Protein 8YAL (pdb70)

InterPro domains:
  IPR000217 Tubulin [PR01161] (10-30)
  IPR000217 Tubulin [PR01161] (53-72)
  IPR000217 Tubulin [PR01161] (95-106)
  IPR000217 Tubulin [PR01161] (108-132)
  IPR000217 Tubulin [PR01161] (134-152)
  IPR000217 Tubulin [PR01161] (153-174)
  IPR000217 Tubulin [PR01161] (178-191)
  IPR000217 Tubulin [PR01161] (192-212)
  IPR000217 Tubulin [PR01161] (380-408)
  IPR000217 Tubulin [PTHR11588] (2-439)
  IPR002452 Alpha tubulin [PR01162] (18-33)
  IPR002452 Alpha tubulin [PR01162] (45-58)
  IPR002452 Alpha tubulin [PR01162] (88-101)
  IPR002452 Alpha tubulin [PR01162] (120-128)
  IPR002452 Alpha tubulin [PR01162] (148-160)
  IPR002452 Alpha tubulin [PR01162] (161-172)
  IPR002452 Alpha tubulin [PR01162] (214-226)
  IPR002452 Alpha tubulin [PR01162] (274-289)
  IPR002452 Alpha tubulin [PR01162] (321-342)
  IPR002452 Alpha tubulin [PR01162] (347-360)

Organism: Caenorhabditis elegans (NCBI:txid6239)

Solvent-accessible surface area: 68035 Å² total; per-residue (Å²): 117,46,1,1,0,2,0,1,0,2,107,30,0,0,56,6,0,47,12,0,2,36,3,2,5,36,6,3,2,8,13,22,43,1,58,21,7,1,30,28,6,29,6,28,65,73,40,9,10,11,0,0,2,14,46,14,48,70,27,41,2,7,0,11,0,0,0,0,3,0,36,41,94,8,0,60,117,11,83,111,24,88,51,138,32,0,4,9,45,72,5,10,5,38,15,186,114,62,1,62,58,7,5,0,46,0,18,68,37,24,0,126,120,22,2,91,86,0,26,55,24,0,112,115,15,13,96,62,13,123,20,17,33,0,0,0,0,2,1,15,0,10,18,5,12,2,0,0,0,1,7,19,0,0,64,84,0,35,128,79,55,35,111,68,9,4,0,1,5,2,23,3,11,2,33,153,65,52,112,28,100,18,14,4,0,0,0,0,4,0,2,83,3,1,16,117,34,7,47,0,0,1,1,4,0,28,36,2,0,55,33,0,0,109,71,34,7,65,43,130,229,36,60,98,68,26,2,15,54,0,5,0,14,2,0,0,5,7,0,2,18,2,8,14,41,0,0,30,24,7,11,6,40,17,4,13,1,0,1,4,1,51,87,82,4,3,0,0,0,1,0,6,1,3,4,17,4,64,117,85,18,203,161,75,156,10,46,8,54,48,0,0,48,38,0,12,82,31,96,8,5,0,2,55,12,38,5,150,147,12,39,7,0,0,1,0,0,12,3,3,1,67,2,17,7,46,45,1,17,56,2,5,45,64,2,94,112,90,100,85,26,100,43,6,68,2,5,41,1,0,0,4,3,4,3,5,6,28,59,16,23,51,24,22,60,30,47,38,11,165,10,62,34,0,0,0,0,0,0,0,0,19,3,0,16,56,1,2,49,71,4,12,110,52,2,54,114,41,26,68,176,119,45,60,7,114,155,3,61,63,40,54,5,128,81,38,53,0,51,108,3,69,108,39,0,30,36,0,24,131,38,3,113,106,10,11,80,105,81,99,60,3,42,60,29,1,47,92,39,5,112,80,75,30,36,96,1,26,60,98,51,0,62,71,58,14,2,71,72,82,38,4,2,0,74,0,0,11,42,1,2,46,66,0,6,55,43,54,60,31,100,99,38,5,0,39,1,14,77,1,5,84,73,94,77,60,16,14,0,0,0,17,14,33,114,70,46,64,19,98,0,44,2,45,0,0,0,6,0,5,84,33,75,0,98,6,29,13,100,88,50,20,54,32,108,21,138,5,4,0,9,2,1,40,8,16,3,52,107,15,47,171,103,42,36,0,62,48,0,6,48,66,0,24,86,44,30,136,4,68,5,49,81,2,0,2,4,76,8,48,52,69,29,44,90,27,1,37,124,98,55,86,88,62,98,16,32,129,8,39,8,54,0,0,16,4,71,27,31,170,75,26,200,71,82,56,118,88,128,78,6,1,0,0,0,0,0,6,51,38,0,1,10,3,0,11,2,0,0,25,20,0,0,76,11,0,10,7,42,59,28,0,60,33,97,17,117,39,113,49,10,63,105,99,10,54,1,1,2,26,116,12,63,89,73,10,23,1,0,4,0,0,0,0,5,0,32,36,18,9,0,82,15,3,91,47,2,63,24,1,35,0,4,40,34,88,3,16,7,90,5,139,39,10,2,2,19,0,3,0,45,0,20,88,68,45,0,31,108,11,4,89,83,0,11,80,15,1,82,152,9,6,125,71,18,123,56,12,9,0,3,8,0,0,0,25,1,9,19,3,12,4,0,0,0,0,0,16,1,0,27,66,2,39,142,72,28,97,86,65,6,1,5,0,4,0,5,2,12,3,50,52,25,5,26,9,0,0,8,0,0,0,1,0,4,0,2,52,38,1,16,104,24,8,46,5,0,4,1,0,0,41,55,7,4,12,53,1,0,81,115,27,10,134,11,106,60,0,18,36,0,11,3,10,5,1,1,0,6,0,3,2,0,3,3,0,10,1,2,6,72,17,89,64,70,1,37,8,100,86,8,15,110,62,0,36,48,80,112,72,2,2,1,2,0,0,1,4,0,2,1,17,6,160,86,69,44,168,186,60,63,54,59,3,35,58,0,2,108,21,1,26,59,19,88,4,4,0,4,33,4,38,5,103,122,4,36,8,0,8,0,0,1,0,0,3,0,172,30,58,45,146,62,0,80,65,19,12,107,60,22,23,88,160,45,80,79,77,9,4,115,112,26,131,96,4,10,36,17,0,0,0,30,52,36,11,128,69,15,155,29,0,0,1,0,1,0,0,0,0,2,0,22,54,0,3,102,59,2,11,120,15,2,54,26,0,30,167,63,79,0,0,7,51,56,0,54,63,40,61,5,62,69,129,49,0,68,116,7,25,50,46,2,61,69,0,11,60,56,0,86,126,42,35,174,109,62,10,1,0,3,0,0,0,4,103,32,0,0,56,4,0,37,12,1,2,41,4,4,5,55,3,2,20,6,94,48,80,1,87,122,74,50,36,5,1,1,22,97,33,92,90,25,130,7,26,1,13,0,0,1,0,4,0,50,41,79,8,0,69,111,11,83,101,28,106,47,143,70,0,6,67,105,92,4,11,4,36,15,191,95,56,0,64,69,8,13,0,39,0,21,75,43,28,0,130,75,16,5,81,75,0,17,62,9,0,117,140,13,8,112,106,12,136,13,14,29,0,0,1,2,2,2,15,3,5,18,3,12,2,0,0,0,1,3,19,2,4,61,92,0,28,127,79,57,35,109,74,8,4,0,1,8,1,16,5,12,5,27,154,69,56,114,26,101,20,22,11,0,0,0,0,7,0,5,83,4,3,15,120,27,5,46,0,0,0,1,5,2,31,28,2,0,58,31,2,0,123,95,30,9,87,39,172,190,14,47,100,68,21,2,17,43,5,3,0,10,4,0,0,4,6,0,1,16,6,13,9,66,8,15,19,37,5,24,4,40,22,4,7,0,0,0,4,1,48,91,88,5,2,1,0,0,0,0,10,1,0,7,20,4,49,108,31,11,103,19,38,71,4,44,7,48,50,0,0,60,30,0,12,59,40,74,3,4,4,3,57,10,28,2,139,137,9,38,6,0,0,0,0,0,10,2,2,2,84,13,30,18,61,46,2,20,58,1,7,46,60,0,88,112,85,226,66,22,94,37,4,61,1,3,41,1,1,2,9,1,3,5,5,30,12,30,15,29,57,12,99,79,24,24,23,12,129,8,45,31,0,0,0,0,0,0,0,0,19,2,0,16,44,6,5,44,100,5,9,112,57,4,62,120,34,53,95,88,54,48,66,14,112,148,2,67,63,40,50,4,114,103,33,61,0,52,104,5,47,111,42,0,30,48,0,40,115,33,2,92,106,12,12,80,90,62,106,76,5,0,0,0,2,0,1,6,56,39,0,0,65,5,0,29,29,0,0,27,15,0,0,88,20,1,12,4,12,22,41,0,62,40,93,24,139,45,118,62,23,61,89,69,12,49,1,2,3,34,117,39,64,94,76,50,15,13,3,6,0,0,0,1,6,0,39,5,22,11,0,64,46,10,82,38,19,57,17,2,119,1,8,96,89,94,3,20,14,90,4,136,33,13,1,5,16,1,1,0,41,0,28,85,48,47,0,31,128,15,4,87,83,0,11,82,11,0,90,126,24,6,118,71,24,123,50,16,17,0,2,2,5,0,0,23,3,3,21,2,15,5,0,0,3,0,0,12,4,0,36,78,3,47,84,67,23,96,93,73,7,3,3,0,0,0,10,2,17,4,38,145,23,6,34,10,0,0,12,0,0,0,1,0,2,0,2,43,32,0,13,118,33,7,36,6,0,6,1,1,0,38,49,8,2,26,44,0,0,143,97,31,3,122,24,124,73,5,22,48,8,1,4,14,15,0,1,0,8,0,0,1,0,0,1,0,8,2,0,8,56,18,118,68,74,1,40,8,104,87,9,14,112,56,2,36,44,73,121,65,0,2,1,4,0,0,0,5,0,5,6,11,5,130,62,24,12,54,23,51,32,32,58,3,37,65,0,1,81,21,1,21,60,13,81,3,3,0,5,29,2,32,4,123,114,6,25,9,0,8,0,0,0,0,0,3,0,184,25,66,48,161,52,0,78,73,18,12,109,49,14,22,96,148,43,74,77,74,8,3,113,112,28,138,97,5,10,32,18,0,1,0,32,48,41,15,62,23,9,132,25,0,0,0,0,1,0,0,0,0,1,0,19,50,3,2,106,62,4,12,90,21,1,50,19,0,32,156,54,90,0,0,8,51,49,0,64,65,43,68,5,83,65,100,38,0,40,92,3,22,56,57,1,59,65,0,22,63,39,0,83,129,40,39,167,147,50,49,40,19,28,4,34,39,92,58,29,45,0,24,87,16,20,96,28,94,58,27,72,29,89,94,34,100,48,51,93,84,31,25,47,6,31,6,30,68,40,1,6,17,39,129,116,11,58

GO terms:
  GO:0043025 neuronal cell body (C, IDA)
  GO:0005874 microtubule (C, IDA)
  GO:0030424 axon (C, IDA)
  GO:0001966 thigmotaxis (P, IMP)
  GO:0009612 response to mechanical stimulus (P, IMP)
  GO:0007017 microtubule-based process (P, IMP)
  GO:0007638 mechanosensory behavior (P, IMP)
  GO:1905789 positive regulation of detection of mechanical stimulus involved in sensory perception of touch (P, IGI)
  GO:1905792 positive regulation of mechanosensory behavior (P, IGI)
  GO:0050976 detection of mechanical stimulus involved in sensory perception of touch (P, IGI)
  GO:0007638 mechanosensory behavior (P, IGI)
  GO:0050976 detection of mechanical stimulus involved in sensory perception of touch (P, IMP)

Sequence (1960 aa):
MREVISIHIGQAGVQIGNACWELYCLEHGIQPDGQMPSDQSLGGSDDSFSTFFSETGSGRHVPRAVMVDLEPTVIDEIRTGTYRSLFHPEQLITGKEDAANNYARGHYTIGKEIIDLTLDRIRRLADNCTGLQGFLVFHSFGGGTGSGFTSLLMERLSVDYGKKAKLEFSIYPAPQVSTAVVEPYNSILTTHTTLEHSDCSFMVDNEAIYDICRRNLDIERPSYTNLNRLIGQIVSSITASLRFDGALNVDLTEFQTNLVPYPRIHFPLATFSPVISAEKAYHEQLSVAEITNMCFEPHNQMVKCDPRHGKYMAVCLLFRGDVVPKDVNAAIATIKTKRSIQFVDWCPTGFKVGINYQPPTVVPGGDLAKVPRAVCMLSNTTAIAEAWARLDHKFDLMYAKRAFVHWYVGEGMEEGEFSEAREDLAALEKDYEEVGVDSMEIAFDLSTIFTDNIQRLTRTDLLKYGPKRYWAVAQSIDCLGEMSSKFHGWKRVITMYDKIVDHDEEQTTYIMWEKVNGSKSILKGLLRVGYKTLYLTDNEQNQYMEKAMCILDFFVVPTEQRSGNGFKMFDEMLKAENVTVDQCAFDKPSAALQQFLEKYYDRKDLVWQSNKYALCSNFFIGRHPTVPMREIVHIQAGQCGNQIGSKFWEVISDEHGIDPSGQYVGDSDLQLERINVYYNEAGSNKYVPRAVLVDLEPGTMDSVRSGPFGQLFRPDNYVFGQSGAGNNWAKGHYTEGAELVDNVLDVVRKEAESTDCLQGFQLTHSLGGGTGSGMGTLLISKIREEYPDRIMNTFSVVPSPKVSDTVVEPYNATLSVHQLVENTDSTFCIDNEALYDICFRTLKLTTPTYGDLNHLVSATMSGVTTCLRFPGQLNADLRKLAVNMVPFPRLHFFMPGFAPLTSRSNQQYRAITVPELTQQCFDAKNMMAACDPRHGRYLTAAAIFRGRMSMKEVDEQMLNIQNKNSSYFVDWIPNNVKTAVCDIPPRGLKMSATFIGNSTAIQELFKRISEQFTAMFRRKAFLHWYTGEGMDEMEFTEAESNMNDLVSEYQQYQEMREVISIHIGQAGVQIGNACWELYCLEHGIQPDGQMSFSTFFSETGSGRHVPRAVMVDLEPTVIDEIRTGTYRSLFHPEQLITGKEDAANNYARGHYTIGKEIIDLTLDRIRRLADNCTGLQGFLVFHSFGGGTGSGFTSLLMERLSVDYGKKAKLEFSIYPAPQVSTAVVEPYNSILTTHTTLEHSDCSFMVDNEAIYDICRRNLDIERPSYTNLNRLIGQIVSSITASLRFDGALNVDLTEFQTNLVPYPRIHFPLATFSPVISAEKAYHEQLSVAEITNMCFEPHNQMVKCDPRHGKYMAVCLLFRGDVVPKDVNAAIATIKTKRSIQFVDWCPTGFKVGINYQPPTVVPGGDLAKVPRAVCMLSNTTAIAEAWARLDHKFDLMYAKRAFVHWYVGEGMEEGEFSEAREDLAALEKDYEEVGVDSMREIVHIQAGQCGNQIGSKFWEVISDEHGIDPSGQYVGDSDLQLERINVYYNEAGSNKYVPRAVLVDLEPGTMDSVRSGPFGQLFRPDNYVFGQSGAGNNWAKGHYTEGAELVDNVLDVVRKEAESTDCLQGFQLTHSLGGGTGSGMGTLLISKIREEYPDRIMNTFSVVPSPKVSDTVVEPYNATLSVHQLVENTDSTFCIDNEALYDICFRTLKLTTPTYGDLNHLVSATMSGVTTCLRFPGQLNADLRKLAVNMVPFPRLHFFMPGFAPLTSRSNQQYRAITVPELTQQCFDAKNMMAACDPRHGRYLTAAAIFRGRMSMKEVDEQMLNIQNKNSSYFVDWIPNNVKTAVCDIPPRGLKMSATFIGNSTAIQELFKRISEQFTAMFRRKAFLHWYTGEGMDEMEFTEAESNMNDLVSEYQQYQETSPIGRNRPRHDSVADLMRQDMLAGVRAEVDPNSPTGLKNARDFGHRRIW

Nearest PDB structures (foldseek):
  8yar-assembly1_I  TM=9.464E-01  e=3.039E-07  Caenorhabditis elegans
  8y9f-assembly1_I  TM=9.795E-01  e=4.594E-07  Caenorhabditis elegans
  8yaj-assembly1_I  TM=9.719E-01  e=4.289E-07  Caenorhabditis elegans
  8yal-assembly1_B  TM=1.002E+00  e=1.582E-93  Caenorhabditis elegans
  8yaj-assembly1_B  TM=9.992E-01  e=1.135E-84  Caenorhabditis elegans

Structure (mmCIF, N/CA/C/O backbone):
data_8YAL
#
_entry.id   8YAL
#
_cell.length_a   1.00
_cell.length_b   1.00
_cell.length_c   1.00
_cell.angle_alpha   90.00
_cell.angle_beta   90.00
_cell.angle_gamma   90.00
#
_symmetry.space_group_name_H-M   'P 1'
#
loop_
_entity.id
_entity.type
_entity.pdbx_description
1 polymer 'Tubulin alpha-3 chain'
2 polymer 'Alpha-tubulin N-acetyltransferase 2'
3 polymer 'Tubulin beta-1 chain'
4 non-polymer "GUANOSINE-5'-TRIPHOSPHATE"
5 non-polymer 'ACETYL COENZYME *A'
6 non-polymer 'PHOSPHOMETHYLPHOSPHONIC ACID GUANYLATE ESTER'
#
loop_
_atom_site.group_PDB
_atom_site.id
_atom_site.type_symbol
_atom_site.label_atom_id
_atom_site.label_alt_id
_atom_site.label_comp_id
_atom_site.label_asym_id
_atom_site.label_entity_id
_atom_site.label_seq_id
_atom_site.pdbx_PDB_ins_code
_atom_site.Cartn_x
_atom_site.Cartn_y
_atom_site.Cartn_z
_atom_site.occupancy
_atom_site.B_iso_or_equiv
_atom_site.auth_seq_id
_atom_site.auth_comp_id
_atom_site.auth_asym_id
_atom_site.auth_atom_id
_atom_site.pdbx_PDB_model_num
ATOM 1 N N . MET A 1 1 ? 167.554 271.043 232.684 1.00 65.78 1 MET B N 1
ATOM 2 C CA . MET A 1 1 ? 168.286 270.645 231.488 1.00 65.78 1 MET B CA 1
ATOM 3 C C . MET A 1 1 ? 168.601 271.854 230.616 1.00 65.78 1 MET B C 1
ATOM 4 O O . MET A 1 1 ? 167.704 272.468 230.044 1.00 65.78 1 MET B O 1
ATOM 9 N N . ARG A 1 2 ? 169.883 272.191 230.518 1.00 60.55 2 ARG B N 1
ATOM 10 C CA . ARG A 1 2 ? 170.330 273.351 229.755 1.00 60.55 2 ARG B CA 1
ATOM 11 C C . ARG A 1 2 ? 170.617 272.908 228.326 1.00 60.55 2 ARG B C 1
ATOM 12 O O . ARG A 1 2 ? 171.545 272.131 228.084 1.00 60.55 2 ARG B O 1
ATOM 20 N N . GLU A 1 3 ? 169.823 273.406 227.381 1.00 57.94 3 GLU B N 1
ATOM 21 C CA . GLU A 1 3 ? 169.864 272.946 226.001 1.00 57.94 3 GLU B CA 1
ATOM 22 C C . GLU A 1 3 ? 169.552 274.097 225.057 1.00 57.94 3 GLU B C 1
ATOM 23 O O . GLU A 1 3 ? 168.688 274.929 225.343 1.00 57.94 3 GLU B O 1
ATOM 29 N N . VAL A 1 4 ? 170.264 274.136 223.932 1.00 49.98 4 VAL B N 1
ATOM 30 C CA . VAL A 1 4 ? 170.274 275.285 223.036 1.00 49.98 4 VAL B CA 1
ATOM 31 C C . VAL A 1 4 ? 170.066 274.810 221.604 1.00 49.98 4 VAL B C 1
ATOM 32 O O . VAL A 1 4 ? 170.553 273.743 221.215 1.00 49.98 4 VAL B O 1
ATOM 36 N N . ILE A 1 5 ? 169.328 275.600 220.826 1.00 46.65 5 ILE B N 1
ATOM 37 C CA . ILE A 1 5 ? 169.058 275.319 219.420 1.00 46.65 5 ILE B CA 1
ATOM 38 C C . ILE A 1 5 ? 169.987 276.174 218.571 1.00 46.65 5 ILE B C 1
ATOM 39 O O . ILE A 1 5 ? 170.114 277.382 218.804 1.00 46.65 5 ILE B O 1
ATOM 44 N N . SER A 1 6 ? 170.633 275.557 217.586 1.00 43.16 6 SER B N 1
ATOM 45 C CA . SER A 1 6 ? 171.562 276.245 216.702 1.00 43.16 6 SER B CA 1
ATOM 46 C C . SER A 1 6 ? 171.013 276.279 215.282 1.00 43.16 6 SER B C 1
ATOM 47 O O . SER A 1 6 ? 170.511 275.273 214.776 1.00 43.16 6 SER B O 1
ATOM 50 N N . ILE A 1 7 ? 171.116 277.441 214.643 1.00 41.78 7 ILE B N 1
ATOM 51 C CA . ILE A 1 7 ? 170.626 277.652 213.286 1.00 41.78 7 ILE B CA 1
ATOM 52 C C . ILE A 1 7 ? 171.804 278.038 212.405 1.00 41.78 7 ILE B C 1
ATOM 53 O O . ILE A 1 7 ? 172.591 278.920 212.766 1.00 41.78 7 ILE B O 1
ATOM 58 N N . HIS A 1 8 ? 171.926 277.381 211.255 1.00 40.79 8 HIS B N 1
ATOM 59 C CA . HIS A 1 8 ? 172.998 277.648 210.305 1.00 40.79 8 HIS B CA 1
ATOM 60 C C . HIS A 1 8 ? 172.381 278.059 208.977 1.00 40.79 8 HIS B C 1
ATOM 61 O O . HIS A 1 8 ? 171.691 277.260 208.337 1.00 40.79 8 HIS B O 1
ATOM 68 N N . ILE A 1 9 ? 172.646 279.294 208.558 1.00 41.88 9 ILE B N 1
ATOM 69 C CA . ILE A 1 9 ? 171.990 279.903 207.408 1.00 41.88 9 ILE B CA 1
ATOM 70 C C . ILE A 1 9 ? 173.036 280.235 206.354 1.00 41.88 9 ILE B C 1
ATOM 71 O O . ILE A 1 9 ? 174.113 280.750 206.674 1.00 41.88 9 ILE B O 1
ATOM 76 N N . GLY A 1 10 ? 172.717 279.940 205.098 1.00 42.76 10 GLY B N 1
ATOM 77 C CA . GLY A 1 10 ? 173.603 280.255 203.999 1.00 42.76 10 GLY B CA 1
ATOM 78 C C . GLY A 1 10 ? 174.730 279.254 203.875 1.00 42.76 10 GLY B C 1
ATOM 79 O O . GLY A 1 10 ? 174.903 278.355 204.696 1.00 42.76 10 GLY B O 1
ATOM 80 N N . GLN A 1 11 ? 175.518 279.419 202.811 1.00 44.33 11 GLN B N 1
ATOM 81 C CA . GLN A 1 11 ? 176.648 278.522 202.602 1.00 44.33 11 GLN B CA 1
ATOM 82 C C . GLN A 1 11 ? 177.670 278.652 203.720 1.00 44.33 11 GLN B C 1
ATOM 83 O O . GLN A 1 11 ? 178.165 277.645 204.236 1.00 44.33 11 GLN B O 1
ATOM 89 N N . ALA A 1 12 ? 177.997 279.885 204.112 1.00 44.07 12 ALA B N 1
ATOM 90 C CA . ALA A 1 12 ? 178.972 280.087 205.178 1.00 44.07 12 ALA B CA 1
ATOM 91 C C . ALA A 1 12 ? 178.477 279.498 206.490 1.00 44.07 12 ALA B C 1
ATOM 92 O O . ALA A 1 12 ? 179.221 278.805 207.192 1.00 44.07 12 ALA B O 1
ATOM 94 N N . GLY A 1 13 ? 177.213 279.752 206.829 1.00 41.20 13 GLY B N 1
ATOM 95 C CA . GLY A 1 13 ? 176.668 279.214 208.063 1.00 41.20 13 GLY B CA 1
ATOM 96 C C . GLY A 1 13 ? 176.632 277.699 208.075 1.00 41.20 13 GLY B C 1
ATOM 97 O O . GLY A 1 13 ? 176.993 277.070 209.070 1.00 41.20 13 GLY B O 1
ATOM 98 N N . VAL A 1 14 ? 176.211 277.093 206.965 1.00 42.01 14 VAL B N 1
ATOM 99 C CA . VAL A 1 14 ? 176.123 275.639 206.902 1.00 42.01 14 VAL B CA 1
ATOM 100 C C . VAL A 1 14 ? 177.510 275.011 206.962 1.00 42.01 14 VAL B C 1
ATOM 101 O O . VAL A 1 14 ? 177.724 274.005 207.652 1.00 42.01 14 VAL B O 1
ATOM 105 N N . GLN A 1 15 ? 178.478 275.590 206.247 1.00 43.06 15 GLN B N 1
ATOM 106 C CA . GLN A 1 15 ? 179.829 275.043 206.260 1.00 43.06 15 GLN B CA 1
ATOM 107 C C . GLN A 1 15 ? 180.476 275.197 207.630 1.00 43.06 15 GLN B C 1
ATOM 108 O O . GLN A 1 15 ? 181.224 274.317 208.069 1.00 43.06 15 GLN B O 1
ATOM 114 N N . ILE A 1 16 ? 180.210 276.310 208.317 1.00 40.71 16 ILE B N 1
ATOM 115 C CA . ILE A 1 16 ? 180.696 276.463 209.684 1.00 40.71 16 ILE B CA 1
ATOM 116 C C . ILE A 1 16 ? 180.041 275.436 210.593 1.00 40.71 16 ILE B C 1
ATOM 117 O O . ILE A 1 16 ? 180.697 274.833 211.452 1.00 40.71 16 ILE B O 1
ATOM 122 N N . GLY A 1 17 ? 178.737 275.219 210.417 1.00 43.52 17 GLY B N 1
ATOM 123 C CA . GLY A 1 17 ? 178.034 274.243 211.224 1.00 43.52 17 GLY B CA 1
ATOM 124 C C . GLY A 1 17 ? 178.541 272.834 211.027 1.00 43.52 17 GLY B C 1
ATOM 125 O O . GLY A 1 17 ? 178.470 272.017 211.942 1.00 43.52 17 GLY B O 1
ATOM 126 N N . ASN A 1 18 ? 179.044 272.526 209.833 1.00 44.49 18 ASN B N 1
ATOM 127 C CA . ASN A 1 18 ? 179.672 271.225 209.623 1.00 44.49 18 ASN B CA 1
ATOM 128 C C . ASN A 1 18 ? 180.792 270.993 210.631 1.00 44.49 18 ASN B C 1
ATOM 129 O O . ASN A 1 18 ? 180.807 269.981 211.344 1.00 44.49 18 ASN B O 1
ATOM 134 N N . ALA A 1 19 ? 181.725 271.944 210.727 1.00 45.57 19 ALA B N 1
ATOM 135 C CA . ALA A 1 19 ? 182.828 271.816 211.673 1.00 45.57 19 ALA B CA 1
ATOM 136 C C . ALA A 1 19 ? 182.339 271.891 213.113 1.00 45.57 19 ALA B C 1
ATOM 137 O O . ALA A 1 19 ? 182.835 271.163 213.981 1.00 45.57 19 ALA B O 1
ATOM 139 N N . CYS A 1 20 ? 181.367 272.765 213.387 1.00 46.74 20 CYS B N 1
ATOM 140 C CA . CYS A 1 20 ? 180.849 272.893 214.746 1.00 46.74 20 CYS B CA 1
ATOM 141 C C . CYS A 1 20 ? 180.257 271.578 215.230 1.00 46.74 20 CYS B C 1
ATOM 142 O O . CYS A 1 20 ? 180.526 271.134 216.352 1.00 46.74 20 CYS B O 1
ATOM 145 N N . TRP A 1 21 ? 179.460 270.927 214.388 1.00 45.02 21 TRP B N 1
ATOM 146 C CA . TRP A 1 21 ? 178.815 269.690 214.793 1.00 45.02 21 TRP B CA 1
ATOM 147 C C . TRP A 1 21 ? 179.779 268.517 214.779 1.00 45.02 21 TRP B C 1
ATOM 148 O O . TRP A 1 21 ? 179.615 267.585 215.571 1.00 45.02 21 TRP B O 1
ATOM 159 N N . GLU A 1 22 ? 180.803 268.552 213.926 1.00 48.53 22 GLU B N 1
ATOM 160 C CA . GLU A 1 22 ? 181.876 267.574 214.055 1.00 48.53 22 GLU B CA 1
ATOM 161 C C . GLU A 1 22 ? 182.550 267.694 215.416 1.00 48.53 22 GLU B C 1
ATOM 162 O O . GLU A 1 22 ? 182.807 266.686 216.088 1.00 48.53 22 GLU B O 1
ATOM 168 N N . LEU A 1 23 ? 182.817 268.928 215.849 1.00 48.70 23 LEU B N 1
ATOM 169 C CA . LEU A 1 23 ? 183.424 269.147 217.157 1.00 48.70 23 LEU B CA 1
ATOM 170 C C . LEU A 1 23 ? 182.511 268.680 218.281 1.00 48.70 23 LEU B C 1
ATOM 171 O O . LEU A 1 23 ? 182.974 268.076 219.253 1.00 48.70 23 LEU B O 1
ATOM 176 N N . TYR A 1 24 ? 181.212 268.968 218.178 1.00 48.92 24 TYR B N 1
ATOM 177 C CA . TYR A 1 24 ? 180.274 268.531 219.211 1.00 48.92 24 TYR B CA 1
ATOM 178 C C . TYR A 1 24 ? 180.202 267.011 219.289 1.00 48.92 24 TYR B C 1
ATOM 179 O O . TYR A 1 24 ? 180.190 266.437 220.385 1.00 48.92 24 TYR B O 1
ATOM 188 N N . CYS A 1 25 ? 180.150 266.343 218.135 1.00 51.69 25 CYS B N 1
ATOM 189 C CA . CYS A 1 25 ? 180.123 264.887 218.122 1.00 51.69 25 CYS B CA 1
ATOM 190 C C . CYS A 1 25 ? 181.395 264.312 218.725 1.00 51.69 25 CYS B C 1
ATOM 191 O O . CYS A 1 25 ? 181.352 263.301 219.434 1.00 51.69 25 CYS B O 1
ATOM 194 N N . LEU A 1 26 ? 182.541 264.935 218.445 1.00 54.80 26 LEU B N 1
ATOM 195 C CA . LEU A 1 26 ? 183.782 264.486 219.067 1.00 54.80 26 LEU B CA 1
ATOM 196 C C . LEU A 1 26 ? 183.748 264.688 220.577 1.00 54.80 26 LEU B C 1
ATOM 197 O O . LEU A 1 26 ? 184.176 263.813 221.338 1.00 54.80 26 LEU B O 1
ATOM 202 N N . GLU A 1 27 ? 183.238 265.835 221.026 1.00 54.24 27 GLU B N 1
ATOM 203 C CA . GLU A 1 27 ? 183.244 266.156 222.450 1.00 54.24 27 GLU B CA 1
ATOM 204 C C . GLU A 1 27 ? 182.338 265.224 223.241 1.00 54.24 27 GLU B C 1
ATOM 205 O O . GLU A 1 27 ? 182.710 264.763 224.325 1.00 54.24 27 GLU B O 1
ATOM 211 N N . HIS A 1 28 ? 181.147 264.936 222.723 1.00 57.20 28 HIS B N 1
ATOM 212 C CA . HIS A 1 28 ? 180.160 264.162 223.460 1.00 57.20 28 HIS B CA 1
ATOM 213 C C . HIS A 1 28 ? 180.200 262.677 223.126 1.00 57.20 28 HIS B C 1
ATOM 214 O O . HIS A 1 28 ? 179.297 261.939 223.528 1.00 57.20 28 HIS B O 1
ATOM 221 N N . GLY A 1 29 ? 181.224 262.224 222.411 1.00 61.16 29 GLY B N 1
ATOM 222 C CA . GLY A 1 29 ? 181.346 260.809 222.106 1.00 61.16 29 GLY B CA 1
ATOM 223 C C . GLY A 1 29 ? 180.227 260.266 221.248 1.00 61.16 29 GLY B C 1
ATOM 224 O O . GLY A 1 29 ? 179.737 259.158 221.498 1.00 61.16 29 GLY B O 1
ATOM 225 N N . ILE A 1 30 ? 179.814 261.020 220.235 1.00 59.33 30 ILE B N 1
ATOM 226 C CA . ILE A 1 30 ? 178.710 260.646 219.362 1.00 59.33 30 ILE B CA 1
ATOM 227 C C . ILE A 1 30 ? 179.268 260.370 217.975 1.00 59.33 30 ILE B C 1
ATOM 228 O O . ILE A 1 30 ? 179.991 261.201 217.412 1.00 59.33 30 ILE B O 1
ATOM 233 N N . GLN A 1 31 ? 178.944 259.200 217.432 1.00 65.38 31 GLN B N 1
ATOM 234 C CA . GLN A 1 31 ? 179.426 258.819 216.119 1.00 65.38 31 GLN B CA 1
ATOM 235 C C . GLN A 1 31 ? 178.773 259.679 215.040 1.00 65.38 31 GLN B C 1
ATOM 236 O O . GLN A 1 31 ? 177.694 260.239 215.246 1.00 65.38 31 GLN B O 1
ATOM 242 N N . PRO A 1 32 ? 179.417 259.806 213.878 1.00 64.32 32 PRO B N 1
ATOM 243 C CA . PRO A 1 32 ? 178.824 260.605 212.794 1.00 64.32 32 PRO B CA 1
ATOM 244 C C . PRO A 1 32 ? 177.490 260.078 212.296 1.00 64.32 32 PRO B C 1
ATOM 245 O O . PRO A 1 32 ? 176.763 260.824 211.632 1.00 64.32 32 PRO B O 1
ATOM 249 N N . ASP A 1 33 ? 177.145 258.824 212.580 1.00 65.39 33 ASP B N 1
ATOM 250 C CA . ASP A 1 33 ? 175.861 258.270 212.173 1.00 65.39 33 ASP B CA 1
ATOM 251 C C . ASP A 1 33 ? 174.775 258.452 213.227 1.00 65.39 33 ASP B C 1
ATOM 252 O O . ASP A 1 33 ? 173.672 257.923 213.060 1.00 65.39 33 ASP B O 1
ATOM 257 N N . GLY A 1 34 ? 175.061 259.181 214.305 1.00 64.96 34 GLY B N 1
ATOM 258 C CA . GLY A 1 34 ? 174.093 259.432 215.348 1.00 64.96 34 GLY B CA 1
ATOM 259 C C . GLY A 1 34 ? 174.129 258.463 216.509 1.00 64.96 34 GLY B C 1
ATOM 260 O O . GLY A 1 34 ? 173.446 258.701 217.513 1.00 64.96 34 GLY B O 1
ATOM 261 N N . GLN A 1 35 ? 174.896 257.384 216.410 1.00 67.78 35 GLN B N 1
ATOM 262 C CA . GLN A 1 35 ? 174.991 256.420 217.493 1.00 67.78 35 GLN B CA 1
ATOM 263 C C . GLN A 1 35 ? 175.967 256.899 218.560 1.00 67.78 35 GLN B C 1
ATOM 264 O O . GLN A 1 35 ? 176.943 257.597 218.273 1.00 67.78 35 GLN B O 1
ATOM 270 N N . MET A 1 36 ? 175.695 256.512 219.803 1.00 72.08 36 MET B N 1
ATOM 271 C CA . MET A 1 36 ? 176.608 256.762 220.913 1.00 72.08 36 MET B CA 1
ATOM 272 C C . MET A 1 36 ? 177.132 255.424 221.412 1.00 72.08 36 MET B C 1
ATOM 273 O O . MET A 1 36 ? 176.450 254.744 222.195 1.00 72.08 36 MET B O 1
ATOM 278 N N . PRO A 1 37 ? 178.321 254.995 220.985 1.00 80.70 37 PRO B N 1
ATOM 279 C CA . PRO A 1 37 ? 178.794 253.654 221.361 1.00 80.70 37 PRO B CA 1
ATOM 280 C C . PRO A 1 37 ? 178.982 253.467 222.853 1.00 80.70 37 PRO B C 1
ATOM 281 O O . PRO A 1 37 ? 178.812 252.348 223.353 1.00 80.70 37 PRO B O 1
ATOM 285 N N . SER A 1 38 ? 179.328 254.523 223.582 1.00 89.93 38 SER B N 1
ATOM 286 C CA . SER A 1 38 ? 179.547 254.424 225.022 1.00 89.93 38 SER B CA 1
ATOM 287 C C . SER A 1 38 ? 178.211 254.178 225.706 1.00 89.93 38 SER B C 1
ATOM 288 O O . SER A 1 38 ? 177.388 255.085 225.838 1.00 89.93 38 SER B O 1
ATOM 291 N N . ASP A 1 39 ? 177.989 252.936 226.139 1.00 95.17 39 ASP B N 1
ATOM 292 C CA . ASP A 1 39 ? 176.727 252.593 226.787 1.00 95.17 39 ASP B CA 1
ATOM 293 C C . ASP A 1 39 ? 176.598 253.273 228.145 1.00 95.17 39 ASP B C 1
ATOM 294 O O . ASP A 1 39 ? 175.506 253.710 228.525 1.00 95.17 39 ASP B O 1
ATOM 299 N N . GLN A 1 40 ? 177.701 253.373 228.888 1.00 96.23 40 GLN B N 1
ATOM 300 C CA . GLN A 1 40 ? 177.657 253.975 230.214 1.00 96.23 40 GLN B CA 1
ATOM 301 C C . GLN A 1 40 ? 177.493 255.487 230.165 1.00 96.23 40 GLN B C 1
ATOM 302 O O . GLN A 1 40 ? 176.997 256.073 231.133 1.00 96.23 40 GLN B O 1
ATOM 308 N N . SER A 1 41 ? 177.904 256.132 229.071 1.00 90.60 41 SER B N 1
ATOM 309 C CA . SER A 1 41 ? 177.761 257.581 228.971 1.00 90.60 41 SER B CA 1
ATOM 310 C C . SER A 1 41 ? 176.299 258.002 228.932 1.00 90.60 41 SER B C 1
ATOM 311 O O . SER A 1 41 ? 175.960 259.099 229.390 1.00 90.60 41 SER B O 1
ATOM 314 N N . LEU A 1 42 ? 175.425 257.156 228.382 1.00 88.22 42 LEU B N 1
ATOM 315 C CA . LEU A 1 42 ? 174.005 257.485 228.338 1.00 88.22 42 LEU B CA 1
ATOM 316 C C . LEU A 1 42 ? 173.423 257.599 229.741 1.00 88.22 42 LEU B C 1
ATOM 317 O O . LEU A 1 42 ? 172.623 258.500 230.019 1.00 88.22 42 LEU B O 1
ATOM 322 N N . GLY A 1 43 ? 173.810 256.696 230.636 1.00 92.81 43 GLY B N 1
ATOM 323 C CA . GLY A 1 43 ? 173.382 256.747 232.016 1.00 92.81 43 GLY B CA 1
ATOM 324 C C . GLY A 1 43 ? 174.226 257.612 232.920 1.00 92.81 43 GLY B C 1
ATOM 325 O O . GLY A 1 43 ? 173.931 257.717 234.114 1.00 92.81 43 GLY B O 1
ATOM 326 N N . GLY A 1 44 ? 175.268 258.247 232.390 1.00 88.46 44 GLY B N 1
ATOM 327 C CA . GLY A 1 44 ? 176.150 259.063 233.200 1.00 88.46 44 GLY B CA 1
ATOM 328 C C . GLY A 1 44 ? 175.895 260.549 233.065 1.00 88.46 44 GLY B C 1
ATOM 329 O O . GLY A 1 44 ? 174.952 261.080 233.659 1.00 88.46 44 GLY B O 1
ATOM 330 N N . SER A 1 45 ? 176.732 261.233 232.282 1.00 78.23 45 SER B N 1
ATOM 331 C CA . SER A 1 45 ? 176.620 262.680 232.091 1.00 78.23 45 SER B CA 1
ATOM 332 C C . SER A 1 45 ? 175.464 262.979 231.134 1.00 78.23 45 SER B C 1
ATOM 333 O O . SER A 1 45 ? 175.642 263.328 229.966 1.00 78.23 45 SER B O 1
ATOM 336 N N . ASP A 1 46 ? 174.248 262.833 231.665 1.00 76.41 46 ASP B N 1
ATOM 337 C CA . ASP A 1 46 ? 173.053 263.048 230.856 1.00 76.41 46 ASP B CA 1
ATOM 338 C C . ASP A 1 46 ? 172.935 264.500 230.407 1.00 76.41 46 ASP B C 1
ATOM 339 O O . ASP A 1 46 ? 172.566 264.771 229.259 1.00 76.41 46 ASP B O 1
ATOM 344 N N . ASP A 1 47 ? 173.240 265.446 231.296 1.00 70.70 47 ASP B N 1
ATOM 345 C CA . ASP A 1 47 ? 173.127 266.859 230.958 1.00 70.70 47 ASP B CA 1
ATOM 346 C C . ASP A 1 47 ? 174.201 267.322 229.984 1.00 70.70 47 ASP B C 1
ATOM 347 O O . ASP A 1 47 ? 174.084 268.427 229.442 1.00 70.70 47 ASP B O 1
ATOM 352 N N . SER A 1 48 ? 175.235 266.515 229.749 1.00 66.54 48 SER B N 1
ATOM 353 C CA . SER A 1 48 ? 176.311 266.927 228.854 1.00 66.54 48 SER B CA 1
ATOM 354 C C . SER A 1 48 ? 175.846 266.932 227.403 1.00 66.54 48 SER B C 1
ATOM 355 O O . SER A 1 48 ? 175.844 267.976 226.741 1.00 66.54 48 SER B O 1
ATOM 358 N N . PHE A 1 49 ? 175.442 265.771 226.889 1.00 63.81 49 PHE B N 1
ATOM 359 C CA . PHE A 1 49 ? 175.035 265.680 225.493 1.00 63.81 49 PHE B CA 1
ATOM 360 C C . PHE A 1 49 ? 173.610 266.152 225.253 1.00 63.81 49 PHE B C 1
ATOM 361 O O . PHE A 1 49 ? 173.222 266.326 224.094 1.00 63.81 49 PHE B O 1
ATOM 369 N N . SER A 1 50 ? 172.824 266.365 226.307 1.00 58.70 50 SER B N 1
ATOM 370 C CA . SER A 1 50 ? 171.463 266.854 226.133 1.00 58.70 50 SER B CA 1
ATOM 371 C C . SER A 1 50 ? 171.414 268.310 225.696 1.00 58.70 50 SER B C 1
ATOM 372 O O . SER A 1 50 ? 170.356 268.770 225.255 1.00 58.70 50 SER B O 1
ATOM 375 N N . THR A 1 51 ? 172.520 269.044 225.814 1.00 54.78 51 THR B N 1
ATOM 376 C CA . THR A 1 51 ? 172.526 270.445 225.410 1.00 54.78 51 THR B CA 1
ATOM 377 C C . THR A 1 51 ? 172.414 270.582 223.898 1.00 54.78 51 THR B C 1
ATOM 378 O O . THR A 1 51 ? 171.634 271.397 223.393 1.00 54.78 51 THR B O 1
ATOM 382 N N . PHE A 1 52 ? 173.181 269.784 223.158 1.00 50.59 52 PHE B N 1
ATOM 383 C CA . PHE A 1 52 ? 173.245 269.897 221.708 1.00 50.59 52 PHE B CA 1
ATOM 384 C C . PHE A 1 52 ? 172.495 268.795 220.978 1.00 50.59 52 PHE B C 1
ATOM 385 O O . PHE A 1 52 ? 172.012 269.027 219.866 1.00 50.59 52 PHE B O 1
ATOM 393 N N . PHE A 1 53 ? 172.381 267.611 221.568 1.00 50.32 53 PHE B N 1
ATOM 394 C CA . PHE A 1 53 ? 171.826 266.452 220.890 1.00 50.32 53 PHE B CA 1
ATOM 395 C C . PHE A 1 53 ? 170.576 265.968 221.606 1.00 50.32 53 PHE B C 1
ATOM 396 O O . PHE A 1 53 ? 170.550 265.875 222.837 1.00 50.32 53 PHE B O 1
ATOM 404 N N . SER A 1 54 ? 169.543 265.662 220.828 1.00 55.04 54 SER B N 1
ATOM 405 C CA . SER A 1 54 ? 168.322 265.075 221.360 1.00 55.04 54 SER B CA 1
ATOM 406 C C . SER A 1 54 ? 168.509 263.564 221.481 1.00 55.04 54 SER B C 1
ATOM 407 O O . SER A 1 54 ? 169.618 263.039 221.355 1.00 55.04 54 SER B O 1
ATOM 410 N N . GLU A 1 55 ? 167.421 262.841 221.732 1.00 64.64 55 GLU B N 1
ATOM 411 C CA . GLU A 1 55 ? 167.485 261.392 221.846 1.00 64.64 55 GLU B CA 1
ATOM 412 C C . GL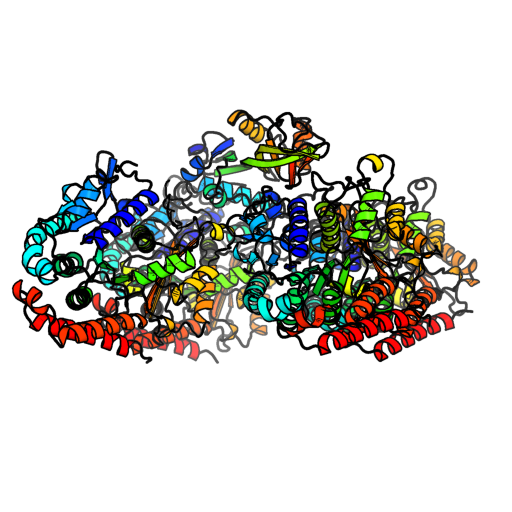U A 1 55 ? 166.194 260.789 221.315 1.00 64.64 55 GLU B C 1
ATOM 413 O O . GLU A 1 55 ? 165.118 261.371 221.474 1.00 64.64 55 GLU B O 1
ATOM 419 N N . THR A 1 56 ? 166.310 259.626 220.684 1.00 65.30 56 THR B N 1
ATOM 420 C CA . THR A 1 56 ? 165.175 258.908 220.123 1.00 65.30 56 THR B CA 1
ATOM 421 C C . THR A 1 56 ? 164.994 257.582 220.856 1.00 65.30 56 THR B C 1
ATOM 422 O O . THR A 1 56 ? 165.735 257.250 221.784 1.00 65.30 56 THR B O 1
ATOM 426 N N . GLY A 1 57 ? 163.990 256.818 220.422 1.00 71.95 57 GLY B N 1
ATOM 427 C CA . GLY A 1 57 ? 163.712 255.533 221.038 1.00 71.95 57 GLY B CA 1
ATOM 428 C C . GLY A 1 57 ? 164.703 254.446 220.681 1.00 71.95 57 GLY B C 1
ATOM 429 O O . GLY A 1 57 ? 164.807 253.455 221.411 1.00 71.95 57 GLY B O 1
ATOM 430 N N . SER A 1 58 ? 165.433 254.607 219.580 1.00 70.13 58 SER B N 1
ATOM 431 C CA . SER A 1 58 ? 166.398 253.612 219.134 1.00 70.13 58 SER B CA 1
ATOM 432 C C . SER A 1 58 ? 167.805 253.873 219.654 1.00 70.13 58 SER B C 1
ATOM 433 O O . SER A 1 58 ? 168.727 253.130 219.303 1.00 70.13 58 SER B O 1
ATOM 436 N N . GLY A 1 59 ? 167.994 254.901 220.480 1.00 66.94 59 GLY B N 1
ATOM 437 C CA . GLY A 1 59 ? 169.294 255.226 221.019 1.00 66.94 59 GLY B CA 1
ATOM 438 C C . GLY A 1 59 ? 170.102 256.211 220.204 1.00 66.94 59 GLY B C 1
ATOM 439 O O . GLY A 1 59 ? 171.167 256.642 220.663 1.00 66.94 59 GLY B O 1
ATOM 440 N N . ARG A 1 60 ? 169.640 256.579 219.013 1.00 65.35 60 ARG B N 1
ATOM 441 C CA . ARG A 1 60 ? 170.335 257.580 218.223 1.00 65.35 60 ARG B CA 1
ATOM 442 C C . ARG A 1 60 ? 170.128 258.966 218.823 1.00 65.35 60 ARG B C 1
ATOM 443 O O . ARG A 1 60 ? 169.156 259.226 219.537 1.00 65.35 60 ARG B O 1
ATOM 451 N N . HIS A 1 61 ? 171.060 259.865 218.523 1.00 58.99 61 HIS B N 1
ATOM 452 C CA . HIS A 1 61 ? 171.009 261.239 219.002 1.00 58.99 61 HIS B CA 1
ATOM 453 C C . HIS A 1 61 ? 170.922 262.184 217.814 1.00 58.99 61 HIS B C 1
ATOM 454 O O . HIS A 1 61 ? 171.756 262.125 216.905 1.00 58.99 61 HIS B O 1
ATOM 461 N N . VAL A 1 62 ? 169.917 263.047 217.827 1.00 52.00 62 VAL B N 1
ATOM 462 C CA . VAL A 1 62 ? 169.621 263.960 216.729 1.00 52.00 62 VAL B CA 1
ATOM 463 C C . VAL A 1 62 ? 170.032 265.363 217.159 1.00 52.00 62 VAL B C 1
ATOM 464 O O . VAL A 1 62 ? 169.530 265.863 218.174 1.00 52.00 62 VAL B O 1
ATOM 468 N N . PRO A 1 63 ? 170.936 266.023 216.439 1.00 48.11 63 PRO B N 1
ATOM 469 C CA . PRO A 1 63 ? 171.319 267.389 216.806 1.00 48.11 63 PRO B CA 1
ATOM 470 C C . PRO A 1 63 ? 170.130 268.337 216.769 1.00 48.11 63 PRO B C 1
ATOM 471 O O . PRO A 1 63 ? 169.254 268.233 215.909 1.00 48.11 63 PRO B O 1
ATOM 475 N N . ARG A 1 64 ? 170.110 269.276 217.715 1.00 49.06 64 ARG B N 1
ATOM 476 C CA . ARG A 1 64 ? 169.085 270.317 217.752 1.00 49.06 64 ARG B CA 1
ATOM 477 C C . ARG A 1 64 ? 169.484 271.477 216.838 1.00 49.06 64 ARG B C 1
ATOM 478 O O . ARG A 1 64 ? 169.665 272.617 217.264 1.00 49.06 64 ARG B O 1
ATOM 486 N N . ALA A 1 65 ? 169.616 271.165 215.553 1.00 47.22 65 ALA B N 1
ATOM 487 C CA . ALA A 1 65 ? 170.071 272.131 214.569 1.00 47.22 65 ALA B CA 1
ATOM 488 C C . ALA A 1 65 ? 169.133 272.146 213.375 1.00 47.22 65 ALA B C 1
ATOM 489 O O . ALA A 1 65 ? 168.565 271.120 212.995 1.00 47.22 65 ALA B O 1
ATOM 491 N N . VAL A 1 66 ? 168.981 273.328 212.788 1.00 47.03 66 VAL B N 1
ATOM 492 C CA . VAL A 1 66 ? 168.218 273.521 211.563 1.00 47.03 66 VAL B CA 1
ATOM 493 C C . VAL A 1 66 ? 169.127 274.250 210.587 1.00 47.03 66 VAL B C 1
ATOM 494 O O . VAL A 1 66 ? 169.362 275.455 210.736 1.00 47.03 66 VAL B O 1
ATOM 498 N N . MET A 1 67 ? 169.640 273.530 209.594 1.00 47.32 67 MET B N 1
ATOM 499 C CA . MET A 1 67 ? 170.475 274.117 208.554 1.00 47.32 67 MET B CA 1
ATOM 500 C C . MET A 1 67 ? 169.598 274.431 207.350 1.00 47.32 67 MET B C 1
ATOM 501 O O . MET A 1 67 ? 169.025 273.527 206.736 1.00 47.32 67 MET B O 1
ATOM 506 N N . VAL A 1 68 ? 169.500 275.713 207.017 1.00 45.77 68 VAL B N 1
ATOM 507 C CA . VAL A 1 68 ? 168.630 276.200 205.957 1.00 45.77 68 VAL B CA 1
ATOM 508 C C . VAL A 1 68 ? 169.478 276.937 204.929 1.00 45.77 68 VAL B C 1
ATOM 509 O O . VAL A 1 68 ? 170.378 277.704 205.289 1.00 45.77 68 VAL B O 1
ATOM 513 N N . ASP A 1 69 ? 169.216 276.669 203.653 1.00 49.54 69 ASP B N 1
ATOM 514 C CA . ASP A 1 69 ? 169.894 277.349 202.560 1.00 49.54 69 ASP B CA 1
ATOM 515 C C . ASP A 1 69 ? 168.924 277.467 201.397 1.00 49.54 69 ASP B C 1
ATOM 516 O O . ASP A 1 69 ? 168.143 276.549 201.141 1.00 49.54 69 ASP B O 1
ATOM 521 N N . LEU A 1 70 ? 168.977 278.598 200.696 1.00 50.88 70 LEU B N 1
ATOM 522 C CA . LEU A 1 70 ? 168.083 278.818 199.568 1.00 50.88 70 LEU B CA 1
ATOM 523 C C . LEU A 1 70 ? 168.482 278.029 198.329 1.00 50.88 70 LEU B C 1
ATOM 524 O O . LEU A 1 70 ? 167.667 277.901 197.411 1.00 50.88 70 LEU B O 1
ATOM 529 N N . GLU A 1 71 ? 169.703 277.504 198.276 1.00 52.41 71 GLU B N 1
ATOM 530 C CA . GLU A 1 71 ? 170.119 276.639 197.187 1.00 52.41 71 GLU B CA 1
ATOM 531 C C . GLU A 1 71 ? 170.677 275.348 197.768 1.00 52.41 71 GLU B C 1
ATOM 532 O O . GLU A 1 71 ? 171.350 275.372 198.805 1.00 52.41 71 GLU B O 1
ATOM 538 N N . PRO A 1 72 ? 170.408 274.209 197.136 1.00 50.97 72 PRO B N 1
ATOM 539 C CA . PRO A 1 72 ? 170.634 272.911 197.786 1.00 50.97 72 PRO B CA 1
ATOM 540 C C . PRO A 1 72 ? 172.014 272.297 197.598 1.00 50.97 72 PRO B C 1
ATOM 541 O O . PRO A 1 72 ? 172.173 271.118 197.922 1.00 50.97 72 PRO B O 1
ATOM 545 N N . THR A 1 73 ? 173.010 273.027 197.093 1.00 52.23 73 THR B N 1
ATOM 546 C CA . THR A 1 73 ? 174.290 272.391 196.793 1.00 52.23 73 THR B CA 1
ATOM 547 C C . THR A 1 73 ? 174.999 271.929 198.061 1.00 52.23 73 THR B C 1
ATOM 548 O O . THR A 1 73 ? 175.407 270.766 198.167 1.00 52.23 73 THR B O 1
ATOM 552 N N . VAL A 1 74 ? 175.145 272.820 199.043 1.00 50.57 74 VAL B N 1
ATOM 553 C CA . VAL A 1 74 ? 175.902 272.472 200.243 1.00 50.57 74 VAL B CA 1
ATOM 554 C C . VAL A 1 74 ? 175.104 271.519 201.128 1.00 50.57 74 VAL B C 1
ATOM 555 O O . VAL A 1 74 ? 175.661 270.592 201.730 1.00 50.57 74 VAL B O 1
ATOM 559 N N . ILE A 1 75 ? 173.788 271.717 201.215 1.00 49.07 75 ILE B N 1
ATOM 560 C CA . ILE A 1 75 ? 172.968 270.806 202.004 1.00 49.07 75 ILE B CA 1
ATOM 561 C C . ILE A 1 75 ? 172.968 269.415 201.384 1.00 49.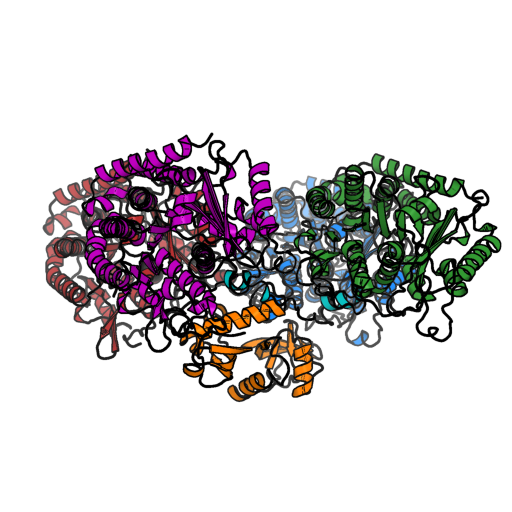07 75 ILE B C 1
ATOM 562 O O . ILE A 1 75 ? 173.043 268.408 202.094 1.00 49.07 75 ILE B O 1
ATOM 567 N N . ASP A 1 76 ? 172.882 269.328 200.055 1.00 52.54 76 ASP B N 1
ATOM 568 C CA . ASP A 1 76 ? 172.975 268.020 199.415 1.00 52.54 76 ASP B CA 1
ATOM 569 C C . ASP A 1 76 ? 174.361 267.417 199.585 1.00 52.54 76 ASP B C 1
ATOM 570 O O . ASP A 1 76 ? 174.498 266.191 199.656 1.00 52.54 76 ASP B O 1
ATOM 575 N N . GLU A 1 77 ? 175.397 268.256 199.651 1.00 54.30 77 GLU B N 1
ATOM 576 C CA . GLU A 1 77 ? 176.729 267.750 199.961 1.00 54.30 77 GLU B CA 1
ATOM 577 C C . GLU A 1 77 ? 176.763 267.142 201.356 1.00 54.30 77 GLU B C 1
ATOM 578 O O . GLU A 1 77 ? 177.459 266.148 201.594 1.00 54.30 77 GLU B O 1
ATOM 584 N N . ILE A 1 78 ? 176.024 267.736 202.294 1.00 50.92 78 ILE B N 1
ATOM 585 C CA . ILE A 1 78 ? 175.860 267.126 203.614 1.00 50.92 78 ILE B CA 1
ATOM 586 C C . ILE A 1 78 ? 175.136 265.790 203.494 1.00 50.92 78 ILE B C 1
ATOM 587 O O . ILE A 1 78 ? 175.569 264.774 204.050 1.00 50.92 78 ILE B O 1
ATOM 592 N N . ARG A 1 79 ? 174.018 265.776 202.764 1.00 51.31 79 ARG B N 1
ATOM 593 C CA . ARG A 1 79 ? 173.216 264.563 202.630 1.00 51.31 79 ARG B CA 1
ATOM 594 C C . ARG A 1 79 ? 173.951 263.452 201.896 1.00 51.31 79 ARG B C 1
ATOM 595 O O . ARG A 1 79 ? 173.522 262.296 201.959 1.00 51.31 79 ARG B O 1
ATOM 603 N N . THR A 1 80 ? 175.027 263.771 201.183 1.00 56.63 80 THR B N 1
ATOM 604 C CA . THR A 1 80 ? 175.857 262.757 200.548 1.00 56.63 80 THR B CA 1
ATOM 605 C C . THR A 1 80 ? 177.200 262.585 201.245 1.00 56.63 80 THR B C 1
ATOM 606 O O . THR A 1 80 ? 178.071 261.881 200.725 1.00 56.63 80 THR B O 1
ATOM 610 N N . GLY A 1 81 ? 177.388 263.203 202.407 1.00 57.68 81 GLY B N 1
ATOM 611 C CA . GLY A 1 81 ? 178.658 263.208 203.095 1.00 57.68 81 GLY B CA 1
ATOM 612 C C . GLY A 1 81 ? 178.720 262.222 204.243 1.00 57.68 81 GLY B C 1
ATOM 613 O O . GLY A 1 81 ? 177.919 261.286 204.346 1.00 57.68 81 GLY B O 1
ATOM 614 N N . THR A 1 82 ? 179.703 262.435 205.121 1.00 60.84 82 THR B N 1
ATOM 615 C CA . THR A 1 82 ? 179.900 261.544 206.260 1.00 60.84 82 THR B CA 1
ATOM 616 C C . THR A 1 82 ? 178.742 261.633 207.246 1.00 60.84 82 THR B C 1
ATOM 617 O O . THR A 1 82 ? 178.299 260.613 207.785 1.00 60.84 82 THR B O 1
ATOM 621 N N . TYR A 1 83 ? 178.234 262.842 207.491 1.00 57.44 83 TYR B N 1
ATOM 622 C CA . TYR A 1 83 ? 177.184 263.069 208.476 1.00 57.44 83 TYR B CA 1
ATOM 623 C C . TYR A 1 83 ? 175.792 263.050 207.863 1.00 57.44 83 TYR B C 1
ATOM 624 O O . TYR A 1 83 ? 174.899 263.761 208.342 1.00 57.44 83 TYR B O 1
ATOM 633 N N . ARG A 1 84 ? 175.583 262.260 206.809 1.00 60.35 84 ARG B N 1
ATOM 634 C CA . ARG A 1 84 ? 174.278 262.228 206.159 1.00 60.35 84 ARG B CA 1
ATOM 635 C C . ARG A 1 84 ? 173.211 261.622 207.060 1.00 60.35 84 ARG B C 1
ATOM 636 O O . ARG A 1 84 ? 172.032 261.976 206.944 1.00 60.35 84 ARG B O 1
ATOM 644 N N . SER A 1 85 ? 173.597 260.721 207.961 1.00 59.41 85 SER B N 1
ATOM 645 C CA . SER A 1 85 ? 172.659 260.038 208.839 1.00 59.41 85 SER B CA 1
ATOM 646 C C . SER A 1 85 ? 172.653 260.605 210.251 1.00 59.41 85 SER B C 1
ATOM 647 O O . SER A 1 85 ? 172.066 259.996 211.149 1.00 59.41 85 SER B O 1
ATOM 650 N N . LEU A 1 86 ? 173.294 261.751 210.470 1.00 53.75 86 LEU B N 1
ATOM 651 C CA . LEU A 1 86 ? 173.308 262.386 211.783 1.00 53.75 86 LEU B CA 1
ATOM 652 C C . LEU A 1 86 ? 172.133 263.345 211.949 1.00 53.75 86 LEU B C 1
ATOM 653 O O . LEU A 1 86 ? 171.345 263.216 212.889 1.00 53.75 86 LEU B O 1
ATOM 658 N N . PHE A 1 87 ? 172.009 264.308 211.044 1.00 51.32 87 PHE B N 1
ATOM 659 C CA . PHE A 1 87 ? 170.958 265.306 211.152 1.00 51.32 87 PHE B CA 1
ATOM 660 C C . PHE A 1 87 ? 169.603 264.708 210.799 1.00 51.32 87 PHE B C 1
ATOM 661 O O . PHE A 1 87 ? 169.500 263.757 210.020 1.00 51.32 87 PHE B O 1
ATOM 669 N N . HIS A 1 88 ? 168.559 265.274 211.388 1.00 56.71 88 HIS B N 1
ATOM 670 C CA . HIS A 1 88 ? 167.202 264.877 211.037 1.00 56.71 88 HIS B CA 1
ATOM 671 C C . HIS A 1 88 ? 166.917 265.288 209.597 1.00 56.71 88 HIS B C 1
ATOM 672 O O . HIS A 1 88 ? 167.223 266.422 209.213 1.00 56.71 88 HIS B O 1
ATOM 679 N N . PRO A 1 89 ? 166.349 264.403 208.775 1.00 55.43 89 PRO B N 1
ATOM 680 C CA . PRO A 1 89 ? 166.122 264.759 207.365 1.00 55.43 89 PRO B CA 1
ATOM 681 C C . PRO A 1 89 ? 165.266 265.996 207.180 1.00 55.43 89 PRO B C 1
ATOM 682 O O . PRO A 1 89 ? 165.476 266.744 206.218 1.00 55.43 89 PRO B O 1
ATOM 686 N N . GLU A 1 90 ? 164.308 266.239 208.072 1.00 57.86 90 GLU B N 1
ATOM 687 C CA . GLU A 1 90 ? 163.443 267.403 207.949 1.00 57.86 90 GLU B CA 1
ATOM 688 C C . GLU A 1 90 ? 164.063 268.671 208.517 1.00 57.86 90 GLU B C 1
ATOM 689 O O . GLU A 1 90 ? 163.485 269.749 208.348 1.00 57.86 90 GLU B O 1
ATOM 695 N N . GLN A 1 91 ? 165.212 268.575 209.186 1.00 54.14 91 GLN B N 1
ATOM 696 C CA . GLN A 1 91 ? 165.894 269.753 209.703 1.00 54.14 91 GLN B CA 1
ATOM 697 C C . GLN A 1 91 ? 166.824 270.398 208.687 1.00 54.14 91 GLN B C 1
ATOM 698 O O . GLN A 1 91 ? 167.323 271.498 208.940 1.00 54.14 91 GLN B O 1
ATOM 704 N N . LEU A 1 92 ? 167.070 269.746 207.556 1.00 51.10 92 LEU B N 1
ATOM 705 C CA . LEU A 1 92 ? 167.895 270.297 206.485 1.00 51.10 92 LEU B CA 1
ATOM 706 C C . LEU A 1 92 ? 166.949 270.829 205.415 1.00 51.10 92 LEU B C 1
ATOM 707 O O . LEU A 1 92 ? 166.376 270.062 204.638 1.00 51.10 92 LEU B O 1
ATOM 712 N N . ILE A 1 93 ? 166.790 272.148 205.378 1.00 50.98 93 ILE B N 1
ATOM 713 C CA . ILE A 1 93 ? 165.790 272.812 204.552 1.00 50.98 93 ILE B CA 1
ATOM 714 C C . ILE A 1 93 ? 166.492 273.480 203.380 1.00 50.98 93 ILE B C 1
ATOM 715 O O . ILE A 1 93 ? 167.514 274.151 203.561 1.00 50.98 93 ILE B O 1
ATOM 720 N N . THR A 1 94 ? 165.947 273.292 202.181 1.00 53.98 94 THR B N 1
ATOM 721 C CA . THR A 1 94 ? 166.537 273.824 200.964 1.00 53.98 94 THR B CA 1
ATOM 722 C C . THR A 1 94 ? 165.475 274.497 200.110 1.00 53.98 94 THR B C 1
ATOM 723 O O . THR A 1 94 ? 164.280 274.215 200.221 1.00 53.98 94 THR B O 1
ATOM 727 N N . GLY A 1 95 ? 165.935 275.399 199.258 1.00 54.32 95 GLY B N 1
ATOM 728 C CA . GLY A 1 95 ? 165.142 275.973 198.199 1.00 54.32 95 GLY B CA 1
ATOM 729 C C . GLY A 1 95 ? 165.492 275.369 196.857 1.00 54.32 95 GLY B C 1
ATOM 730 O O . GLY A 1 95 ? 165.941 274.220 196.763 1.00 54.32 95 GLY B O 1
ATOM 731 N N . LYS A 1 96 ? 165.420 276.171 195.813 1.00 58.04 96 LYS B N 1
ATOM 732 C CA . LYS A 1 96 ? 165.856 275.673 194.497 1.00 58.04 96 LYS B CA 1
ATOM 733 C C . LYS A 1 96 ? 166.751 276.733 193.870 1.00 58.04 96 LYS B C 1
ATOM 734 O O . LYS A 1 96 ? 167.671 276.334 193.181 1.00 58.04 96 LYS B O 1
ATOM 740 N N . GLU A 1 97 ? 166.480 278.023 194.065 1.00 58.89 97 GLU B N 1
ATOM 741 C CA . GLU A 1 97 ? 167.401 279.045 193.596 1.00 58.89 97 GLU B CA 1
ATOM 742 C C . GLU A 1 97 ? 167.925 279.819 194.796 1.00 58.89 97 GLU B C 1
ATOM 743 O O . GLU A 1 97 ? 167.167 280.133 195.718 1.00 58.89 97 GLU B O 1
ATOM 749 N N . ASP A 1 98 ? 169.219 280.126 194.784 1.00 54.99 98 ASP B N 1
ATOM 750 C CA . ASP A 1 98 ? 169.811 280.879 195.878 1.00 54.99 98 ASP B CA 1
ATOM 751 C C . ASP A 1 98 ? 169.322 282.323 195.849 1.00 54.99 98 ASP B C 1
ATOM 752 O O . ASP A 1 98 ? 168.541 282.733 194.986 1.00 54.99 98 ASP B O 1
ATOM 757 N N . ALA A 1 99 ? 169.797 283.109 196.808 1.00 51.00 99 ALA B N 1
ATOM 758 C CA . ALA A 1 99 ? 169.545 284.541 196.794 1.00 51.00 99 ALA B CA 1
ATOM 759 C C . ALA A 1 99 ? 170.420 285.274 195.790 1.00 51.00 99 ALA B C 1
ATOM 760 O O . ALA A 1 99 ? 170.278 286.492 195.648 1.00 51.00 99 ALA B O 1
ATOM 762 N N . ALA A 1 100 ? 171.317 284.562 195.104 1.00 49.56 100 ALA B N 1
ATOM 763 C CA . ALA A 1 100 ? 172.183 285.143 194.078 1.00 49.56 100 ALA B CA 1
ATOM 764 C C . ALA A 1 100 ? 173.001 286.302 194.636 1.00 49.56 100 ALA B C 1
ATOM 765 O O . ALA A 1 100 ? 173.203 287.320 193.971 1.00 49.56 100 ALA B O 1
ATOM 767 N N . ASN A 1 101 ? 173.471 286.142 195.874 1.00 47.24 101 ASN B N 1
ATOM 768 C CA . ASN A 1 101 ? 174.279 287.153 196.554 1.00 47.24 101 ASN B CA 1
ATOM 769 C C . ASN A 1 101 ? 173.546 288.490 196.617 1.00 47.24 101 ASN B C 1
ATOM 770 O O . ASN A 1 101 ? 174.143 289.556 196.463 1.00 47.24 101 ASN B O 1
ATOM 775 N N . ASN A 1 102 ? 172.236 288.428 196.842 1.00 51.31 102 ASN B N 1
ATOM 776 C CA . ASN A 1 102 ? 171.379 289.603 196.902 1.00 51.31 102 ASN B CA 1
ATOM 777 C C . ASN A 1 102 ? 170.597 289.575 198.205 1.00 51.31 102 ASN B C 1
ATOM 778 O O . ASN A 1 102 ? 170.004 288.549 198.552 1.00 51.31 102 ASN B O 1
ATOM 783 N N . TYR A 1 103 ? 170.602 290.696 198.926 1.00 51.41 103 TYR B N 1
ATOM 784 C CA . TYR A 1 103 ? 169.868 290.760 200.185 1.00 51.41 103 TYR B CA 1
ATOM 785 C C . TYR A 1 103 ? 168.364 290.683 199.956 1.00 51.41 103 TYR B C 1
ATOM 786 O O . TYR A 1 103 ? 167.656 289.981 200.687 1.00 51.41 103 TYR B O 1
ATOM 795 N N . ALA A 1 104 ? 167.859 291.403 198.951 1.00 52.72 104 ALA B N 1
ATOM 796 C CA . ALA A 1 104 ? 166.420 291.433 198.709 1.00 52.72 104 ALA B CA 1
ATOM 797 C C . ALA A 1 104 ? 165.890 290.058 198.325 1.00 52.72 104 ALA B C 1
ATOM 798 O O . ALA A 1 104 ? 164.817 289.648 198.784 1.00 52.72 104 ALA B O 1
ATOM 800 N N . ARG A 1 105 ? 166.628 289.333 197.482 1.00 53.24 105 ARG B N 1
ATOM 801 C CA . ARG A 1 105 ? 166.199 287.998 197.080 1.00 53.24 105 ARG B CA 1
ATOM 802 C C . ARG A 1 105 ? 166.100 287.067 198.279 1.00 53.24 105 ARG B C 1
ATOM 803 O O . ARG A 1 105 ? 165.132 286.311 198.409 1.00 53.24 105 ARG B O 1
ATOM 811 N N . GLY A 1 106 ? 167.095 287.106 199.164 1.00 52.46 106 GLY B N 1
ATOM 812 C CA . GLY A 1 106 ? 167.066 286.255 200.336 1.00 52.46 106 GLY B CA 1
ATOM 813 C C . GLY A 1 106 ? 166.079 286.697 201.391 1.00 52.46 106 GLY B C 1
ATOM 814 O O . GLY A 1 106 ? 165.669 285.879 202.220 1.00 52.46 106 GLY B O 1
ATOM 815 N N . HIS A 1 107 ? 165.682 287.967 201.376 1.00 55.84 107 HIS B N 1
ATOM 816 C CA . HIS A 1 107 ? 164.772 288.470 202.399 1.00 55.84 107 HIS B CA 1
ATOM 817 C C . HIS A 1 107 ? 163.314 288.325 201.978 1.00 55.84 107 HIS B C 1
ATOM 818 O O . HIS A 1 107 ? 162.547 287.604 202.622 1.00 55.84 107 HIS B O 1
ATOM 825 N N . TYR A 1 108 ? 162.912 289.002 200.903 1.00 59.03 108 TYR B N 1
ATOM 826 C CA . TYR A 1 108 ? 161.510 288.941 200.473 1.00 59.03 108 TYR B CA 1
ATOM 827 C C . TYR A 1 108 ? 161.249 287.745 199.561 1.00 59.03 108 TYR B C 1
ATOM 828 O O . TYR A 1 108 ? 160.643 286.755 199.981 1.00 59.03 108 TYR B O 1
ATOM 837 N N . THR A 1 109 ? 161.811 287.783 198.352 1.00 58.48 109 THR B N 1
ATOM 838 C CA . THR A 1 109 ? 161.368 286.930 197.254 1.00 58.48 109 THR B CA 1
ATOM 839 C C . THR A 1 109 ? 161.572 285.449 197.536 1.00 58.48 109 THR B C 1
ATOM 840 O O . THR A 1 109 ? 160.602 284.693 197.641 1.00 58.48 109 THR B O 1
ATOM 844 N N . ILE A 1 110 ? 162.829 285.023 197.658 1.00 56.99 110 ILE B N 1
ATOM 845 C CA . ILE A 1 110 ? 163.104 283.618 197.927 1.00 56.99 110 ILE B CA 1
ATOM 846 C C . ILE A 1 110 ? 162.989 283.302 199.410 1.00 56.99 110 ILE B C 1
ATOM 847 O O . ILE A 1 110 ? 162.817 282.133 199.778 1.00 56.99 110 ILE B O 1
ATOM 852 N N . GLY A 1 111 ? 163.069 284.314 200.274 1.00 58.00 111 GLY B N 1
ATOM 853 C CA . GLY A 1 111 ? 162.943 284.065 201.699 1.00 58.00 111 GLY B CA 1
ATOM 854 C C . GLY A 1 111 ? 161.555 283.597 202.092 1.00 58.00 111 GLY B C 1
ATOM 855 O O . GLY A 1 111 ? 161.398 282.536 202.708 1.00 58.00 111 GLY B O 1
ATOM 856 N N . LYS A 1 112 ? 160.524 284.350 201.691 1.00 60.42 112 LYS B N 1
ATOM 857 C CA . LYS A 1 112 ? 159.172 284.088 202.167 1.00 60.42 112 LYS B CA 1
ATOM 858 C C . LYS A 1 112 ? 158.623 282.747 201.702 1.00 60.42 112 LYS B C 1
ATOM 859 O O . LYS A 1 112 ? 157.607 282.296 202.241 1.00 60.42 112 LYS B O 1
ATOM 865 N N . GLU A 1 113 ? 159.260 282.099 200.726 1.00 60.90 113 GLU B N 1
ATOM 866 C CA . GLU A 1 113 ? 158.751 280.822 200.243 1.00 60.90 113 GLU B CA 1
ATOM 867 C C . GLU A 1 113 ? 158.990 279.705 201.252 1.00 60.90 113 GLU B C 1
ATOM 868 O O . GLU A 1 113 ? 158.153 278.806 201.396 1.00 60.90 113 GLU B O 1
ATOM 874 N N . ILE A 1 114 ? 160.118 279.737 201.959 1.00 56.43 114 ILE B N 1
ATOM 875 C CA . ILE A 1 114 ? 160.473 278.681 202.899 1.00 56.43 114 ILE B CA 1
ATOM 876 C C . ILE A 1 114 ? 160.675 279.191 204.317 1.00 56.43 114 ILE B C 1
ATOM 877 O O . ILE A 1 114 ? 161.063 278.407 205.194 1.00 56.43 114 ILE B O 1
ATOM 882 N N . ILE A 1 115 ? 160.427 280.478 204.576 1.00 55.53 115 ILE B N 1
ATOM 883 C CA . ILE A 1 115 ? 160.519 280.964 205.949 1.00 55.53 115 ILE B CA 1
ATOM 884 C C . ILE A 1 115 ? 159.509 280.247 206.836 1.00 55.53 115 ILE B C 1
ATOM 885 O O . ILE A 1 115 ? 159.789 279.950 208.003 1.00 55.53 115 ILE B O 1
ATOM 890 N N . ASP A 1 116 ? 158.324 279.946 206.298 1.00 58.80 116 ASP B N 1
ATOM 891 C CA . ASP A 1 116 ? 157.307 279.257 207.085 1.00 58.80 116 ASP B CA 1
ATOM 892 C C . ASP A 1 116 ? 157.745 277.843 207.446 1.00 58.80 116 ASP B C 1
ATOM 893 O O . ASP A 1 116 ? 157.559 277.404 208.585 1.00 58.80 116 ASP B O 1
ATOM 898 N N . LEU A 1 117 ? 158.328 277.117 206.491 1.00 55.39 117 LEU B N 1
ATOM 899 C CA . LEU A 1 117 ? 158.815 275.773 206.783 1.00 55.39 117 LEU B CA 1
ATOM 900 C C . LEU A 1 117 ? 159.954 275.809 207.794 1.00 55.39 117 LEU B C 1
ATOM 901 O O . LEU A 1 117 ? 160.022 274.964 208.699 1.00 55.39 117 LEU B O 1
ATOM 906 N N . THR A 1 118 ? 160.859 276.782 207.660 1.00 55.34 118 THR B N 1
ATOM 907 C CA . THR A 1 118 ? 161.949 276.905 208.623 1.00 55.34 118 THR B CA 1
ATOM 908 C C . THR A 1 118 ? 161.419 277.196 210.021 1.00 55.34 118 THR B C 1
ATOM 909 O O . THR A 1 118 ? 161.879 276.604 211.006 1.00 55.34 118 THR B O 1
ATOM 913 N N . LEU A 1 119 ? 160.443 278.100 210.127 1.00 56.31 119 LEU B N 1
ATOM 914 C CA . LEU A 1 119 ? 159.856 278.406 211.425 1.00 56.31 119 LEU B CA 1
ATOM 915 C C . LEU A 1 119 ? 159.134 277.198 212.000 1.00 56.31 119 LEU B C 1
ATOM 916 O O . LEU A 1 119 ? 159.172 276.965 213.212 1.00 56.31 119 LEU B O 1
ATOM 921 N N . ASP A 1 120 ? 158.460 276.421 211.149 1.00 58.22 120 ASP B N 1
ATOM 922 C CA . ASP A 1 120 ? 157.792 275.216 211.625 1.00 58.22 120 ASP B CA 1
ATOM 923 C C . ASP A 1 120 ? 158.794 274.219 212.188 1.00 58.22 120 ASP B C 1
ATOM 924 O O . ASP A 1 120 ? 158.560 273.623 213.245 1.00 58.22 120 ASP B O 1
ATOM 929 N N . ARG A 1 121 ? 159.918 274.022 211.497 1.00 57.99 121 ARG B N 1
ATOM 930 C CA . ARG A 1 121 ? 160.927 273.098 212.006 1.00 57.99 121 ARG B CA 1
ATOM 931 C C . ARG A 1 121 ? 161.535 273.602 213.311 1.00 57.99 121 ARG B C 1
ATOM 932 O O . ARG A 1 121 ? 161.760 272.818 214.243 1.00 57.99 121 ARG B O 1
ATOM 940 N N . ILE A 1 122 ? 161.801 274.907 213.401 1.00 55.87 122 ILE B N 1
ATOM 941 C CA . ILE A 1 122 ? 162.358 275.466 214.631 1.00 55.87 122 ILE B CA 1
ATOM 942 C C . ILE A 1 122 ? 161.374 275.306 215.784 1.00 55.87 122 ILE B C 1
ATOM 943 O O . ILE A 1 122 ? 161.764 274.978 216.910 1.00 55.87 122 ILE B O 1
ATOM 948 N N . ARG A 1 123 ? 160.085 275.538 215.525 1.00 57.31 123 ARG B N 1
ATOM 949 C CA . ARG A 1 123 ? 159.071 275.373 216.563 1.00 57.31 123 ARG B CA 1
ATOM 950 C C . ARG A 1 123 ? 158.945 273.917 216.991 1.00 57.31 123 ARG B C 1
ATOM 951 O O . ARG A 1 123 ? 158.756 273.629 218.178 1.00 57.31 123 ARG B O 1
ATOM 959 N N . ARG A 1 124 ? 159.031 272.986 216.039 1.00 57.62 124 ARG B N 1
ATOM 960 C CA . ARG A 1 124 ? 159.017 271.571 216.392 1.00 57.62 124 ARG B CA 1
ATOM 961 C C . ARG A 1 124 ? 160.206 271.219 217.273 1.00 57.62 124 ARG B C 1
ATOM 962 O O . ARG A 1 124 ? 160.080 270.425 218.212 1.00 57.62 124 ARG B O 1
ATOM 970 N N . LEU A 1 125 ? 161.375 271.790 216.975 1.00 56.23 125 LEU B N 1
ATOM 971 C CA . LEU A 1 125 ? 162.541 271.571 217.827 1.00 56.23 125 LEU B CA 1
ATOM 972 C C . LEU A 1 125 ? 162.331 272.155 219.218 1.00 56.23 125 LEU B C 1
ATOM 973 O O . LEU A 1 125 ? 162.687 271.530 220.223 1.00 56.23 125 LEU B O 1
ATOM 978 N N . ALA A 1 126 ? 161.759 273.357 219.294 1.00 55.15 126 ALA B N 1
ATOM 979 C CA . ALA A 1 126 ? 161.588 274.021 220.583 1.00 55.15 126 ALA B CA 1
ATOM 980 C C . ALA A 1 126 ? 160.563 273.303 221.450 1.00 55.15 126 ALA B C 1
ATOM 981 O O . ALA A 1 126 ? 160.702 273.261 222.677 1.00 55.15 126 ALA B O 1
ATOM 983 N N . ASP A 1 127 ? 159.520 272.744 220.836 1.00 57.95 127 ASP B N 1
ATOM 984 C CA . ASP A 1 127 ? 158.524 272.011 221.609 1.00 57.95 127 ASP B CA 1
ATOM 985 C C . ASP A 1 127 ? 159.109 270.746 222.221 1.00 57.95 127 ASP B C 1
ATOM 986 O O . ASP A 1 127 ? 158.707 270.347 223.319 1.00 57.95 127 ASP B O 1
ATOM 991 N N . ASN A 1 128 ? 160.053 270.104 221.530 1.00 57.93 128 ASN B N 1
ATOM 992 C CA . ASN A 1 128 ? 160.667 268.896 222.067 1.00 57.93 128 ASN B CA 1
ATOM 993 C C . ASN A 1 128 ? 161.570 269.200 223.254 1.00 57.93 128 ASN B C 1
ATOM 994 O O . ASN A 1 128 ? 161.682 268.378 224.171 1.00 57.93 128 ASN B O 1
ATOM 999 N N . CYS A 1 129 ? 162.215 270.361 223.260 1.00 58.52 129 CYS B N 1
ATOM 1000 C CA . CYS A 1 129 ? 163.139 270.721 224.325 1.00 58.52 129 CYS B CA 1
ATOM 1001 C C . CYS A 1 129 ? 162.386 271.364 225.483 1.00 58.52 129 CYS B C 1
ATOM 1002 O O . CYS A 1 129 ? 161.419 272.102 225.280 1.00 58.52 129 CYS B O 1
ATOM 1005 N N . THR A 1 130 ? 162.835 271.069 226.704 1.00 60.26 130 THR B N 1
ATOM 1006 C CA . THR A 1 130 ? 162.172 271.554 227.907 1.00 60.26 130 THR B CA 1
ATOM 1007 C C . THR A 1 130 ? 162.918 272.686 228.598 1.00 60.26 130 THR B C 1
ATOM 1008 O O . THR A 1 130 ? 162.295 273.451 229.342 1.00 60.26 130 THR B O 1
ATOM 1012 N N . GLY A 1 131 ? 164.222 272.809 228.374 1.00 58.95 131 GLY B N 1
ATOM 1013 C CA . GLY A 1 131 ? 165.022 273.817 229.040 1.00 58.95 131 GLY B CA 1
ATOM 1014 C C . GLY A 1 131 ? 165.761 274.732 228.087 1.00 58.95 131 GLY B C 1
ATOM 1015 O O . GLY A 1 131 ? 166.939 275.028 228.303 1.00 58.95 131 GLY B O 1
ATOM 1016 N N . LEU A 1 132 ? 165.087 275.162 227.021 1.00 55.51 132 LEU B N 1
ATOM 1017 C CA . LEU A 1 132 ? 165.713 275.969 225.978 1.00 55.51 132 LEU B CA 1
ATOM 1018 C C . LEU A 1 132 ? 166.428 277.177 226.562 1.00 55.51 132 LEU B C 1
ATOM 1019 O O . LEU A 1 132 ? 165.801 278.058 227.157 1.00 55.51 132 LEU B O 1
ATOM 1024 N N . GLN A 1 133 ? 167.747 277.214 226.383 1.00 54.11 133 GLN B N 1
ATOM 1025 C CA . GLN A 1 133 ? 168.564 278.309 226.889 1.00 54.11 133 GLN B CA 1
ATOM 1026 C C . GLN A 1 133 ? 168.623 279.485 225.924 1.00 54.11 133 GLN B C 1
ATOM 1027 O O . GLN A 1 133 ? 168.590 280.640 226.357 1.00 54.11 133 GLN B O 1
ATOM 1033 N N . GLY A 1 134 ? 168.708 279.217 224.629 1.00 51.31 134 GLY B N 1
ATOM 1034 C CA . GLY A 1 134 ? 168.803 280.293 223.665 1.00 51.31 134 GLY B CA 1
ATOM 1035 C C . GLY A 1 134 ? 168.954 279.760 222.261 1.00 51.31 134 GLY B C 1
ATOM 1036 O O . GLY A 1 134 ? 168.673 278.591 221.991 1.00 51.31 134 GLY B O 1
ATOM 1037 N N . PHE A 1 135 ? 169.398 280.637 221.363 1.00 48.34 135 PHE B N 1
ATOM 1038 C CA . PHE A 1 135 ? 169.581 280.302 219.959 1.00 48.34 135 PHE B CA 1
ATOM 1039 C C . PHE A 1 135 ? 170.978 280.700 219.509 1.00 48.34 135 PHE B C 1
ATOM 1040 O O . PHE A 1 135 ? 171.478 281.766 219.879 1.00 48.34 135 PHE B O 1
ATOM 1048 N N . LEU A 1 136 ? 171.602 279.840 218.710 1.00 42.43 136 LEU B N 1
ATOM 1049 C CA . LEU A 1 136 ? 172.893 280.119 218.091 1.00 42.43 136 LEU B CA 1
ATOM 1050 C C . LEU A 1 136 ? 172.679 280.218 216.587 1.00 42.43 136 LEU B C 1
ATOM 1051 O O . LEU A 1 136 ? 172.362 279.219 215.934 1.00 42.43 136 LEU B O 1
ATOM 1056 N N . VAL A 1 137 ? 172.858 281.414 216.036 1.00 41.41 137 VAL B N 1
ATOM 1057 C CA . VAL A 1 137 ? 172.617 281.680 214.624 1.00 41.41 137 VAL B CA 1
ATOM 1058 C C . VAL A 1 137 ? 173.957 281.845 213.925 1.00 41.41 137 VAL B C 1
ATOM 1059 O O . VAL A 1 137 ? 174.779 282.673 214.332 1.00 41.41 137 VAL B O 1
ATOM 1063 N N . PHE A 1 138 ? 174.177 281.059 212.877 1.00 40.62 138 PHE B N 1
ATOM 1064 C CA . PHE A 1 138 ? 175.394 281.127 212.084 1.00 40.62 138 PHE B CA 1
ATOM 1065 C C . PHE A 1 138 ? 175.037 281.571 210.676 1.00 40.62 138 PHE B C 1
ATOM 1066 O O . PHE A 1 138 ? 174.176 280.965 210.031 1.00 40.62 138 PHE B O 1
ATOM 1074 N N . HIS A 1 139 ? 175.699 282.620 210.201 1.00 42.96 139 HIS B N 1
ATOM 1075 C CA . HIS A 1 139 ? 175.418 283.178 208.886 1.00 42.96 139 HIS B CA 1
ATOM 1076 C C . HIS A 1 139 ? 176.616 284.017 208.457 1.00 42.96 139 HIS B C 1
ATOM 1077 O O . HIS A 1 139 ? 177.673 283.995 209.095 1.00 42.96 139 HIS B O 1
ATOM 1084 N N . SER A 1 140 ? 176.449 284.758 207.366 1.00 46.07 140 SER B N 1
ATOM 1085 C CA . SER A 1 140 ? 177.486 285.631 206.841 1.00 46.07 140 SER B CA 1
ATOM 1086 C C . SER A 1 140 ? 176.868 286.962 206.445 1.00 46.07 140 SER B C 1
ATOM 1087 O O . SER A 1 140 ? 175.768 287.003 205.889 1.00 46.07 140 SER B O 1
ATOM 1090 N N . PHE A 1 141 ? 177.583 288.048 206.737 1.00 48.37 141 PHE B N 1
ATOM 1091 C CA . PHE A 1 141 ? 177.064 289.380 206.443 1.00 48.37 141 PHE B CA 1
ATOM 1092 C C . PHE A 1 141 ? 177.011 289.639 204.943 1.00 48.37 141 PHE B C 1
ATOM 1093 O O . PHE A 1 141 ? 176.009 290.143 204.425 1.00 48.37 141 PHE B O 1
ATOM 1101 N N . GLY A 1 142 ? 178.080 289.300 204.229 1.00 48.60 142 GLY B N 1
ATOM 1102 C CA . GLY A 1 142 ? 178.215 289.646 202.830 1.00 48.60 142 GLY B CA 1
ATOM 1103 C C . GLY A 1 142 ? 177.469 288.777 201.850 1.00 48.60 142 GLY B C 1
ATOM 1104 O O . GLY A 1 142 ? 177.471 289.075 200.653 1.00 48.60 142 GLY B O 1
ATOM 1105 N N . GLY A 1 143 ? 176.831 287.707 202.311 1.00 46.38 143 GLY B N 1
ATOM 1106 C CA . GLY A 1 143 ? 176.098 286.831 201.426 1.00 46.38 143 GLY B CA 1
ATOM 1107 C C . GLY A 1 143 ? 174.721 287.362 201.091 1.00 46.38 143 GLY B C 1
ATOM 1108 O O . GLY A 1 143 ? 174.289 288.419 201.548 1.00 46.38 143 GLY B O 1
ATOM 1109 N N . GLY A 1 144 ? 174.022 286.608 200.251 1.00 46.60 144 GLY B N 1
ATOM 1110 C CA . GLY A 1 144 ? 172.651 286.934 199.927 1.00 46.60 144 GLY B CA 1
ATOM 1111 C C . GLY A 1 144 ? 171.688 286.211 200.839 1.00 46.60 144 GLY B C 1
ATOM 1112 O O . GLY A 1 144 ? 170.834 286.834 201.475 1.00 46.60 144 GLY B O 1
ATOM 1113 N N . THR A 1 145 ? 171.826 284.887 200.918 1.00 45.60 145 THR B N 1
ATOM 1114 C CA . THR A 1 145 ? 171.000 284.108 201.833 1.00 45.60 145 THR B CA 1
ATOM 1115 C C . THR A 1 145 ? 171.327 284.453 203.278 1.00 45.60 145 THR B C 1
ATOM 1116 O O . THR A 1 145 ? 170.457 284.898 204.031 1.00 45.60 145 THR B O 1
ATOM 1120 N N . GLY A 1 146 ? 172.595 284.313 203.664 1.00 45.21 146 GLY B N 1
ATOM 1121 C CA . GLY A 1 146 ? 172.985 284.525 205.046 1.00 45.21 146 GLY B CA 1
ATOM 1122 C C . GLY A 1 146 ? 172.724 285.924 205.558 1.00 45.21 146 GLY B C 1
ATOM 1123 O O . GLY A 1 146 ? 172.773 286.148 206.770 1.00 45.21 146 GLY B O 1
ATOM 1124 N N . SER A 1 147 ? 172.468 286.877 204.664 1.00 46.60 147 SER B N 1
ATOM 1125 C CA . SER A 1 147 ? 172.064 288.220 205.060 1.00 46.60 147 SER B CA 1
ATOM 1126 C C . SER A 1 147 ? 170.548 288.385 205.042 1.00 46.60 147 SER B C 1
ATOM 1127 O O . SER A 1 147 ? 169.935 288.653 206.080 1.00 46.60 147 SER B O 1
ATOM 1130 N N . GLY A 1 148 ? 169.926 288.207 203.874 1.00 49.51 148 GLY B N 1
ATOM 1131 C CA . GLY A 1 148 ? 168.499 288.459 203.760 1.00 49.51 148 GLY B CA 1
ATOM 1132 C C . GLY A 1 148 ? 167.654 287.477 204.549 1.00 49.51 148 GLY B C 1
ATOM 1133 O O . GLY A 1 148 ? 166.742 287.874 205.280 1.00 49.51 148 GLY B O 1
ATOM 1134 N N . PHE A 1 149 ? 167.928 286.179 204.398 1.00 49.52 149 PHE B N 1
ATOM 1135 C CA . PHE A 1 149 ? 167.150 285.178 205.112 1.00 49.52 149 PHE B CA 1
ATOM 1136 C C . PHE A 1 149 ? 167.366 285.286 206.613 1.00 49.52 149 PHE B C 1
ATOM 1137 O O . PHE A 1 149 ? 166.432 285.084 207.393 1.00 49.52 149 PHE B O 1
ATOM 1145 N N . THR A 1 150 ? 168.591 285.598 207.038 1.00 49.11 150 THR B N 1
ATOM 1146 C CA . THR A 1 150 ? 168.835 285.818 208.459 1.00 49.11 150 THR B CA 1
ATOM 1147 C C . THR A 1 150 ? 168.043 287.010 208.972 1.00 49.11 150 THR B C 1
ATOM 1148 O O . THR A 1 150 ? 167.462 286.955 210.060 1.00 49.11 150 THR B O 1
ATOM 1152 N N . SER A 1 151 ? 168.007 288.101 208.204 1.00 52.58 151 SER B N 1
ATOM 1153 C CA . SER A 1 151 ? 167.222 289.259 208.618 1.00 52.58 151 SER B CA 1
ATOM 1154 C C . SER A 1 151 ? 165.744 288.912 208.711 1.00 52.58 151 SER B C 1
ATOM 1155 O O . SER A 1 151 ? 165.049 289.355 209.631 1.00 52.58 151 SER B O 1
ATOM 1158 N N . LEU A 1 152 ? 165.248 288.120 207.760 1.00 54.01 152 LEU B N 1
ATOM 1159 C CA . LEU A 1 152 ? 163.843 287.730 207.764 1.00 54.01 152 LEU B CA 1
ATOM 1160 C C . LEU A 1 152 ? 163.516 286.788 208.916 1.00 54.01 152 LEU B C 1
ATOM 1161 O O . LEU A 1 152 ? 162.412 286.846 209.467 1.00 54.01 152 LEU B O 1
ATOM 1166 N N . LEU A 1 153 ? 164.452 285.920 209.291 1.00 54.16 153 LEU B N 1
ATOM 1167 C CA . LEU A 1 153 ? 164.205 284.909 210.311 1.00 54.16 153 LEU B CA 1
ATOM 1168 C C . LEU A 1 153 ? 164.415 285.420 211.730 1.00 54.16 153 LEU B C 1
ATOM 1169 O O . LEU A 1 153 ? 163.718 284.969 212.647 1.00 54.16 153 LEU B O 1
ATOM 1174 N N . MET A 1 154 ? 165.360 286.340 211.940 1.00 57.94 154 MET B N 1
ATOM 1175 C CA . MET A 1 154 ? 165.620 286.835 213.288 1.00 57.94 154 MET B CA 1
ATOM 1176 C C . MET A 1 154 ? 164.419 287.587 213.846 1.00 57.94 154 MET B C 1
ATOM 1177 O O . MET A 1 154 ? 164.077 287.432 215.023 1.00 57.94 154 MET B O 1
ATOM 1182 N N . GLU A 1 155 ? 163.771 288.412 213.022 1.00 59.89 155 GLU B N 1
ATOM 1183 C CA . GLU A 1 155 ? 162.607 289.154 213.498 1.00 59.89 155 GLU B CA 1
ATOM 1184 C C . GLU A 1 155 ? 161.461 288.215 213.853 1.00 59.89 155 GLU B C 1
ATOM 1185 O O . GLU A 1 155 ? 160.770 288.421 214.859 1.00 59.89 155 GLU B O 1
ATOM 1191 N N . ARG A 1 156 ? 161.242 287.179 213.041 1.00 59.72 156 ARG B N 1
ATOM 1192 C CA . ARG A 1 156 ? 160.190 286.216 213.347 1.00 59.72 156 ARG B CA 1
ATOM 1193 C C . ARG A 1 156 ? 160.511 285.433 214.614 1.00 59.72 156 ARG B C 1
ATOM 1194 O O . ARG A 1 156 ? 159.620 285.173 215.429 1.00 59.72 156 ARG B O 1
ATOM 1202 N N . LEU A 1 157 ? 161.778 285.064 214.807 1.00 58.51 157 LEU B N 1
ATOM 1203 C CA . LEU A 1 157 ? 162.166 284.400 216.047 1.00 58.51 157 LEU B CA 1
ATOM 1204 C C . LEU A 1 157 ? 161.943 285.308 217.249 1.00 58.51 157 LEU B C 1
ATOM 1205 O O . LEU A 1 157 ? 161.483 284.856 218.302 1.00 58.51 157 LEU B O 1
ATOM 1210 N N . SER A 1 158 ? 162.274 286.593 217.111 1.00 60.54 158 SER B N 1
ATOM 1211 C CA . SER A 1 158 ? 162.086 287.532 218.211 1.00 60.54 158 SER B CA 1
ATOM 1212 C C . SER A 1 158 ? 160.611 287.708 218.544 1.00 60.54 158 SER B C 1
ATOM 1213 O O . SER A 1 158 ? 160.239 287.764 219.722 1.00 60.54 158 SER B O 1
ATOM 1216 N N . VAL A 1 159 ? 159.754 287.797 217.526 1.00 62.35 159 VAL B N 1
ATOM 1217 C CA . VAL A 1 159 ? 158.331 287.983 217.790 1.00 62.35 159 VAL B CA 1
ATOM 1218 C C . VAL A 1 159 ? 157.665 286.688 218.243 1.00 62.35 159 VAL B C 1
ATOM 1219 O O . VAL A 1 159 ? 156.593 286.733 218.858 1.00 62.35 159 VAL B O 1
ATOM 1223 N N . ASP A 1 160 ? 158.275 285.534 217.974 1.00 64.47 160 ASP B N 1
ATOM 1224 C CA . ASP A 1 160 ? 157.707 284.259 218.394 1.00 64.47 160 ASP B CA 1
ATOM 1225 C C . ASP A 1 160 ? 158.131 283.874 219.809 1.00 64.47 160 ASP B C 1
ATOM 1226 O O . ASP A 1 160 ? 157.281 283.603 220.661 1.00 64.47 160 ASP B O 1
ATOM 1231 N N . TYR A 1 161 ? 159.437 283.840 220.073 1.00 60.66 161 TYR B N 1
ATOM 1232 C CA . TYR A 1 161 ? 159.943 283.403 221.371 1.00 60.66 161 TYR B CA 1
ATOM 1233 C C . TYR A 1 161 ? 160.162 284.581 222.317 1.00 60.66 161 TYR B C 1
ATOM 1234 O O . TYR A 1 161 ? 159.602 284.612 223.417 1.00 60.66 161 TYR B O 1
ATOM 1243 N N . GLY A 1 162 ? 160.971 285.552 221.906 1.00 60.57 162 GLY B N 1
ATOM 1244 C CA . GLY A 1 162 ? 161.163 286.734 222.720 1.00 60.57 162 GLY B CA 1
ATOM 1245 C C . GLY A 1 162 ? 162.332 286.654 223.680 1.00 60.57 162 GLY B C 1
ATOM 1246 O O . GLY A 1 162 ? 163.475 286.928 223.303 1.00 60.57 162 GLY B O 1
ATOM 1247 N N . LYS A 1 163 ? 162.051 286.280 224.930 1.00 61.01 163 LYS B N 1
ATOM 1248 C CA . LYS A 1 163 ? 163.037 286.346 226.002 1.00 61.01 163 LYS B CA 1
ATOM 1249 C C . LYS A 1 163 ? 164.218 285.406 225.800 1.00 61.01 163 LYS B C 1
ATOM 1250 O O . LYS A 1 163 ? 165.221 285.549 226.509 1.00 61.01 163 LYS B O 1
ATOM 1252 N N . LYS A 1 164 ? 164.131 284.457 224.873 1.00 58.12 164 LYS B N 1
ATOM 1253 C CA . LYS A 1 164 ? 165.251 283.561 224.622 1.00 58.12 164 LYS B CA 1
ATOM 1254 C C . LYS A 1 164 ? 166.444 284.337 224.075 1.00 58.12 164 LYS B C 1
ATOM 1255 O O . LYS A 1 164 ? 166.295 285.364 223.409 1.00 58.12 164 LYS B O 1
ATOM 1261 N N . ALA A 1 165 ? 167.640 283.836 224.369 1.00 53.97 165 ALA B N 1
ATOM 1262 C CA . ALA A 1 165 ? 168.866 284.497 223.943 1.00 53.97 165 ALA B CA 1
ATOM 1263 C C . ALA A 1 165 ? 169.168 284.166 222.488 1.00 53.97 165 ALA B C 1
ATOM 1264 O O . ALA A 1 165 ? 169.165 282.997 222.093 1.00 53.97 165 ALA B O 1
ATOM 1266 N N . LYS A 1 166 ? 169.431 285.197 221.693 1.00 54.33 166 LYS B N 1
ATOM 1267 C CA . LYS A 1 166 ? 169.749 285.051 220.275 1.00 54.33 166 LYS B CA 1
ATOM 1268 C C . LYS A 1 166 ? 171.196 285.493 220.070 1.00 54.33 166 LYS B C 1
ATOM 1269 O O . LYS A 1 166 ? 171.473 286.663 219.806 1.00 54.33 166 LYS B O 1
ATOM 1275 N N . LEU A 1 167 ? 172.118 284.544 220.196 1.00 48.58 167 LEU B N 1
ATOM 1276 C CA . LEU A 1 167 ? 173.539 284.788 219.988 1.00 48.58 167 LEU B CA 1
ATOM 1277 C C . LEU A 1 167 ? 173.898 284.365 218.571 1.00 48.58 167 LEU B C 1
ATOM 1278 O O . LEU A 1 167 ? 173.758 283.190 218.220 1.00 48.58 167 LEU B O 1
ATOM 1283 N N . GLU A 1 168 ? 174.363 285.312 217.763 1.00 48.69 168 GLU B N 1
ATOM 1284 C CA . GLU A 1 168 ? 174.641 285.059 216.356 1.00 48.69 168 GLU B CA 1
ATOM 1285 C C . GLU A 1 168 ? 176.123 285.239 216.071 1.00 48.69 168 GLU B C 1
ATOM 1286 O O . GLU A 1 168 ? 176.720 286.245 216.466 1.00 48.69 168 GLU B O 1
ATOM 1292 N N . PHE A 1 169 ? 176.708 284.260 215.389 1.00 44.79 169 PHE B N 1
ATOM 1293 C CA . PHE A 1 169 ? 178.091 284.308 214.935 1.00 44.79 169 PHE B CA 1
ATOM 1294 C C . PHE A 1 169 ? 178.080 284.519 213.429 1.00 44.79 169 PHE B C 1
ATOM 1295 O O . PHE A 1 169 ? 177.494 283.719 212.693 1.00 44.79 169 PHE B O 1
ATOM 1303 N N . SER A 1 170 ? 178.732 285.583 212.971 1.00 45.84 170 SER B N 1
ATOM 1304 C CA . SER A 1 170 ? 178.686 285.967 211.570 1.00 45.84 170 SER B CA 1
ATOM 1305 C C . SER A 1 170 ? 180.085 286.275 211.059 1.00 45.84 170 SER B C 1
ATOM 1306 O O . SER A 1 170 ? 180.980 286.634 211.828 1.00 45.84 170 SER B O 1
ATOM 1309 N N . ILE A 1 171 ? 180.261 286.129 209.748 1.00 46.26 171 ILE B N 1
ATOM 1310 C CA . ILE A 1 171 ? 181.521 286.450 209.088 1.00 46.26 171 ILE B CA 1
ATOM 1311 C C . ILE A 1 171 ? 181.417 287.890 208.601 1.00 46.26 171 ILE B C 1
ATOM 1312 O O . ILE A 1 171 ? 180.776 288.176 207.590 1.00 46.26 171 ILE B O 1
ATOM 1317 N N . TYR A 1 172 ? 182.048 288.800 209.331 1.00 52.20 172 TYR B N 1
ATOM 1318 C CA . TYR A 1 172 ? 182.076 290.193 208.923 1.00 52.20 172 TYR B CA 1
ATOM 1319 C C . TYR A 1 172 ? 183.009 290.359 207.724 1.00 52.20 172 TYR B C 1
ATOM 1320 O O . TYR A 1 172 ? 184.033 289.674 207.637 1.00 52.20 172 TYR B O 1
ATOM 1329 N N . PRO A 1 173 ? 182.675 291.234 206.775 1.00 52.42 173 PRO B N 1
ATOM 1330 C CA . PRO A 1 173 ? 183.572 291.454 205.634 1.00 52.42 173 PRO B CA 1
ATOM 1331 C C . PRO A 1 173 ? 184.931 291.979 206.074 1.00 52.42 173 PRO B C 1
ATOM 1332 O O . PRO A 1 173 ? 185.036 292.820 206.968 1.00 52.42 173 PRO B O 1
ATOM 1336 N N . ALA A 1 174 ? 185.975 291.474 205.426 1.00 57.83 174 ALA B N 1
ATOM 1337 C CA . ALA A 1 174 ? 187.331 291.920 205.683 1.00 57.83 174 ALA B CA 1
ATOM 1338 C C . ALA A 1 174 ? 187.577 293.270 205.019 1.00 57.83 174 ALA B C 1
ATOM 1339 O O . ALA A 1 174 ? 186.904 293.627 204.050 1.00 57.83 174 ALA B O 1
ATOM 1341 N N . PRO A 1 175 ? 188.524 294.057 205.541 1.00 59.28 175 PRO B N 1
ATOM 1342 C CA . PRO A 1 175 ? 188.815 295.353 204.903 1.00 59.28 175 PRO B CA 1
ATOM 1343 C C . PRO A 1 175 ? 189.293 295.232 203.468 1.00 59.28 175 PRO B C 1
ATOM 1344 O O . PRO A 1 175 ? 188.953 296.080 202.634 1.00 59.28 175 PRO B O 1
ATOM 1348 N N . GLN A 1 176 ? 190.073 294.203 203.152 1.00 60.71 176 GLN B N 1
ATOM 1349 C CA . GLN A 1 176 ? 190.621 294.031 201.813 1.00 60.71 176 GLN B CA 1
ATOM 1350 C C . GLN A 1 176 ? 190.214 292.726 201.151 1.00 60.71 176 GLN B C 1
ATOM 1351 O O . GLN A 1 176 ? 189.850 292.727 199.973 1.00 60.71 176 GLN B O 1
ATOM 1357 N N . VAL A 1 177 ? 190.257 291.611 201.877 1.00 56.56 177 VAL B N 1
ATOM 1358 C CA . VAL A 1 177 ? 189.965 290.300 201.304 1.00 56.56 177 VAL B CA 1
ATOM 1359 C C . VAL A 1 177 ? 188.449 290.183 201.175 1.00 56.56 177 VAL B C 1
ATOM 1360 O O . VAL A 1 177 ? 187.753 289.865 202.140 1.00 56.56 177 VAL B O 1
ATOM 1364 N N . SER A 1 178 ? 187.933 290.440 199.976 1.00 52.00 178 SER B N 1
ATOM 1365 C CA . SER A 1 178 ? 186.507 290.351 199.698 1.00 52.00 178 SER B CA 1
ATOM 1366 C C . SER A 1 178 ? 186.285 289.421 198.517 1.00 52.00 178 SER B C 1
ATOM 1367 O O . SER A 1 178 ? 186.938 289.566 197.479 1.00 52.00 178 SER B O 1
ATOM 1370 N N . THR A 1 179 ? 185.368 288.470 198.677 1.00 49.65 179 THR B N 1
ATOM 1371 C CA . THR A 1 179 ? 185.024 287.529 197.621 1.00 49.65 179 THR B CA 1
ATOM 1372 C C . THR A 1 179 ? 183.765 287.923 196.863 1.00 49.65 179 THR B C 1
ATOM 1373 O O . THR A 1 179 ? 183.333 287.180 195.979 1.00 49.65 179 THR B O 1
ATOM 1377 N N . ALA A 1 180 ? 183.168 289.065 197.188 1.00 47.43 180 ALA B N 1
ATOM 1378 C CA . ALA A 1 180 ? 181.968 289.540 196.520 1.00 47.43 180 ALA B CA 1
ATOM 1379 C C . ALA A 1 180 ? 182.120 291.020 196.209 1.00 47.43 180 ALA B C 1
ATOM 1380 O O . ALA A 1 180 ? 182.876 291.740 196.864 1.00 47.43 180 ALA B O 1
ATOM 1382 N N . VAL A 1 181 ? 181.383 291.470 195.193 1.00 43.48 181 VAL B N 1
ATOM 1383 C CA . VAL A 1 181 ? 181.480 292.849 194.729 1.00 43.48 181 VAL B CA 1
ATOM 1384 C C . VAL A 1 181 ? 180.343 293.719 195.255 1.00 43.48 181 VAL B C 1
ATOM 1385 O O . VAL A 1 181 ? 180.405 294.952 195.119 1.00 43.48 181 VAL B O 1
ATOM 1389 N N . VAL A 1 182 ? 179.327 293.129 195.881 1.00 46.22 182 VAL B N 1
ATOM 1390 C CA . VAL A 1 182 ? 178.189 293.895 196.374 1.00 46.22 182 VAL B CA 1
ATOM 1391 C C . VAL A 1 182 ? 177.962 293.613 197.853 1.00 46.22 182 VAL B C 1
ATOM 1392 O O . VAL A 1 182 ? 176.898 293.929 198.395 1.00 46.22 182 VAL B O 1
ATOM 1396 N N . GLU A 1 183 ? 178.955 293.023 198.517 1.00 49.77 183 GLU B N 1
ATOM 1397 C CA . GLU A 1 183 ? 178.796 292.662 199.922 1.00 49.77 183 GLU B CA 1
ATOM 1398 C C . GLU A 1 183 ? 178.659 293.859 200.866 1.00 49.77 183 GLU B C 1
ATOM 1399 O O . GLU A 1 183 ? 178.057 293.700 201.938 1.00 49.77 183 GLU B O 1
ATOM 1405 N N . PRO A 1 184 ? 179.192 295.055 200.557 1.00 50.17 184 PRO B N 1
ATOM 1406 C CA . PRO A 1 184 ? 178.860 296.203 201.419 1.00 50.17 184 PRO B CA 1
ATOM 1407 C C . PRO A 1 184 ? 177.370 296.458 201.522 1.00 50.17 184 PRO B C 1
ATOM 1408 O O . PRO A 1 184 ? 176.877 296.790 202.606 1.00 50.17 184 PRO B O 1
ATOM 1412 N N . TYR A 1 185 ? 176.631 296.286 200.424 1.00 50.66 185 TYR B N 1
ATOM 1413 C CA . TYR A 1 185 ? 175.187 296.488 200.462 1.00 50.66 185 TYR B CA 1
ATOM 1414 C C . TYR A 1 185 ? 174.520 295.497 201.407 1.00 50.66 185 TYR B C 1
ATOM 1415 O O . TYR A 1 185 ? 173.715 295.881 202.264 1.00 50.66 185 TYR B O 1
ATOM 1424 N N . ASN A 1 186 ? 174.855 294.211 201.270 1.00 48.69 186 ASN B N 1
ATOM 1425 C CA . ASN A 1 186 ? 174.244 293.192 202.116 1.00 48.69 186 ASN B CA 1
ATOM 1426 C C . ASN A 1 186 ? 174.593 293.410 203.581 1.00 48.69 186 ASN B C 1
ATOM 1427 O O . ASN A 1 186 ? 173.733 293.275 204.459 1.00 48.69 186 ASN B O 1
ATOM 1432 N N . SER A 1 187 ? 175.853 293.741 203.865 1.00 49.36 187 SER B N 1
ATOM 1433 C CA . SER A 1 187 ? 176.263 293.953 205.248 1.00 49.36 187 SER B CA 1
ATOM 1434 C C . SER A 1 187 ? 175.573 295.169 205.854 1.00 49.36 187 SER B C 1
ATOM 1435 O O . SER A 1 187 ? 175.117 295.124 207.003 1.00 49.36 187 SER B O 1
ATOM 1438 N N . ILE A 1 188 ? 175.477 296.262 205.095 1.00 50.66 188 ILE B N 1
ATOM 1439 C CA . ILE A 1 188 ? 174.795 297.452 205.588 1.00 50.66 188 ILE B CA 1
ATOM 1440 C C . ILE A 1 188 ? 173.330 297.146 205.859 1.00 50.66 188 ILE B C 1
ATOM 1441 O O . ILE A 1 188 ? 172.762 297.590 206.864 1.00 50.66 188 ILE B O 1
ATOM 1446 N N . LEU A 1 189 ? 172.696 296.370 204.977 1.00 51.04 189 LEU B N 1
ATOM 1447 C CA . LEU A 1 189 ? 171.284 296.054 205.163 1.00 51.04 189 LEU B CA 1
ATOM 1448 C C . LEU A 1 189 ? 171.062 295.140 206.364 1.00 51.04 189 LEU B C 1
ATOM 1449 O O . LEU A 1 189 ? 170.088 295.313 207.105 1.00 51.04 189 LEU B O 1
ATOM 1454 N N . THR A 1 190 ? 171.945 294.162 206.577 1.00 52.03 190 THR B N 1
ATOM 1455 C CA . THR A 1 190 ? 171.790 293.255 207.711 1.00 52.03 190 THR B CA 1
ATOM 1456 C C . THR A 1 190 ? 172.262 293.860 209.026 1.00 52.03 190 THR B C 1
ATOM 1457 O O . THR A 1 190 ? 172.014 293.270 210.085 1.00 52.03 190 THR B O 1
ATOM 1461 N N . THR A 1 191 ? 172.951 295.003 208.984 1.00 54.58 191 THR B N 1
ATOM 1462 C CA . THR A 1 191 ? 173.268 295.715 210.218 1.00 54.58 191 THR B CA 1
ATOM 1463 C C . THR A 1 191 ? 172.006 296.019 211.017 1.00 54.58 191 THR B C 1
ATOM 1464 O O . THR A 1 191 ? 172.016 295.974 212.252 1.00 54.58 191 THR B O 1
ATOM 1468 N N . HIS A 1 192 ? 170.902 296.313 210.326 1.00 60.43 192 HIS B N 1
ATOM 1469 C CA . HIS A 1 192 ? 169.652 296.624 211.013 1.00 60.43 192 HIS B CA 1
ATOM 1470 C C . HIS A 1 192 ? 169.167 295.439 211.839 1.00 60.43 192 HIS B C 1
ATOM 1471 O O . HIS A 1 192 ? 168.767 295.599 212.998 1.00 60.43 192 HIS B O 1
ATOM 1478 N N . THR A 1 193 ? 169.185 294.238 211.259 1.00 57.71 193 THR B N 1
ATOM 1479 C CA . THR A 1 193 ? 168.683 293.076 211.984 1.00 57.71 193 THR B CA 1
ATOM 1480 C C . THR A 1 193 ? 169.672 292.575 213.028 1.00 57.71 193 THR B C 1
ATOM 1481 O O . THR A 1 193 ? 169.251 292.042 214.060 1.00 57.71 193 THR B O 1
ATOM 1485 N N . THR A 1 194 ? 170.976 292.728 212.791 1.00 55.46 194 THR B N 1
ATOM 1486 C CA . THR A 1 194 ? 171.947 292.294 213.785 1.00 55.46 194 THR B CA 1
ATOM 1487 C C . THR A 1 194 ? 172.034 293.245 214.969 1.00 55.46 194 THR B C 1
ATOM 1488 O O . THR A 1 194 ? 172.675 292.908 215.969 1.00 55.46 194 THR B O 1
ATOM 1492 N N . LEU A 1 195 ? 171.402 294.413 214.881 1.00 55.35 195 LEU B N 1
ATOM 1493 C CA . LEU A 1 195 ? 171.467 295.414 215.936 1.00 55.35 195 LEU B CA 1
ATOM 1494 C C . LEU A 1 195 ? 170.272 295.361 216.875 1.00 55.35 195 LEU B C 1
ATOM 1495 O O . LEU A 1 195 ? 170.420 295.647 218.068 1.00 55.35 195 LEU B O 1
ATOM 1500 N N . GLU A 1 196 ? 169.094 294.998 216.368 1.00 61.53 196 GLU B N 1
ATOM 1501 C CA . GLU A 1 196 ? 167.864 295.034 217.152 1.00 61.53 196 GLU B CA 1
ATOM 1502 C C . GLU A 1 196 ? 167.435 293.650 217.628 1.00 61.53 196 GLU B C 1
ATOM 1503 O O . GLU A 1 196 ? 167.231 293.438 218.827 1.00 61.53 196 GLU B O 1
ATOM 1509 N N . HIS A 1 197 ? 167.294 292.701 216.708 1.00 60.41 197 HIS B N 1
ATOM 1510 C CA . HIS A 1 197 ? 166.751 291.391 217.039 1.00 60.41 197 HIS B CA 1
ATOM 1511 C C . HIS A 1 197 ? 167.787 290.436 217.615 1.00 60.41 197 HIS B C 1
ATOM 1512 O O . HIS A 1 197 ? 167.424 289.323 218.008 1.00 60.41 197 HIS B O 1
ATOM 1519 N N . SER A 1 198 ? 169.051 290.831 217.673 1.00 55.82 198 SER B N 1
ATOM 1520 C CA . SER A 1 198 ? 170.099 289.999 218.240 1.00 55.82 198 SER B CA 1
ATOM 1521 C C . SER A 1 198 ? 170.376 290.396 219.684 1.00 55.82 198 SER B C 1
ATOM 1522 O O . SER A 1 198 ? 169.995 291.476 220.143 1.00 55.82 198 SER B O 1
ATOM 1525 N N . ASP A 1 199 ? 171.047 289.500 220.402 1.00 54.97 199 ASP B N 1
ATOM 1526 C CA . ASP A 1 199 ? 171.411 289.723 221.795 1.00 54.97 199 ASP B CA 1
ATOM 1527 C C . ASP A 1 199 ? 172.904 289.899 222.008 1.00 54.97 199 ASP B C 1
ATOM 1528 O O . ASP A 1 199 ? 173.313 290.753 222.795 1.00 54.97 199 ASP B O 1
ATOM 1533 N N . CYS A 1 200 ? 173.731 289.106 221.330 1.00 50.71 200 CYS B N 1
ATOM 1534 C CA . CYS A 1 200 ? 175.183 289.234 221.440 1.00 50.71 200 CYS B CA 1
ATOM 1535 C C . CYS A 1 200 ? 175.773 288.766 220.114 1.00 50.71 200 CYS B C 1
ATOM 1536 O O . CYS A 1 200 ? 175.960 287.564 219.906 1.00 50.71 200 CYS B O 1
ATOM 1539 N N . SER A 1 201 ? 176.065 289.715 219.230 1.00 48.91 201 SER B N 1
ATOM 1540 C CA . SER A 1 201 ? 176.528 289.411 217.883 1.00 48.91 201 SER B CA 1
ATOM 1541 C C . SER A 1 201 ? 178.049 289.357 217.865 1.00 48.91 201 SER B C 1
ATOM 1542 O O . SER A 1 201 ? 178.713 290.342 218.197 1.00 48.91 201 SER B O 1
ATOM 1545 N N . PHE A 1 202 ? 178.595 288.214 217.465 1.00 47.92 202 PHE B N 1
ATOM 1546 C CA . PHE A 1 202 ? 180.035 288.030 217.354 1.00 47.92 202 PHE B CA 1
ATOM 1547 C C . PHE A 1 202 ? 180.447 288.215 215.901 1.00 47.92 202 PHE B C 1
ATOM 1548 O O . PHE A 1 202 ? 179.947 287.513 215.016 1.00 47.92 202 PHE B O 1
ATOM 1556 N N . MET A 1 203 ? 181.357 289.150 215.659 1.00 52.06 203 MET B N 1
ATOM 1557 C CA . MET A 1 203 ? 181.864 289.416 214.323 1.00 52.06 203 MET B CA 1
ATOM 1558 C C . MET A 1 203 ? 183.155 288.642 214.099 1.00 52.06 203 MET B C 1
ATOM 1559 O O . MET A 1 203 ? 183.953 288.464 215.024 1.00 52.06 203 MET B O 1
ATOM 1564 N N . VAL A 1 204 ? 183.345 288.169 212.872 1.00 49.43 204 VAL B N 1
ATOM 1565 C CA . VAL A 1 204 ? 184.531 287.413 212.488 1.00 49.43 204 VAL B CA 1
ATOM 1566 C C . VAL A 1 204 ? 184.961 287.867 211.100 1.00 49.43 204 VAL B C 1
ATOM 1567 O O . VAL A 1 204 ? 184.122 288.079 210.219 1.00 49.43 204 VAL B O 1
ATOM 1571 N N . ASP A 1 205 ? 186.267 288.027 210.908 1.00 54.28 205 ASP B N 1
ATOM 1572 C CA . ASP A 1 205 ? 186.834 288.393 209.620 1.00 54.28 205 ASP B CA 1
ATOM 1573 C C . ASP A 1 205 ? 187.620 287.223 209.045 1.00 54.28 205 ASP B C 1
ATOM 1574 O O . ASP A 1 205 ? 188.249 286.457 209.778 1.00 54.28 205 ASP B O 1
ATOM 1579 N N . ASN A 1 206 ? 187.570 287.086 207.719 1.00 50.73 206 ASN B N 1
ATOM 1580 C CA . ASN A 1 206 ? 188.323 286.022 207.062 1.00 50.73 206 ASN B CA 1
ATOM 1581 C C . ASN A 1 206 ? 189.813 286.340 207.024 1.00 50.73 206 ASN B C 1
ATOM 1582 O O . ASN A 1 206 ? 190.647 285.453 207.238 1.00 50.73 206 ASN B O 1
ATOM 1587 N N . GLU A 1 207 ? 190.167 287.598 206.752 1.00 55.87 207 GLU B N 1
ATOM 1588 C CA . GLU A 1 207 ? 191.576 287.973 206.692 1.00 55.87 207 GLU B CA 1
ATOM 1589 C C . GLU A 1 207 ? 192.247 287.830 208.051 1.00 55.87 207 GLU B C 1
ATOM 1590 O O . GLU A 1 207 ? 193.411 287.424 208.137 1.00 55.87 207 GLU B O 1
ATOM 1596 N N . ALA A 1 208 ? 191.532 288.166 209.126 1.00 53.41 208 ALA B N 1
ATOM 1597 C CA . ALA A 1 208 ? 192.109 288.053 210.461 1.00 53.41 208 ALA B CA 1
ATOM 1598 C C . ALA A 1 208 ? 192.452 286.606 210.791 1.00 53.41 208 ALA B C 1
ATOM 1599 O O . ALA A 1 208 ? 193.544 286.312 211.292 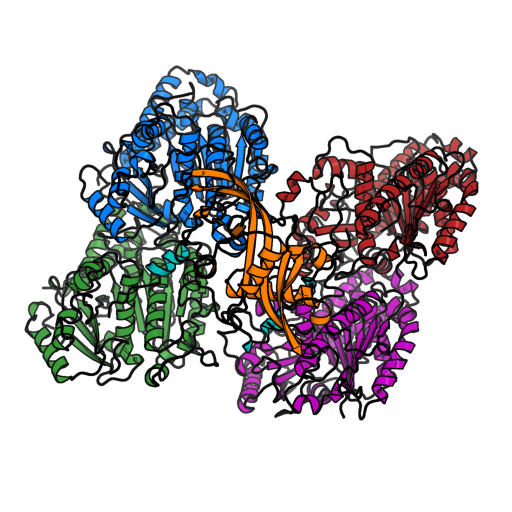1.00 53.41 208 ALA B O 1
ATOM 1601 N N . ILE A 1 209 ? 191.536 285.681 210.499 1.00 49.94 209 ILE B N 1
ATOM 1602 C CA . ILE A 1 209 ? 191.818 284.278 210.774 1.00 49.94 209 ILE B CA 1
ATOM 1603 C C . ILE A 1 209 ? 192.871 283.738 209.818 1.00 49.94 209 ILE B C 1
ATOM 1604 O O . ILE A 1 209 ? 193.650 282.855 210.187 1.00 49.94 209 ILE B O 1
ATOM 1609 N N . TYR A 1 210 ? 192.923 284.243 208.583 1.00 52.66 210 TYR B N 1
ATOM 1610 C CA . TYR A 1 210 ? 194.006 283.849 207.686 1.00 52.66 210 TYR B CA 1
ATOM 1611 C C . TYR A 1 210 ? 195.359 284.246 208.262 1.00 52.66 210 TYR B C 1
ATOM 1612 O O . TYR A 1 210 ? 196.308 283.453 208.253 1.00 52.66 210 TYR B O 1
ATOM 1621 N N . ASP A 1 211 ? 195.458 285.471 208.780 1.00 57.84 211 ASP B N 1
ATOM 1622 C CA . ASP A 1 211 ? 196.705 285.926 209.386 1.00 57.84 211 ASP B CA 1
ATOM 1623 C C . ASP A 1 211 ? 197.042 285.116 210.630 1.00 57.84 211 ASP B C 1
ATOM 1624 O O . ASP A 1 211 ? 198.212 284.801 210.876 1.00 57.84 211 ASP B O 1
ATOM 1629 N N . ILE A 1 212 ? 196.032 284.783 211.436 1.00 56.50 212 ILE B N 1
ATOM 1630 C CA . ILE A 1 212 ? 196.268 283.964 212.623 1.00 56.50 212 ILE B CA 1
ATOM 1631 C C . ILE A 1 212 ? 196.775 282.583 212.230 1.00 56.50 212 ILE B C 1
ATOM 1632 O O . ILE A 1 212 ? 197.704 282.049 212.846 1.00 56.50 212 ILE B O 1
ATOM 1637 N N . CYS A 1 213 ? 196.177 281.985 211.198 1.00 59.13 213 CYS B N 1
ATOM 1638 C CA . CYS A 1 213 ? 196.638 280.686 210.723 1.00 59.13 213 CYS B CA 1
ATOM 1639 C C . CYS A 1 213 ? 198.070 280.765 210.214 1.00 59.13 213 CYS B C 1
ATOM 1640 O O . CYS A 1 213 ? 198.875 279.859 210.457 1.00 59.13 213 CYS B O 1
ATOM 1643 N N . ARG A 1 214 ? 198.404 281.839 209.497 1.00 60.41 214 ARG B N 1
ATOM 1644 C CA . ARG A 1 214 ? 199.760 281.985 208.980 1.00 60.41 214 ARG B CA 1
ATOM 1645 C C . ARG A 1 214 ? 200.770 282.137 210.110 1.00 60.41 214 ARG B C 1
ATOM 1646 O O . ARG A 1 214 ? 201.811 281.471 210.119 1.00 60.41 214 ARG B O 1
ATOM 1654 N N . ARG A 1 215 ? 200.479 283.009 211.076 1.00 59.20 215 ARG B N 1
ATOM 1655 C CA . ARG A 1 215 ? 201.451 283.313 212.121 1.00 59.20 215 ARG B CA 1
ATOM 1656 C C . ARG A 1 215 ? 201.594 282.165 213.113 1.00 59.20 215 ARG B C 1
ATOM 1657 O O . ARG A 1 215 ? 202.713 281.772 213.465 1.00 59.20 215 ARG B O 1
ATOM 1665 N N . ASN A 1 216 ? 200.475 281.610 213.577 1.00 58.73 216 ASN B N 1
ATOM 1666 C CA . ASN A 1 216 ? 200.508 280.623 214.652 1.00 58.73 216 ASN B CA 1
ATOM 1667 C C . ASN A 1 216 ? 200.608 279.198 214.116 1.00 58.73 216 ASN B C 1
ATOM 1668 O O . ASN A 1 216 ? 201.540 278.464 214.456 1.00 58.73 216 ASN B O 1
ATOM 1673 N N . LEU A 1 217 ? 199.653 278.795 213.278 1.00 61.40 217 LEU B N 1
ATOM 1674 C CA . LEU A 1 217 ? 199.630 277.431 212.767 1.00 61.40 217 LEU B CA 1
ATOM 1675 C C . LEU A 1 217 ? 200.713 277.167 211.730 1.00 61.40 217 LEU B C 1
ATOM 1676 O O . LEU A 1 217 ? 200.911 276.006 211.356 1.00 61.40 217 LEU B O 1
ATOM 1681 N N . ASP A 1 218 ? 201.410 278.205 211.265 1.00 63.26 218 ASP B N 1
ATOM 1682 C CA . ASP A 1 218 ? 202.496 278.070 210.293 1.00 63.26 218 ASP B CA 1
ATOM 1683 C C . ASP A 1 218 ? 202.019 277.393 209.008 1.00 63.26 218 ASP B C 1
ATOM 1684 O O . ASP A 1 218 ? 202.668 276.492 208.474 1.00 63.26 218 ASP B O 1
ATOM 1689 N N . ILE A 1 219 ? 200.865 277.834 208.514 1.00 61.74 219 ILE B N 1
ATOM 1690 C CA . ILE A 1 219 ? 200.327 277.387 207.236 1.00 61.74 219 ILE B CA 1
ATOM 1691 C C . ILE A 1 219 ? 200.155 278.606 206.341 1.00 61.74 219 ILE B C 1
ATOM 1692 O O . ILE A 1 219 ? 199.518 279.589 206.737 1.00 61.74 219 ILE B O 1
ATOM 1697 N N . GLU A 1 220 ? 200.730 278.544 205.141 1.00 64.10 220 GLU B N 1
ATOM 1698 C CA . GLU A 1 220 ? 200.761 279.702 204.256 1.00 64.10 220 GLU B CA 1
ATOM 1699 C C . GLU A 1 220 ? 199.551 279.786 203.338 1.00 64.10 220 GLU B C 1
ATOM 1700 O O . GLU A 1 220 ? 199.167 280.890 202.937 1.00 64.10 220 GLU B O 1
ATOM 1706 N N . ARG A 1 221 ? 199.014 278.618 203.003 1.00 62.28 221 ARG B N 1
ATOM 1707 C CA . ARG A 1 221 ? 197.831 278.523 202.143 1.00 62.28 221 ARG B CA 1
ATOM 1708 C C . ARG A 1 221 ? 196.742 277.817 202.924 1.00 62.28 221 ARG B C 1
ATOM 1709 O O . ARG A 1 221 ? 196.680 276.588 202.833 1.00 62.28 221 ARG B O 1
ATOM 1717 N N . PRO A 1 222 ? 195.952 278.507 203.765 1.00 56.20 222 PRO B N 1
ATOM 1718 C CA . PRO A 1 222 ? 194.812 277.877 204.432 1.00 56.20 222 PRO B CA 1
ATOM 1719 C C . PRO A 1 222 ? 193.556 278.027 203.580 1.00 56.20 222 PRO B C 1
ATOM 1720 O O . PRO A 1 222 ? 193.563 278.652 202.522 1.00 56.20 222 PRO B O 1
ATOM 1724 N N . SER A 1 223 ? 192.464 277.445 204.067 1.00 49.31 223 SER B N 1
ATOM 1725 C CA . SER A 1 223 ? 191.203 277.439 203.340 1.00 49.31 223 SER B CA 1
ATOM 1726 C C . SER A 1 223 ? 190.073 277.679 204.332 1.00 49.31 223 SER B C 1
ATOM 1727 O O . SER A 1 223 ? 190.298 278.081 205.477 1.00 49.31 223 SER B O 1
ATOM 1730 N N . TYR A 1 224 ? 188.842 277.429 203.883 1.00 45.34 224 TYR B N 1
ATOM 1731 C CA . TYR A 1 224 ? 187.678 277.681 204.723 1.00 45.34 224 TYR B CA 1
ATOM 1732 C C . TYR A 1 224 ? 187.548 276.657 205.841 1.00 45.34 224 TYR B C 1
ATOM 1733 O O . TYR A 1 224 ? 186.963 276.959 206.886 1.00 45.34 224 TYR B O 1
ATOM 1742 N N . THR A 1 225 ? 188.069 275.446 205.640 1.00 45.23 225 THR B N 1
ATOM 1743 C CA . THR A 1 225 ? 187.919 274.403 206.650 1.00 45.23 225 THR B CA 1
ATOM 1744 C C . THR A 1 225 ? 188.612 274.784 207.952 1.00 45.23 225 THR B C 1
ATOM 1745 O O . THR A 1 225 ? 188.061 274.575 209.039 1.00 45.23 225 THR B O 1
ATOM 1749 N N . ASN A 1 226 ? 189.818 275.348 207.865 1.00 47.95 226 ASN B N 1
ATOM 1750 C CA . ASN A 1 226 ? 190.535 275.755 209.070 1.00 47.95 226 ASN B CA 1
ATOM 1751 C C . ASN A 1 226 ? 189.796 276.867 209.803 1.00 47.95 226 ASN B C 1
ATOM 1752 O O . ASN A 1 226 ? 189.689 276.852 211.037 1.00 47.95 226 ASN B O 1
ATOM 1757 N N . LEU A 1 227 ? 189.284 277.844 209.056 1.00 44.79 227 LEU B N 1
ATOM 1758 C CA . LEU A 1 227 ? 188.528 278.930 209.666 1.00 44.79 227 LEU B CA 1
ATOM 1759 C C . LEU A 1 227 ? 187.288 278.398 210.368 1.00 44.79 227 LEU B C 1
ATOM 1760 O O . LEU A 1 227 ? 186.964 278.818 211.487 1.00 44.79 227 LEU B O 1
ATOM 1765 N N . ASN A 1 228 ? 186.583 277.470 209.721 1.00 43.62 228 ASN B N 1
ATOM 1766 C CA . ASN A 1 228 ? 185.392 276.887 210.324 1.00 43.62 228 ASN B CA 1
ATOM 1767 C C . ASN A 1 228 ? 185.742 276.094 211.574 1.00 43.62 228 ASN B C 1
ATOM 1768 O O . ASN A 1 228 ? 184.998 276.117 212.558 1.00 43.62 228 ASN B O 1
ATOM 1773 N N . ARG A 1 229 ? 186.875 275.389 211.559 1.00 45.04 229 ARG B N 1
ATOM 1774 C CA . ARG A 1 229 ? 187.308 274.667 212.751 1.00 45.04 229 ARG B CA 1
ATOM 1775 C C . ARG A 1 229 ? 187.593 275.623 213.903 1.00 45.04 229 ARG B C 1
ATOM 1776 O O . ARG A 1 229 ? 187.234 275.346 215.053 1.00 45.04 229 ARG B O 1
ATOM 1784 N N . LEU A 1 230 ? 188.237 276.755 213.614 1.00 44.38 230 LEU B N 1
ATOM 1785 C CA . LEU A 1 230 ? 188.520 277.720 214.675 1.00 44.38 230 LEU B CA 1
ATOM 1786 C C . LEU A 1 230 ? 187.239 278.337 215.230 1.00 44.38 230 LEU B C 1
ATOM 1787 O O . LEU A 1 230 ? 187.103 278.518 216.448 1.00 44.38 230 LEU B O 1
ATOM 1792 N N . ILE A 1 231 ? 186.283 278.660 214.358 1.00 42.24 231 ILE B N 1
ATOM 1793 C CA . ILE A 1 231 ? 185.020 279.217 214.835 1.00 42.24 231 ILE B CA 1
ATOM 1794 C C . ILE A 1 231 ? 184.246 278.178 215.642 1.00 42.24 231 ILE B C 1
ATOM 1795 O O . ILE A 1 231 ? 183.579 278.506 216.634 1.00 42.24 231 ILE B O 1
ATOM 1800 N N . GLY A 1 232 ? 184.323 276.909 215.236 1.00 43.29 232 GLY B N 1
ATOM 1801 C CA . GLY A 1 232 ? 183.720 275.852 216.028 1.00 43.29 232 GLY B CA 1
ATOM 1802 C C . GLY A 1 232 ? 184.360 275.721 217.395 1.00 43.29 232 GLY B C 1
ATOM 1803 O O . GLY A 1 232 ? 183.676 275.481 218.392 1.00 43.29 232 GLY B O 1
ATOM 1804 N N . GLN A 1 233 ? 185.683 275.877 217.460 1.00 43.77 233 GLN B N 1
ATOM 1805 C CA . GLN A 1 233 ? 186.357 275.881 218.753 1.00 43.77 233 GLN B CA 1
ATOM 1806 C C . GLN A 1 233 ? 185.862 277.029 219.621 1.00 43.77 233 GLN B C 1
ATOM 1807 O O . GLN A 1 233 ? 185.637 276.855 220.824 1.00 43.77 233 GLN B O 1
ATOM 1813 N N . ILE A 1 234 ? 185.675 278.207 219.024 1.00 41.82 234 ILE B N 1
ATOM 1814 C CA . ILE A 1 234 ? 185.169 279.351 219.784 1.00 41.82 234 ILE B CA 1
ATOM 1815 C C . ILE A 1 234 ? 183.788 279.053 220.351 1.00 41.82 234 ILE B C 1
ATOM 1816 O O . ILE A 1 234 ? 183.519 279.289 221.535 1.00 41.82 234 ILE B O 1
ATOM 1821 N N . VAL A 1 235 ? 182.881 278.554 219.509 1.00 42.15 235 VAL B N 1
ATOM 1822 C CA . VAL A 1 235 ? 181.510 278.349 219.971 1.00 42.15 235 VAL B CA 1
ATOM 1823 C C . VAL A 1 235 ? 181.453 277.230 221.007 1.00 42.15 235 VAL B C 1
ATOM 1824 O O . VAL A 1 235 ? 180.671 277.292 221.964 1.00 42.15 235 VAL B O 1
ATOM 1828 N N . SER A 1 236 ? 182.287 276.199 220.848 1.00 44.02 236 SER B N 1
ATOM 1829 C CA . SER A 1 236 ? 182.349 275.150 221.858 1.00 44.02 236 SER B CA 1
ATOM 1830 C C . SER A 1 236 ? 182.877 275.688 223.179 1.00 44.02 236 SER B C 1
ATOM 1831 O O . SER A 1 236 ? 182.379 275.319 224.246 1.00 44.02 236 SER B O 1
ATOM 1834 N N . SER A 1 237 ? 183.886 276.560 223.132 1.00 42.74 237 SER B N 1
ATOM 1835 C CA . SER A 1 237 ? 184.383 277.172 224.359 1.00 42.74 237 SER B CA 1
ATOM 1836 C C . SER A 1 237 ? 183.307 278.023 225.020 1.00 42.74 237 SER B C 1
ATOM 1837 O O . SER A 1 237 ? 183.193 278.049 226.250 1.00 42.74 237 SER B O 1
ATOM 1840 N N . ILE A 1 238 ? 182.514 278.733 224.216 1.00 41.68 238 ILE B N 1
ATOM 1841 C CA . ILE A 1 238 ? 181.446 279.563 224.768 1.00 41.68 238 ILE B CA 1
ATOM 1842 C C . ILE A 1 238 ? 180.391 278.702 225.451 1.00 41.68 238 ILE B C 1
ATOM 1843 O O . ILE A 1 238 ? 179.939 279.011 226.559 1.00 41.68 238 ILE B O 1
ATOM 1848 N N . THR A 1 239 ? 179.985 277.609 224.809 1.00 45.52 239 THR B N 1
ATOM 1849 C CA . THR A 1 239 ? 178.902 276.779 225.324 1.00 45.52 239 THR B CA 1
ATOM 1850 C C . THR A 1 239 ? 179.375 275.653 226.236 1.00 45.52 239 THR B C 1
ATOM 1851 O O . THR A 1 239 ? 178.552 274.830 226.646 1.00 45.52 239 THR B O 1
ATOM 1855 N N . ALA A 1 240 ? 180.672 275.584 226.546 1.00 46.57 240 ALA B N 1
ATOM 1856 C CA . ALA A 1 240 ? 181.172 274.523 227.415 1.00 46.57 240 ALA B CA 1
ATOM 1857 C C . ALA A 1 240 ? 180.550 274.569 228.802 1.00 46.57 240 ALA B C 1
ATOM 1858 O O . ALA A 1 240 ? 180.361 273.520 229.428 1.00 46.57 240 ALA B O 1
ATOM 1860 N N . SER A 1 241 ? 180.233 275.762 229.302 1.00 47.64 241 SER B N 1
ATOM 1861 C CA . SER A 1 241 ? 179.728 275.875 230.666 1.00 47.64 241 SER B CA 1
ATOM 1862 C C . SER A 1 241 ? 178.358 275.229 230.824 1.00 47.64 241 SER B C 1
ATOM 1863 O O . SER A 1 241 ? 178.048 274.696 231.895 1.00 47.64 241 SER B O 1
ATOM 1866 N N . LEU A 1 242 ? 177.526 275.270 229.782 1.00 50.51 242 LEU B N 1
ATOM 1867 C CA . LEU A 1 242 ? 176.196 274.675 229.874 1.00 50.51 242 LEU B CA 1
ATOM 1868 C C . LEU A 1 242 ? 176.268 273.158 229.982 1.00 50.51 242 LEU B C 1
ATOM 1869 O O . LEU A 1 242 ? 175.496 272.547 230.729 1.00 50.51 242 LEU B O 1
ATOM 1874 N N . ARG A 1 243 ? 177.184 272.531 229.246 1.00 50.34 243 ARG B N 1
ATOM 1875 C CA . ARG A 1 243 ? 177.217 271.079 229.147 1.00 50.34 243 ARG B CA 1
ATOM 1876 C C . ARG A 1 243 ? 178.232 270.420 230.069 1.00 50.34 243 ARG B C 1
ATOM 1877 O O . ARG A 1 243 ? 178.152 269.206 230.278 1.00 50.34 243 ARG B O 1
ATOM 1885 N N . PHE A 1 244 ? 179.175 271.174 230.625 1.00 50.50 244 PHE B N 1
ATOM 1886 C CA . PHE A 1 244 ? 180.177 270.623 231.523 1.00 50.50 244 PHE B CA 1
ATOM 1887 C C . PHE A 1 244 ? 180.210 271.429 232.811 1.00 50.50 244 PHE B C 1
ATOM 1888 O O . PHE A 1 244 ? 179.850 272.609 232.834 1.00 50.50 244 PHE B O 1
ATOM 1896 N N . ASP A 1 245 ? 180.646 270.782 233.886 1.00 53.81 245 ASP B N 1
ATOM 1897 C CA . ASP A 1 245 ? 180.688 271.402 235.201 1.00 53.81 245 ASP B CA 1
ATOM 1898 C C . ASP A 1 245 ? 182.113 271.795 235.559 1.00 53.81 245 ASP B C 1
ATOM 1899 O O . ASP A 1 245 ? 183.065 271.066 235.268 1.00 53.81 245 ASP B O 1
ATOM 1904 N N . GLY A 1 246 ? 182.249 272.954 236.188 1.00 48.43 246 GLY B N 1
ATOM 1905 C CA . GLY A 1 246 ? 183.545 273.431 236.621 1.00 48.43 246 GLY B CA 1
ATOM 1906 C C . GLY A 1 246 ? 183.380 274.611 237.548 1.00 48.43 246 GLY B C 1
ATOM 1907 O O . GLY A 1 246 ? 182.303 275.209 237.636 1.00 48.43 246 GLY B O 1
ATOM 1908 N N . ALA A 1 247 ? 184.463 274.931 238.249 1.00 47.20 247 ALA B N 1
ATOM 1909 C CA . ALA A 1 247 ? 184.445 276.071 239.152 1.00 47.20 247 ALA B CA 1
ATOM 1910 C C . ALA A 1 247 ? 184.181 277.353 238.377 1.00 47.20 247 ALA B C 1
ATOM 1911 O O . ALA A 1 247 ? 184.738 277.566 237.300 1.00 47.20 247 ALA B O 1
ATOM 1913 N N . LEU A 1 248 ? 183.321 278.207 238.930 1.00 44.40 248 LEU B N 1
ATOM 1914 C CA . LEU A 1 248 ? 183.044 279.525 238.361 1.00 44.40 248 LEU B CA 1
ATOM 1915 C C . LEU A 1 248 ? 182.483 279.412 236.940 1.00 44.40 248 LEU B C 1
ATOM 1916 O O . LEU A 1 248 ? 183.096 279.840 235.962 1.00 44.40 248 LEU B O 1
ATOM 1921 N N . ASN A 1 249 ? 181.299 278.810 236.844 1.00 48.92 249 ASN B N 1
ATOM 1922 C CA . ASN A 1 249 ? 180.624 278.654 235.563 1.00 48.92 249 ASN B CA 1
ATOM 1923 C C . ASN A 1 249 ? 180.050 279.984 235.080 1.00 48.92 249 ASN B C 1
ATOM 1924 O O . ASN A 1 249 ? 179.784 280.900 235.862 1.00 48.92 249 ASN B O 1
ATOM 1929 N N . VAL A 1 250 ? 179.852 280.077 233.764 1.00 46.97 250 VAL B N 1
ATOM 1930 C CA . VAL A 1 250 ? 179.279 281.260 233.126 1.00 46.97 250 VAL B CA 1
ATOM 1931 C C . VAL A 1 250 ? 178.306 280.785 232.053 1.00 46.97 250 VAL B C 1
ATOM 1932 O O . VAL A 1 250 ? 178.731 280.270 231.014 1.00 46.97 250 VAL B O 1
ATOM 1936 N N . ASP A 1 251 ? 177.010 280.966 232.292 1.00 52.26 251 ASP B N 1
ATOM 1937 C CA . ASP A 1 251 ? 175.995 280.585 231.323 1.00 52.26 251 ASP B CA 1
ATOM 1938 C C . ASP A 1 251 ? 175.680 281.774 230.415 1.00 52.26 251 ASP B C 1
ATOM 1939 O O . ASP A 1 251 ? 176.345 282.812 230.462 1.00 52.26 251 ASP B O 1
ATOM 1944 N N . LEU A 1 252 ? 174.656 281.629 229.570 1.00 50.73 252 LEU B N 1
ATOM 1945 C CA . LEU A 1 252 ? 174.355 282.662 228.582 1.00 50.73 252 LEU B CA 1
ATOM 1946 C C . LEU A 1 252 ? 173.868 283.949 229.238 1.00 50.73 252 LEU B C 1
ATOM 1947 O O . LEU A 1 252 ? 174.248 285.049 228.816 1.00 50.73 252 LEU B O 1
ATOM 1952 N N . THR A 1 253 ? 173.017 283.837 230.259 1.00 50.43 253 THR B N 1
ATOM 1953 C CA . THR A 1 253 ? 172.512 285.034 230.925 1.00 50.43 253 THR B CA 1
ATOM 1954 C C . THR A 1 253 ? 173.633 285.791 231.627 1.00 50.43 253 THR B C 1
ATOM 1955 O O . THR A 1 253 ? 173.697 287.023 231.549 1.00 50.43 253 THR B O 1
ATOM 1959 N N . GLU A 1 254 ? 174.526 285.073 232.315 1.00 50.54 254 GLU B N 1
ATOM 1960 C CA . GLU A 1 254 ? 175.689 285.719 232.917 1.00 50.54 254 GLU B CA 1
ATOM 1961 C C . GLU A 1 254 ? 176.549 286.380 231.853 1.00 50.54 254 GLU B C 1
ATOM 1962 O O . GLU A 1 254 ? 177.049 287.495 232.046 1.00 50.54 254 GLU B O 1
ATOM 1968 N N . PHE A 1 255 ? 176.732 285.697 230.724 1.00 50.84 255 PHE B N 1
ATOM 1969 C CA . PHE A 1 255 ? 177.509 286.244 229.619 1.00 50.84 255 PHE B CA 1
ATOM 1970 C C . PHE A 1 255 ? 176.948 287.583 229.162 1.00 50.84 255 PHE B C 1
ATOM 1971 O O . PHE A 1 255 ? 177.673 288.583 229.082 1.00 50.84 255 PHE B O 1
ATOM 1979 N N . GLN A 1 256 ? 175.647 287.624 228.870 1.00 51.26 256 GLN B N 1
ATOM 1980 C CA . GLN A 1 256 ? 175.040 288.856 228.381 1.00 51.26 256 GLN B CA 1
ATOM 1981 C C . GLN A 1 256 ? 175.041 289.941 229.449 1.00 51.26 256 GLN B C 1
ATOM 1982 O O . GLN A 1 256 ? 175.260 291.118 229.141 1.00 51.26 256 GLN B O 1
ATOM 1988 N N . THR A 1 257 ? 174.794 289.572 230.709 1.00 48.64 257 THR B N 1
ATOM 1989 C CA . THR A 1 257 ? 174.775 290.564 231.778 1.00 48.64 257 THR B CA 1
ATOM 1990 C C . THR A 1 257 ? 176.141 291.211 231.956 1.00 48.64 257 THR B C 1
ATOM 1991 O O . THR A 1 257 ? 176.242 292.429 232.140 1.00 48.64 257 THR B O 1
ATOM 1995 N N . ASN A 1 258 ? 177.205 290.413 231.903 1.00 47.75 258 ASN B N 1
ATOM 1996 C CA . ASN A 1 258 ? 178.535 290.954 232.146 1.00 47.75 258 ASN B CA 1
ATOM 1997 C C . ASN A 1 258 ? 179.087 291.696 230.935 1.00 47.75 258 ASN B C 1
ATOM 1998 O O . ASN A 1 258 ? 179.774 292.711 231.093 1.00 47.75 258 ASN B O 1
ATOM 2003 N N . LEU A 1 259 ? 178.807 291.218 229.723 1.00 48.61 259 LEU B N 1
ATOM 2004 C CA . LEU A 1 259 ? 179.533 291.693 228.554 1.00 48.61 259 LEU B CA 1
ATOM 2005 C C . LEU A 1 259 ? 178.791 292.760 227.755 1.00 48.61 259 LEU B C 1
ATOM 2006 O O . LEU A 1 259 ? 179.404 293.400 226.895 1.00 48.61 259 LEU B O 1
ATOM 2011 N N . VAL A 1 260 ? 177.516 292.998 228.027 1.00 47.93 260 VAL B N 1
ATOM 2012 C CA . VAL A 1 260 ? 176.714 293.949 227.270 1.00 47.93 260 VAL B CA 1
ATOM 2013 C C . VAL A 1 260 ? 176.364 295.117 228.183 1.00 47.93 260 VAL B C 1
ATOM 2014 O O . VAL A 1 260 ? 175.428 295.041 228.978 1.00 47.93 260 VAL B O 1
ATOM 2018 N N . PRO A 1 261 ? 177.103 296.225 228.095 1.00 49.02 261 PRO B N 1
ATOM 2019 C CA . PRO A 1 261 ? 176.820 297.379 228.960 1.00 49.02 261 PRO B CA 1
ATOM 2020 C C . PRO A 1 261 ? 175.509 298.071 228.626 1.00 49.02 261 PRO B C 1
ATOM 2021 O O . PRO A 1 261 ? 174.675 298.306 229.504 1.00 49.02 261 PRO B O 1
ATOM 2025 N N . TYR A 1 262 ? 175.320 298.397 227.356 1.00 53.06 262 TYR B N 1
ATOM 2026 C CA . TYR A 1 262 ? 174.170 299.140 226.875 1.00 53.06 262 TYR B CA 1
ATOM 2027 C C . TYR A 1 262 ? 173.421 298.312 225.840 1.00 53.06 262 TYR B C 1
ATOM 2028 O O . TYR A 1 262 ? 173.993 297.395 225.239 1.00 53.06 262 TYR B O 1
ATOM 2037 N N . PRO A 1 263 ? 172.131 298.592 225.620 1.00 52.48 263 PRO B N 1
ATOM 2038 C CA . PRO A 1 263 ? 171.343 297.720 224.731 1.00 52.48 263 PRO B CA 1
ATOM 2039 C C . PRO A 1 263 ? 171.926 297.574 223.337 1.00 52.48 263 PRO B C 1
ATOM 2040 O O . PRO A 1 263 ? 171.864 296.482 222.760 1.00 52.48 263 PRO B O 1
ATOM 2044 N N . ARG A 1 264 ? 172.497 298.638 222.779 1.00 52.91 264 ARG B N 1
ATOM 2045 C CA . ARG A 1 264 ? 173.064 298.575 221.441 1.00 52.91 264 ARG B CA 1
ATOM 2046 C C . ARG A 1 264 ? 174.526 298.149 221.424 1.00 52.91 264 ARG B C 1
ATOM 2047 O O . ARG A 1 264 ? 175.035 297.791 220.358 1.00 52.91 264 ARG B O 1
ATOM 2055 N N . ILE A 1 265 ? 175.209 298.176 222.564 1.00 50.18 265 ILE B N 1
ATOM 2056 C CA . ILE A 1 265 ? 176.629 297.791 222.618 1.00 50.18 265 ILE B CA 1
ATOM 2057 C C . ILE A 1 265 ? 176.654 296.297 222.917 1.00 50.18 265 ILE B C 1
ATOM 2058 O O . ILE A 1 265 ? 176.858 295.848 224.047 1.00 50.18 265 ILE B O 1
ATOM 2063 N N . HIS A 1 266 ? 176.458 295.502 221.869 1.00 50.35 266 HIS B N 1
ATOM 2064 C CA . HIS A 1 266 ? 176.472 294.049 221.993 1.00 50.35 266 HIS B CA 1
ATOM 2065 C C . HIS A 1 266 ? 177.207 293.421 220.821 1.00 50.35 266 HIS B C 1
ATOM 2066 O O . HIS A 1 266 ? 176.758 292.425 220.245 1.00 50.35 266 HIS B O 1
ATOM 2073 N N . PHE A 1 267 ? 178.360 293.982 220.459 1.00 49.96 267 PHE B N 1
ATOM 2074 C CA . PHE A 1 267 ? 179.166 293.495 219.343 1.00 49.96 267 PHE B CA 1
ATOM 2075 C C . PHE A 1 267 ? 180.572 293.191 219.846 1.00 49.96 267 PHE B C 1
ATOM 2076 O O . PHE A 1 267 ? 181.521 293.936 219.568 1.00 49.96 267 PHE B O 1
ATOM 2084 N N . PRO A 1 268 ? 180.740 292.104 220.592 1.00 47.03 268 PRO B N 1
ATOM 2085 C CA . PRO A 1 268 ? 182.063 291.776 221.125 1.00 47.03 268 PRO B CA 1
ATOM 2086 C C . PRO A 1 268 ? 182.982 291.223 220.050 1.00 47.03 268 PRO B C 1
ATOM 2087 O O . PRO A 1 268 ? 182.551 290.762 218.992 1.00 47.03 268 PRO B O 1
ATOM 2091 N N . LEU A 1 269 ? 184.277 291.281 220.342 1.00 45.52 269 LEU B N 1
ATOM 2092 C CA . LEU A 1 269 ? 185.276 290.625 219.512 1.00 45.52 269 LEU B CA 1
ATOM 2093 C C . LEU A 1 269 ? 185.325 289.148 219.892 1.00 45.52 269 LEU B C 1
ATOM 2094 O O . LEU A 1 269 ? 184.487 288.648 220.645 1.00 45.52 269 LEU B O 1
ATOM 2099 N N . ALA A 1 270 ? 186.311 288.427 219.371 1.00 44.08 270 ALA B N 1
ATOM 2100 C CA . ALA A 1 270 ? 186.443 287.011 219.673 1.00 44.08 270 ALA B CA 1
ATOM 2101 C C . ALA A 1 270 ? 187.873 286.585 219.392 1.00 44.08 270 ALA B C 1
ATOM 2102 O O . ALA A 1 270 ? 188.447 286.969 218.371 1.00 44.08 270 ALA B O 1
ATOM 2104 N N . THR A 1 271 ? 188.438 285.792 220.298 1.00 47.36 271 THR B N 1
ATOM 2105 C CA . THR A 1 271 ? 189.798 285.295 220.109 1.00 47.36 271 THR B CA 1
ATOM 2106 C C . THR A 1 271 ? 189.994 284.033 220.932 1.00 47.36 271 THR B C 1
ATOM 2107 O O . THR A 1 271 ? 189.794 284.043 222.150 1.00 47.36 271 THR B O 1
ATOM 2111 N N . PHE A 1 272 ? 190.354 282.944 220.263 1.00 47.26 272 PHE B N 1
ATOM 2112 C CA . PHE A 1 272 ? 190.765 281.712 220.925 1.00 47.26 272 PHE B CA 1
ATOM 2113 C C . PHE A 1 272 ? 192.281 281.760 221.058 1.00 47.26 272 PHE B C 1
ATOM 2114 O O . PHE A 1 272 ? 193.002 281.630 220.064 1.00 47.26 272 PHE B O 1
ATOM 2122 N N . SER A 1 273 ? 192.766 281.957 222.289 1.00 52.75 273 SER B N 1
ATOM 2123 C CA . SER A 1 273 ? 194.170 282.331 222.465 1.00 52.75 273 SER B CA 1
ATOM 2124 C C . SER A 1 273 ? 195.134 281.190 222.165 1.00 52.75 273 SER B C 1
ATOM 2125 O O . SER A 1 273 ? 196.001 281.352 221.288 1.00 52.75 273 SER B O 1
ATOM 2128 N N . PRO A 1 274 ? 195.062 280.028 222.836 1.00 51.54 274 PRO B N 1
ATOM 2129 C CA . PRO A 1 274 ? 196.135 279.038 222.669 1.00 51.54 274 PRO B CA 1
ATOM 2130 C C . PRO A 1 274 ? 196.111 278.338 221.319 1.00 51.54 274 PRO B C 1
ATOM 2131 O O . PRO A 1 274 ? 196.100 277.104 221.254 1.00 51.54 274 PRO B O 1
ATOM 2135 N N . VAL A 1 275 ? 196.111 279.111 220.238 1.00 54.81 275 VAL B N 1
ATOM 2136 C CA . VAL A 1 275 ? 196.197 278.565 218.890 1.00 54.81 275 VAL B CA 1
ATOM 2137 C C . VAL A 1 275 ? 197.669 278.500 218.503 1.00 54.81 275 VAL B C 1
ATOM 2138 O O . VAL A 1 275 ? 198.346 279.529 218.414 1.00 54.81 275 VAL B O 1
ATOM 2142 N N . ILE A 1 276 ? 198.174 277.286 218.290 1.00 60.67 276 ILE B N 1
ATOM 2143 C CA . ILE A 1 276 ? 199.593 277.090 218.027 1.00 60.67 276 ILE B CA 1
ATOM 2144 C C . ILE A 1 276 ? 199.763 275.759 217.315 1.00 60.67 276 ILE B C 1
ATOM 2145 O O . ILE A 1 276 ? 198.936 274.854 217.452 1.00 60.67 276 ILE B O 1
ATOM 2150 N N . SER A 1 277 ? 200.836 275.648 216.537 1.00 65.16 277 SER B N 1
ATOM 2151 C CA . SER A 1 277 ? 201.124 274.414 215.828 1.00 65.16 277 SER B CA 1
ATOM 2152 C C . SER A 1 277 ? 201.614 273.341 216.795 1.00 65.16 277 SER B C 1
ATOM 2153 O O . SER A 1 277 ? 202.003 273.619 217.932 1.00 65.16 277 SER B O 1
ATOM 2156 N N . ALA A 1 278 ? 201.580 272.093 216.329 1.00 67.34 278 ALA B N 1
ATOM 2157 C CA . ALA A 1 278 ? 202.088 270.994 217.142 1.00 67.34 278 ALA B CA 1
ATOM 2158 C C . ALA A 1 278 ? 203.597 271.084 217.328 1.00 67.34 278 ALA B C 1
ATOM 2159 O O . ALA A 1 278 ? 204.114 270.701 218.383 1.00 67.34 278 ALA B O 1
ATOM 2161 N N . GLU A 1 279 ? 204.317 271.587 216.323 1.00 70.28 279 GLU B N 1
ATOM 2162 C CA . GLU A 1 279 ? 205.766 271.704 216.413 1.00 70.28 279 GLU B CA 1
ATOM 2163 C C . GLU A 1 279 ? 206.215 272.825 217.341 1.00 70.28 279 GLU B C 1
ATOM 2164 O O . GLU A 1 279 ? 207.412 272.920 217.631 1.00 70.28 279 GLU B O 1
ATOM 2170 N N . LYS A 1 280 ? 205.297 273.674 217.804 1.00 65.42 280 LYS B N 1
ATOM 2171 C CA . LYS A 1 280 ? 205.640 274.761 218.707 1.00 65.42 280 LYS B CA 1
ATOM 2172 C C . LYS A 1 280 ? 205.173 274.540 220.136 1.00 65.42 280 LYS B C 1
ATOM 2173 O O . LYS A 1 280 ? 205.741 275.144 221.051 1.00 65.42 280 LYS B O 1
ATOM 2179 N N . ALA A 1 281 ? 204.160 273.698 220.352 1.00 66.24 281 ALA B N 1
ATOM 2180 C CA . ALA A 1 281 ? 203.649 273.473 221.697 1.00 66.24 281 ALA B CA 1
ATOM 2181 C C . ALA A 1 281 ? 204.660 272.776 222.595 1.00 66.24 281 ALA B C 1
ATOM 2182 O O . ALA A 1 281 ? 204.582 272.917 223.820 1.00 66.24 281 ALA B O 1
ATOM 2184 N N . TYR A 1 282 ? 205.602 272.028 222.018 1.00 67.67 282 TYR B N 1
ATOM 2185 C CA . TYR A 1 282 ? 206.625 271.375 222.827 1.00 67.67 282 TYR B CA 1
ATOM 2186 C C . TYR A 1 282 ? 207.559 272.386 223.477 1.00 67.67 282 TYR B C 1
ATOM 2187 O O . TYR A 1 282 ? 208.055 272.146 224.583 1.00 67.67 282 TYR B O 1
ATOM 2196 N N . HIS A 1 283 ? 207.805 273.514 222.816 1.00 66.40 283 HIS B N 1
ATOM 2197 C CA . HIS A 1 283 ? 208.728 274.529 223.302 1.00 66.40 283 HIS B CA 1
ATOM 2198 C C . HIS A 1 283 ? 208.048 275.592 224.156 1.00 66.40 283 HIS B C 1
ATOM 2199 O O . HIS A 1 283 ? 208.681 276.601 224.485 1.00 66.40 283 HIS B O 1
ATOM 2206 N N . GLU A 1 284 ? 206.784 275.395 224.517 1.00 67.13 284 GLU B N 1
ATOM 2207 C CA . GLU A 1 284 ? 206.035 276.370 225.292 1.00 67.13 284 GLU B CA 1
ATOM 2208 C C . GLU A 1 284 ? 205.486 275.717 226.552 1.00 67.13 284 GLU B C 1
ATOM 2209 O O . GLU A 1 284 ? 205.112 274.542 226.549 1.00 67.13 284 GLU B O 1
ATOM 2215 N N . GLN A 1 285 ? 205.449 276.495 227.635 1.00 65.94 285 GLN B N 1
ATOM 2216 C CA . GLN A 1 285 ? 204.836 276.019 228.869 1.00 65.94 285 GLN B CA 1
ATOM 2217 C C . GLN A 1 285 ? 203.315 276.050 228.795 1.00 65.94 285 GLN B C 1
ATOM 2218 O O . GLN A 1 285 ? 202.654 275.231 229.443 1.00 65.94 285 GLN B O 1
ATOM 2224 N N . LEU A 1 286 ? 202.753 276.977 228.016 1.00 60.11 286 LEU B N 1
ATOM 2225 C CA . LEU A 1 286 ? 201.305 277.103 227.844 1.00 60.11 286 LEU B CA 1
ATOM 2226 C C . LEU A 1 286 ? 200.599 277.293 229.185 1.00 60.11 286 LEU B C 1
ATOM 2227 O O . LEU A 1 286 ? 199.559 276.689 229.453 1.00 60.11 286 LEU B O 1
ATOM 2232 N N . SER A 1 287 ? 201.173 278.137 230.036 1.00 54.64 287 SER B N 1
ATOM 2233 C CA . SER A 1 287 ? 200.588 278.416 231.336 1.00 54.64 287 SER B CA 1
ATOM 2234 C C . SER A 1 287 ? 199.461 279.438 231.205 1.00 54.64 287 SER B C 1
ATOM 2235 O O . SER A 1 287 ? 199.222 280.009 230.140 1.00 54.64 287 SER B O 1
ATOM 2238 N N . VAL A 1 288 ? 198.764 279.666 232.320 1.00 50.51 288 VAL B N 1
ATOM 2239 C CA . VAL A 1 288 ? 197.621 280.575 232.317 1.00 50.51 288 VAL B CA 1
ATOM 2240 C C . VAL A 1 288 ? 198.062 281.989 231.964 1.00 50.51 288 VAL B C 1
ATOM 2241 O O . VAL A 1 288 ? 197.378 282.700 231.217 1.00 50.51 288 VAL B O 1
ATOM 2245 N N . ALA A 1 289 ? 199.209 282.420 232.492 1.00 52.32 289 ALA B N 1
ATOM 2246 C CA . ALA A 1 289 ? 199.655 283.793 232.282 1.00 52.32 289 ALA B CA 1
ATOM 2247 C C . ALA A 1 289 ? 199.898 284.080 230.805 1.00 52.32 289 ALA B C 1
ATOM 2248 O O . ALA A 1 289 ? 199.462 285.111 230.281 1.00 52.32 289 ALA B O 1
ATOM 2250 N N . GLU A 1 290 ? 200.574 283.167 230.107 1.00 56.36 290 GLU B N 1
ATOM 2251 C CA . GLU A 1 290 ? 200.911 283.426 228.711 1.00 56.36 290 GLU B CA 1
ATOM 2252 C C . GLU A 1 290 ? 199.700 283.294 227.794 1.00 56.36 290 GLU B C 1
ATOM 2253 O O . GLU A 1 290 ? 199.560 284.069 226.842 1.00 56.36 290 GLU B O 1
ATOM 2259 N N . ILE A 1 291 ? 198.812 282.331 228.054 1.00 49.43 291 ILE B N 1
ATOM 2260 C CA . ILE A 1 291 ? 197.608 282.235 227.238 1.00 49.43 291 ILE B CA 1
ATOM 2261 C C . ILE A 1 291 ? 196.658 283.389 227.514 1.00 49.43 291 ILE B C 1
ATOM 2262 O O . ILE A 1 291 ? 195.849 283.737 226.649 1.00 49.43 291 ILE B O 1
ATOM 2267 N N . THR A 1 292 ? 196.727 283.995 228.699 1.00 48.48 292 THR B N 1
ATOM 2268 C CA . THR A 1 292 ? 195.962 285.210 228.945 1.00 48.48 292 THR B CA 1
ATOM 2269 C C . THR A 1 292 ? 196.606 286.421 228.285 1.00 48.48 292 THR B C 1
ATOM 2270 O O . THR A 1 292 ? 195.897 287.328 227.835 1.00 48.48 292 THR B O 1
ATOM 2274 N N . ASN A 1 293 ? 197.938 286.454 228.220 1.00 52.64 293 ASN B N 1
ATOM 2275 C CA . ASN A 1 293 ? 198.620 287.574 227.581 1.00 52.64 293 ASN B CA 1
ATOM 2276 C C . ASN A 1 293 ? 198.439 287.549 226.069 1.00 52.64 293 ASN B C 1
ATOM 2277 O O . ASN A 1 293 ? 198.328 288.606 225.438 1.00 52.64 293 ASN B O 1
ATOM 2282 N N . MET A 1 294 ? 198.414 286.357 225.466 1.00 53.73 294 MET B N 1
ATOM 2283 C CA . MET A 1 294 ? 198.176 286.276 224.029 1.00 53.73 294 MET B CA 1
ATOM 2284 C C . MET A 1 294 ? 196.778 286.742 223.649 1.00 53.73 294 MET B C 1
ATOM 2285 O O . MET A 1 294 ? 196.549 287.079 222.483 1.00 53.73 294 MET B O 1
ATOM 2290 N N . CYS A 1 295 ? 195.844 286.768 224.600 1.00 50.34 295 CYS B N 1
ATOM 2291 C CA . CYS A 1 295 ? 194.492 287.218 224.297 1.00 50.34 295 CYS B CA 1
ATOM 2292 C C . CYS A 1 295 ? 194.478 288.673 223.851 1.00 50.34 295 CYS B C 1
ATOM 2293 O O . CYS A 1 295 ? 193.753 289.038 222.919 1.00 50.34 295 CYS B O 1
ATOM 2296 N N . PHE A 1 296 ? 195.267 289.518 224.505 1.00 51.20 296 PHE B N 1
ATOM 2297 C CA . PHE A 1 296 ? 195.205 290.955 224.286 1.00 51.20 296 PHE B CA 1
ATOM 2298 C C . PHE A 1 296 ? 196.161 291.443 223.206 1.00 51.20 296 PHE B C 1
ATOM 2299 O O . PHE A 1 296 ? 196.185 292.644 222.921 1.00 51.20 296 PHE B O 1
ATOM 2307 N N . GLU A 1 297 ? 196.940 290.557 222.604 1.00 55.45 297 GLU B N 1
ATOM 2308 C CA . GLU A 1 297 ? 197.766 290.952 221.471 1.00 55.45 297 GLU B CA 1
ATOM 2309 C C . GLU A 1 297 ? 196.874 291.228 220.267 1.00 55.45 297 GLU B C 1
ATOM 2310 O O . GLU A 1 297 ? 195.982 290.426 219.968 1.00 55.45 297 GLU B O 1
ATOM 2316 N N . PRO A 1 298 ? 197.069 292.343 219.560 1.00 58.06 298 PRO B N 1
ATOM 2317 C CA . PRO A 1 298 ? 196.241 292.613 218.372 1.00 58.06 298 PRO B CA 1
ATOM 2318 C C . PRO A 1 298 ? 196.391 291.571 217.281 1.00 58.06 298 PRO B C 1
ATOM 2319 O O . PRO A 1 298 ? 195.484 291.425 216.454 1.00 58.06 298 PRO B O 1
ATOM 2323 N N . HIS A 1 299 ? 197.507 290.843 217.252 1.00 58.33 299 HIS B N 1
ATOM 2324 C CA . HIS A 1 299 ? 197.723 289.816 216.243 1.00 58.33 299 HIS B CA 1
ATOM 2325 C C . HIS A 1 299 ? 196.886 288.567 216.480 1.00 58.33 299 HIS B C 1
ATOM 2326 O O . HIS A 1 299 ? 196.862 287.689 215.612 1.00 58.33 299 HIS B O 1
ATOM 2333 N N . ASN A 1 300 ? 196.215 288.459 217.627 1.00 56.85 300 ASN B N 1
ATOM 2334 C CA . ASN A 1 300 ? 195.403 287.295 217.944 1.00 56.85 300 ASN B CA 1
ATOM 2335 C C . ASN A 1 300 ? 193.909 287.535 217.794 1.00 56.85 300 ASN B C 1
ATOM 2336 O O . ASN A 1 300 ? 193.139 286.571 217.858 1.00 56.85 300 ASN B O 1
ATOM 2341 N N . GLN A 1 301 ? 193.478 288.779 217.607 1.00 55.88 301 GLN B N 1
ATOM 2342 C CA . GLN A 1 301 ? 192.064 289.052 217.398 1.00 55.88 301 GLN B CA 1
ATOM 2343 C C . GLN A 1 301 ? 191.605 288.468 216.070 1.00 55.88 301 GLN B C 1
ATOM 2344 O O . GLN A 1 301 ? 192.342 288.479 215.081 1.00 55.88 301 GLN B O 1
ATOM 2350 N N . MET A 1 302 ? 190.378 287.954 216.051 1.00 52.37 302 MET B N 1
ATOM 2351 C CA . MET A 1 302 ? 189.793 287.385 214.847 1.00 52.37 302 MET B CA 1
ATOM 2352 C C . MET A 1 302 ? 188.927 288.383 214.094 1.00 52.37 302 MET B C 1
ATOM 2353 O O . MET A 1 302 ? 188.148 287.985 213.223 1.00 52.37 302 MET B O 1
ATOM 2358 N N . VAL A 1 303 ? 189.044 289.666 214.415 1.00 54.73 303 VAL B N 1
ATOM 2359 C CA . VAL A 1 303 ? 188.501 290.750 213.609 1.00 54.73 303 VAL B CA 1
ATOM 2360 C C . VAL A 1 303 ? 189.666 291.647 213.224 1.00 54.73 303 VAL B C 1
ATOM 2361 O O . VAL A 1 303 ? 190.466 292.032 214.083 1.00 54.73 303 VAL B O 1
ATOM 2365 N N . LYS A 1 304 ? 189.767 291.976 211.937 1.00 59.30 304 LYS B N 1
ATOM 2366 C CA . LYS A 1 304 ? 190.899 292.759 211.443 1.00 59.30 304 LYS B CA 1
ATOM 2367 C C . LYS A 1 304 ? 190.730 294.197 211.923 1.00 59.30 304 LYS B C 1
ATOM 2368 O O . LYS A 1 304 ? 190.305 295.094 211.192 1.00 59.30 304 LYS B O 1
ATOM 2374 N N . CYS A 1 305 ? 191.069 294.409 213.193 1.00 60.96 305 CYS B N 1
ATOM 2375 C CA . CYS A 1 305 ? 190.999 295.725 213.806 1.00 60.96 305 CYS B CA 1
ATOM 2376 C C . CYS A 1 305 ? 192.080 295.822 214.871 1.00 60.96 305 CYS B C 1
ATOM 2377 O O . CYS A 1 305 ? 192.560 294.811 215.389 1.00 60.96 305 CYS B O 1
ATOM 2380 N N . ASP A 1 306 ? 192.458 297.057 215.194 1.00 65.29 306 ASP B N 1
ATOM 2381 C CA . ASP A 1 306 ? 193.506 297.296 216.173 1.00 65.29 306 ASP B CA 1
ATOM 2382 C C . ASP A 1 306 ? 192.874 297.687 217.498 1.00 65.29 306 ASP B C 1
ATOM 2383 O O . ASP A 1 306 ? 192.324 298.793 217.606 1.00 65.29 306 ASP B O 1
ATOM 2388 N N . PRO A 1 307 ? 192.920 296.832 218.523 1.00 63.73 307 PRO B N 1
ATOM 2389 C CA . PRO A 1 307 ? 192.317 297.202 219.813 1.00 63.73 307 PRO B CA 1
ATOM 2390 C C . PRO A 1 307 ? 193.021 298.351 220.510 1.00 63.73 307 PRO B C 1
ATOM 2391 O O . PRO A 1 307 ? 192.429 298.953 221.416 1.00 63.73 307 PRO B O 1
ATOM 2395 N N . ARG A 1 308 ? 194.259 298.674 220.127 1.00 65.96 308 ARG B N 1
ATOM 2396 C CA . ARG A 1 308 ? 194.976 299.764 220.780 1.00 65.96 308 ARG B CA 1
ATOM 2397 C C . ARG A 1 308 ? 194.277 301.100 220.560 1.00 65.96 308 ARG B C 1
ATOM 2398 O O . ARG A 1 308 ? 194.217 301.934 221.470 1.00 65.96 308 ARG B O 1
ATOM 2406 N N . HIS A 1 309 ? 193.738 301.319 219.361 1.00 70.15 309 HIS B N 1
ATOM 2407 C CA . HIS A 1 309 ? 193.095 302.588 219.040 1.00 70.15 309 HIS B CA 1
ATOM 2408 C C . HIS A 1 309 ? 191.771 302.784 219.763 1.00 70.15 309 HIS B C 1
ATOM 2409 O O . HIS A 1 309 ? 191.199 303.876 219.677 1.00 70.15 309 HIS B O 1
ATOM 2416 N N . GLY A 1 310 ? 191.272 301.771 220.461 1.00 62.56 310 GLY B N 1
ATOM 2417 C CA . GLY A 1 310 ? 190.051 301.914 221.225 1.00 62.56 310 GLY B CA 1
ATOM 2418 C C . GLY A 1 310 ? 190.259 301.615 222.694 1.00 62.56 310 GLY B C 1
ATOM 2419 O O . GLY A 1 310 ? 191.387 301.674 223.191 1.00 62.56 310 GLY B O 1
ATOM 2420 N N . LYS A 1 311 ? 189.179 301.296 223.401 1.00 58.14 311 LYS B N 1
ATOM 2421 C CA . LYS A 1 311 ? 189.248 300.990 224.822 1.00 58.14 311 LYS B CA 1
ATOM 2422 C C . LYS A 1 311 ? 188.311 299.835 225.128 1.00 58.14 311 LYS B C 1
ATOM 2423 O O . LYS A 1 311 ? 187.140 299.866 224.741 1.00 58.14 311 LYS B O 1
ATOM 2429 N N . TYR A 1 312 ? 188.826 298.824 225.820 1.00 53.60 312 TYR B N 1
ATOM 2430 C CA . TYR A 1 312 ? 187.986 297.715 226.243 1.00 53.60 312 TYR B CA 1
ATOM 2431 C C . TYR A 1 312 ? 186.936 298.202 227.231 1.00 53.60 312 TYR B C 1
ATOM 2432 O O . TYR A 1 312 ? 187.202 299.067 228.069 1.00 53.60 312 TYR B O 1
ATOM 2441 N N . MET A 1 313 ? 185.733 297.647 227.126 1.00 50.67 313 MET B N 1
ATOM 2442 C CA . MET A 1 313 ? 184.665 297.925 228.075 1.00 50.67 313 MET B CA 1
ATOM 2443 C C . MET A 1 313 ? 184.401 296.752 229.006 1.00 50.67 313 MET B C 1
ATOM 2444 O O . MET A 1 313 ? 184.441 296.910 230.228 1.00 50.67 313 MET B O 1
ATOM 2449 N N . ALA A 1 314 ? 184.139 295.572 228.455 1.00 45.39 314 ALA B N 1
ATOM 2450 C CA . ALA A 1 314 ? 183.965 294.365 229.244 1.00 45.39 314 ALA B CA 1
ATOM 2451 C C . ALA A 1 314 ? 184.703 293.226 228.562 1.00 45.39 314 ALA B C 1
ATOM 2452 O O . ALA A 1 314 ? 184.695 293.122 227.334 1.00 45.39 314 ALA B O 1
ATOM 2454 N N . VAL A 1 315 ? 185.345 292.382 229.362 1.00 44.62 315 VAL B N 1
ATOM 2455 C CA . VAL A 1 315 ? 186.108 291.243 228.868 1.00 44.62 315 VAL B CA 1
ATOM 2456 C C . VAL A 1 315 ? 185.594 289.992 229.563 1.00 44.62 315 VAL B C 1
ATOM 2457 O O . VAL A 1 315 ? 185.455 289.972 230.790 1.00 44.62 315 VAL B O 1
ATOM 2461 N N . CYS A 1 316 ? 185.306 288.955 228.781 1.00 43.15 316 CYS B N 1
ATOM 2462 C CA . CYS A 1 316 ? 184.814 287.686 229.304 1.00 43.15 316 CYS B CA 1
ATOM 2463 C C . CYS A 1 316 ? 185.841 286.610 228.985 1.00 43.15 316 CYS B C 1
ATOM 2464 O O . CYS A 1 316 ? 185.971 286.194 227.830 1.00 43.15 316 CYS B O 1
ATOM 2467 N N . LEU A 1 317 ? 186.566 286.160 230.004 1.00 41.91 317 LEU B N 1
ATOM 2468 C CA . LEU A 1 317 ? 187.605 285.148 229.847 1.00 41.91 317 LEU B CA 1
ATOM 2469 C C . LEU A 1 317 ? 187.025 283.795 230.237 1.00 41.91 317 LEU B C 1
ATOM 2470 O O . LEU A 1 317 ? 186.802 283.526 231.421 1.00 41.91 317 LEU B O 1
ATOM 2475 N N . LEU A 1 318 ? 186.786 282.942 229.243 1.00 40.91 318 LEU B N 1
ATOM 2476 C CA . LEU A 1 318 ? 186.189 281.630 229.473 1.00 40.91 318 LEU B CA 1
ATOM 2477 C C . LEU A 1 318 ? 187.290 280.577 229.412 1.00 40.91 318 LEU B C 1
ATOM 2478 O O . LEU A 1 318 ? 187.541 279.953 228.383 1.00 40.91 318 LEU B O 1
ATOM 2483 N N . PHE A 1 319 ? 187.956 280.382 230.545 1.00 40.91 319 PHE B N 1
ATOM 2484 C CA . PHE A 1 319 ? 188.990 279.365 230.629 1.00 40.91 319 PHE B CA 1
ATOM 2485 C C . PHE A 1 319 ? 188.370 277.972 230.645 1.00 40.91 319 PHE B C 1
ATOM 2486 O O . PHE A 1 319 ? 187.203 277.783 230.993 1.00 40.91 319 PHE B O 1
ATOM 2494 N N . ARG A 1 320 ? 189.170 276.987 230.251 1.00 46.13 320 ARG B N 1
ATOM 2495 C CA . ARG A 1 320 ? 188.735 275.600 230.297 1.00 46.13 320 ARG B CA 1
ATOM 2496 C C . ARG A 1 320 ? 189.962 274.712 230.417 1.00 46.13 320 ARG B C 1
ATOM 2497 O O . ARG A 1 320 ? 191.041 275.053 229.927 1.00 46.13 320 ARG B O 1
ATOM 2505 N N . GLY A 1 321 ? 189.786 273.574 231.080 1.00 49.76 321 GLY B N 1
ATOM 2506 C CA . GLY A 1 321 ? 190.888 272.663 231.311 1.00 49.76 321 GLY B CA 1
ATOM 2507 C C . GLY A 1 321 ? 191.460 272.786 232.707 1.00 49.76 321 GLY B C 1
ATOM 2508 O O . GLY A 1 321 ? 190.744 273.141 233.647 1.00 49.76 321 GLY B O 1
ATOM 2509 N N . ASP A 1 322 ? 192.751 272.499 232.857 1.00 54.80 322 ASP B N 1
ATOM 2510 C CA . ASP A 1 322 ? 193.419 272.580 234.156 1.00 54.80 322 ASP B CA 1
ATOM 2511 C C . ASP A 1 322 ? 193.726 274.041 234.449 1.00 54.80 322 ASP B C 1
ATOM 2512 O O . ASP A 1 322 ? 194.766 274.573 234.061 1.00 54.80 322 ASP B O 1
ATOM 2517 N N . VAL A 1 323 ? 192.805 274.698 235.148 1.00 50.84 323 VAL B N 1
ATOM 2518 C CA . VAL A 1 323 ? 192.939 276.105 235.503 1.00 50.84 323 VAL B CA 1
ATOM 2519 C C . VAL A 1 323 ? 192.496 276.282 236.949 1.00 50.84 323 VAL B C 1
ATOM 2520 O O . VAL A 1 323 ? 191.450 275.761 237.349 1.00 50.84 323 VAL B O 1
ATOM 2524 N N . VAL A 1 324 ? 193.292 277.003 237.732 1.00 51.88 324 VAL B N 1
ATOM 2525 C CA . VAL A 1 324 ? 192.925 277.344 239.105 1.00 51.88 324 VAL B CA 1
ATOM 2526 C C . VAL A 1 324 ? 192.694 278.849 239.178 1.00 51.88 324 VAL B C 1
ATOM 2527 O O . VAL A 1 324 ? 193.395 279.615 238.502 1.00 51.88 324 VAL B O 1
ATOM 2531 N N . PRO A 1 325 ? 191.725 279.314 239.970 1.00 50.02 325 PRO B N 1
ATOM 2532 C CA . PRO A 1 325 ? 191.354 280.738 239.921 1.00 50.02 325 PRO B CA 1
ATOM 2533 C C . PRO A 1 325 ? 192.445 281.695 240.371 1.00 50.02 325 PRO B C 1
ATOM 2534 O O . PRO A 1 325 ? 192.392 282.871 239.995 1.00 50.02 325 PRO B O 1
ATOM 2538 N N . LYS A 1 326 ? 193.419 281.254 241.170 1.00 53.32 326 LYS B N 1
ATOM 2539 C CA . LYS A 1 326 ? 194.453 282.179 241.627 1.00 53.32 326 LYS B CA 1
ATOM 2540 C C . LYS A 1 326 ? 195.371 282.600 240.481 1.00 53.32 326 LYS B C 1
ATOM 2541 O O . LYS A 1 326 ? 195.780 283.767 240.399 1.00 53.32 326 LYS B O 1
ATOM 2547 N N . ASP A 1 327 ? 195.686 281.672 239.574 1.00 53.76 327 ASP B N 1
ATOM 2548 C CA . ASP A 1 327 ? 196.435 282.038 238.378 1.00 53.76 327 ASP B CA 1
ATOM 2549 C C . ASP A 1 327 ? 195.662 283.046 237.541 1.00 53.76 327 ASP B C 1
ATOM 2550 O O . ASP A 1 327 ? 196.244 283.985 236.988 1.00 53.76 327 ASP B O 1
ATOM 2555 N N . VAL A 1 328 ? 194.346 282.867 237.440 1.00 49.44 328 VAL B N 1
ATOM 2556 C CA . VAL A 1 328 ? 193.526 283.810 236.690 1.00 49.44 328 VAL B CA 1
ATOM 2557 C C . VAL A 1 328 ? 193.554 285.181 237.350 1.00 49.44 328 VAL B C 1
ATOM 2558 O O . VAL A 1 328 ? 193.664 286.209 236.673 1.00 49.44 328 VAL B O 1
ATOM 2562 N N . ASN A 1 329 ? 193.446 285.223 238.680 1.00 52.36 329 ASN B N 1
ATOM 2563 C CA . ASN A 1 329 ? 193.501 286.503 239.378 1.00 52.36 329 ASN B CA 1
ATOM 2564 C C . ASN A 1 329 ? 194.825 287.204 239.119 1.00 52.36 329 ASN B C 1
ATOM 2565 O O . ASN A 1 329 ? 194.859 288.415 238.872 1.00 52.36 329 ASN B O 1
ATOM 2570 N N . ALA A 1 330 ? 195.924 286.448 239.144 1.00 51.11 330 ALA B N 1
ATOM 2571 C CA . ALA A 1 330 ? 197.222 287.026 238.810 1.00 51.11 330 ALA B CA 1
ATOM 2572 C C . ALA A 1 330 ? 197.249 287.535 237.373 1.00 51.11 330 ALA B C 1
ATOM 2573 O O . ALA A 1 330 ? 197.849 288.578 237.087 1.00 51.11 330 ALA B O 1
ATOM 2575 N N . ALA A 1 331 ? 196.612 286.807 236.453 1.00 49.35 331 ALA B N 1
ATOM 2576 C CA . ALA A 1 331 ? 196.618 287.207 235.048 1.00 49.35 331 ALA B CA 1
ATOM 2577 C C . ALA A 1 331 ? 195.889 288.530 234.839 1.00 49.35 331 ALA B C 1
ATOM 2578 O O . ALA A 1 331 ? 196.406 289.436 234.174 1.00 49.35 331 ALA B O 1
ATOM 2580 N N . ILE A 1 332 ? 194.681 288.661 235.394 1.00 48.31 332 ILE B N 1
ATOM 2581 C CA . ILE A 1 332 ? 193.994 289.953 235.326 1.00 48.31 332 ILE B CA 1
ATOM 2582 C C . ILE A 1 332 ? 194.760 291.043 236.063 1.00 48.31 332 ILE B C 1
ATOM 2583 O O . ILE A 1 332 ? 194.760 292.200 235.629 1.00 48.31 332 ILE B O 1
ATOM 2588 N N . ALA A 1 333 ? 195.432 290.715 237.168 1.00 49.83 333 ALA B N 1
ATOM 2589 C CA . ALA A 1 333 ? 196.239 291.730 237.841 1.00 49.83 333 ALA B CA 1
ATOM 2590 C C . ALA A 1 333 ? 197.323 292.266 236.912 1.00 49.83 333 ALA B C 1
ATOM 2591 O O . ALA A 1 333 ? 197.486 293.484 236.758 1.00 49.83 333 ALA B O 1
ATOM 2593 N N . THR A 1 334 ? 198.055 291.361 236.258 1.00 50.02 334 THR B N 1
ATOM 2594 C CA . THR A 1 334 ? 199.111 291.782 235.344 1.00 50.02 334 THR B CA 1
ATOM 2595 C C . THR A 1 334 ? 198.542 292.565 234.169 1.00 50.02 334 THR B C 1
ATOM 2596 O O . THR A 1 334 ? 199.146 293.544 233.718 1.00 50.02 334 THR B O 1
ATOM 2600 N N . ILE A 1 335 ? 197.384 292.146 233.656 1.00 51.20 335 ILE B N 1
ATOM 2601 C CA . ILE A 1 335 ? 196.772 292.858 232.536 1.00 51.20 335 ILE B CA 1
ATOM 2602 C C . ILE A 1 335 ? 196.377 294.270 232.950 1.00 51.20 335 ILE B C 1
ATOM 2603 O O . ILE A 1 335 ? 196.577 295.233 232.200 1.00 51.20 335 ILE B O 1
ATOM 2608 N N . LYS A 1 336 ? 195.813 294.419 234.150 1.00 52.43 336 LYS B N 1
ATOM 2609 C CA . LYS A 1 336 ? 195.447 295.743 234.639 1.00 52.43 336 LYS B CA 1
ATOM 2610 C C . LYS A 1 336 ? 196.672 296.617 234.860 1.00 52.43 336 LYS B C 1
ATOM 2611 O O . LYS A 1 336 ? 196.600 297.837 234.676 1.00 52.43 336 LYS B O 1
ATOM 2617 N N . THR A 1 337 ? 197.801 296.023 235.260 1.00 53.34 337 THR B N 1
ATOM 2618 C CA . THR A 1 337 ? 199.017 296.814 235.420 1.00 53.34 337 THR B CA 1
ATOM 2619 C C . THR A 1 337 ? 199.540 297.360 234.097 1.00 53.34 337 THR B C 1
ATOM 2620 O O . THR A 1 337 ? 200.302 298.332 234.103 1.00 53.34 337 THR B O 1
ATOM 2624 N N . LYS A 1 338 ? 199.152 296.766 232.971 1.00 54.62 338 LYS B N 1
ATOM 2625 C CA . LYS A 1 338 ? 199.668 297.182 231.673 1.00 54.62 338 LYS B CA 1
ATOM 2626 C C . LYS A 1 338 ? 199.004 298.476 231.221 1.00 54.62 338 LYS B C 1
ATOM 2627 O O . LYS A 1 338 ? 197.773 298.576 231.189 1.00 54.62 338 LYS B O 1
ATOM 2633 N N . ARG A 1 339 ? 199.826 299.465 230.865 1.00 58.72 339 ARG B N 1
ATOM 2634 C CA . ARG A 1 339 ? 199.306 300.753 230.420 1.00 58.72 339 ARG B CA 1
ATOM 2635 C C . ARG A 1 339 ? 198.784 300.705 228.990 1.00 58.72 339 ARG B C 1
ATOM 2636 O O . ARG A 1 339 ? 197.874 301.467 228.644 1.00 58.72 339 ARG B O 1
ATOM 2638 N N . SER A 1 340 ? 199.346 299.834 228.149 1.00 58.35 340 SER B N 1
ATOM 2639 C CA . SER A 1 340 ? 198.905 299.754 226.760 1.00 58.35 340 SER B CA 1
ATOM 2640 C C . SER A 1 340 ? 197.456 299.295 226.663 1.00 58.35 340 SER B C 1
ATOM 2641 O O . SER A 1 340 ? 196.687 299.810 225.843 1.00 58.35 340 SER B O 1
ATOM 2644 N N . ILE A 1 341 ? 197.065 298.328 227.491 1.00 58.48 341 ILE B N 1
ATOM 2645 C CA . ILE A 1 341 ? 195.700 297.816 227.502 1.00 58.48 341 ILE B CA 1
ATOM 2646 C C . ILE A 1 341 ? 194.825 298.767 228.305 1.00 58.48 341 ILE B C 1
ATOM 2647 O O . ILE A 1 341 ? 194.751 298.674 229.535 1.00 58.48 341 ILE B O 1
ATOM 2652 N N . GLN A 1 342 ? 194.157 299.687 227.616 1.00 58.77 342 GLN B N 1
ATOM 2653 C CA . GLN A 1 342 ? 193.417 300.764 228.257 1.00 58.77 342 GLN B CA 1
ATOM 2654 C C . GLN A 1 342 ? 191.941 300.400 228.344 1.00 58.77 342 GLN B C 1
ATOM 2655 O O . GLN A 1 342 ? 191.298 300.144 227.320 1.00 58.77 342 GLN B O 1
ATOM 2661 N N . PHE A 1 343 ? 191.412 300.381 229.561 1.00 56.07 343 PHE B N 1
ATOM 2662 C CA . PHE A 1 343 ? 189.994 300.180 229.809 1.00 56.07 343 PHE B CA 1
ATOM 2663 C C . PHE A 1 343 ? 189.297 301.526 229.961 1.00 56.07 343 PHE B C 1
ATOM 2664 O O . PHE A 1 343 ? 189.929 302.582 230.021 1.00 56.07 343 PHE B O 1
ATOM 2672 N N . VAL A 1 344 ? 187.975 301.479 230.020 1.00 57.90 344 VAL B N 1
ATOM 2673 C CA . VAL A 1 344 ? 187.190 302.681 230.266 1.00 57.90 344 VAL B CA 1
ATOM 2674 C C . VAL A 1 344 ? 187.213 303.000 231.754 1.00 57.90 344 VAL B C 1
ATOM 2675 O O . VAL A 1 344 ? 187.376 302.116 232.602 1.00 57.90 344 VAL B O 1
ATOM 2679 N N . ASP A 1 345 ? 187.053 304.285 232.077 1.00 61.64 345 ASP B N 1
ATOM 2680 C CA . ASP A 1 345 ? 187.105 304.714 233.469 1.00 61.64 345 ASP B CA 1
ATOM 2681 C C . ASP A 1 345 ? 185.848 304.344 234.242 1.00 61.64 345 ASP B C 1
ATOM 2682 O O . ASP A 1 345 ? 185.879 304.328 235.477 1.00 61.64 345 ASP B O 1
ATOM 2687 N N . TRP A 1 346 ? 184.750 304.047 233.554 1.00 57.12 346 TRP B N 1
ATOM 2688 C CA . TRP A 1 346 ? 183.490 303.718 234.203 1.00 57.12 346 TRP B CA 1
ATOM 2689 C C . TRP A 1 346 ? 183.305 302.221 234.410 1.00 57.12 346 TRP B C 1
ATOM 2690 O O . TRP A 1 346 ? 182.193 301.784 234.720 1.00 57.12 346 TRP B O 1
ATOM 2701 N N . CYS A 1 347 ? 184.358 301.428 234.234 1.00 55.98 347 CYS B N 1
ATOM 2702 C CA . CYS A 1 347 ? 184.315 299.984 234.458 1.00 55.98 347 CYS B CA 1
ATOM 2703 C C . CYS A 1 347 ? 185.508 299.603 235.323 1.00 55.98 347 CYS B C 1
ATOM 2704 O O . CYS A 1 347 ? 186.539 299.146 234.811 1.00 55.98 347 CYS B O 1
ATOM 2707 N N . PRO A 1 348 ? 185.412 299.801 236.642 1.00 53.18 348 PRO B N 1
ATOM 2708 C CA . PRO A 1 348 ? 186.539 299.430 237.517 1.00 53.18 348 PRO B CA 1
ATOM 2709 C C . PRO A 1 348 ? 186.922 297.967 237.411 1.00 53.18 348 PRO B C 1
ATOM 2710 O O . PRO A 1 348 ? 188.114 297.636 237.440 1.00 53.18 348 PRO B O 1
ATOM 2714 N N . THR A 1 349 ? 185.942 297.078 237.290 1.00 51.08 349 THR B N 1
ATOM 2715 C CA . THR A 1 349 ? 186.180 295.674 236.983 1.00 51.08 349 THR B CA 1
ATOM 2716 C C . THR A 1 349 ? 185.511 295.358 235.654 1.00 51.08 349 THR B C 1
ATOM 2717 O O . THR A 1 349 ? 184.309 295.591 235.486 1.00 51.08 349 THR B O 1
ATOM 2721 N N . GLY A 1 350 ? 186.293 294.857 234.704 1.00 48.91 350 GLY B N 1
ATOM 2722 C CA . GLY A 1 350 ? 185.774 294.586 233.380 1.00 48.91 350 GLY B CA 1
ATOM 2723 C C . GLY A 1 350 ? 186.020 293.163 232.935 1.00 48.91 350 GLY B C 1
ATOM 2724 O O . GLY A 1 350 ? 185.765 292.811 231.780 1.00 48.91 350 GLY B O 1
ATOM 2725 N N . PHE A 1 351 ? 186.515 292.334 233.844 1.00 46.37 351 PHE B N 1
ATOM 2726 C CA . PHE A 1 351 ? 186.840 290.946 233.554 1.00 46.37 351 PHE B CA 1
ATOM 2727 C C . PHE A 1 351 ? 185.806 290.043 234.208 1.00 46.37 351 PHE B C 1
ATOM 2728 O O . PHE A 1 351 ? 185.708 289.997 235.438 1.00 46.37 351 PHE B O 1
ATOM 2736 N N . LYS A 1 352 ? 185.039 289.333 233.387 1.00 42.67 352 LYS B N 1
ATOM 2737 C CA . LYS A 1 352 ? 184.129 288.293 233.851 1.00 42.67 352 LYS B CA 1
ATOM 2738 C C . LYS A 1 352 ? 184.774 286.957 233.517 1.00 42.67 352 LYS B C 1
ATOM 2739 O O . LYS A 1 352 ? 184.884 286.591 232.344 1.00 42.67 352 LYS B O 1
ATOM 2745 N N . VAL A 1 353 ? 185.201 286.236 234.544 1.00 40.57 353 VAL B N 1
ATOM 2746 C CA . VAL A 1 353 ? 186.000 285.031 234.380 1.00 40.57 353 VAL B CA 1
ATOM 2747 C C . VAL A 1 353 ? 185.096 283.815 234.498 1.00 40.57 353 VAL B C 1
ATOM 2748 O O . VAL A 1 353 ? 184.302 283.707 235.440 1.00 40.57 353 VAL B O 1
ATOM 2752 N N . GLY A 1 354 ? 185.206 282.911 233.542 1.00 41.04 354 GLY B N 1
ATOM 2753 C CA . GLY A 1 354 ? 184.545 281.621 233.632 1.00 41.04 354 GLY B CA 1
ATOM 2754 C C . GLY A 1 354 ? 185.550 280.511 233.431 1.00 41.04 354 GLY B C 1
ATOM 2755 O O . GLY A 1 354 ? 186.403 280.585 232.550 1.00 41.04 354 GLY B O 1
ATOM 2756 N N . ILE A 1 355 ? 185.448 279.484 234.267 1.00 42.84 355 ILE B N 1
ATOM 2757 C CA . ILE A 1 355 ? 186.378 278.364 234.252 1.00 42.84 355 ILE B CA 1
ATOM 2758 C C . ILE A 1 355 ? 185.585 277.076 234.088 1.00 42.84 355 ILE B C 1
ATOM 2759 O O . ILE A 1 355 ? 184.523 276.907 234.694 1.00 42.84 355 ILE B O 1
ATOM 2764 N N . ASN A 1 356 ? 186.088 276.185 233.243 1.00 47.42 356 ASN B N 1
ATOM 2765 C CA . ASN A 1 356 ? 185.500 274.872 233.048 1.00 47.42 356 ASN B CA 1
ATOM 2766 C C . ASN A 1 356 ? 186.578 273.819 233.245 1.00 47.42 356 ASN B C 1
ATOM 2767 O O . ASN A 1 356 ? 187.764 274.076 233.026 1.00 47.42 356 ASN B O 1
ATOM 2772 N N . TYR A 1 357 ? 186.161 272.630 233.668 1.00 52.56 357 TYR B N 1
ATOM 2773 C CA . TYR A 1 357 ? 187.092 271.547 233.945 1.00 52.56 357 TYR B CA 1
ATOM 2774 C C . TYR A 1 357 ? 187.201 270.560 232.793 1.00 52.56 357 TYR B C 1
ATOM 2775 O O . TYR A 1 357 ? 187.798 269.493 232.959 1.00 52.56 357 TYR B O 1
ATOM 2784 N N . GLN A 1 358 ? 186.636 270.890 231.634 1.00 51.05 358 GLN B N 1
ATOM 2785 C CA . GLN A 1 358 ? 186.778 270.063 230.448 1.00 51.05 358 GLN B CA 1
ATOM 2786 C C . GLN A 1 358 ? 187.794 270.697 229.516 1.00 51.05 358 GLN B C 1
ATOM 2787 O O . GLN A 1 358 ? 187.581 271.836 229.071 1.00 51.05 358 GLN B O 1
ATOM 2793 N N . PRO A 1 359 ? 188.890 270.023 229.191 1.00 52.13 359 PRO B N 1
ATOM 2794 C CA . PRO A 1 359 ? 189.890 270.618 228.319 1.00 52.13 359 PRO B CA 1
ATOM 2795 C C . PRO A 1 359 ? 189.430 270.613 226.873 1.00 52.13 359 PRO B C 1
ATOM 2796 O O . PRO A 1 359 ? 188.518 269.857 226.504 1.00 52.13 359 PRO B O 1
ATOM 2800 N N . PRO A 1 360 ? 190.015 271.460 226.027 1.00 52.33 360 PRO B N 1
ATOM 2801 C CA . PRO A 1 360 ? 189.580 271.513 224.627 1.00 52.33 360 PRO B CA 1
ATOM 2802 C C . PRO A 1 360 ? 189.778 270.177 223.930 1.00 52.33 360 PRO B C 1
ATOM 2803 O O . PRO A 1 360 ? 190.754 269.465 224.175 1.00 52.33 360 PRO B O 1
ATOM 2807 N N . THR A 1 361 ? 188.835 269.840 223.057 1.00 56.34 361 THR B N 1
ATOM 2808 C CA . THR A 1 361 ? 188.887 268.596 222.303 1.00 56.34 361 THR B CA 1
ATOM 2809 C C . THR A 1 361 ? 189.569 268.843 220.965 1.00 56.34 361 THR B C 1
ATOM 2810 O O . THR A 1 361 ? 189.174 269.742 220.216 1.00 56.34 361 THR B O 1
ATOM 2814 N N . VAL A 1 362 ? 190.592 268.050 220.672 1.00 59.95 362 VAL B N 1
ATOM 2815 C CA . VAL A 1 362 ? 191.345 268.185 219.433 1.00 59.95 362 VAL B CA 1
ATOM 2816 C C . VAL A 1 362 ? 190.687 267.336 218.354 1.00 59.95 362 VAL B C 1
ATOM 2817 O O . VAL A 1 362 ? 190.369 266.161 218.573 1.00 59.95 362 VAL B O 1
ATOM 2821 N N . VAL A 1 363 ? 190.446 267.945 217.204 1.00 62.45 363 VAL B N 1
ATOM 2822 C CA . VAL A 1 363 ? 189.852 267.229 216.074 1.00 62.45 363 VAL B CA 1
ATOM 2823 C C . VAL A 1 363 ? 190.964 266.532 215.297 1.00 62.45 363 VAL B C 1
ATOM 2824 O O . VAL A 1 363 ? 191.959 267.184 214.942 1.00 62.45 363 VAL B O 1
ATOM 2828 N N . PRO A 1 364 ? 190.854 265.231 215.039 1.00 68.66 364 PRO B N 1
ATOM 2829 C CA . PRO A 1 364 ? 191.877 264.556 214.235 1.00 68.66 364 PRO B CA 1
ATOM 2830 C C . PRO A 1 364 ? 191.996 265.191 212.858 1.00 68.66 364 PRO B C 1
ATOM 2831 O O . PRO A 1 364 ? 190.999 265.548 212.228 1.00 68.66 364 PRO B O 1
ATOM 2835 N N . GLY A 1 365 ? 193.234 265.330 212.395 1.00 67.73 365 GLY B N 1
ATOM 2836 C CA . GLY A 1 365 ? 193.505 266.002 211.144 1.00 67.73 365 GLY B CA 1
ATOM 2837 C C . GLY A 1 365 ? 193.539 267.511 211.226 1.00 67.73 365 GLY B C 1
ATOM 2838 O O . GLY A 1 365 ? 193.792 268.163 210.205 1.00 67.73 365 GLY B O 1
ATOM 2839 N N . GLY A 1 366 ? 193.297 268.088 212.400 1.00 66.04 366 GLY B N 1
ATOM 2840 C CA . GLY A 1 366 ? 193.337 269.525 212.547 1.00 66.04 366 GLY B CA 1
ATOM 2841 C C . GLY A 1 366 ? 194.741 270.053 212.764 1.00 66.04 366 GLY B C 1
ATOM 2842 O O . GLY A 1 366 ? 195.685 269.315 213.041 1.00 66.04 366 GLY B O 1
ATOM 2843 N N . ASP A 1 367 ? 194.869 271.369 212.635 1.00 64.27 367 ASP B N 1
ATOM 2844 C CA . ASP A 1 367 ? 196.140 272.051 212.824 1.00 64.27 367 ASP B CA 1
ATOM 2845 C C . ASP A 1 367 ? 196.331 272.565 214.244 1.00 64.27 367 ASP B C 1
ATOM 2846 O O . ASP A 1 367 ? 197.367 273.172 214.534 1.00 64.27 367 ASP B O 1
ATOM 2851 N N . LEU A 1 368 ? 195.364 272.341 215.130 1.00 60.05 368 LEU B N 1
ATOM 2852 C CA . LEU A 1 368 ? 195.450 272.801 216.508 1.00 60.05 368 LEU B CA 1
ATOM 2853 C C . LEU A 1 368 ? 196.155 271.753 217.358 1.00 60.05 368 LEU B C 1
ATOM 2854 O O . LEU A 1 368 ? 195.764 270.582 217.362 1.00 60.05 368 LEU B O 1
ATOM 2859 N N . ALA A 1 369 ? 197.190 272.180 218.073 1.00 61.12 369 ALA B N 1
ATOM 2860 C CA . ALA A 1 369 ? 197.926 271.277 218.939 1.00 61.12 369 ALA B CA 1
ATOM 2861 C C . ALA A 1 369 ? 197.107 270.935 220.179 1.00 61.12 369 ALA B C 1
ATOM 2862 O O . ALA A 1 369 ? 196.219 271.682 220.598 1.00 61.12 369 ALA B O 1
ATOM 2864 N N . LYS A 1 370 ? 197.413 269.782 220.765 1.00 60.58 370 LYS B N 1
ATOM 2865 C CA . LYS A 1 370 ? 196.769 269.389 222.011 1.00 60.58 370 LYS B CA 1
ATOM 2866 C C . LYS A 1 370 ? 197.337 270.207 223.163 1.00 60.58 370 LYS B C 1
ATOM 2867 O O . LYS A 1 370 ? 198.556 270.269 223.352 1.00 60.58 370 LYS B O 1
ATOM 2873 N N . VAL A 1 371 ? 196.455 270.834 223.932 1.00 56.29 371 VAL B N 1
ATOM 2874 C CA . VAL A 1 371 ? 196.877 271.728 225.006 1.00 56.29 371 VAL B CA 1
ATOM 2875 C C . VAL A 1 371 ? 196.194 271.315 226.304 1.00 56.29 371 VAL B C 1
ATOM 2876 O O . VAL A 1 371 ? 195.083 270.767 226.272 1.00 56.29 371 VAL B O 1
ATOM 2880 N N . PRO A 1 372 ? 196.817 271.547 227.463 1.00 53.60 372 PRO B N 1
ATOM 2881 C CA . PRO A 1 372 ? 196.140 271.212 228.724 1.00 53.60 372 PRO B CA 1
ATOM 2882 C C . PRO A 1 372 ? 195.040 272.191 229.094 1.00 53.60 372 PRO B C 1
ATOM 2883 O O . PRO A 1 372 ? 194.040 271.780 229.693 1.00 53.60 372 PRO B O 1
ATOM 2887 N N . ARG A 1 373 ? 195.190 273.469 228.754 1.00 51.62 373 ARG B N 1
ATOM 2888 C CA . ARG A 1 373 ? 194.210 274.484 229.102 1.00 51.62 373 ARG B CA 1
ATOM 2889 C C . ARG A 1 373 ? 194.005 275.411 227.915 1.00 51.62 373 ARG B C 1
ATOM 2890 O O . ARG A 1 373 ? 194.871 275.544 227.048 1.00 51.62 373 ARG B O 1
ATOM 2898 N N . ALA A 1 374 ? 192.841 276.056 227.887 1.00 45.10 374 ALA B N 1
ATOM 2899 C CA . ALA A 1 374 ? 192.502 276.971 226.810 1.00 45.10 374 ALA B CA 1
ATOM 2900 C C . ALA A 1 374 ? 191.646 278.098 227.360 1.00 45.10 374 ALA B C 1
ATOM 2901 O O . ALA A 1 374 ? 190.974 277.950 228.383 1.00 45.10 374 ALA B O 1
ATOM 2903 N N . VAL A 1 375 ? 191.678 279.230 226.666 1.00 43.63 375 VAL B N 1
ATOM 2904 C CA . VAL A 1 375 ? 190.903 280.407 227.040 1.00 43.63 375 VAL B CA 1
ATOM 2905 C C . VAL A 1 375 ? 190.295 281.014 225.784 1.00 43.63 375 VAL B C 1
ATOM 2906 O O . VAL A 1 375 ? 190.927 281.040 224.723 1.00 43.63 375 VAL B O 1
ATOM 2910 N N . CYS A 1 376 ? 189.053 281.475 225.899 1.00 42.83 376 CYS B N 1
ATOM 2911 C CA . CYS A 1 376 ? 188.338 282.126 224.805 1.00 42.83 376 CYS B CA 1
ATOM 2912 C C . CYS A 1 376 ? 187.976 283.534 225.262 1.00 42.83 376 CYS B C 1
ATOM 2913 O O . CYS A 1 376 ? 186.883 283.769 225.780 1.00 42.83 376 CYS B O 1
ATOM 2916 N N . MET A 1 377 ? 188.897 284.469 225.068 1.00 46.08 377 MET B N 1
ATOM 2917 C CA . MET A 1 377 ? 188.646 285.857 225.426 1.00 46.08 377 MET B CA 1
ATOM 2918 C C . MET A 1 377 ? 187.627 286.478 224.480 1.00 46.08 377 MET B C 1
ATOM 2919 O O . MET A 1 377 ? 187.705 286.302 223.261 1.00 46.08 377 MET B O 1
ATOM 2924 N N . LEU A 1 378 ? 186.666 287.205 225.049 1.00 42.76 378 LEU B N 1
ATOM 2925 C CA . LEU A 1 378 ? 185.530 287.747 224.304 1.00 42.76 378 LEU B CA 1
ATOM 2926 C C . LEU A 1 378 ? 185.264 289.148 224.846 1.00 42.76 378 LEU B C 1
ATOM 2927 O O . LEU A 1 378 ? 184.550 289.303 225.839 1.00 42.76 378 LEU B O 1
ATOM 2932 N N . SER A 1 379 ? 185.828 290.161 224.195 1.00 44.15 379 SER B N 1
ATOM 2933 C CA . SER A 1 379 ? 185.830 291.518 224.722 1.00 44.15 379 SER B CA 1
ATOM 2934 C C . SER A 1 379 ? 184.884 292.421 223.946 1.00 44.15 379 SER B C 1
ATOM 2935 O O . SER A 1 379 ? 184.767 292.314 222.723 1.00 44.15 379 SER B O 1
ATOM 2938 N N . ASN A 1 380 ? 184.229 293.321 224.671 1.00 45.90 380 ASN B N 1
ATOM 2939 C CA . ASN A 1 380 ? 183.408 294.377 224.087 1.00 45.90 380 ASN B CA 1
ATOM 2940 C C . ASN A 1 380 ? 184.276 295.629 224.032 1.00 45.90 380 ASN B C 1
ATOM 2941 O O . ASN A 1 380 ? 184.316 296.421 224.971 1.00 45.90 380 ASN B O 1
ATOM 2946 N N . THR A 1 381 ? 184.983 295.803 222.921 1.00 51.37 381 THR B N 1
ATOM 2947 C CA . THR A 1 381 ? 185.900 296.917 222.743 1.00 51.37 381 THR B CA 1
ATOM 2948 C C . THR A 1 381 ? 185.380 297.861 221.668 1.00 51.37 381 THR B C 1
ATOM 2949 O O . THR A 1 381 ? 184.618 297.463 220.783 1.00 51.37 381 THR B O 1
ATOM 2953 N N . THR A 1 382 ? 185.801 299.121 221.754 1.00 54.74 382 THR B N 1
ATOM 2954 C CA . THR A 1 382 ? 185.358 300.147 220.820 1.00 54.74 382 THR B CA 1
ATOM 2955 C C . THR A 1 382 ? 186.153 300.157 219.522 1.00 54.74 382 THR B C 1
ATOM 2956 O O . THR A 1 382 ? 185.865 300.980 218.648 1.00 54.74 382 THR B O 1
ATOM 2960 N N . ALA A 1 383 ? 187.141 299.273 219.375 1.00 55.60 383 ALA B N 1
ATOM 2961 C CA . ALA A 1 383 ? 187.940 299.243 218.156 1.00 55.60 383 ALA B CA 1
ATOM 2962 C C . ALA A 1 383 ? 187.162 298.720 216.956 1.00 55.60 383 ALA B C 1
ATOM 2963 O O . ALA A 1 383 ? 187.595 298.926 215.819 1.00 55.60 383 ALA B O 1
ATOM 2965 N N . ILE A 1 384 ? 186.031 298.046 217.179 1.00 54.34 384 ILE B N 1
ATOM 2966 C CA . ILE A 1 384 ? 185.232 297.543 216.069 1.00 54.34 384 ILE B CA 1
ATOM 2967 C C . ILE A 1 384 ? 184.544 298.677 215.319 1.00 54.34 384 ILE B C 1
ATOM 2968 O O . ILE A 1 384 ? 184.066 298.484 214.189 1.00 54.34 384 ILE B O 1
ATOM 2973 N N . ALA A 1 385 ? 184.490 299.867 215.922 1.00 56.29 385 ALA B N 1
ATOM 2974 C CA . ALA A 1 385 ? 183.953 301.027 215.225 1.00 56.29 385 ALA B CA 1
ATOM 2975 C C . ALA A 1 385 ? 184.770 301.358 213.985 1.00 56.29 385 ALA B C 1
ATOM 2976 O O . ALA A 1 385 ? 184.223 301.872 213.008 1.00 56.29 385 ALA B O 1
ATOM 2978 N N . GLU A 1 386 ? 186.070 301.055 213.990 1.00 61.28 386 GLU B N 1
ATOM 2979 C CA . GLU A 1 386 ? 186.884 301.340 212.812 1.00 61.28 386 GLU B CA 1
ATOM 2980 C C . GLU A 1 386 ? 186.580 300.368 211.675 1.00 61.28 386 GLU B C 1
ATOM 2981 O O . GLU A 1 386 ? 186.583 300.759 210.502 1.00 61.28 386 GLU B O 1
ATOM 2987 N N . ALA A 1 387 ? 186.300 299.101 211.996 1.00 58.18 387 ALA B N 1
ATOM 2988 C CA . ALA A 1 387 ? 185.853 298.169 210.965 1.00 58.18 387 ALA B CA 1
ATOM 2989 C C . ALA A 1 387 ? 184.500 298.590 210.405 1.00 58.18 387 ALA B C 1
ATOM 2990 O O . ALA A 1 387 ? 184.270 298.531 209.187 1.00 58.18 387 ALA B O 1
ATOM 2992 N N . TRP A 1 388 ? 183.595 299.031 211.282 1.00 56.01 388 TRP B N 1
ATOM 2993 C CA . TRP A 1 388 ? 182.324 299.565 210.804 1.00 56.01 388 TRP B CA 1
ATOM 2994 C C . TRP A 1 388 ? 182.540 300.785 209.919 1.00 56.01 388 TRP B C 1
ATOM 2995 O O . TRP A 1 388 ? 181.829 300.973 208.928 1.00 56.01 388 TRP B O 1
ATOM 3006 N N . ALA A 1 389 ? 183.511 301.631 210.267 1.00 58.52 389 ALA B N 1
ATOM 3007 C CA . ALA A 1 389 ? 183.804 302.809 209.458 1.00 58.52 389 ALA B CA 1
ATOM 3008 C C . ALA A 1 389 ? 184.335 302.423 208.084 1.00 58.52 389 ALA B C 1
ATOM 3009 O O . ALA A 1 389 ? 183.970 303.041 207.079 1.00 58.52 389 ALA B O 1
ATOM 3011 N N . ARG A 1 390 ? 185.207 301.416 208.021 1.00 59.39 390 ARG B N 1
ATOM 3012 C CA . ARG A 1 390 ? 185.700 300.949 206.727 1.00 59.39 390 ARG B CA 1
ATOM 3013 C C . ARG A 1 390 ? 184.555 300.430 205.867 1.00 59.39 390 ARG B C 1
ATOM 3014 O O . ARG A 1 390 ? 184.453 300.756 204.675 1.00 59.39 390 ARG B O 1
ATOM 3022 N N . LEU A 1 391 ? 183.673 299.624 206.464 1.00 55.82 391 LEU B N 1
ATOM 3023 C CA . LEU A 1 391 ? 182.534 299.109 205.710 1.00 55.82 391 LEU B CA 1
ATOM 3024 C C . LEU A 1 391 ? 181.616 300.237 205.258 1.00 55.82 391 LEU B C 1
ATOM 3025 O O . LEU A 1 391 ? 181.091 300.213 204.139 1.00 55.82 391 LEU B O 1
ATOM 3030 N N . ASP A 1 392 ? 181.408 301.234 206.119 1.00 59.35 392 ASP B N 1
ATOM 3031 C CA . ASP A 1 392 ? 180.563 302.366 205.766 1.00 59.35 392 ASP B CA 1
ATOM 3032 C C . ASP A 1 392 ? 181.165 303.171 204.625 1.00 59.35 392 ASP B C 1
ATOM 3033 O O . ASP A 1 392 ? 180.443 303.649 203.746 1.00 59.35 392 ASP B O 1
ATOM 3038 N N . HIS A 1 393 ? 182.487 303.346 204.630 1.00 58.77 393 HIS B N 1
ATOM 3039 C CA . HIS A 1 393 ? 183.145 304.053 203.537 1.00 58.77 393 HIS B CA 1
ATOM 3040 C C . HIS A 1 393 ? 183.003 303.292 202.226 1.00 58.77 393 HIS B C 1
ATOM 3041 O O . HIS A 1 393 ? 182.738 303.890 201.174 1.00 58.77 393 HIS B O 1
ATOM 3048 N N . LYS A 1 394 ? 183.172 301.967 202.269 1.00 55.80 394 LYS B N 1
ATOM 3049 C CA . LYS A 1 394 ? 182.975 301.167 201.063 1.00 55.80 394 LYS B CA 1
ATOM 3050 C C . LYS A 1 394 ? 181.543 301.285 200.554 1.00 55.80 394 LYS B C 1
ATOM 3051 O O . LYS A 1 394 ? 181.311 301.446 199.347 1.00 55.80 394 LYS B O 1
ATOM 3057 N N . PHE A 1 395 ? 180.568 301.221 201.464 1.00 55.14 395 PHE B N 1
ATOM 3058 C CA . PHE A 1 395 ? 179.171 301.362 201.069 1.00 55.14 395 PHE B CA 1
ATOM 3059 C C . PHE A 1 395 ? 178.902 302.736 200.474 1.00 55.14 395 PHE B C 1
ATOM 3060 O O . PHE A 1 395 ? 178.152 302.859 199.504 1.00 55.14 395 PHE B O 1
ATOM 3068 N N . ASP A 1 396 ? 179.480 303.784 201.063 1.00 58.62 396 ASP B N 1
ATOM 3069 C CA . ASP A 1 396 ? 179.279 305.131 200.543 1.00 58.62 396 ASP B CA 1
ATOM 3070 C C . ASP A 1 396 ? 179.845 305.264 199.137 1.00 58.62 396 ASP B C 1
ATOM 3071 O O . ASP A 1 396 ? 179.205 305.851 198.255 1.00 58.62 396 ASP B O 1
ATOM 3076 N N . LEU A 1 397 ? 181.041 304.718 198.906 1.00 56.10 397 LEU B N 1
ATOM 3077 C CA . LEU A 1 397 ? 181.614 304.753 197.564 1.00 56.10 397 LEU B CA 1
ATOM 3078 C C . LEU A 1 397 ? 180.740 303.999 196.572 1.00 56.10 397 LEU B C 1
ATOM 3079 O O . LEU A 1 397 ? 180.526 304.463 195.446 1.00 56.10 397 LEU B O 1
ATOM 3084 N N . MET A 1 398 ? 180.228 302.831 196.968 1.00 53.88 398 MET B N 1
ATOM 3085 C CA . MET A 1 398 ? 179.393 302.054 196.055 1.00 53.88 398 MET B CA 1
ATOM 3086 C C . MET A 1 398 ? 178.068 302.753 195.770 1.00 53.88 398 MET B C 1
ATOM 3087 O O . MET A 1 398 ? 177.581 302.732 194.634 1.00 53.88 398 MET B O 1
ATOM 3092 N N . TYR A 1 399 ? 177.469 303.374 196.783 1.00 55.80 399 TYR B N 1
ATOM 3093 C CA . TYR A 1 399 ? 176.138 303.954 196.681 1.00 55.80 399 TYR B CA 1
ATOM 3094 C C . TYR A 1 399 ? 176.134 305.371 196.128 1.00 55.80 399 TYR B C 1
ATOM 3095 O O . TYR A 1 399 ? 175.064 305.866 195.757 1.00 55.80 399 TYR B O 1
ATOM 3104 N N . ALA A 1 400 ? 177.288 306.038 196.067 1.00 59.01 400 ALA B N 1
ATOM 3105 C CA . ALA A 1 400 ? 177.320 307.389 195.516 1.00 59.01 400 ALA B CA 1
ATOM 3106 C C . ALA A 1 400 ? 176.876 307.402 194.059 1.00 59.01 400 ALA B C 1
ATOM 3107 O O . ALA A 1 400 ? 176.136 308.297 193.636 1.00 59.01 400 ALA B O 1
ATOM 3109 N N . LYS A 1 401 ? 177.313 306.417 193.280 1.00 60.06 401 LYS B N 1
ATOM 3110 C CA . LYS A 1 401 ? 176.967 306.328 191.869 1.00 60.06 401 LYS B CA 1
ATOM 3111 C C . LYS A 1 401 ? 175.768 305.427 191.601 1.00 60.06 401 LYS B C 1
ATOM 3112 O O . LYS A 1 401 ? 175.415 305.235 190.433 1.00 60.06 401 LYS B O 1
ATOM 3118 N N . ARG A 1 402 ? 175.139 304.877 192.642 1.00 57.61 402 ARG B N 1
ATOM 3119 C CA . ARG A 1 402 ? 174.031 303.929 192.499 1.00 57.61 402 ARG B CA 1
ATOM 3120 C C . ARG A 1 402 ? 174.461 302.727 191.655 1.00 57.61 402 ARG B C 1
ATOM 3121 O O . ARG A 1 402 ? 173.889 302.427 190.605 1.00 57.61 402 ARG B O 1
ATOM 3129 N N . ALA A 1 403 ? 175.495 302.040 192.142 1.00 53.75 403 ALA B N 1
ATOM 3130 C CA . ALA A 1 403 ? 176.178 301.040 191.327 1.00 53.75 403 ALA B CA 1
ATOM 3131 C C . ALA A 1 403 ? 175.291 299.833 191.038 1.00 53.75 403 ALA B C 1
ATOM 3132 O O . ALA A 1 403 ? 175.155 299.416 189.882 1.00 53.75 403 ALA B O 1
ATOM 3134 N N . PHE A 1 404 ? 174.678 299.252 192.070 1.00 50.76 404 PHE B N 1
ATOM 3135 C CA . PHE A 1 404 ? 173.892 298.033 191.903 1.00 50.76 404 PHE B CA 1
ATOM 3136 C C . PHE A 1 404 ? 172.523 298.157 192.559 1.00 50.76 404 PHE B C 1
ATOM 3137 O O . PHE A 1 404 ? 171.932 297.154 192.964 1.00 50.76 404 PHE B O 1
ATOM 3145 N N . VAL A 1 405 ? 172.005 299.380 192.672 1.00 53.61 405 VAL B N 1
ATOM 3146 C CA . VAL A 1 405 ? 170.754 299.588 193.392 1.00 53.61 405 VAL B CA 1
ATOM 3147 C C . VAL A 1 405 ? 169.584 298.937 192.665 1.00 53.61 405 VAL B C 1
ATOM 3148 O O . VAL A 1 405 ? 168.630 298.475 193.304 1.00 53.61 405 VAL B O 1
ATOM 3152 N N . HIS A 1 406 ? 169.632 298.878 191.332 1.00 54.06 406 HIS B N 1
ATOM 3153 C CA . HIS A 1 406 ? 168.514 298.319 190.578 1.00 54.06 406 HIS B CA 1
ATOM 3154 C C . HIS A 1 406 ? 168.317 296.839 190.889 1.00 54.06 406 HIS B C 1
ATOM 3155 O O . HIS A 1 406 ? 167.178 296.359 190.951 1.00 54.06 406 HIS B O 1
ATOM 3162 N N . TRP A 1 407 ? 169.413 296.103 191.093 1.00 52.48 407 TRP B N 1
ATOM 3163 C CA . TRP A 1 407 ? 169.307 294.697 191.471 1.00 52.48 407 TRP B CA 1
ATOM 3164 C C . TRP A 1 407 ? 168.509 294.522 192.754 1.00 52.48 407 TRP B C 1
ATOM 3165 O O . TRP A 1 407 ? 167.812 293.516 192.920 1.00 52.48 407 TRP B O 1
ATOM 3176 N N . TYR A 1 408 ? 168.602 295.484 193.673 1.00 53.45 408 TYR B N 1
ATOM 3177 C CA . TYR A 1 408 ? 167.886 295.379 194.938 1.00 53.45 408 TYR B CA 1
ATOM 3178 C C . TYR A 1 408 ? 166.457 295.892 194.817 1.00 53.45 408 TYR B C 1
ATOM 3179 O O . TYR A 1 408 ? 165.536 295.302 195.391 1.00 53.45 408 TYR B O 1
ATOM 3188 N N . VAL A 1 409 ? 166.248 296.980 194.072 1.00 55.84 409 VAL B N 1
ATOM 3189 C CA . VAL A 1 409 ? 164.902 297.522 193.921 1.00 55.84 409 VAL B CA 1
ATOM 3190 C C . VAL A 1 409 ? 164.029 296.683 193.004 1.00 55.84 409 VAL B C 1
ATOM 3191 O O . VAL A 1 409 ? 162.808 296.866 192.993 1.00 55.84 409 VAL B O 1
ATOM 3195 N N . GLY A 1 410 ? 164.616 295.769 192.235 1.00 54.85 410 GLY B N 1
ATOM 3196 C CA . GLY A 1 410 ? 163.816 294.892 191.411 1.00 54.85 410 GLY B CA 1
ATOM 3197 C C . GLY A 1 410 ? 163.286 293.657 192.099 1.00 54.85 410 GLY B C 1
ATOM 3198 O O . GLY A 1 410 ? 162.681 292.807 191.443 1.00 54.85 410 GLY B O 1
ATOM 3199 N N . GLU A 1 411 ? 163.498 293.523 193.411 1.00 57.66 411 GLU B N 1
ATOM 3200 C CA . GLU A 1 411 ? 163.056 292.343 194.145 1.00 57.66 411 GLU B CA 1
ATOM 3201 C C . GLU A 1 411 ? 162.209 292.705 195.361 1.00 57.66 411 GLU B C 1
ATOM 3202 O O . GLU A 1 411 ? 162.151 291.929 196.319 1.00 57.66 411 GLU B O 1
ATOM 3208 N N . GLY A 1 412 ? 161.551 293.862 195.345 1.00 61.30 412 GLY B N 1
ATOM 3209 C CA . GLY A 1 412 ? 160.675 294.269 196.420 1.00 61.30 412 GLY B CA 1
ATOM 3210 C C . GLY A 1 412 ? 161.270 295.260 197.397 1.00 61.30 412 GLY B C 1
ATOM 3211 O O . GLY A 1 412 ? 160.534 295.789 198.239 1.00 61.30 412 GLY B O 1
ATOM 3212 N N . MET A 1 413 ? 162.569 295.525 197.318 1.00 61.68 413 MET B N 1
ATOM 3213 C CA . MET A 1 413 ? 163.204 296.473 198.220 1.00 61.68 413 MET B CA 1
ATOM 3214 C C . MET A 1 413 ? 163.028 297.898 197.713 1.00 61.68 413 MET B C 1
ATOM 3215 O O . MET A 1 413 ? 163.139 298.165 196.514 1.00 61.68 413 MET B O 1
ATOM 3220 N N . GLU A 1 414 ? 162.744 298.812 198.634 1.00 64.75 414 GLU B N 1
ATOM 3221 C CA . GLU A 1 414 ? 162.675 300.228 198.313 1.00 64.75 414 GLU B CA 1
ATOM 3222 C C . GLU A 1 414 ? 164.067 300.844 198.364 1.00 64.75 414 GLU B C 1
ATOM 3223 O O . GLU A 1 414 ? 164.929 300.415 199.135 1.00 64.75 414 GLU B O 1
ATOM 3229 N N . GLU A 1 415 ? 164.283 301.861 197.527 1.00 64.09 415 GLU B N 1
ATOM 3230 C CA . GLU A 1 415 ? 165.588 302.508 197.470 1.00 64.09 415 GLU B CA 1
ATOM 3231 C C . GLU A 1 415 ? 165.935 303.230 198.766 1.00 64.09 415 GLU B C 1
ATOM 3232 O O . GLU A 1 415 ? 167.121 303.431 199.051 1.00 64.09 415 GLU B O 1
ATOM 3238 N N . GLY A 1 416 ? 164.934 303.616 199.559 1.00 63.31 416 GLY B N 1
ATOM 3239 C CA . GLY A 1 416 ? 165.203 304.311 200.806 1.00 63.31 416 GLY B CA 1
ATOM 3240 C C . GLY A 1 416 ? 165.726 303.419 201.911 1.00 63.31 416 GLY B C 1
ATOM 3241 O O . GLY A 1 416 ? 166.238 303.928 202.914 1.00 63.31 416 GLY B O 1
ATOM 3242 N N . GLU A 1 417 ? 165.606 302.099 201.752 1.00 61.54 417 GLU B N 1
ATOM 3243 C CA . GLU A 1 417 ? 166.121 301.185 202.765 1.00 61.54 417 GLU B CA 1
ATOM 3244 C C . GLU A 1 417 ? 167.635 301.278 202.880 1.00 61.54 417 GLU B C 1
ATOM 3245 O O . GLU A 1 417 ? 168.185 301.116 203.975 1.00 61.54 417 GLU B O 1
ATOM 3251 N N . PHE A 1 418 ? 168.324 301.542 201.768 1.00 57.99 418 PHE B N 1
ATOM 3252 C CA . PHE A 1 418 ? 169.768 301.741 201.822 1.00 57.99 418 PHE B CA 1
ATOM 3253 C C . PHE A 1 418 ? 170.119 302.929 202.706 1.00 57.99 418 PHE B C 1
ATOM 3254 O O . PHE A 1 418 ? 171.014 302.845 203.554 1.00 57.99 418 PHE B O 1
ATOM 3262 N N . SER A 1 419 ? 169.411 304.046 202.528 1.00 60.84 419 SER B N 1
ATOM 3263 C CA . SER A 1 419 ? 169.658 305.220 203.358 1.00 60.84 419 SER B CA 1
ATOM 3264 C C . SER A 1 419 ? 169.305 304.953 204.815 1.00 60.84 419 SER B C 1
ATOM 3265 O O . SER A 1 419 ? 170.015 305.402 205.722 1.00 60.84 419 SER B O 1
ATOM 3268 N N . GLU A 1 420 ? 168.208 304.231 205.059 1.00 61.07 420 GLU B N 1
ATOM 3269 C CA . GLU A 1 420 ? 167.827 303.914 206.433 1.00 61.07 420 GLU B CA 1
ATOM 3270 C C . GLU A 1 420 ? 168.901 303.084 207.124 1.00 61.07 420 GLU B C 1
ATOM 3271 O O . GLU A 1 420 ? 169.287 303.370 208.263 1.00 61.07 420 GLU B O 1
ATOM 3277 N N . ALA A 1 421 ? 169.403 302.053 206.444 1.00 59.20 421 ALA B N 1
ATOM 3278 C CA . ALA A 1 421 ? 170.436 301.210 207.037 1.00 59.20 421 ALA B CA 1
ATOM 3279 C C . ALA A 1 421 ? 171.744 301.974 207.212 1.00 59.20 421 ALA B C 1
ATOM 3280 O O . ALA A 1 421 ? 172.458 301.777 208.203 1.00 59.20 421 ALA B O 1
ATOM 3282 N N . ARG A 1 422 ? 172.075 302.848 206.258 1.00 60.66 422 ARG B N 1
ATOM 3283 C CA . ARG A 1 422 ? 173.266 303.679 206.391 1.00 60.66 422 ARG B CA 1
ATOM 3284 C C . ARG A 1 422 ? 173.169 304.577 207.617 1.00 60.66 422 ARG B C 1
ATOM 3285 O O . ARG A 1 422 ? 174.127 304.704 208.389 1.00 60.66 422 ARG B O 1
ATOM 3293 N N . GLU A 1 423 ? 172.008 305.203 207.817 1.00 61.83 423 GLU B N 1
ATOM 3294 C CA . GLU A 1 423 ? 171.818 306.051 208.987 1.00 61.83 423 GLU B CA 1
ATOM 3295 C C . GLU A 1 423 ? 171.864 305.233 210.272 1.00 61.83 423 GLU B C 1
ATOM 3296 O O . GLU A 1 423 ? 172.398 305.693 211.287 1.00 61.83 423 GLU B O 1
ATOM 3302 N N . ASP A 1 424 ? 171.305 304.020 210.250 1.00 60.31 424 ASP B N 1
ATOM 3303 C CA . ASP A 1 424 ? 171.345 303.168 211.435 1.00 60.31 424 ASP B CA 1
ATOM 3304 C C . ASP A 1 424 ? 172.777 302.810 211.811 1.00 60.31 424 ASP B C 1
ATOM 3305 O O . ASP A 1 424 ? 173.154 302.869 212.989 1.00 60.31 424 ASP B O 1
ATOM 3310 N N . LEU A 1 425 ? 173.595 302.441 210.824 1.00 56.39 425 LEU B N 1
ATOM 3311 C CA . LEU A 1 425 ? 174.980 302.099 211.129 1.00 56.39 425 LEU B CA 1
ATOM 3312 C C . LEU A 1 425 ? 175.779 303.331 211.535 1.00 56.39 425 LEU B C 1
ATOM 3313 O O . LEU A 1 425 ? 176.684 303.231 212.372 1.00 56.39 425 LEU B O 1
ATOM 3318 N N . ALA A 1 426 ? 175.457 304.499 210.974 1.00 58.01 426 ALA B N 1
ATOM 3319 C CA . ALA A 1 426 ? 176.085 305.730 211.440 1.00 58.01 426 ALA B CA 1
ATOM 3320 C C . ALA A 1 426 ? 175.737 306.004 212.897 1.00 58.01 426 ALA B C 1
ATOM 3321 O O . ALA A 1 426 ? 176.593 306.435 213.678 1.00 58.01 426 ALA B O 1
ATOM 3323 N N . ALA A 1 427 ? 174.482 305.763 213.278 1.00 56.94 427 ALA B N 1
ATOM 3324 C CA . ALA A 1 427 ? 174.080 305.938 214.670 1.00 56.94 427 ALA B CA 1
ATOM 3325 C C . ALA A 1 427 ? 174.806 304.957 215.581 1.00 56.94 427 ALA B C 1
ATOM 3326 O O . ALA A 1 427 ? 175.195 305.309 216.698 1.00 56.94 427 ALA B O 1
ATOM 3328 N N . LEU A 1 428 ? 174.987 303.716 215.125 1.00 55.90 428 LEU B N 1
ATOM 3329 C CA . LEU A 1 428 ? 175.751 302.747 215.909 1.00 55.90 428 LEU B CA 1
ATOM 3330 C C . LEU A 1 428 ? 177.199 303.194 216.086 1.00 55.90 428 LEU B C 1
ATOM 3331 O O . LEU A 1 428 ? 177.769 303.076 217.180 1.00 55.90 428 LEU B O 1
ATOM 3336 N N . GLU A 1 429 ? 177.812 303.704 215.016 1.00 58.43 429 GLU B N 1
ATOM 3337 C CA . GLU A 1 429 ? 179.171 304.226 215.122 1.00 58.43 429 GLU B CA 1
ATOM 3338 C C . GLU A 1 429 ? 179.233 305.388 216.103 1.00 58.43 429 GLU B C 1
ATOM 3339 O O . GLU A 1 429 ? 180.168 305.486 216.904 1.00 58.43 429 GLU B O 1
ATOM 3345 N N . LYS A 1 430 ? 178.243 306.281 216.053 1.00 59.35 430 LYS B N 1
ATOM 3346 C CA . LYS A 1 430 ? 178.211 307.403 216.985 1.00 59.35 430 LYS B CA 1
ATOM 3347 C C . LYS A 1 430 ? 178.052 306.922 218.421 1.00 59.35 430 LYS B C 1
ATOM 3348 O O . LYS A 1 430 ? 178.642 307.495 219.343 1.00 59.35 430 LYS B O 1
ATOM 3354 N N . ASP A 1 431 ? 177.246 305.880 218.631 1.00 58.19 431 ASP B N 1
ATOM 3355 C CA . ASP A 1 431 ? 177.077 305.329 219.972 1.00 58.19 431 ASP B CA 1
ATOM 3356 C C . ASP A 1 431 ? 178.390 304.767 220.498 1.00 58.19 431 ASP B C 1
ATOM 3357 O O . ASP A 1 431 ? 178.763 305.003 221.653 1.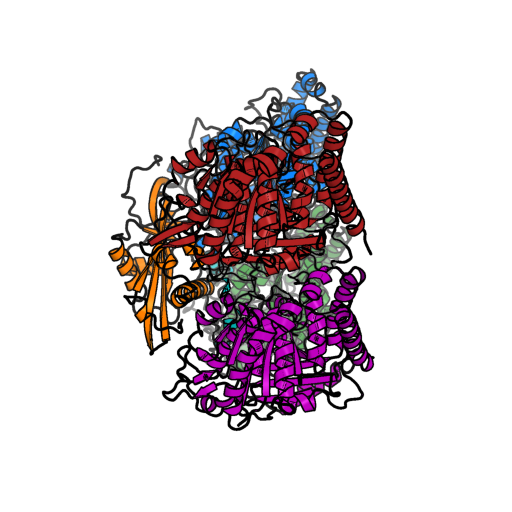00 58.19 431 ASP B O 1
ATOM 3362 N N . TYR A 1 432 ? 179.105 304.013 219.661 1.00 55.33 432 TYR B N 1
ATOM 3363 C CA . TYR A 1 432 ? 180.403 303.489 220.079 1.00 55.33 432 TYR B CA 1
ATOM 3364 C C . TYR A 1 432 ? 181.434 304.595 220.275 1.00 55.33 432 TYR B C 1
ATOM 3365 O O . TYR A 1 432 ? 182.371 304.434 221.064 1.00 55.33 432 TYR B O 1
ATOM 3374 N N . GLU A 1 433 ? 181.290 305.713 219.565 1.00 60.84 433 GLU B N 1
ATOM 3375 C CA . GLU A 1 433 ? 182.204 306.831 219.775 1.00 60.84 433 GLU B CA 1
ATOM 3376 C C . GLU A 1 433 ? 181.911 307.546 221.088 1.00 60.84 433 GLU B C 1
ATOM 3377 O O . GLU A 1 433 ? 182.835 307.929 221.814 1.00 60.84 433 GLU B O 1
ATOM 3383 N N . GLU A 1 434 ? 180.632 307.733 221.409 1.00 61.66 434 GLU B N 1
ATOM 3384 C CA . GLU A 1 434 ? 180.226 308.479 222.591 1.00 61.66 434 GLU B CA 1
ATOM 3385 C C . GLU A 1 434 ? 180.198 307.636 223.859 1.00 61.66 434 GLU B C 1
ATOM 3386 O O . GLU A 1 434 ? 180.057 308.196 224.950 1.00 61.66 434 GLU B O 1
ATOM 3392 N N . VAL A 1 435 ? 180.309 306.311 223.749 1.00 58.55 435 VAL B N 1
ATOM 3393 C CA . VAL A 1 435 ? 180.408 305.496 224.954 1.00 58.55 435 VAL B CA 1
ATOM 3394 C C . VAL A 1 435 ? 181.825 305.489 225.517 1.00 58.55 435 VAL B C 1
ATOM 3395 O O . VAL A 1 435 ? 182.002 305.322 226.730 1.00 58.55 435 VAL B O 1
ATOM 3399 N N . GLY A 1 436 ? 182.838 305.688 224.676 1.00 60.68 436 GLY B N 1
ATOM 3400 C CA . GLY A 1 436 ? 184.218 305.632 225.110 1.00 60.68 436 GLY B CA 1
ATOM 3401 C C . GLY A 1 436 ? 184.800 306.913 225.655 1.00 60.68 436 GLY B C 1
ATOM 3402 O O . GLY A 1 436 ? 185.943 306.909 226.116 1.00 60.68 436 GLY B O 1
ATOM 3403 N N . VAL A 1 437 ? 184.055 308.018 225.616 1.00 66.29 437 VAL B N 1
ATOM 3404 C CA . VAL A 1 437 ? 184.578 309.278 226.129 1.00 66.29 437 VAL B CA 1
ATOM 3405 C C . VAL A 1 437 ? 184.666 309.206 227.647 1.00 66.29 437 VAL B C 1
ATOM 3406 O O . VAL A 1 437 ? 183.743 308.729 228.320 1.00 66.29 437 VAL B O 1
ATOM 3410 N N . ASP A 1 438 ? 185.790 309.661 228.192 1.00 70.78 438 ASP B N 1
ATOM 3411 C CA . ASP A 1 438 ? 185.992 309.618 229.632 1.00 70.78 438 ASP B CA 1
ATOM 3412 C C . ASP A 1 438 ? 185.051 310.585 230.341 1.00 70.78 438 ASP B C 1
ATOM 3413 O O . ASP A 1 438 ? 184.743 311.670 229.842 1.00 70.78 438 ASP B O 1
ATOM 3418 N N . SER A 1 439 ? 184.590 310.174 231.517 1.00 68.93 439 SER B N 1
ATOM 3419 C CA . SER A 1 439 ? 183.686 310.993 232.312 1.00 68.93 439 SER B CA 1
ATOM 3420 C C . SER A 1 439 ? 184.466 311.970 233.182 1.00 68.93 439 SER B C 1
ATOM 3421 O O . SER A 1 439 ? 185.683 311.853 233.327 1.00 68.93 439 SER B O 1
ATOM 3424 N N . MET B 2 1 ? 170.278 240.437 244.600 1.00 108.31 1 MET C N 1
ATOM 3425 C CA . MET B 2 1 ? 171.275 239.659 245.325 1.00 108.31 1 MET C CA 1
ATOM 3426 C C . MET B 2 1 ? 170.895 238.184 245.368 1.00 108.31 1 MET C C 1
ATOM 3427 O O . MET B 2 1 ? 171.672 237.323 244.960 1.00 108.31 1 MET C O 1
ATOM 3432 N N . GLU B 2 2 ? 169.696 237.898 245.863 1.00 102.94 2 GLU C N 1
ATOM 3433 C CA . GLU B 2 2 ? 169.190 236.537 245.974 1.00 102.94 2 GLU C CA 1
ATOM 3434 C C . GLU B 2 2 ? 168.003 236.358 245.038 1.00 102.94 2 GLU C C 1
ATOM 3435 O O . GLU B 2 2 ? 167.112 237.212 244.988 1.00 102.94 2 GLU C O 1
ATOM 3437 N N . ILE B 2 3 ? 167.995 235.250 244.301 1.00 100.49 3 ILE C N 1
ATOM 3438 C CA . ILE B 2 3 ? 166.914 234.914 243.383 1.00 100.49 3 ILE C CA 1
ATOM 3439 C C . ILE B 2 3 ? 166.197 233.678 243.911 1.00 100.49 3 ILE C C 1
ATOM 3440 O O . ILE B 2 3 ? 166.835 232.720 244.363 1.00 100.49 3 ILE C O 1
ATOM 3445 N N . ALA B 2 4 ? 164.867 233.714 243.877 1.00 98.42 4 ALA C N 1
ATOM 3446 C CA . ALA B 2 4 ? 164.047 232.652 244.459 1.00 98.42 4 ALA C CA 1
ATOM 3447 C C . ALA B 2 4 ? 163.778 231.548 243.436 1.00 98.42 4 ALA C C 1
ATOM 3448 O O . ALA B 2 4 ? 162.638 231.220 243.109 1.00 98.42 4 ALA C O 1
ATOM 3450 N N . PHE B 2 5 ? 164.863 230.971 242.928 1.00 101.34 5 PHE C N 1
ATOM 3451 C CA . PHE B 2 5 ? 164.760 229.836 242.023 1.00 101.34 5 PHE C CA 1
ATOM 3452 C C . PHE B 2 5 ? 166.051 229.037 242.091 1.00 101.34 5 PHE C C 1
ATOM 3453 O O . PHE B 2 5 ? 167.107 229.557 242.460 1.00 101.34 5 PHE C O 1
ATOM 3461 N N . ASP B 2 6 ? 165.951 227.762 241.726 1.00 106.98 6 ASP C N 1
ATOM 3462 C CA . ASP B 2 6 ? 167.112 226.878 241.654 1.00 106.98 6 ASP C CA 1
ATOM 3463 C C . ASP B 2 6 ? 167.655 226.965 240.234 1.00 106.98 6 ASP C C 1
ATOM 3464 O O . ASP B 2 6 ? 167.243 226.226 239.340 1.00 106.98 6 ASP C O 1
ATOM 3469 N N . LEU B 2 7 ? 168.599 227.884 240.027 1.00 106.55 7 LEU C N 1
ATOM 3470 C CA . LEU B 2 7 ? 169.153 228.112 238.699 1.00 106.55 7 LEU C CA 1
ATOM 3471 C C . LEU B 2 7 ? 169.990 226.943 238.197 1.00 106.55 7 LEU C C 1
ATOM 3472 O O . LEU B 2 7 ? 170.336 226.920 237.011 1.00 106.55 7 LEU C O 1
ATOM 3477 N N . SER B 2 8 ? 170.322 225.981 239.061 1.00 107.98 8 SER C N 1
ATOM 3478 C CA . SER B 2 8 ? 171.117 224.837 238.629 1.00 107.98 8 SER C CA 1
ATOM 3479 C C . SER B 2 8 ? 170.366 223.967 237.630 1.00 107.98 8 SER C C 1
ATOM 3480 O O . SER B 2 8 ? 170.992 223.319 236.783 1.00 107.98 8 SER C O 1
ATOM 3483 N N . THR B 2 9 ? 169.035 223.935 237.708 1.00 107.17 9 THR C N 1
ATOM 3484 C CA . THR B 2 9 ? 168.253 223.125 236.782 1.00 107.17 9 THR C CA 1
ATOM 3485 C C . THR B 2 9 ? 168.172 223.733 235.389 1.00 107.17 9 THR C C 1
ATOM 3486 O O . THR B 2 9 ? 167.699 223.060 234.467 1.00 107.17 9 THR C O 1
ATOM 3490 N N . ILE B 2 10 ? 168.614 224.976 235.213 1.00 106.33 10 ILE C N 1
ATOM 3491 C CA . ILE B 2 10 ? 168.592 225.627 233.909 1.00 106.33 10 ILE C CA 1
ATOM 3492 C C . ILE B 2 10 ? 170.022 225.907 233.468 1.00 106.33 10 ILE C C 1
ATOM 3493 O O . ILE B 2 10 ? 170.467 225.425 232.420 1.00 106.33 10 ILE C O 1
ATOM 3498 N N . PHE B 2 11 ? 170.746 226.689 234.262 1.00 107.17 11 PHE C N 1
ATOM 3499 C CA . PHE B 2 11 ? 172.131 227.001 233.944 1.00 107.17 11 PHE C CA 1
ATOM 3500 C C . PHE B 2 11 ? 173.014 225.777 234.149 1.00 107.17 11 PHE C C 1
ATOM 3501 O O . PHE B 2 11 ? 172.852 225.026 235.115 1.00 107.17 11 PHE C O 1
ATOM 3509 N N . THR B 2 12 ? 173.958 225.578 233.229 1.00 110.53 12 THR C N 1
ATOM 3510 C CA . THR B 2 12 ? 174.874 224.448 233.312 1.00 110.53 12 THR C CA 1
ATOM 3511 C C . THR B 2 12 ? 176.126 224.760 234.119 1.00 110.53 12 THR C C 1
ATOM 3512 O O . THR B 2 12 ? 176.729 223.844 234.690 1.00 110.53 12 THR C O 1
ATOM 3516 N N . ASP B 2 13 ? 176.529 226.026 234.180 1.00 111.65 13 ASP C N 1
ATOM 3517 C CA . ASP B 2 13 ? 177.725 226.435 234.897 1.00 111.65 13 ASP C CA 1
ATOM 3518 C C . ASP B 2 13 ? 177.390 227.594 235.824 1.00 111.65 13 ASP C C 1
ATOM 3519 O O . ASP B 2 13 ? 176.387 228.290 235.645 1.00 111.65 13 ASP C O 1
ATOM 3524 N N . ASN B 2 14 ? 178.243 227.789 236.832 1.00 111.70 14 ASN C N 1
ATOM 3525 C CA . ASN B 2 14 ? 178.057 228.913 237.744 1.00 111.70 14 ASN C CA 1
ATOM 3526 C C . ASN B 2 14 ? 178.181 230.245 237.018 1.00 111.70 14 ASN C C 1
ATOM 3527 O O . ASN B 2 14 ? 177.503 231.213 237.377 1.00 111.70 14 ASN C O 1
ATOM 3532 N N . ILE B 2 15 ? 179.037 230.315 236.004 1.00 112.73 15 ILE C N 1
ATOM 3533 C CA . ILE B 2 15 ? 179.144 231.478 235.131 1.00 112.73 15 ILE C CA 1
ATOM 3534 C C . ILE B 2 15 ? 178.699 231.016 233.750 1.00 112.73 15 ILE C C 1
ATOM 3535 O O . ILE B 2 15 ? 179.459 230.359 233.028 1.00 112.73 15 ILE C O 1
ATOM 3540 N N . GLN B 2 16 ? 177.467 231.350 233.381 1.00 109.30 16 GLN C N 1
ATOM 3541 C CA . GLN B 2 16 ? 176.856 230.872 232.149 1.00 109.30 16 GLN C CA 1
ATOM 3542 C C . GLN B 2 16 ? 176.870 231.974 231.100 1.00 109.30 16 GLN C C 1
ATOM 3543 O O . GLN B 2 16 ? 176.481 233.111 231.382 1.00 109.30 16 GLN C O 1
ATOM 3549 N N . ARG B 2 17 ? 177.318 231.633 229.895 1.00 106.14 17 ARG C N 1
ATOM 3550 C CA . ARG B 2 17 ? 177.301 232.571 228.780 1.00 106.14 17 ARG C CA 1
ATOM 3551 C C . ARG B 2 17 ? 175.888 232.651 228.217 1.00 106.14 17 ARG C C 1
ATOM 3552 O O . ARG B 2 17 ? 175.332 231.640 227.776 1.00 106.14 17 ARG C O 1
ATOM 3560 N N . LEU B 2 18 ? 175.310 233.848 228.231 1.00 104.21 18 LEU C N 1
ATOM 3561 C CA . LEU B 2 18 ? 173.935 234.073 227.791 1.00 104.21 18 LEU C CA 1
ATOM 3562 C C . LEU B 2 18 ? 173.962 235.001 226.581 1.00 104.21 18 LEU C C 1
ATOM 3563 O O . LEU B 2 18 ? 173.938 236.225 226.723 1.00 104.21 18 LEU C O 1
ATOM 3568 N N . THR B 2 19 ? 174.011 234.413 225.390 1.00 102.33 19 THR C N 1
ATOM 3569 C CA . THR B 2 19 ? 173.920 235.185 224.162 1.00 102.33 19 THR C CA 1
ATOM 3570 C C . THR B 2 19 ? 172.468 235.585 223.908 1.00 102.33 19 THR C C 1
ATOM 3571 O O . THR B 2 19 ? 171.555 235.219 224.652 1.00 102.33 19 THR C O 1
ATOM 3575 N N . ARG B 2 20 ? 172.248 236.355 222.840 1.00 101.17 20 ARG C N 1
ATOM 3576 C CA . ARG B 2 20 ? 170.895 236.804 222.529 1.00 101.17 20 ARG C CA 1
ATOM 3577 C C . ARG B 2 20 ? 169.983 235.628 222.206 1.00 101.17 20 ARG C C 1
ATOM 3578 O O . ARG B 2 20 ? 168.809 235.620 222.592 1.00 101.17 20 ARG C O 1
ATOM 3586 N N . THR B 2 21 ? 170.504 234.625 221.496 1.00 101.70 21 THR C N 1
ATOM 3587 C CA . THR B 2 21 ? 169.708 233.438 221.204 1.00 101.70 21 THR C CA 1
ATOM 3588 C C . THR B 2 21 ? 169.321 232.709 222.484 1.00 101.70 21 THR C C 1
ATOM 3589 O O . THR B 2 21 ? 168.189 232.226 222.617 1.00 101.70 21 THR C O 1
ATOM 3593 N N . ASP B 2 22 ? 170.249 232.620 223.439 1.00 101.60 22 ASP C N 1
ATOM 3594 C CA . ASP B 2 22 ? 169.942 231.983 224.715 1.00 101.60 22 ASP C CA 1
ATOM 3595 C C . ASP B 2 22 ? 168.842 232.734 225.453 1.00 101.60 22 ASP C C 1
ATOM 3596 O O . ASP B 2 22 ? 167.938 232.118 226.030 1.00 101.60 22 ASP C O 1
ATOM 3601 N N . LEU B 2 23 ? 168.903 234.067 225.449 1.00 98.65 23 LEU C N 1
ATOM 3602 C CA . LEU B 2 23 ? 167.875 234.856 226.119 1.00 98.65 23 LEU C CA 1
ATOM 3603 C C . LEU B 2 23 ? 166.526 234.712 225.426 1.00 98.65 23 LEU C C 1
ATOM 3604 O O . LEU B 2 23 ? 165.485 234.654 226.091 1.00 98.65 23 LEU C O 1
ATOM 3609 N N . LEU B 2 24 ? 166.520 234.663 224.092 1.00 98.22 24 LEU C N 1
ATOM 3610 C CA . LEU B 2 24 ? 165.271 234.441 223.371 1.00 98.22 24 LEU C CA 1
ATOM 3611 C C . LEU B 2 24 ? 164.682 233.077 223.704 1.00 98.22 24 LEU C C 1
ATOM 3612 O O . LEU B 2 24 ? 163.463 232.938 223.855 1.00 98.22 24 LEU C O 1
ATOM 3617 N N . LYS B 2 25 ? 165.533 232.055 223.812 1.00 97.57 25 LYS C N 1
ATOM 3618 C CA . LYS B 2 25 ? 165.055 230.743 224.234 1.00 97.57 25 LYS C CA 1
ATOM 3619 C C . LYS B 2 25 ? 164.536 230.781 225.665 1.00 97.57 25 LYS C C 1
ATOM 3620 O O . LYS B 2 25 ? 163.520 230.151 225.983 1.00 97.57 25 LYS C O 1
ATOM 3622 N N . TYR B 2 26 ? 165.217 231.515 226.542 1.00 96.82 26 TYR C N 1
ATOM 3623 C CA . TYR B 2 26 ? 164.853 231.575 227.957 1.00 96.82 26 TYR C CA 1
ATOM 3624 C C . TYR B 2 26 ? 163.990 232.808 228.221 1.00 96.82 26 TYR C C 1
ATOM 3625 O O . TYR B 2 26 ? 164.369 233.741 228.929 1.00 96.82 26 TYR C O 1
ATOM 3634 N N . GLY B 2 27 ? 162.799 232.790 227.631 1.00 93.35 27 GLY C N 1
ATOM 3635 C CA . GLY B 2 27 ? 161.855 233.870 227.789 1.00 93.35 27 GLY C CA 1
ATOM 3636 C C . GLY B 2 27 ? 161.290 233.940 229.192 1.00 93.35 27 GLY C C 1
ATOM 3637 O O . GLY B 2 27 ? 161.252 232.946 229.922 1.00 93.35 27 GLY C O 1
ATOM 3638 N N . PRO B 2 28 ? 160.839 235.130 229.600 1.00 89.75 28 PRO C N 1
ATOM 3639 C CA . PRO B 2 28 ? 160.294 235.281 230.958 1.00 89.75 28 PRO C CA 1
ATOM 3640 C C . PRO B 2 28 ? 159.010 234.505 231.197 1.00 89.75 28 PRO C C 1
ATOM 3641 O O . PRO B 2 28 ? 158.643 234.303 232.361 1.00 89.75 28 PRO C O 1
ATOM 3645 N N . LYS B 2 29 ? 158.311 234.076 230.143 1.00 87.17 29 LYS C N 1
ATOM 3646 C CA . LYS B 2 29 ? 157.038 233.385 230.327 1.00 87.17 29 LYS C CA 1
ATOM 3647 C C . LYS B 2 29 ? 157.225 232.068 231.071 1.00 87.17 29 LYS C C 1
ATOM 3648 O O . LYS B 2 29 ? 156.481 231.761 232.009 1.00 87.17 29 LYS C O 1
ATOM 3654 N N . ARG B 2 30 ? 158.219 231.277 230.670 1.00 91.53 30 ARG C N 1
ATOM 3655 C CA . ARG B 2 30 ? 158.484 229.991 231.298 1.00 91.53 30 ARG C CA 1
ATOM 3656 C C . ARG B 2 30 ? 159.808 229.945 232.045 1.00 91.53 30 ARG C C 1
ATOM 3657 O O . ARG B 2 30 ? 160.020 229.022 232.838 1.00 91.53 30 ARG C O 1
ATOM 3659 N N . TYR B 2 31 ? 160.695 230.906 231.816 1.00 94.25 31 TYR C N 1
ATOM 3660 C CA . TYR B 2 31 ? 162.014 230.962 232.437 1.00 94.25 31 TYR C CA 1
ATOM 3661 C C . TYR B 2 31 ? 162.223 232.318 233.093 1.00 94.25 31 TYR C C 1
ATOM 3662 O O . TYR B 2 31 ? 163.218 233.007 232.865 1.00 94.25 31 TYR C O 1
ATOM 3671 N N . TRP B 2 32 ? 161.250 232.720 233.916 1.00 90.80 32 TRP C N 1
ATOM 3672 C CA . TRP B 2 32 ? 161.266 234.047 234.527 1.00 90.80 32 TRP C CA 1
ATOM 3673 C C . TRP B 2 32 ? 162.526 234.292 235.346 1.00 90.80 32 TRP C C 1
ATOM 3674 O O . TRP B 2 32 ? 162.914 235.448 235.551 1.00 90.80 32 TRP C O 1
ATOM 3685 N N . ALA B 2 33 ? 163.167 233.227 235.831 1.00 93.57 33 ALA C N 1
ATOM 3686 C CA . ALA B 2 33 ? 164.293 233.387 236.745 1.00 93.57 33 ALA C CA 1
ATOM 3687 C C . ALA B 2 33 ? 165.455 234.117 236.082 1.00 93.57 33 ALA C C 1
ATOM 3688 O O . ALA B 2 33 ? 166.031 235.039 236.667 1.00 93.57 33 ALA C O 1
ATOM 3690 N N . VAL B 2 34 ? 165.814 233.720 234.859 1.00 94.90 34 VAL C N 1
ATOM 3691 C CA . VAL B 2 34 ? 166.973 234.322 234.204 1.00 94.90 34 VAL C CA 1
ATOM 3692 C C . VAL B 2 34 ? 166.713 235.788 233.869 1.00 94.90 34 VAL C C 1
ATOM 3693 O O . VAL B 2 34 ? 167.574 236.650 234.092 1.00 94.90 34 VAL C O 1
ATOM 3697 N N . ALA B 2 35 ? 165.527 236.099 233.343 1.00 93.58 35 ALA C N 1
ATOM 3698 C CA . ALA B 2 35 ? 165.210 237.483 233.013 1.00 93.58 35 ALA C CA 1
ATOM 3699 C C . ALA B 2 35 ? 165.166 238.348 234.264 1.00 93.58 35 ALA C C 1
ATOM 3700 O O . ALA B 2 35 ? 165.690 239.470 234.273 1.00 93.58 35 ALA C O 1
ATOM 3702 N N . GLN B 2 36 ? 164.550 237.841 235.334 1.00 95.83 36 GLN C N 1
ATOM 3703 C CA . GLN B 2 36 ? 164.480 238.611 236.570 1.00 95.83 36 GLN C CA 1
ATOM 3704 C C . GLN B 2 36 ? 165.864 238.810 237.171 1.00 95.83 36 GLN C C 1
ATOM 3705 O O . GLN B 2 36 ? 166.159 239.881 237.707 1.00 95.83 36 GLN C O 1
ATOM 3711 N N . SER B 2 37 ? 166.728 237.795 237.090 1.00 96.89 37 SER C N 1
ATOM 3712 C CA . SER B 2 37 ? 168.087 237.940 237.598 1.00 96.89 37 SER C CA 1
ATOM 3713 C C . SER B 2 37 ? 168.863 238.985 236.809 1.00 96.89 37 SER C C 1
ATOM 3714 O O . SER B 2 37 ? 169.573 239.814 237.392 1.00 96.89 37 SER C O 1
ATOM 3717 N N . ILE B 2 38 ? 168.740 238.965 235.480 1.00 96.56 38 ILE C N 1
ATOM 3718 C CA . ILE B 2 38 ? 169.440 239.948 234.657 1.00 96.56 38 ILE C CA 1
ATOM 3719 C C . ILE B 2 38 ? 168.948 241.354 234.979 1.00 96.56 38 ILE C C 1
ATOM 3720 O O . ILE B 2 38 ? 169.743 242.287 235.148 1.00 96.56 38 ILE C O 1
ATOM 3725 N N . ASP B 2 39 ? 167.628 241.523 235.080 1.00 96.22 39 ASP C N 1
ATOM 3726 C CA . ASP B 2 39 ? 167.076 242.840 235.381 1.00 96.22 39 ASP C CA 1
ATOM 3727 C C . ASP B 2 39 ? 167.478 243.309 236.775 1.00 96.22 39 ASP C C 1
ATOM 3728 O O . ASP B 2 39 ? 167.775 244.492 236.972 1.00 96.22 39 ASP C O 1
ATOM 3733 N N . CYS B 2 40 ? 167.491 242.401 237.754 1.00 99.28 40 CYS C N 1
ATOM 3734 C CA . CYS B 2 40 ? 167.896 242.769 239.106 1.00 99.28 40 CYS C CA 1
ATOM 3735 C C . CYS B 2 40 ? 169.358 243.189 239.150 1.00 99.28 40 CYS C C 1
ATOM 3736 O O . CYS B 2 40 ? 169.707 244.176 239.807 1.00 99.28 40 CYS C O 1
ATOM 3739 N N . LEU B 2 41 ? 170.229 242.451 238.458 1.00 99.73 41 LEU C N 1
ATOM 3740 C CA . LEU B 2 41 ? 171.639 242.824 238.423 1.00 99.73 41 LEU C CA 1
ATOM 3741 C C . LEU B 2 41 ? 171.836 244.167 237.732 1.00 99.73 41 LEU C C 1
ATOM 3742 O O . LEU B 2 41 ? 172.633 244.996 238.187 1.00 99.73 41 LEU C O 1
ATOM 3747 N N . GLY B 2 42 ? 171.114 244.405 236.635 1.00 100.46 42 GLY C N 1
ATOM 3748 C CA . GLY B 2 42 ? 171.209 245.694 235.969 1.00 100.46 42 GLY C CA 1
ATOM 3749 C C . GLY B 2 42 ? 170.730 246.839 236.840 1.00 100.46 42 GLY C C 1
ATOM 3750 O O . GLY B 2 42 ? 171.352 247.904 236.882 1.00 100.46 42 GLY C O 1
ATOM 3751 N N . GLU B 2 43 ? 169.616 246.636 237.548 1.00 100.99 43 GLU C N 1
ATOM 3752 C CA . GLU B 2 43 ? 169.105 247.670 238.441 1.00 100.99 43 GLU C CA 1
ATOM 3753 C C . GLU B 2 43 ? 170.075 247.938 239.582 1.00 100.99 43 GLU C C 1
ATOM 3754 O O . GLU B 2 43 ? 170.280 249.093 239.972 1.00 100.99 43 GLU C O 1
ATOM 3756 N N . MET B 2 44 ? 170.679 246.884 240.135 1.00 104.83 44 MET C N 1
ATOM 3757 C CA . MET B 2 44 ? 171.658 247.071 241.199 1.00 104.83 44 MET C CA 1
ATOM 3758 C C . MET B 2 44 ? 172.880 247.829 240.696 1.00 104.83 44 MET C C 1
ATOM 3759 O O . MET B 2 44 ? 173.400 248.711 241.388 1.00 104.83 44 MET C O 1
ATOM 3764 N N . SER B 2 45 ? 173.351 247.499 239.490 1.00 103.82 45 SER C N 1
ATOM 3765 C CA . SER B 2 45 ? 174.480 248.222 238.915 1.00 103.82 45 SER C CA 1
ATOM 3766 C C . SER B 2 45 ? 174.145 249.693 238.713 1.00 103.82 45 SER C C 1
ATOM 3767 O O . SER B 2 45 ? 174.951 250.574 239.037 1.00 103.82 45 SER C O 1
ATOM 3770 N N . SER B 2 46 ? 172.954 249.978 238.181 1.00 101.94 46 SER C N 1
ATOM 3771 C CA . SER B 2 46 ? 172.551 251.364 237.966 1.00 101.94 46 SER C CA 1
ATOM 3772 C C . SER B 2 46 ? 172.440 252.120 239.284 1.00 101.94 46 SER C C 1
ATOM 3773 O O . SER B 2 46 ? 172.866 253.276 239.382 1.00 101.94 46 SER C O 1
ATOM 3776 N N . LYS B 2 47 ? 171.863 251.486 240.307 1.00 101.49 47 LYS C N 1
ATOM 3777 C CA . LYS B 2 47 ? 171.726 252.141 241.603 1.00 101.49 47 LYS C CA 1
ATOM 3778 C C . LYS B 2 47 ? 173.084 252.408 242.237 1.00 101.49 47 LYS C C 1
ATOM 3779 O O . LYS B 2 47 ? 173.310 253.485 242.802 1.00 101.49 47 LYS C O 1
ATOM 3781 N N . PHE B 2 48 ? 173.977 251.421 242.189 1.00 101.48 48 PHE C N 1
ATOM 3782 C CA . PHE B 2 48 ? 175.340 251.632 242.735 1.00 101.48 48 PHE C CA 1
ATOM 3783 C C . PHE B 2 48 ? 176.002 252.786 241.999 1.00 101.48 48 PHE C C 1
ATOM 3784 O O . PHE B 2 48 ? 176.469 253.713 242.662 1.00 101.48 48 PHE C O 1
ATOM 3792 N N . HIS B 2 49 ? 176.000 252.753 240.673 1.00 103.77 49 HIS C N 1
ATOM 3793 C CA . HIS B 2 49 ? 176.730 253.739 239.887 1.00 103.77 49 HIS C CA 1
ATOM 3794 C C . HIS B 2 49 ? 176.073 255.112 239.893 1.00 103.77 49 HIS C C 1
ATOM 3795 O O . HIS B 2 49 ? 176.646 256.054 239.338 1.00 103.77 49 HIS C O 1
ATOM 3802 N N . GLY B 2 50 ? 174.895 255.248 240.494 1.00 101.85 50 GLY C N 1
ATOM 3803 C CA . GLY B 2 50 ? 174.217 256.526 240.534 1.00 101.85 50 GLY C CA 1
ATOM 3804 C C . GLY B 2 50 ? 173.524 256.922 239.253 1.00 101.85 50 GLY C C 1
ATOM 3805 O O . GLY B 2 50 ? 173.043 258.056 239.154 1.00 101.85 50 GLY C O 1
ATOM 3806 N N . TRP B 2 51 ? 173.463 256.030 238.268 1.00 101.18 51 TRP C N 1
ATOM 3807 C CA . TRP B 2 51 ? 172.799 256.336 237.011 1.00 101.18 51 TRP C CA 1
ATOM 3808 C C . TRP B 2 51 ? 171.303 256.535 237.226 1.00 101.18 51 TRP C C 1
ATOM 3809 O O . TRP B 2 51 ? 170.687 255.915 238.097 1.00 101.18 51 TRP C O 1
ATOM 3820 N N . LYS B 2 52 ? 170.719 257.417 236.418 1.00 101.19 52 LYS C N 1
ATOM 3821 C CA . LYS B 2 52 ? 169.288 257.680 236.479 1.00 101.19 52 LYS C CA 1
ATOM 3822 C C . LYS B 2 52 ? 168.467 256.668 235.692 1.00 101.19 52 LYS C C 1
ATOM 3823 O O . LYS B 2 52 ? 167.234 256.749 235.708 1.00 101.19 52 LYS C O 1
ATOM 3825 N N . ARG B 2 53 ? 169.114 255.727 235.008 1.00 95.74 53 ARG C N 1
ATOM 3826 C CA . ARG B 2 53 ? 168.410 254.712 234.241 1.00 95.74 53 ARG C CA 1
ATOM 3827 C C . ARG B 2 53 ? 169.247 253.442 234.218 1.00 95.74 53 ARG C C 1
ATOM 3828 O O . ARG B 2 53 ? 170.454 253.465 234.467 1.00 95.74 53 ARG C O 1
ATOM 3836 N N . VAL B 2 54 ? 168.587 252.330 233.911 1.00 97.77 54 VAL C N 1
ATOM 3837 C CA . VAL B 2 54 ? 169.221 251.018 233.874 1.00 97.77 54 VAL C CA 1
ATOM 3838 C C . VAL B 2 54 ? 169.616 250.722 232.435 1.00 97.77 54 VAL C C 1
ATOM 3839 O O . VAL B 2 54 ? 168.773 250.762 231.531 1.00 97.77 54 VAL C O 1
ATOM 3843 N N . ILE B 2 55 ? 170.898 250.421 232.219 1.00 99.00 55 ILE C N 1
ATOM 3844 C CA . ILE B 2 55 ? 171.405 250.155 230.876 1.00 99.00 55 ILE C CA 1
ATOM 3845 C C . ILE B 2 55 ? 171.504 248.669 230.564 1.00 99.00 55 ILE C C 1
ATOM 3846 O O . ILE B 2 55 ? 171.720 248.308 229.396 1.00 99.00 55 ILE C O 1
ATOM 3851 N N . THR B 2 56 ? 171.354 247.798 231.558 1.00 99.36 56 THR C N 1
ATOM 3852 C CA . THR B 2 56 ? 171.418 246.351 231.361 1.00 99.36 56 THR C CA 1
ATOM 3853 C C . THR B 2 56 ? 170.060 245.762 231.727 1.00 99.36 56 THR C C 1
ATOM 3854 O O . THR B 2 56 ? 169.751 245.581 232.908 1.00 99.36 56 THR C O 1
ATOM 3858 N N . MET B 2 57 ? 169.253 245.466 230.712 1.00 96.06 57 MET C N 1
ATOM 3859 C CA . MET B 2 57 ? 167.953 244.841 230.894 1.00 96.06 57 MET C CA 1
ATOM 3860 C C . MET B 2 57 ? 167.805 243.697 229.904 1.00 96.06 57 MET C C 1
ATOM 3861 O O . MET B 2 57 ? 168.337 243.748 228.793 1.00 96.06 57 MET C O 1
ATOM 3866 N N . TYR B 2 58 ? 167.078 242.659 230.319 1.00 94.30 58 TYR C N 1
ATOM 3867 C CA . TYR B 2 58 ? 166.822 241.535 229.424 1.00 94.30 58 TYR C CA 1
ATOM 3868 C C . TYR B 2 58 ? 166.049 241.989 228.192 1.00 94.30 58 TYR C C 1
ATOM 3869 O O . TYR B 2 58 ? 166.393 241.630 227.058 1.00 94.30 58 TYR C O 1
ATOM 3878 N N . ASP B 2 59 ? 165.002 242.792 228.398 1.00 94.43 59 ASP C N 1
ATOM 3879 C CA . ASP B 2 59 ? 164.225 243.298 227.273 1.00 94.43 59 ASP C CA 1
ATOM 3880 C C . ASP B 2 59 ? 165.076 244.175 226.368 1.00 94.43 59 ASP C C 1
ATOM 3881 O O . ASP B 2 59 ? 164.982 244.086 225.140 1.00 94.43 59 ASP C O 1
ATOM 3886 N N . LYS B 2 60 ? 165.917 245.027 226.957 1.00 95.09 60 LYS C N 1
ATOM 3887 C CA . LYS B 2 60 ? 166.783 245.883 226.155 1.00 95.09 60 LYS C CA 1
ATOM 3888 C C . LYS B 2 60 ? 167.826 245.072 225.396 1.00 95.09 60 LYS C C 1
ATOM 3889 O O . LYS B 2 60 ? 168.215 245.451 224.286 1.00 95.09 60 LYS C O 1
ATOM 3895 N N . ILE B 2 61 ? 168.298 243.968 225.976 1.00 95.67 61 ILE C N 1
ATOM 3896 C CA . ILE B 2 61 ? 169.283 243.139 225.290 1.00 95.67 61 ILE C CA 1
ATOM 3897 C C . ILE B 2 61 ? 168.648 242.401 224.117 1.00 95.67 61 ILE C C 1
ATOM 3898 O O . ILE B 2 61 ? 169.218 242.350 223.021 1.00 95.67 61 ILE C O 1
ATOM 3903 N N . VAL B 2 62 ? 167.464 241.818 224.322 1.00 95.86 62 VAL C N 1
ATOM 3904 C CA . VAL B 2 62 ? 166.892 240.951 223.293 1.00 95.86 62 VAL C CA 1
ATOM 3905 C C . VAL B 2 62 ? 166.464 241.754 222.067 1.00 95.86 62 VAL C C 1
ATOM 3906 O O . VAL B 2 62 ? 166.596 241.282 220.931 1.00 95.86 62 VAL C O 1
ATOM 3910 N N . ASP B 2 63 ? 165.949 242.967 222.261 1.00 98.09 63 ASP C N 1
ATOM 3911 C CA . ASP B 2 63 ? 165.464 243.753 221.133 1.00 98.09 63 ASP C CA 1
ATOM 3912 C C . ASP B 2 63 ? 166.533 244.655 220.533 1.00 98.09 63 ASP C C 1
ATOM 3913 O O . ASP B 2 63 ? 166.222 245.442 219.633 1.00 98.09 63 ASP C O 1
ATOM 3918 N N . HIS B 2 64 ? 167.771 244.572 221.012 1.00 100.86 64 HIS C N 1
ATOM 3919 C CA . HIS B 2 64 ? 168.838 245.400 220.472 1.00 100.86 64 HIS C CA 1
ATOM 3920 C C . HIS B 2 64 ? 169.115 245.033 219.020 1.00 100.86 64 HIS C C 1
ATOM 3921 O O . HIS B 2 64 ? 168.951 243.884 218.602 1.00 100.86 64 HIS C O 1
ATOM 3928 N N . ASP B 2 65 ? 169.538 246.033 218.245 1.00 100.40 65 ASP C N 1
ATOM 3929 C CA . ASP B 2 65 ? 169.761 245.833 216.819 1.00 100.40 65 ASP C CA 1
ATOM 3930 C C . ASP B 2 65 ? 170.916 244.883 216.532 1.00 100.40 65 ASP C C 1
ATOM 3931 O O . ASP B 2 65 ? 170.948 244.279 215.455 1.00 100.40 65 ASP C O 1
ATOM 3933 N N . GLU B 2 66 ? 171.856 244.730 217.462 1.00 103.77 66 GLU C N 1
ATOM 3934 C CA . GLU B 2 66 ? 173.040 243.919 217.232 1.00 103.77 66 GLU C CA 1
ATOM 3935 C C . GLU B 2 66 ? 173.241 242.968 218.404 1.00 103.77 66 GLU C C 1
ATOM 3936 O O . GLU B 2 66 ? 172.880 243.276 219.543 1.00 103.77 66 GLU C O 1
ATOM 3942 N N . GLU B 2 67 ? 173.817 241.805 218.108 1.00 102.78 67 GLU C N 1
ATOM 3943 C CA . GLU B 2 67 ? 173.902 240.726 219.083 1.00 102.78 67 GLU C CA 1
ATOM 3944 C C . GLU B 2 67 ? 174.807 241.095 220.253 1.00 102.78 67 GLU C C 1
ATOM 3945 O O . GLU B 2 67 ? 175.844 241.743 220.084 1.00 102.78 67 GLU C O 1
ATOM 3947 N N . GLN B 2 68 ? 174.401 240.670 221.448 1.00 103.16 68 GLN C N 1
ATOM 3948 C CA . GLN B 2 68 ? 175.171 240.861 222.668 1.00 103.16 68 GLN C CA 1
ATOM 3949 C C . GLN B 2 68 ? 175.093 239.589 223.499 1.00 103.16 68 GLN C C 1
ATOM 3950 O O . GLN B 2 68 ? 174.183 238.773 223.335 1.00 103.16 68 GLN C O 1
ATOM 3956 N N . THR B 2 69 ? 176.061 239.423 224.396 1.00 103.74 69 THR C N 1
ATOM 3957 C CA . THR B 2 69 ? 176.106 238.271 225.283 1.00 103.74 69 THR C CA 1
ATOM 3958 C C . THR B 2 69 ? 176.331 238.731 226.716 1.00 103.74 69 THR C C 1
ATOM 3959 O O . THR B 2 69 ? 176.984 239.747 226.965 1.00 103.74 69 THR C O 1
ATOM 3963 N N . THR B 2 70 ? 175.775 237.971 227.657 1.00 105.45 70 THR C N 1
ATOM 3964 C CA . THR B 2 70 ? 175.776 238.339 229.065 1.00 105.45 70 THR C CA 1
ATOM 3965 C C . THR B 2 70 ? 176.294 237.183 229.907 1.00 105.45 70 THR C C 1
ATOM 3966 O O . THR B 2 70 ? 175.965 236.021 229.654 1.00 105.45 70 THR C O 1
ATOM 3970 N N . TYR B 2 71 ? 177.104 237.510 230.911 1.00 108.82 71 TYR C N 1
ATOM 3971 C CA . TYR B 2 71 ? 177.661 236.534 231.836 1.00 108.82 71 TYR C CA 1
ATOM 3972 C C . TYR B 2 71 ? 177.103 236.790 233.229 1.00 108.82 71 TYR C C 1
ATOM 3973 O O . TYR B 2 71 ? 177.180 237.916 233.733 1.00 108.82 71 TYR C O 1
ATOM 3982 N N . ILE B 2 72 ? 176.548 235.751 233.845 1.00 109.15 72 ILE C N 1
ATOM 3983 C CA . ILE B 2 72 ? 175.946 235.842 235.170 1.00 109.15 72 ILE C CA 1
ATOM 3984 C C . ILE B 2 72 ? 176.631 234.834 236.080 1.00 109.15 72 ILE C C 1
ATOM 3985 O O . ILE B 2 72 ? 176.755 233.657 235.725 1.00 109.15 72 ILE C O 1
ATOM 3990 N N . MET B 2 73 ? 177.071 235.293 237.249 1.00 112.66 73 MET C N 1
ATOM 3991 C CA . MET B 2 73 ? 177.644 234.419 238.263 1.00 112.66 73 MET C CA 1
ATOM 3992 C C . MET B 2 73 ? 176.610 234.158 239.348 1.00 112.66 73 MET C C 1
ATOM 3993 O O . MET B 2 73 ? 176.045 235.100 239.914 1.00 112.66 73 MET C O 1
ATOM 3998 N N . TRP B 2 74 ? 176.371 232.883 239.638 1.00 110.01 74 TRP C N 1
ATOM 3999 C CA . TRP B 2 74 ? 175.429 232.484 240.670 1.00 110.01 74 TRP C CA 1
ATOM 4000 C C . TRP B 2 74 ? 176.039 231.357 241.489 1.00 110.01 74 TRP C C 1
ATOM 4001 O O . TRP B 2 74 ? 177.101 230.822 241.160 1.00 110.01 74 TRP C O 1
ATOM 4012 N N . GLU B 2 75 ? 175.353 231.000 242.571 1.00 109.04 75 GLU C N 1
ATOM 4013 C CA . GLU B 2 75 ? 175.791 229.906 243.423 1.00 109.04 75 GLU C CA 1
ATOM 4014 C C . GLU B 2 75 ? 174.571 229.253 244.053 1.00 109.04 75 GLU C C 1
ATOM 4015 O O . GLU B 2 75 ? 173.519 229.878 244.211 1.00 109.04 75 GLU C O 1
ATOM 4017 N N . LYS B 2 76 ? 174.724 227.981 244.407 1.00 107.49 76 LYS C N 1
ATOM 4018 C CA . LYS B 2 76 ? 173.640 227.246 245.040 1.00 107.49 76 LYS C CA 1
ATOM 4019 C C . LYS B 2 76 ? 173.455 227.712 246.479 1.00 107.49 76 LYS C C 1
ATOM 4020 O O . LYS B 2 76 ? 174.427 227.942 247.204 1.00 107.49 76 LYS C O 1
ATOM 4026 N N . VAL B 2 77 ? 172.195 227.851 246.892 1.00 105.29 77 VAL C N 1
ATOM 4027 C CA . VAL B 2 77 ? 171.842 228.283 248.239 1.00 105.29 77 VAL C CA 1
ATOM 4028 C C . VAL B 2 77 ? 170.958 227.258 248.940 1.00 105.29 77 VAL C C 1
ATOM 4029 O O . VAL B 2 77 ? 171.257 226.822 250.056 1.00 105.29 77 VAL C O 1
ATOM 4033 N N . ASN B 2 78 ? 169.863 226.862 248.299 1.00 103.03 78 ASN C N 1
ATOM 4034 C CA . ASN B 2 78 ? 168.927 225.909 248.877 1.00 103.03 78 ASN C CA 1
ATOM 4035 C C . ASN B 2 78 ? 168.232 225.170 247.739 1.00 103.03 78 ASN C C 1
ATOM 4036 O O . ASN B 2 78 ? 168.642 225.258 246.578 1.00 103.03 78 ASN C O 1
ATOM 4038 N N . GLY B 2 79 ? 167.171 224.437 248.079 1.00 102.21 79 GLY C N 1
ATOM 4039 C CA . GLY B 2 79 ? 166.460 223.669 247.069 1.00 102.21 79 GLY C CA 1
ATOM 4040 C C . GLY B 2 79 ? 165.833 224.540 245.997 1.00 102.21 79 GLY C C 1
ATOM 4041 O O . GLY B 2 79 ? 165.832 224.184 244.817 1.00 102.21 79 GLY C O 1
ATOM 4042 N N . SER B 2 80 ? 165.289 225.688 246.392 1.00 98.19 80 SER C N 1
ATOM 4043 C CA . SER B 2 80 ? 164.651 226.626 245.474 1.00 98.19 80 SER C CA 1
ATOM 4044 C C . SER B 2 80 ? 165.110 228.048 245.766 1.00 98.19 80 SER C C 1
ATOM 4045 O O . SER B 2 80 ? 164.312 228.983 245.862 1.00 98.19 80 SER C O 1
ATOM 4048 N N . LYS B 2 81 ? 166.420 228.227 245.920 1.00 101.44 81 LYS C N 1
ATOM 4049 C CA . LYS B 2 81 ? 166.988 229.539 246.192 1.00 101.44 81 LYS C CA 1
ATOM 4050 C C . LYS B 2 81 ? 168.402 229.598 245.636 1.00 101.44 81 LYS C C 1
ATOM 4051 O O . LYS B 2 81 ? 169.159 228.630 245.745 1.00 101.44 81 LYS C O 1
ATOM 4057 N N . SER B 2 82 ? 168.749 230.736 245.040 1.00 103.61 82 SER C N 1
ATOM 4058 C CA . SER B 2 82 ? 170.082 230.959 244.502 1.00 103.61 82 SER C CA 1
ATOM 4059 C C . SER B 2 82 ? 170.479 232.408 244.742 1.00 103.61 82 SER C C 1
ATOM 4060 O O . SER B 2 82 ? 169.630 233.285 244.921 1.00 103.61 82 SER C O 1
ATOM 4063 N N . ILE B 2 83 ? 171.786 232.651 244.745 1.00 106.11 83 ILE C N 1
ATOM 4064 C CA . ILE B 2 83 ? 172.346 233.970 245.010 1.00 106.11 83 ILE C CA 1
ATOM 4065 C C . ILE B 2 83 ? 173.058 234.461 243.758 1.00 106.11 83 ILE C C 1
ATOM 4066 O O . ILE B 2 83 ? 173.728 233.687 243.067 1.00 106.11 83 ILE C O 1
ATOM 4071 N N . LEU B 2 84 ? 172.888 235.745 243.454 1.00 106.85 84 LEU C N 1
ATOM 4072 C CA . LEU B 2 84 ? 173.519 236.374 242.303 1.00 106.85 84 LEU C CA 1
ATOM 4073 C C . LEU B 2 84 ? 174.795 237.074 242.747 1.00 106.85 84 LEU C C 1
ATOM 4074 O O . LEU B 2 84 ? 174.794 237.801 243.746 1.00 106.85 84 LEU C O 1
ATOM 4079 N N . LYS B 2 85 ? 175.878 236.855 242.007 1.00 110.96 85 LYS C N 1
ATOM 4080 C CA . LYS B 2 85 ? 177.190 237.370 242.378 1.00 110.96 85 LYS C CA 1
ATOM 4081 C C . LYS B 2 85 ? 177.662 238.530 241.517 1.00 110.96 85 LYS C C 1
ATOM 4082 O O . LYS B 2 85 ? 178.250 239.476 242.044 1.00 110.96 85 LYS C O 1
ATOM 4088 N N . GLY B 2 86 ? 177.425 238.492 240.208 1.00 108.66 86 GLY C N 1
ATOM 4089 C CA . GLY B 2 86 ? 177.925 239.557 239.358 1.00 108.66 86 GLY C CA 1
ATOM 4090 C C . GLY B 2 86 ? 177.272 239.555 237.995 1.00 108.66 86 GLY C C 1
ATOM 4091 O O . GLY B 2 86 ? 176.523 238.644 237.633 1.00 108.66 86 GLY C O 1
ATOM 4092 N N . LEU B 2 87 ? 177.579 240.605 237.237 1.00 106.69 87 LEU C N 1
ATOM 4093 C CA . LEU B 2 87 ? 177.030 240.820 235.908 1.00 106.69 87 LEU C CA 1
ATOM 4094 C C . LEU B 2 87 ? 178.150 241.206 234.953 1.00 106.69 87 LEU C C 1
ATOM 4095 O O . LEU B 2 87 ? 179.103 241.891 235.335 1.00 106.69 87 LEU C O 1
ATOM 4100 N N . LEU B 2 88 ? 178.031 240.759 233.704 1.00 106.82 88 LEU C N 1
ATOM 4101 C CA . LEU B 2 88 ? 179.011 241.099 232.674 1.00 106.82 88 LEU C CA 1
ATOM 4102 C C . LEU B 2 88 ? 178.323 241.019 231.319 1.00 106.82 88 LEU C C 1
ATOM 4103 O O . LEU B 2 88 ? 178.020 239.922 230.840 1.00 106.82 88 LEU C O 1
ATOM 4108 N N . ARG B 2 89 ? 178.080 242.174 230.704 1.00 103.52 89 ARG C N 1
ATOM 4109 C CA . ARG B 2 89 ? 177.471 242.256 229.383 1.00 103.52 89 ARG C CA 1
ATOM 4110 C C . ARG B 2 89 ? 178.474 242.841 228.401 1.00 103.52 89 ARG C C 1
ATOM 4111 O O . ARG B 2 89 ? 179.038 243.912 228.647 1.00 103.52 89 ARG C O 1
ATOM 4119 N N . VAL B 2 90 ? 178.693 242.137 227.290 1.00 104.05 90 VAL C N 1
ATOM 4120 C CA . VAL B 2 90 ? 179.670 242.526 226.282 1.00 104.05 90 VAL C CA 1
ATOM 4121 C C . VAL B 2 90 ? 179.087 242.267 224.899 1.00 104.05 90 VAL C C 1
ATOM 4122 O O . VAL B 2 90 ? 178.081 241.574 224.740 1.00 104.05 90 VAL C O 1
ATOM 4126 N N . GLY B 2 91 ? 179.740 242.835 223.892 1.00 103.86 91 GLY C N 1
ATOM 4127 C CA . GLY B 2 91 ? 179.323 242.630 222.520 1.00 103.86 91 GLY C CA 1
ATOM 4128 C C . GLY B 2 91 ? 180.315 243.236 221.555 1.00 103.86 91 GLY C C 1
ATOM 4129 O O . GLY B 2 91 ? 181.128 244.090 221.922 1.00 103.86 91 GLY C O 1
ATOM 4130 N N . TYR B 2 92 ? 180.237 242.774 220.311 1.00 102.99 92 TYR C N 1
ATOM 4131 C CA . TYR B 2 92 ? 181.068 243.311 219.244 1.00 102.99 92 TYR C CA 1
ATOM 4132 C C . TYR B 2 92 ? 180.424 244.556 218.653 1.00 102.99 92 TYR C C 1
ATOM 4133 O O . TYR B 2 92 ? 179.216 244.588 218.406 1.00 102.99 92 TYR C O 1
ATOM 4142 N N . LYS B 2 93 ? 181.236 245.588 218.433 1.00 98.67 93 LYS C N 1
ATOM 4143 C CA . LYS B 2 93 ? 180.748 246.833 217.860 1.00 98.67 93 LYS C CA 1
ATOM 4144 C C . LYS B 2 93 ? 181.830 247.436 216.978 1.00 98.67 93 LYS C C 1
ATOM 4145 O O . LYS B 2 93 ? 183.020 247.169 217.159 1.00 98.67 93 LYS C O 1
ATOM 4151 N N . THR B 2 94 ? 181.403 248.250 216.016 1.00 96.11 94 THR C N 1
ATOM 4152 C CA . THR B 2 94 ? 182.329 249.021 215.202 1.00 96.11 94 THR C CA 1
ATOM 4153 C C . THR B 2 94 ? 182.640 250.340 215.899 1.00 96.11 94 THR C C 1
ATOM 4154 O O . THR B 2 94 ? 181.751 250.989 216.459 1.00 96.11 94 THR C O 1
ATOM 4158 N N . LEU B 2 95 ? 183.915 250.713 215.898 1.00 94.11 95 LEU C N 1
ATOM 4159 C CA . LEU B 2 95 ? 184.377 251.867 216.651 1.00 94.11 95 LEU C CA 1
ATOM 4160 C C . LEU B 2 95 ? 185.232 252.763 215.770 1.00 94.11 95 LEU C C 1
ATOM 4161 O O . LEU B 2 95 ? 186.015 252.279 214.948 1.00 94.11 95 LEU C O 1
ATOM 4166 N N . TYR B 2 96 ? 185.072 254.072 215.946 1.00 92.56 96 TYR C N 1
ATOM 4167 C CA . TYR B 2 96 ? 185.909 255.065 215.277 1.00 92.56 96 TYR C CA 1
ATOM 4168 C C . TYR B 2 96 ? 187.016 255.441 216.253 1.00 92.56 96 TYR C C 1
ATOM 4169 O O . TYR B 2 96 ? 186.816 256.258 217.154 1.00 92.56 96 TYR C O 1
ATOM 4178 N N . LEU B 2 97 ? 188.189 254.841 216.078 1.00 98.13 97 LEU C N 1
ATOM 4179 C CA . LEU B 2 97 ? 189.264 254.925 217.053 1.00 98.13 97 LEU C CA 1
ATOM 4180 C C . LEU B 2 97 ? 190.341 255.902 216.601 1.00 98.13 97 LEU C C 1
ATOM 4181 O O . LEU B 2 97 ? 190.578 256.088 215.405 1.00 98.13 97 LEU C O 1
ATOM 4186 N N . THR B 2 98 ? 190.990 256.528 217.580 1.00 101.03 98 THR C N 1
ATOM 4187 C CA . THR B 2 98 ? 192.091 257.447 217.331 1.00 101.03 98 THR C CA 1
ATOM 4188 C C . THR B 2 98 ? 193.203 257.163 218.328 1.00 101.03 98 THR C C 1
ATOM 4189 O O . THR B 2 98 ? 193.003 257.295 219.538 1.00 101.03 98 THR C O 1
ATOM 4193 N N . ASP B 2 99 ? 194.370 256.787 217.818 1.00 106.07 99 ASP C N 1
ATOM 4194 C CA . ASP B 2 99 ? 195.498 256.391 218.642 1.00 106.07 99 ASP C CA 1
ATOM 4195 C C . ASP B 2 99 ? 196.397 257.592 218.921 1.00 106.07 99 ASP C C 1
ATOM 4196 O O . ASP B 2 99 ? 196.020 258.748 218.707 1.00 106.07 99 ASP C O 1
ATOM 4198 N N . ASN B 2 100 ? 197.600 257.316 219.417 1.00 108.13 100 ASN C N 1
ATOM 4199 C CA . ASN B 2 100 ? 198.564 258.374 219.682 1.00 108.13 100 ASN C CA 1
ATOM 4200 C C . ASN B 2 100 ? 199.017 259.018 218.376 1.00 108.13 100 ASN C C 1
ATOM 4201 O O . ASN B 2 100 ? 198.935 258.420 217.300 1.00 108.13 100 ASN C O 1
ATOM 4206 N N . GLU B 2 101 ? 199.488 260.262 218.485 1.00 107.76 101 GLU C N 1
ATOM 4207 C CA . GLU B 2 101 ? 199.902 261.067 217.335 1.00 107.76 101 GLU C CA 1
ATOM 4208 C C . GLU B 2 101 ? 198.746 261.301 216.365 1.00 107.76 101 GLU C C 1
ATOM 4209 O O . GLU B 2 101 ? 198.954 261.429 215.156 1.00 107.76 101 GLU C O 1
ATOM 4211 N N . GLN B 2 102 ? 197.522 261.348 216.896 1.00 104.65 102 GLN C N 1
ATOM 4212 C CA . GLN B 2 102 ? 196.322 261.692 216.131 1.00 104.65 102 GLN C CA 1
ATOM 4213 C C . GLN B 2 102 ? 196.105 260.760 214.943 1.00 104.65 102 GLN C C 1
ATOM 4214 O O . GLN B 2 102 ? 195.558 261.165 213.915 1.00 104.65 102 GLN C O 1
ATOM 4216 N N . ASN B 2 103 ? 196.528 259.505 215.068 1.00 104.01 103 ASN C N 1
ATOM 4217 C CA . ASN B 2 103 ? 196.302 258.526 214.016 1.00 104.01 103 ASN C CA 1
ATOM 4218 C C . ASN B 2 103 ? 194.858 258.045 214.066 1.00 104.01 103 ASN C C 1
ATOM 4219 O O . ASN B 2 103 ? 194.365 257.649 215.126 1.00 104.01 103 ASN C O 1
ATOM 4224 N N . GLN B 2 104 ? 194.185 258.071 212.921 1.00 100.14 104 GLN C N 1
ATOM 4225 C CA . GLN B 2 104 ? 192.771 257.730 212.837 1.00 100.14 104 GLN C CA 1
ATOM 4226 C C . GLN B 2 104 ? 192.611 256.277 212.417 1.00 100.14 104 GLN C C 1
ATOM 4227 O O . GLN B 2 104 ? 193.204 255.843 211.425 1.00 100.14 104 GLN C O 1
ATOM 4233 N N . TYR B 2 105 ? 191.809 255.533 213.173 1.00 103.48 105 TYR C N 1
ATOM 4234 C CA . TYR B 2 105 ? 191.529 254.135 212.890 1.00 103.48 105 TYR C CA 1
ATOM 4235 C C . TYR B 2 105 ? 190.024 253.914 212.849 1.00 103.48 105 TYR C C 1
ATOM 4236 O O . TYR B 2 105 ? 189.248 254.653 213.460 1.00 103.48 105 TYR C O 1
ATOM 4245 N N . MET B 2 106 ? 189.616 252.883 212.112 1.00 103.00 106 MET C N 1
ATOM 4246 C CA . MET B 2 106 ? 188.210 252.475 212.076 1.00 103.00 106 MET C CA 1
ATOM 4247 C C . MET B 2 106 ? 188.212 250.954 211.917 1.00 103.00 106 MET C C 1
ATOM 4248 O O . MET B 2 106 ? 188.350 250.432 210.808 1.00 103.00 106 MET C O 1
ATOM 4253 N N . GLU B 2 107 ? 188.082 250.255 213.041 1.00 100.29 107 GLU C N 1
ATOM 4254 C CA . GLU B 2 107 ? 188.157 248.804 213.056 1.00 100.29 107 GLU C CA 1
ATOM 4255 C C . GLU B 2 107 ? 187.138 248.253 214.042 1.00 100.29 107 GLU C C 1
ATOM 4256 O O . GLU B 2 107 ? 186.730 248.928 214.990 1.00 100.29 107 GLU C O 1
ATOM 4258 N N . LYS B 2 108 ? 186.737 247.008 213.804 1.00 100.90 108 LYS C N 1
ATOM 4259 C CA . LYS B 2 108 ? 185.778 246.331 214.666 1.00 100.90 108 LYS C CA 1
ATOM 4260 C C . LYS B 2 108 ? 186.483 245.850 215.928 1.00 100.90 108 LYS C C 1
ATOM 4261 O O . LYS B 2 108 ? 187.444 245.077 215.854 1.00 100.90 108 LYS C O 1
ATOM 4267 N N . ALA B 2 109 ? 186.006 246.304 217.084 1.00 103.82 109 ALA C N 1
ATOM 4268 C CA . ALA B 2 109 ? 186.597 245.954 218.365 1.00 103.82 109 ALA C CA 1
ATOM 4269 C C . ALA B 2 109 ? 185.509 245.492 219.321 1.00 103.82 109 ALA C C 1
ATOM 4270 O O . ALA B 2 109 ? 184.356 245.921 219.231 1.00 103.82 109 ALA C O 1
ATOM 4272 N N . MET B 2 110 ? 185.888 244.612 220.242 1.00 107.93 110 MET C N 1
ATOM 4273 C CA . MET B 2 110 ? 184.954 244.071 221.218 1.00 107.93 110 MET C CA 1
ATOM 4274 C C . MET B 2 110 ? 184.855 245.011 222.412 1.00 107.93 110 MET C C 1
ATOM 4275 O O . MET B 2 110 ? 185.874 245.406 222.986 1.00 107.93 110 MET C O 1
ATOM 4280 N N . CYS B 2 111 ? 183.629 245.364 222.781 1.00 104.24 111 CYS C N 1
ATOM 4281 C CA . CYS B 2 111 ? 183.384 246.323 223.845 1.00 104.24 111 CYS C CA 1
ATOM 4282 C C . CYS B 2 111 ? 182.951 245.619 225.124 1.00 104.24 111 CYS C C 1
ATOM 4283 O O . CYS B 2 111 ? 182.233 244.617 225.093 1.00 104.24 111 CYS C O 1
ATOM 4286 N N . ILE B 2 112 ? 183.402 246.155 226.253 1.00 104.92 112 ILE C N 1
ATOM 4287 C CA . ILE B 2 112 ? 182.973 245.697 227.572 1.00 104.92 112 ILE C CA 1
ATOM 4288 C C . ILE B 2 112 ? 181.919 246.697 228.034 1.00 104.92 112 ILE C C 1
ATOM 4289 O O . ILE B 2 112 ? 182.224 247.720 228.648 1.00 104.92 112 ILE C O 1
ATOM 4294 N N . LEU B 2 113 ? 180.655 246.395 227.732 1.00 103.69 113 LEU C N 1
ATOM 4295 C CA . LEU B 2 113 ? 179.579 247.347 227.986 1.00 103.69 113 LEU C CA 1
ATOM 4296 C C . LEU B 2 113 ? 179.240 247.449 229.468 1.00 103.69 113 LEU C C 1
ATOM 4297 O O . LEU B 2 113 ? 178.970 248.546 229.969 1.00 103.69 113 LEU C O 1
ATOM 4302 N N . ASP B 2 114 ? 179.245 246.327 230.184 1.00 108.07 114 ASP C N 1
ATOM 4303 C CA . ASP B 2 114 ? 178.895 246.330 231.599 1.00 108.07 114 ASP C CA 1
ATOM 4304 C C . ASP B 2 114 ? 179.660 245.223 232.306 1.00 108.07 114 ASP C C 1
ATOM 4305 O O . ASP B 2 114 ? 179.743 244.103 231.796 1.00 108.07 114 ASP C O 1
ATOM 4310 N N . PHE B 2 115 ? 180.210 245.542 233.475 1.00 113.33 115 PHE C N 1
ATOM 4311 C CA . PHE B 2 115 ? 180.983 244.591 234.271 1.00 113.33 115 PHE C CA 1
ATOM 4312 C C . PHE B 2 115 ? 180.841 244.989 235.732 1.00 113.33 115 PHE C C 1
ATOM 4313 O O . PHE B 2 115 ? 181.501 245.929 236.185 1.00 113.33 115 PHE C O 1
ATOM 4321 N N . PHE B 2 116 ? 179.990 244.277 236.468 1.00 111.93 116 PHE C N 1
ATOM 4322 C CA . PHE B 2 116 ? 179.631 244.664 237.823 1.00 111.93 116 PHE C CA 1
ATOM 4323 C C . PHE B 2 116 ? 179.637 243.444 238.733 1.00 111.93 116 PHE C C 1
ATOM 4324 O O . PHE B 2 116 ? 179.328 242.329 238.307 1.00 111.93 116 PHE C O 1
ATOM 4332 N N . VAL B 2 117 ? 179.998 243.674 239.995 1.00 115.78 117 VAL C N 1
ATOM 4333 C CA . VAL B 2 117 ? 179.935 242.666 241.046 1.00 115.78 117 VAL C CA 1
ATOM 4334 C C . VAL B 2 117 ? 179.180 243.264 242.224 1.00 115.78 117 VAL C C 1
ATOM 4335 O O . VAL B 2 117 ? 179.304 244.457 242.521 1.00 115.78 117 VAL C O 1
ATOM 4339 N N . VAL B 2 118 ? 178.386 242.429 242.889 1.00 117.94 118 VAL C N 1
ATOM 4340 C CA . VAL B 2 118 ? 177.529 242.897 243.987 1.00 117.94 118 VAL C CA 1
ATOM 4341 C C . VAL B 2 118 ? 178.395 243.528 245.072 1.00 117.94 118 VAL C C 1
ATOM 4342 O O . VAL B 2 118 ? 179.403 242.924 245.486 1.00 117.94 118 VAL C O 1
ATOM 4346 N N . PRO B 2 119 ? 178.057 244.728 245.565 1.00 119.83 119 PRO C N 1
ATOM 4347 C CA . PRO B 2 119 ? 178.959 245.416 246.509 1.00 119.83 119 PRO C CA 1
ATOM 4348 C C . PRO B 2 119 ? 179.276 244.614 247.758 1.00 119.83 119 PRO C C 1
ATOM 4349 O O . PRO B 2 119 ? 180.409 244.673 248.252 1.00 119.83 119 PRO C O 1
ATOM 4353 N N . THR B 2 120 ? 178.312 243.864 248.289 1.00 122.20 120 THR C N 1
ATOM 4354 C CA . THR B 2 120 ? 178.580 243.023 249.446 1.00 122.20 120 THR C CA 1
ATOM 4355 C C . THR B 2 120 ? 179.262 241.714 249.071 1.00 122.20 120 THR C C 1
ATOM 4356 O O . THR B 2 120 ? 179.666 240.966 249.966 1.00 122.20 120 THR C O 1
ATOM 4360 N N . GLU B 2 121 ? 179.398 241.425 247.775 1.00 120.53 121 GLU C N 1
ATOM 4361 C CA . GLU B 2 121 ? 180.074 240.223 247.301 1.00 120.53 121 GLU C CA 1
ATOM 4362 C C . GLU B 2 121 ? 181.318 240.556 246.485 1.00 120.53 121 GLU C C 1
ATOM 4363 O O . GLU B 2 121 ? 181.776 239.727 245.692 1.00 120.53 121 GLU C O 1
ATOM 4365 N N . GLN B 2 122 ? 181.871 241.752 246.662 1.00 121.19 122 GLN C N 1
ATOM 4366 C CA . GLN B 2 122 ? 183.050 242.177 245.920 1.00 121.19 122 GLN C CA 1
ATOM 4367 C C . GLN B 2 122 ? 184.294 241.519 246.516 1.00 121.19 122 GLN C C 1
ATOM 4368 O O . GLN B 2 122 ? 184.208 240.686 247.423 1.00 121.19 122 GLN C O 1
ATOM 4374 N N . ARG B 2 123 ? 185.472 241.891 246.004 1.00 122.42 123 ARG C N 1
ATOM 4375 C CA . ARG B 2 123 ? 186.732 241.282 246.420 1.00 122.42 123 ARG C CA 1
ATOM 4376 C C . ARG B 2 123 ? 186.713 239.768 246.244 1.00 122.42 123 ARG C C 1
ATOM 4377 O O . ARG B 2 123 ? 185.928 239.237 245.450 1.00 122.42 123 ARG C O 1
ATOM 4385 N N . SER B 2 124 ? 187.579 239.070 246.984 1.00 121.37 124 SER C N 1
ATOM 4386 C CA . SER B 2 124 ? 187.690 237.608 246.938 1.00 121.37 124 SER C CA 1
ATOM 4387 C C . SER B 2 124 ? 187.924 237.099 245.518 1.00 121.37 124 SER C C 1
ATOM 4388 O O . SER B 2 124 ? 187.535 235.981 245.171 1.00 121.37 124 SER C O 1
ATOM 4391 N N . GLY B 2 125 ? 188.563 237.916 244.684 1.00 120.71 125 GLY C N 1
ATOM 4392 C CA . GLY B 2 125 ? 188.862 237.506 243.327 1.00 120.71 125 GLY C CA 1
ATOM 4393 C C . GLY B 2 125 ? 187.679 237.478 242.389 1.00 120.71 125 GLY C C 1
ATOM 4394 O O . GLY B 2 125 ? 187.807 236.966 241.273 1.00 120.71 125 GLY C O 1
ATOM 4395 N N . ASN B 2 126 ? 186.530 238.002 242.807 1.00 120.54 126 ASN C N 1
ATOM 4396 C CA . ASN B 2 126 ? 185.347 237.989 241.961 1.00 120.54 126 ASN C CA 1
ATOM 4397 C C . ASN B 2 126 ? 185.537 238.904 240.755 1.00 120.54 126 ASN C C 1
ATOM 4398 O O . ASN B 2 126 ? 186.285 239.883 240.799 1.00 120.54 126 ASN C O 1
ATOM 4403 N N . GLY B 2 127 ? 184.855 238.568 239.667 1.00 119.63 127 GLY C N 1
ATOM 4404 C CA . GLY B 2 127 ? 184.954 239.304 238.418 1.00 119.63 127 GLY C CA 1
ATOM 4405 C C . GLY B 2 127 ? 186.059 238.814 237.510 1.00 119.63 127 GLY C C 1
ATOM 4406 O O . GLY B 2 127 ? 185.874 238.715 236.294 1.00 119.63 127 GLY C O 1
ATOM 4407 N N . PHE B 2 128 ? 187.220 238.502 238.089 1.00 121.11 128 PHE C N 1
ATOM 4408 C CA . PHE B 2 128 ? 188.316 237.950 237.303 1.00 121.11 128 PHE C CA 1
ATOM 4409 C C . PHE B 2 128 ? 187.921 236.614 236.689 1.00 121.11 128 PHE C C 1
ATOM 4410 O O . PHE B 2 128 ? 188.264 236.326 235.536 1.00 121.11 128 PHE C O 1
ATOM 4418 N N . LYS B 2 129 ? 187.193 235.787 237.445 1.00 119.82 129 LYS C N 1
ATOM 4419 C CA . LYS B 2 129 ? 186.729 234.511 236.909 1.00 119.82 129 LYS C CA 1
ATOM 4420 C C . LYS B 2 129 ? 185.790 234.715 235.727 1.00 119.82 129 LYS C C 1
ATOM 4421 O O . LYS B 2 129 ? 185.919 234.033 234.704 1.00 119.82 129 LYS C O 1
ATOM 4423 N N . MET B 2 130 ? 184.841 235.650 235.842 1.00 118.11 130 MET C N 1
ATOM 4424 C CA . MET B 2 130 ? 183.941 235.912 234.723 1.00 118.11 130 MET C CA 1
ATOM 4425 C C . MET B 2 130 ? 184.706 236.419 233.511 1.00 118.11 130 MET C C 1
ATOM 4426 O O . MET B 2 130 ? 184.430 236.011 232.378 1.00 118.11 130 MET C O 1
ATOM 4431 N N . PHE B 2 131 ? 185.663 237.322 233.729 1.00 119.85 131 PHE C N 1
ATOM 4432 C CA . PHE B 2 131 ? 186.390 237.904 232.608 1.00 119.85 131 PHE C CA 1
ATOM 4433 C C . PHE B 2 131 ? 187.230 236.843 231.901 1.00 119.85 131 PHE C C 1
ATOM 4434 O O . PHE B 2 131 ? 187.266 236.788 230.663 1.00 119.85 131 PHE C O 1
ATOM 4442 N N . ASP B 2 132 ? 187.891 235.975 232.674 1.00 119.95 132 ASP C N 1
ATOM 4443 C CA . ASP B 2 132 ? 188.661 234.883 232.087 1.00 119.95 132 ASP C CA 1
ATOM 4444 C C . ASP B 2 132 ? 187.759 233.901 231.352 1.00 119.95 132 ASP C C 1
ATOM 4445 O O . ASP B 2 132 ? 188.118 233.405 230.278 1.00 119.95 132 ASP C O 1
ATOM 4450 N N . GLU B 2 133 ? 186.594 233.589 231.927 1.00 119.34 133 GLU C N 1
ATOM 4451 C CA . GLU B 2 133 ? 185.652 232.700 231.258 1.00 119.34 133 GLU C CA 1
ATOM 4452 C C . GLU B 2 133 ? 185.198 233.292 229.933 1.00 119.34 133 GLU C C 1
ATOM 4453 O O . GLU B 2 133 ? 185.101 232.583 228.929 1.00 119.34 133 GLU C O 1
ATOM 4459 N N . MET B 2 134 ? 184.937 234.599 229.912 1.00 117.55 134 MET C N 1
ATOM 4460 C CA . MET B 2 134 ? 184.579 235.285 228.674 1.00 117.55 134 MET C CA 1
ATOM 4461 C C . MET B 2 134 ? 185.685 235.160 227.632 1.00 117.55 134 MET C C 1
ATOM 4462 O O . MET B 2 134 ? 185.440 234.774 226.475 1.00 117.55 134 MET C O 1
ATOM 4467 N N . LEU B 2 135 ? 186.917 235.488 228.033 1.00 117.80 135 LEU C N 1
ATOM 4468 C CA . LEU B 2 135 ? 188.034 235.465 227.095 1.00 117.80 135 LEU C CA 1
ATOM 4469 C C . LEU B 2 135 ? 188.258 234.065 226.542 1.00 117.80 135 LEU C C 1
ATOM 4470 O O . LEU B 2 135 ? 188.498 233.896 225.342 1.00 117.80 135 LEU C O 1
ATOM 4475 N N . LYS B 2 136 ? 188.183 233.047 227.401 1.00 118.01 136 LYS C N 1
ATOM 4476 C CA . LYS B 2 136 ? 188.311 231.675 226.924 1.00 118.01 136 LYS C CA 1
ATOM 4477 C C . LYS B 2 136 ? 187.110 231.260 226.084 1.00 118.01 136 LYS C C 1
ATOM 4478 O O . LYS B 2 136 ? 187.234 230.386 225.219 1.00 118.01 136 LYS C O 1
ATOM 4480 N N . ALA B 2 137 ? 185.948 231.871 226.321 1.00 117.96 137 ALA C N 1
ATOM 4481 C CA . ALA B 2 137 ? 184.746 231.500 225.586 1.00 117.96 137 ALA C CA 1
ATOM 4482 C C . ALA B 2 137 ? 184.829 231.944 224.135 1.00 117.96 137 ALA C C 1
ATOM 4483 O O . ALA B 2 137 ? 184.515 231.171 223.223 1.00 117.96 137 ALA C O 1
ATOM 4485 N N . GLU B 2 138 ? 185.247 233.187 223.892 1.00 118.75 138 GLU C N 1
ATOM 4486 C CA . GLU B 2 138 ? 185.360 233.655 222.514 1.00 118.75 138 GLU C CA 1
ATOM 4487 C C . GLU B 2 138 ? 186.775 234.079 222.132 1.00 118.75 138 GLU C C 1
ATOM 4488 O O . GLU B 2 138 ? 186.938 234.968 221.292 1.00 118.75 138 GLU C O 1
ATOM 4494 N N . ASN B 2 139 ? 187.794 233.441 222.716 1.00 119.56 139 ASN C N 1
ATOM 4495 C CA . ASN B 2 139 ? 189.203 233.589 222.345 1.00 119.56 139 ASN C CA 1
ATOM 4496 C C . ASN B 2 139 ? 189.609 235.026 222.031 1.00 119.56 139 ASN C C 1
ATOM 4497 O O . ASN B 2 139 ? 190.340 235.275 221.067 1.00 119.56 139 ASN C O 1
ATOM 4502 N N . VAL B 2 140 ? 189.158 235.974 222.848 1.00 117.23 140 VAL C N 1
ATOM 4503 C CA . VAL B 2 140 ? 189.507 237.383 222.704 1.00 117.23 140 VAL C CA 1
ATOM 4504 C C . VAL B 2 140 ? 190.495 237.744 223.803 1.00 117.23 140 VAL C C 1
ATOM 4505 O O . VAL B 2 140 ? 190.272 237.425 224.976 1.00 117.23 140 VAL C O 1
ATOM 4509 N N . THR B 2 141 ? 191.590 238.391 223.422 1.00 117.02 141 THR C N 1
ATOM 4510 C CA . THR B 2 141 ? 192.555 238.886 224.388 1.00 117.02 141 THR C CA 1
ATOM 4511 C C . THR B 2 141 ? 192.250 240.340 224.739 1.00 117.02 141 THR C C 1
ATOM 4512 O O . THR B 2 141 ? 191.468 241.020 224.071 1.00 117.02 141 THR C O 1
ATOM 4516 N N . VAL B 2 142 ? 192.882 240.817 225.813 1.00 117.50 142 VAL C N 1
ATOM 4517 C CA . VAL B 2 142 ? 192.681 242.198 226.240 1.00 117.50 142 VAL C CA 1
ATOM 4518 C C . VAL B 2 142 ? 193.207 243.172 225.193 1.00 117.50 142 VAL C C 1
ATOM 4519 O O . VAL B 2 142 ? 192.725 244.306 225.091 1.00 117.50 142 VAL C O 1
ATOM 4523 N N . ASP B 2 143 ? 194.191 242.750 224.396 1.00 118.98 143 ASP C N 1
ATOM 4524 C CA . ASP B 2 143 ? 194.785 243.631 223.398 1.00 118.98 143 ASP C CA 1
ATOM 4525 C C . ASP B 2 143 ? 193.807 244.020 222.295 1.00 118.98 143 ASP C C 1
ATOM 4526 O O . ASP B 2 143 ? 194.036 245.023 221.612 1.00 118.98 143 ASP C O 1
ATOM 4531 N N . GLN B 2 144 ? 192.728 243.259 222.104 1.00 115.36 144 GLN C N 1
ATOM 4532 C CA . GLN B 2 144 ? 191.776 243.520 221.030 1.00 115.36 144 GLN C CA 1
ATOM 4533 C C . GLN B 2 144 ? 190.373 243.809 221.553 1.00 115.36 144 GLN C C 1
ATOM 4534 O O . GLN B 2 144 ? 189.392 243.588 220.836 1.00 115.36 144 GLN C O 1
ATOM 4540 N N . CYS B 2 145 ? 190.254 244.300 222.782 1.00 112.17 145 CYS C N 1
ATOM 4541 C CA . CYS B 2 145 ? 188.970 244.649 223.370 1.00 112.17 145 CYS C CA 1
ATOM 4542 C C . CYS B 2 145 ? 188.948 246.132 223.721 1.00 112.17 145 CYS C C 1
ATOM 4543 O O . CYS B 2 145 ? 189.980 246.809 223.733 1.00 112.17 145 CYS C O 1
ATOM 4546 N N . ALA B 2 146 ? 187.750 246.635 224.010 1.00 105.56 146 ALA C N 1
ATOM 4547 C CA . ALA B 2 146 ? 187.545 248.039 224.331 1.00 105.56 146 ALA C CA 1
ATOM 4548 C C . ALA B 2 146 ? 186.738 248.162 225.615 1.00 105.56 146 ALA C C 1
ATOM 4549 O O . ALA B 2 146 ? 185.877 247.330 225.907 1.00 105.56 146 ALA C O 1
ATOM 4551 N N . PHE B 2 147 ? 187.023 249.215 226.376 1.00 103.86 147 PHE C N 1
ATOM 4552 C CA . PHE B 2 147 ? 186.395 249.455 227.668 1.00 103.86 147 PHE C CA 1
ATOM 4553 C C . PHE B 2 147 ? 185.563 250.726 227.600 1.00 103.86 147 PHE C C 1
ATOM 4554 O O . PHE B 2 147 ? 186.047 251.767 227.146 1.00 103.86 147 PHE C O 1
ATOM 4562 N N . ASP B 2 148 ? 184.317 250.640 228.060 1.00 100.39 148 ASP C N 1
ATOM 4563 C CA . ASP B 2 148 ? 183.386 251.765 228.022 1.00 100.39 148 ASP C CA 1
ATOM 4564 C C . ASP B 2 148 ? 183.512 252.539 229.328 1.00 100.39 148 ASP C C 1
ATOM 4565 O O . ASP B 2 148 ? 182.956 252.141 230.354 1.00 100.39 148 ASP C O 1
ATOM 4570 N N . LYS B 2 149 ? 184.150 253.716 229.219 1.00 99.70 149 LYS C N 1
ATOM 4571 C CA . LYS B 2 149 ? 184.383 254.613 230.381 1.00 99.70 149 LYS C CA 1
ATOM 4572 C C . LYS B 2 149 ? 184.951 253.777 231.499 1.00 99.70 149 LYS C C 1
ATOM 4573 O O . LYS B 2 149 ? 184.275 253.655 232.520 1.00 99.70 149 LYS C O 1
ATOM 4579 N N . PRO B 2 150 ? 186.189 253.270 231.387 1.00 108.51 150 PRO C N 1
ATOM 4580 C CA . PRO B 2 150 ? 186.679 252.362 232.388 1.00 108.51 150 PRO C CA 1
ATOM 4581 C C . PRO B 2 150 ? 186.606 253.099 233.724 1.00 108.51 150 PRO C C 1
ATOM 4582 O O . PRO B 2 150 ? 186.983 254.242 233.793 1.00 108.51 150 PRO C O 1
ATOM 4586 N N . SER B 2 151 ? 186.103 252.418 234.751 1.00 114.74 151 SER C N 1
ATOM 4587 C CA . SER B 2 151 ? 185.993 253.027 236.099 1.00 114.74 151 SER C CA 1
ATOM 4588 C C . SER B 2 151 ? 187.386 253.087 236.698 1.00 114.74 151 SER C C 1
ATOM 4589 O O . SER B 2 151 ? 188.269 252.400 236.192 1.00 114.74 151 SER C O 1
ATOM 4592 N N . ALA B 2 152 ? 187.546 253.824 237.784 1.00 117.28 152 ALA C N 1
ATOM 4593 C CA . ALA B 2 152 ? 188.867 253.831 238.431 1.00 117.28 152 ALA C CA 1
ATOM 4594 C C . ALA B 2 152 ? 189.204 252.392 238.820 1.00 117.28 152 ALA C C 1
ATOM 4595 O O . ALA B 2 152 ? 190.373 251.997 238.675 1.00 117.28 152 ALA C O 1
ATOM 4597 N N . ALA B 2 153 ? 188.210 251.645 239.298 1.00 118.99 153 ALA C N 1
ATOM 4598 C CA . ALA B 2 153 ? 188.437 250.249 239.727 1.00 118.99 153 ALA C CA 1
ATOM 4599 C C . ALA B 2 153 ? 188.818 249.316 238.579 1.00 118.99 153 ALA C C 1
ATOM 4600 O O . ALA B 2 153 ? 189.735 248.540 238.768 1.00 118.99 153 ALA C O 1
ATOM 4602 N N . LEU B 2 154 ? 188.143 249.393 237.440 1.00 118.52 154 LEU C N 1
ATOM 4603 C CA . LEU B 2 154 ? 188.514 248.556 236.272 1.00 118.52 154 LEU C CA 1
ATOM 4604 C C . LEU B 2 154 ? 189.888 249.010 235.814 1.00 118.52 154 LEU C C 1
ATOM 4605 O O . LEU B 2 154 ? 190.711 248.164 235.494 1.00 118.52 154 LEU C O 1
ATOM 4610 N N . GLN B 2 155 ? 190.126 250.313 235.875 1.00 117.96 155 GLN C N 1
ATOM 4611 C CA . GLN B 2 155 ? 191.430 250.849 235.446 1.00 117.96 155 GLN C CA 1
ATOM 4612 C C . GLN B 2 155 ? 192.478 250.197 236.329 1.00 117.96 155 GLN C C 1
ATOM 4613 O O . GLN B 2 155 ? 193.512 249.798 235.779 1.00 117.96 155 GLN C O 1
ATOM 4619 N N . GLN B 2 156 ? 192.199 250.044 237.626 1.00 121.31 156 GLN C N 1
ATOM 4620 C CA . GLN B 2 156 ? 193.158 249.324 238.508 1.00 121.31 156 GLN C CA 1
ATOM 4621 C C . GLN B 2 156 ? 193.072 247.814 238.296 1.00 121.31 156 GLN C C 1
ATOM 4622 O O . GLN B 2 156 ? 194.121 247.200 238.238 1.00 121.31 156 GLN C O 1
ATOM 4628 N N . PHE B 2 157 ? 191.879 247.239 238.213 1.00 121.52 157 PHE C N 1
ATOM 4629 C CA . PHE B 2 157 ? 191.766 245.765 238.122 1.00 121.52 157 PHE C CA 1
ATOM 4630 C C . PHE B 2 157 ? 192.566 245.302 236.917 1.00 121.52 157 PHE C C 1
ATOM 4631 O O . PHE B 2 157 ? 193.289 244.314 237.020 1.00 121.52 157 PHE C O 1
ATOM 4639 N N . LEU B 2 158 ? 192.468 246.020 235.809 1.00 121.25 158 LEU C N 1
ATOM 4640 C CA . LEU B 2 158 ? 193.166 245.542 234.593 1.00 121.25 158 LEU C CA 1
ATOM 4641 C C . LEU B 2 158 ? 194.640 245.823 234.823 1.00 121.25 158 LEU C C 1
ATOM 4642 O O . LEU B 2 158 ? 195.470 245.063 234.318 1.00 121.25 158 LEU C O 1
ATOM 4647 N N . GLU B 2 159 ? 194.937 246.888 235.561 1.00 122.80 159 GLU C N 1
ATOM 4648 C CA . GLU B 2 159 ? 196.342 247.194 235.915 1.00 122.80 159 GLU C CA 1
ATOM 4649 C C . GLU B 2 159 ? 196.908 246.084 236.802 1.00 122.80 159 GLU C C 1
ATOM 4650 O O . GLU B 2 159 ? 198.098 245.794 236.670 1.00 122.80 159 GLU C O 1
ATOM 4652 N N . LYS B 2 160 ? 196.105 245.516 237.706 1.00 121.82 160 LYS C N 1
ATOM 4653 C CA . LYS B 2 160 ? 196.640 244.528 238.681 1.00 121.82 160 LYS C CA 1
ATOM 4654 C C . LYS B 2 160 ? 196.452 243.073 238.234 1.00 121.82 160 LYS C C 1
ATOM 4655 O O . LYS B 2 160 ? 196.794 242.185 239.030 1.00 121.82 160 LYS C O 1
ATOM 4661 N N . TYR B 2 161 ? 195.885 242.812 237.062 1.00 123.03 161 TYR C N 1
ATOM 4662 C CA . TYR B 2 161 ? 195.822 241.395 236.623 1.00 123.03 161 TYR C CA 1
ATOM 4663 C C . TYR B 2 161 ? 196.260 241.259 235.172 1.00 123.03 161 TYR C C 1
ATOM 4664 O O . TYR B 2 161 ? 196.503 240.124 234.754 1.00 123.03 161 TYR C O 1
ATOM 4673 N N . TYR B 2 162 ? 196.267 242.355 234.415 1.00 122.55 162 TYR C N 1
ATOM 4674 C CA . TYR B 2 162 ? 196.788 242.309 233.020 1.00 122.55 162 TYR C CA 1
ATOM 4675 C C . TYR B 2 162 ? 197.951 243.292 232.901 1.00 122.55 162 TYR C C 1
ATOM 4676 O O . TYR B 2 162 ? 198.540 243.369 231.812 1.00 122.55 162 TYR C O 1
ATOM 4685 N N . ASP B 2 163 ? 198.259 243.991 233.998 1.00 122.97 163 ASP C N 1
ATOM 4686 C CA . ASP B 2 163 ? 199.385 244.960 234.038 1.00 122.97 163 ASP C CA 1
ATOM 4687 C C . ASP B 2 163 ? 199.157 246.020 232.987 1.00 122.97 163 ASP C C 1
ATOM 4688 O O . ASP B 2 163 ? 200.069 246.839 232.785 1.00 122.97 163 ASP C O 1
ATOM 4690 N N . ARG B 2 164 ? 197.986 246.002 232.356 1.00 120.22 164 ARG C N 1
ATOM 4691 C CA . ARG B 2 164 ? 197.757 246.931 231.252 1.00 120.22 164 ARG C CA 1
ATOM 4692 C C . ARG B 2 164 ? 197.256 248.246 231.838 1.00 120.22 164 ARG C C 1
ATOM 4693 O O . ARG B 2 164 ? 196.095 248.359 232.239 1.00 120.22 164 ARG C O 1
ATOM 4701 N N . LYS B 2 165 ? 198.138 249.242 231.884 1.00 116.54 165 LYS C N 1
ATOM 4702 C CA . LYS B 2 165 ? 197.785 250.557 232.404 1.00 116.54 165 LYS C CA 1
ATOM 4703 C C . LYS B 2 165 ? 198.123 251.637 231.387 1.00 116.54 165 LYS C C 1
ATOM 4704 O O . LYS B 2 165 ? 198.504 251.328 230.252 1.00 116.54 165 LYS C O 1
ATOM 4706 N N . ASP B 2 166 ? 197.992 252.901 231.789 1.00 114.28 166 ASP C N 1
ATOM 4707 C CA . ASP B 2 166 ? 198.275 254.046 230.923 1.00 114.28 166 ASP C CA 1
ATOM 4708 C C . ASP B 2 166 ? 197.494 253.947 229.613 1.00 114.28 166 ASP C C 1
ATOM 4709 O O . ASP B 2 166 ? 198.029 254.145 228.520 1.00 114.28 166 ASP C O 1
ATOM 4711 N N . LEU B 2 167 ? 196.207 253.632 229.737 1.00 109.84 167 LEU C N 1
ATOM 4712 C CA . LEU B 2 167 ? 195.348 253.496 228.573 1.00 109.84 167 LEU C CA 1
ATOM 4713 C C . LEU B 2 167 ? 195.157 254.848 227.889 1.00 109.84 167 LEU C C 1
ATOM 4714 O O . LEU B 2 167 ? 195.417 255.912 228.457 1.00 109.84 167 LEU C O 1
ATOM 4719 N N . VAL B 2 168 ? 194.700 254.793 226.642 1.00 105.26 168 VAL C N 1
ATOM 4720 C CA . VAL B 2 168 ? 194.376 255.979 225.860 1.00 105.26 168 VAL C CA 1
ATOM 4721 C C . VAL B 2 168 ? 192.862 256.055 225.724 1.00 105.26 168 VAL C C 1
ATOM 4722 O O . VAL B 2 168 ? 192.199 255.040 225.478 1.00 105.26 168 VAL C O 1
ATOM 4726 N N . TRP B 2 169 ? 192.312 257.248 225.925 1.00 103.00 169 TRP C N 1
ATOM 4727 C CA . TRP B 2 169 ? 190.872 257.459 225.889 1.00 103.00 169 TRP C CA 1
ATOM 4728 C C . TRP B 2 169 ? 190.466 257.984 224.521 1.00 103.00 169 TRP C C 1
ATOM 4729 O O . TRP B 2 169 ? 190.960 259.025 224.077 1.00 103.00 169 TRP C O 1
ATOM 4740 N N . GLN B 2 170 ? 189.570 257.259 223.859 1.00 95.66 170 GLN C N 1
ATOM 4741 C CA . GLN B 2 170 ? 189.089 257.656 222.549 1.00 95.66 170 GLN C CA 1
ATOM 4742 C C . GLN B 2 170 ? 188.034 258.751 222.684 1.00 95.66 170 GLN C C 1
ATOM 4743 O O . GLN B 2 170 ? 187.519 259.030 223.770 1.00 95.66 170 GLN C O 1
ATOM 4749 N N . SER B 2 171 ? 187.715 259.383 221.553 1.00 83.68 171 SER C N 1
ATOM 4750 C CA . SER B 2 171 ? 186.732 260.458 221.557 1.00 83.68 171 SER C CA 1
ATOM 4751 C C . SER B 2 171 ? 185.333 259.965 221.899 1.00 83.68 171 SER C C 1
ATOM 4752 O O . SER B 2 171 ? 184.507 260.762 222.353 1.00 83.68 171 SER C O 1
ATOM 4755 N N . ASN B 2 172 ? 185.052 258.675 221.701 1.00 85.12 172 ASN C N 1
ATOM 4756 C CA . ASN B 2 172 ? 183.736 258.108 221.967 1.00 85.12 172 ASN C CA 1
ATOM 4757 C C . ASN B 2 172 ? 183.604 257.570 223.386 1.00 85.12 172 ASN C C 1
ATOM 4758 O O . ASN B 2 172 ? 182.837 256.626 223.618 1.00 85.12 172 ASN C O 1
ATOM 4763 N N . LYS B 2 173 ? 184.343 258.146 224.337 1.00 85.16 173 LYS C N 1
ATOM 4764 C CA . LYS B 2 173 ? 184.306 257.747 225.746 1.00 85.16 173 LYS C CA 1
ATOM 4765 C C . LYS B 2 173 ? 184.671 256.276 225.927 1.00 85.16 173 LYS C C 1
ATOM 4766 O O . LYS B 2 173 ? 184.175 255.610 226.838 1.00 85.16 173 LYS C O 1
ATOM 4772 N N . TYR B 2 174 ? 185.541 255.765 225.062 1.00 94.14 174 TYR C N 1
ATOM 4773 C CA . TYR B 2 174 ? 186.077 254.418 225.168 1.00 94.14 174 TYR C CA 1
ATOM 4774 C C . TYR B 2 174 ? 187.574 254.501 225.416 1.00 94.14 174 TYR C C 1
ATOM 4775 O O . TYR B 2 174 ? 188.267 255.317 224.803 1.00 94.14 174 TYR C O 1
ATOM 4784 N N . ALA B 2 175 ? 188.070 253.662 226.317 1.00 101.88 175 ALA C N 1
ATOM 4785 C CA . ALA B 2 175 ? 189.492 253.591 226.620 1.00 101.88 175 ALA C CA 1
ATOM 4786 C C . ALA B 2 175 ? 190.024 252.246 226.150 1.00 101.88 175 ALA C C 1
ATOM 4787 O O . ALA B 2 175 ? 189.524 251.196 226.569 1.00 101.88 175 ALA C O 1
ATOM 4789 N N . LEU B 2 176 ? 191.032 252.281 225.288 1.00 106.27 176 LEU C N 1
ATOM 4790 C CA . LEU B 2 176 ? 191.653 251.085 224.748 1.00 106.27 176 LEU C CA 1
ATOM 4791 C C . LEU B 2 176 ? 193.097 250.989 225.221 1.00 106.27 176 LEU C C 1
ATOM 4792 O O . LEU B 2 176 ? 193.701 251.973 225.654 1.00 106.27 176 LEU C O 1
ATOM 4797 N N . CYS B 2 177 ? 193.642 249.780 225.137 1.00 115.18 177 CYS C N 1
ATOM 4798 C CA . CYS B 2 177 ? 195.044 249.579 225.455 1.00 115.18 177 CYS C CA 1
ATOM 4799 C C . CYS B 2 177 ? 195.923 250.207 224.378 1.00 115.18 177 CYS C C 1
ATOM 4800 O O . CYS B 2 177 ? 195.483 250.482 223.258 1.00 115.18 177 CYS C O 1
ATOM 4803 N N . SER B 2 178 ? 197.187 250.430 224.730 1.00 115.56 178 SER C N 1
ATOM 4804 C CA . SER B 2 178 ? 198.140 251.025 223.800 1.00 115.56 178 SER C CA 1
ATOM 4805 C C . SER B 2 178 ? 198.474 250.117 222.624 1.00 115.56 178 SER C C 1
ATOM 4806 O O . SER B 2 178 ? 199.318 250.489 221.802 1.00 115.56 178 SER C O 1
ATOM 4809 N N . ASN B 2 179 ? 197.841 248.947 222.521 1.00 117.57 179 ASN C N 1
ATOM 4810 C CA . ASN B 2 179 ? 198.146 247.982 221.466 1.00 117.57 179 ASN C CA 1
ATOM 4811 C C . ASN B 2 179 ? 197.254 248.265 220.260 1.00 117.57 179 ASN C C 1
ATOM 4812 O O . ASN B 2 179 ? 196.170 247.703 220.093 1.00 117.57 179 ASN C O 1
ATOM 4817 N N . PHE B 2 180 ? 197.735 249.167 219.402 1.00 114.56 180 PHE C N 1
ATOM 4818 C CA . PHE B 2 180 ? 197.080 249.498 218.142 1.00 114.56 180 PHE C CA 1
ATOM 4819 C C . PHE B 2 180 ? 197.734 248.805 216.953 1.00 114.56 180 PHE C C 1
ATOM 4820 O O . PHE B 2 180 ? 197.828 249.389 215.868 1.00 114.56 180 PHE C O 1
ATOM 4828 N N . PHE B 2 181 ? 198.189 247.571 217.135 1.00 117.84 181 PHE C N 1
ATOM 4829 C CA . PHE B 2 181 ? 198.857 246.821 216.072 1.00 117.84 181 PHE C CA 1
ATOM 4830 C C . PHE B 2 181 ? 197.896 246.324 215.003 1.00 117.84 181 PHE C C 1
ATOM 4831 O O . PHE B 2 181 ? 198.326 245.552 214.135 1.00 117.84 181 PHE C O 1
ATOM 4839 N N . ILE B 2 182 ? 196.625 246.731 215.048 1.00 114.91 182 ILE C N 1
ATOM 4840 C CA . ILE B 2 182 ? 195.677 246.329 214.012 1.00 114.91 182 ILE C CA 1
ATOM 4841 C C . ILE B 2 182 ? 196.101 246.886 212.660 1.00 114.91 182 ILE C C 1
ATOM 4842 O O . ILE B 2 182 ? 196.087 246.177 211.647 1.00 114.91 182 ILE C O 1
ATOM 4847 N N . GLY B 2 183 ? 196.492 248.153 212.621 1.00 114.17 183 GLY C N 1
ATOM 4848 C CA . GLY B 2 183 ? 196.975 248.751 211.397 1.00 114.17 183 GLY C CA 1
ATOM 4849 C C . GLY B 2 183 ? 195.860 249.122 210.437 1.00 114.17 183 GLY C C 1
ATOM 4850 O O . GLY B 2 183 ? 194.670 249.104 210.763 1.00 114.17 183 GLY C O 1
ATOM 4851 N N . ARG B 2 184 ? 196.276 249.460 209.217 1.00 113.53 184 ARG C N 1
ATOM 4852 C CA . ARG B 2 184 ? 195.384 249.945 208.165 1.00 113.53 184 ARG C CA 1
ATOM 4853 C C . ARG B 2 184 ? 194.564 251.141 208.650 1.00 113.53 184 ARG C C 1
ATOM 4854 O O . ARG B 2 184 ? 193.335 251.106 208.735 1.00 113.53 184 ARG C O 1
ATOM 4862 N N . HIS B 2 185 ? 195.278 252.207 208.973 1.00 109.36 185 HIS C N 1
ATOM 4863 C CA . HIS B 2 185 ? 194.645 253.453 209.385 1.00 109.36 185 HIS C CA 1
ATOM 4864 C C . HIS B 2 185 ? 193.953 254.113 208.198 1.00 109.36 185 HIS C C 1
ATOM 4865 O O . HIS B 2 185 ? 194.599 254.357 207.171 1.00 109.36 185 HIS C O 1
ATOM 4872 N N . PRO B 2 186 ? 192.649 254.391 208.278 1.00 107.12 186 PRO C N 1
ATOM 4873 C CA . PRO B 2 186 ? 191.969 255.062 207.157 1.00 107.12 186 PRO C CA 1
ATOM 4874 C C . PRO B 2 186 ? 192.494 256.455 206.860 1.00 107.12 186 PRO C C 1
ATOM 4875 O O . PRO B 2 186 ? 192.391 256.902 205.711 1.00 107.12 186 PRO C O 1
ATOM 4879 N N . THR B 2 187 ? 193.043 257.159 207.847 1.00 106.16 187 THR C N 1
ATOM 4880 C CA . THR B 2 187 ? 193.514 258.525 207.663 1.00 106.16 187 THR C CA 1
ATOM 4881 C C . THR B 2 187 ? 194.934 258.646 208.194 1.00 106.16 187 THR C C 1
ATOM 4882 O O . THR B 2 187 ? 195.223 258.203 209.309 1.00 106.16 187 THR C O 1
ATOM 4886 N N . VAL B 2 188 ? 195.810 259.240 207.395 1.00 108.10 188 VAL C N 1
ATOM 4887 C CA . VAL B 2 188 ? 197.203 259.439 207.812 1.00 108.10 188 VAL C CA 1
ATOM 4888 C C . VAL B 2 188 ? 197.248 260.473 208.932 1.00 108.10 188 VAL C C 1
ATOM 4889 O O . VAL B 2 188 ? 196.607 261.533 208.817 1.00 108.10 188 VAL C O 1
ATOM 4893 N N . PRO B 2 189 ? 197.968 260.213 210.035 1.00 109.55 189 PRO C N 1
ATOM 4894 C CA . PRO B 2 189 ? 198.142 261.144 211.157 1.00 109.55 189 PRO C CA 1
ATOM 4895 C C . PRO B 2 189 ? 198.576 262.541 210.718 1.00 109.55 189 PRO C C 1
ATOM 4896 O O . PRO B 2 189 ? 199.256 262.704 209.705 1.00 109.55 189 PRO C O 1
ATOM 4900 N N . MET C 3 1 ? 168.099 271.827 272.377 1.00 62.65 1 MET D N 1
ATOM 4901 C CA . MET C 3 1 ? 167.456 272.918 273.148 1.00 62.65 1 MET D CA 1
ATOM 4902 C C . MET C 3 1 ? 167.749 274.210 272.415 1.00 62.65 1 MET D C 1
ATOM 4903 O O . MET C 3 1 ? 166.874 275.063 272.422 1.00 62.65 1 MET D O 1
ATOM 4908 N N . ARG C 3 2 ? 168.945 274.379 271.858 1.00 56.22 2 ARG D N 1
ATOM 4909 C CA . ARG C 3 2 ? 169.101 275.587 271.052 1.00 56.22 2 ARG D CA 1
ATOM 4910 C C . ARG C 3 2 ? 169.488 275.151 269.643 1.00 56.22 2 ARG D C 1
ATOM 4911 O O . ARG C 3 2 ? 170.672 275.061 269.311 1.00 56.22 2 ARG D O 1
ATOM 4919 N N . GLU C 3 3 ? 168.484 274.880 268.817 1.00 54.89 3 GLU D N 1
ATOM 4920 C CA . GLU C 3 3 ? 168.717 274.411 267.461 1.00 54.89 3 GLU D CA 1
ATOM 4921 C C . GLU C 3 3 ? 168.999 275.577 266.523 1.00 54.89 3 GLU D C 1
ATOM 4922 O O . GLU C 3 3 ? 168.540 276.702 266.737 1.00 54.89 3 GLU D O 1
ATOM 4928 N N . ILE C 3 4 ? 169.763 275.293 265.471 1.00 47.87 4 ILE D N 1
ATOM 4929 C CA . ILE C 3 4 ? 170.158 276.285 264.478 1.00 47.87 4 ILE D CA 1
ATOM 4930 C C . ILE C 3 4 ? 169.753 275.774 263.103 1.00 47.87 4 ILE D C 1
ATOM 4931 O O . ILE C 3 4 ? 170.039 274.623 262.755 1.00 47.87 4 ILE D O 1
ATOM 4936 N N . VAL C 3 5 ? 169.086 276.626 262.328 1.00 48.14 5 VAL D N 1
ATOM 4937 C CA . VAL C 3 5 ? 168.682 276.308 260.963 1.00 48.14 5 VAL D CA 1
ATOM 4938 C C . VAL C 3 5 ? 169.680 276.944 260.007 1.00 48.14 5 VAL D C 1
ATOM 4939 O O . VAL C 3 5 ? 169.950 278.148 260.089 1.00 48.14 5 VAL D O 1
ATOM 4943 N N . HIS C 3 6 ? 170.229 276.139 259.104 1.00 46.62 6 HIS D N 1
ATOM 4944 C CA . HIS C 3 6 ? 171.251 276.585 258.169 1.00 46.62 6 HIS D CA 1
ATOM 4945 C C . HIS C 3 6 ? 170.658 276.751 256.777 1.00 46.62 6 HIS D C 1
ATOM 4946 O O . HIS C 3 6 ? 169.887 275.907 256.315 1.00 46.62 6 HIS D O 1
ATOM 4953 N N . ILE C 3 7 ? 171.024 277.844 256.112 1.00 44.58 7 ILE D N 1
ATOM 4954 C CA . ILE C 3 7 ? 170.552 278.147 254.767 1.00 44.58 7 ILE D CA 1
ATOM 4955 C C . ILE C 3 7 ? 171.755 278.417 253.876 1.00 44.58 7 ILE D C 1
ATOM 4956 O O . ILE C 3 7 ? 172.694 279.111 254.280 1.00 44.58 7 ILE D O 1
ATOM 4961 N N . GLN C 3 8 ? 171.732 277.861 252.667 1.00 45.82 8 GLN D N 1
ATOM 4962 C CA . GLN C 3 8 ? 172.788 278.055 251.683 1.00 45.82 8 GLN D CA 1
ATOM 4963 C C . GLN C 3 8 ? 172.188 278.611 250.401 1.00 45.82 8 GLN D C 1
ATOM 4964 O O . GLN C 3 8 ? 171.272 278.011 249.831 1.00 45.82 8 GLN D O 1
ATOM 4970 N N . ALA C 3 9 ? 172.715 279.742 249.940 1.00 45.39 9 ALA D N 1
ATOM 4971 C CA . ALA C 3 9 ? 172.220 280.401 248.740 1.00 45.39 9 ALA D CA 1
ATOM 4972 C C . ALA C 3 9 ? 173.367 280.652 247.775 1.00 45.39 9 ALA D C 1
ATOM 4973 O O . ALA C 3 9 ? 174.456 281.065 248.185 1.00 45.39 9 ALA D O 1
ATOM 4975 N N . GLY C 3 10 ? 173.119 280.401 246.493 1.00 46.49 10 GLY D N 1
ATOM 4976 C CA . GLY C 3 10 ? 174.121 280.622 245.471 1.00 46.49 10 GLY D CA 1
ATOM 4977 C C . GLY C 3 10 ? 175.161 279.521 245.441 1.00 46.49 10 GLY D C 1
ATOM 4978 O O . GLY C 3 10 ? 175.184 278.614 246.271 1.00 46.49 10 GLY D O 1
ATOM 4979 N N . GLN C 3 11 ? 176.051 279.614 244.452 1.00 48.53 11 GLN D N 1
ATOM 4980 C CA . GLN C 3 11 ? 177.106 278.615 244.316 1.00 48.53 11 GLN D CA 1
ATOM 4981 C C . GLN C 3 11 ? 178.112 278.717 245.453 1.00 48.53 11 GLN D C 1
ATOM 4982 O O . GLN C 3 11 ? 178.484 277.706 246.061 1.00 48.53 11 GLN D O 1
ATOM 4988 N N . CYS C 3 12 ? 178.578 279.933 245.743 1.00 47.24 12 CYS D N 1
ATOM 4989 C CA . CYS C 3 12 ? 179.528 280.119 246.833 1.00 47.24 12 CYS D CA 1
ATOM 4990 C C . CYS C 3 12 ? 178.919 279.702 248.161 1.00 47.24 12 CYS D C 1
ATOM 4991 O O . CYS C 3 12 ? 179.567 279.023 248.965 1.00 47.24 12 CYS D O 1
ATOM 4994 N N . GLY C 3 13 ? 177.666 280.089 248.400 1.00 43.78 13 GLY D N 1
ATOM 4995 C CA . GLY C 3 13 ? 177.001 279.686 249.625 1.00 43.78 13 GLY D CA 1
ATOM 4996 C C . GLY C 3 13 ? 176.840 278.184 249.734 1.00 43.78 13 GLY D C 1
ATOM 4997 O O . GLY C 3 13 ? 177.062 277.605 250.796 1.00 43.78 13 GLY D O 1
ATOM 4998 N N . ASN C 3 14 ? 176.459 277.531 248.634 1.00 45.69 14 ASN D N 1
ATOM 4999 C CA . ASN C 3 14 ? 176.278 276.084 248.661 1.00 45.69 14 ASN D CA 1
ATOM 5000 C C . ASN C 3 14 ? 177.594 275.364 248.917 1.00 45.69 14 ASN D C 1
ATOM 5001 O O . ASN C 3 14 ? 177.638 274.400 249.688 1.00 45.69 14 ASN D O 1
ATOM 5006 N N . GLN C 3 15 ? 178.679 275.816 248.284 1.00 47.76 15 GLN D N 1
ATOM 5007 C CA . GLN C 3 15 ? 179.970 275.166 248.492 1.00 47.76 15 GLN D CA 1
ATOM 5008 C C . GLN C 3 15 ? 180.486 275.394 249.908 1.00 47.76 15 GLN D C 1
ATOM 5009 O O . GLN C 3 15 ? 181.003 274.465 250.547 1.00 47.76 15 GLN D O 1
ATOM 5015 N N . ILE C 3 16 ? 180.347 276.619 250.422 1.00 43.40 16 ILE D N 1
ATOM 5016 C CA . ILE C 3 16 ? 180.759 276.893 251.794 1.00 43.40 16 ILE D CA 1
ATOM 5017 C C . ILE C 3 16 ? 179.932 276.068 252.768 1.00 43.40 16 ILE D C 1
ATOM 5018 O O . ILE C 3 16 ? 180.452 275.554 253.762 1.00 43.40 16 ILE D O 1
ATOM 5023 N N . GLY C 3 17 ? 178.634 275.919 252.496 1.00 44.59 17 GLY D N 1
ATOM 5024 C CA . GLY C 3 17 ? 177.797 275.105 253.359 1.00 44.59 17 GLY D CA 1
ATOM 5025 C C . GLY C 3 17 ? 178.172 273.638 253.322 1.00 44.59 17 GLY D C 1
ATOM 5026 O O . GLY C 3 17 ? 178.140 272.956 254.348 1.00 44.59 17 GLY D O 1
ATOM 5027 N N . SER C 3 18 ? 178.524 273.128 252.142 1.00 45.80 18 SER D N 1
ATOM 5028 C CA . SER C 3 18 ? 178.975 271.744 252.053 1.00 45.80 18 SER D CA 1
ATOM 5029 C C . SER C 3 18 ? 180.249 271.536 252.858 1.00 45.80 18 SER D C 1
ATOM 5030 O O . SER C 3 18 ? 180.377 270.549 253.593 1.00 45.80 18 SER D O 1
ATOM 5033 N N . LYS C 3 19 ? 181.196 272.470 252.750 1.00 46.86 19 LYS D N 1
ATOM 5034 C CA . LYS C 3 19 ? 182.414 272.374 253.551 1.00 46.86 19 LYS D CA 1
ATOM 5035 C C . LYS C 3 19 ? 182.105 272.465 255.042 1.00 46.86 19 LYS D C 1
ATOM 5036 O O . LYS C 3 19 ? 182.684 271.732 255.856 1.00 46.86 19 LYS D O 1
ATOM 5042 N N . PHE C 3 20 ? 181.192 273.362 255.415 1.00 43.89 20 PHE D N 1
ATOM 5043 C CA . PHE C 3 20 ? 180.835 273.537 256.817 1.00 43.89 20 PHE D CA 1
ATOM 5044 C C . PHE C 3 20 ? 180.209 272.275 257.387 1.00 43.89 20 PHE D C 1
ATOM 5045 O O . PHE C 3 20 ? 180.527 271.864 258.508 1.00 43.89 20 PHE D O 1
ATOM 5053 N N . TRP C 3 21 ? 179.317 271.642 256.626 1.00 44.65 21 TRP D N 1
ATOM 5054 C CA . TRP C 3 21 ? 178.701 270.411 257.095 1.00 44.65 21 TRP D CA 1
ATOM 5055 C C . TRP C 3 21 ? 179.699 269.268 257.134 1.00 44.65 21 TRP D C 1
ATOM 5056 O O . TRP C 3 21 ? 179.616 268.414 258.020 1.00 44.65 21 TRP D O 1
ATOM 5067 N N . GLU C 3 22 ? 180.656 269.240 256.206 1.00 48.29 22 GLU D N 1
ATOM 5068 C CA . GLU C 3 22 ? 181.718 268.243 256.284 1.00 48.29 22 GLU D CA 1
ATOM 5069 C C . GLU C 3 22 ? 182.510 268.396 257.577 1.00 48.29 22 GLU D C 1
ATOM 5070 O O . GLU C 3 22 ? 182.770 267.415 258.284 1.00 48.29 22 GLU D O 1
ATOM 5076 N N . VAL C 3 23 ? 182.872 269.634 257.918 1.00 45.32 23 VAL D N 1
ATOM 5077 C CA . VAL C 3 23 ? 183.646 269.870 259.134 1.00 45.32 23 VAL D CA 1
ATOM 5078 C C . VAL C 3 23 ? 182.827 269.527 260.375 1.00 45.32 23 VAL D C 1
ATOM 5079 O O . VAL C 3 23 ? 183.339 268.920 261.322 1.00 45.32 23 VAL D O 1
ATOM 5083 N N . ILE C 3 24 ? 181.547 269.906 260.392 1.00 45.95 24 ILE D N 1
ATOM 5084 C CA . ILE C 3 24 ? 180.702 269.615 261.549 1.00 45.95 24 ILE D CA 1
ATOM 5085 C C . ILE C 3 24 ? 180.531 268.112 261.726 1.00 45.95 24 ILE D C 1
ATOM 5086 O O . ILE C 3 24 ? 180.607 267.591 262.845 1.00 45.95 24 ILE D O 1
ATOM 5091 N N . SER C 3 25 ? 180.297 267.389 260.629 1.00 48.60 25 SER D N 1
ATOM 5092 C CA . SER C 3 25 ? 180.202 265.938 260.709 1.00 48.60 25 SER D CA 1
ATOM 5093 C C . SER C 3 25 ? 181.511 265.321 261.172 1.00 48.60 25 SER D C 1
ATOM 5094 O O . SER C 3 25 ? 181.503 264.295 261.860 1.00 48.60 25 SER D O 1
ATOM 5097 N N . ASP C 3 26 ? 182.645 265.921 260.802 1.00 50.11 26 ASP D N 1
ATOM 5098 C CA . ASP C 3 26 ? 183.919 265.471 261.351 1.00 50.11 26 ASP D CA 1
ATOM 5099 C C . ASP C 3 26 ? 183.971 265.684 262.859 1.00 50.11 26 ASP D C 1
ATOM 5100 O O . ASP C 3 26 ? 184.459 264.824 263.599 1.00 50.11 26 ASP D O 1
ATOM 5105 N N . GLU C 3 27 ? 183.470 266.827 263.330 1.00 50.60 27 GLU D N 1
ATOM 5106 C CA . GLU C 3 27 ? 183.503 267.123 264.759 1.00 50.60 27 GLU D CA 1
ATOM 5107 C C . GLU C 3 27 ? 182.555 266.223 265.540 1.00 50.60 27 GLU D C 1
ATOM 5108 O O . GLU C 3 27 ? 182.891 265.764 266.637 1.00 50.60 27 GLU D O 1
ATOM 5114 N N . HIS C 3 28 ? 181.369 265.965 265.000 1.00 49.93 28 HIS D N 1
ATOM 5115 C CA . HIS C 3 28 ? 180.366 265.161 265.683 1.00 49.93 28 HIS D CA 1
ATOM 5116 C C . HIS C 3 28 ? 180.470 263.678 265.358 1.00 49.93 28 HIS D C 1
ATOM 5117 O O . HIS C 3 28 ? 179.625 262.901 265.812 1.00 49.93 28 HIS D O 1
ATOM 5124 N N . GLY C 3 29 ? 181.476 263.270 264.592 1.00 53.32 29 GLY D N 1
ATOM 5125 C CA . GLY C 3 29 ? 181.625 261.866 264.249 1.00 53.32 29 GLY D CA 1
ATOM 5126 C C . GLY C 3 29 ? 180.471 261.320 263.439 1.00 53.32 29 GLY D C 1
ATOM 5127 O O . GLY C 3 29 ? 180.003 260.205 263.700 1.00 53.32 29 GLY D O 1
ATOM 5128 N N . ILE C 3 30 ? 179.998 262.084 262.461 1.00 52.66 30 ILE D N 1
ATOM 5129 C CA . ILE C 3 30 ? 178.876 261.689 261.620 1.00 52.66 30 ILE D CA 1
ATOM 5130 C C . ILE C 3 30 ? 179.422 261.105 260.326 1.00 52.66 30 ILE D C 1
ATOM 5131 O O . ILE C 3 30 ? 180.226 261.743 259.636 1.00 52.66 30 ILE D O 1
ATOM 5136 N N . ASP C 3 31 ? 178.998 259.887 260.008 1.00 59.64 31 ASP D N 1
ATOM 5137 C CA . ASP C 3 31 ? 179.399 259.256 258.762 1.00 59.64 31 ASP D CA 1
ATOM 5138 C C . ASP C 3 31 ? 178.857 260.059 257.583 1.00 59.64 31 ASP D C 1
ATOM 5139 O O . ASP C 3 31 ? 177.767 260.636 257.676 1.00 59.64 31 ASP D O 1
ATOM 5144 N N . PRO C 3 32 ? 179.587 260.130 256.466 1.00 59.28 32 PRO D N 1
ATOM 5145 C CA . PRO C 3 32 ? 179.074 260.872 255.302 1.00 59.28 32 PRO D CA 1
ATOM 5146 C C . PRO C 3 32 ? 177.734 260.369 254.796 1.00 59.28 32 PRO D C 1
ATOM 5147 O O . PRO C 3 32 ? 177.064 261.089 254.046 1.00 59.28 32 PRO D O 1
ATOM 5151 N N . SER C 3 33 ? 177.322 259.163 255.177 1.00 61.17 33 SER D N 1
ATOM 5152 C CA . SER C 3 33 ? 176.012 258.634 254.828 1.00 61.17 33 SER D CA 1
ATOM 5153 C C . SER C 3 33 ? 174.924 259.055 255.806 1.00 61.17 33 SER D C 1
ATOM 5154 O O . SER C 3 33 ? 173.758 258.704 255.600 1.00 61.17 33 SER D O 1
ATOM 5157 N N . GLY C 3 34 ? 175.272 259.794 256.857 1.00 58.09 34 GLY D N 1
ATOM 5158 C CA . GLY C 3 34 ? 174.322 260.216 257.864 1.00 58.09 34 GLY D CA 1
ATOM 5159 C C . GLY C 3 34 ? 174.382 259.439 259.160 1.00 58.09 34 GLY D C 1
ATOM 5160 O O . GLY C 3 34 ? 173.821 259.897 260.163 1.00 58.09 34 GLY D O 1
ATOM 5161 N N . GLN C 3 35 ? 175.042 258.285 259.172 1.00 59.53 35 GLN D N 1
ATOM 5162 C CA . GLN C 3 35 ? 175.161 257.496 260.386 1.00 59.53 35 GLN D CA 1
ATOM 5163 C C . GLN C 3 35 ? 176.102 258.174 261.375 1.00 59.53 35 GLN D C 1
ATOM 5164 O O . GLN C 3 35 ? 176.934 259.008 261.013 1.00 59.53 35 GLN D O 1
ATOM 5170 N N . TYR C 3 36 ? 175.961 257.804 262.643 1.00 59.91 36 TYR D N 1
ATOM 5171 C CA . TYR C 3 36 ? 176.830 258.297 263.702 1.00 59.91 36 TYR D CA 1
ATOM 5172 C C . TYR C 3 36 ? 177.895 257.247 263.990 1.00 59.91 36 TYR D C 1
ATOM 5173 O O . TYR C 3 36 ? 177.570 256.109 264.344 1.00 59.91 36 TYR D O 1
ATOM 5182 N N . VAL C 3 37 ? 179.161 257.630 263.839 1.00 59.77 37 VAL D N 1
ATOM 5183 C CA . VAL C 3 37 ? 180.273 256.720 264.089 1.00 59.77 37 VAL D CA 1
ATOM 5184 C C . VAL C 3 37 ? 181.241 257.368 265.068 1.00 59.77 37 VAL D C 1
ATOM 5185 O O . VAL C 3 37 ? 182.417 256.995 265.135 1.00 59.77 37 VAL D O 1
ATOM 5189 N N . GLY C 3 38 ? 180.753 258.343 265.830 1.00 61.54 38 GLY D N 1
ATOM 5190 C CA . GLY C 3 38 ? 181.605 259.026 266.782 1.00 61.54 38 GLY D CA 1
ATOM 5191 C C . GLY C 3 38 ? 182.072 258.109 267.895 1.00 61.54 38 GLY D C 1
ATOM 5192 O O . GLY C 3 38 ? 181.370 257.193 268.322 1.00 61.54 38 GLY D O 1
ATOM 5193 N N . ASP C 3 39 ? 183.288 258.367 268.371 1.00 64.83 39 ASP D N 1
ATOM 5194 C CA . ASP C 3 39 ? 183.902 257.572 269.425 1.00 64.83 39 ASP D CA 1
ATOM 5195 C C . ASP C 3 39 ? 183.742 258.186 270.808 1.00 64.83 39 ASP D C 1
ATOM 5196 O O . ASP C 3 39 ? 184.263 257.631 271.779 1.00 64.83 39 ASP D O 1
ATOM 5201 N N . SER C 3 40 ? 183.042 259.311 270.924 1.00 63.84 40 SER D N 1
ATOM 5202 C CA . SER C 3 40 ? 182.857 259.986 272.198 1.00 63.84 40 SER D CA 1
ATOM 5203 C C . SER C 3 40 ? 181.386 260.315 272.399 1.00 63.84 40 SER D C 1
ATOM 5204 O O . SER C 3 40 ? 180.667 260.627 271.447 1.00 63.84 40 SER D O 1
ATOM 5207 N N . ASP C 3 41 ? 180.946 260.241 273.655 1.00 63.35 41 ASP D N 1
ATOM 5208 C CA . ASP C 3 41 ? 179.566 260.567 273.988 1.00 63.35 41 ASP D CA 1
ATOM 5209 C C . ASP C 3 41 ? 179.302 262.065 273.994 1.00 63.35 41 ASP D C 1
ATOM 5210 O O . ASP C 3 41 ? 178.139 262.476 273.940 1.00 63.35 41 ASP D O 1
ATOM 5215 N N . LEU C 3 42 ? 180.352 262.885 274.065 1.00 59.74 42 LEU D N 1
ATOM 5216 C CA . LEU C 3 42 ? 180.167 264.333 274.056 1.00 59.74 42 LEU D CA 1
ATOM 5217 C C . LEU C 3 42 ? 179.622 264.813 272.719 1.00 59.74 42 LEU D C 1
ATOM 5218 O O . LEU C 3 42 ? 178.813 265.746 272.671 1.00 59.74 42 LEU D O 1
ATOM 5223 N N . GLN C 3 43 ? 180.061 264.192 271.622 1.00 56.78 43 GLN D N 1
ATOM 5224 C CA . GLN C 3 43 ? 179.630 264.626 270.299 1.00 56.78 43 GLN D CA 1
ATOM 5225 C C . GLN C 3 43 ? 178.128 264.457 270.123 1.00 56.78 43 GLN D C 1
ATOM 5226 O O . GLN C 3 43 ? 177.460 265.324 269.550 1.00 56.78 43 GLN D O 1
ATOM 5232 N N . LEU C 3 44 ? 177.581 263.348 270.610 1.00 56.22 44 LEU D N 1
ATOM 5233 C CA . LEU C 3 44 ? 176.178 263.021 270.406 1.00 56.22 44 LEU D CA 1
ATOM 5234 C C . LEU C 3 44 ? 175.266 263.642 271.458 1.00 56.22 44 LEU D C 1
ATOM 5235 O O . LEU C 3 44 ? 174.041 263.583 271.310 1.00 56.22 44 LEU D O 1
ATOM 5240 N N . GLU C 3 45 ? 175.832 264.254 272.501 1.00 55.18 45 GLU D N 1
ATOM 5241 C CA . GLU C 3 45 ? 175.016 264.792 273.585 1.00 55.18 45 GLU D CA 1
ATOM 5242 C C . GLU C 3 45 ? 174.097 265.904 273.095 1.00 55.18 45 GLU D C 1
ATOM 5243 O O . GLU C 3 45 ? 172.922 265.959 273.474 1.00 55.18 45 GLU D O 1
ATOM 5249 N N . ARG C 3 46 ? 174.610 266.797 272.257 1.00 52.70 46 ARG D N 1
ATOM 5250 C CA . ARG C 3 46 ? 173.841 267.921 271.736 1.00 52.70 46 ARG D CA 1
ATOM 5251 C C . ARG C 3 46 ? 173.961 267.984 270.223 1.00 52.70 46 ARG D C 1
ATOM 5252 O O . ARG C 3 46 ? 174.177 269.041 269.627 1.00 52.70 46 ARG D O 1
ATOM 5260 N N . ILE C 3 47 ? 173.821 266.824 269.578 1.00 49.47 47 ILE D N 1
ATOM 5261 C CA . ILE C 3 47 ? 173.819 266.774 268.123 1.00 49.47 47 ILE D CA 1
ATOM 5262 C C . ILE C 3 47 ? 172.564 267.407 267.547 1.00 49.47 47 ILE D C 1
ATOM 5263 O O . ILE C 3 47 ? 172.526 267.727 266.354 1.00 49.47 47 ILE D O 1
ATOM 5268 N N . ASN C 3 48 ? 171.530 267.605 268.366 1.00 50.73 48 ASN D N 1
ATOM 5269 C CA . ASN C 3 48 ? 170.288 268.191 267.883 1.00 50.73 48 ASN D CA 1
ATOM 5270 C C . ASN C 3 48 ? 170.441 269.648 267.477 1.00 50.73 48 ASN D C 1
ATOM 5271 O O . ASN C 3 48 ? 169.534 270.188 266.836 1.00 50.73 48 ASN D O 1
ATOM 5276 N N . VAL C 3 49 ? 171.550 270.296 267.836 1.00 48.47 49 VAL D N 1
ATOM 5277 C CA . VAL C 3 49 ? 171.746 271.694 267.462 1.00 48.47 49 VAL D CA 1
ATOM 5278 C C . VAL C 3 49 ? 171.831 271.835 265.948 1.00 48.47 49 VAL D C 1
ATOM 5279 O O . VAL C 3 49 ? 171.232 272.744 265.360 1.00 48.47 49 VAL D O 1
ATOM 5283 N N . TYR C 3 50 ? 172.565 270.937 265.292 1.00 46.73 50 TYR D N 1
ATOM 5284 C CA . TYR C 3 50 ? 172.764 271.004 263.853 1.00 46.73 50 TYR D CA 1
ATOM 5285 C C . TYR C 3 50 ? 172.124 269.861 263.080 1.00 46.73 50 TYR D C 1
ATOM 5286 O O . TYR C 3 50 ? 171.997 269.967 261.857 1.00 46.73 50 TYR D O 1
ATOM 5295 N N . TYR C 3 51 ? 171.721 268.782 263.741 1.00 46.60 51 TYR D N 1
ATOM 5296 C CA . TYR C 3 51 ? 171.201 267.613 263.051 1.00 46.60 51 TYR D CA 1
ATOM 5297 C C . TYR C 3 51 ? 169.846 267.219 263.614 1.00 46.60 51 TYR D C 1
ATOM 5298 O O . TYR C 3 51 ? 169.646 267.215 264.831 1.00 46.60 51 TYR D O 1
ATOM 5307 N N . ASN C 3 52 ? 168.919 266.889 262.720 1.00 50.73 52 ASN D N 1
ATOM 5308 C CA . ASN C 3 52 ? 167.720 266.155 263.099 1.00 50.73 52 ASN D CA 1
ATOM 5309 C C . ASN C 3 52 ? 168.083 264.673 263.137 1.00 50.73 52 ASN D C 1
ATOM 5310 O O . ASN C 3 52 ? 169.245 264.298 262.969 1.00 50.73 52 ASN D O 1
ATOM 5315 N N . GLU C 3 53 ? 167.103 263.802 263.358 1.00 56.50 53 GLU D N 1
ATOM 5316 C CA . GLU C 3 53 ? 167.373 262.374 263.390 1.00 56.50 53 GLU D CA 1
ATOM 5317 C C . GLU C 3 53 ? 166.297 261.626 262.621 1.00 56.50 53 GLU D C 1
ATOM 5318 O O . GLU C 3 53 ? 165.157 262.084 262.508 1.00 56.50 53 GLU D O 1
ATOM 5324 N N . ALA C 3 54 ? 166.679 260.466 262.083 1.00 59.60 54 ALA D N 1
ATOM 5325 C CA . ALA C 3 54 ? 165.773 259.611 261.325 1.00 59.60 54 ALA D CA 1
ATOM 5326 C C . ALA C 3 54 ? 165.587 258.250 261.987 1.00 59.60 54 ALA D C 1
ATOM 5327 O O . ALA C 3 54 ? 165.186 257.291 261.322 1.00 59.60 54 ALA D O 1
ATOM 5329 N N . GLY C 3 55 ? 165.881 258.146 263.280 1.00 64.16 55 GLY D N 1
ATOM 5330 C CA . GLY C 3 55 ? 165.635 256.925 264.020 1.00 64.16 55 GLY D CA 1
ATOM 5331 C C . GLY C 3 55 ? 166.785 255.938 264.049 1.00 64.16 55 GLY D C 1
ATOM 5332 O O . GLY C 3 55 ? 167.412 255.742 265.094 1.00 64.16 55 GLY D O 1
ATOM 5333 N N . SER C 3 56 ? 167.078 255.312 262.909 1.00 64.32 56 SER D N 1
ATOM 5334 C CA . SER C 3 56 ? 168.033 254.204 262.854 1.00 64.32 56 SER D CA 1
ATOM 5335 C C . SER C 3 56 ? 169.474 254.718 262.863 1.00 64.32 56 SER D C 1
ATOM 5336 O O . SER C 3 56 ? 170.274 254.441 261.969 1.00 64.32 56 SER D O 1
ATOM 5339 N N . ASN C 3 57 ? 169.795 255.476 263.913 1.00 63.11 57 ASN D N 1
ATOM 5340 C CA . ASN C 3 57 ? 171.132 256.037 264.111 1.00 63.11 57 ASN D CA 1
ATOM 5341 C C . ASN C 3 57 ? 171.576 256.857 262.903 1.00 63.11 57 ASN D C 1
ATOM 5342 O O . ASN C 3 57 ? 172.743 256.836 262.511 1.00 63.11 57 ASN D O 1
ATOM 5347 N N . LYS C 3 58 ? 170.635 257.581 262.305 1.00 57.53 58 LYS D N 1
ATOM 5348 C CA . LYS C 3 58 ? 170.899 258.417 261.144 1.00 57.53 58 LYS D CA 1
ATOM 5349 C C . LYS C 3 58 ? 170.447 259.837 261.444 1.00 57.53 58 LYS D C 1
ATOM 5350 O O . LYS C 3 58 ? 169.319 260.049 261.900 1.00 57.53 58 LYS D O 1
ATOM 5356 N N . TYR C 3 59 ? 171.324 260.802 261.186 1.00 53.85 59 TYR D N 1
ATOM 5357 C CA . TYR C 3 59 ? 171.059 262.206 261.463 1.00 53.85 59 TYR D CA 1
ATOM 5358 C C . TYR C 3 59 ? 171.128 263.001 260.169 1.00 53.85 59 TYR D C 1
ATOM 5359 O O . TYR C 3 59 ? 172.075 262.847 259.392 1.00 53.85 59 TYR D O 1
ATOM 5368 N N . VAL C 3 60 ? 170.131 263.841 259.942 1.00 49.08 60 VAL D N 1
ATOM 5369 C CA . VAL C 3 60 ? 170.039 264.673 258.746 1.00 49.08 60 VAL D CA 1
ATOM 5370 C C . VAL C 3 60 ? 170.240 266.125 259.159 1.00 49.08 60 VAL D C 1
ATOM 5371 O O . VAL C 3 60 ? 169.600 266.579 260.115 1.00 49.08 60 VAL D O 1
ATOM 5375 N N . PRO C 3 61 ? 171.135 266.864 258.509 1.00 45.64 61 PRO D N 1
ATOM 5376 C CA . PRO C 3 61 ? 171.356 268.261 258.891 1.00 45.64 61 PRO D CA 1
ATOM 5377 C C . PRO C 3 61 ? 170.103 269.104 258.724 1.00 45.64 61 PRO D C 1
ATOM 5378 O O . PRO C 3 61 ? 169.313 268.905 257.800 1.00 45.64 61 PRO D O 1
ATOM 5382 N N . ARG C 3 62 ? 169.931 270.059 259.635 1.00 47.79 62 ARG D N 1
ATOM 5383 C CA . ARG C 3 62 ? 168.854 271.041 259.546 1.00 47.79 62 ARG D CA 1
ATOM 5384 C C . ARG C 3 62 ? 169.255 272.164 258.586 1.00 47.79 62 ARG D C 1
ATOM 5385 O O . ARG C 3 62 ? 169.264 273.347 258.921 1.00 47.79 62 ARG D O 1
ATOM 5393 N N . ALA C 3 63 ? 169.592 271.762 257.365 1.00 45.90 63 ALA D N 1
ATOM 5394 C CA . ALA C 3 63 ? 170.127 272.662 256.355 1.00 45.90 63 ALA D CA 1
ATOM 5395 C C . ALA C 3 63 ? 169.144 272.813 255.206 1.00 45.90 63 ALA D C 1
ATOM 5396 O O . ALA C 3 63 ? 168.549 271.832 254.751 1.00 45.90 63 ALA D O 1
ATOM 5398 N N . VAL C 3 64 ? 168.983 274.046 254.739 1.00 46.88 64 VAL D N 1
ATOM 5399 C CA . VAL C 3 64 ? 168.177 274.349 253.564 1.00 46.88 64 VAL D CA 1
ATOM 5400 C C . VAL C 3 64 ? 169.125 274.789 252.459 1.00 46.88 64 VAL D C 1
ATOM 5401 O O . VAL C 3 64 ? 169.763 275.843 252.563 1.00 46.88 64 VAL D O 1
ATOM 5405 N N . LEU C 3 65 ? 169.217 273.986 251.405 1.00 48.13 65 LEU D N 1
ATOM 5406 C CA . LEU C 3 65 ? 170.072 274.282 250.264 1.00 48.13 65 LEU D CA 1
ATOM 5407 C C . LEU C 3 65 ? 169.202 274.850 249.155 1.00 48.13 65 LEU D C 1
ATOM 5408 O O . LEU C 3 65 ? 168.244 274.201 248.726 1.00 48.13 65 LEU D O 1
ATOM 5413 N N . VAL C 3 66 ? 169.514 276.062 248.705 1.00 48.58 66 VAL D N 1
ATOM 5414 C CA . VAL C 3 66 ? 168.724 276.711 247.665 1.00 48.58 66 VAL D CA 1
ATOM 5415 C C . VAL C 3 66 ? 169.655 277.334 246.636 1.00 48.58 66 VAL D C 1
ATOM 5416 O O . VAL C 3 66 ? 170.680 277.924 246.991 1.00 48.58 66 VAL D O 1
ATOM 5420 N N . ASP C 3 67 ? 169.290 277.206 245.361 1.00 52.74 67 ASP D N 1
ATOM 5421 C CA . ASP C 3 67 ? 169.974 277.885 244.270 1.00 52.74 67 ASP D CA 1
ATOM 5422 C C . ASP C 3 67 ? 169.078 277.836 243.045 1.00 52.74 67 ASP D C 1
ATOM 5423 O O . ASP C 3 67 ? 168.525 276.780 242.729 1.00 52.74 67 ASP D O 1
ATOM 5428 N N . LEU C 3 68 ? 168.948 278.969 242.353 1.00 52.55 68 LEU D N 1
ATOM 5429 C CA . LEU C 3 68 ? 168.117 279.015 241.155 1.00 52.55 68 LEU D CA 1
ATOM 5430 C C . LEU C 3 68 ? 168.674 278.160 240.025 1.00 52.55 68 LEU D C 1
ATOM 5431 O O . LEU C 3 68 ? 167.950 277.881 239.064 1.00 52.55 68 LEU D O 1
ATOM 5436 N N . GLU C 3 69 ? 169.935 277.740 240.115 1.00 56.26 69 GLU D N 1
ATOM 5437 C CA . GLU C 3 69 ? 170.546 276.907 239.092 1.00 56.26 69 GLU D CA 1
ATOM 5438 C C . GLU C 3 69 ? 170.588 275.466 239.576 1.00 56.26 69 GLU D C 1
ATOM 5439 O O . GLU C 3 69 ? 171.305 275.172 240.545 1.00 56.26 69 GLU D O 1
ATOM 5445 N N . PRO C 3 70 ? 169.851 274.543 238.955 1.00 56.79 70 PRO D N 1
ATOM 5446 C CA . PRO C 3 70 ? 169.875 273.145 239.419 1.00 56.79 70 PRO D CA 1
ATOM 5447 C C . PRO C 3 70 ? 171.233 272.479 239.292 1.00 56.79 70 PRO D C 1
ATOM 5448 O O . PRO C 3 70 ? 171.464 271.448 239.941 1.00 56.79 70 PRO D O 1
ATOM 5452 N N . GLY C 3 71 ? 172.131 273.019 238.467 1.00 57.85 71 GLY D N 1
ATOM 5453 C CA . GLY C 3 71 ? 173.448 272.420 238.331 1.00 57.85 71 GLY D CA 1
ATOM 5454 C C . GLY C 3 71 ? 174.221 272.412 239.635 1.00 57.85 71 GLY D C 1
ATOM 5455 O O . GLY C 3 71 ? 174.907 271.439 239.956 1.00 57.85 71 GLY D O 1
ATOM 5456 N N . THR C 3 72 ? 174.117 273.494 240.409 1.00 56.70 72 THR D N 1
ATOM 5457 C CA . THR C 3 72 ? 174.769 273.522 241.713 1.00 56.70 72 THR D CA 1
ATOM 5458 C C . THR C 3 72 ? 174.131 272.533 242.677 1.00 56.70 72 THR D C 1
ATOM 5459 O O . THR C 3 72 ? 174.829 271.949 243.510 1.00 56.70 72 THR D O 1
ATOM 5463 N N . MET C 3 73 ? 172.816 272.329 242.581 1.00 57.62 73 MET D N 1
ATOM 5464 C CA . MET C 3 73 ? 172.171 271.308 243.400 1.00 57.62 73 MET D CA 1
ATOM 5465 C C . MET C 3 73 ? 172.706 269.923 243.066 1.00 57.62 73 MET D C 1
ATOM 5466 O O . MET C 3 73 ? 172.987 269.123 243.966 1.00 57.62 73 MET D O 1
ATOM 5471 N N . ASP C 3 74 ? 172.857 269.623 241.775 1.00 59.92 74 ASP D N 1
ATOM 5472 C CA . ASP C 3 74 ? 173.411 268.332 241.381 1.00 59.92 74 ASP D CA 1
ATOM 5473 C C . ASP C 3 74 ? 174.858 268.191 241.838 1.00 59.92 74 ASP D C 1
ATOM 5474 O O . ASP C 3 74 ? 175.278 267.113 242.275 1.00 59.92 74 ASP D O 1
ATOM 5479 N N . SER C 3 75 ? 175.636 269.272 241.742 1.00 58.17 75 SER D N 1
ATOM 5480 C CA . SER C 3 75 ? 177.023 269.229 242.193 1.00 58.17 75 SER D CA 1
ATOM 5481 C C . SER C 3 75 ? 177.109 268.988 243.695 1.00 58.17 75 SER D C 1
ATOM 5482 O O . SER C 3 75 ? 177.966 268.228 244.161 1.00 58.17 75 SER D O 1
ATOM 5485 N N . VAL C 3 76 ? 176.234 269.633 244.469 1.00 56.72 76 VAL D N 1
ATOM 5486 C CA . VAL C 3 76 ? 176.212 269.419 245.914 1.00 56.72 76 VAL D CA 1
ATOM 5487 C C . VAL C 3 76 ? 175.827 267.980 246.226 1.00 56.72 76 VAL D C 1
ATOM 5488 O O . VAL C 3 76 ? 176.454 267.316 247.059 1.00 56.72 76 VAL D O 1
ATOM 5492 N N . ARG C 3 77 ? 174.792 267.475 245.552 1.00 60.84 77 ARG D N 1
ATOM 5493 C CA . ARG C 3 77 ? 174.343 266.108 245.787 1.00 60.84 77 ARG D CA 1
ATOM 5494 C C . ARG C 3 77 ? 175.411 265.091 245.416 1.00 60.84 77 ARG D C 1
ATOM 5495 O O . ARG C 3 77 ? 175.486 264.019 246.027 1.00 60.84 77 ARG D O 1
ATOM 5503 N N . SER C 3 78 ? 176.241 265.402 244.424 1.00 62.29 78 SER D N 1
ATOM 5504 C CA . SER C 3 78 ? 177.288 264.494 243.977 1.00 62.29 78 SER D CA 1
ATOM 5505 C C . SER C 3 78 ? 178.590 264.657 244.748 1.00 62.29 78 SER D C 1
ATOM 5506 O O . SER C 3 78 ? 179.558 263.951 244.451 1.00 62.29 78 SER D O 1
ATOM 5509 N N . GLY C 3 79 ? 178.638 265.560 245.730 1.00 63.50 79 GLY D N 1
ATOM 5510 C CA . GLY C 3 79 ? 179.842 265.791 246.474 1.00 63.50 79 GLY D CA 1
ATOM 5511 C C . GLY C 3 79 ? 180.136 264.664 247.448 1.00 63.50 79 GLY D C 1
ATOM 5512 O O . GLY C 3 79 ? 179.375 263.695 247.567 1.00 63.50 79 GLY D O 1
ATOM 5513 N N . PRO C 3 80 ? 181.267 264.778 248.149 1.00 61.72 80 PRO D N 1
ATOM 5514 C CA . PRO C 3 80 ? 181.622 263.744 249.134 1.00 61.72 80 PRO D CA 1
ATOM 5515 C C . PRO C 3 80 ? 180.597 263.588 250.243 1.00 61.72 80 PRO D C 1
ATOM 5516 O O . PRO C 3 80 ? 180.382 262.468 250.722 1.00 61.72 80 PRO D O 1
ATOM 5520 N N . PHE C 3 81 ? 179.960 264.676 250.666 1.00 58.55 81 PHE D N 1
ATOM 5521 C CA . PHE C 3 81 ? 178.909 264.647 251.677 1.00 58.55 81 PHE D CA 1
ATOM 5522 C C . PHE C 3 81 ? 177.556 264.988 251.061 1.00 58.55 81 PHE D C 1
ATOM 5523 O O . PHE C 3 81 ? 176.715 265.639 251.682 1.00 58.55 81 PHE D O 1
ATOM 5531 N N . GLY C 3 82 ? 177.341 264.551 249.819 1.00 60.77 82 GLY D N 1
ATOM 5532 C CA . GLY C 3 82 ? 176.135 264.941 249.107 1.00 60.77 82 GLY D CA 1
ATOM 5533 C C . GLY C 3 82 ? 174.878 264.301 249.665 1.00 60.77 82 GLY D C 1
ATOM 5534 O O . GLY C 3 82 ? 173.863 264.973 249.866 1.00 60.77 82 GLY D O 1
ATOM 5535 N N . GLN C 3 83 ? 174.926 262.998 249.928 1.00 62.10 83 GLN D N 1
ATOM 5536 C CA . GLN C 3 83 ? 173.746 262.275 250.382 1.00 62.10 83 GLN D CA 1
ATOM 5537 C C . GLN C 3 83 ? 173.473 262.463 251.866 1.00 62.10 83 GLN D C 1
ATOM 5538 O O . GLN C 3 83 ? 172.657 261.729 252.433 1.00 62.10 83 GLN D O 1
ATOM 5544 N N . LEU C 3 84 ? 174.139 263.423 252.503 1.00 54.95 84 LEU D N 1
ATOM 5545 C CA . LEU C 3 84 ? 173.864 263.736 253.897 1.00 54.95 84 LEU D CA 1
ATOM 5546 C C . LEU C 3 84 ? 172.588 264.554 254.055 1.00 54.95 84 LEU D C 1
ATOM 5547 O O . LEU C 3 84 ? 171.878 264.400 255.053 1.00 54.95 84 LEU D O 1
ATOM 5552 N N . PHE C 3 85 ? 172.277 265.409 253.085 1.00 52.38 85 PHE D N 1
ATOM 5553 C CA . PHE C 3 85 ? 171.144 266.315 253.190 1.00 52.38 85 PHE D CA 1
ATOM 5554 C C . PHE C 3 85 ? 169.844 265.634 252.778 1.00 52.38 85 PHE D C 1
ATOM 5555 O O . PHE C 3 85 ? 169.833 264.689 251.985 1.00 52.38 85 PHE D O 1
ATOM 5563 N N . ARG C 3 86 ? 168.742 266.133 253.326 1.00 55.59 86 ARG D N 1
ATOM 5564 C CA . ARG C 3 86 ? 167.424 265.625 252.962 1.00 55.59 86 ARG D CA 1
ATOM 5565 C C . ARG C 3 86 ? 167.053 266.098 251.560 1.00 55.59 86 ARG D C 1
ATOM 5566 O O . ARG C 3 86 ? 167.238 267.278 251.243 1.00 55.59 86 ARG D O 1
ATOM 5574 N N . PRO C 3 87 ? 166.535 265.219 250.699 1.00 53.85 87 PRO D N 1
ATOM 5575 C CA . PRO C 3 87 ? 166.181 265.648 249.336 1.00 53.85 87 PRO D CA 1
ATOM 5576 C C . PRO C 3 87 ? 165.145 266.755 249.291 1.00 53.85 87 PRO D C 1
ATOM 5577 O O . PRO C 3 87 ? 165.210 267.613 248.403 1.00 53.85 87 PRO D O 1
ATOM 5581 N N . ASP C 3 88 ? 164.184 266.762 250.216 1.00 54.45 88 ASP D N 1
ATOM 5582 C CA . ASP C 3 88 ? 163.169 267.808 250.223 1.00 54.45 88 ASP D CA 1
ATOM 5583 C C . ASP C 3 88 ? 163.753 269.179 250.524 1.00 54.45 88 ASP D C 1
ATOM 5584 O O . ASP C 3 88 ? 163.143 270.190 250.163 1.00 54.45 88 ASP D O 1
ATOM 5589 N N . ASN C 3 89 ? 164.913 269.237 251.180 1.00 52.98 89 ASN D N 1
ATOM 5590 C CA . ASN C 3 89 ? 165.526 270.515 251.516 1.00 52.98 89 ASN D CA 1
ATOM 5591 C C . ASN C 3 89 ? 166.160 271.199 250.314 1.00 52.98 89 ASN D C 1
ATOM 5592 O O . ASN C 3 89 ? 166.421 272.404 250.375 1.00 52.98 89 ASN D O 1
ATOM 5597 N N . TYR C 3 90 ? 166.413 270.468 249.231 1.00 51.67 90 TYR D N 1
ATOM 5598 C CA . TYR C 3 90 ? 166.909 271.077 248.002 1.00 51.67 90 TYR D CA 1
ATOM 5599 C C . TYR C 3 90 ? 165.781 271.856 247.340 1.00 51.67 90 TYR D C 1
ATOM 5600 O O . TYR C 3 90 ? 164.775 271.274 246.925 1.00 51.67 90 TYR D O 1
ATOM 5609 N N . VAL C 3 91 ? 165.942 273.171 247.242 1.00 51.51 91 VAL D N 1
ATOM 5610 C CA . VAL C 3 91 ? 164.983 274.040 246.572 1.00 51.51 91 VAL D CA 1
ATOM 5611 C C . VAL C 3 91 ? 165.714 274.726 245.427 1.00 51.51 91 VAL D C 1
ATOM 5612 O O . VAL C 3 91 ? 166.696 275.440 245.655 1.00 51.51 91 VAL D O 1
ATOM 5616 N N . PHE C 3 92 ? 165.256 274.498 244.200 1.00 55.83 92 PHE D N 1
ATOM 5617 C CA . PHE C 3 92 ? 165.927 275.059 243.038 1.00 55.83 92 PHE D CA 1
ATOM 5618 C C . PHE C 3 92 ? 164.904 275.589 242.046 1.00 55.83 92 PHE D C 1
ATOM 5619 O O . PHE C 3 92 ? 163.752 275.150 242.009 1.00 55.83 92 PHE D O 1
ATOM 5627 N N . GLY C 3 93 ? 165.346 276.549 241.240 1.00 56.71 93 GLY D N 1
ATOM 5628 C CA . GLY C 3 93 ? 164.543 277.123 240.186 1.00 56.71 93 GLY D CA 1
ATOM 5629 C C . GLY C 3 93 ? 164.863 276.528 238.831 1.00 56.71 93 GLY D C 1
ATOM 5630 O O . GLY C 3 93 ? 165.362 275.403 238.713 1.00 56.71 93 GLY D O 1
ATOM 5631 N N . GLN C 3 94 ? 164.576 277.303 237.787 1.00 58.16 94 GLN D N 1
ATOM 5632 C CA . GLN C 3 94 ? 164.788 276.847 236.419 1.00 58.16 94 GLN D CA 1
ATOM 5633 C C . GLN C 3 94 ? 166.205 277.130 235.933 1.00 58.16 94 GLN D C 1
ATOM 5634 O O . GLN C 3 94 ? 166.870 276.239 235.397 1.00 58.16 94 GLN D O 1
ATOM 5640 N N . SER C 3 95 ? 166.679 278.359 236.116 1.00 56.41 95 SER D N 1
ATOM 5641 C CA . SER C 3 95 ? 168.009 278.744 235.671 1.00 56.41 95 SER D CA 1
ATOM 5642 C C . SER C 3 95 ? 168.572 279.773 236.637 1.00 56.41 95 SER D C 1
ATOM 5643 O O . SER C 3 95 ? 167.839 280.386 237.417 1.00 56.41 95 SER D O 1
ATOM 5646 N N . GLY C 3 96 ? 169.887 279.958 236.573 1.00 53.50 96 GLY D N 1
ATOM 5647 C CA . GLY C 3 96 ? 170.543 280.885 237.473 1.00 53.50 96 GLY D CA 1
ATOM 5648 C C . GLY C 3 96 ? 170.088 282.315 237.259 1.00 53.50 96 GLY D C 1
ATOM 5649 O O . GLY C 3 96 ? 169.501 282.671 236.237 1.00 53.50 96 GLY D O 1
ATOM 5650 N N . ALA C 3 97 ? 170.369 283.152 238.259 1.00 51.74 97 ALA D N 1
ATOM 5651 C CA . ALA C 3 97 ? 169.972 284.552 238.201 1.00 51.74 97 ALA D CA 1
ATOM 5652 C C . ALA C 3 97 ? 170.805 285.362 237.218 1.00 51.74 97 ALA D C 1
ATOM 5653 O O . ALA C 3 97 ? 170.484 286.531 236.982 1.00 51.74 97 ALA D O 1
ATOM 5655 N N . GLY C 3 98 ? 171.858 284.781 236.651 1.00 50.45 98 GLY D N 1
ATOM 5656 C CA . GLY C 3 98 ? 172.683 285.499 235.701 1.00 50.45 98 GLY D CA 1
ATOM 5657 C C . GLY C 3 98 ? 173.439 286.666 236.291 1.00 50.45 98 GLY D C 1
ATOM 5658 O O . GLY C 3 98 ? 173.629 287.678 235.610 1.00 50.45 98 GLY D O 1
ATOM 5659 N N . ASN C 3 99 ? 173.881 286.546 237.543 1.00 49.37 99 ASN D N 1
ATOM 5660 C CA . ASN C 3 99 ? 174.619 287.604 238.232 1.00 49.37 99 ASN D CA 1
ATOM 5661 C C . ASN C 3 99 ? 173.843 288.916 238.223 1.00 49.37 99 ASN D C 1
ATOM 5662 O O . ASN C 3 99 ? 174.408 289.999 238.064 1.00 49.37 99 ASN D O 1
ATOM 5667 N N . ASN C 3 100 ? 172.529 288.816 238.400 1.00 51.48 100 ASN D N 1
ATOM 5668 C CA . ASN C 3 100 ? 171.640 289.969 238.413 1.00 51.48 100 ASN D CA 1
ATOM 5669 C C . ASN C 3 100 ? 170.923 290.017 239.753 1.00 51.48 100 ASN D C 1
ATOM 5670 O O . ASN C 3 100 ? 170.146 289.113 240.077 1.00 51.48 100 ASN D O 1
ATOM 5675 N N . TRP C 3 101 ? 171.190 291.068 240.530 1.00 52.79 101 TRP D N 1
ATOM 5676 C CA . TRP C 3 101 ? 170.499 291.239 241.803 1.00 52.79 101 TRP D CA 1
ATOM 5677 C C . TRP C 3 101 ? 169.004 291.422 241.589 1.00 52.79 101 TRP D C 1
ATOM 5678 O O . TRP C 3 101 ? 168.187 290.881 242.345 1.00 52.79 101 TRP D O 1
ATOM 5689 N N . ALA C 3 102 ? 168.630 292.178 240.554 1.00 54.89 102 ALA D N 1
ATOM 5690 C CA . ALA C 3 102 ? 167.222 292.450 240.291 1.00 54.89 102 ALA D CA 1
ATOM 5691 C C . ALA C 3 102 ? 166.448 291.168 240.024 1.00 54.89 102 ALA D C 1
ATOM 5692 O O . ALA C 3 102 ? 165.345 290.984 240.548 1.00 54.89 102 ALA D O 1
ATOM 5694 N N . LYS C 3 103 ? 167.012 290.268 239.217 1.00 55.43 103 LYS D N 1
ATOM 5695 C CA . LYS C 3 103 ? 166.339 289.010 238.913 1.00 55.43 103 LYS D CA 1
ATOM 5696 C C . LYS C 3 103 ? 166.021 288.242 240.189 1.00 55.43 103 LYS D C 1
ATOM 5697 O O . LYS C 3 103 ? 164.851 288.029 240.528 1.00 55.43 103 LYS D O 1
ATOM 5703 N N . GLY C 3 104 ? 167.062 287.856 240.929 1.00 53.61 104 GLY D N 1
ATOM 5704 C CA . GLY C 3 104 ? 166.868 287.033 242.108 1.00 53.61 104 GLY D CA 1
ATOM 5705 C C . GLY C 3 104 ? 166.049 287.702 243.192 1.00 53.61 104 GLY D C 1
ATOM 5706 O O . GLY C 3 104 ? 165.349 287.027 243.949 1.00 53.61 104 GLY D O 1
ATOM 5707 N N . HIS C 3 105 ? 166.126 289.025 243.297 1.00 55.39 105 HIS D N 1
ATOM 5708 C CA . HIS C 3 105 ? 165.368 289.713 244.331 1.00 55.39 105 HIS D CA 1
ATOM 5709 C C . HIS C 3 105 ? 163.950 290.073 243.910 1.00 55.39 105 HIS D C 1
ATOM 5710 O O . HIS C 3 105 ? 163.146 290.440 244.773 1.00 55.39 105 HIS D O 1
ATOM 5717 N N . TYR C 3 106 ? 163.609 289.983 242.630 1.00 57.03 106 TYR D N 1
ATOM 5718 C CA . TYR C 3 106 ? 162.265 290.445 242.312 1.00 57.03 106 TYR D CA 1
ATOM 5719 C C . TYR C 3 106 ? 161.425 289.454 241.522 1.00 57.03 106 TYR D C 1
ATOM 5720 O O . TYR C 3 106 ? 160.219 289.372 241.761 1.00 57.03 106 TYR D O 1
ATOM 5729 N N . THR C 3 107 ? 162.003 288.727 240.563 1.00 59.81 107 THR D N 1
ATOM 5730 C CA . THR C 3 107 ? 161.198 287.780 239.796 1.00 59.81 107 THR D CA 1
ATOM 5731 C C . THR C 3 107 ? 161.658 286.340 239.968 1.00 59.81 107 THR D C 1
ATOM 5732 O O . THR C 3 107 ? 160.909 285.519 240.511 1.00 59.81 107 THR D O 1
ATOM 5736 N N . GLU C 3 108 ? 162.898 286.024 239.591 1.00 62.21 108 GLU D N 1
ATOM 5737 C CA . GLU C 3 108 ? 163.314 284.628 239.515 1.00 62.21 108 GLU D CA 1
ATOM 5738 C C . GLU C 3 108 ? 163.441 284.017 240.903 1.00 62.21 108 GLU D C 1
ATOM 5739 O O . GLU C 3 108 ? 162.955 282.908 241.152 1.00 62.21 108 GLU D O 1
ATOM 5745 N N . GLY C 3 109 ? 164.096 284.728 241.822 1.00 59.42 109 GLY D N 1
ATOM 5746 C CA . GLY C 3 109 ? 164.173 284.260 243.191 1.00 59.42 109 GLY D CA 1
ATOM 5747 C C . GLY C 3 109 ? 162.943 284.555 244.016 1.00 59.42 109 GLY D C 1
ATOM 5748 O O . GLY C 3 109 ? 162.697 283.861 245.007 1.00 59.42 109 GLY D O 1
ATOM 5749 N N . ALA C 3 110 ? 162.162 285.566 243.632 1.00 58.97 110 ALA D N 1
ATOM 5750 C CA . ALA C 3 110 ? 160.932 285.851 244.362 1.00 58.97 110 ALA D CA 1
ATOM 5751 C C . ALA C 3 110 ? 159.863 284.806 244.082 1.00 58.97 110 ALA D C 1
ATOM 5752 O O . ALA C 3 110 ? 158.966 284.605 244.907 1.00 58.97 110 ALA D O 1
ATOM 5754 N N . GLU C 3 111 ? 159.927 284.144 242.926 1.00 61.75 111 GLU D N 1
ATOM 5755 C CA . GLU C 3 111 ? 159.039 283.011 242.692 1.00 61.75 111 GLU D CA 1
ATOM 5756 C C . GLU C 3 111 ? 159.347 281.863 243.646 1.00 61.75 111 GLU D C 1
ATOM 5757 O O . GLU C 3 111 ? 158.431 281.195 244.139 1.00 61.75 111 GLU D O 1
ATOM 5763 N N . LEU C 3 112 ? 160.629 281.620 243.918 1.00 59.15 112 LEU D N 1
ATOM 5764 C CA . LEU C 3 112 ? 161.055 280.474 244.712 1.00 59.15 112 LEU D CA 1
ATOM 5765 C C . LEU C 3 112 ? 161.127 280.761 246.206 1.00 59.15 112 LEU D C 1
ATOM 5766 O O . LEU C 3 112 ? 161.197 279.813 247.003 1.00 59.15 112 LEU D O 1
ATOM 5771 N N . VAL C 3 113 ? 161.120 282.035 246.603 1.00 59.26 113 VAL D N 1
ATOM 5772 C CA . VAL C 3 113 ? 161.257 282.368 248.017 1.00 59.26 113 VAL D CA 1
ATOM 5773 C C . VAL C 3 113 ? 160.081 281.831 248.819 1.00 59.26 113 VAL D C 1
ATOM 5774 O O . VAL C 3 113 ? 160.217 281.549 250.012 1.00 59.26 113 VAL D O 1
ATOM 5778 N N . ASP C 3 114 ? 158.917 281.661 248.187 1.00 60.87 114 ASP D N 1
ATOM 5779 C CA . ASP C 3 114 ? 157.776 281.086 248.893 1.00 60.87 114 ASP D CA 1
ATOM 5780 C C . ASP C 3 114 ? 158.047 279.638 249.289 1.00 60.87 114 ASP D C 1
ATOM 5781 O O . ASP C 3 114 ? 157.818 279.243 250.438 1.00 60.87 114 ASP D O 1
ATOM 5786 N N . ASN C 3 115 ? 158.553 278.835 248.350 1.00 57.85 115 ASN D N 1
ATOM 5787 C CA . ASN C 3 115 ? 158.909 277.455 248.667 1.00 57.85 115 ASN D CA 1
ATOM 5788 C C . ASN C 3 115 ? 160.044 277.401 249.680 1.00 57.85 115 ASN D C 1
ATOM 5789 O O . ASN C 3 115 ? 160.059 276.538 250.571 1.00 57.85 115 ASN D O 1
ATOM 5794 N N . VAL C 3 116 ? 161.012 278.311 249.553 1.00 56.94 116 VAL D N 1
ATOM 5795 C CA . VAL C 3 116 ? 162.125 278.335 250.498 1.00 56.94 116 VAL D CA 1
ATOM 5796 C C . VAL C 3 116 ? 161.622 278.632 251.904 1.00 56.94 116 VAL D C 1
ATOM 5797 O O . VAL C 3 116 ? 162.027 277.984 252.874 1.00 56.94 116 VAL D O 1
ATOM 5801 N N . LEU C 3 117 ? 160.729 279.614 252.036 1.00 56.49 117 LEU D N 1
ATOM 5802 C CA . LEU C 3 117 ? 160.158 279.926 253.340 1.00 56.49 117 LEU D CA 1
ATOM 5803 C C . LEU C 3 117 ? 159.331 278.764 253.866 1.00 56.49 117 LEU D C 1
ATOM 5804 O O . LEU C 3 117 ? 159.330 278.494 255.070 1.00 56.49 117 LEU D O 1
ATOM 5809 N N . ASP C 3 118 ? 158.619 278.065 252.981 1.00 58.37 118 ASP D N 1
ATOM 5810 C CA . ASP C 3 118 ? 157.829 276.918 253.416 1.00 58.37 118 ASP D CA 1
ATOM 5811 C C . ASP C 3 118 ? 158.715 275.838 254.025 1.00 58.37 118 ASP D C 1
ATOM 5812 O O . ASP C 3 118 ? 158.438 275.336 255.121 1.00 58.37 118 ASP D O 1
ATOM 5817 N N . VAL C 3 119 ? 159.796 275.473 253.332 1.00 56.06 119 VAL D N 1
ATOM 5818 C CA . VAL C 3 119 ? 160.664 274.420 253.857 1.00 56.06 119 VAL D CA 1
ATOM 5819 C C . VAL C 3 119 ? 161.405 274.902 255.102 1.00 56.06 119 VAL D C 1
ATOM 5820 O O . VAL C 3 119 ? 161.600 274.139 256.060 1.00 56.06 119 VAL D O 1
ATOM 5824 N N . VAL C 3 120 ? 161.806 276.177 255.128 1.00 55.06 120 VAL D N 1
ATOM 5825 C CA . VAL C 3 120 ? 162.485 276.719 256.300 1.00 55.06 120 VAL D CA 1
ATOM 5826 C C . VAL C 3 120 ? 161.568 276.676 257.514 1.00 55.06 120 VAL D C 1
ATOM 5827 O O . VAL C 3 120 ? 161.990 276.304 258.611 1.00 55.06 120 VAL D O 1
ATOM 5831 N N . ARG C 3 121 ? 160.299 277.051 257.339 1.00 57.29 121 ARG D N 1
ATOM 5832 C CA . ARG C 3 121 ? 159.345 276.985 258.440 1.00 57.29 121 ARG D CA 1
ATOM 5833 C C . ARG C 3 121 ? 159.106 275.546 258.879 1.00 57.29 121 ARG D C 1
ATOM 5834 O O . ARG C 3 121 ? 159.071 275.251 260.081 1.00 57.29 121 ARG D O 1
ATOM 5842 N N . LYS C 3 122 ? 158.948 274.631 257.918 1.00 57.90 122 LYS D N 1
ATOM 5843 C CA . LYS C 3 122 ? 158.759 273.227 258.268 1.00 57.90 122 LYS D CA 1
ATOM 5844 C C . LYS C 3 122 ? 159.915 272.716 259.115 1.00 57.90 122 LYS D C 1
ATOM 5845 O O . LYS C 3 122 ? 159.715 271.914 260.034 1.00 57.90 122 LYS D O 1
ATOM 5851 N N . GLU C 3 123 ? 161.133 273.174 258.824 1.00 56.96 123 GLU D N 1
ATOM 5852 C CA . GLU C 3 123 ? 162.261 272.822 259.680 1.00 56.96 123 GLU D CA 1
ATOM 5853 C C . GLU C 3 123 ? 162.220 273.571 261.008 1.00 56.96 123 GLU D C 1
ATOM 5854 O O . GLU C 3 123 ? 162.622 273.023 262.039 1.00 56.96 123 GLU D O 1
ATOM 5860 N N . ALA C 3 124 ? 161.739 274.816 261.001 1.00 58.33 124 ALA D N 1
ATOM 5861 C CA . ALA C 3 124 ? 161.812 275.662 262.189 1.00 58.33 124 ALA D CA 1
ATOM 5862 C C . ALA C 3 124 ? 160.893 275.160 263.294 1.00 58.33 124 ALA D C 1
ATOM 5863 O O . ALA C 3 124 ? 161.316 275.026 264.448 1.00 58.33 124 ALA D O 1
ATOM 5865 N N . GLU C 3 125 ? 159.629 274.880 262.970 1.00 61.22 125 GLU D N 1
ATOM 5866 C CA . GLU C 3 125 ? 158.759 274.328 264.006 1.00 61.22 125 GLU D CA 1
ATOM 5867 C C . GLU C 3 125 ? 159.064 272.873 264.331 1.00 61.22 125 GLU D C 1
ATOM 5868 O O . GLU C 3 125 ? 158.487 272.340 265.284 1.00 61.22 125 GLU D O 1
ATOM 5874 N N . SER C 3 126 ? 159.950 272.220 263.579 1.00 59.21 126 SER D N 1
ATOM 5875 C CA . SER C 3 126 ? 160.401 270.889 263.961 1.00 59.21 126 SER D CA 1
ATOM 5876 C C . SER C 3 126 ? 161.394 270.916 265.116 1.00 59.21 126 SER D C 1
ATOM 5877 O O . SER C 3 126 ? 161.729 269.852 265.647 1.00 59.21 126 SER D O 1
ATOM 5880 N N . THR C 3 127 ? 161.870 272.093 265.511 1.00 58.60 127 THR D N 1
ATOM 5881 C CA . THR C 3 127 ? 162.854 272.227 266.574 1.00 58.60 127 THR D CA 1
ATOM 5882 C C . THR C 3 127 ? 162.176 272.324 267.934 1.00 58.60 127 THR D C 1
ATOM 5883 O O . THR C 3 127 ? 161.057 272.829 268.060 1.00 58.60 127 THR D O 1
ATOM 5887 N N . ASP C 3 128 ? 162.872 271.829 268.961 1.00 60.63 128 ASP D N 1
ATOM 5888 C CA . ASP C 3 128 ? 162.367 271.946 270.325 1.00 60.63 128 ASP D CA 1
ATOM 5889 C C . ASP C 3 128 ? 162.324 273.402 270.772 1.00 60.63 128 ASP D C 1
ATOM 5890 O O . ASP C 3 128 ? 161.308 273.872 271.296 1.00 60.63 128 ASP D O 1
ATOM 5895 N N . CYS C 3 129 ? 163.423 274.132 270.575 1.00 59.83 129 CYS D N 1
ATOM 5896 C CA . CYS C 3 129 ? 163.475 275.555 270.906 1.00 59.83 129 CYS D CA 1
ATOM 5897 C C . CYS C 3 129 ? 164.500 276.195 269.974 1.00 59.83 129 CYS D C 1
ATOM 5898 O O . CYS C 3 129 ? 165.707 276.096 270.212 1.00 59.83 129 CYS D O 1
ATOM 5901 N N . LEU C 3 130 ? 164.012 276.840 268.920 1.00 56.88 130 LEU D N 1
ATOM 5902 C CA . LEU C 3 130 ? 164.890 277.408 267.908 1.00 56.88 130 LEU D CA 1
ATOM 5903 C C . LEU C 3 130 ? 165.698 278.569 268.474 1.00 56.88 130 LEU D C 1
ATOM 5904 O O . LEU C 3 130 ? 165.177 279.411 269.211 1.00 56.88 130 LEU D O 1
ATOM 5909 N N . GLN C 3 131 ? 166.984 278.607 268.126 1.00 57.74 131 GLN D N 1
ATOM 5910 C CA . GLN C 3 131 ? 167.845 279.726 268.487 1.00 57.74 131 GLN D CA 1
ATOM 5911 C C . GLN C 3 131 ? 167.871 280.795 267.403 1.00 57.74 131 GLN D C 1
ATOM 5912 O O . GLN C 3 131 ? 167.689 281.981 267.690 1.00 57.74 131 GLN D O 1
ATOM 5918 N N . GLY C 3 132 ? 168.101 280.391 266.159 1.00 52.89 132 GLY D N 1
ATOM 5919 C CA . GLY C 3 132 ? 168.184 281.349 265.075 1.00 52.89 132 GLY D CA 1
ATOM 5920 C C . GLY C 3 132 ? 168.607 280.667 263.790 1.00 52.89 132 GLY D C 1
ATOM 5921 O O . GLY C 3 132 ? 168.540 279.443 263.671 1.00 52.89 132 GLY D O 1
ATOM 5922 N N . PHE C 3 133 ? 169.048 281.484 262.837 1.00 50.88 133 PHE D N 1
ATOM 5923 C CA . PHE C 3 133 ? 169.413 281.015 261.510 1.00 50.88 133 PHE D CA 1
ATOM 5924 C C . PHE C 3 133 ? 170.800 281.521 261.146 1.00 50.88 133 PHE D C 1
ATOM 5925 O O . PHE C 3 133 ? 171.227 282.586 261.595 1.00 50.88 133 PHE D O 1
ATOM 5933 N N . GLN C 3 134 ? 171.501 280.742 260.326 1.00 47.11 134 GLN D N 1
ATOM 5934 C CA . GLN C 3 134 ? 172.776 281.151 259.756 1.00 47.11 134 GLN D CA 1
ATOM 5935 C C . GLN C 3 134 ? 172.751 280.889 258.258 1.00 47.11 134 GLN D C 1
ATOM 5936 O O . GLN C 3 134 ? 172.344 279.809 257.821 1.00 47.11 134 GLN D O 1
ATOM 5942 N N . LEU C 3 135 ? 173.177 281.878 257.476 1.00 44.46 135 LEU D N 1
ATOM 5943 C CA . LEU C 3 135 ? 173.082 281.832 256.023 1.00 44.46 135 LEU D CA 1
ATOM 5944 C C . LEU C 3 135 ? 174.456 282.028 255.402 1.00 44.46 135 LEU D C 1
ATOM 5945 O O . LEU C 3 135 ? 175.227 282.883 255.848 1.00 44.46 135 LEU D O 1
ATOM 5950 N N . THR C 3 136 ? 174.757 281.238 254.375 1.00 43.97 136 THR D N 1
ATOM 5951 C CA . THR C 3 136 ? 175.971 281.380 253.584 1.00 43.97 136 THR D CA 1
ATOM 5952 C C . THR C 3 136 ? 175.598 281.810 252.175 1.00 43.97 136 THR D C 1
ATOM 5953 O O . THR C 3 136 ? 174.774 281.161 251.523 1.00 43.97 136 THR D O 1
ATOM 5957 N N . HIS C 3 137 ? 176.211 282.890 251.705 1.00 43.44 137 HIS D N 1
ATOM 5958 C CA . HIS C 3 137 ? 175.930 283.406 250.373 1.00 43.44 137 HIS D CA 1
ATOM 5959 C C . HIS C 3 137 ? 177.073 284.324 249.964 1.00 43.44 137 HIS D C 1
ATOM 5960 O O . HIS C 3 137 ? 177.996 284.584 250.739 1.00 43.44 137 HIS D O 1
ATOM 5967 N N . SER C 3 138 ? 177.007 284.806 248.728 1.00 45.64 138 SER D N 1
ATOM 5968 C CA . SER C 3 138 ? 177.991 285.727 248.183 1.00 45.64 138 SER D CA 1
ATOM 5969 C C . SER C 3 138 ? 177.292 286.998 247.729 1.00 45.64 138 SER D C 1
ATOM 5970 O O . SER C 3 138 ? 176.229 286.943 247.105 1.00 45.64 138 SER D O 1
ATOM 5973 N N . LEU C 3 139 ? 177.895 288.141 248.044 1.00 47.97 139 LEU D N 1
ATOM 5974 C CA . LEU C 3 139 ? 177.303 289.428 247.708 1.00 47.97 139 LEU D CA 1
ATOM 5975 C C . LEU C 3 139 ? 177.582 289.860 246.275 1.00 47.97 139 LEU D C 1
ATOM 5976 O O . LEU C 3 139 ? 176.989 290.841 245.818 1.00 47.97 139 LEU D O 1
ATOM 5981 N N . GLY C 3 140 ? 178.463 289.162 245.561 1.00 48.74 140 GLY D N 1
ATOM 5982 C CA . GLY C 3 140 ? 178.815 289.540 244.208 1.00 48.74 140 GLY D CA 1
ATOM 5983 C C . GLY C 3 140 ? 177.991 288.914 243.112 1.00 48.74 140 GLY D C 1
ATOM 5984 O O . GLY C 3 140 ? 178.153 289.280 241.945 1.00 48.74 140 GLY D O 1
ATOM 5985 N N . GLY C 3 141 ? 177.106 287.975 243.447 1.00 49.40 141 GLY D N 1
ATOM 5986 C CA . GLY C 3 141 ? 176.294 287.292 242.466 1.00 49.40 141 GLY D CA 1
ATOM 5987 C C . GLY C 3 141 ? 174.877 287.831 242.401 1.00 49.40 141 GLY D C 1
ATOM 5988 O O . GLY C 3 141 ? 174.537 288.864 242.980 1.00 49.40 141 GLY D O 1
ATOM 5989 N N . GLY C 3 142 ? 174.043 287.120 241.649 1.00 48.89 142 GLY D N 1
ATOM 5990 C CA . GLY C 3 142 ? 172.639 287.463 241.579 1.00 48.89 142 GLY D CA 1
ATOM 5991 C C . GLY C 3 142 ? 171.793 286.637 242.522 1.00 48.89 142 GLY D C 1
ATOM 5992 O O . GLY C 3 142 ? 171.069 287.186 243.359 1.00 48.89 142 GLY D O 1
ATOM 5993 N N . THR C 3 143 ? 171.914 285.312 242.418 1.00 49.66 143 THR D N 1
ATOM 5994 C CA . THR C 3 143 ? 171.123 284.418 243.258 1.00 49.66 143 THR D CA 1
ATOM 5995 C C . THR C 3 143 ? 171.398 284.679 244.730 1.00 49.66 143 THR D C 1
ATOM 5996 O O . THR C 3 143 ? 170.510 285.102 245.473 1.00 49.66 143 THR D O 1
ATOM 6000 N N . GLY C 3 144 ? 172.635 284.455 245.164 1.00 47.63 144 GLY D N 1
ATOM 6001 C CA . GLY C 3 144 ? 173.004 284.734 246.536 1.00 47.63 144 GLY D CA 1
ATOM 6002 C C . GLY C 3 144 ? 172.655 286.146 246.954 1.00 47.63 144 GLY D C 1
ATOM 6003 O O . GLY C 3 144 ? 171.733 286.344 247.745 1.00 47.63 144 GLY D O 1
ATOM 6004 N N . SER C 3 145 ? 173.325 287.133 246.357 1.00 50.47 145 SER D N 1
ATOM 6005 C CA . SER C 3 145 ? 173.233 288.508 246.838 1.00 50.47 145 SER D CA 1
ATOM 6006 C C . SER C 3 145 ? 171.795 289.015 246.877 1.00 50.47 145 SER D C 1
ATOM 6007 O O . SER C 3 145 ? 171.434 289.790 247.769 1.00 50.47 145 SER D O 1
ATOM 6010 N N . GLY C 3 146 ? 170.959 288.606 245.925 1.00 52.04 146 GLY D N 1
ATOM 6011 C CA . GLY C 3 146 ? 169.605 289.122 245.918 1.00 52.04 146 GLY D CA 1
ATOM 6012 C C . GLY C 3 146 ? 168.611 288.273 246.679 1.00 52.04 146 GLY D C 1
ATOM 6013 O O . GLY C 3 146 ? 167.921 288.760 247.586 1.00 52.04 146 GLY D O 1
ATOM 6014 N N . MET C 3 147 ? 168.526 286.993 246.317 1.00 52.67 147 MET D N 1
ATOM 6015 C CA . MET C 3 147 ? 167.528 286.131 246.925 1.00 52.67 147 MET D CA 1
ATOM 6016 C C . MET C 3 147 ? 167.829 285.877 248.396 1.00 52.67 147 MET D C 1
ATOM 6017 O O . MET C 3 147 ? 166.904 285.772 249.204 1.00 52.67 147 MET D O 1
ATOM 6022 N N . GLY C 3 148 ? 169.106 285.730 248.765 1.00 51.85 148 GLY D N 1
ATOM 6023 C CA . GLY C 3 148 ? 169.431 285.543 250.166 1.00 51.85 148 GLY D CA 1
ATOM 6024 C C . GLY C 3 148 ? 169.025 286.730 251.014 1.00 51.85 148 GLY D C 1
ATOM 6025 O O . GLY C 3 148 ? 168.549 286.564 252.134 1.00 51.85 148 GLY D O 1
ATOM 6026 N N . THR C 3 149 ? 169.197 287.945 250.489 1.00 53.39 149 THR D N 1
ATOM 6027 C CA . THR C 3 149 ? 168.740 289.124 251.220 1.00 53.39 149 THR D CA 1
ATOM 6028 C C . THR C 3 149 ? 167.220 289.175 251.299 1.00 53.39 149 THR D C 1
ATOM 6029 O O . THR C 3 149 ? 166.659 289.561 252.332 1.00 53.39 149 THR D O 1
ATOM 6033 N N . LEU C 3 150 ? 166.535 288.792 250.219 1.00 53.45 150 LEU D N 1
ATOM 6034 C CA . LEU C 3 150 ? 165.077 288.725 250.272 1.00 53.45 150 LEU D CA 1
ATOM 6035 C C . LEU C 3 150 ? 164.612 287.733 251.333 1.00 53.45 150 LEU D C 1
ATOM 6036 O O . LEU C 3 150 ? 163.704 288.026 252.123 1.00 53.45 150 LEU D O 1
ATOM 6041 N N . LEU C 3 151 ? 165.242 286.560 251.374 1.00 51.83 151 LEU D N 1
ATOM 6042 C CA . LEU C 3 151 ? 164.908 285.548 252.368 1.00 51.83 151 LEU D CA 1
ATOM 6043 C C . LEU C 3 151 ? 165.260 286.015 253.774 1.00 51.83 151 LEU D C 1
ATOM 6044 O O . LEU C 3 151 ? 164.550 285.699 254.732 1.00 51.83 151 LEU D O 1
ATOM 6049 N N . ILE C 3 152 ? 166.359 286.755 253.917 1.00 53.48 152 ILE D N 1
ATOM 6050 C CA . ILE C 3 152 ? 166.731 287.320 255.210 1.00 53.48 152 ILE D CA 1
ATOM 6051 C C . ILE C 3 152 ? 165.644 288.264 255.702 1.00 53.48 152 ILE D C 1
ATOM 6052 O O . ILE C 3 152 ? 165.237 288.220 256.869 1.00 53.48 152 ILE D O 1
ATOM 6057 N N . SER C 3 153 ? 165.163 289.137 254.816 1.00 54.79 153 SER D N 1
ATOM 6058 C CA . SER C 3 153 ? 164.100 290.059 255.197 1.00 54.79 153 SER D CA 1
ATOM 6059 C C . SER C 3 153 ? 162.831 289.307 255.574 1.00 54.79 153 SER D C 1
ATOM 6060 O O . SER C 3 153 ? 162.180 289.632 256.574 1.00 54.79 153 SER D O 1
ATOM 6063 N N . LYS C 3 154 ? 162.473 288.284 254.793 1.00 55.00 154 LYS D N 1
ATOM 6064 C CA . LYS C 3 154 ? 161.274 287.508 255.102 1.00 55.00 154 LYS D CA 1
ATOM 6065 C C . LYS C 3 154 ? 161.400 286.798 256.446 1.00 55.00 154 LYS D C 1
ATOM 6066 O O . LYS C 3 154 ? 160.453 286.785 257.242 1.00 55.00 154 LYS D O 1
ATOM 6072 N N . ILE C 3 155 ? 162.563 286.204 256.717 1.00 54.61 155 ILE D N 1
ATOM 6073 C CA . ILE C 3 155 ? 162.773 285.491 257.973 1.00 54.61 155 ILE D CA 1
ATOM 6074 C C . ILE C 3 155 ? 162.720 286.458 259.148 1.00 54.61 155 ILE D C 1
ATOM 6075 O O . ILE C 3 155 ? 162.082 286.185 260.171 1.00 54.61 155 ILE D O 1
ATOM 6080 N N . ARG C 3 156 ? 163.387 287.607 259.017 1.00 56.01 156 ARG D N 1
ATOM 6081 C CA . ARG C 3 156 ? 163.359 288.604 260.081 1.00 56.01 156 ARG D CA 1
ATOM 6082 C C . ARG C 3 156 ? 161.939 289.092 260.333 1.00 56.01 156 ARG D C 1
ATOM 6083 O O . ARG C 3 156 ? 161.566 289.379 261.476 1.00 56.01 156 ARG D O 1
ATOM 6091 N N . GLU C 3 157 ? 161.130 289.193 259.276 1.00 56.58 157 GLU D N 1
ATOM 6092 C CA . GLU C 3 157 ? 159.716 289.494 259.464 1.00 56.58 157 GLU D CA 1
ATOM 6093 C C . GLU C 3 157 ? 159.014 288.382 260.234 1.00 56.58 157 GLU D C 1
ATOM 6094 O O . GLU C 3 157 ? 158.193 288.651 261.118 1.00 56.58 157 GLU D O 1
ATOM 6100 N N . GLU C 3 158 ? 159.321 287.124 259.908 1.00 57.06 158 GLU D N 1
ATOM 6101 C CA . GLU C 3 158 ? 158.637 286.007 260.554 1.00 57.06 158 GLU D CA 1
ATOM 6102 C C . GLU C 3 158 ? 159.126 285.792 261.981 1.00 57.06 158 GLU D C 1
ATOM 6103 O O . GLU C 3 158 ? 158.320 285.543 262.885 1.00 57.06 158 GLU D O 1
ATOM 6109 N N . TYR C 3 159 ? 160.438 285.887 262.209 1.00 57.63 159 TYR D N 1
ATOM 6110 C CA . TYR C 3 159 ? 161.050 285.592 263.504 1.00 57.63 159 TYR D CA 1
ATOM 6111 C C . TYR C 3 159 ? 161.864 286.804 263.941 1.00 57.63 159 TYR D C 1
ATOM 6112 O O . TYR C 3 159 ? 163.101 286.795 263.862 1.00 57.63 159 TYR D O 1
ATOM 6121 N N . PRO C 3 160 ? 161.204 287.867 264.407 1.00 59.06 160 PRO D N 1
ATOM 6122 C CA . PRO C 3 160 ? 161.944 289.082 264.779 1.00 59.06 160 PRO D CA 1
ATOM 6123 C C . PRO C 3 160 ? 162.871 288.902 265.969 1.00 59.06 160 PRO D C 1
ATOM 6124 O O . PRO C 3 160 ? 163.785 289.717 266.144 1.00 59.06 160 PRO D O 1
ATOM 6128 N N . ASP C 3 161 ? 162.673 287.869 266.789 1.00 61.24 161 ASP D N 1
ATOM 6129 C CA . ASP C 3 161 ? 163.444 287.707 268.015 1.00 61.24 161 ASP D CA 1
ATOM 6130 C C . ASP C 3 161 ? 164.607 286.734 267.886 1.00 61.24 161 ASP D C 1
ATOM 6131 O O . ASP C 3 161 ? 165.556 286.826 268.672 1.00 61.24 161 ASP D O 1
ATOM 6136 N N . ARG C 3 162 ? 164.562 285.810 266.931 1.00 58.79 162 ARG D N 1
ATOM 6137 C CA . ARG C 3 162 ? 165.641 284.846 266.778 1.00 58.79 162 ARG D CA 1
ATOM 6138 C C . ARG C 3 162 ? 166.886 285.512 266.203 1.00 58.79 162 ARG D C 1
ATOM 6139 O O . ARG C 3 162 ? 166.813 286.535 265.519 1.00 58.79 162 ARG D O 1
ATOM 6147 N N . ILE C 3 163 ? 168.043 284.917 266.494 1.00 54.70 163 ILE D N 1
ATOM 6148 C CA . ILE C 3 163 ? 169.302 285.455 266.002 1.00 54.70 163 ILE D CA 1
ATOM 6149 C C . ILE C 3 163 ? 169.414 285.194 264.503 1.00 54.70 163 ILE D C 1
ATOM 6150 O O . ILE C 3 163 ? 168.811 284.258 263.963 1.00 54.70 163 ILE D O 1
ATOM 6155 N N . MET C 3 164 ? 170.176 286.043 263.817 1.00 53.62 164 MET D N 1
ATOM 6156 C CA . MET C 3 164 ? 170.357 285.931 262.372 1.00 53.62 164 MET D CA 1
ATOM 6157 C C . MET C 3 164 ? 171.817 286.211 262.052 1.00 53.62 164 MET D C 1
ATOM 6158 O O . MET C 3 164 ? 172.256 287.362 262.113 1.00 53.62 164 MET D O 1
ATOM 6163 N N . ASN C 3 165 ? 172.564 285.164 261.716 1.00 49.70 165 ASN D N 1
ATOM 6164 C CA . ASN C 3 165 ? 173.976 285.270 261.378 1.00 49.70 165 ASN D CA 1
ATOM 6165 C C . ASN C 3 165 ? 174.155 285.026 259.888 1.00 49.70 165 ASN D C 1
ATOM 6166 O O . ASN C 3 165 ? 173.612 284.061 259.345 1.00 49.70 165 ASN D O 1
ATOM 6171 N N . THR C 3 166 ? 174.904 285.902 259.227 1.00 46.49 166 THR D N 1
ATOM 6172 C CA . THR C 3 166 ? 175.205 285.758 257.810 1.00 46.49 166 THR D CA 1
ATOM 6173 C C . THR C 3 166 ? 176.712 285.782 257.621 1.00 46.49 166 THR D C 1
ATOM 6174 O O . THR C 3 166 ? 177.398 286.641 258.183 1.00 46.49 166 THR D O 1
ATOM 6178 N N . PHE C 3 167 ? 177.222 284.837 256.841 1.00 44.68 167 PHE D N 1
ATOM 6179 C CA . PHE C 3 167 ? 178.638 284.775 256.490 1.00 44.68 167 PHE D CA 1
ATOM 6180 C C . PHE C 3 167 ? 178.734 285.098 255.003 1.00 44.68 167 PHE D C 1
ATOM 6181 O O . PHE C 3 167 ? 178.742 284.205 254.155 1.00 44.68 167 PHE D O 1
ATOM 6189 N N . SER C 3 168 ? 178.815 286.387 254.695 1.00 45.18 168 SER D N 1
ATOM 6190 C CA . SER C 3 168 ? 178.754 286.877 253.327 1.00 45.18 168 SER D CA 1
ATOM 6191 C C . SER C 3 168 ? 180.159 287.097 252.788 1.00 45.18 168 SER D C 1
ATOM 6192 O O . SER C 3 168 ? 181.000 287.703 253.459 1.00 45.18 168 SER D O 1
ATOM 6195 N N . VAL C 3 169 ? 180.408 286.603 251.578 1.00 45.34 169 VAL D N 1
ATOM 6196 C CA . VAL C 3 169 ? 181.701 286.751 250.922 1.00 45.34 169 VAL D CA 1
ATOM 6197 C C . VAL C 3 169 ? 181.642 288.030 250.094 1.00 45.34 169 VAL D C 1
ATOM 6198 O O . VAL C 3 169 ? 181.177 288.027 248.955 1.00 45.34 169 VAL D O 1
ATOM 6202 N N . VAL C 3 170 ? 182.117 289.129 250.671 1.00 49.12 170 VAL D N 1
ATOM 6203 C CA . VAL C 3 170 ? 182.074 290.431 250.009 1.00 49.12 170 VAL D CA 1
ATOM 6204 C C . VAL C 3 170 ? 183.070 290.448 248.854 1.00 49.12 170 VAL D C 1
ATOM 6205 O O . VAL C 3 170 ? 184.119 289.793 248.929 1.00 49.12 170 VAL D O 1
ATOM 6209 N N . PRO C 3 171 ? 182.778 291.158 247.768 1.00 50.99 171 PRO D N 1
ATOM 6210 C CA . PRO C 3 171 ? 183.731 291.233 246.658 1.00 50.99 171 PRO D CA 1
ATOM 6211 C C . PRO C 3 171 ? 184.900 292.153 246.975 1.00 50.99 171 PRO D C 1
ATOM 6212 O O . PRO C 3 171 ? 184.816 293.060 247.806 1.00 50.99 171 PRO D O 1
ATOM 6216 N N . SER C 3 172 ? 186.010 291.904 246.288 1.00 55.06 172 SER D N 1
ATOM 6217 C CA . SER C 3 172 ? 187.208 292.718 246.399 1.00 55.06 172 SER D CA 1
ATOM 6218 C C . SER C 3 172 ? 187.757 293.024 245.016 1.00 55.06 172 SER D C 1
ATOM 6219 O O . SER C 3 172 ? 187.620 292.213 244.095 1.00 55.06 172 SER D O 1
ATOM 6222 N N . PRO C 3 173 ? 188.388 294.188 244.842 1.00 54.88 173 PRO D N 1
ATOM 6223 C CA . PRO C 3 173 ? 188.899 294.541 243.509 1.00 54.88 173 PRO D CA 1
ATOM 6224 C C . PRO C 3 173 ? 190.068 293.685 243.059 1.00 54.88 173 PRO D C 1
ATOM 6225 O O . PRO C 3 173 ? 190.224 293.464 241.852 1.00 54.88 173 PRO D O 1
ATOM 6229 N N . LYS C 3 174 ? 190.896 293.202 243.987 1.00 55.51 174 LYS D N 1
ATOM 6230 C CA . LYS C 3 174 ? 192.105 292.483 243.597 1.00 55.51 174 LYS D CA 1
ATOM 6231 C C . LYS C 3 174 ? 191.780 291.178 242.882 1.00 55.51 174 LYS D C 1
ATOM 6232 O O . LYS C 3 174 ? 192.412 290.845 241.874 1.00 55.51 174 LYS D O 1
ATOM 6234 N N . VAL C 3 175 ? 190.800 290.428 243.381 1.00 54.78 175 VAL D N 1
ATOM 6235 C CA . VAL C 3 175 ? 190.470 289.131 242.802 1.00 54.78 175 VAL D CA 1
ATOM 6236 C C . VAL C 3 175 ? 189.061 289.168 242.229 1.00 54.78 175 VAL D C 1
ATOM 6237 O O . VAL C 3 175 ? 188.356 288.153 242.214 1.00 54.78 175 VAL D O 1
ATOM 6241 N N . SER C 3 176 ? 188.645 290.338 241.751 1.00 54.85 176 SER D N 1
ATOM 6242 C CA . SER C 3 176 ? 187.329 290.470 241.143 1.00 54.85 176 SER D CA 1
ATOM 6243 C C . SER C 3 176 ? 187.242 289.637 239.871 1.00 54.85 176 SER D C 1
ATOM 6244 O O . SER C 3 176 ? 188.169 289.611 239.057 1.00 54.85 176 SER D O 1
ATOM 6247 N N . ASP C 3 177 ? 186.111 288.951 239.704 1.00 50.20 177 ASP D N 1
ATOM 6248 C CA . ASP C 3 177 ? 185.885 288.138 238.516 1.00 50.20 177 ASP D CA 1
ATOM 6249 C C . ASP C 3 177 ? 184.477 288.306 237.957 1.00 50.20 177 ASP D C 1
ATOM 6250 O O . ASP C 3 177 ? 184.062 287.498 237.118 1.00 50.20 177 ASP D O 1
ATOM 6255 N N . THR C 3 178 ? 183.733 289.315 238.399 1.00 48.67 178 THR D N 1
ATOM 6256 C CA . THR C 3 178 ? 182.406 289.614 237.885 1.00 48.67 178 THR D CA 1
ATOM 6257 C C . THR C 3 178 ? 182.320 291.103 237.597 1.00 48.67 178 THR D C 1
ATOM 6258 O O . THR C 3 178 ? 182.755 291.924 238.409 1.00 48.67 178 THR D O 1
ATOM 6262 N N . VAL C 3 179 ? 181.773 291.448 236.432 1.00 46.74 179 VAL D N 1
ATOM 6263 C CA . VAL C 3 179 ? 181.702 292.851 236.041 1.00 46.74 179 VAL D CA 1
ATOM 6264 C C . VAL C 3 179 ? 180.677 293.602 236.882 1.00 46.74 179 VAL D C 1
ATOM 6265 O O . VAL C 3 179 ? 180.925 294.727 237.325 1.00 46.74 179 VAL D O 1
ATOM 6269 N N . VAL C 3 180 ? 179.519 292.999 237.121 1.00 49.33 180 VAL D N 1
ATOM 6270 C CA . VAL C 3 180 ? 178.387 293.707 237.702 1.00 49.33 180 VAL D CA 1
ATOM 6271 C C . VAL C 3 180 ? 178.287 293.482 239.212 1.00 49.33 180 VAL D C 1
ATOM 6272 O O . VAL C 3 180 ? 177.244 293.752 239.805 1.00 49.33 180 VAL D O 1
ATOM 6276 N N . GLU C 3 181 ? 179.350 292.999 239.846 1.00 51.34 181 GLU D N 1
ATOM 6277 C CA . GLU C 3 181 ? 179.285 292.694 241.272 1.00 51.34 181 GLU D CA 1
ATOM 6278 C C . GLU C 3 181 ? 179.173 293.919 242.185 1.00 51.34 181 GLU D C 1
ATOM 6279 O O . GLU C 3 181 ? 178.594 293.790 243.272 1.00 51.34 181 GLU D O 1
ATOM 6285 N N . PRO C 3 182 ? 179.706 295.106 241.836 1.00 51.43 182 PRO D N 1
ATOM 6286 C CA . PRO C 3 182 ? 179.476 296.257 242.728 1.00 51.43 182 PRO D CA 1
ATOM 6287 C C . PRO C 3 182 ? 178.007 296.584 242.921 1.00 51.43 182 PRO D C 1
ATOM 6288 O O . PRO C 3 182 ? 177.597 296.931 244.036 1.00 51.43 182 PRO D O 1
ATOM 6292 N N . TYR C 3 183 ? 177.199 296.469 241.865 1.00 52.81 183 TYR D N 1
ATOM 6293 C CA . TYR C 3 183 ? 175.769 296.729 241.993 1.00 52.81 183 TYR D CA 1
ATOM 6294 C C . TYR C 3 183 ? 175.130 295.771 242.989 1.00 52.81 183 TYR D C 1
ATOM 6295 O O . TYR C 3 183 ? 174.384 296.188 243.884 1.00 52.81 183 TYR D O 1
ATOM 6304 N N . ASN C 3 184 ? 175.423 294.476 242.850 1.00 51.50 184 ASN D N 1
ATOM 6305 C CA . ASN C 3 184 ? 174.836 293.483 243.740 1.00 51.50 184 ASN D CA 1
ATOM 6306 C C . ASN C 3 184 ? 175.285 293.696 245.179 1.00 51.50 184 ASN D C 1
ATOM 6307 O O . ASN C 3 184 ? 174.473 293.614 246.107 1.00 51.50 184 ASN D O 1
ATOM 6312 N N . ALA C 3 185 ? 176.573 293.977 245.385 1.00 50.23 185 ALA D N 1
ATOM 6313 C CA . ALA C 3 185 ? 177.066 294.197 246.740 1.00 50.23 185 ALA D CA 1
ATOM 6314 C C . ALA C 3 185 ? 176.414 295.417 247.377 1.00 50.23 185 ALA D C 1
ATOM 6315 O O . ALA C 3 185 ? 175.984 295.367 248.538 1.00 50.23 185 ALA D O 1
ATOM 6317 N N . THR C 3 186 ? 176.323 296.523 246.633 1.00 53.41 186 THR D N 1
ATOM 6318 C CA . THR C 3 186 ? 175.736 297.735 247.190 1.00 53.41 186 THR D CA 1
ATOM 6319 C C . THR C 3 186 ? 174.251 297.558 247.473 1.00 53.41 186 THR D C 1
ATOM 6320 O O . THR C 3 186 ? 173.738 298.121 248.445 1.00 53.41 186 THR D O 1
ATOM 6324 N N . LEU C 3 187 ? 173.544 296.787 246.644 1.00 53.34 187 LEU D N 1
ATOM 6325 C CA . LEU C 3 187 ? 172.133 296.543 246.917 1.00 53.34 187 LEU D CA 1
ATOM 6326 C C . LEU C 3 187 ? 171.941 295.591 248.092 1.00 53.34 187 LEU D C 1
ATOM 6327 O O . LEU C 3 187 ? 170.950 295.704 248.821 1.00 53.34 187 LEU D O 1
ATOM 6332 N N . SER C 3 188 ? 172.869 294.653 248.291 1.00 53.50 188 SER D N 1
ATOM 6333 C CA . SER C 3 188 ? 172.750 293.688 249.378 1.00 53.50 188 SER D CA 1
ATOM 6334 C C . SER C 3 188 ? 173.126 294.269 250.736 1.00 53.50 188 SER D C 1
ATOM 6335 O O . SER C 3 188 ? 172.608 293.808 251.763 1.00 53.50 188 SER D O 1
ATOM 6338 N N . VAL C 3 189 ? 174.035 295.248 250.767 1.00 55.22 189 VAL D N 1
ATOM 6339 C CA . VAL C 3 189 ? 174.505 295.770 252.050 1.00 55.22 189 VAL D CA 1
ATOM 6340 C C . VAL C 3 189 ? 173.368 296.409 252.837 1.00 55.22 189 VAL D C 1
ATOM 6341 O O . VAL C 3 189 ? 173.335 296.321 254.069 1.00 55.22 189 VAL D O 1
ATOM 6345 N N . HIS C 3 190 ? 172.426 297.063 252.156 1.00 59.74 190 HIS D N 1
ATOM 6346 C CA . HIS C 3 190 ? 171.294 297.663 252.857 1.00 59.74 190 HIS D CA 1
ATOM 6347 C C . HIS C 3 190 ? 170.501 296.612 253.628 1.00 59.74 190 HIS D C 1
ATOM 6348 O O . HIS C 3 190 ? 170.219 296.778 254.822 1.00 59.74 190 HIS D O 1
ATOM 6355 N N . GLN C 3 191 ? 170.135 295.518 252.957 1.00 57.37 191 GLN D N 1
ATOM 6356 C CA . GLN C 3 191 ? 169.388 294.458 253.624 1.00 57.37 191 GLN D CA 1
ATOM 6357 C C . GLN C 3 191 ? 170.208 293.826 254.738 1.00 57.37 191 GLN D C 1
ATOM 6358 O O . GLN C 3 191 ? 169.673 293.501 255.806 1.00 57.37 191 GLN D O 1
ATOM 6364 N N . LEU C 3 192 ? 171.511 293.643 254.511 1.00 53.83 192 LEU D N 1
ATOM 6365 C CA . LEU C 3 192 ? 172.357 293.065 255.550 1.00 53.83 192 LEU D CA 1
ATOM 6366 C C . LEU C 3 192 ? 172.389 293.951 256.788 1.00 53.83 192 LEU D C 1
ATOM 6367 O O . LEU C 3 192 ? 172.347 293.453 257.918 1.00 53.83 192 LEU D O 1
ATOM 6372 N N . VAL C 3 193 ? 172.465 295.268 256.597 1.00 55.42 193 VAL D N 1
ATOM 6373 C CA . VAL C 3 193 ? 172.444 296.190 257.729 1.00 55.42 193 VAL D CA 1
ATOM 6374 C C . VAL C 3 193 ? 171.108 296.106 258.452 1.00 55.42 193 VAL D C 1
ATOM 6375 O O . VAL C 3 193 ? 171.049 296.051 259.686 1.00 55.42 193 VAL D O 1
ATOM 6379 N N . GLU C 3 194 ? 170.012 296.088 257.692 1.00 59.12 194 GLU D N 1
ATOM 6380 C CA . GLU C 3 194 ? 168.698 296.234 258.311 1.00 59.12 194 GLU D CA 1
ATOM 6381 C C . GLU C 3 194 ? 168.266 294.971 259.050 1.00 59.12 194 GLU D C 1
ATOM 6382 O O . GLU C 3 194 ? 167.735 295.055 260.163 1.00 59.12 194 GLU D O 1
ATOM 6388 N N . ASN C 3 195 ? 168.477 293.797 258.461 1.00 56.28 195 ASN D N 1
ATOM 6389 C CA . ASN C 3 195 ? 167.839 292.579 258.948 1.00 56.28 195 ASN D CA 1
ATOM 6390 C C . ASN C 3 195 ? 168.849 291.506 259.340 1.00 56.28 195 ASN D C 1
ATOM 6391 O O . ASN C 3 195 ? 168.679 290.330 259.019 1.00 56.28 195 ASN D O 1
ATOM 6396 N N . THR C 3 196 ? 169.905 291.883 260.056 1.00 54.13 196 THR D N 1
ATOM 6397 C CA . THR C 3 196 ? 170.884 290.908 260.515 1.00 54.13 196 THR D CA 1
ATOM 6398 C C . THR C 3 196 ? 171.377 291.291 261.901 1.00 54.13 196 THR D C 1
ATOM 6399 O O . THR C 3 196 ? 171.543 292.475 262.205 1.00 54.13 196 THR D O 1
ATOM 6403 N N . ASP C 3 197 ? 171.602 290.281 262.741 1.00 55.36 197 ASP D N 1
ATOM 6404 C CA . ASP C 3 197 ? 172.123 290.502 264.083 1.00 55.36 197 ASP D CA 1
ATOM 6405 C C . ASP C 3 197 ? 173.642 290.465 264.141 1.00 55.36 197 ASP D C 1
ATOM 6406 O O . ASP C 3 197 ? 174.235 291.111 265.012 1.00 55.36 197 ASP D O 1
ATOM 6411 N N . SER C 3 198 ? 174.286 289.726 263.240 1.00 49.51 198 SER D N 1
ATOM 6412 C CA . SER C 3 198 ? 175.744 289.650 263.229 1.00 49.51 198 SER D CA 1
ATOM 6413 C C . SER C 3 198 ? 176.187 289.186 261.849 1.00 49.51 198 SER D C 1
ATOM 6414 O O . SER C 3 198 ? 175.934 288.037 261.475 1.00 49.51 198 SER D O 1
ATOM 6417 N N . THR C 3 199 ? 176.848 290.068 261.106 1.00 46.51 199 THR D N 1
ATOM 6418 C CA . THR C 3 199 ? 177.359 289.752 259.780 1.00 46.51 199 THR D CA 1
ATOM 6419 C C . THR C 3 199 ? 178.864 289.546 259.873 1.00 46.51 199 THR D C 1
ATOM 6420 O O . THR C 3 199 ? 179.585 290.425 260.353 1.00 46.51 199 THR D O 1
ATOM 6424 N N . PHE C 3 200 ? 179.332 288.389 259.416 1.00 45.07 200 PHE D N 1
ATOM 6425 C CA . PHE C 3 200 ? 180.755 288.060 259.422 1.00 45.07 200 PHE D CA 1
ATOM 6426 C C . PHE C 3 200 ? 181.273 288.250 258.003 1.00 45.07 200 PHE D C 1
ATOM 6427 O O . PHE C 3 200 ? 181.251 287.332 257.183 1.00 45.07 200 PHE D O 1
ATOM 6435 N N . CYS C 3 201 ? 181.744 289.460 257.715 1.00 47.74 201 CYS D N 1
ATOM 6436 C CA . CYS C 3 201 ? 182.221 289.783 256.379 1.00 47.74 201 CYS D CA 1
ATOM 6437 C C . CYS C 3 201 ? 183.460 288.965 256.046 1.00 47.74 201 CYS D C 1
ATOM 6438 O O . CYS C 3 201 ? 184.427 288.941 256.811 1.00 47.74 201 CYS D O 1
ATOM 6441 N N . ILE C 3 202 ? 183.430 288.304 254.894 1.00 48.32 202 ILE D N 1
ATOM 6442 C CA . ILE C 3 202 ? 184.520 287.456 254.433 1.00 48.32 202 ILE D CA 1
ATOM 6443 C C . ILE C 3 202 ? 184.940 287.939 253.054 1.00 48.32 202 ILE D C 1
ATOM 6444 O O . ILE C 3 202 ? 184.097 288.356 252.252 1.00 48.32 202 ILE D O 1
ATOM 6449 N N . ASP C 3 203 ? 186.240 287.902 252.782 1.00 52.92 203 ASP D N 1
ATOM 6450 C CA . ASP C 3 203 ? 186.781 288.440 251.545 1.00 52.92 203 ASP D CA 1
ATOM 6451 C C . ASP C 3 203 ? 187.654 287.395 250.869 1.00 52.92 203 ASP D C 1
ATOM 6452 O O . ASP C 3 203 ? 188.449 286.721 251.528 1.00 52.92 203 ASP D O 1
ATOM 6457 N N . ASN C 3 204 ? 187.505 287.269 249.548 1.00 50.03 204 ASN D N 1
ATOM 6458 C CA . ASN C 3 204 ? 188.263 286.262 248.809 1.00 50.03 204 ASN D CA 1
ATOM 6459 C C . ASN C 3 204 ? 189.747 286.603 248.754 1.00 50.03 204 ASN D C 1
ATOM 6460 O O . ASN C 3 204 ? 190.599 285.711 248.854 1.00 50.03 204 ASN D O 1
ATOM 6465 N N . GLU C 3 205 ? 190.078 287.885 248.581 1.00 54.33 205 GLU D N 1
ATOM 6466 C CA . GLU C 3 205 ? 191.481 288.283 248.540 1.00 54.33 205 GLU D CA 1
ATOM 6467 C C . GLU C 3 205 ? 192.173 287.999 249.864 1.00 54.33 205 GLU D C 1
ATOM 6468 O O . GLU C 3 205 ? 193.318 287.538 249.887 1.00 54.33 205 GLU D O 1
ATOM 6474 N N . ALA C 3 206 ? 191.494 288.274 250.979 1.00 52.17 206 ALA D N 1
ATOM 6475 C CA . ALA C 3 206 ? 192.083 288.003 252.286 1.00 52.17 206 ALA D CA 1
ATOM 6476 C C . ALA C 3 206 ? 192.319 286.512 252.486 1.00 52.17 206 ALA D C 1
ATOM 6477 O O . ALA C 3 206 ? 193.355 286.107 253.022 1.00 52.17 206 ALA D O 1
ATOM 6479 N N . LEU C 3 207 ? 191.366 285.681 252.064 1.00 49.61 207 LEU D N 1
ATOM 6480 C CA . LEU C 3 207 ? 191.538 284.238 252.179 1.00 49.61 207 LEU D CA 1
ATOM 6481 C C . LEU C 3 207 ? 192.692 283.747 251.316 1.00 49.61 207 LEU D C 1
ATOM 6482 O O . LEU C 3 207 ? 193.470 282.883 251.739 1.00 49.61 207 LEU D O 1
ATOM 6487 N N . TYR C 3 208 ? 192.813 284.274 250.096 1.00 50.94 208 TYR D N 1
ATOM 6488 C CA . TYR C 3 208 ? 193.929 283.888 249.239 1.00 50.94 208 TYR D CA 1
ATOM 6489 C C . TYR C 3 208 ? 195.257 284.315 249.849 1.00 50.94 208 TYR D C 1
ATOM 6490 O O . TYR C 3 208 ? 196.236 283.562 249.815 1.00 50.94 208 TYR D O 1
ATOM 6499 N N . ASP C 3 209 ? 195.305 285.519 250.423 1.00 53.71 209 ASP D N 1
ATOM 6500 C CA . ASP C 3 209 ? 196.520 285.981 251.084 1.00 53.71 209 ASP D CA 1
ATOM 6501 C C . ASP C 3 209 ? 196.875 285.096 252.270 1.00 53.71 209 ASP D C 1
ATOM 6502 O O . ASP C 3 209 ? 198.051 284.789 252.494 1.00 53.71 209 ASP D O 1
ATOM 6507 N N . ILE C 3 210 ? 195.873 284.689 253.051 1.00 53.15 210 ILE D N 1
ATOM 6508 C CA . ILE C 3 210 ? 196.121 283.797 254.180 1.00 53.15 210 ILE D CA 1
ATOM 6509 C C . ILE C 3 210 ? 196.684 282.472 253.687 1.00 53.15 210 ILE D C 1
ATOM 6510 O O . ILE C 3 210 ? 197.689 281.972 254.203 1.00 53.15 210 ILE D O 1
ATOM 6515 N N . CYS C 3 211 ? 196.054 281.898 252.661 1.00 55.01 211 CYS D N 1
ATOM 6516 C CA . CYS C 3 211 ? 196.517 280.622 252.127 1.00 55.01 211 CYS D CA 1
ATOM 6517 C C . CYS C 3 211 ? 197.914 280.734 251.533 1.00 55.01 211 CYS D C 1
ATOM 6518 O O . CYS C 3 211 ? 198.662 279.751 251.520 1.00 55.01 211 CYS D O 1
ATOM 6521 N N . PHE C 3 212 ? 198.282 281.914 251.037 1.00 54.82 212 PHE D N 1
ATOM 6522 C CA . PHE C 3 212 ? 199.575 282.062 250.381 1.00 54.82 212 PHE D CA 1
ATOM 6523 C C . PHE C 3 212 ? 200.695 282.339 251.375 1.00 54.82 212 PHE D C 1
ATOM 6524 O O . PHE C 3 212 ? 201.808 281.831 251.209 1.00 54.82 212 PHE D O 1
ATOM 6532 N N . ARG C 3 213 ? 200.434 283.137 252.408 1.00 54.92 213 ARG D N 1
ATOM 6533 C CA . ARG C 3 213 ? 201.505 283.577 253.293 1.00 54.92 213 ARG D CA 1
ATOM 6534 C C . ARG C 3 213 ? 201.545 282.846 254.628 1.00 54.92 213 ARG D C 1
ATOM 6535 O O . ARG C 3 213 ? 202.629 282.707 255.204 1.00 54.92 213 ARG D O 1
ATOM 6543 N N . THR C 3 214 ? 200.409 282.373 255.142 1.00 55.74 214 THR D N 1
ATOM 6544 C CA . THR C 3 214 ? 200.399 281.681 256.427 1.00 55.74 214 THR D CA 1
ATOM 6545 C C . THR C 3 214 ? 200.493 280.169 256.242 1.00 55.74 214 THR D C 1
ATOM 6546 O O . THR C 3 214 ? 201.413 279.529 256.759 1.00 55.74 214 THR D O 1
ATOM 6550 N N . LEU C 3 215 ? 199.550 279.589 255.504 1.00 58.11 215 LEU D N 1
ATOM 6551 C CA . LEU C 3 215 ? 199.581 278.161 255.231 1.00 58.11 215 LEU D CA 1
ATOM 6552 C C . LEU C 3 215 ? 200.563 277.793 254.129 1.00 58.11 215 LEU D C 1
ATOM 6553 O O . LEU C 3 215 ? 200.834 276.602 253.940 1.00 58.11 215 LEU D O 1
ATOM 6558 N N . LYS C 3 216 ? 201.095 278.781 253.408 1.00 57.65 216 LYS D N 1
ATOM 6559 C CA . LYS C 3 216 ? 202.082 278.562 252.350 1.00 57.65 216 LYS D CA 1
ATOM 6560 C C . LYS C 3 216 ? 201.571 277.568 251.310 1.00 57.65 216 LYS D C 1
ATOM 6561 O O . LYS C 3 216 ? 202.278 276.652 250.885 1.00 57.65 216 LYS D O 1
ATOM 6567 N N . LEU C 3 217 ? 200.320 277.753 250.902 1.00 57.32 217 LEU D N 1
ATOM 6568 C CA . LEU C 3 217 ? 199.721 276.893 249.892 1.00 57.32 217 LEU D CA 1
ATOM 6569 C C . LEU C 3 217 ? 200.167 277.333 248.505 1.00 57.32 217 LEU D C 1
ATOM 6570 O O . LEU C 3 217 ? 200.025 278.503 248.139 1.00 57.32 217 LEU D O 1
ATOM 6575 N N . THR C 3 218 ? 200.713 276.390 247.735 1.00 59.59 218 THR D N 1
ATOM 6576 C CA . THR C 3 218 ? 201.198 276.718 246.398 1.00 59.59 218 THR D CA 1
ATOM 6577 C C . THR C 3 218 ? 200.046 276.956 245.431 1.00 59.59 218 THR D C 1
ATOM 6578 O O . THR C 3 218 ? 200.081 277.903 244.637 1.00 59.59 218 THR D O 1
ATOM 6582 N N . THR C 3 219 ? 199.020 276.110 245.479 1.00 57.59 219 THR D N 1
ATOM 6583 C CA . THR C 3 219 ? 197.861 276.208 244.592 1.00 57.59 219 THR D CA 1
ATOM 6584 C C . THR C 3 219 ? 196.580 276.168 245.424 1.00 57.59 219 THR D C 1
ATOM 6585 O O . THR C 3 219 ? 195.874 275.152 245.477 1.00 57.59 219 THR D O 1
ATOM 6589 N N . PRO C 3 220 ? 196.241 277.276 246.082 1.00 54.82 220 PRO D N 1
ATOM 6590 C CA . PRO C 3 220 ? 195.028 277.319 246.909 1.00 54.82 220 PRO D CA 1
ATOM 6591 C C . PRO C 3 220 ? 193.779 277.414 246.047 1.00 54.82 220 PRO D C 1
ATOM 6592 O O . PRO C 3 220 ? 193.518 278.439 245.410 1.00 54.82 220 PRO D O 1
ATOM 6596 N N . THR C 3 221 ? 193.000 276.337 246.026 1.00 52.58 221 THR D N 1
ATOM 6597 C CA . THR C 3 221 ? 191.741 276.304 245.301 1.00 52.58 221 THR D CA 1
ATOM 6598 C C . THR C 3 221 ? 190.620 276.803 246.212 1.00 52.58 221 THR D C 1
ATOM 6599 O O . THR C 3 221 ? 190.857 277.250 247.336 1.00 52.58 221 THR D O 1
ATOM 6603 N N . TYR C 3 222 ? 189.377 276.732 245.732 1.00 49.48 222 TYR D N 1
ATOM 6604 C CA . TYR C 3 222 ? 188.244 277.173 246.537 1.00 49.48 222 TYR D CA 1
ATOM 6605 C C . TYR C 3 222 ? 188.013 276.283 247.749 1.00 49.48 222 TYR D C 1
ATOM 6606 O O . TYR C 3 222 ? 187.412 276.736 248.729 1.00 49.48 222 TYR D O 1
ATOM 6615 N N . GLY C 3 223 ? 188.474 275.034 247.704 1.00 50.74 223 GLY D N 1
ATOM 6616 C CA . GLY C 3 223 ? 188.288 274.148 248.840 1.00 50.74 223 GLY D CA 1
ATOM 6617 C C . GLY C 3 223 ? 188.994 274.638 250.089 1.00 50.74 223 GLY D C 1
ATOM 6618 O O . GLY C 3 223 ? 188.450 274.554 251.190 1.00 50.74 223 GLY D O 1
ATOM 6619 N N . ASP C 3 224 ? 190.212 275.160 249.936 1.00 52.63 224 ASP D N 1
ATOM 6620 C CA . ASP C 3 224 ? 190.955 275.652 251.092 1.00 52.63 224 ASP D CA 1
ATOM 6621 C C . ASP C 3 224 ? 190.289 276.881 251.701 1.00 52.63 224 ASP D C 1
ATOM 6622 O O . ASP C 3 224 ? 190.182 276.998 252.930 1.00 52.63 224 ASP D O 1
ATOM 6627 N N . LEU C 3 225 ? 189.842 277.810 250.855 1.00 48.48 225 LEU D N 1
ATOM 6628 C CA . LEU C 3 225 ? 189.142 278.991 251.345 1.00 48.48 225 LEU D CA 1
ATOM 6629 C C . LEU C 3 225 ? 187.865 278.599 252.070 1.00 48.48 225 LEU D C 1
ATOM 6630 O O . LEU C 3 225 ? 187.566 279.114 253.157 1.00 48.48 225 LEU D O 1
ATOM 6635 N N . ASN C 3 226 ? 187.100 277.679 251.478 1.00 47.97 226 ASN D N 1
ATOM 6636 C CA . ASN C 3 226 ? 185.884 277.205 252.119 1.00 47.97 226 ASN D CA 1
ATOM 6637 C C . ASN C 3 226 ? 186.189 276.498 253.430 1.00 47.97 226 ASN D C 1
ATOM 6638 O O . ASN C 3 226 ? 185.417 276.612 254.384 1.00 47.97 226 ASN D O 1
ATOM 6643 N N . HIS C 3 227 ? 187.308 275.775 253.503 1.00 50.51 227 HIS D N 1
ATOM 6644 C CA . HIS C 3 227 ? 187.673 275.108 254.746 1.00 50.51 227 HIS D CA 1
ATOM 6645 C C . HIS C 3 227 ? 188.008 276.111 255.839 1.00 50.51 227 HIS D C 1
ATOM 6646 O O . HIS C 3 227 ? 187.637 275.912 256.999 1.00 50.51 227 HIS D O 1
ATOM 6653 N N . LEU C 3 228 ? 188.723 277.183 255.498 1.00 47.28 228 LEU D N 1
ATOM 6654 C CA . LEU C 3 228 ? 189.003 278.213 256.498 1.00 47.28 228 LEU D CA 1
ATOM 6655 C C . LEU C 3 228 ? 187.716 278.873 256.984 1.00 47.28 228 LEU D C 1
ATOM 6656 O O . LEU C 3 228 ? 187.514 279.061 258.195 1.00 47.28 228 LEU D O 1
ATOM 6661 N N . VAL C 3 229 ? 186.823 279.213 256.052 1.00 44.95 229 VAL D N 1
ATOM 6662 C CA . VAL C 3 229 ? 185.549 279.811 256.438 1.00 44.95 229 VAL D CA 1
ATOM 6663 C C . VAL C 3 229 ? 184.760 278.855 257.324 1.00 44.95 229 VAL D C 1
ATOM 6664 O O . VAL C 3 229 ? 184.162 279.262 258.327 1.00 44.95 229 VAL D O 1
ATOM 6668 N N . SER C 3 230 ? 184.765 277.566 256.980 1.00 44.57 230 SER D N 1
ATOM 6669 C CA . SER C 3 230 ? 184.034 276.572 257.754 1.00 44.57 230 SER D CA 1
ATOM 6670 C C . SER C 3 230 ? 184.636 276.388 259.139 1.00 44.57 230 SER D C 1
ATOM 6671 O O . SER C 3 230 ? 183.912 276.141 260.110 1.00 44.57 230 SER D O 1
ATOM 6674 N N . ALA C 3 231 ? 185.962 276.473 259.245 1.00 43.63 231 ALA D N 1
ATOM 6675 C CA . ALA C 3 231 ? 186.598 276.428 260.554 1.00 43.63 231 ALA D CA 1
ATOM 6676 C C . ALA C 3 231 ? 186.128 277.587 261.414 1.00 43.63 231 ALA D C 1
ATOM 6677 O O . ALA C 3 231 ? 185.844 277.413 262.605 1.00 43.63 231 ALA D O 1
ATOM 6679 N N . THR C 3 232 ? 186.024 278.779 260.823 1.00 44.74 232 THR D N 1
ATOM 6680 C CA . THR C 3 232 ? 185.454 279.901 261.567 1.00 44.74 232 THR D CA 1
ATOM 6681 C C . THR C 3 232 ? 184.017 279.617 261.990 1.00 44.74 232 THR D C 1
ATOM 6682 O O . THR C 3 232 ? 183.637 279.885 263.137 1.00 44.74 232 THR D O 1
ATOM 6686 N N . MET C 3 233 ? 183.206 279.073 261.079 1.00 45.66 233 MET D N 1
ATOM 6687 C CA . MET C 3 233 ? 181.828 278.711 261.411 1.00 45.66 233 MET D CA 1
ATOM 6688 C C . MET C 3 233 ? 181.772 277.811 262.636 1.00 45.66 233 MET D C 1
ATOM 6689 O O . MET C 3 233 ? 181.035 278.073 263.593 1.00 45.66 233 MET D O 1
ATOM 6694 N N . SER C 3 234 ? 182.546 276.728 262.607 1.00 45.98 234 SER D N 1
ATOM 6695 C CA . SER C 3 234 ? 182.521 275.768 263.703 1.00 45.98 234 SER D CA 1
ATOM 6696 C C . SER C 3 234 ? 183.038 276.389 264.992 1.00 45.98 234 SER D C 1
ATOM 6697 O O . SER C 3 234 ? 182.525 276.095 266.078 1.00 45.98 234 SER D O 1
ATOM 6700 N N . GLY C 3 235 ? 184.055 277.248 264.897 1.00 45.27 235 GLY D N 1
ATOM 6701 C CA . GLY C 3 235 ? 184.579 277.892 266.087 1.00 45.27 235 GLY D CA 1
ATOM 6702 C C . GLY C 3 235 ? 183.601 278.849 266.738 1.00 45.27 235 GLY D C 1
ATOM 6703 O O . GLY C 3 235 ? 183.574 278.971 267.965 1.00 45.27 235 GLY D O 1
ATOM 6704 N N . VAL C 3 236 ? 182.798 279.551 265.936 1.00 46.19 236 VAL D N 1
ATOM 6705 C CA . VAL C 3 236 ? 181.876 280.537 266.497 1.00 46.19 236 VAL D CA 1
ATOM 6706 C C . VAL C 3 236 ? 180.841 279.867 267.392 1.00 46.19 236 VAL D C 1
ATOM 6707 O O . VAL C 3 236 ? 180.527 280.364 268.481 1.00 46.19 236 VAL D O 1
ATOM 6711 N N . THR C 3 237 ? 180.300 278.731 266.958 1.00 49.01 237 THR D N 1
ATOM 6712 C CA . THR C 3 237 ? 179.179 278.088 267.633 1.00 49.01 237 THR D CA 1
ATOM 6713 C C . THR C 3 237 ? 179.600 276.861 268.437 1.00 49.01 237 THR D C 1
ATOM 6714 O O . THR C 3 237 ? 178.792 275.959 268.668 1.00 49.01 237 THR D O 1
ATOM 6718 N N . THR C 3 238 ? 180.856 276.816 268.886 1.00 50.27 238 THR D N 1
ATOM 6719 C CA . THR C 3 238 ? 181.330 275.631 269.593 1.00 50.27 238 THR D CA 1
ATOM 6720 C C . THR C 3 238 ? 180.755 275.539 270.999 1.00 50.27 238 THR D C 1
ATOM 6721 O O . THR C 3 238 ? 180.597 274.433 271.527 1.00 50.27 238 THR D O 1
ATOM 6725 N N . CYS C 3 239 ? 180.437 276.674 271.622 1.00 51.81 239 CYS D N 1
ATOM 6726 C CA . CYS C 3 239 ? 179.931 276.660 272.988 1.00 51.81 239 CYS D CA 1
ATOM 6727 C C . CYS C 3 239 ? 178.483 276.204 273.073 1.00 51.81 239 CYS D C 1
ATOM 6728 O O . CYS C 3 239 ? 178.023 275.850 274.163 1.00 51.81 239 CYS D O 1
ATOM 6731 N N . LEU C 3 240 ? 177.755 276.210 271.958 1.00 49.40 240 LEU D N 1
ATOM 6732 C CA . LEU C 3 240 ? 176.394 275.696 271.932 1.00 49.40 240 LEU D CA 1
ATOM 6733 C C . LEU C 3 240 ? 176.338 274.183 271.794 1.00 49.40 240 LEU D C 1
ATOM 6734 O O . LEU C 3 240 ? 175.265 273.601 271.981 1.00 49.40 240 LEU D O 1
ATOM 6739 N N . ARG C 3 241 ? 177.457 273.538 271.471 1.00 49.69 241 ARG D N 1
ATOM 6740 C CA . ARG C 3 241 ? 177.478 272.108 271.219 1.00 49.69 241 ARG D CA 1
ATOM 6741 C C . ARG C 3 241 ? 178.327 271.314 272.197 1.00 49.69 241 ARG D C 1
ATOM 6742 O O . ARG C 3 241 ? 178.142 270.097 272.292 1.00 49.69 241 ARG D O 1
ATOM 6750 N N . PHE C 3 242 ? 179.242 271.952 272.920 1.00 50.82 242 PHE D N 1
ATOM 6751 C CA . PHE C 3 242 ? 180.121 271.250 273.840 1.00 50.82 242 PHE D CA 1
ATOM 6752 C C . PHE C 3 242 ? 180.267 272.047 275.127 1.00 50.82 242 PHE D C 1
ATOM 6753 O O . PHE C 3 242 ? 180.174 273.280 275.112 1.00 50.82 242 PHE D O 1
ATOM 6761 N N . PRO C 3 243 ? 180.491 271.372 276.251 1.00 50.31 243 PRO D N 1
ATOM 6762 C CA . PRO C 3 243 ? 180.686 272.087 277.515 1.00 50.31 243 PRO D CA 1
ATOM 6763 C C . PRO C 3 243 ? 182.042 272.773 277.569 1.00 50.31 243 PRO D C 1
ATOM 6764 O O . PRO C 3 243 ? 182.993 272.397 276.882 1.00 50.31 243 PRO D O 1
ATOM 6768 N N . GLY C 3 244 ? 182.117 273.796 278.415 1.00 50.18 244 GLY D N 1
ATOM 6769 C CA . GLY C 3 244 ? 183.351 274.537 278.594 1.00 50.18 244 GLY D CA 1
ATOM 6770 C C . GLY C 3 244 ? 183.305 275.335 279.876 1.00 50.18 244 GLY D C 1
ATOM 6771 O O . GLY C 3 244 ? 182.257 275.481 280.508 1.00 50.18 244 GLY D O 1
ATOM 6772 N N . GLN C 3 245 ? 184.472 275.858 280.255 1.00 51.25 245 GLN D N 1
ATOM 6773 C CA . GLN C 3 245 ? 184.572 276.602 281.505 1.00 51.25 245 GLN D CA 1
ATOM 6774 C C . GLN C 3 245 ? 183.866 277.948 281.421 1.00 51.25 245 GLN D C 1
ATOM 6775 O O . GLN C 3 245 ? 183.359 278.444 282.433 1.00 51.25 245 GLN D O 1
ATOM 6781 N N . LEU C 3 246 ? 183.827 278.556 280.239 1.00 49.35 246 LEU D N 1
ATOM 6782 C CA . LEU C 3 246 ? 183.167 279.846 280.043 1.00 49.35 246 LEU D CA 1
ATOM 6783 C C . LEU C 3 246 ? 182.447 279.778 278.701 1.00 49.35 246 LEU D C 1
ATOM 6784 O O . LEU C 3 246 ? 183.078 279.892 277.647 1.00 49.35 246 LEU D O 1
ATOM 6789 N N . ASN C 3 247 ? 181.132 279.593 278.745 1.00 51.58 247 ASN D N 1
ATOM 6790 C CA . ASN C 3 247 ? 180.344 279.351 277.547 1.00 51.58 247 ASN D CA 1
ATOM 6791 C C . ASN C 3 247 ? 179.754 280.648 277.014 1.00 51.58 247 ASN D C 1
ATOM 6792 O O . ASN C 3 247 ? 179.265 281.484 277.778 1.00 51.58 247 ASN D O 1
ATOM 6797 N N . ALA C 3 248 ? 179.805 280.809 275.693 1.00 51.59 248 ALA D N 1
ATOM 6798 C CA . ALA C 3 248 ? 179.240 281.975 275.024 1.00 51.59 248 ALA D CA 1
ATOM 6799 C C . ALA C 3 248 ? 178.561 281.525 273.743 1.00 51.59 248 ALA D C 1
ATOM 6800 O O . ALA C 3 248 ? 179.226 281.036 272.826 1.00 51.59 248 ALA D O 1
ATOM 6802 N N . ASP C 3 249 ? 177.245 281.695 273.678 1.00 54.11 249 ASP D N 1
ATOM 6803 C CA . ASP C 3 249 ? 176.478 281.343 272.496 1.00 54.11 249 ASP D CA 1
ATOM 6804 C C . ASP C 3 249 ? 176.428 282.540 271.548 1.00 54.11 249 ASP D C 1
ATOM 6805 O O . ASP C 3 249 ? 177.123 283.540 271.738 1.00 54.11 249 ASP D O 1
ATOM 6810 N N . LEU C 3 250 ? 175.598 282.445 270.507 1.00 52.63 250 LEU D N 1
ATOM 6811 C CA . LEU C 3 250 ? 175.494 283.534 269.541 1.00 52.63 250 LEU D CA 1
ATOM 6812 C C . LEU C 3 250 ? 174.921 284.792 270.182 1.00 52.63 250 LEU D C 1
ATOM 6813 O O . LEU C 3 250 ? 175.355 285.907 269.869 1.00 52.63 250 LEU D O 1
ATOM 6818 N N . ARG C 3 251 ? 173.940 284.634 271.072 1.00 52.04 251 ARG D N 1
ATOM 6819 C CA . ARG C 3 251 ? 173.356 285.792 271.739 1.00 52.04 251 ARG D CA 1
ATOM 6820 C C . ARG C 3 251 ? 174.388 286.516 272.594 1.00 52.04 251 ARG D C 1
ATOM 6821 O O . ARG C 3 251 ? 174.422 287.751 272.622 1.00 52.04 251 ARG D O 1
ATOM 6829 N N . LYS C 3 252 ? 175.234 285.764 273.301 1.00 50.98 252 LYS D N 1
ATOM 6830 C CA . LYS C 3 252 ? 176.271 286.385 274.120 1.00 50.98 252 LYS D CA 1
ATOM 6831 C C . LYS C 3 252 ? 177.243 287.186 273.265 1.00 50.98 252 LYS D C 1
ATOM 6832 O O . LYS C 3 252 ? 177.607 288.316 273.616 1.00 50.98 252 LYS D O 1
ATOM 6838 N N . LEU C 3 253 ? 177.677 286.616 272.140 1.00 49.87 253 LEU D N 1
ATOM 6839 C CA . LEU C 3 253 ? 178.589 287.330 271.254 1.00 49.87 253 LEU D CA 1
ATOM 6840 C C . LEU C 3 253 ? 177.933 288.578 270.682 1.00 49.87 253 LEU D C 1
ATOM 6841 O O . LEU C 3 253 ? 178.567 289.635 270.590 1.00 49.87 253 LEU D O 1
ATOM 6846 N N . ALA C 3 254 ? 176.662 288.477 270.290 1.00 49.19 254 ALA D N 1
ATOM 6847 C CA . ALA C 3 254 ? 175.968 289.641 269.751 1.00 49.19 254 ALA D CA 1
ATOM 6848 C C . ALA C 3 254 ? 175.827 290.733 270.803 1.00 49.19 254 ALA D C 1
ATOM 6849 O O . ALA C 3 254 ? 175.956 291.921 270.493 1.00 49.19 254 ALA D O 1
ATOM 6851 N N . VAL C 3 255 ? 175.553 290.350 272.050 1.00 48.80 255 VAL D N 1
ATOM 6852 C CA . VAL C 3 255 ? 175.438 291.334 273.123 1.00 48.80 255 VAL D CA 1
ATOM 6853 C C . VAL C 3 255 ? 176.780 292.010 273.372 1.00 48.80 255 VAL D C 1
ATOM 6854 O O . VAL C 3 255 ? 176.859 293.234 273.526 1.00 48.80 255 VAL D O 1
ATOM 6858 N N . ASN C 3 256 ? 177.856 291.225 273.412 1.00 48.64 256 ASN D N 1
ATOM 6859 C CA . ASN C 3 256 ? 179.164 291.791 273.723 1.00 48.64 256 ASN D CA 1
ATOM 6860 C C . ASN C 3 256 ? 179.671 292.693 272.604 1.00 48.64 256 ASN D C 1
ATOM 6861 O O . ASN C 3 256 ? 180.195 293.780 272.868 1.00 48.64 256 ASN D O 1
ATOM 6866 N N . MET C 3 257 ? 179.522 292.266 271.351 1.00 49.19 257 MET D N 1
ATOM 6867 C CA . MET C 3 257 ? 180.187 292.933 270.239 1.00 49.19 257 MET D CA 1
ATOM 6868 C C . MET C 3 257 ? 179.350 293.995 269.541 1.00 49.19 257 MET D C 1
ATOM 6869 O O . MET C 3 257 ? 179.857 294.638 268.617 1.00 49.19 257 MET D O 1
ATOM 6874 N N . VAL C 3 258 ? 178.102 294.202 269.937 1.00 48.91 258 VAL D N 1
ATOM 6875 C CA . VAL C 3 258 ? 177.275 295.181 269.237 1.00 48.91 258 VAL D CA 1
ATOM 6876 C C . VAL C 3 258 ? 176.951 296.327 270.186 1.00 48.91 258 VAL D C 1
ATOM 6877 O O . VAL C 3 258 ? 176.015 296.225 270.992 1.00 48.91 258 VAL D O 1
ATOM 6881 N N . PRO C 3 259 ? 177.701 297.425 270.137 1.00 49.39 259 PRO D N 1
ATOM 6882 C CA . PRO C 3 259 ? 177.367 298.586 270.970 1.00 49.39 259 PRO D CA 1
ATOM 6883 C C . PRO C 3 259 ? 176.159 299.333 270.434 1.00 49.39 259 PRO D C 1
ATOM 6884 O O . PRO C 3 259 ? 175.353 299.867 271.201 1.00 49.39 259 PRO D O 1
ATOM 6888 N N . PHE C 3 260 ? 176.030 299.375 269.113 1.00 53.35 260 PHE D N 1
ATOM 6889 C CA . PHE C 3 260 ? 174.946 300.072 268.444 1.00 53.35 260 PHE D CA 1
ATOM 6890 C C . PHE C 3 260 ? 174.358 299.179 267.362 1.00 53.35 260 PHE D C 1
ATOM 6891 O O . PHE C 3 260 ? 175.074 298.371 266.766 1.00 53.35 260 PHE D O 1
ATOM 6899 N N . PRO C 3 261 ? 173.057 299.317 267.078 1.00 54.68 261 PRO D N 1
ATOM 6900 C CA . PRO C 3 261 ? 172.370 298.288 266.274 1.00 54.68 261 PRO D CA 1
ATOM 6901 C C . PRO C 3 261 ? 172.978 298.040 264.903 1.00 54.68 261 PRO D C 1
ATOM 6902 O O . PRO C 3 261 ? 172.976 296.896 264.434 1.00 54.68 261 PRO D O 1
ATOM 6906 N N . ARG C 3 262 ? 173.498 299.071 264.243 1.00 58.09 262 ARG D N 1
ATOM 6907 C CA . ARG C 3 262 ? 173.994 298.922 262.883 1.00 58.09 262 ARG D CA 1
ATOM 6908 C C . ARG C 3 262 ? 175.448 298.474 262.812 1.00 58.09 262 ARG D C 1
ATOM 6909 O O . ARG C 3 262 ? 175.926 298.154 261.719 1.00 58.09 262 ARG D O 1
ATOM 6917 N N . LEU C 3 263 ? 176.159 298.436 263.936 1.00 54.18 263 LEU D N 1
ATOM 6918 C CA . LEU C 3 263 ? 177.568 298.046 263.946 1.00 54.18 263 LEU D CA 1
ATOM 6919 C C . LEU C 3 263 ? 177.699 296.576 264.341 1.00 54.18 263 LEU D C 1
ATOM 6920 O O . LEU C 3 263 ? 178.152 296.222 265.429 1.00 54.18 263 LEU D O 1
ATOM 6925 N N . HIS C 3 264 ? 177.295 295.710 263.413 1.00 50.48 264 HIS D N 1
ATOM 6926 C CA . HIS C 3 264 ? 177.354 294.269 263.623 1.00 50.48 264 HIS D CA 1
ATOM 6927 C C . HIS C 3 264 ? 178.103 293.574 262.494 1.00 50.48 264 HIS D C 1
ATOM 6928 O O . HIS C 3 264 ? 177.833 292.411 262.187 1.00 50.48 264 HIS D O 1
ATOM 6935 N N . PHE C 3 265 ? 179.047 294.269 261.869 1.00 49.33 265 PHE D N 1
ATOM 6936 C CA . PHE C 3 265 ? 179.864 293.707 260.802 1.00 49.33 265 PHE D CA 1
ATOM 6937 C C . PHE C 3 265 ? 181.224 293.336 261.378 1.00 49.33 265 PHE D C 1
ATOM 6938 O O . PHE C 3 265 ? 181.973 294.212 261.820 1.00 49.33 265 PHE D O 1
ATOM 6946 N N . PHE C 3 266 ? 181.543 292.047 261.359 1.00 47.08 266 PHE D N 1
ATOM 6947 C CA . PHE C 3 266 ? 182.689 291.513 262.079 1.00 47.08 266 PHE D CA 1
ATOM 6948 C C . PHE C 3 266 ? 183.776 291.031 261.128 1.00 47.08 266 PHE D C 1
ATOM 6949 O O . PHE C 3 266 ? 183.596 290.972 259.909 1.00 47.08 266 PHE D O 1
ATOM 6957 N N . MET C 3 267 ? 184.918 290.682 261.717 1.00 48.41 267 MET D N 1
ATOM 6958 C CA . MET C 3 267 ? 186.046 290.106 261.002 1.00 48.41 267 MET D CA 1
ATOM 6959 C C . MET C 3 267 ? 186.348 288.734 261.581 1.00 48.41 267 MET D C 1
ATOM 6960 O O . MET C 3 267 ? 186.721 288.640 262.759 1.00 48.41 267 MET D O 1
ATOM 6965 N N . PRO C 3 268 ? 186.210 287.662 260.818 1.00 45.37 268 PRO D N 1
ATOM 6966 C CA . PRO C 3 268 ? 186.513 286.331 261.359 1.00 45.37 268 PRO D CA 1
ATOM 6967 C C . PRO C 3 268 ? 188.005 286.082 261.521 1.00 45.37 268 PRO D C 1
ATOM 6968 O O . PRO C 3 268 ? 188.822 286.959 261.230 1.00 45.37 268 PRO D O 1
ATOM 6972 N N . GLY C 3 269 ? 188.368 284.892 261.987 1.00 47.22 269 GLY D N 1
ATOM 6973 C CA . GLY C 3 269 ? 189.767 284.553 262.182 1.00 47.22 269 GLY D CA 1
ATOM 6974 C C . GLY C 3 269 ? 189.903 283.128 262.672 1.00 47.22 269 GLY D C 1
ATOM 6975 O O . GLY C 3 269 ? 188.913 282.419 262.880 1.00 47.22 269 GLY D O 1
ATOM 6976 N N . PHE C 3 270 ? 191.156 282.713 262.852 1.00 51.99 270 PHE D N 1
ATOM 6977 C CA . PHE C 3 270 ? 191.462 281.368 263.329 1.00 51.99 270 PHE D CA 1
ATOM 6978 C C . PHE C 3 270 ? 192.890 281.338 263.853 1.00 51.99 270 PHE D C 1
ATOM 6979 O O . PHE C 3 270 ? 193.801 281.856 263.201 1.00 51.99 270 PHE D O 1
ATOM 6987 N N . ALA C 3 271 ? 193.080 280.731 265.025 1.00 54.24 271 ALA D N 1
ATOM 6988 C CA . ALA C 3 271 ? 194.358 280.780 265.727 1.00 54.24 271 ALA D CA 1
ATOM 6989 C C . ALA C 3 271 ? 195.410 279.793 265.223 1.00 54.24 271 ALA D C 1
ATOM 6990 O O . ALA C 3 271 ? 196.539 280.211 264.948 1.00 54.24 271 ALA D O 1
ATOM 6992 N N . PRO C 3 272 ? 195.115 278.491 265.087 1.00 57.23 272 PRO D N 1
ATOM 6993 C CA . PRO C 3 272 ? 196.206 277.534 264.849 1.00 57.23 272 PRO D CA 1
ATOM 6994 C C . PRO C 3 272 ? 196.664 277.447 263.402 1.00 57.23 272 PRO D C 1
ATOM 6995 O O . PRO C 3 272 ? 197.312 276.468 263.021 1.00 57.23 272 PRO D O 1
ATOM 6999 N N . LEU C 3 273 ? 196.324 278.438 262.582 1.00 57.32 273 LEU D N 1
ATOM 7000 C CA . LEU C 3 273 ? 196.737 278.440 261.182 1.00 57.32 273 LEU D CA 1
ATOM 7001 C C . LEU C 3 273 ? 198.253 278.559 261.096 1.00 57.32 273 LEU D C 1
ATOM 7002 O O . LEU C 3 273 ? 198.825 279.588 261.465 1.00 57.32 273 LEU D O 1
ATOM 7007 N N . THR C 3 274 ? 198.906 277.507 260.610 1.00 60.33 274 THR D N 1
ATOM 7008 C CA . THR C 3 274 ? 200.350 277.518 260.435 1.00 60.33 274 THR D CA 1
ATOM 7009 C C . THR C 3 274 ? 200.707 276.652 259.236 1.00 60.33 274 THR D C 1
ATOM 7010 O O . THR C 3 274 ? 199.944 275.771 258.831 1.00 60.33 274 THR D O 1
ATOM 7014 N N . SER C 3 275 ? 201.881 276.916 258.671 1.00 61.27 275 SER D N 1
ATOM 7015 C CA . SER C 3 275 ? 202.319 276.199 257.486 1.00 61.27 275 SER D CA 1
ATOM 7016 C C . SER C 3 275 ? 202.691 274.762 257.840 1.00 61.27 275 SER D C 1
ATOM 7017 O O . SER C 3 275 ? 202.815 274.390 259.009 1.00 61.27 275 SER D O 1
ATOM 7020 N N . ARG C 3 276 ? 202.859 273.942 256.802 1.00 66.36 276 ARG D N 1
ATOM 7021 C CA . ARG C 3 276 ? 203.274 272.561 257.019 1.00 66.36 276 ARG D CA 1
ATOM 7022 C C . ARG C 3 276 ? 204.730 272.477 257.454 1.00 66.36 276 ARG D C 1
ATOM 7023 O O . ARG C 3 276 ? 205.096 271.576 258.218 1.00 66.36 276 ARG D O 1
ATOM 7031 N N . SER C 3 277 ? 205.573 273.393 256.973 1.00 64.71 277 SER D N 1
ATOM 7032 C CA . SER C 3 277 ? 206.980 273.382 257.358 1.00 64.71 277 SER D CA 1
ATOM 7033 C C . SER C 3 277 ? 207.155 273.676 258.843 1.00 64.71 277 SER D C 1
ATOM 7034 O O . SER C 3 277 ? 207.956 273.022 259.519 1.00 64.71 277 SER D O 1
ATOM 7037 N N . ASN C 3 278 ? 206.412 274.648 259.367 1.00 63.00 278 ASN D N 1
ATOM 7038 C CA . ASN C 3 278 ? 206.581 275.111 260.736 1.00 63.00 278 ASN D CA 1
ATOM 7039 C C . ASN C 3 278 ? 205.643 274.420 261.716 1.00 63.00 278 ASN D C 1
ATOM 7040 O O . ASN C 3 278 ? 205.346 274.985 262.774 1.00 63.00 278 ASN D O 1
ATOM 7045 N N . GLN C 3 279 ? 205.161 273.220 261.389 1.00 65.13 279 GLN D N 1
ATOM 7046 C CA . GLN C 3 279 ? 204.269 272.519 262.307 1.00 65.13 279 GLN D CA 1
ATOM 7047 C C . GLN C 3 279 ? 204.982 272.161 263.603 1.00 65.13 279 GLN D C 1
ATOM 7048 O O . GLN C 3 279 ? 204.420 272.316 264.693 1.00 65.13 279 GLN D O 1
ATOM 7054 N N . GLN C 3 280 ? 206.222 271.685 263.508 1.00 64.14 280 GLN D N 1
ATOM 7055 C CA . GLN C 3 280 ? 206.994 271.311 264.683 1.00 64.14 280 GLN D CA 1
ATOM 7056 C C . GLN C 3 280 ? 207.876 272.435 265.208 1.00 64.14 280 GLN D C 1
ATOM 7057 O O . GLN C 3 280 ? 208.474 272.282 266.278 1.00 64.14 280 GLN D O 1
ATOM 7063 N N . TYR C 3 281 ? 207.973 273.553 264.493 1.00 63.88 281 TYR D N 1
ATOM 7064 C CA . TYR C 3 281 ? 208.814 274.668 264.904 1.00 63.88 281 TYR D CA 1
ATOM 7065 C C . TYR C 3 281 ? 208.087 275.665 265.794 1.00 63.88 281 TYR D C 1
ATOM 7066 O O . TYR C 3 281 ? 208.713 276.615 266.274 1.00 63.88 281 TYR D O 1
ATOM 7075 N N . ARG C 3 282 ? 206.791 275.478 266.023 1.00 61.48 282 ARG D N 1
ATOM 7076 C CA . ARG C 3 282 ? 205.991 276.411 266.801 1.00 61.48 282 ARG D CA 1
ATOM 7077 C C . ARG C 3 282 ? 205.214 275.657 267.868 1.00 61.48 282 ARG D C 1
ATOM 7078 O O . ARG C 3 282 ? 204.756 274.534 267.639 1.00 61.48 282 ARG D O 1
ATOM 7086 N N . ALA C 3 283 ? 205.068 276.283 269.032 1.00 61.04 283 ALA D N 1
ATOM 7087 C CA . ALA C 3 283 ? 204.297 275.727 270.134 1.00 61.04 283 ALA D CA 1
ATOM 7088 C C . ALA C 3 283 ? 202.936 276.408 270.185 1.00 61.04 283 ALA D C 1
ATOM 7089 O O . ALA C 3 283 ? 202.854 277.638 270.259 1.00 61.04 283 ALA D O 1
ATOM 7091 N N . ILE C 3 284 ? 201.876 275.607 270.148 1.00 59.52 284 ILE D N 1
ATOM 7092 C CA . ILE C 3 284 ? 200.507 276.144 270.103 1.00 59.52 284 ILE D CA 1
ATOM 7093 C C . ILE C 3 284 ? 200.074 276.337 271.551 1.00 59.52 284 ILE D C 1
ATOM 7094 O O . ILE C 3 284 ? 199.425 275.493 272.172 1.00 59.52 284 ILE D O 1
ATOM 7099 N N . THR C 3 285 ? 200.444 277.486 272.104 1.00 59.73 285 THR D N 1
ATOM 7100 C CA . THR C 3 285 ? 200.048 277.885 273.444 1.00 59.73 285 THR D CA 1
ATOM 7101 C C . THR C 3 285 ? 199.115 279.085 273.367 1.00 59.73 285 THR D C 1
ATOM 7102 O O . THR C 3 285 ? 198.901 279.669 272.302 1.00 59.73 285 THR D O 1
ATOM 7106 N N . VAL C 3 286 ? 198.556 279.448 274.523 1.00 57.57 286 VAL D N 1
ATOM 7107 C CA . VAL C 3 286 ? 197.618 280.572 274.570 1.00 57.57 286 VAL D CA 1
ATOM 7108 C C . VAL C 3 286 ? 198.247 281.869 274.080 1.00 57.57 286 VAL D C 1
ATOM 7109 O O . VAL C 3 286 ? 197.593 282.593 273.317 1.00 57.57 286 VAL D O 1
ATOM 7113 N N . PRO C 3 287 ? 199.472 282.246 274.477 1.00 59.61 287 PRO D N 1
ATOM 7114 C CA . PRO C 3 287 ? 200.049 283.482 273.916 1.00 59.61 287 PRO D CA 1
ATOM 7115 C C . PRO C 3 287 ? 200.186 283.462 272.404 1.00 59.61 287 PRO D C 1
ATOM 7116 O O . PRO C 3 287 ? 199.890 284.469 271.749 1.00 59.61 287 PRO D O 1
ATOM 7120 N N . GLU C 3 288 ? 200.613 282.337 271.825 1.00 60.78 288 GLU D N 1
ATOM 7121 C CA . GLU C 3 288 ? 200.761 282.268 270.374 1.00 60.78 288 GLU D CA 1
ATOM 7122 C C . GLU C 3 288 ? 199.412 282.371 269.677 1.00 60.78 288 GLU D C 1
ATOM 7123 O O . GLU C 3 288 ? 199.272 283.098 268.684 1.00 60.78 288 GLU D O 1
ATOM 7129 N N . LEU C 3 289 ? 198.408 281.652 270.184 1.00 55.74 289 LEU D N 1
ATOM 7130 C CA . LEU C 3 289 ? 197.075 281.729 269.599 1.00 55.74 289 LEU D CA 1
ATOM 7131 C C . LEU C 3 289 ? 196.522 283.143 269.687 1.00 55.74 289 LEU D C 1
ATOM 7132 O O . LEU C 3 289 ? 195.934 283.646 268.726 1.00 55.74 289 LEU D O 1
ATOM 7137 N N . THR C 3 290 ? 196.705 283.800 270.833 1.00 57.34 290 THR D N 1
ATOM 7138 C CA . THR C 3 290 ? 196.228 285.170 270.987 1.00 57.34 290 THR D CA 1
ATOM 7139 C C . THR C 3 290 ? 196.919 286.113 270.011 1.00 57.34 290 THR D C 1
ATOM 7140 O O . THR C 3 290 ? 196.261 286.924 269.343 1.00 57.34 290 THR D O 1
ATOM 7144 N N . GLN C 3 291 ? 198.247 286.010 269.903 1.00 59.90 291 GLN D N 1
ATOM 7145 C CA . GLN C 3 291 ? 198.987 286.882 269.000 1.00 59.90 291 GLN D CA 1
ATOM 7146 C C . GLN C 3 291 ? 198.543 286.681 267.560 1.00 59.90 291 GLN D C 1
ATOM 7147 O O . GLN C 3 291 ? 198.374 287.651 266.813 1.00 59.90 291 GLN D O 1
ATOM 7153 N N . GLN C 3 292 ? 198.347 285.427 267.150 1.00 58.79 292 GLN D N 1
ATOM 7154 C CA . GLN C 3 292 ? 197.995 285.172 265.759 1.00 58.79 292 GLN D CA 1
ATOM 7155 C C . GLN C 3 292 ? 196.541 285.536 265.475 1.00 58.79 292 GLN D C 1
ATOM 7156 O O . GLN C 3 292 ? 196.208 285.938 264.356 1.00 58.79 292 GLN D O 1
ATOM 7162 N N . CYS C 3 293 ? 195.659 285.410 266.471 1.00 56.03 293 CYS D N 1
ATOM 7163 C CA . CYS C 3 293 ? 194.297 285.907 266.301 1.00 56.03 293 CYS D CA 1
ATOM 7164 C C . CYS C 3 293 ? 194.281 287.416 266.119 1.00 56.03 293 CYS D C 1
ATOM 7165 O O . CYS C 3 293 ? 193.582 287.934 265.242 1.00 56.03 293 CYS D O 1
ATOM 7168 N N . PHE C 3 294 ? 195.047 288.139 266.930 1.00 56.20 294 PHE D N 1
ATOM 7169 C CA . PHE C 3 294 ? 195.052 289.592 266.837 1.00 56.20 294 PHE D CA 1
ATOM 7170 C C . PHE C 3 294 ? 196.035 290.117 265.801 1.00 56.20 294 PHE D C 1
ATOM 7171 O O . PHE C 3 294 ? 196.158 291.336 265.648 1.00 56.20 294 PHE D O 1
ATOM 7179 N N . ASP C 3 295 ? 196.731 289.234 265.091 1.00 61.18 295 ASP D N 1
ATOM 7180 C CA . ASP C 3 295 ? 197.579 289.663 263.989 1.00 61.18 295 ASP D CA 1
ATOM 7181 C C . ASP C 3 295 ? 196.724 290.097 262.807 1.00 61.18 295 ASP D C 1
ATOM 7182 O O . ASP C 3 295 ? 195.658 289.533 262.551 1.00 61.18 295 ASP D O 1
ATOM 7187 N N . ALA C 3 296 ? 197.201 291.108 262.079 1.00 62.23 296 ALA D N 1
ATOM 7188 C CA . ALA C 3 296 ? 196.446 291.628 260.945 1.00 62.23 296 ALA D CA 1
ATOM 7189 C C . ALA C 3 296 ? 196.501 290.699 259.741 1.00 62.23 296 ALA D C 1
ATOM 7190 O O . ALA C 3 296 ? 195.599 290.731 258.897 1.00 62.23 296 ALA D O 1
ATOM 7192 N N . LYS C 3 297 ? 197.543 289.874 259.640 1.00 62.87 297 LYS D N 1
ATOM 7193 C CA . LYS C 3 297 ? 197.683 288.994 258.486 1.00 62.87 297 LYS D CA 1
ATOM 7194 C C . LYS C 3 297 ? 196.695 287.835 258.532 1.00 62.87 297 LYS D C 1
ATOM 7195 O O . LYS C 3 297 ? 196.276 287.341 257.480 1.00 62.87 297 LYS D O 1
ATOM 7201 N N . ASN C 3 298 ? 196.321 287.382 259.729 1.00 58.35 298 ASN D N 1
ATOM 7202 C CA . ASN C 3 298 ? 195.476 286.205 259.882 1.00 58.35 298 ASN D CA 1
ATOM 7203 C C . ASN C 3 298 ? 194.001 286.511 259.640 1.00 58.35 298 ASN D C 1
ATOM 7204 O O . ASN C 3 298 ? 193.213 285.586 259.426 1.00 58.35 298 ASN D O 1
ATOM 7209 N N . MET C 3 299 ? 193.606 287.778 259.633 1.00 58.64 299 MET D N 1
ATOM 7210 C CA . MET C 3 299 ? 192.187 288.096 259.585 1.00 58.64 299 MET D CA 1
ATOM 7211 C C . MET C 3 299 ? 191.634 287.887 258.182 1.00 58.64 299 MET D C 1
ATOM 7212 O O . MET C 3 299 ? 192.310 288.137 257.181 1.00 58.64 299 MET D O 1
ATOM 7217 N N . MET C 3 300 ? 190.396 287.406 258.121 1.00 51.44 300 MET D N 1
ATOM 7218 C CA . MET C 3 300 ? 189.793 286.896 256.900 1.00 51.44 300 MET D CA 1
ATOM 7219 C C . MET C 3 300 ? 189.075 287.972 256.096 1.00 51.44 300 MET D C 1
ATOM 7220 O O . MET C 3 300 ? 188.383 287.647 255.128 1.00 51.44 300 MET D O 1
ATOM 7225 N N . ALA C 3 301 ? 189.222 289.238 256.475 1.00 55.60 301 ALA D N 1
ATOM 7226 C CA . ALA C 3 301 ? 188.708 290.360 255.705 1.00 55.60 301 ALA D CA 1
ATOM 7227 C C . ALA C 3 301 ? 189.879 291.172 255.171 1.00 55.60 301 ALA D C 1
ATOM 7228 O O . ALA C 3 301 ? 190.899 291.328 255.850 1.00 55.60 301 ALA D O 1
ATOM 7230 N N . ALA C 3 302 ? 189.731 291.681 253.947 1.00 57.85 302 ALA 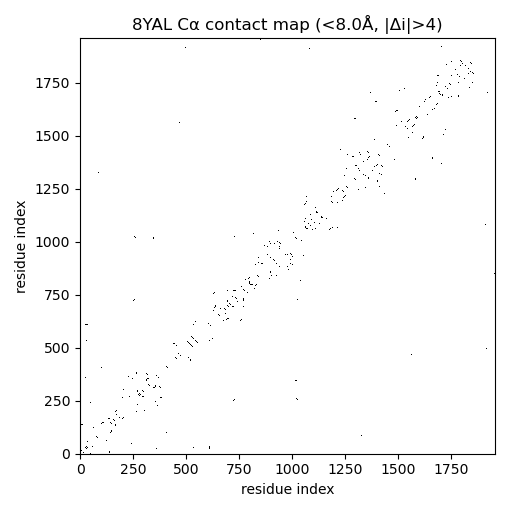D N 1
ATOM 7231 C CA . ALA C 3 302 ? 190.829 292.368 253.276 1.00 57.85 302 ALA D CA 1
ATOM 7232 C C . ALA C 3 302 ? 191.256 293.641 253.991 1.00 57.85 302 ALA D C 1
ATOM 7233 O O . ALA C 3 302 ? 192.401 294.073 253.824 1.00 57.85 302 ALA D O 1
ATOM 7235 N N . CYS C 3 303 ? 190.371 294.250 254.774 1.00 60.79 303 CYS D N 1
ATOM 7236 C CA . CYS C 3 303 ? 190.693 295.512 255.422 1.00 60.79 303 CYS D CA 1
ATOM 7237 C C . CYS C 3 303 ? 191.791 295.325 256.461 1.00 60.79 303 CYS D C 1
ATOM 7238 O O . CYS C 3 303 ? 191.859 294.299 257.142 1.00 60.79 303 CYS D O 1
ATOM 7241 N N . ASP C 3 304 ? 192.660 296.327 256.574 1.00 64.95 304 ASP D N 1
ATOM 7242 C CA . ASP C 3 304 ? 193.750 296.289 257.537 1.00 64.95 304 ASP D CA 1
ATOM 7243 C C . ASP C 3 304 ? 193.271 296.849 258.868 1.00 64.95 304 ASP D C 1
ATOM 7244 O O . ASP C 3 304 ? 192.907 298.030 258.933 1.00 64.95 304 ASP D O 1
ATOM 7249 N N . PRO C 3 305 ? 193.251 296.055 259.940 1.00 62.73 305 PRO D N 1
ATOM 7250 C CA . PRO C 3 305 ? 192.818 296.589 261.241 1.00 62.73 305 PRO D CA 1
ATOM 7251 C C . PRO C 3 305 ? 193.768 297.616 261.830 1.00 62.73 305 PRO D C 1
ATOM 7252 O O . PRO C 3 305 ? 193.384 298.312 262.777 1.00 62.73 305 PRO D O 1
ATOM 7256 N N . ARG C 3 306 ? 194.992 297.730 261.313 1.00 65.77 306 ARG D N 1
ATOM 7257 C CA . ARG C 3 306 ? 195.939 298.699 261.849 1.00 65.77 306 ARG D CA 1
ATOM 7258 C C . ARG C 3 306 ? 195.512 300.138 261.587 1.00 65.77 306 ARG D C 1
ATOM 7259 O O . ARG C 3 306 ? 195.969 301.042 262.294 1.00 65.77 306 ARG D O 1
ATOM 7267 N N . HIS C 3 307 ? 194.655 300.374 260.596 1.00 66.39 307 HIS D N 1
ATOM 7268 C CA . HIS C 3 307 ? 194.160 301.711 260.297 1.00 66.39 307 HIS D CA 1
ATOM 7269 C C . HIS C 3 307 ? 192.853 302.033 261.009 1.00 66.39 307 HIS D C 1
ATOM 7270 O O . HIS C 3 307 ? 192.275 303.096 260.763 1.00 66.39 307 HIS D O 1
ATOM 7277 N N . GLY C 3 308 ? 192.373 301.147 261.876 1.00 63.09 308 GLY D N 1
ATOM 7278 C CA . GLY C 3 308 ? 191.134 301.400 262.583 1.00 63.09 308 GLY D CA 1
ATOM 7279 C C . GLY C 3 308 ? 191.071 300.767 263.957 1.00 63.09 308 GLY D C 1
ATOM 7280 O O . GLY C 3 308 ? 191.306 299.565 264.105 1.00 63.09 308 GLY D O 1
ATOM 7281 N N . ARG C 3 309 ? 190.744 301.565 264.969 1.00 63.18 309 ARG D N 1
ATOM 7282 C CA . ARG C 3 309 ? 190.659 301.046 266.326 1.00 63.18 309 ARG D CA 1
ATOM 7283 C C . ARG C 3 309 ? 189.483 300.090 266.467 1.00 63.18 309 ARG D C 1
ATOM 7284 O O . ARG C 3 309 ? 188.397 300.328 265.932 1.00 63.18 309 ARG D O 1
ATOM 7292 N N . TYR C 3 310 ? 189.709 299.000 267.192 1.00 58.78 310 TYR D N 1
ATOM 7293 C CA . TYR C 3 310 ? 188.656 298.027 267.436 1.00 58.78 310 TYR D CA 1
ATOM 7294 C C . TYR C 3 310 ? 187.581 298.616 268.337 1.00 58.78 310 TYR D C 1
ATOM 7295 O O . TYR C 3 310 ? 187.878 299.292 269.325 1.00 58.78 310 TYR D O 1
ATOM 7304 N N . LEU C 3 311 ? 186.322 298.354 267.996 1.00 52.35 311 LEU D N 1
ATOM 7305 C CA . LEU C 3 311 ? 185.252 298.603 268.952 1.00 52.35 311 LEU D CA 1
ATOM 7306 C C . LEU C 3 311 ? 185.210 297.493 269.993 1.00 52.35 311 LEU D C 1
ATOM 7307 O O . LEU C 3 311 ? 185.425 297.732 271.186 1.00 52.35 311 LEU D O 1
ATOM 7312 N N . THR C 3 312 ? 184.959 296.264 269.549 1.00 49.10 312 THR D N 1
ATOM 7313 C CA . THR C 3 312 ? 184.922 295.100 270.418 1.00 49.10 312 THR D CA 1
ATOM 7314 C C . THR C 3 312 ? 185.558 293.921 269.700 1.00 49.10 312 THR D C 1
ATOM 7315 O O . THR C 3 312 ? 185.572 293.858 268.470 1.00 49.10 312 THR D O 1
ATOM 7319 N N . ALA C 3 313 ? 186.083 292.985 270.483 1.00 47.24 313 ALA D N 1
ATOM 7320 C CA . ALA C 3 313 ? 186.698 291.776 269.959 1.00 47.24 313 ALA D CA 1
ATOM 7321 C C . ALA C 3 313 ? 186.208 290.579 270.760 1.00 47.24 313 ALA D C 1
ATOM 7322 O O . ALA C 3 313 ? 185.779 290.710 271.908 1.00 47.24 313 ALA D O 1
ATOM 7324 N N . ALA C 3 314 ? 186.261 289.405 270.137 1.00 45.49 314 ALA D N 1
ATOM 7325 C CA . ALA C 3 314 ? 185.788 288.186 270.786 1.00 45.49 314 ALA D CA 1
ATOM 7326 C C . ALA C 3 314 ? 186.639 287.023 270.304 1.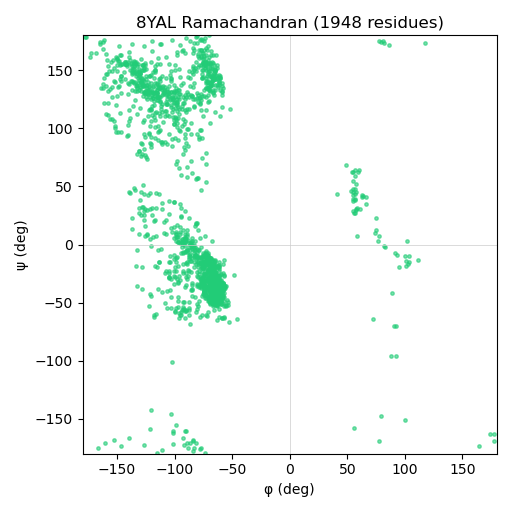00 45.49 314 ALA D C 1
ATOM 7327 O O . ALA C 3 314 ? 186.574 286.654 269.129 1.00 45.49 314 ALA D O 1
ATOM 7329 N N . ALA C 3 315 ? 187.427 286.450 271.207 1.00 46.46 315 ALA D N 1
ATOM 7330 C CA . ALA C 3 315 ? 188.249 285.281 270.918 1.00 46.46 315 ALA D CA 1
ATOM 7331 C C . ALA C 3 315 ? 187.632 284.085 271.631 1.00 46.46 315 ALA D C 1
ATOM 7332 O O . ALA C 3 315 ? 187.661 284.009 272.864 1.00 46.46 315 ALA D O 1
ATOM 7334 N N . ILE C 3 316 ? 187.077 283.157 270.861 1.00 45.62 316 ILE D N 1
ATOM 7335 C CA . ILE C 3 316 ? 186.403 281.983 271.399 1.00 45.62 316 ILE D CA 1
ATOM 7336 C C . ILE C 3 316 ? 187.404 280.835 271.364 1.00 45.62 316 ILE D C 1
ATOM 7337 O O . ILE C 3 316 ? 187.630 280.222 270.319 1.00 45.62 316 ILE D O 1
ATOM 7342 N N . PHE C 3 317 ? 188.000 280.538 272.513 1.00 47.36 317 PHE D N 1
ATOM 7343 C CA . PHE C 3 317 ? 189.005 279.494 272.608 1.00 47.36 317 PHE D CA 1
ATOM 7344 C C . PHE C 3 317 ? 188.354 278.117 272.673 1.00 47.36 317 PHE D C 1
ATOM 7345 O O . PHE C 3 317 ? 187.160 277.974 272.941 1.00 47.36 317 PHE D O 1
ATOM 7353 N N . ARG C 3 318 ? 189.165 277.093 272.420 1.00 49.84 318 ARG D N 1
ATOM 7354 C CA . ARG C 3 318 ? 188.726 275.711 272.513 1.00 49.84 318 ARG D CA 1
ATOM 7355 C C . ARG C 3 318 ? 189.862 274.869 273.075 1.00 49.84 318 ARG D C 1
ATOM 7356 O O . ARG C 3 318 ? 191.036 275.235 272.984 1.00 49.84 318 ARG D O 1
ATOM 7364 N N . GLY C 3 319 ? 189.499 273.734 273.660 1.00 56.04 319 GLY D N 1
ATOM 7365 C CA . GLY C 3 319 ? 190.464 272.833 274.250 1.00 56.04 319 GLY D CA 1
ATOM 7366 C C . GLY C 3 319 ? 190.801 273.189 275.686 1.00 56.04 319 GLY D C 1
ATOM 7367 O O . GLY C 3 319 ? 190.415 274.232 276.219 1.00 56.04 319 GLY D O 1
ATOM 7368 N N . ARG C 3 320 ? 191.542 272.287 276.324 1.00 60.17 320 ARG D N 1
ATOM 7369 C CA . ARG C 3 320 ? 191.948 272.492 277.708 1.00 60.17 320 ARG D CA 1
ATOM 7370 C C . ARG C 3 320 ? 192.990 273.599 277.796 1.00 60.17 320 ARG D C 1
ATOM 7371 O O . ARG C 3 320 ? 193.942 273.636 277.011 1.00 60.17 320 ARG D O 1
ATOM 7379 N N . MET C 3 321 ? 192.811 274.496 278.759 1.00 59.90 321 MET D N 1
ATOM 7380 C CA . MET C 3 321 ? 193.692 275.642 278.935 1.00 59.90 321 MET D CA 1
ATOM 7381 C C . MET C 3 321 ? 193.428 276.234 280.315 1.00 59.90 321 MET D C 1
ATOM 7382 O O . MET C 3 321 ? 192.650 275.687 281.104 1.00 59.90 321 MET D O 1
ATOM 7387 N N . SER C 3 322 ? 194.247 277.230 280.676 1.00 59.76 322 SER D N 1
ATOM 7388 C CA . SER C 3 322 ? 194.090 277.927 281.980 1.00 59.76 322 SER D CA 1
ATOM 7389 C C . SER C 3 322 ? 193.447 279.279 281.691 1.00 59.76 322 SER D C 1
ATOM 7390 O O . SER C 3 322 ? 193.768 279.867 280.638 1.00 59.76 322 SER D O 1
ATOM 7393 N N . MET C 3 323 ? 192.606 279.781 282.596 1.00 58.57 323 MET D N 1
ATOM 7394 C CA . MET C 3 323 ? 191.897 281.003 282.224 1.00 58.57 323 MET D CA 1
ATOM 7395 C C . MET C 3 323 ? 192.690 282.132 282.839 1.00 58.57 323 MET D C 1
ATOM 7396 O O . MET C 3 323 ? 192.228 283.252 282.757 1.00 58.57 323 MET D O 1
ATOM 7401 N N . LYS C 3 324 ? 193.814 281.839 283.500 1.00 62.05 324 LYS D N 1
ATOM 7402 C CA . LYS C 3 324 ? 194.693 282.938 283.977 1.00 62.05 324 LYS D CA 1
ATOM 7403 C C . LYS C 3 324 ? 195.466 283.390 282.742 1.00 62.05 324 LYS D C 1
ATOM 7404 O O . LYS C 3 324 ? 195.486 284.604 282.478 1.00 62.05 324 LYS D O 1
ATOM 7410 N N . GLU C 3 325 ? 196.045 282.437 282.004 1.00 61.28 325 GLU D N 1
ATOM 7411 C CA . GLU C 3 325 ? 196.738 282.730 280.756 1.00 61.28 325 GLU D CA 1
ATOM 7412 C C . GLU C 3 325 ? 195.810 283.509 279.864 1.00 61.28 325 GLU D C 1
ATOM 7413 O O . GLU C 3 325 ? 196.200 284.549 279.384 1.00 61.28 325 GLU D O 1
ATOM 7419 N N . VAL C 3 326 ? 194.593 283.046 279.686 1.00 60.71 326 VAL D N 1
ATOM 7420 C CA . VAL C 3 326 ? 193.760 283.729 278.702 1.00 60.71 326 VAL D CA 1
ATOM 7421 C C . VAL C 3 326 ? 193.488 285.162 279.137 1.00 60.71 326 VAL D C 1
ATOM 7422 O O . VAL C 3 326 ? 193.587 286.098 278.335 1.00 60.71 326 VAL D O 1
ATOM 7426 N N . ASP C 3 327 ? 193.146 285.357 280.412 1.00 63.43 327 ASP D N 1
ATOM 7427 C CA . ASP C 3 327 ? 192.845 286.697 280.902 1.00 63.43 327 ASP D CA 1
ATOM 7428 C C . ASP C 3 327 ? 194.057 287.612 280.794 1.00 63.43 327 ASP D C 1
ATOM 7429 O O . ASP C 3 327 ? 193.939 288.763 280.357 1.00 63.43 327 ASP D O 1
ATOM 7434 N N . GLU C 3 328 ? 195.237 287.117 281.177 1.00 63.16 328 GLU D N 1
ATOM 7435 C CA . GLU C 3 328 ? 196.424 287.959 281.096 1.00 63.16 328 GLU D CA 1
ATOM 7436 C C . GLU C 3 328 ? 196.821 288.229 279.650 1.00 63.16 328 GLU D C 1
ATOM 7437 O O . GLU C 3 328 ? 197.319 289.317 279.346 1.00 63.16 328 GLU D O 1
ATOM 7443 N N . GLN C 3 329 ? 196.594 287.275 278.742 1.00 62.47 329 GLN D N 1
ATOM 7444 C CA . GLN C 3 329 ? 196.868 287.533 277.332 1.00 62.47 329 GLN D CA 1
ATOM 7445 C C . GLN C 3 329 ? 195.940 288.606 276.773 1.00 62.47 329 GLN D C 1
ATOM 7446 O O . GLN C 3 329 ? 196.382 289.492 276.030 1.00 62.47 329 GLN D O 1
ATOM 7452 N N . MET C 3 330 ? 194.650 288.543 277.114 1.00 59.81 330 MET D N 1
ATOM 7453 C CA . MET C 3 330 ? 193.729 289.581 276.660 1.00 59.81 330 MET D CA 1
ATOM 7454 C C . MET C 3 330 ? 194.104 290.935 277.243 1.00 59.81 330 MET D C 1
ATOM 7455 O O . MET C 3 330 ? 194.009 291.960 276.560 1.00 59.81 330 MET D O 1
ATOM 7460 N N . LEU C 3 331 ? 194.523 290.962 278.510 1.00 62.75 331 LEU D N 1
ATOM 7461 C CA . LEU C 3 331 ? 194.945 292.223 279.113 1.00 62.75 331 LEU D CA 1
ATOM 7462 C C . LEU C 3 331 ? 196.188 292.775 278.425 1.00 62.75 331 LEU D C 1
ATOM 7463 O O . LEU C 3 331 ? 196.299 293.986 278.206 1.00 62.75 331 LEU D O 1
ATOM 7468 N N . ASN C 3 332 ? 197.135 291.901 278.080 1.00 64.01 332 ASN D N 1
ATOM 7469 C CA . ASN C 3 332 ? 198.324 292.343 277.360 1.00 64.01 332 ASN D CA 1
ATOM 7470 C C . ASN C 3 332 ? 197.961 292.911 275.996 1.00 64.01 332 ASN D C 1
ATOM 7471 O O . ASN C 3 332 ? 198.515 293.932 275.573 1.00 64.01 332 ASN D O 1
ATOM 7476 N N . ILE C 3 333 ? 197.038 292.259 275.287 1.00 62.54 333 ILE D N 1
ATOM 7477 C CA . ILE C 3 333 ? 196.602 292.773 273.990 1.00 62.54 333 ILE D CA 1
ATOM 7478 C C . ILE C 3 333 ? 195.923 294.129 274.151 1.00 62.54 333 ILE D C 1
ATOM 7479 O O . ILE C 3 333 ? 196.153 295.053 273.361 1.00 62.54 333 ILE D O 1
ATOM 7484 N N . GLN C 3 334 ? 195.080 294.270 275.176 1.00 62.89 334 GLN D N 1
ATOM 7485 C CA . GLN C 3 334 ? 194.420 295.547 275.431 1.00 62.89 334 GLN D CA 1
ATOM 7486 C C . GLN C 3 334 ? 195.429 296.647 275.732 1.00 62.89 334 GLN D C 1
ATOM 7487 O O . GLN C 3 334 ? 195.268 297.787 275.282 1.00 62.89 334 GLN D O 1
ATOM 7493 N N . ASN C 3 335 ? 196.472 296.327 276.499 1.00 66.25 335 ASN D N 1
ATOM 7494 C CA . ASN C 3 335 ? 197.401 297.353 276.962 1.00 66.25 335 ASN D CA 1
ATOM 7495 C C . ASN C 3 335 ? 198.410 297.736 275.885 1.00 66.25 335 ASN D C 1
ATOM 7496 O O . ASN C 3 335 ? 198.565 298.920 275.565 1.00 66.25 335 ASN D O 1
ATOM 7501 N N . LYS C 3 336 ? 199.109 296.750 275.317 1.00 67.04 336 LYS D N 1
ATOM 7502 C CA . LYS C 3 336 ? 200.166 297.038 274.354 1.00 67.04 336 LYS D CA 1
ATOM 7503 C C . LYS C 3 336 ? 199.639 297.688 273.083 1.00 67.04 336 LYS D C 1
ATOM 7504 O O . LYS C 3 336 ? 200.400 298.367 272.385 1.00 67.04 336 LYS D O 1
ATOM 7510 N N . ASN C 3 337 ? 198.363 297.498 272.765 1.00 65.62 337 ASN D N 1
ATOM 7511 C CA . ASN C 3 337 ? 197.744 298.049 271.567 1.00 65.62 337 ASN D CA 1
ATOM 7512 C C . ASN C 3 337 ? 196.648 299.040 271.933 1.00 65.62 337 ASN D C 1
ATOM 7513 O O . ASN C 3 337 ? 195.557 299.029 271.360 1.00 65.62 337 ASN D O 1
ATOM 7518 N N . SER C 3 338 ? 196.933 299.911 272.905 1.00 65.22 338 SER D N 1
ATOM 7519 C CA . SER C 3 338 ? 195.926 300.851 273.386 1.00 65.22 338 SER D CA 1
ATOM 7520 C C . SER C 3 338 ? 195.452 301.789 272.285 1.00 65.22 338 SER D C 1
ATOM 7521 O O . SER C 3 338 ? 194.318 302.279 272.335 1.00 65.22 338 SER D O 1
ATOM 7524 N N . SER C 3 339 ? 196.298 302.057 271.291 1.00 64.05 339 SER D N 1
ATOM 7525 C CA . SER C 3 339 ? 195.892 302.898 270.173 1.00 64.05 339 SER D CA 1
ATOM 7526 C C . SER C 3 339 ? 194.966 302.174 269.205 1.00 64.05 339 SER D C 1
ATOM 7527 O O . SER C 3 339 ? 194.268 302.833 268.429 1.00 64.05 339 SER D O 1
ATOM 7530 N N . TYR C 3 340 ? 194.941 300.844 269.237 1.00 64.53 340 TYR D N 1
ATOM 7531 C CA . TYR C 3 340 ? 194.118 300.054 268.334 1.00 64.53 340 TYR D CA 1
ATOM 7532 C C . TYR C 3 340 ? 192.759 299.707 268.927 1.00 64.53 340 TYR D C 1
ATOM 7533 O O . TYR C 3 340 ? 192.002 298.952 268.310 1.00 64.53 340 TYR D O 1
ATOM 7542 N N . PHE C 3 341 ? 192.439 300.228 270.108 1.00 61.72 341 PHE D N 1
ATOM 7543 C CA . PHE C 3 341 ? 191.163 299.983 270.759 1.00 61.72 341 PHE D CA 1
ATOM 7544 C C . PHE C 3 341 ? 190.563 301.310 271.197 1.00 61.72 341 PHE D C 1
ATOM 7545 O O . PHE C 3 341 ? 191.283 302.249 271.543 1.00 61.72 341 PHE D O 1
ATOM 7553 N N . VAL C 3 342 ? 189.232 301.381 271.179 1.00 60.22 342 VAL D N 1
ATOM 7554 C CA . VAL C 3 342 ? 188.553 302.610 271.567 1.00 60.22 342 VAL D CA 1
ATOM 7555 C C . VAL C 3 342 ? 188.686 302.821 273.069 1.00 60.22 342 VAL D C 1
ATOM 7556 O O . VAL C 3 342 ? 188.571 301.879 273.866 1.00 60.22 342 VAL D O 1
ATOM 7560 N N . ASP C 3 343 ? 188.957 304.065 273.463 1.00 62.53 343 ASP D N 1
ATOM 7561 C CA . ASP C 3 343 ? 189.157 304.374 274.874 1.00 62.53 343 ASP D CA 1
ATOM 7562 C C . ASP C 3 343 ? 187.846 304.433 275.646 1.00 62.53 343 ASP D C 1
ATOM 7563 O O . ASP C 3 343 ? 187.815 304.081 276.830 1.00 62.53 343 ASP D O 1
ATOM 7568 N N . TRP C 3 344 ? 186.761 304.871 275.004 1.00 60.55 344 TRP D N 1
ATOM 7569 C CA . TRP C 3 344 ? 185.492 305.044 275.701 1.00 60.55 344 TRP D CA 1
ATOM 7570 C C . TRP C 3 344 ? 184.853 303.724 276.111 1.00 60.55 344 TRP D C 1
ATOM 7571 O O . TRP C 3 344 ? 183.887 303.740 276.881 1.00 60.55 344 TRP D O 1
ATOM 7582 N N . ILE C 3 345 ? 185.353 302.595 275.621 1.00 59.18 345 ILE D N 1
ATOM 7583 C CA . ILE C 3 345 ? 184.903 301.274 276.040 1.00 59.18 345 ILE D CA 1
ATOM 7584 C C . ILE C 3 345 ? 185.996 300.676 276.923 1.00 59.18 345 ILE D C 1
ATOM 7585 O O . ILE C 3 345 ? 187.095 300.380 276.430 1.00 59.18 345 ILE D O 1
ATOM 7590 N N . PRO C 3 346 ? 185.757 300.503 278.227 1.00 60.56 346 PRO D N 1
ATOM 7591 C CA . PRO C 3 346 ? 186.834 300.023 279.112 1.00 60.56 346 PRO D CA 1
ATOM 7592 C C . PRO C 3 346 ? 187.380 298.654 278.744 1.00 60.56 346 PRO D C 1
ATOM 7593 O O . PRO C 3 346 ? 188.588 298.424 278.875 1.00 60.56 346 PRO D O 1
ATOM 7597 N N . ASN C 3 347 ? 186.532 297.736 278.285 1.00 58.79 347 ASN D N 1
ATOM 7598 C CA . ASN C 3 347 ? 186.960 296.391 277.916 1.00 58.79 347 ASN D CA 1
ATOM 7599 C C . ASN C 3 347 ? 186.340 296.024 276.578 1.00 58.79 347 ASN D C 1
ATOM 7600 O O . ASN C 3 347 ? 185.116 296.065 276.428 1.00 58.79 347 ASN D O 1
ATOM 7605 N N . ASN C 3 348 ? 187.182 295.652 275.616 1.00 56.64 348 ASN D N 1
ATOM 7606 C CA . ASN C 3 348 ? 186.720 295.335 274.272 1.00 56.64 348 ASN D CA 1
ATOM 7607 C C . ASN C 3 348 ? 186.707 293.846 273.966 1.00 56.64 348 ASN D C 1
ATOM 7608 O O . ASN C 3 348 ? 185.948 293.415 273.094 1.00 56.64 348 ASN D O 1
ATOM 7613 N N . VAL C 3 349 ? 187.517 293.050 274.650 1.00 50.78 349 VAL D N 1
ATOM 7614 C CA . VAL C 3 349 ? 187.672 291.640 274.316 1.00 50.78 349 VAL D CA 1
ATOM 7615 C C . VAL C 3 349 ? 186.747 290.803 275.187 1.00 50.78 349 VAL D C 1
ATOM 7616 O O . VAL C 3 349 ? 186.730 290.948 276.415 1.00 50.78 349 VAL D O 1
ATOM 7620 N N . LYS C 3 350 ? 185.979 289.924 274.549 1.00 46.67 350 LYS D N 1
ATOM 7621 C CA . LYS C 3 350 ? 185.128 288.956 275.226 1.00 46.67 350 LYS D CA 1
ATOM 7622 C C . LYS C 3 350 ? 185.679 287.562 274.965 1.00 46.67 350 LYS D C 1
ATOM 7623 O O . LYS C 3 350 ? 186.025 287.233 273.826 1.00 46.67 350 LYS D O 1
ATOM 7629 N N . THR C 3 351 ? 185.763 286.747 276.012 1.00 48.53 351 THR D N 1
ATOM 7630 C CA . THR C 3 351 ? 186.392 285.440 275.921 1.00 48.53 351 THR D CA 1
ATOM 7631 C C . THR C 3 351 ? 185.386 284.331 276.193 1.00 48.53 351 THR D C 1
ATOM 7632 O O . THR C 3 351 ? 184.418 284.509 276.938 1.00 48.53 351 THR D O 1
ATOM 7636 N N . ALA C 3 352 ? 185.632 283.182 275.572 1.00 49.53 352 ALA D N 1
ATOM 7637 C CA . ALA C 3 352 ? 184.862 281.972 275.808 1.00 49.53 352 ALA D CA 1
ATOM 7638 C C . ALA C 3 352 ? 185.791 280.788 275.612 1.00 49.53 352 ALA D C 1
ATOM 7639 O O . ALA C 3 352 ? 186.569 280.763 274.657 1.00 49.53 352 ALA D O 1
ATOM 7641 N N . VAL C 3 353 ? 185.711 279.814 276.514 1.00 49.63 353 VAL D N 1
ATOM 7642 C CA . VAL C 3 353 ? 186.631 278.677 276.527 1.00 49.63 353 VAL D CA 1
ATOM 7643 C C . VAL C 3 353 ? 185.787 277.405 276.528 1.00 49.63 353 VAL D C 1
ATOM 7644 O O . VAL C 3 353 ? 185.346 276.933 277.579 1.00 49.63 353 VAL D O 1
ATOM 7648 N N . CYS C 3 354 ? 185.555 276.844 275.346 1.00 52.04 354 CYS D N 1
ATOM 7649 C CA . CYS C 3 354 ? 185.003 275.504 275.262 1.00 52.04 354 CYS D CA 1
ATOM 7650 C C . CYS C 3 354 ? 186.081 274.480 275.600 1.00 52.04 354 CYS D C 1
ATOM 7651 O O . CYS C 3 354 ? 187.280 274.739 275.475 1.00 52.04 354 CYS D O 1
ATOM 7654 N N . ASP C 3 355 ? 185.644 273.303 276.039 1.00 54.07 355 ASP D N 1
ATOM 7655 C CA . ASP C 3 355 ? 186.560 272.263 276.483 1.00 54.07 355 ASP D CA 1
ATOM 7656 C C . ASP C 3 355 ? 186.829 271.209 275.417 1.00 54.07 355 ASP D C 1
ATOM 7657 O O . ASP C 3 355 ? 187.497 270.212 275.705 1.00 54.07 355 ASP D O 1
ATOM 7662 N N . ILE C 3 356 ? 186.332 271.401 274.199 1.00 53.87 356 ILE D N 1
ATOM 7663 C CA . ILE C 3 356 ? 186.536 270.425 273.131 1.00 53.87 356 ILE D CA 1
ATOM 7664 C C . ILE C 3 356 ? 187.200 271.096 271.935 1.00 53.87 356 ILE D C 1
ATOM 7665 O O . ILE C 3 356 ? 186.569 271.917 271.254 1.00 53.87 356 ILE D O 1
ATOM 7670 N N . PRO C 3 357 ? 188.457 270.780 271.643 1.00 55.91 357 PRO D N 1
ATOM 7671 C CA . PRO C 3 357 ? 189.124 271.367 270.484 1.00 55.91 357 PRO D CA 1
ATOM 7672 C C . PRO C 3 357 ? 188.797 270.592 269.221 1.00 55.91 357 PRO D C 1
ATOM 7673 O O . PRO C 3 357 ? 188.291 269.462 269.293 1.00 55.91 357 PRO D O 1
ATOM 7677 N N . PRO C 3 358 ? 189.066 271.161 268.045 1.00 57.42 358 PRO D N 1
ATOM 7678 C CA . PRO C 3 358 ? 188.794 270.436 266.800 1.00 57.42 358 PRO D CA 1
ATOM 7679 C C . PRO C 3 358 ? 189.643 269.179 266.693 1.00 57.42 358 PRO D C 1
ATOM 7680 O O . PRO C 3 358 ? 190.738 269.094 267.251 1.00 57.42 358 PRO D O 1
ATOM 7684 N N . ARG C 3 359 ? 189.113 268.191 265.977 1.00 64.51 359 ARG D N 1
ATOM 7685 C CA . ARG C 3 359 ? 189.802 266.916 265.818 1.00 64.51 359 ARG D CA 1
ATOM 7686 C C . ARG C 3 359 ? 191.168 267.123 265.179 1.00 64.51 359 ARG D C 1
ATOM 7687 O O . ARG C 3 359 ? 191.268 267.602 264.046 1.00 64.51 359 ARG D O 1
ATOM 7695 N N . GLY C 3 360 ? 192.220 266.758 265.908 1.00 62.32 360 GLY D N 1
ATOM 7696 C CA . GLY C 3 360 ? 193.580 266.923 265.447 1.00 62.32 360 GLY D CA 1
ATOM 7697 C C . GLY C 3 360 ? 194.302 268.124 266.017 1.00 62.32 360 GLY D C 1
ATOM 7698 O O . GLY C 3 360 ? 195.530 268.199 265.898 1.00 62.32 360 GLY D O 1
ATOM 7699 N N . LEU C 3 361 ? 193.583 269.057 266.630 1.00 62.35 361 LEU D N 1
ATOM 7700 C CA . LEU C 3 361 ? 194.169 270.256 267.211 1.00 62.35 361 LEU D CA 1
ATOM 7701 C C . LEU C 3 361 ? 194.099 270.170 268.729 1.00 62.35 361 LEU D C 1
ATOM 7702 O O . LEU C 3 361 ? 193.042 269.864 269.288 1.00 62.35 361 LEU D O 1
ATOM 7707 N N . LYS C 3 362 ? 195.230 270.428 269.390 1.00 62.95 362 LYS D N 1
ATOM 7708 C CA . LYS C 3 362 ? 195.246 270.431 270.849 1.00 62.95 362 LYS D CA 1
ATOM 7709 C C . LYS C 3 362 ? 194.379 271.552 271.408 1.00 62.95 362 LYS D C 1
ATOM 7710 O O . LYS C 3 362 ? 193.656 271.358 272.391 1.00 62.95 362 LYS D O 1
ATOM 7716 N N . MET C 3 363 ? 194.443 272.733 270.799 1.00 57.79 363 MET D N 1
ATOM 7717 C CA . MET C 3 363 ? 193.630 273.862 271.223 1.00 57.79 363 MET D CA 1
ATOM 7718 C C . MET C 3 363 ? 193.520 274.842 270.067 1.00 57.79 363 MET D C 1
ATOM 7719 O O . MET C 3 363 ? 194.455 274.997 269.278 1.00 57.79 363 MET D O 1
ATOM 7724 N N . SER C 3 364 ? 192.369 275.503 269.979 1.00 51.20 364 SER D N 1
ATOM 7725 C CA . SER C 3 364 ? 192.095 276.432 268.896 1.00 51.20 364 SER D CA 1
ATOM 7726 C C . SER C 3 364 ? 191.374 277.651 269.445 1.00 51.20 364 SER D C 1
ATOM 7727 O O . SER C 3 364 ? 190.807 277.624 270.539 1.00 51.20 364 SER D O 1
ATOM 7730 N N . ALA C 3 365 ? 191.406 278.730 268.669 1.00 48.28 365 ALA D N 1
ATOM 7731 C CA . ALA C 3 365 ? 190.722 279.959 269.040 1.00 48.28 365 ALA D CA 1
ATOM 7732 C C . ALA C 3 365 ? 190.218 280.638 267.779 1.00 48.28 365 ALA D C 1
ATOM 7733 O O . ALA C 3 365 ? 190.975 280.811 266.821 1.00 48.28 365 ALA D O 1
ATOM 7735 N N . THR C 3 366 ? 188.947 281.022 267.785 1.00 45.55 366 THR D N 1
ATOM 7736 C CA . THR C 3 366 ? 188.334 281.737 266.677 1.00 45.55 366 THR D CA 1
ATOM 7737 C C . THR C 3 366 ? 188.182 283.199 267.061 1.00 45.55 366 THR D C 1
ATOM 7738 O O . THR C 3 366 ? 187.621 283.511 268.116 1.00 45.55 366 THR D O 1
ATOM 7742 N N . PHE C 3 367 ? 188.679 284.088 266.211 1.00 46.25 367 PHE D N 1
ATOM 7743 C CA . PHE C 3 367 ? 188.635 285.517 266.477 1.00 46.25 367 PHE D CA 1
ATOM 7744 C C . PHE C 3 367 ? 187.469 286.148 265.732 1.00 46.25 367 PHE D C 1
ATOM 7745 O O . PHE C 3 367 ? 187.256 285.868 264.548 1.00 46.25 367 PHE D O 1
ATOM 7753 N N . ILE C 3 368 ? 186.724 287.000 266.425 1.00 44.71 368 ILE D N 1
ATOM 7754 C CA . ILE C 3 368 ? 185.667 287.798 265.823 1.00 44.71 368 ILE D CA 1
ATOM 7755 C C . ILE C 3 368 ? 185.955 289.253 266.160 1.00 44.71 368 ILE D C 1
ATOM 7756 O O . ILE C 3 368 ? 186.156 289.590 267.331 1.00 44.71 368 ILE D O 1
ATOM 7761 N N . GLY C 3 369 ? 185.999 290.107 265.141 1.00 46.06 369 GLY D N 1
ATOM 7762 C CA . GLY C 3 369 ? 186.419 291.478 265.359 1.00 46.06 369 GLY D CA 1
ATOM 7763 C C . GLY C 3 369 ? 185.506 292.540 264.784 1.00 46.06 369 GLY D C 1
ATOM 7764 O O . GLY C 3 369 ? 185.319 292.619 263.567 1.00 46.06 369 GLY D O 1
ATOM 7765 N N . ASN C 3 370 ? 184.939 293.372 265.654 1.00 48.35 370 ASN D N 1
ATOM 7766 C CA . ASN C 3 370 ? 184.097 294.488 265.229 1.00 48.35 370 ASN D CA 1
ATOM 7767 C C . ASN C 3 370 ? 184.927 295.768 265.116 1.00 48.35 370 ASN D C 1
ATOM 7768 O O . ASN C 3 370 ? 184.674 296.775 265.773 1.00 48.35 370 ASN D O 1
ATOM 7773 N N . SER C 3 371 ? 185.939 295.709 264.257 1.00 55.97 371 SER D N 1
ATOM 7774 C CA . SER C 3 371 ? 186.826 296.845 264.067 1.00 55.97 371 SER D CA 1
ATOM 7775 C C . SER C 3 371 ? 186.160 297.915 263.210 1.00 55.97 371 SER D C 1
ATOM 7776 O O . SER C 3 371 ? 185.192 297.661 262.492 1.00 55.97 371 SER D O 1
ATOM 7779 N N . THR C 3 372 ? 186.699 299.128 263.296 1.00 59.24 372 THR D N 1
ATOM 7780 C CA . THR C 3 372 ? 186.264 300.219 262.435 1.00 59.24 372 THR D CA 1
ATOM 7781 C C . THR C 3 372 ? 186.902 300.163 261.055 1.00 59.24 372 THR D C 1
ATOM 7782 O O . THR C 3 372 ? 186.565 300.987 260.200 1.00 59.24 372 THR D O 1
ATOM 7786 N N . ALA C 3 373 ? 187.815 299.219 260.822 1.00 59.61 373 ALA D N 1
ATOM 7787 C CA . ALA C 3 373 ? 188.400 299.033 259.502 1.00 59.61 373 ALA D CA 1
ATOM 7788 C C . ALA C 3 373 ? 187.419 298.437 258.503 1.00 59.61 373 ALA D C 1
ATOM 7789 O O . ALA C 3 373 ? 187.734 298.389 257.311 1.00 59.61 373 ALA D O 1
ATOM 7791 N N . ILE C 3 374 ? 186.246 297.985 258.958 1.00 58.71 374 ILE D N 1
ATOM 7792 C CA . ILE C 3 374 ? 185.220 297.476 258.050 1.00 58.71 374 ILE D CA 1
ATOM 7793 C C . ILE C 3 374 ? 184.846 298.520 257.011 1.00 58.71 374 ILE D C 1
ATOM 7794 O O . ILE C 3 374 ? 184.425 298.179 255.898 1.00 58.71 374 ILE D O 1
ATOM 7799 N N . GLN C 3 375 ? 185.012 299.801 257.337 1.00 62.16 375 GLN D N 1
ATOM 7800 C CA . GLN C 3 375 ? 184.670 300.854 256.392 1.00 62.16 375 GLN D CA 1
ATOM 7801 C C . GLN C 3 375 ? 185.503 300.793 255.118 1.00 62.16 375 GLN D C 1
ATOM 7802 O O . GLN C 3 375 ? 185.086 301.351 254.104 1.00 62.16 375 GLN D O 1
ATOM 7808 N N . GLU C 3 376 ? 186.657 300.120 255.135 1.00 63.97 376 GLU D N 1
ATOM 7809 C CA . GLU C 3 376 ? 187.515 300.097 253.951 1.00 63.97 376 GLU D CA 1
ATOM 7810 C C . GLU C 3 376 ? 186.899 299.283 252.817 1.00 63.97 376 GLU D C 1
ATOM 7811 O O . GLU C 3 376 ? 186.919 299.712 251.654 1.00 63.97 376 GLU D O 1
ATOM 7817 N N . LEU C 3 377 ? 186.365 298.100 253.130 1.00 60.98 377 LEU D N 1
ATOM 7818 C CA . LEU C 3 377 ? 185.747 297.275 252.096 1.00 60.98 377 LEU D CA 1
ATOM 7819 C C . LEU C 3 377 ? 184.579 298.004 251.450 1.00 60.98 377 LEU D C 1
ATOM 7820 O O . LEU C 3 377 ? 184.440 298.019 250.220 1.00 60.98 377 LEU D O 1
ATOM 7825 N N . PHE C 3 378 ? 183.738 298.635 252.267 1.00 58.49 378 PHE D N 1
ATOM 7826 C CA . PHE C 3 378 ? 182.616 299.379 251.721 1.00 58.49 378 PHE D CA 1
ATOM 7827 C C . PHE C 3 378 ? 183.078 300.646 251.013 1.00 58.49 378 PHE D C 1
ATOM 7828 O O . PHE C 3 378 ? 182.430 301.086 250.066 1.00 58.49 378 PHE D O 1
ATOM 7836 N N . LYS C 3 379 ? 184.200 301.232 251.426 1.00 58.67 379 LYS D N 1
ATOM 7837 C CA . LYS C 3 379 ? 184.741 302.365 250.686 1.00 58.67 379 LYS D CA 1
ATOM 7838 C C . LYS C 3 379 ? 185.109 301.950 249.269 1.00 58.67 379 LYS D C 1
ATOM 7839 O O . LYS C 3 379 ? 184.770 302.636 248.298 1.00 58.67 379 LYS D O 1
ATOM 7845 N N . ARG C 3 380 ? 185.784 300.807 249.135 1.00 59.16 380 ARG D N 1
ATOM 7846 C CA . ARG C 3 380 ? 186.129 300.308 247.807 1.00 59.16 380 ARG D CA 1
ATOM 7847 C C . ARG C 3 380 ? 184.879 299.978 246.997 1.00 59.16 380 ARG D C 1
ATOM 7848 O O . ARG C 3 380 ? 184.788 300.312 245.805 1.00 59.16 380 ARG D O 1
ATOM 7856 N N . ILE C 3 381 ? 183.898 299.332 247.633 1.00 56.00 381 ILE D N 1
ATOM 7857 C CA . ILE C 3 381 ? 182.668 298.971 246.932 1.00 56.00 381 ILE D CA 1
ATOM 7858 C C . ILE C 3 381 ? 181.939 300.219 246.454 1.00 56.00 381 ILE D C 1
ATOM 7859 O O . ILE C 3 381 ? 181.434 300.266 245.328 1.00 56.00 381 ILE D O 1
ATOM 7864 N N . SER C 3 382 ? 181.872 301.249 247.299 1.00 58.16 382 SER D N 1
ATOM 7865 C CA . SER C 3 382 ? 181.184 302.478 246.926 1.00 58.16 382 SER D CA 1
ATOM 7866 C C . SER C 3 382 ? 181.938 303.227 245.837 1.00 58.16 382 SER D C 1
ATOM 7867 O O . SER C 3 382 ? 181.318 303.855 244.975 1.00 58.16 382 SER D O 1
ATOM 7870 N N . GLU C 3 383 ? 183.272 303.181 245.860 1.00 57.59 383 GLU D N 1
ATOM 7871 C CA . GLU C 3 383 ? 184.040 303.785 244.775 1.00 57.59 383 GLU D CA 1
ATOM 7872 C C . GLU C 3 383 ? 183.710 303.119 243.445 1.00 57.59 383 GLU D C 1
ATOM 7873 O O . GLU C 3 383 ? 183.439 303.798 242.444 1.00 57.59 383 GLU D O 1
ATOM 7879 N N . GLN C 3 384 ? 183.706 301.783 243.424 1.00 54.23 384 GLN D N 1
ATOM 7880 C CA . GLN C 3 384 ? 183.370 301.071 242.193 1.00 54.23 384 GLN D CA 1
ATOM 7881 C C . GLN C 3 384 ? 181.938 301.362 241.758 1.00 54.23 384 GLN D C 1
ATOM 7882 O O . GLN C 3 384 ? 181.670 301.582 240.568 1.00 54.23 384 GLN D O 1
ATOM 7888 N N . PHE C 3 385 ? 181.004 301.375 242.712 1.00 54.51 385 PHE D N 1
ATOM 7889 C CA . PHE C 3 385 ? 179.610 301.644 242.383 1.00 54.51 385 PHE D CA 1
ATOM 7890 C C . PHE C 3 385 ? 179.439 303.039 241.807 1.00 54.51 385 PHE D C 1
ATOM 7891 O O . PHE C 3 385 ? 178.695 303.225 240.842 1.00 54.51 385 PHE D O 1
ATOM 7899 N N . THR C 3 386 ? 180.094 304.038 242.399 1.00 55.80 386 THR D N 1
ATOM 7900 C CA . THR C 3 386 ? 179.981 305.397 241.884 1.00 55.80 386 THR D CA 1
ATOM 7901 C C . THR C 3 386 ? 180.576 305.501 240.488 1.00 55.80 386 THR D C 1
ATOM 7902 O O . THR C 3 386 ? 179.989 306.133 239.601 1.00 55.80 386 THR D O 1
ATOM 7906 N N . ALA C 3 387 ? 181.732 304.869 240.268 1.00 54.99 387 ALA D N 1
ATOM 7907 C CA . ALA C 3 387 ? 182.345 304.907 238.945 1.00 54.99 387 ALA D CA 1
ATOM 7908 C C . ALA C 3 387 ? 181.435 304.281 237.897 1.00 54.99 387 ALA D C 1
ATOM 7909 O O . ALA C 3 387 ? 181.328 304.789 236.775 1.00 54.99 387 ALA D O 1
ATOM 7911 N N . MET C 3 388 ? 180.769 303.176 238.242 1.00 55.21 388 MET D N 1
ATOM 7912 C CA . MET C 3 388 ? 179.891 302.523 237.273 1.00 55.21 388 MET D CA 1
ATOM 7913 C C . MET C 3 388 ? 178.591 303.295 237.075 1.00 55.21 388 MET D C 1
ATOM 7914 O O . MET C 3 388 ? 178.100 303.411 235.947 1.00 55.21 388 MET D O 1
ATOM 7919 N N . PHE C 3 389 ? 178.018 303.825 238.154 1.00 57.35 389 PHE D N 1
ATOM 7920 C CA . PHE C 3 389 ? 176.717 304.475 238.095 1.00 57.35 389 PHE D CA 1
ATOM 7921 C C . PHE C 3 389 ? 176.790 305.897 237.562 1.00 57.35 389 PHE D C 1
ATOM 7922 O O . PHE C 3 389 ? 175.750 306.460 237.204 1.00 57.35 389 PHE D O 1
ATOM 7930 N N . ARG C 3 390 ? 177.984 306.493 237.508 1.00 61.63 390 ARG D N 1
ATOM 7931 C CA . ARG C 3 390 ? 178.111 307.819 236.914 1.00 61.63 390 ARG D CA 1
ATOM 7932 C C . ARG C 3 390 ? 177.665 307.822 235.459 1.00 61.63 390 ARG D C 1
ATOM 7933 O O . ARG C 3 390 ? 177.157 308.835 234.967 1.00 61.63 390 ARG D O 1
ATOM 7941 N N . ARG C 3 391 ? 177.834 306.699 234.761 1.00 59.17 391 ARG D N 1
ATOM 7942 C CA . ARG C 3 391 ? 177.458 306.590 233.359 1.00 59.17 391 ARG D CA 1
ATOM 7943 C C . ARG C 3 391 ? 176.393 305.529 233.113 1.00 59.17 391 ARG D C 1
ATOM 7944 O O . ARG C 3 391 ? 176.066 305.259 231.952 1.00 59.17 391 ARG D O 1
ATOM 7952 N N . LYS C 3 392 ? 175.839 304.933 234.169 1.00 55.37 392 LYS D N 1
ATOM 7953 C CA . LYS C 3 392 ? 174.853 303.857 234.055 1.00 55.37 392 LYS D CA 1
ATOM 7954 C C . LYS C 3 392 ? 175.401 302.721 233.193 1.00 55.37 392 LYS D C 1
ATOM 7955 O O . LYS C 3 392 ? 174.873 302.393 232.130 1.00 55.37 392 LYS D O 1
ATOM 7961 N N . ALA C 3 393 ? 176.488 302.123 233.684 1.00 53.03 393 ALA D N 1
ATOM 7962 C CA . ALA C 3 393 ? 177.276 301.206 232.867 1.00 53.03 393 ALA D CA 1
ATOM 7963 C C . ALA C 3 393 ? 176.469 299.981 232.455 1.00 53.03 393 ALA D C 1
ATOM 7964 O O . ALA C 3 393 ? 176.399 299.643 231.269 1.00 53.03 393 ALA D O 1
ATOM 7966 N N . PHE C 3 394 ? 175.851 299.301 233.418 1.00 49.16 394 PHE D N 1
ATOM 7967 C CA . PHE C 3 394 ? 175.095 298.086 233.135 1.00 49.16 394 PHE D CA 1
ATOM 7968 C C . PHE C 3 394 ? 173.698 298.163 233.732 1.00 49.16 394 PHE D C 1
ATOM 7969 O O . PHE C 3 394 ? 173.131 297.147 234.136 1.00 49.16 394 PHE D O 1
ATOM 7977 N N . LEU C 3 395 ? 173.129 299.365 233.786 1.00 53.26 395 LEU D N 1
ATOM 7978 C CA . LEU C 3 395 ? 171.882 299.577 234.505 1.00 53.26 395 LEU D CA 1
ATOM 7979 C C . LEU C 3 395 ? 170.664 299.041 233.766 1.00 53.26 395 LEU D C 1
ATOM 7980 O O . LEU C 3 395 ? 169.625 298.824 234.397 1.00 53.26 395 LEU D O 1
ATOM 7985 N N . HIS C 3 396 ? 170.758 298.827 232.452 1.00 51.29 396 HIS D N 1
ATOM 7986 C CA . HIS C 3 396 ? 169.586 298.369 231.714 1.00 51.29 396 HIS D CA 1
ATOM 7987 C C . HIS C 3 396 ? 169.208 296.942 232.091 1.00 51.29 396 HIS D C 1
ATOM 7988 O O . HIS C 3 396 ? 168.018 296.613 232.139 1.00 51.29 396 HIS D O 1
ATOM 7995 N N . TRP C 3 397 ? 170.196 296.097 232.397 1.00 50.10 397 TRP D N 1
ATOM 7996 C CA . TRP C 3 397 ? 169.895 294.742 232.847 1.00 50.10 397 TRP D CA 1
ATOM 7997 C C . TRP C 3 397 ? 169.083 294.759 234.134 1.00 50.10 397 TRP D C 1
ATOM 7998 O O . TRP C 3 397 ? 168.158 293.957 234.307 1.00 50.10 397 TRP D O 1
ATOM 8009 N N . TYR C 3 398 ? 169.423 295.661 235.056 1.00 52.83 398 TYR D N 1
ATOM 8010 C CA . TYR C 3 398 ? 168.700 295.737 236.320 1.00 52.83 398 TYR D CA 1
ATOM 8011 C C . TYR C 3 398 ? 167.329 296.375 236.136 1.00 52.83 398 TYR D C 1
ATOM 8012 O O . TYR C 3 398 ? 166.343 295.916 236.723 1.00 52.83 398 TYR D O 1
ATOM 8021 N N . THR C 3 399 ? 167.243 297.428 235.320 1.00 55.57 399 THR D N 1
ATOM 8022 C CA . THR C 3 399 ? 165.962 298.088 235.099 1.00 55.57 399 THR D CA 1
ATOM 8023 C C . THR C 3 399 ? 165.007 297.243 234.267 1.00 55.57 399 THR D C 1
ATOM 8024 O O . THR C 3 399 ? 163.803 297.518 234.263 1.00 55.57 399 THR D O 1
ATOM 8028 N N . GLY C 3 400 ? 165.509 296.229 233.565 1.00 56.34 400 GLY D N 1
ATOM 8029 C CA . GLY C 3 400 ? 164.623 295.338 232.841 1.00 56.34 400 GLY D CA 1
ATOM 8030 C C . GLY C 3 400 ? 163.868 294.350 233.700 1.00 56.34 400 GLY D C 1
ATOM 8031 O O . GLY C 3 400 ? 163.001 293.638 233.185 1.00 56.34 400 GLY D O 1
ATOM 8032 N N . GLU C 3 401 ? 164.180 294.282 234.993 1.00 59.54 401 GLU D N 1
ATOM 8033 C CA . GLU C 3 401 ? 163.484 293.405 235.924 1.00 59.54 401 GLU D CA 1
ATOM 8034 C C . GLU C 3 401 ? 162.601 294.172 236.900 1.00 59.54 401 GLU D C 1
ATOM 8035 O O . GLU C 3 401 ? 162.090 293.579 237.856 1.00 59.54 401 GLU D O 1
ATOM 8041 N N . GLY C 3 402 ? 162.408 295.471 236.686 1.00 62.05 402 GLY D N 1
ATOM 8042 C CA . GLY C 3 402 ? 161.550 296.274 237.529 1.00 62.05 402 GLY D CA 1
ATOM 8043 C C . GLY C 3 402 ? 162.256 297.145 238.546 1.00 62.05 402 GLY D C 1
ATOM 8044 O O . GLY C 3 402 ? 161.577 297.811 239.336 1.00 62.05 402 GLY D O 1
ATOM 8045 N N . MET C 3 403 ? 163.585 297.166 238.555 1.00 62.60 403 MET D N 1
ATOM 8046 C CA . MET C 3 403 ? 164.315 298.018 239.480 1.00 62.60 403 MET D CA 1
ATOM 8047 C C . MET C 3 403 ? 164.306 299.462 238.986 1.00 62.60 403 MET D C 1
ATOM 8048 O O . MET C 3 403 ? 163.805 299.777 237.903 1.00 62.60 403 MET D O 1
ATOM 8053 N N . ASP C 3 404 ? 164.869 300.358 239.794 1.00 65.45 404 ASP D N 1
ATOM 8054 C CA . ASP C 3 404 ? 164.878 301.779 239.484 1.00 65.45 404 ASP D CA 1
ATOM 8055 C C . ASP C 3 404 ? 166.214 302.382 239.890 1.00 65.45 404 ASP D C 1
ATOM 8056 O O . ASP C 3 404 ? 166.925 301.850 240.745 1.00 65.45 404 ASP D O 1
ATOM 8061 N N . GLU C 3 405 ? 166.551 303.509 239.258 1.00 65.30 405 GLU D N 1
ATOM 8062 C CA . GLU C 3 405 ? 167.792 304.200 239.589 1.00 65.30 405 GLU D CA 1
ATOM 8063 C C . GLU C 3 405 ? 167.736 304.824 240.977 1.00 65.30 405 GLU D C 1
ATOM 8064 O O . GLU C 3 405 ? 168.763 304.899 241.663 1.00 65.30 405 GLU D O 1
ATOM 8070 N N . MET C 3 406 ? 166.557 305.288 241.400 1.00 68.94 406 MET D N 1
ATOM 8071 C CA . MET C 3 406 ? 166.422 305.811 242.755 1.00 68.94 406 MET D CA 1
ATOM 8072 C C . MET C 3 406 ? 166.723 304.742 243.795 1.00 68.94 406 MET D C 1
ATOM 8073 O O . MET C 3 406 ? 167.252 305.054 244.866 1.00 68.94 406 MET D O 1
ATOM 8078 N N . GLU C 3 407 ? 166.412 303.480 243.494 1.00 64.89 407 GLU D N 1
ATOM 8079 C CA . GLU C 3 407 ? 166.803 302.393 244.385 1.00 64.89 407 GLU D CA 1
ATOM 8080 C C . GLU C 3 407 ? 168.318 302.310 244.517 1.00 64.89 407 GLU D C 1
ATOM 8081 O O . GLU C 3 407 ? 168.847 302.145 245.623 1.00 64.89 407 GLU D O 1
ATOM 8087 N N . PHE C 3 408 ? 169.034 302.432 243.396 1.00 59.92 408 PHE D N 1
ATOM 8088 C CA . PHE C 3 408 ? 170.491 302.400 243.438 1.00 59.92 408 PHE D CA 1
ATOM 8089 C C . PHE C 3 408 ? 171.045 303.571 244.238 1.00 59.92 408 PHE D C 1
ATOM 8090 O O . PHE C 3 408 ? 171.968 303.402 245.045 1.00 59.92 408 PHE D O 1
ATOM 8098 N N . THR C 3 409 ? 170.494 304.769 244.028 1.00 62.67 409 THR D N 1
ATOM 8099 C CA . THR C 3 409 ? 170.977 305.933 244.764 1.00 62.67 409 THR D CA 1
ATOM 8100 C C . THR C 3 409 ? 170.710 305.791 246.257 1.00 62.67 409 THR D C 1
ATOM 8101 O O . THR C 3 409 ? 171.563 306.138 247.081 1.00 62.67 409 THR D O 1
ATOM 8105 N N . GLU C 3 410 ? 169.531 305.283 246.625 1.00 63.89 410 GLU D N 1
ATOM 8106 C CA . GLU C 3 410 ? 169.221 305.076 248.035 1.00 63.89 410 GLU D CA 1
ATOM 8107 C C . GLU C 3 410 ? 170.151 304.046 248.660 1.00 63.89 410 GLU D C 1
ATOM 8108 O O . GLU C 3 410 ? 170.622 304.230 249.789 1.00 63.89 410 GLU D O 1
ATOM 8114 N N . ALA C 3 411 ? 170.421 302.949 247.947 1.00 61.16 411 ALA D N 1
ATOM 8115 C CA . ALA C 3 411 ? 171.333 301.940 248.472 1.00 61.16 411 ALA D CA 1
ATOM 8116 C C . ALA C 3 411 ? 172.730 302.512 248.669 1.00 61.16 411 ALA D C 1
ATOM 8117 O O . ALA C 3 411 ? 173.370 302.269 249.699 1.00 61.16 411 ALA D O 1
ATOM 8119 N N . GLU C 3 412 ? 173.213 303.288 247.696 1.00 61.38 412 GLU D N 1
ATOM 8120 C CA . GLU C 3 412 ? 174.528 303.906 247.827 1.00 61.38 412 GLU D CA 1
ATOM 8121 C C . GLU C 3 412 ? 174.568 304.876 249.002 1.00 61.38 412 GLU D C 1
ATOM 8122 O O . GLU C 3 412 ? 175.542 304.902 249.763 1.00 61.38 412 GLU D O 1
ATOM 8128 N N . SER C 3 413 ? 173.516 305.683 249.163 1.00 63.92 413 SER D N 1
ATOM 8129 C CA . SER C 3 413 ? 173.480 306.642 250.261 1.00 63.92 413 SER D CA 1
ATOM 8130 C C . SER C 3 413 ? 173.472 305.939 251.612 1.00 63.92 413 SER D C 1
ATOM 8131 O O . SER C 3 413 ? 174.179 306.352 252.536 1.00 63.92 413 SER D O 1
ATOM 8134 N N . ASN C 3 414 ? 172.683 304.871 251.746 1.00 64.00 414 ASN D N 1
ATOM 8135 C CA . ASN C 3 414 ? 172.639 304.147 253.013 1.00 64.00 414 ASN D CA 1
ATOM 8136 C C . ASN C 3 414 ? 173.958 303.442 253.304 1.00 64.00 414 ASN D C 1
ATOM 8137 O O . ASN C 3 414 ? 174.394 303.384 254.461 1.00 64.00 414 ASN D O 1
ATOM 8142 N N . MET C 3 415 ? 174.607 302.907 252.272 1.00 62.99 415 MET D N 1
ATOM 8143 C CA . MET C 3 415 ? 175.903 302.269 252.462 1.00 62.99 415 MET D CA 1
ATOM 8144 C C . MET C 3 415 ? 176.962 303.285 252.885 1.00 62.99 415 MET D C 1
ATOM 8145 O O . MET C 3 415 ? 177.782 303.011 253.773 1.00 62.99 415 MET D O 1
ATOM 8150 N N . ASN C 3 416 ? 176.940 304.477 252.284 1.00 64.19 416 ASN D N 1
ATOM 8151 C CA . ASN C 3 416 ? 177.828 305.543 252.738 1.00 64.19 416 ASN D CA 1
ATOM 8152 C C . ASN C 3 416 ? 177.486 305.993 254.151 1.00 64.19 416 ASN D C 1
ATOM 8153 O O . ASN C 3 416 ? 178.378 306.392 254.906 1.00 64.19 416 ASN D O 1
ATOM 8158 N N . ASP C 3 417 ? 176.205 305.950 254.523 1.00 64.20 417 ASP D N 1
ATOM 8159 C CA . ASP C 3 417 ? 175.822 306.265 255.895 1.00 64.20 417 ASP D CA 1
ATOM 8160 C C . ASP C 3 417 ? 176.418 305.264 256.874 1.00 64.20 417 ASP D C 1
ATOM 8161 O O . ASP C 3 417 ? 176.885 305.640 257.954 1.00 64.20 417 ASP D O 1
ATOM 8166 N N . LEU C 3 418 ? 176.404 303.980 256.514 1.00 61.11 418 LEU D N 1
ATOM 8167 C CA . LEU C 3 418 ? 177.047 302.971 257.353 1.00 61.11 418 LEU D CA 1
ATOM 8168 C C . LEU C 3 418 ? 178.551 303.213 257.453 1.00 61.11 418 LEU D C 1
ATOM 8169 O O . LEU C 3 418 ? 179.147 303.074 258.533 1.00 61.11 418 LEU D O 1
ATOM 8174 N N . VAL C 3 419 ? 179.182 303.574 256.332 1.00 62.16 419 VAL D N 1
ATOM 8175 C CA . VAL C 3 419 ? 180.610 303.888 256.353 1.00 62.16 419 VAL D CA 1
ATOM 8176 C C . VAL C 3 419 ? 180.883 305.059 257.288 1.00 62.16 419 VAL D C 1
ATOM 8177 O O . VAL C 3 419 ? 181.831 305.034 258.082 1.00 62.16 419 VAL D O 1
ATOM 8181 N N . SER C 3 420 ? 180.057 306.103 257.207 1.00 61.74 420 SER D N 1
ATOM 8182 C CA . SER C 3 420 ? 180.233 307.264 258.072 1.00 61.74 420 SER D CA 1
ATOM 8183 C C . SER C 3 420 ? 180.003 306.902 259.533 1.00 61.74 420 SER D C 1
ATOM 8184 O O . SER C 3 420 ? 180.673 307.435 260.423 1.00 61.74 420 SER D O 1
ATOM 8187 N N . GLU C 3 421 ? 179.055 306.003 259.800 1.00 60.87 421 GLU D N 1
ATOM 8188 C CA . GLU C 3 421 ? 178.816 305.570 261.172 1.00 60.87 421 GLU D CA 1
ATOM 8189 C C . GLU C 3 421 ? 180.032 304.854 261.741 1.00 60.87 421 GLU D C 1
ATOM 8190 O O . GLU C 3 421 ? 180.414 305.087 262.893 1.00 60.87 421 GLU D O 1
ATOM 8196 N N . TYR C 3 422 ? 180.652 303.975 260.952 1.00 59.80 422 TYR D N 1
ATOM 8197 C CA . TYR C 3 422 ? 181.893 303.349 261.406 1.00 59.80 422 TYR D CA 1
ATOM 8198 C C . TYR C 3 422 ? 183.011 304.373 261.578 1.00 59.80 422 TYR D C 1
ATOM 8199 O O . TYR C 3 422 ? 183.804 304.282 262.522 1.00 59.80 422 TYR D O 1
ATOM 8208 N N . GLN C 3 423 ? 183.097 305.348 260.671 1.00 65.11 423 GLN D N 1
ATOM 8209 C CA . GLN C 3 423 ? 184.156 306.351 260.754 1.00 65.11 423 GLN D CA 1
ATOM 8210 C C . GLN C 3 423 ? 183.968 307.279 261.951 1.00 65.11 423 GLN D C 1
ATOM 8211 O O . GLN C 3 423 ? 184.948 307.832 262.464 1.00 65.11 423 GLN D O 1
ATOM 8217 N N . GLN C 3 424 ? 182.729 307.440 262.419 1.00 64.70 424 GLN D N 1
ATOM 8218 C CA . GLN C 3 424 ? 182.445 308.395 263.487 1.00 64.70 424 GLN D CA 1
ATOM 8219 C C . GLN C 3 424 ? 183.261 308.101 264.740 1.00 64.70 424 GLN D C 1
ATOM 8220 O O . GLN C 3 424 ? 183.705 309.026 265.430 1.00 64.70 424 GLN D O 1
ATOM 8226 N N . TYR C 3 425 ? 183.479 306.827 265.045 1.00 63.30 425 TYR D N 1
ATOM 8227 C CA . TYR C 3 425 ? 184.203 306.436 266.246 1.00 63.30 425 TYR D CA 1
ATOM 8228 C C . TYR C 3 425 ? 185.706 306.340 266.030 1.00 63.30 425 TYR D C 1
ATOM 8229 O O . TYR C 3 425 ? 186.426 305.948 266.954 1.00 63.30 425 TYR D O 1
ATOM 8238 N N . GLN C 3 426 ? 186.195 306.679 264.842 1.00 67.40 426 GLN D N 1
ATOM 8239 C CA . GLN C 3 426 ? 187.626 306.744 264.605 1.00 67.40 426 GLN D CA 1
ATOM 8240 C C . GLN C 3 426 ? 188.204 308.019 265.216 1.00 67.40 426 GLN D C 1
ATOM 8241 O O . GLN C 3 426 ? 187.480 308.936 265.615 1.00 67.40 426 GLN D O 1
ATOM 8247 N N . GLU C 3 427 ? 189.529 308.071 265.287 1.00 72.49 427 GLU D N 1
ATOM 8248 C CA . GLU C 3 427 ? 190.210 309.241 265.829 1.00 72.49 427 GLU D CA 1
ATOM 8249 C C . GLU C 3 427 ? 191.632 309.339 265.288 1.00 72.49 427 GLU D C 1
ATOM 8250 O O . GLU C 3 427 ? 192.272 308.327 265.005 1.00 72.49 427 GLU D O 1
ATOM 8256 N N . MET D 1 1 ? 143.593 226.539 220.500 1.00 63.61 1 MET E N 1
ATOM 8257 C CA . MET D 1 1 ? 142.722 226.931 221.601 1.00 63.61 1 MET E CA 1
ATOM 8258 C C . MET D 1 1 ? 141.806 228.078 221.187 1.00 63.61 1 MET E C 1
ATOM 8259 O O . MET D 1 1 ? 140.629 228.107 221.545 1.00 63.61 1 MET E O 1
ATOM 8264 N N . ARG D 1 2 ? 142.356 229.025 220.427 1.00 59.24 2 ARG E N 1
ATOM 8265 C CA . ARG D 1 2 ? 141.614 230.179 219.919 1.00 59.24 2 ARG E CA 1
ATOM 8266 C C . ARG D 1 2 ? 141.861 230.250 218.416 1.00 59.24 2 ARG E C 1
ATOM 8267 O O . ARG D 1 2 ? 142.764 230.955 217.960 1.00 59.24 2 ARG E O 1
ATOM 8275 N N . GLU D 1 3 ? 141.050 229.529 217.650 1.00 58.70 3 GLU E N 1
ATOM 8276 C CA . GLU D 1 3 ? 141.236 229.403 216.214 1.00 58.70 3 GLU E CA 1
ATOM 8277 C C . GLU D 1 3 ? 140.309 230.350 215.467 1.00 58.70 3 GLU E C 1
ATOM 8278 O O . GLU D 1 3 ? 139.218 230.681 215.937 1.00 58.70 3 GLU E O 1
ATOM 8284 N N . VAL D 1 4 ? 140.756 230.787 214.292 1.00 51.53 4 VAL E N 1
ATOM 8285 C CA . VAL D 1 4 ? 139.974 231.665 213.431 1.00 51.53 4 VAL E CA 1
ATOM 8286 C C . VAL D 1 4 ? 140.169 231.227 211.985 1.00 51.53 4 VAL E C 1
ATOM 8287 O O . VAL D 1 4 ? 141.279 230.871 211.575 1.00 51.53 4 VAL E O 1
ATOM 8291 N N . ILE D 1 5 ? 139.083 231.237 211.216 1.00 48.05 5 ILE E N 1
ATOM 8292 C CA . ILE D 1 5 ? 139.096 230.837 209.814 1.00 48.05 5 ILE E CA 1
ATOM 8293 C C . ILE D 1 5 ? 139.160 232.090 208.954 1.00 48.05 5 ILE E C 1
ATOM 8294 O O . ILE D 1 5 ? 138.405 233.043 209.179 1.00 48.05 5 ILE E O 1
ATOM 8299 N N . SER D 1 6 ? 140.058 232.095 207.975 1.00 44.82 6 SER E N 1
ATOM 8300 C CA . SER D 1 6 ? 140.205 233.210 207.050 1.00 44.82 6 SER E CA 1
ATOM 8301 C C . SER D 1 6 ? 139.842 232.754 205.646 1.00 44.82 6 SER E C 1
ATOM 8302 O O . SER D 1 6 ? 140.334 231.724 205.178 1.00 44.82 6 SER E O 1
ATOM 8305 N N . ILE D 1 7 ? 138.984 233.518 204.978 1.00 43.66 7 ILE E N 1
ATOM 8306 C CA . ILE D 1 7 ? 138.515 233.201 203.635 1.00 43.66 7 ILE E CA 1
ATOM 8307 C C . ILE D 1 7 ? 138.834 234.380 202.730 1.00 43.66 7 ILE E C 1
ATOM 8308 O O . ILE D 1 7 ? 138.505 235.525 203.059 1.00 43.66 7 ILE E O 1
ATOM 8313 N N . HIS D 1 8 ? 139.469 234.103 201.595 1.00 43.24 8 HIS E N 1
ATOM 8314 C CA . HIS D 1 8 ? 139.856 235.132 200.640 1.00 43.24 8 HIS E CA 1
ATOM 8315 C C . HIS D 1 8 ? 139.143 234.872 199.322 1.00 43.24 8 HIS E C 1
ATOM 8316 O O . HIS D 1 8 ? 139.323 233.812 198.715 1.00 43.24 8 HIS E O 1
ATOM 8323 N N . ILE D 1 9 ? 138.346 235.840 198.879 1.00 43.83 9 ILE E N 1
ATOM 8324 C CA . ILE D 1 9 ? 137.488 235.693 197.711 1.00 43.83 9 ILE E CA 1
ATOM 8325 C C . ILE D 1 9 ? 137.836 236.784 196.710 1.00 43.83 9 ILE E C 1
ATOM 8326 O O . ILE D 1 9 ? 137.957 237.957 197.080 1.00 43.83 9 ILE E O 1
ATOM 8331 N N . GLY D 1 10 ? 137.992 236.399 195.448 1.00 44.25 10 GLY E N 1
ATOM 8332 C CA . GLY D 1 10 ? 138.325 237.338 194.400 1.00 44.25 10 GLY E CA 1
ATOM 8333 C C . GLY D 1 10 ? 139.809 237.642 194.358 1.00 44.25 10 GLY E C 1
ATOM 8334 O O . GLY D 1 10 ? 140.591 237.228 195.212 1.00 44.25 10 GLY E O 1
ATOM 8335 N N . GLN D 1 11 ? 140.203 238.394 193.330 1.00 45.29 11 GLN E N 1
ATOM 8336 C CA . GLN D 1 11 ? 141.613 238.724 193.159 1.00 45.29 11 GLN E CA 1
ATOM 8337 C C . GLN D 1 11 ? 142.122 239.594 194.302 1.00 45.29 11 GLN E C 1
ATOM 8338 O O . GLN D 1 11 ? 143.190 239.330 194.866 1.00 45.29 11 GLN E O 1
ATOM 8344 N N . ALA D 1 12 ? 141.369 240.636 194.660 1.00 42.34 12 ALA E N 1
ATOM 8345 C CA . ALA D 1 12 ? 141.809 241.536 195.721 1.00 42.34 12 ALA E CA 1
ATOM 8346 C C . ALA D 1 12 ? 141.916 240.805 197.050 1.00 42.34 12 ALA E C 1
ATOM 8347 O O . ALA D 1 12 ? 142.925 240.916 197.756 1.00 42.34 12 ALA E O 1
ATOM 8349 N N . GLY D 1 13 ? 140.879 240.046 197.404 1.00 42.14 13 GLY E N 1
ATOM 8350 C CA . GLY D 1 13 ? 140.911 239.304 198.651 1.00 42.14 13 GLY E CA 1
ATOM 8351 C C . GLY D 1 13 ? 142.018 238.271 198.684 1.00 42.14 13 GLY E C 1
ATOM 8352 O O . GLY D 1 13 ? 142.682 238.094 199.704 1.00 42.14 13 GLY E O 1
ATOM 8353 N N . VAL D 1 14 ? 142.250 237.593 197.560 1.00 42.88 14 VAL E N 1
ATOM 8354 C CA . VAL D 1 14 ? 143.276 236.558 197.522 1.00 42.88 14 VAL E CA 1
ATOM 8355 C C . VAL D 1 14 ? 144.667 237.168 197.654 1.00 42.88 14 VAL E C 1
ATOM 8356 O O . VAL D 1 14 ? 145.525 236.630 198.362 1.00 42.88 14 VAL E O 1
ATOM 8360 N N . GLN D 1 15 ? 144.921 238.294 196.985 1.00 42.01 15 GLN E N 1
ATOM 8361 C CA . GLN D 1 15 ? 146.238 238.918 197.093 1.00 42.01 15 GLN E CA 1
ATOM 8362 C C . GLN D 1 15 ? 146.463 239.504 198.484 1.00 42.01 15 GLN E C 1
ATOM 8363 O O . GLN D 1 15 ? 147.571 239.411 199.039 1.00 42.01 15 GLN E O 1
ATOM 8369 N N . ILE D 1 16 ? 145.421 240.094 199.074 1.00 40.51 16 ILE E N 1
ATOM 8370 C CA . ILE D 1 16 ? 145.519 240.535 200.460 1.00 40.51 16 ILE E CA 1
ATOM 8371 C C . ILE D 1 16 ? 145.799 239.347 201.369 1.00 40.51 16 ILE E C 1
ATOM 8372 O O . ILE D 1 16 ? 146.549 239.455 202.343 1.00 40.51 16 ILE E O 1
ATOM 8377 N N . GLY D 1 17 ? 145.212 238.190 201.058 1.00 43.78 17 GLY E N 1
ATOM 8378 C CA . GLY D 1 17 ? 145.498 236.994 201.830 1.00 43.78 17 GLY E CA 1
ATOM 8379 C C . GLY D 1 17 ? 146.930 236.518 201.678 1.00 43.78 17 GLY E C 1
ATOM 8380 O O . GLY D 1 17 ? 147.532 236.027 202.634 1.00 43.78 17 GLY E O 1
ATOM 8381 N N . ASN D 1 18 ? 147.486 236.636 200.472 1.00 45.24 18 ASN E N 1
ATOM 8382 C CA . ASN D 1 18 ? 148.900 236.326 200.284 1.00 45.24 18 ASN E CA 1
ATOM 8383 C C . ASN D 1 18 ? 149.765 237.199 201.181 1.00 45.24 18 ASN E C 1
ATOM 8384 O O . ASN D 1 18 ? 150.669 236.706 201.868 1.00 45.24 18 ASN E O 1
ATOM 8389 N N . ALA D 1 19 ? 149.490 238.505 201.192 1.00 45.39 19 ALA E N 1
ATOM 8390 C CA . ALA D 1 19 ? 150.248 239.399 202.064 1.00 45.39 19 ALA E CA 1
ATOM 8391 C C . ALA D 1 19 ? 150.058 239.033 203.532 1.00 45.39 19 ALA E C 1
ATOM 8392 O O . ALA D 1 19 ? 151.024 239.000 204.306 1.00 45.39 19 ALA E O 1
ATOM 8394 N N . CYS D 1 20 ? 148.817 238.737 203.928 1.00 46.33 20 CYS E N 1
ATOM 8395 C CA . CYS D 1 20 ? 148.527 238.415 205.319 1.00 46.33 20 CYS E CA 1
ATOM 8396 C C . CYS D 1 20 ? 149.260 237.159 205.761 1.00 46.33 20 CYS E C 1
ATOM 8397 O O . CYS D 1 20 ? 149.817 237.113 206.861 1.00 46.33 20 CYS E O 1
ATOM 8400 N N . TRP D 1 21 ? 149.271 236.126 204.920 1.00 46.95 21 TRP E N 1
ATOM 8401 C CA . TRP D 1 21 ? 149.907 234.876 205.314 1.00 46.95 21 TRP E CA 1
ATOM 8402 C C . TRP D 1 21 ? 151.422 234.969 205.260 1.00 46.95 21 TRP E C 1
ATOM 8403 O O . TRP D 1 21 ? 152.098 234.331 206.073 1.00 46.95 21 TRP E O 1
ATOM 8414 N N . GLU D 1 22 ? 151.975 235.775 204.352 1.00 51.01 22 GLU E N 1
ATOM 8415 C CA . GLU D 1 22 ? 153.397 236.086 204.442 1.00 51.01 22 GLU E CA 1
ATOM 8416 C C . GLU D 1 22 ? 153.719 236.742 205.777 1.00 51.01 22 GLU E C 1
ATOM 8417 O O . GLU D 1 22 ? 154.696 236.375 206.444 1.00 51.01 22 GLU E O 1
ATOM 8423 N N . LEU D 1 23 ? 152.889 237.702 206.195 1.00 49.41 23 LEU E N 1
ATOM 8424 C CA . LEU D 1 23 ? 153.125 238.382 207.464 1.00 49.41 23 LEU E CA 1
ATOM 8425 C C . LEU D 1 23 ? 153.010 237.425 208.644 1.00 49.41 23 LEU E C 1
ATOM 8426 O O . LEU D 1 23 ? 153.808 237.493 209.583 1.00 49.41 23 LEU E O 1
ATOM 8431 N N . TYR D 1 24 ? 152.018 236.534 208.622 1.00 48.96 24 TYR E N 1
ATOM 8432 C CA . TYR D 1 24 ? 151.847 235.596 209.729 1.00 48.96 24 TYR E CA 1
ATOM 8433 C C . TYR D 1 24 ? 152.997 234.600 209.792 1.00 48.96 24 TYR E C 1
ATOM 8434 O O . TYR D 1 24 ? 153.474 234.261 210.883 1.00 48.96 24 TYR E O 1
ATOM 8443 N N . CYS D 1 25 ? 153.451 234.113 208.635 1.00 52.65 25 CYS E N 1
ATOM 8444 C CA . CYS D 1 25 ? 154.605 233.224 208.610 1.00 52.65 25 CYS E CA 1
ATOM 8445 C C . CYS D 1 25 ? 155.840 233.922 209.158 1.00 52.65 25 CYS E C 1
ATOM 8446 O O . CYS D 1 25 ? 156.636 233.313 209.881 1.00 52.65 25 CYS E O 1
ATOM 8449 N N . LEU D 1 26 ? 156.023 235.200 208.818 1.00 54.22 26 LEU E N 1
ATOM 8450 C CA . LEU D 1 26 ? 157.137 235.953 209.385 1.00 54.22 26 LEU E CA 1
ATOM 8451 C C . LEU D 1 26 ? 156.986 236.116 210.893 1.00 54.22 26 LEU E C 1
ATOM 8452 O O . LEU D 1 26 ? 157.967 236.012 211.638 1.00 54.22 26 LEU E O 1
ATOM 8457 N N . GLU D 1 27 ? 155.764 236.380 211.359 1.00 54.05 27 GLU E N 1
ATOM 8458 C CA . GLU D 1 27 ? 155.536 236.603 212.783 1.00 54.05 27 GLU E CA 1
ATOM 8459 C C . GLU D 1 27 ? 155.820 235.351 213.599 1.00 54.05 27 GLU E C 1
ATOM 8460 O O . GLU D 1 27 ? 156.460 235.424 214.654 1.00 54.05 27 GLU E O 1
ATOM 8466 N N . HIS D 1 28 ? 155.352 234.196 213.135 1.00 54.80 28 HIS E N 1
ATOM 8467 C CA . HIS D 1 28 ? 155.475 232.966 213.904 1.00 54.80 28 HIS E CA 1
ATOM 8468 C C . HIS D 1 28 ? 156.720 232.162 213.559 1.00 54.80 28 HIS E C 1
ATOM 8469 O O . HIS D 1 28 ? 156.910 231.077 214.115 1.00 54.80 28 HIS E O 1
ATOM 8476 N N . GLY D 1 29 ? 157.569 232.662 212.666 1.00 58.14 29 GLY E N 1
ATOM 8477 C CA . GLY D 1 29 ? 158.774 231.946 212.307 1.00 58.14 29 GLY E CA 1
ATOM 8478 C C . GLY D 1 29 ? 158.567 230.756 211.403 1.00 58.14 29 GLY E C 1
ATOM 8479 O O . GLY D 1 29 ? 159.493 229.959 211.232 1.00 58.14 29 GLY E O 1
ATOM 8480 N N . ILE D 1 30 ? 157.383 230.607 210.819 1.00 55.19 30 ILE E N 1
ATOM 8481 C CA . ILE D 1 30 ? 157.105 229.486 209.930 1.00 55.19 30 ILE E CA 1
ATOM 8482 C C . ILE D 1 30 ? 157.700 229.778 208.561 1.00 55.19 30 ILE E C 1
ATOM 8483 O O . ILE D 1 30 ? 157.466 230.845 207.981 1.00 55.19 30 ILE E O 1
ATOM 8488 N N . GLN D 1 31 ? 158.474 228.830 208.042 1.00 59.87 31 GLN E N 1
ATOM 8489 C CA . GLN D 1 31 ? 159.079 228.982 206.733 1.00 59.87 31 GLN E CA 1
ATOM 8490 C C . GLN D 1 31 ? 158.004 228.960 205.648 1.00 59.87 31 GLN E C 1
ATOM 8491 O O . GLN D 1 31 ? 156.910 228.432 205.856 1.00 59.87 31 GLN E O 1
ATOM 8497 N N . PRO D 1 32 ? 158.291 229.541 204.480 1.00 59.55 32 PRO E N 1
ATOM 8498 C CA . PRO D 1 32 ? 157.292 229.531 203.399 1.00 59.55 32 PRO E CA 1
ATOM 8499 C C . PRO D 1 32 ? 156.883 228.136 202.965 1.00 59.55 32 PRO E C 1
ATOM 8500 O O . PRO D 1 32 ? 155.775 227.960 202.444 1.00 59.55 32 PRO E O 1
ATOM 8504 N N . ASP D 1 33 ? 157.740 227.137 203.161 1.00 62.55 33 ASP E N 1
ATOM 8505 C CA . ASP D 1 33 ? 157.391 225.765 202.822 1.00 62.55 33 ASP E CA 1
ATOM 8506 C C . ASP D 1 33 ? 156.575 225.078 203.909 1.00 62.55 33 ASP E C 1
ATOM 8507 O O . ASP D 1 33 ? 156.187 223.919 203.729 1.00 62.55 33 ASP E O 1
ATOM 8512 N N . GLY D 1 34 ? 156.310 225.756 205.024 1.00 61.80 34 GLY E N 1
ATOM 8513 C CA . GLY D 1 34 ? 155.488 225.230 206.087 1.00 61.80 34 GLY E CA 1
ATOM 8514 C C . GLY D 1 34 ? 156.250 224.717 207.290 1.00 61.80 34 GLY E C 1
ATOM 8515 O O . GLY D 1 34 ? 155.650 224.548 208.356 1.00 61.80 34 GLY E O 1
ATOM 8516 N N . GLN D 1 35 ? 157.548 224.468 207.153 1.00 63.58 35 GLN E N 1
ATOM 8517 C CA . GLN D 1 35 ? 158.333 223.973 208.271 1.00 63.58 35 GLN E CA 1
ATOM 8518 C C . GLN D 1 35 ? 158.680 225.111 209.226 1.00 63.58 35 GLN E C 1
ATOM 8519 O O . GLN D 1 35 ? 158.638 226.291 208.871 1.00 63.58 35 GLN E O 1
ATOM 8525 N N . MET D 1 36 ? 159.024 224.741 210.454 1.00 62.35 36 MET E N 1
ATOM 8526 C CA . MET D 1 36 ? 159.382 225.722 211.472 1.00 62.35 36 MET E CA 1
ATOM 8527 C C . MET D 1 36 ? 160.797 225.488 211.990 1.00 62.35 36 MET E C 1
ATOM 8528 O O . MET D 1 36 ? 161.776 225.781 211.304 1.00 62.35 36 MET E O 1
ATOM 8533 N N . SER D 1 48 ? 150.677 229.434 220.317 1.00 56.09 48 SER E N 1
ATOM 8534 C CA . SER D 1 48 ? 150.895 230.706 219.637 1.00 56.09 48 SER E CA 1
ATOM 8535 C C . SER D 1 48 ? 150.389 230.652 218.203 1.00 56.09 48 SER E C 1
ATOM 8536 O O . SER D 1 48 ? 149.460 231.367 217.834 1.00 56.09 48 SER E O 1
ATOM 8539 N N . PHE D 1 49 ? 151.009 229.792 217.393 1.00 55.37 49 PHE E N 1
ATOM 8540 C CA . PHE D 1 49 ? 150.613 229.636 216.000 1.00 55.37 49 PHE E CA 1
ATOM 8541 C C . PHE D 1 49 ? 149.280 228.921 215.840 1.00 55.37 49 PHE E C 1
ATOM 8542 O O . PHE D 1 49 ? 148.753 228.881 214.724 1.00 55.37 49 PHE E O 1
ATOM 8550 N N . SER D 1 50 ? 148.728 228.356 216.916 1.00 52.79 50 SER E N 1
ATOM 8551 C CA . SER D 1 50 ? 147.501 227.575 216.811 1.00 52.79 50 SER E CA 1
ATOM 8552 C C . SER D 1 50 ? 146.315 228.405 216.345 1.00 52.79 50 SER E C 1
ATOM 8553 O O . SER D 1 50 ? 145.316 227.835 215.894 1.00 52.79 50 SER E O 1
ATOM 8556 N N . THR D 1 51 ? 146.390 229.731 216.456 1.00 52.30 51 THR E N 1
ATOM 8557 C CA . THR D 1 51 ? 145.288 230.574 216.005 1.00 52.30 51 THR E CA 1
ATOM 8558 C C . THR D 1 51 ? 145.129 230.510 214.492 1.00 52.30 51 THR E C 1
ATOM 8559 O O . THR D 1 51 ? 144.027 230.276 213.982 1.00 52.30 51 THR E O 1
ATOM 8563 N N . PHE D 1 52 ? 146.221 230.699 213.757 1.00 50.75 52 PHE E N 1
ATOM 8564 C CA . PHE D 1 52 ? 146.170 230.787 212.304 1.00 50.75 52 PHE E CA 1
ATOM 8565 C C . PHE D 1 52 ? 146.547 229.495 211.600 1.00 50.75 52 PHE E C 1
ATOM 8566 O O . PHE D 1 52 ? 146.081 229.257 210.482 1.00 50.75 52 PHE E O 1
ATOM 8574 N N . PHE D 1 53 ? 147.376 228.658 212.215 1.00 49.82 53 PHE E N 1
ATOM 8575 C CA . PHE D 1 53 ? 147.929 227.488 211.556 1.00 49.82 53 PHE E CA 1
ATOM 8576 C C . PHE D 1 53 ? 147.542 226.220 212.301 1.00 49.82 53 PHE E C 1
ATOM 8577 O O . PHE D 1 53 ? 147.426 226.209 213.529 1.00 49.82 53 PHE E O 1
ATOM 8585 N N . SER D 1 54 ? 147.340 225.151 211.539 1.00 54.93 54 SER E N 1
ATOM 8586 C CA . SER D 1 54 ? 147.107 223.819 212.078 1.00 54.93 54 SER E CA 1
ATOM 8587 C C . SER D 1 54 ? 148.365 222.987 211.880 1.00 54.93 54 SER E C 1
ATOM 8588 O O . SER D 1 54 ? 148.892 222.910 210.767 1.00 54.93 54 SER E O 1
ATOM 8591 N N . GLU D 1 55 ? 148.850 222.375 212.955 1.00 63.22 55 GLU E N 1
ATOM 8592 C CA . GLU D 1 55 ? 150.071 221.586 212.893 1.00 63.22 55 GLU E CA 1
ATOM 8593 C C . GLU D 1 55 ? 149.744 220.140 212.552 1.00 63.22 55 GLU E C 1
ATOM 8594 O O . GLU D 1 55 ? 148.918 219.507 213.218 1.00 63.22 55 GLU E O 1
ATOM 8600 N N . THR D 1 56 ? 150.393 219.625 211.513 1.00 65.59 56 THR E N 1
ATOM 8601 C CA . THR D 1 56 ? 150.223 218.239 211.115 1.00 65.59 56 THR E CA 1
ATOM 8602 C C . THR D 1 56 ? 151.129 217.333 211.944 1.00 65.59 56 THR E C 1
ATOM 8603 O O . THR D 1 56 ? 152.009 217.787 212.680 1.00 65.59 56 THR E O 1
ATOM 8607 N N . GLY D 1 57 ? 150.899 216.025 211.820 1.00 68.67 57 GLY E N 1
ATOM 8608 C CA . GLY D 1 57 ? 151.712 215.068 212.550 1.00 68.67 57 GLY E CA 1
ATOM 8609 C C . GLY D 1 57 ? 153.171 215.089 212.143 1.00 68.67 57 GLY E C 1
ATOM 8610 O O . GLY D 1 57 ? 154.055 214.889 212.980 1.00 68.67 57 GLY E O 1
ATOM 8611 N N . SER D 1 58 ? 153.445 215.331 210.862 1.00 68.84 58 SER E N 1
ATOM 8612 C CA . SER D 1 58 ? 154.812 215.335 210.357 1.00 68.84 58 SER E CA 1
ATOM 8613 C C . SER D 1 58 ? 155.578 216.604 210.707 1.00 68.84 58 SER E C 1
ATOM 8614 O O . SER D 1 58 ? 156.797 216.643 210.508 1.00 68.84 58 SER E O 1
ATOM 8617 N N . GLY D 1 59 ? 154.907 217.632 211.218 1.00 66.67 59 GLY E N 1
ATOM 8618 C CA . GLY D 1 59 ? 155.553 218.873 211.596 1.00 66.67 59 GLY E CA 1
ATOM 8619 C C . GLY D 1 59 ? 155.204 220.062 210.728 1.00 66.67 59 GLY E C 1
ATOM 8620 O O . GLY D 1 59 ? 155.507 221.197 211.117 1.00 66.67 59 GLY E O 1
ATOM 8621 N N . ARG D 1 60 ? 154.586 219.847 209.570 1.00 66.21 60 ARG E N 1
ATOM 8622 C CA . ARG D 1 60 ? 154.165 220.960 208.733 1.00 66.21 60 ARG E CA 1
ATOM 8623 C C . ARG D 1 60 ? 153.053 221.746 209.416 1.00 66.21 60 ARG E C 1
ATOM 8624 O O . ARG D 1 60 ? 152.211 221.188 210.124 1.00 66.21 60 ARG E O 1
ATOM 8632 N N . HIS D 1 61 ? 153.062 223.058 209.204 1.00 60.70 61 HIS E N 1
ATOM 8633 C CA . HIS D 1 61 ? 152.002 223.942 209.670 1.00 60.70 61 HIS E CA 1
ATOM 8634 C C . HIS D 1 61 ? 151.239 224.447 208.455 1.00 60.70 61 HIS E C 1
ATOM 8635 O O . HIS D 1 61 ? 151.827 225.079 207.572 1.00 60.70 61 HIS E O 1
ATOM 8642 N N . VAL D 1 62 ? 149.946 224.170 208.409 1.00 53.75 62 VAL E N 1
ATOM 8643 C CA . VAL D 1 62 ? 149.088 224.556 207.291 1.00 53.75 62 VAL E CA 1
ATOM 8644 C C . VAL D 1 62 ? 148.165 225.671 207.760 1.00 53.75 62 VAL E C 1
ATOM 8645 O O . VAL D 1 62 ? 147.587 225.566 208.847 1.00 53.75 62 VAL E O 1
ATOM 8649 N N . PRO D 1 63 ? 148.018 226.750 206.998 1.00 48.76 63 PRO E N 1
ATOM 8650 C CA . PRO D 1 63 ? 147.116 227.828 207.409 1.00 48.76 63 PRO E CA 1
ATOM 8651 C C . PRO D 1 63 ? 145.667 227.377 207.431 1.00 48.76 63 PRO E C 1
ATOM 8652 O O . PRO D 1 63 ? 145.253 226.493 206.678 1.00 48.76 63 PRO E O 1
ATOM 8656 N N . ARG D 1 64 ? 144.892 228.000 208.316 1.00 50.53 64 ARG E N 1
ATOM 8657 C CA . ARG D 1 64 ? 143.442 227.810 208.346 1.00 50.53 64 ARG E CA 1
ATOM 8658 C C . ARG D 1 64 ? 142.789 228.831 207.415 1.00 50.53 64 ARG E C 1
ATOM 8659 O O . ARG D 1 64 ? 142.074 229.743 207.830 1.00 50.53 64 ARG E O 1
ATOM 8667 N N . ALA D 1 65 ? 143.058 228.659 206.123 1.00 48.40 65 ALA E N 1
ATOM 8668 C CA . ALA D 1 65 ? 142.587 229.581 205.105 1.00 48.40 65 ALA E CA 1
ATOM 8669 C C . ALA D 1 65 ? 141.967 228.816 203.948 1.00 48.40 65 ALA E C 1
ATOM 8670 O O . ALA D 1 65 ? 142.397 227.712 203.610 1.00 48.40 65 ALA E O 1
ATOM 8672 N N . VAL D 1 66 ? 140.949 229.420 203.343 1.00 47.10 66 VAL E N 1
ATOM 8673 C CA . VAL D 1 66 ? 140.321 228.906 202.132 1.00 47.10 66 VAL E CA 1
ATOM 8674 C C . VAL D 1 66 ? 140.430 229.983 201.064 1.00 47.10 66 VAL E C 1
ATOM 8675 O O . VAL D 1 66 ? 139.851 231.066 201.207 1.00 47.10 66 VAL E O 1
ATOM 8679 N N . MET D 1 67 ? 141.172 229.689 200.001 1.00 48.22 67 MET E N 1
ATOM 8680 C CA . MET D 1 67 ? 141.355 230.606 198.883 1.00 48.22 67 MET E CA 1
ATOM 8681 C C . MET D 1 67 ? 140.409 230.186 197.766 1.00 48.22 67 MET E C 1
ATOM 8682 O O . MET D 1 67 ? 140.609 229.143 197.137 1.00 48.22 67 MET E O 1
ATOM 8687 N N . VAL D 1 68 ? 139.384 230.995 197.515 1.00 47.17 68 VAL E N 1
ATOM 8688 C CA . VAL D 1 68 ? 138.370 230.690 196.513 1.00 47.17 68 VAL E CA 1
ATOM 8689 C C . VAL D 1 68 ? 138.288 231.843 195.522 1.00 47.17 68 VAL E C 1
ATOM 8690 O O . VAL D 1 68 ? 138.306 233.014 195.915 1.00 47.17 68 VAL E O 1
ATOM 8694 N N . ASP D 1 69 ? 138.245 231.504 194.236 1.00 51.34 69 ASP E N 1
ATOM 8695 C CA . ASP D 1 69 ? 138.073 232.478 193.169 1.00 51.34 69 ASP E CA 1
ATOM 8696 C C . ASP D 1 69 ? 137.632 231.740 191.916 1.00 51.34 69 ASP E C 1
ATOM 8697 O O . ASP D 1 69 ? 138.153 230.667 191.610 1.00 51.34 69 ASP E O 1
ATOM 8702 N N . LEU D 1 70 ? 136.670 232.320 191.200 1.00 52.35 70 LEU E N 1
ATOM 8703 C CA . LEU D 1 70 ? 136.227 231.715 189.950 1.00 52.35 70 LEU E CA 1
ATOM 8704 C C . LEU D 1 70 ? 137.334 231.712 188.904 1.00 52.35 70 LEU E C 1
ATOM 8705 O O . LEU D 1 70 ? 137.516 230.714 188.200 1.00 52.35 70 LEU E O 1
ATOM 8710 N N . GLU D 1 71 ? 138.081 232.807 188.789 1.00 55.19 71 GLU E N 1
ATOM 8711 C CA . GLU D 1 71 ? 139.206 232.876 187.866 1.00 55.19 71 GLU E CA 1
ATOM 8712 C C . GLU D 1 71 ? 140.402 232.155 188.469 1.00 55.19 71 GLU E C 1
ATOM 8713 O O . GLU D 1 71 ? 140.798 232.478 189.597 1.00 55.19 71 GLU E O 1
ATOM 8719 N N . PRO D 1 72 ? 141.002 231.188 187.774 1.00 53.77 72 PRO E N 1
ATOM 8720 C CA . PRO D 1 72 ? 142.100 230.418 188.364 1.00 53.77 72 PRO E CA 1
ATOM 8721 C C . PRO D 1 72 ? 143.471 231.059 188.230 1.00 53.77 72 PRO E C 1
ATOM 8722 O O . PRO D 1 72 ? 144.456 230.442 188.646 1.00 53.77 72 PRO E O 1
ATOM 8726 N N . THR D 1 73 ? 143.572 232.264 187.667 1.00 55.57 73 THR E N 1
ATOM 8727 C CA . THR D 1 73 ? 144.883 232.836 187.371 1.00 55.57 73 THR E CA 1
ATOM 8728 C C . THR D 1 73 ? 145.679 233.112 188.643 1.00 55.57 73 THR E C 1
ATOM 8729 O O . THR D 1 73 ? 146.830 232.679 188.776 1.00 55.57 73 THR E O 1
ATOM 8733 N N . VAL D 1 74 ? 145.080 233.832 189.593 1.00 54.46 74 VAL E N 1
ATOM 8734 C CA . VAL D 1 74 ? 145.817 234.235 190.788 1.00 54.46 74 VAL E CA 1
ATOM 8735 C C . VAL D 1 74 ? 146.091 233.033 191.687 1.00 54.46 74 VAL E C 1
ATOM 8736 O O . VAL D 1 74 ? 147.170 232.916 192.284 1.00 54.46 74 VAL E O 1
ATOM 8740 N N . ILE D 1 75 ? 145.127 232.118 191.800 1.00 52.87 75 ILE E N 1
ATOM 8741 C CA . ILE D 1 75 ? 145.363 230.917 192.591 1.00 52.87 75 ILE E CA 1
ATOM 8742 C C . ILE D 1 75 ? 146.432 230.055 191.934 1.00 52.87 75 ILE E C 1
ATOM 8743 O O . ILE D 1 75 ? 147.222 229.404 192.624 1.00 52.87 75 ILE E O 1
ATOM 8748 N N . ASP D 1 76 ? 146.481 230.032 190.600 1.00 55.51 76 ASP E N 1
ATOM 8749 C CA . ASP D 1 76 ? 147.580 229.355 189.919 1.00 55.51 76 ASP E CA 1
ATOM 8750 C C . ASP D 1 76 ? 148.911 230.020 190.240 1.00 55.51 76 ASP E C 1
ATOM 8751 O O . ASP D 1 76 ? 149.929 229.338 190.411 1.00 55.51 76 ASP E O 1
ATOM 8756 N N . GLU D 1 77 ? 148.925 231.353 190.314 1.00 57.00 77 GLU E N 1
ATOM 8757 C CA . GLU D 1 77 ? 150.139 232.054 190.722 1.00 57.00 77 GLU E CA 1
ATOM 8758 C C . GLU D 1 77 ? 150.579 231.615 192.110 1.00 57.00 77 GLU E C 1
ATOM 8759 O O . GLU D 1 77 ? 151.776 231.435 192.365 1.00 57.00 77 GLU E O 1
ATOM 8765 N N . ILE D 1 78 ? 149.622 231.452 193.024 1.00 53.90 78 ILE E N 1
ATOM 8766 C CA . ILE D 1 78 ? 149.947 230.964 194.363 1.00 53.90 78 ILE E CA 1
ATOM 8767 C C . ILE D 1 78 ? 150.506 229.548 194.290 1.00 53.90 78 ILE E C 1
ATOM 8768 O O . ILE D 1 78 ? 151.528 229.229 194.909 1.00 53.90 78 ILE E O 1
ATOM 8773 N N . ARG D 1 79 ? 149.842 228.678 193.527 1.00 54.29 79 ARG E N 1
ATOM 8774 C CA . ARG D 1 79 ? 150.222 227.273 193.426 1.00 54.29 79 ARG E CA 1
ATOM 8775 C C . ARG D 1 79 ? 151.518 227.059 192.660 1.00 54.29 79 ARG E C 1
ATOM 8776 O O . ARG D 1 79 ? 152.037 225.940 192.661 1.00 54.29 79 ARG E O 1
ATOM 8784 N N . THR D 1 80 ? 152.033 228.084 191.988 1.00 57.92 80 THR E N 1
ATOM 8785 C CA . THR D 1 80 ? 153.330 228.005 191.335 1.00 57.92 80 THR E CA 1
ATOM 8786 C C . THR D 1 80 ? 154.370 228.900 191.992 1.00 57.92 80 THR E C 1
ATOM 8787 O O . THR D 1 80 ? 155.539 228.865 191.595 1.00 57.92 80 THR E O 1
ATOM 8791 N N . GLY D 1 81 ? 153.981 229.689 192.988 1.00 59.58 81 GLY E N 1
ATOM 8792 C CA . GLY D 1 81 ? 154.870 230.637 193.625 1.00 59.58 81 GLY E CA 1
ATOM 8793 C C . GLY D 1 81 ? 155.621 230.053 194.802 1.00 59.58 81 GLY E C 1
ATOM 8794 O O . GLY D 1 81 ? 155.755 228.837 194.955 1.00 59.58 81 GLY E O 1
ATOM 8795 N N . THR D 1 82 ? 156.120 230.954 195.653 1.00 59.08 82 THR E N 1
ATOM 8796 C CA . THR D 1 82 ? 156.924 230.545 196.799 1.00 59.08 82 THR E CA 1
ATOM 8797 C C . THR D 1 82 ? 156.105 229.760 197.816 1.00 59.08 82 THR E C 1
ATOM 8798 O O . THR D 1 82 ? 156.634 228.857 198.475 1.00 59.08 82 THR E O 1
ATOM 8802 N N . TYR D 1 83 ? 154.816 230.066 197.941 1.00 56.19 83 TYR E N 1
ATOM 8803 C CA . TYR D 1 83 ? 153.942 229.438 198.929 1.00 56.19 83 TYR E CA 1
ATOM 8804 C C . TYR D 1 83 ? 153.172 228.270 198.334 1.00 56.19 83 TYR E C 1
ATOM 8805 O O . TYR D 1 83 ? 152.011 228.027 198.677 1.00 56.19 83 TYR E O 1
ATOM 8814 N N . ARG D 1 84 ? 153.813 227.542 197.419 1.00 59.17 84 ARG E N 1
ATOM 8815 C CA . ARG D 1 84 ? 153.215 226.337 196.859 1.00 59.17 84 ARG E CA 1
ATOM 8816 C C . ARG D 1 84 ? 152.938 225.300 197.938 1.00 59.17 84 ARG E C 1
ATOM 8817 O O . ARG D 1 84 ? 151.877 224.666 197.943 1.00 59.17 84 ARG E O 1
ATOM 8825 N N . SER D 1 85 ? 153.880 225.113 198.859 1.00 58.60 85 SER E N 1
ATOM 8826 C CA . SER D 1 85 ? 153.792 224.060 199.859 1.00 58.60 85 SER E CA 1
ATOM 8827 C C . SER D 1 85 ? 153.071 224.486 201.130 1.00 58.60 85 SER E C 1
ATOM 8828 O O . SER D 1 85 ? 152.831 223.639 201.997 1.00 58.60 85 SER E O 1
ATOM 8831 N N . LEU D 1 86 ? 152.717 225.762 201.267 1.00 54.71 86 LEU E N 1
ATOM 8832 C CA . LEU D 1 86 ? 152.131 226.237 202.515 1.00 54.71 86 LEU E CA 1
ATOM 8833 C C . LEU D 1 86 ? 150.671 225.819 202.643 1.00 54.71 86 LEU E C 1
ATOM 8834 O O . LEU D 1 86 ? 150.297 225.104 203.578 1.00 54.71 86 LEU E O 1
ATOM 8839 N N . PHE D 1 87 ? 149.832 226.256 201.710 1.00 50.96 87 PHE E N 1
ATOM 8840 C CA . PHE D 1 87 ? 148.400 226.020 201.807 1.00 50.96 87 PHE E CA 1
ATOM 8841 C C . PHE D 1 87 ? 148.053 224.575 201.476 1.00 50.96 87 PHE E C 1
ATOM 8842 O O . PHE D 1 87 ? 148.765 223.894 200.733 1.00 50.96 87 PHE E O 1
ATOM 8850 N N . HIS D 1 88 ? 146.946 224.113 202.039 1.00 54.44 88 HIS E N 1
ATOM 8851 C CA . HIS D 1 88 ? 146.424 222.798 201.694 1.00 54.44 88 HIS E CA 1
ATOM 8852 C C . HIS D 1 88 ? 145.949 222.807 200.245 1.00 54.44 88 HIS E C 1
ATOM 8853 O O . HIS D 1 88 ? 145.213 223.717 199.849 1.00 54.44 88 HIS E O 1
ATOM 8860 N N . PRO D 1 89 ? 146.350 221.830 199.428 1.00 53.08 89 PRO E N 1
ATOM 8861 C CA . PRO D 1 89 ? 145.958 221.857 198.010 1.00 53.08 89 PRO E CA 1
ATOM 8862 C C . PRO D 1 89 ? 144.457 221.869 197.788 1.00 53.08 89 PRO E C 1
ATOM 8863 O O . PRO D 1 89 ? 143.990 222.496 196.830 1.00 53.08 89 PRO E O 1
ATOM 8867 N N . GLU D 1 90 ? 143.684 221.195 198.638 1.00 56.85 90 GLU E N 1
ATOM 8868 C CA . GLU D 1 90 ? 142.235 221.205 198.492 1.00 56.85 90 GLU E CA 1
ATOM 8869 C C . GLU D 1 90 ? 141.608 222.507 198.971 1.00 56.85 90 GLU E C 1
ATOM 8870 O O . GLU D 1 90 ? 140.455 222.788 198.629 1.00 56.85 90 GLU E O 1
ATOM 8876 N N . GLN D 1 91 ? 142.335 223.304 199.756 1.00 54.17 91 GLN E N 1
ATOM 8877 C CA . GLN D 1 91 ? 141.825 224.593 200.199 1.00 54.17 91 GLN E CA 1
ATOM 8878 C C . GLN D 1 91 ? 141.892 225.654 199.112 1.00 54.17 91 GLN E C 1
ATOM 8879 O O . GLN D 1 91 ? 141.176 226.656 199.199 1.00 54.17 91 GLN E O 1
ATOM 8885 N N . LEU D 1 92 ? 142.732 225.460 198.100 1.00 49.07 92 LEU E N 1
ATOM 8886 C CA . LEU D 1 92 ? 142.848 226.392 196.982 1.00 49.07 92 LEU E CA 1
ATOM 8887 C C . LEU D 1 92 ? 141.783 226.021 195.957 1.00 49.07 92 LEU E C 1
ATOM 8888 O O . LEU D 1 92 ? 141.990 225.143 195.117 1.00 49.07 92 LEU E O 1
ATOM 8893 N N . ILE D 1 93 ? 140.638 226.694 196.026 1.00 51.21 93 ILE E N 1
ATOM 8894 C CA . ILE D 1 93 ? 139.470 226.367 195.215 1.00 51.21 93 ILE E CA 1
ATOM 8895 C C . ILE D 1 93 ? 139.392 227.333 194.044 1.00 51.21 93 ILE E C 1
ATOM 8896 O O . ILE D 1 93 ? 139.497 228.552 194.225 1.00 51.21 93 ILE E O 1
ATOM 8901 N N . THR D 1 94 ? 139.205 226.792 192.843 1.00 53.02 94 THR E N 1
ATOM 8902 C CA . THR D 1 94 ? 139.119 227.587 191.629 1.00 53.02 94 THR E CA 1
ATOM 8903 C C . THR D 1 94 ? 137.925 227.144 190.800 1.00 53.02 94 THR E C 1
ATOM 8904 O O . THR D 1 94 ? 137.483 225.995 190.877 1.00 53.02 94 THR E O 1
ATOM 8908 N N . GLY D 1 95 ? 137.409 228.074 190.005 1.00 53.94 95 GLY E N 1
ATOM 8909 C CA . GLY D 1 95 ? 136.393 227.789 189.022 1.00 53.94 95 GLY E CA 1
ATOM 8910 C C . GLY D 1 95 ? 136.971 227.697 187.625 1.00 53.94 95 GLY E C 1
ATOM 8911 O O . GLY D 1 95 ? 138.175 227.499 187.429 1.00 53.94 95 GLY E O 1
ATOM 8912 N N . LYS D 1 96 ? 136.095 227.849 186.635 1.00 55.71 96 LYS E N 1
ATOM 8913 C CA . LYS D 1 96 ? 136.498 227.820 185.236 1.00 55.71 96 LYS E CA 1
ATOM 8914 C C . LYS D 1 96 ? 136.701 229.215 184.660 1.00 55.71 96 LYS E C 1
ATOM 8915 O O . LYS D 1 96 ? 137.694 229.464 183.972 1.00 55.71 96 LYS E O 1
ATOM 8921 N N . GLU D 1 97 ? 135.777 230.133 184.931 1.00 57.37 97 GLU E N 1
ATOM 8922 C CA . GLU D 1 97 ? 135.858 231.492 184.420 1.00 57.37 97 GLU E CA 1
ATOM 8923 C C . GLU D 1 97 ? 135.331 232.459 185.469 1.00 57.37 97 GLU E C 1
ATOM 8924 O O . GLU D 1 97 ? 134.436 232.126 186.249 1.00 57.37 97 GLU E O 1
ATOM 8930 N N . ASP D 1 98 ? 135.891 233.666 185.472 1.00 54.64 98 ASP E N 1
ATOM 8931 C CA . ASP D 1 98 ? 135.557 234.656 186.482 1.00 54.64 98 ASP E CA 1
ATOM 8932 C C . ASP D 1 98 ? 134.147 235.196 186.265 1.00 54.64 98 ASP E C 1
ATOM 8933 O O . ASP D 1 98 ? 133.495 234.935 185.251 1.00 54.64 98 ASP E O 1
ATOM 8938 N N . ALA D 1 99 ? 133.675 235.961 187.248 1.00 51.01 99 ALA E N 1
ATOM 8939 C CA . ALA D 1 99 ? 132.364 236.586 187.159 1.00 51.01 99 ALA E CA 1
ATOM 8940 C C . ALA D 1 99 ? 132.345 237.788 186.226 1.00 51.01 99 ALA E C 1
ATOM 8941 O O . ALA D 1 99 ? 131.258 238.277 185.905 1.00 51.01 99 ALA E O 1
ATOM 8943 N N . ALA D 1 100 ? 133.510 238.268 185.791 1.00 49.92 100 ALA E N 1
ATOM 8944 C CA . ALA D 1 100 ? 133.614 239.395 184.862 1.00 49.92 100 ALA E CA 1
ATOM 8945 C C . ALA D 1 100 ? 132.924 240.641 185.414 1.00 49.92 100 ALA E C 1
ATOM 8946 O O . ALA D 1 100 ? 132.088 241.261 184.754 1.00 49.92 100 ALA E O 1
ATOM 8948 N N . ASN D 1 101 ? 133.282 241.003 186.647 1.00 49.19 101 ASN E N 1
ATOM 8949 C CA . ASN D 1 101 ? 132.767 242.203 187.310 1.00 49.19 101 ASN E CA 1
ATOM 8950 C C . ASN D 1 101 ? 131.243 242.219 187.363 1.00 49.19 101 ASN E C 1
ATOM 8951 O O . ASN D 1 101 ? 130.625 243.284 187.411 1.00 49.19 101 ASN E O 1
ATOM 8956 N N . ASN D 1 102 ? 130.626 241.043 187.362 1.00 52.92 102 ASN E N 1
ATOM 8957 C CA . ASN D 1 102 ? 129.176 240.911 187.381 1.00 52.92 102 ASN E CA 1
ATOM 8958 C C . ASN D 1 102 ? 128.758 240.294 188.707 1.00 52.92 102 ASN E C 1
ATOM 8959 O O . ASN D 1 102 ? 129.217 239.203 189.060 1.00 52.92 102 ASN E O 1
ATOM 8964 N N . TYR D 1 103 ? 127.897 240.999 189.443 1.00 54.34 103 TYR E N 1
ATOM 8965 C CA . TYR D 1 103 ? 127.368 240.451 190.687 1.00 54.34 103 TYR E CA 1
ATOM 8966 C C . TYR D 1 103 ? 126.508 239.224 190.423 1.00 54.34 103 TYR E C 1
ATOM 8967 O O . TYR D 1 103 ? 126.616 238.217 191.134 1.00 54.34 103 TYR E O 1
ATOM 8976 N N . ALA D 1 104 ? 125.651 239.289 189.402 1.00 56.18 104 ALA E N 1
ATOM 8977 C CA . ALA D 1 104 ? 124.761 238.171 189.110 1.00 56.18 104 ALA E CA 1
ATOM 8978 C C . ALA D 1 104 ? 125.543 236.935 188.688 1.00 56.18 104 ALA E C 1
ATOM 8979 O O . ALA D 1 104 ? 125.207 235.817 189.092 1.00 56.18 104 ALA E O 1
ATOM 8981 N N . ARG D 1 105 ? 126.592 237.114 187.884 1.00 56.05 105 ARG E N 1
ATOM 8982 C CA . ARG D 1 105 ? 127.386 235.968 187.449 1.00 56.05 105 ARG E CA 1
ATOM 8983 C C . ARG D 1 105 ? 128.041 235.269 188.632 1.00 56.05 105 ARG E C 1
ATOM 8984 O O . ARG D 1 105 ? 128.086 234.036 188.686 1.00 56.05 105 ARG E O 1
ATOM 8992 N N . GLY D 1 106 ? 128.560 236.040 189.589 1.00 55.77 106 GLY E N 1
ATOM 8993 C CA . GLY D 1 106 ? 129.192 235.443 190.751 1.00 55.77 106 GLY E CA 1
ATOM 8994 C C . GLY D 1 106 ? 128.231 234.954 191.811 1.00 55.77 106 GLY E C 1
ATOM 8995 O O . GLY D 1 106 ? 128.633 234.178 192.682 1.00 55.77 106 GLY E O 1
ATOM 8996 N N . HIS D 1 107 ? 126.974 235.395 191.765 1.00 57.50 107 HIS E N 1
ATOM 8997 C CA . HIS D 1 107 ? 125.981 235.006 192.761 1.00 57.50 107 HIS E CA 1
ATOM 8998 C C . HIS D 1 107 ? 125.120 233.834 192.300 1.00 57.50 107 HIS E C 1
ATOM 8999 O O . HIS D 1 107 ? 125.090 232.787 192.953 1.00 57.50 107 HIS E O 1
ATOM 9006 N N . TYR D 1 108 ? 124.418 233.989 191.179 1.00 59.09 108 TYR E N 1
ATOM 9007 C CA . TYR D 1 108 ? 123.421 233.016 190.756 1.00 59.09 108 TYR E CA 1
ATOM 9008 C C . TYR D 1 108 ? 123.907 232.068 189.672 1.00 59.09 108 TYR E C 1
ATOM 9009 O O . TYR D 1 108 ? 123.401 230.945 189.582 1.00 59.09 108 TYR E O 1
ATOM 9018 N N . THR D 1 109 ? 124.863 232.483 188.843 1.00 58.78 109 THR E N 1
ATOM 9019 C CA . THR D 1 109 ? 125.238 231.716 187.660 1.00 58.78 109 THR E CA 1
ATOM 9020 C C . THR D 1 109 ? 126.498 230.884 187.878 1.00 58.78 109 THR E C 1
ATOM 9021 O O . THR D 1 109 ? 126.474 229.662 187.708 1.00 58.78 109 THR E O 1
ATOM 9025 N N . ILE D 1 110 ? 127.606 231.524 188.250 1.00 58.56 110 ILE E N 1
ATOM 9026 C CA . ILE D 1 110 ? 128.870 230.816 188.420 1.00 58.56 110 ILE E CA 1
ATOM 9027 C C . ILE D 1 110 ? 129.190 230.525 189.884 1.00 58.56 110 ILE E C 1
ATOM 9028 O O . ILE D 1 110 ? 129.954 229.588 190.162 1.00 58.56 110 ILE E O 1
ATOM 9033 N N . GLY D 1 111 ? 128.629 231.286 190.823 1.00 59.35 111 GLY E N 1
ATOM 9034 C CA . GLY D 1 111 ? 128.895 231.022 192.227 1.00 59.35 111 GLY E CA 1
ATOM 9035 C C . GLY D 1 111 ? 128.353 229.683 192.686 1.00 59.35 111 GLY E C 1
ATOM 9036 O O . GLY D 1 111 ? 128.970 229.008 193.517 1.00 59.35 111 GLY E O 1
ATOM 9037 N N . LYS D 1 112 ? 127.195 229.284 192.154 1.00 61.58 112 LYS E N 1
ATOM 9038 C CA . LYS D 1 112 ? 126.579 228.017 192.523 1.00 61.58 112 LYS E CA 1
ATOM 9039 C C . LYS D 1 112 ? 127.413 226.819 192.097 1.00 61.58 112 LYS E C 1
ATOM 9040 O O . LYS D 1 112 ? 127.217 225.722 192.631 1.00 61.58 112 LYS E O 1
ATOM 9046 N N . GLU D 1 113 ? 128.331 227.001 191.147 1.00 59.67 113 GLU E N 1
ATOM 9047 C CA . GLU D 1 113 ? 129.157 225.887 190.698 1.00 59.67 113 GLU E CA 1
ATOM 9048 C C . GLU D 1 113 ? 130.067 225.385 191.811 1.00 59.67 113 GLU E C 1
ATOM 9049 O O . GLU D 1 113 ? 130.276 224.175 191.948 1.00 59.67 113 GLU E O 1
ATOM 9051 N N . ILE D 1 114 ? 130.615 226.293 192.618 1.00 58.24 114 ILE E N 1
ATOM 9052 C CA . ILE D 1 114 ? 131.605 225.926 193.619 1.00 58.24 114 ILE E CA 1
ATOM 9053 C C . ILE D 1 114 ? 131.207 226.360 195.023 1.00 58.24 114 ILE E C 1
ATOM 9054 O O . ILE D 1 114 ? 132.016 226.258 195.946 1.00 58.24 114 ILE E O 1
ATOM 9059 N N . ILE D 1 115 ? 129.976 226.841 195.214 1.00 57.84 115 ILE E N 1
ATOM 9060 C CA . ILE D 1 115 ? 129.555 227.198 196.567 1.00 57.84 115 ILE E CA 1
ATOM 9061 C C . ILE D 1 115 ? 129.553 225.969 197.466 1.00 57.84 115 ILE E C 1
ATOM 9062 O O . ILE D 1 115 ? 129.954 226.037 198.634 1.00 57.84 115 ILE E O 1
ATOM 9067 N N . ASP D 1 116 ? 129.115 224.824 196.937 1.00 60.08 116 ASP E N 1
ATOM 9068 C CA . ASP D 1 116 ? 129.069 223.608 197.742 1.00 60.08 116 ASP E CA 1
ATOM 9069 C C . ASP D 1 116 ? 130.466 223.159 198.149 1.00 60.08 116 ASP E C 1
ATOM 9070 O O . ASP D 1 116 ? 130.690 222.789 199.306 1.00 60.08 116 ASP E O 1
ATOM 9075 N N . LEU D 1 117 ? 131.419 223.191 197.215 1.00 58.53 117 LEU E N 1
ATOM 9076 C CA . LEU D 1 117 ? 132.789 222.811 197.542 1.00 58.53 117 LEU E CA 1
ATOM 9077 C C . LEU D 1 117 ? 133.411 223.786 198.536 1.00 58.53 117 LEU E C 1
ATOM 9078 O O . LEU D 1 117 ? 134.119 223.371 199.463 1.00 58.53 117 LEU E O 1
ATOM 9083 N N . THR D 1 118 ? 133.154 225.085 198.363 1.00 56.63 118 THR E N 1
ATOM 9084 C CA . THR D 1 118 ? 133.673 226.072 199.303 1.00 56.63 118 THR E CA 1
ATOM 9085 C C . THR D 1 118 ? 133.127 225.826 200.703 1.00 56.63 118 THR E C 1
ATOM 9086 O O . THR D 1 118 ? 133.871 225.861 201.690 1.00 56.63 118 THR E O 1
ATOM 9090 N N . LEU D 1 119 ? 131.825 225.559 200.806 1.00 56.16 119 LEU E N 1
ATOM 9091 C CA . LEU D 1 119 ? 131.224 225.323 202.112 1.00 56.16 119 LEU E CA 1
ATOM 9092 C C . LEU D 1 119 ? 131.719 224.020 202.722 1.00 56.16 119 LEU E C 1
ATOM 9093 O O . LEU D 1 119 ? 131.893 223.932 203.941 1.00 56.16 119 LEU E O 1
ATOM 9098 N N . ASP D 1 120 ? 131.952 222.996 201.898 1.00 59.50 120 ASP E N 1
ATOM 9099 C CA . ASP D 1 120 ? 132.516 221.755 202.418 1.00 59.50 120 ASP E CA 1
ATOM 9100 C C . ASP D 1 120 ? 133.912 221.978 202.981 1.00 59.50 120 ASP E C 1
ATOM 9101 O O . ASP D 1 120 ? 134.245 221.463 204.054 1.00 59.50 120 ASP E O 1
ATOM 9106 N N . ARG D 1 121 ? 134.743 222.748 202.275 1.00 57.47 121 ARG E N 1
ATOM 9107 C CA . ARG D 1 121 ? 136.079 223.038 202.787 1.00 57.47 121 ARG E CA 1
ATOM 9108 C C . ARG D 1 121 ? 136.014 223.855 204.073 1.00 57.47 121 ARG E C 1
ATOM 9109 O O . ARG D 1 121 ? 136.774 223.604 205.017 1.00 57.47 121 ARG E O 1
ATOM 9117 N N . ILE D 1 122 ? 135.110 224.836 204.129 1.00 55.73 122 ILE E N 1
ATOM 9118 C CA . ILE D 1 122 ? 134.966 225.644 205.337 1.00 55.73 122 ILE E CA 1
ATOM 9119 C C . ILE D 1 122 ? 134.512 224.781 206.507 1.00 55.73 122 ILE E C 1
ATOM 9120 O O . ILE D 1 122 ? 135.003 224.926 207.631 1.00 55.73 122 ILE E O 1
ATOM 9125 N N . ARG D 1 123 ? 133.562 223.875 206.265 1.00 58.01 123 ARG E N 1
ATOM 9126 C CA . ARG D 1 123 ? 133.092 222.984 207.320 1.00 58.01 123 ARG E CA 1
ATOM 9127 C C . ARG D 1 123 ? 134.197 222.044 207.784 1.00 58.01 123 ARG E C 1
ATOM 9128 O O . ARG D 1 123 ? 134.321 221.766 208.983 1.00 58.01 123 ARG E O 1
ATOM 9136 N N . ARG D 1 124 ? 135.004 221.540 206.850 1.00 57.28 124 ARG E N 1
ATOM 9137 C CA . ARG D 1 124 ? 136.123 220.685 207.228 1.00 57.28 124 ARG E CA 1
ATOM 9138 C C . ARG D 1 124 ? 137.125 221.445 208.084 1.00 57.28 124 ARG E C 1
ATOM 9139 O O . ARG D 1 124 ? 137.665 220.900 209.053 1.00 57.28 124 ARG E O 1
ATOM 9147 N N . LEU D 1 125 ? 137.396 222.703 207.736 1.00 54.46 125 LEU E N 1
ATOM 9148 C CA . LEU D 1 125 ? 138.290 223.514 208.557 1.00 54.46 125 LEU E CA 1
ATOM 9149 C C . LEU D 1 125 ? 137.698 223.773 209.937 1.00 54.46 125 LEU E C 1
ATOM 9150 O O . LEU D 1 125 ? 138.406 223.695 210.947 1.00 54.46 125 LEU E O 1
ATOM 9155 N N . ALA D 1 126 ? 136.403 224.088 209.998 1.00 56.92 126 ALA E N 1
ATOM 9156 C CA . ALA D 1 126 ? 135.773 224.426 211.270 1.00 56.92 126 ALA E CA 1
ATOM 9157 C C . ALA D 1 126 ? 135.713 223.223 212.201 1.00 56.92 126 ALA E C 1
ATOM 9158 O O . ALA D 1 126 ? 135.907 223.361 213.414 1.00 56.92 126 ALA E O 1
ATOM 9160 N N . ASP D 1 127 ? 135.439 222.036 211.658 1.00 60.45 127 ASP E N 1
ATOM 9161 C CA . ASP D 1 127 ? 135.353 220.846 212.494 1.00 60.45 127 ASP E CA 1
ATOM 9162 C C . ASP D 1 127 ? 136.710 220.416 213.034 1.00 60.45 127 ASP E C 1
ATOM 9163 O O . ASP D 1 127 ? 136.763 219.692 214.033 1.00 60.45 127 ASP E O 1
ATOM 9168 N N . ASN D 1 128 ? 137.801 220.845 212.404 1.00 61.14 128 ASN E N 1
ATOM 9169 C CA . ASN D 1 128 ? 139.137 220.480 212.855 1.00 61.14 128 ASN E CA 1
ATOM 9170 C C . ASN D 1 128 ? 139.639 221.352 213.997 1.00 61.14 128 ASN E C 1
ATOM 9171 O O . ASN D 1 128 ? 140.680 221.036 214.583 1.00 61.14 128 ASN E O 1
ATOM 9176 N N . CYS D 1 129 ? 138.936 222.432 214.328 1.00 62.63 129 CYS E N 1
ATOM 9177 C CA . CYS D 1 129 ? 139.326 223.324 215.409 1.00 62.63 129 CYS E CA 1
ATOM 9178 C C . CYS D 1 129 ? 138.250 223.313 216.484 1.00 62.63 129 CYS E C 1
ATOM 9179 O O . CYS D 1 129 ? 137.062 223.466 216.182 1.00 62.63 129 CYS E O 1
ATOM 9182 N N . THR D 1 130 ? 138.669 223.125 217.734 1.00 63.84 130 THR E N 1
ATOM 9183 C CA . THR D 1 130 ? 137.741 223.082 218.856 1.00 63.84 130 THR E CA 1
ATOM 9184 C C . THR D 1 130 ? 137.462 224.456 219.449 1.00 63.84 130 THR E C 1
ATOM 9185 O O . THR D 1 130 ? 136.427 224.643 220.099 1.00 63.84 130 THR E O 1
ATOM 9189 N N . GLY D 1 131 ? 138.355 225.419 219.239 1.00 63.05 131 GLY E N 1
ATOM 9190 C CA . GLY D 1 131 ? 138.199 226.739 219.815 1.00 63.05 131 GLY E CA 1
ATOM 9191 C C . GLY D 1 131 ? 137.962 227.820 218.784 1.00 63.05 131 GLY E C 1
ATOM 9192 O O . GLY D 1 131 ? 138.558 228.898 218.865 1.00 63.05 131 GLY E O 1
ATOM 9193 N N . LEU D 1 132 ? 137.109 227.537 217.801 1.00 58.02 132 LEU E N 1
ATOM 9194 C CA . LEU D 1 132 ? 136.850 228.492 216.731 1.00 58.02 132 LEU E CA 1
ATOM 9195 C C . LEU D 1 132 ? 136.306 229.797 217.295 1.00 58.02 132 LEU E C 1
ATOM 9196 O O . LEU D 1 132 ? 135.384 229.800 218.115 1.00 58.02 132 LEU E O 1
ATOM 9201 N N . GLN D 1 133 ? 136.885 230.911 216.851 1.00 55.13 133 GLN E N 1
ATOM 9202 C CA . GLN D 1 133 ? 136.510 232.238 217.320 1.00 55.13 133 GLN E CA 1
ATOM 9203 C C . GLN D 1 133 ? 135.657 233.005 216.322 1.00 55.13 133 GLN E C 1
ATOM 9204 O O . GLN D 1 133 ? 134.721 233.702 216.724 1.00 55.13 133 GLN E O 1
ATOM 9210 N N . GLY D 1 134 ? 135.957 232.899 215.034 1.00 52.13 134 GLY E N 1
ATOM 9211 C CA . GLY D 1 134 ? 135.199 233.635 214.044 1.00 52.13 134 GLY E CA 1
ATOM 9212 C C . GLY D 1 134 ? 135.760 233.415 212.658 1.00 52.13 134 GLY E C 1
ATOM 9213 O O . GLY D 1 134 ? 136.611 232.551 212.440 1.00 52.13 134 GLY E O 1
ATOM 9214 N N . PHE D 1 135 ? 135.268 234.220 211.719 1.00 48.00 135 PHE E N 1
ATOM 9215 C CA . PHE D 1 135 ? 135.659 234.139 210.322 1.00 48.00 135 PHE E CA 1
ATOM 9216 C C . PHE D 1 135 ? 136.301 235.448 209.885 1.00 48.00 135 PHE E C 1
ATOM 9217 O O . PHE D 1 135 ? 135.957 236.523 210.382 1.00 48.00 135 PHE E O 1
ATOM 9225 N N . LEU D 1 136 ? 137.242 235.348 208.947 1.00 42.97 136 LEU E N 1
ATOM 9226 C CA . LEU D 1 136 ? 137.933 236.509 208.384 1.00 42.97 136 LEU E CA 1
ATOM 9227 C C . LEU D 1 136 ? 137.774 236.457 206.868 1.00 42.97 136 LEU E C 1
ATOM 9228 O O . LEU D 1 136 ? 138.582 235.841 206.170 1.00 42.97 136 LEU E O 1
ATOM 9233 N N . VAL D 1 137 ? 136.740 237.116 206.360 1.00 42.05 137 VAL E N 1
ATOM 9234 C CA . VAL D 1 137 ? 136.436 237.104 204.934 1.00 42.05 137 VAL E CA 1
ATOM 9235 C C . VAL D 1 137 ? 137.102 238.308 204.280 1.00 42.05 137 VAL E C 1
ATOM 9236 O O . VAL D 1 137 ? 136.802 239.456 204.621 1.00 42.05 137 VAL E O 1
ATOM 9240 N N . PHE D 1 138 ? 138.000 238.047 203.336 1.00 41.76 138 PHE E N 1
ATOM 9241 C CA . PHE D 1 138 ? 138.686 239.089 202.586 1.00 41.76 138 PHE E CA 1
ATOM 9242 C C . PHE D 1 138 ? 138.147 239.117 201.164 1.00 41.76 138 PHE E C 1
ATOM 9243 O O . PHE D 1 138 ? 138.101 238.079 200.496 1.00 41.76 138 PHE E O 1
ATOM 9251 N N . HIS D 1 139 ? 137.751 240.297 200.705 1.00 43.41 139 HIS E N 1
ATOM 9252 C CA . HIS D 1 139 ? 137.185 240.456 199.370 1.00 43.41 139 HIS E CA 1
ATOM 9253 C C . HIS D 1 139 ? 137.154 241.944 199.043 1.00 43.41 139 HIS E C 1
ATOM 9254 O O . HIS D 1 139 ? 137.653 242.778 199.804 1.00 43.41 139 HIS E O 1
ATOM 9261 N N . SER D 1 140 ? 136.568 242.267 197.893 1.00 44.67 140 SER E N 1
ATOM 9262 C CA . SER D 1 140 ? 136.433 243.638 197.426 1.00 44.67 140 SER E CA 1
ATOM 9263 C C . SER D 1 140 ? 135.017 243.858 196.919 1.00 44.67 140 SER E C 1
ATOM 9264 O O . SER D 1 140 ? 134.445 242.988 196.257 1.00 44.67 140 SER E O 1
ATOM 9267 N N . PHE D 1 141 ? 134.456 245.026 197.232 1.00 46.94 141 PHE E N 1
ATOM 9268 C CA . PHE D 1 141 ? 133.083 245.316 196.832 1.00 46.94 141 PHE E CA 1
ATOM 9269 C C . PHE D 1 141 ? 132.964 245.503 195.325 1.00 46.94 141 PHE E C 1
ATOM 9270 O O . PHE D 1 141 ? 131.977 245.071 194.718 1.00 46.94 141 PHE E O 1
ATOM 9278 N N . GLY D 1 142 ? 133.954 246.145 194.703 1.00 48.11 142 GLY E N 1
ATOM 9279 C CA . GLY D 1 142 ? 133.836 246.522 193.306 1.00 48.11 142 GLY E CA 1
ATOM 9280 C C . GLY D 1 142 ? 133.876 245.363 192.333 1.00 48.11 142 GLY E C 1
ATOM 9281 O O . GLY D 1 142 ? 133.397 245.502 191.204 1.00 48.11 142 GLY E O 1
ATOM 9282 N N . GLY D 1 143 ? 134.432 244.228 192.739 1.00 46.43 143 GLY E N 1
ATOM 9283 C CA . GLY D 1 143 ? 134.529 243.086 191.860 1.00 46.43 143 GLY E CA 1
ATOM 9284 C C . GLY D 1 143 ? 133.198 242.389 191.673 1.00 46.43 143 GLY E C 1
ATOM 9285 O O . GLY D 1 143 ? 132.183 242.730 192.276 1.00 46.43 143 GLY E O 1
ATOM 9286 N N . GLY D 1 144 ? 133.210 241.391 190.796 1.00 48.24 144 GLY E N 1
ATOM 9287 C CA . GLY D 1 144 ? 132.036 240.572 190.581 1.00 48.24 144 GLY E CA 1
ATOM 9288 C C . GLY D 1 144 ? 132.056 239.343 191.461 1.00 48.24 144 GLY E C 1
ATOM 9289 O O . GLY D 1 144 ? 131.070 239.037 192.137 1.00 48.24 144 GLY E O 1
ATOM 9290 N N . THR D 1 145 ? 133.184 238.632 191.460 1.00 47.48 145 THR E N 1
ATOM 9291 C CA . THR D 1 145 ? 133.360 237.513 192.377 1.00 47.48 145 THR E CA 1
ATOM 9292 C C . THR D 1 145 ? 133.289 237.988 193.821 1.00 47.48 145 THR E C 1
ATOM 9293 O O . THR D 1 145 ? 132.375 237.620 194.564 1.00 47.48 145 THR E O 1
ATOM 9297 N N . GLY D 1 146 ? 134.223 238.854 194.217 1.00 46.11 146 GLY E N 1
ATOM 9298 C CA . GLY D 1 146 ? 134.309 239.334 195.586 1.00 46.11 146 GLY E CA 1
ATOM 9299 C C . GLY D 1 146 ? 133.055 240.010 196.100 1.00 46.11 146 GLY E C 1
ATOM 9300 O O . GLY D 1 146 ? 132.956 240.249 197.308 1.00 46.11 146 GLY E O 1
ATOM 9301 N N . SER D 1 147 ? 132.113 240.350 195.223 1.00 50.65 147 SER E N 1
ATOM 9302 C CA . SER D 1 147 ? 130.815 240.855 195.653 1.00 50.65 147 SER E CA 1
ATOM 9303 C C . SER D 1 147 ? 129.761 239.753 195.700 1.00 50.65 147 SER E C 1
ATOM 9304 O O . SER D 1 147 ? 129.262 239.411 196.775 1.00 50.65 147 SER E O 1
ATOM 9307 N N . GLY D 1 148 ? 129.448 239.152 194.551 1.00 52.01 148 GLY E N 1
ATOM 9308 C CA . GLY D 1 148 ? 128.353 238.196 194.505 1.00 52.01 148 GLY E CA 1
ATOM 9309 C C . GLY D 1 148 ? 128.669 236.895 195.216 1.00 52.01 148 GLY E C 1
ATOM 9310 O O . GLY D 1 148 ? 127.866 236.396 196.014 1.00 52.01 148 GLY E O 1
ATOM 9311 N N . PHE D 1 149 ? 129.832 236.310 194.921 1.00 52.02 149 PHE E N 1
ATOM 9312 C CA . PHE D 1 149 ? 130.182 235.051 195.558 1.00 52.02 149 PHE E CA 1
ATOM 9313 C C . PHE D 1 149 ? 130.396 235.240 197.049 1.00 52.02 149 PHE E C 1
ATOM 9314 O O . PHE D 1 149 ? 130.061 234.358 197.843 1.00 52.02 149 PHE E O 1
ATOM 9322 N N . THR D 1 150 ? 130.965 236.378 197.451 1.00 51.88 150 THR E N 1
ATOM 9323 C CA . THR D 1 150 ? 131.087 236.662 198.875 1.00 51.88 150 THR E CA 1
ATOM 9324 C C . THR D 1 150 ? 129.717 236.778 199.524 1.00 51.88 150 THR E C 1
ATOM 9325 O O . THR D 1 150 ? 129.505 236.267 200.626 1.00 51.88 150 THR E O 1
ATOM 9329 N N . SER D 1 151 ? 128.770 237.435 198.850 1.00 55.33 151 SER E N 1
ATOM 9330 C CA . SER D 1 151 ? 127.408 237.508 199.366 1.00 55.33 151 SER E CA 1
ATOM 9331 C C . SER D 1 151 ? 126.836 236.118 199.595 1.00 55.33 151 SER E C 1
ATOM 9332 O O . SER D 1 151 ? 126.342 235.804 200.685 1.00 55.33 151 SER E O 1
ATOM 9335 N N . LEU D 1 152 ? 126.909 235.266 198.573 1.00 55.44 152 LEU E N 1
ATOM 9336 C CA . LEU D 1 152 ? 126.339 233.927 198.677 1.00 55.44 152 LEU E CA 1
ATOM 9337 C C . LEU D 1 152 ? 127.023 233.122 199.778 1.00 55.44 152 LEU E C 1
ATOM 9338 O O . LEU D 1 152 ? 126.358 232.533 200.642 1.00 55.44 152 LEU E O 1
ATOM 9343 N N . LEU D 1 153 ? 128.357 233.110 199.777 1.00 55.93 153 LEU E N 1
ATOM 9344 C CA . LEU D 1 153 ? 129.101 232.322 200.751 1.00 55.93 153 LEU E CA 1
ATOM 9345 C C . LEU D 1 153 ? 128.841 232.802 202.169 1.00 55.93 153 LEU E C 1
ATOM 9346 O O . LEU D 1 153 ? 128.682 231.990 203.085 1.00 55.93 153 LEU E O 1
ATOM 9351 N N . MET D 1 154 ? 128.789 234.117 202.374 1.00 61.00 154 MET E N 1
ATOM 9352 C CA . MET D 1 154 ? 128.634 234.639 203.723 1.00 61.00 154 MET E CA 1
ATOM 9353 C C . MET D 1 154 ? 127.205 234.463 204.222 1.00 61.00 154 MET E C 1
ATOM 9354 O O . MET D 1 154 ? 126.990 234.235 205.416 1.00 61.00 154 MET E O 1
ATOM 9359 N N . GLU D 1 155 ? 126.213 234.529 203.328 1.00 58.98 155 GLU E N 1
ATOM 9360 C CA . GLU D 1 155 ? 124.853 234.205 203.748 1.00 58.98 155 GLU E CA 1
ATOM 9361 C C . GLU D 1 155 ? 124.737 232.732 204.129 1.00 58.98 155 GLU E C 1
ATOM 9362 O O . GLU D 1 155 ? 124.083 232.389 205.124 1.00 58.98 155 GLU E O 1
ATOM 9368 N N . ARG D 1 156 ? 125.398 231.847 203.375 1.00 60.71 156 ARG E N 1
ATOM 9369 C CA . ARG D 1 156 ? 125.378 230.433 203.738 1.00 60.71 156 ARG E CA 1
ATOM 9370 C C . ARG D 1 156 ? 126.101 230.193 205.058 1.00 60.71 156 ARG E C 1
ATOM 9371 O O . ARG D 1 156 ? 125.667 229.367 205.868 1.00 60.71 156 ARG E O 1
ATOM 9379 N N . LEU D 1 157 ? 127.206 230.904 205.293 1.00 58.85 157 LEU E N 1
ATOM 9380 C CA . LEU D 1 157 ? 127.919 230.777 206.560 1.00 58.85 157 LEU E CA 1
ATOM 9381 C C . LEU D 1 157 ? 127.072 231.273 207.724 1.00 58.85 157 LEU E C 1
ATOM 9382 O O . LEU D 1 157 ? 127.069 230.664 208.798 1.00 58.85 157 LEU E O 1
ATOM 9387 N N . SER D 1 158 ? 126.361 232.386 207.536 1.00 60.20 158 SER E N 1
ATOM 9388 C CA . SER D 1 158 ? 125.485 232.891 208.587 1.00 60.20 158 SER E CA 1
ATOM 9389 C C . SER D 1 158 ? 124.369 231.902 208.889 1.00 60.20 158 SER E C 1
ATOM 9390 O O . SER D 1 158 ? 123.991 231.717 210.052 1.00 60.20 158 SER E O 1
ATOM 9393 N N . VAL D 1 159 ? 123.821 231.264 207.854 1.00 62.30 159 VAL E N 1
ATOM 9394 C CA . VAL D 1 159 ? 122.800 230.243 208.078 1.00 62.30 159 VAL E CA 1
ATOM 9395 C C . VAL D 1 159 ? 123.385 229.051 208.828 1.00 62.30 159 VAL E C 1
ATOM 9396 O O . VAL D 1 159 ? 122.784 228.542 209.782 1.00 62.30 159 VAL E O 1
ATOM 9400 N N . ASP D 1 160 ? 124.570 228.593 208.418 1.00 63.30 160 ASP E N 1
ATOM 9401 C CA . ASP D 1 160 ? 125.122 227.352 208.954 1.00 63.30 160 ASP E CA 1
ATOM 9402 C C . ASP D 1 160 ? 125.606 227.519 210.390 1.00 63.30 160 ASP E C 1
ATOM 9403 O O . ASP D 1 160 ? 125.315 226.683 211.253 1.00 63.30 160 ASP E O 1
ATOM 9408 N N . TYR D 1 161 ? 126.350 228.590 210.669 1.00 60.19 161 TYR E N 1
ATOM 9409 C CA . TYR D 1 161 ? 127.004 228.761 211.963 1.00 60.19 161 TYR E CA 1
ATOM 9410 C C . TYR D 1 161 ? 126.223 229.685 212.890 1.00 60.19 161 TYR E C 1
ATOM 9411 O O . TYR D 1 161 ? 125.844 229.284 213.993 1.00 60.19 161 TYR E O 1
ATOM 9420 N N . GLY D 1 162 ? 125.976 230.920 212.466 1.00 60.58 162 GLY E N 1
ATOM 9421 C CA . GLY D 1 162 ? 125.172 231.810 213.278 1.00 60.58 162 GLY E CA 1
ATOM 9422 C C . GLY D 1 162 ? 125.966 232.599 214.297 1.00 60.58 162 GLY E C 1
ATOM 9423 O O . GLY D 1 162 ? 126.525 233.653 213.982 1.00 60.58 162 GLY E O 1
ATOM 9424 N N . LYS D 1 163 ? 126.010 232.094 215.532 1.00 59.37 163 LYS E N 1
ATOM 9425 C CA . LYS D 1 163 ? 126.623 232.828 216.634 1.00 59.37 163 LYS E CA 1
ATOM 9426 C C . LYS D 1 163 ? 128.108 233.091 216.422 1.00 59.37 163 LYS E C 1
ATOM 9427 O O . LYS D 1 163 ? 128.665 233.978 217.077 1.00 59.37 163 LYS E O 1
ATOM 9429 N N . LYS D 1 164 ? 128.765 232.344 215.537 1.00 57.28 164 LYS E N 1
ATOM 9430 C CA . LYS D 1 164 ? 130.180 232.574 215.282 1.00 57.28 164 LYS E CA 1
ATOM 9431 C C . LYS D 1 164 ? 130.393 233.953 214.670 1.00 57.28 164 LYS E C 1
ATOM 9432 O O . LYS D 1 164 ? 129.589 234.425 213.862 1.00 57.28 164 LYS E O 1
ATOM 9438 N N . ALA D 1 165 ? 131.484 234.600 215.067 1.00 53.83 165 ALA E N 1
ATOM 9439 C CA . ALA D 1 165 ? 131.793 235.933 214.572 1.00 53.83 165 ALA E CA 1
ATOM 9440 C C . ALA D 1 165 ? 132.116 235.896 213.085 1.00 53.83 165 ALA E C 1
ATOM 9441 O O . ALA D 1 165 ? 132.713 234.939 212.586 1.00 53.83 165 ALA E O 1
ATOM 9443 N N . LYS D 1 166 ? 131.716 236.948 212.373 1.00 50.98 166 LYS E N 1
ATOM 9444 C CA . LYS D 1 166 ? 131.979 237.085 210.940 1.00 50.98 166 LYS E CA 1
ATOM 9445 C C . LYS D 1 166 ? 132.589 238.463 210.710 1.00 50.98 166 LYS E C 1
ATOM 9446 O O . LYS D 1 166 ? 131.875 239.429 210.431 1.00 50.98 166 LYS E O 1
ATOM 9452 N N . LEU D 1 167 ? 133.909 238.549 210.827 1.00 48.09 167 LEU E N 1
ATOM 9453 C CA . LEU D 1 167 ? 134.643 239.787 210.607 1.00 48.09 167 LEU E CA 1
ATOM 9454 C C . LEU D 1 167 ? 135.186 239.782 209.185 1.00 48.09 167 LEU E C 1
ATOM 9455 O O . LEU D 1 167 ? 136.122 239.038 208.880 1.00 48.09 167 LEU E O 1
ATOM 9460 N N . GLU D 1 168 ? 134.612 240.613 208.322 1.00 45.99 168 GLU E N 1
ATOM 9461 C CA . GLU D 1 168 ? 134.977 240.626 206.915 1.00 45.99 168 GLU E CA 1
ATOM 9462 C C . GLU D 1 168 ? 135.676 241.932 206.565 1.00 45.99 168 GLU E C 1
ATOM 9463 O O . GLU D 1 168 ? 135.237 243.013 206.970 1.00 45.99 168 GLU E O 1
ATOM 9469 N N . PHE D 1 169 ? 136.778 241.821 205.827 1.00 44.37 169 PHE E N 1
ATOM 9470 C CA . PHE D 1 169 ? 137.575 242.964 205.396 1.00 44.37 169 PHE E CA 1
ATOM 9471 C C . PHE D 1 169 ? 137.328 243.170 203.908 1.00 44.37 169 PHE E C 1
ATOM 9472 O O . PHE D 1 169 ? 137.583 242.270 203.102 1.00 44.37 169 PHE E O 1
ATOM 9480 N N . SER D 1 170 ? 136.842 244.352 203.545 1.00 45.44 170 SER E N 1
ATOM 9481 C CA . SER D 1 170 ? 136.439 244.643 202.179 1.00 45.44 170 SER E CA 1
ATOM 9482 C C . SER D 1 170 ? 137.219 245.831 201.641 1.00 45.44 170 SER E C 1
ATOM 9483 O O . SER D 1 170 ? 137.539 246.764 202.382 1.00 45.44 170 SER E O 1
ATOM 9486 N N . ILE D 1 171 ? 137.526 245.787 200.347 1.00 45.48 171 ILE E N 1
ATOM 9487 C CA . ILE D 1 171 ? 138.176 246.895 199.657 1.00 45.48 171 ILE E CA 1
ATOM 9488 C C . ILE D 1 171 ? 137.066 247.766 199.080 1.00 45.48 171 ILE E C 1
ATOM 9489 O O . ILE D 1 171 ? 136.439 247.419 198.079 1.00 45.48 171 ILE E O 1
ATOM 9494 N N . TYR D 1 172 ? 136.816 248.889 199.721 1.00 50.41 172 TYR E N 1
ATOM 9495 C CA . TYR D 1 172 ? 135.765 249.785 199.273 1.00 50.41 172 TYR E CA 1
ATOM 9496 C C . TYR D 1 172 ? 136.213 250.541 198.024 1.00 50.41 172 TYR E C 1
ATOM 9497 O O . TYR D 1 172 ? 137.391 250.887 197.899 1.00 50.41 172 TYR E O 1
ATOM 9506 N N . PRO D 1 173 ? 135.306 250.800 197.083 1.00 51.08 173 PRO E N 1
ATOM 9507 C CA . PRO D 1 173 ? 135.664 251.633 195.930 1.00 51.08 173 PRO E CA 1
ATOM 9508 C C . PRO D 1 173 ? 136.070 253.035 196.357 1.00 51.08 173 PRO E C 1
ATOM 9509 O O . PRO D 1 173 ? 135.479 253.626 197.264 1.00 51.08 173 PRO E O 1
ATOM 9513 N N . ALA D 1 174 ? 137.086 253.568 195.685 1.00 53.93 174 ALA E N 1
ATOM 9514 C CA . ALA D 1 174 ? 137.555 254.910 195.980 1.00 53.93 174 ALA E CA 1
ATOM 9515 C C . ALA D 1 174 ? 136.578 255.946 195.429 1.00 53.93 174 ALA E C 1
ATOM 9516 O O . ALA D 1 174 ? 135.829 255.666 194.489 1.00 53.93 174 ALA E O 1
ATOM 9518 N N . PRO D 1 175 ? 136.550 257.150 196.011 1.00 57.21 175 PRO E N 1
ATOM 9519 C CA . PRO D 1 175 ? 135.652 258.188 195.478 1.00 57.21 175 PRO E CA 1
ATOM 9520 C C . PRO D 1 175 ? 135.922 258.536 194.026 1.00 57.21 175 PRO E C 1
ATOM 9521 O O . PRO D 1 175 ? 134.976 258.781 193.267 1.00 57.21 175 PRO E O 1
ATOM 9525 N N . GLN D 1 176 ? 137.185 258.565 193.616 1.00 59.36 176 GLN E N 1
ATOM 9526 C CA . GLN D 1 176 ? 137.554 258.925 192.254 1.00 59.36 176 GLN E CA 1
ATOM 9527 C C . GLN D 1 176 ? 138.336 257.841 191.533 1.00 59.36 176 GLN E C 1
ATOM 9528 O O . GLN D 1 176 ? 138.068 257.574 190.359 1.00 59.36 176 GLN E O 1
ATOM 9534 N N . VAL D 1 177 ? 139.295 257.205 192.204 1.00 54.94 177 VAL E N 1
ATOM 9535 C CA . VAL D 1 177 ? 140.097 256.170 191.566 1.00 54.94 177 VAL E CA 1
ATOM 9536 C C . VAL D 1 177 ? 139.254 254.916 191.388 1.00 54.94 177 VAL E C 1
ATOM 9537 O O . VAL D 1 177 ? 138.649 254.412 192.343 1.00 54.94 177 VAL E O 1
ATOM 9541 N N . SER D 1 178 ? 139.204 254.407 190.160 1.00 52.06 178 SER E N 1
ATOM 9542 C CA . SER D 1 178 ? 138.428 253.212 189.874 1.00 52.06 178 SER E CA 1
ATOM 9543 C C . SER D 1 178 ? 139.117 252.416 188.778 1.00 52.06 178 SER E C 1
ATOM 9544 O O . SER D 1 178 ? 139.868 252.965 187.968 1.00 52.06 178 SER E O 1
ATOM 9547 N N . THR D 1 179 ? 138.854 251.111 188.766 1.00 49.94 179 THR E N 1
ATOM 9548 C CA . THR D 1 179 ? 139.373 250.216 187.740 1.00 49.94 179 THR E CA 1
ATOM 9549 C C . THR D 1 179 ? 138.263 249.451 187.035 1.00 49.94 179 THR E C 1
ATOM 9550 O O . THR D 1 179 ? 138.550 248.536 186.255 1.00 49.94 179 THR E O 1
ATOM 9554 N N . ALA D 1 180 ? 137.005 249.797 187.292 1.00 48.75 180 ALA E N 1
ATOM 9555 C CA . ALA D 1 180 ? 135.875 249.154 186.644 1.00 48.75 180 ALA E CA 1
ATOM 9556 C C . ALA D 1 180 ? 134.742 250.160 186.540 1.00 48.75 180 ALA E C 1
ATOM 9557 O O . ALA D 1 180 ? 134.602 251.047 187.386 1.00 48.75 180 ALA E O 1
ATOM 9559 N N . VAL D 1 181 ? 133.933 250.015 185.492 1.00 51.31 181 VAL E N 1
ATOM 9560 C CA . VAL D 1 181 ? 132.842 250.952 185.255 1.00 51.31 181 VAL E CA 1
ATOM 9561 C C . VAL D 1 181 ? 131.550 250.536 185.952 1.00 51.31 181 VAL E C 1
ATOM 9562 O O . VAL D 1 181 ? 130.652 251.372 186.123 1.00 51.31 181 VAL E O 1
ATOM 9566 N N . VAL D 1 182 ? 131.439 249.282 186.379 1.00 51.70 182 VAL E N 1
ATOM 9567 C CA . VAL D 1 182 ? 130.237 248.781 187.031 1.00 51.70 182 VAL E CA 1
ATOM 9568 C C . VAL D 1 182 ? 130.462 248.562 188.526 1.00 51.70 182 VAL E C 1
ATOM 9569 O O . VAL D 1 182 ? 129.733 247.801 189.156 1.00 51.70 182 VAL E O 1
ATOM 9573 N N . GLU D 1 183 ? 131.471 249.216 189.101 1.00 52.14 183 GLU E N 1
ATOM 9574 C CA . GLU D 1 183 ? 131.715 249.096 190.537 1.00 52.14 183 GLU E CA 1
ATOM 9575 C C . GLU D 1 183 ? 130.532 249.542 191.387 1.00 52.14 183 GLU E C 1
ATOM 9576 O O . GLU D 1 183 ? 130.202 248.837 192.358 1.00 52.14 183 GLU E O 1
ATOM 9582 N N . PRO D 1 184 ? 129.876 250.683 191.120 1.00 52.41 184 PRO E N 1
ATOM 9583 C CA . PRO D 1 184 ? 128.743 251.071 191.977 1.00 52.41 184 PRO E CA 1
ATOM 9584 C C . PRO D 1 184 ? 127.639 250.034 192.035 1.00 52.41 184 PRO E C 1
ATOM 9585 O O . PRO D 1 184 ? 127.072 249.812 193.109 1.00 52.41 184 PRO E O 1
ATOM 9589 N N . TYR D 1 185 ? 127.325 249.380 190.916 1.00 54.57 185 TYR E N 1
ATOM 9590 C CA . TYR D 1 185 ? 126.259 248.383 190.920 1.00 54.57 185 TYR E CA 1
ATOM 9591 C C . TYR D 1 185 ? 126.585 247.242 191.872 1.00 54.57 185 TYR E C 1
ATOM 9592 O O . TYR D 1 185 ? 125.769 246.874 192.726 1.00 54.57 185 TYR E O 1
ATOM 9601 N N . ASN D 1 186 ? 127.787 246.677 191.744 1.00 51.56 186 ASN E N 1
ATOM 9602 C CA . ASN D 1 186 ? 128.173 245.552 192.587 1.00 51.56 186 ASN E CA 1
ATOM 9603 C C . ASN D 1 186 ? 128.258 245.961 194.051 1.00 51.56 186 ASN E C 1
ATOM 9604 O O . ASN D 1 186 ? 127.842 245.206 194.939 1.00 51.56 186 ASN E O 1
ATOM 9609 N N . SER D 1 187 ? 128.799 247.148 194.326 1.00 51.49 187 SER E N 1
ATOM 9610 C CA . SER D 1 187 ? 128.908 247.593 195.711 1.00 51.49 187 SER E CA 1
ATOM 9611 C C . SER D 1 187 ? 127.536 247.805 196.339 1.00 51.49 187 SER E C 1
ATOM 9612 O O . SER D 1 187 ? 127.305 247.410 197.489 1.00 51.49 187 SER E O 1
ATOM 9615 N N . ILE D 1 188 ? 126.608 248.417 195.601 1.00 53.66 188 ILE E N 1
ATOM 9616 C CA . ILE D 1 188 ? 125.252 248.591 196.112 1.00 53.66 188 ILE E CA 1
ATOM 9617 C C . ILE D 1 188 ? 124.605 247.237 196.361 1.00 53.66 188 ILE E C 1
ATOM 9618 O O . ILE D 1 188 ? 123.938 247.029 197.381 1.00 53.66 188 ILE E O 1
ATOM 9623 N N . LEU D 1 189 ? 124.800 246.291 195.439 1.00 53.30 189 LEU E N 1
ATOM 9624 C CA . LEU D 1 189 ? 124.199 244.972 195.600 1.00 53.30 189 LEU E CA 1
ATOM 9625 C C . LEU D 1 189 ? 124.745 244.256 196.830 1.00 53.30 189 LEU E C 1
ATOM 9626 O O . LEU D 1 189 ? 123.992 243.602 197.560 1.00 53.30 189 LEU E O 1
ATOM 9631 N N . THR D 1 190 ? 126.051 244.363 197.077 1.00 52.58 190 THR E N 1
ATOM 9632 C CA . THR D 1 190 ? 126.653 243.696 198.226 1.00 52.58 190 THR E CA 1
ATOM 9633 C C . THR D 1 190 ? 126.457 244.457 199.531 1.00 52.58 190 THR E C 1
ATOM 9634 O O . THR D 1 190 ? 126.762 243.912 200.600 1.00 52.58 190 THR E O 1
ATOM 9638 N N . THR D 1 191 ? 125.976 245.701 199.471 1.00 56.90 191 THR E N 1
ATOM 9639 C CA . THR D 1 191 ? 125.665 246.425 200.699 1.00 56.90 191 THR E CA 1
ATOM 9640 C C . THR D 1 191 ? 124.615 245.694 201.527 1.00 56.90 191 THR E C 1
ATOM 9641 O O . THR D 1 191 ? 124.683 245.688 202.761 1.00 56.90 191 THR E O 1
ATOM 9645 N N . HIS D 1 192 ? 123.636 245.071 200.868 1.00 59.07 192 HIS E N 1
ATOM 9646 C CA . HIS D 1 192 ? 122.604 244.342 201.600 1.00 59.07 192 HIS E CA 1
ATOM 9647 C C . HIS D 1 192 ? 123.199 243.184 202.392 1.00 59.07 192 HIS E C 1
ATOM 9648 O O . HIS D 1 192 ? 122.862 242.982 203.563 1.00 59.07 192 HIS E O 1
ATOM 9655 N N . THR D 1 193 ? 124.085 242.407 201.769 1.00 56.09 193 THR E N 1
ATOM 9656 C CA . THR D 1 193 ? 124.622 241.243 202.461 1.00 56.09 193 THR E CA 1
ATOM 9657 C C . THR D 1 193 ? 125.656 241.624 203.512 1.00 56.09 193 THR E C 1
ATOM 9658 O O . THR D 1 193 ? 125.697 241.003 204.579 1.00 56.09 193 THR E O 1
ATOM 9662 N N . THR D 1 194 ? 126.473 242.649 203.259 1.00 54.58 194 THR E N 1
ATOM 9663 C CA . THR D 1 194 ? 127.483 243.010 204.245 1.00 54.58 194 THR E CA 1
ATOM 9664 C C . THR D 1 194 ? 126.881 243.674 205.475 1.00 54.58 194 THR E C 1
ATOM 9665 O O . THR D 1 194 ? 127.596 243.874 206.462 1.00 54.58 194 THR E O 1
ATOM 9669 N N . LEU D 1 195 ? 125.594 244.013 205.438 1.00 54.78 195 LEU E N 1
ATOM 9670 C CA . LEU D 1 195 ? 124.911 244.649 206.555 1.00 54.78 195 LEU E CA 1
ATOM 9671 C C . LEU D 1 195 ? 124.126 243.671 207.417 1.00 54.78 195 LEU E C 1
ATOM 9672 O O . LEU D 1 195 ? 123.975 243.908 208.619 1.00 54.78 195 LEU E O 1
ATOM 9677 N N . GLU D 1 196 ? 123.633 242.577 206.841 1.00 58.08 196 GLU E N 1
ATOM 9678 C CA . GLU D 1 196 ? 122.802 241.645 207.591 1.00 58.08 196 GLU E CA 1
ATOM 9679 C C . GLU D 1 196 ? 123.581 240.470 208.164 1.00 58.08 196 GLU E C 1
ATOM 9680 O O . GLU D 1 196 ? 123.208 239.951 209.222 1.00 58.08 196 GLU E O 1
ATOM 9686 N N . HIS D 1 197 ? 124.653 240.038 207.503 1.00 57.55 197 HIS E N 1
ATOM 9687 C CA . HIS D 1 197 ? 125.364 238.831 207.909 1.00 57.55 197 HIS E CA 1
ATOM 9688 C C . HIS D 1 197 ? 126.666 239.110 208.646 1.00 57.55 197 HIS E C 1
ATOM 9689 O O . HIS D 1 197 ? 126.935 238.475 209.669 1.00 57.55 197 HIS E O 1
ATOM 9696 N N . SER D 1 198 ? 127.483 240.037 208.155 1.00 53.76 198 SER E N 1
ATOM 9697 C CA . SER D 1 198 ? 128.760 240.316 208.795 1.00 53.76 198 SER E CA 1
ATOM 9698 C C . SER D 1 198 ? 128.552 240.943 210.166 1.00 53.76 198 SER E C 1
ATOM 9699 O O . SER D 1 198 ? 127.655 241.766 210.362 1.00 53.76 198 SER E O 1
ATOM 9702 N N . ASP D 1 199 ? 129.389 240.544 211.121 1.00 51.65 199 ASP E N 1
ATOM 9703 C CA . ASP D 1 199 ? 129.320 241.087 212.471 1.00 51.65 199 ASP E CA 1
ATOM 9704 C C . ASP D 1 199 ? 130.186 242.323 212.648 1.00 51.65 199 ASP E C 1
ATOM 9705 O O . ASP D 1 199 ? 129.914 243.140 213.535 1.00 51.65 199 ASP E O 1
ATOM 9710 N N . CYS D 1 200 ? 131.223 242.475 211.828 1.00 49.70 200 CYS E N 1
ATOM 9711 C CA . CYS D 1 200 ? 132.087 243.651 211.885 1.00 49.70 200 CYS E CA 1
ATOM 9712 C C . CYS D 1 200 ? 132.769 243.776 210.530 1.00 49.70 200 CYS E C 1
ATOM 9713 O O . CYS D 1 200 ? 133.604 242.937 210.182 1.00 49.70 200 CYS E O 1
ATOM 9716 N N . SER D 1 201 ? 132.417 244.812 209.775 1.00 47.42 201 SER E N 1
ATOM 9717 C CA . SER D 1 201 ? 132.893 244.992 208.411 1.00 47.42 201 SER E CA 1
ATOM 9718 C C . SER D 1 201 ? 133.884 246.146 208.369 1.00 47.42 201 SER E C 1
ATOM 9719 O O . SER D 1 201 ? 133.511 247.297 208.617 1.00 47.42 201 SER E O 1
ATOM 9722 N N . PHE D 1 202 ? 135.137 245.839 208.046 1.00 46.40 202 PHE E N 1
ATOM 9723 C CA . PHE D 1 202 ? 136.189 246.844 207.913 1.00 46.40 202 PHE E CA 1
ATOM 9724 C C . PHE D 1 202 ? 136.379 247.125 206.429 1.00 46.40 202 PHE E C 1
ATOM 9725 O O . PHE D 1 202 ? 136.988 246.329 205.711 1.00 46.40 202 PHE E O 1
ATOM 9733 N N . MET D 1 203 ? 135.860 248.256 205.965 1.00 53.22 203 MET E N 1
ATOM 9734 C CA . MET D 1 203 ? 136.067 248.650 204.582 1.00 53.22 203 MET E CA 1
ATOM 9735 C C . MET D 1 203 ? 137.350 249.461 204.452 1.00 53.22 203 MET E C 1
ATOM 9736 O O . MET D 1 203 ? 137.719 250.229 205.343 1.00 53.22 203 MET E O 1
ATOM 9741 N N . VAL D 1 204 ? 138.037 249.260 203.333 1.00 50.12 204 VAL E N 1
ATOM 9742 C CA . VAL D 1 204 ? 139.345 249.849 203.083 1.00 50.12 204 VAL E CA 1
ATOM 9743 C C . VAL D 1 204 ? 139.334 250.477 201.697 1.00 50.12 204 VAL E C 1
ATOM 9744 O O . VAL D 1 204 ? 138.784 249.904 200.751 1.00 50.12 204 VAL E O 1
ATOM 9748 N N . ASP D 1 205 ? 139.930 251.658 201.581 1.00 53.69 205 ASP E N 1
ATOM 9749 C CA . ASP D 1 205 ? 139.964 252.411 200.335 1.00 53.69 205 ASP E CA 1
ATOM 9750 C C . ASP D 1 205 ? 141.365 252.350 199.742 1.00 53.69 205 ASP E C 1
ATOM 9751 O O . ASP D 1 205 ? 142.353 252.564 200.451 1.00 53.69 205 ASP E O 1
ATOM 9756 N N . ASN D 1 206 ? 141.446 252.051 198.442 1.00 51.28 206 ASN E N 1
ATOM 9757 C CA . ASN D 1 206 ? 142.739 252.032 197.766 1.00 51.28 206 ASN E CA 1
ATOM 9758 C C . ASN D 1 206 ? 143.343 253.428 197.683 1.00 51.28 206 ASN E C 1
ATOM 9759 O O . ASN D 1 206 ? 144.556 253.598 197.854 1.00 51.28 206 ASN E O 1
ATOM 9764 N N . GLU D 1 207 ? 142.513 254.438 197.411 1.00 55.64 207 GLU E N 1
ATOM 9765 C CA . GLU D 1 207 ? 143.012 255.803 197.279 1.00 55.64 207 GLU E CA 1
ATOM 9766 C C . GLU D 1 207 ? 143.622 256.300 198.583 1.00 55.64 207 GLU E C 1
ATOM 9767 O O . GLU D 1 207 ? 144.647 256.994 198.577 1.00 55.64 207 GLU E O 1
ATOM 9773 N N . ALA D 1 208 ? 143.002 255.960 199.714 1.00 53.85 208 ALA E N 1
ATOM 9774 C CA . ALA D 1 208 ? 143.530 256.389 201.003 1.00 53.85 208 ALA E CA 1
ATOM 9775 C C . ALA D 1 208 ? 144.888 255.761 201.287 1.00 53.85 208 ALA E C 1
ATOM 9776 O O . ALA D 1 208 ? 145.795 256.433 201.788 1.00 53.85 208 ALA E O 1
ATOM 9778 N N . ILE D 1 209 ? 145.051 254.472 200.978 1.00 50.27 209 ILE E N 1
ATOM 9779 C CA . ILE D 1 209 ? 146.356 253.846 201.168 1.00 50.27 209 ILE E CA 1
ATOM 9780 C C . ILE D 1 209 ? 147.378 254.432 200.205 1.00 50.27 209 ILE E C 1
ATOM 9781 O O . ILE D 1 209 ? 148.561 254.551 200.544 1.00 50.27 209 ILE E O 1
ATOM 9786 N N . TYR D 1 210 ? 146.955 254.790 198.991 1.00 53.15 210 TYR E N 1
ATOM 9787 C CA . TYR D 1 210 ? 147.862 255.473 198.075 1.00 53.15 210 TYR E CA 1
ATOM 9788 C C . TYR D 1 210 ? 148.342 256.790 198.669 1.00 53.15 210 TYR E C 1
ATOM 9789 O O . TYR D 1 210 ? 149.532 257.118 198.598 1.00 53.15 210 TYR E O 1
ATOM 9798 N N . ASP D 1 211 ? 147.425 257.553 199.267 1.00 58.58 211 ASP E N 1
ATOM 9799 C CA . ASP D 1 211 ? 147.807 258.809 199.905 1.00 58.58 211 ASP E CA 1
ATOM 9800 C C . ASP D 1 211 ? 148.739 258.567 201.086 1.00 58.58 211 ASP E C 1
ATOM 9801 O O . ASP D 1 211 ? 149.689 259.329 201.303 1.00 58.58 211 ASP E O 1
ATOM 9806 N N . ILE D 1 212 ? 148.477 257.517 201.866 1.00 57.20 212 ILE E N 1
ATOM 9807 C CA . ILE D 1 212 ? 149.347 257.184 202.993 1.00 57.20 212 ILE E CA 1
ATOM 9808 C C . ILE D 1 212 ? 150.754 256.872 202.503 1.00 57.20 212 ILE E C 1
ATOM 9809 O O . ILE D 1 212 ? 151.745 257.377 203.041 1.00 57.20 212 ILE E O 1
ATOM 9814 N N . CYS D 1 213 ? 150.859 256.042 201.467 1.00 59.41 213 CYS E N 1
ATOM 9815 C CA . CYS D 1 213 ? 152.167 255.686 200.933 1.00 59.41 213 CYS E CA 1
ATOM 9816 C C . CYS D 1 213 ? 152.874 256.892 200.334 1.00 59.41 213 CYS E C 1
ATOM 9817 O O . CYS D 1 213 ? 154.102 256.996 200.425 1.00 59.41 213 CYS E O 1
ATOM 9820 N N . ARG D 1 214 ? 152.126 257.807 199.715 1.00 62.26 214 ARG E N 1
ATOM 9821 C CA . ARG D 1 214 ? 152.750 258.985 199.124 1.00 62.26 214 ARG E CA 1
ATOM 9822 C C . ARG D 1 214 ? 153.256 259.946 200.192 1.00 62.26 214 ARG E C 1
ATOM 9823 O O . ARG D 1 214 ? 154.362 260.486 200.073 1.00 62.26 214 ARG E O 1
ATOM 9831 N N . ARG D 1 215 ? 152.469 260.173 201.242 1.00 62.66 215 ARG E N 1
ATOM 9832 C CA . ARG D 1 215 ? 152.805 261.190 202.233 1.00 62.66 215 ARG E CA 1
ATOM 9833 C C . ARG D 1 215 ? 153.706 260.644 203.338 1.00 62.66 215 ARG E C 1
ATOM 9834 O O . ARG D 1 215 ? 154.825 261.128 203.529 1.00 62.66 215 ARG E O 1
ATOM 9842 N N . ASN D 1 216 ? 153.230 259.638 204.073 1.00 61.74 216 ASN E N 1
ATOM 9843 C CA . ASN D 1 216 ? 153.987 259.138 205.216 1.00 61.74 216 ASN E CA 1
ATOM 9844 C C . ASN D 1 216 ? 155.240 258.395 204.773 1.00 61.74 216 ASN E C 1
ATOM 9845 O O . ASN D 1 216 ? 156.335 258.640 205.292 1.00 61.74 216 ASN E O 1
ATOM 9850 N N . LEU D 1 217 ? 155.103 257.483 203.813 1.00 62.65 217 LEU E N 1
ATOM 9851 C CA . LEU D 1 217 ? 156.214 256.641 203.392 1.00 62.65 217 LEU E CA 1
ATOM 9852 C C . LEU D 1 217 ? 157.028 257.238 202.252 1.00 62.65 217 LEU E C 1
ATOM 9853 O O . LEU D 1 217 ? 158.061 256.665 201.891 1.00 62.65 217 LEU E O 1
ATOM 9858 N N . ASP D 1 218 ? 156.593 258.365 201.686 1.00 65.21 218 ASP E N 1
ATOM 9859 C CA . ASP D 1 218 ? 157.309 259.042 200.604 1.00 65.21 218 ASP E CA 1
ATOM 9860 C C . ASP D 1 218 ? 157.561 258.101 199.425 1.00 65.21 218 ASP E C 1
ATOM 9861 O O . ASP D 1 218 ? 158.670 258.013 198.895 1.00 65.21 218 ASP E O 1
ATOM 9866 N N . ILE D 1 219 ? 156.514 257.391 199.015 1.00 61.87 219 ILE E N 1
ATOM 9867 C CA . ILE D 1 219 ? 156.567 256.485 197.873 1.00 61.87 219 ILE E CA 1
ATOM 9868 C C . ILE D 1 219 ? 155.800 257.131 196.729 1.00 61.87 219 ILE E C 1
ATOM 9869 O O . ILE D 1 219 ? 154.605 257.423 196.859 1.00 61.87 219 ILE E O 1
ATOM 9874 N N . GLU D 1 220 ? 156.487 257.358 195.608 1.00 66.22 220 GLU E N 1
ATOM 9875 C CA . GLU D 1 220 ? 155.859 258.031 194.477 1.00 66.22 220 GLU E CA 1
ATOM 9876 C C . GLU D 1 220 ? 154.896 257.115 193.729 1.00 66.22 220 GLU E C 1
ATOM 9877 O O . GLU D 1 220 ? 153.799 257.542 193.352 1.00 66.22 220 GLU E O 1
ATOM 9883 N N . ARG D 1 221 ? 155.279 255.858 193.508 1.00 61.20 221 ARG E N 1
ATOM 9884 C CA . ARG D 1 221 ? 154.473 254.903 192.748 1.00 61.20 221 ARG E CA 1
ATOM 9885 C C . ARG D 1 221 ? 154.284 253.653 193.594 1.00 61.20 221 ARG E C 1
ATOM 9886 O O . ARG D 1 221 ? 155.025 252.670 193.452 1.00 61.20 221 ARG E O 1
ATOM 9894 N N . PRO D 1 222 ? 153.319 253.664 194.508 1.00 58.49 222 PRO E N 1
ATOM 9895 C CA . PRO D 1 222 ? 152.985 252.438 195.233 1.00 58.49 222 PRO E CA 1
ATOM 9896 C C . PRO D 1 222 ? 152.280 251.448 194.323 1.00 58.49 222 PRO E C 1
ATOM 9897 O O . PRO D 1 222 ? 151.592 251.821 193.371 1.00 58.49 222 PRO E O 1
ATOM 9901 N N . SER D 1 223 ? 152.459 250.171 194.627 1.00 54.24 223 SER E N 1
ATOM 9902 C CA . SER D 1 223 ? 151.785 249.092 193.924 1.00 54.24 223 SER E CA 1
ATOM 9903 C C . SER D 1 223 ? 150.768 248.444 194.856 1.00 54.24 223 SER E C 1
ATOM 9904 O O . SER D 1 223 ? 150.564 248.878 195.992 1.00 54.24 223 SER E O 1
ATOM 9907 N N . TYR D 1 224 ? 150.118 247.391 194.361 1.00 45.57 224 TYR E N 1
ATOM 9908 C CA . TYR D 1 224 ? 149.168 246.665 195.193 1.00 45.57 224 TYR E CA 1
ATOM 9909 C C . TYR D 1 224 ? 149.855 245.918 196.325 1.00 45.57 224 TYR E C 1
ATOM 9910 O O . TYR D 1 224 ? 149.216 245.642 197.347 1.00 45.57 224 TYR E O 1
ATOM 9919 N N . THR D 1 225 ? 151.141 245.596 196.169 1.00 48.53 225 THR E N 1
ATOM 9920 C CA . THR D 1 225 ? 151.865 244.889 197.219 1.00 48.53 225 THR E CA 1
ATOM 9921 C C . THR D 1 225 ? 151.910 245.703 198.503 1.00 48.53 225 THR E C 1
ATOM 9922 O O . THR D 1 225 ? 151.698 245.166 199.596 1.00 48.53 225 THR E O 1
ATOM 9926 N N . ASN D 1 226 ? 152.175 247.006 198.393 1.00 50.67 226 ASN E N 1
ATOM 9927 C CA . ASN D 1 226 ? 152.240 247.849 199.582 1.00 50.67 226 ASN E CA 1
ATOM 9928 C C . ASN D 1 226 ? 150.881 247.960 200.261 1.00 50.67 226 ASN E C 1
ATOM 9929 O O . ASN D 1 226 ? 150.784 247.876 201.492 1.00 50.67 226 ASN E O 1
ATOM 9934 N N . LEU D 1 227 ? 149.821 248.145 199.475 1.00 46.59 227 LEU E N 1
ATOM 9935 C CA . LEU D 1 227 ? 148.480 248.234 200.042 1.00 46.59 227 LEU E CA 1
ATOM 9936 C C . LEU D 1 227 ? 148.129 246.953 200.783 1.00 46.59 227 LEU E C 1
ATOM 9937 O O . LEU D 1 227 ? 147.613 246.983 201.909 1.00 46.59 227 LEU E O 1
ATOM 9942 N N . ASN D 1 228 ? 148.427 245.809 200.166 1.00 45.47 228 ASN E N 1
ATOM 9943 C CA . ASN D 1 228 ? 148.160 244.532 200.809 1.00 45.47 228 ASN E CA 1
ATOM 9944 C C . ASN D 1 228 ? 149.003 244.348 202.063 1.00 45.47 228 ASN E C 1
ATOM 9945 O O . ASN D 1 228 ? 148.539 243.738 203.028 1.00 45.47 228 ASN E O 1
ATOM 9950 N N . ARG D 1 229 ? 150.231 244.870 202.076 1.00 50.17 229 ARG E N 1
ATOM 9951 C CA . ARG D 1 229 ? 151.065 244.755 203.268 1.00 50.17 229 ARG E CA 1
ATOM 9952 C C . ARG D 1 229 ? 150.510 245.578 204.426 1.00 50.17 229 ARG E C 1
ATOM 9953 O O . ARG D 1 229 ? 150.488 245.108 205.570 1.00 50.17 229 ARG E O 1
ATOM 9961 N N . LEU D 1 230 ? 150.049 246.802 204.157 1.00 47.14 230 LEU E N 1
ATOM 9962 C CA . LEU D 1 230 ? 149.395 247.572 205.217 1.00 47.14 230 LEU E CA 1
ATOM 9963 C C . LEU D 1 230 ? 148.121 246.891 205.712 1.00 47.14 230 LEU E C 1
ATOM 9964 O O . LEU D 1 230 ? 147.861 246.855 206.922 1.00 47.14 230 LEU E O 1
ATOM 9969 N N . ILE D 1 231 ? 147.312 246.345 204.801 1.00 44.92 231 ILE E N 1
ATOM 9970 C CA . ILE D 1 231 ? 146.093 245.667 205.240 1.00 44.92 231 ILE E CA 1
ATOM 9971 C C . ILE D 1 231 ? 146.436 244.445 206.086 1.00 44.92 231 ILE E C 1
ATOM 9972 O O . ILE D 1 231 ? 145.777 244.161 207.096 1.00 44.92 231 ILE E O 1
ATOM 9977 N N . GLY D 1 232 ? 147.469 243.702 205.687 1.00 45.80 232 GLY E N 1
ATOM 9978 C CA . GLY D 1 232 ? 147.906 242.572 206.485 1.00 45.80 232 GLY E CA 1
ATOM 9979 C C . GLY D 1 232 ? 148.396 242.989 207.855 1.00 45.80 232 GLY E C 1
ATOM 9980 O O . GLY D 1 232 ? 148.161 242.295 208.846 1.00 45.80 232 GLY E O 1
ATOM 9981 N N . GLN D 1 233 ? 149.086 244.128 207.931 1.00 47.02 233 GLN E N 1
ATOM 9982 C CA . GLN D 1 233 ? 149.503 244.645 209.229 1.00 47.02 233 GLN E CA 1
ATOM 9983 C C . GLN D 1 233 ? 148.298 244.968 210.099 1.00 47.02 233 GLN E C 1
ATOM 9984 O O . GLN D 1 233 ? 148.303 244.697 211.305 1.00 47.02 233 GLN E O 1
ATOM 9990 N N . ILE D 1 234 ? 147.255 245.547 209.504 1.00 45.73 234 ILE E N 1
ATOM 9991 C CA . ILE D 1 234 ? 146.039 245.850 210.259 1.00 45.73 234 ILE E CA 1
ATOM 9992 C C . ILE D 1 234 ? 145.410 244.573 210.803 1.00 45.73 234 ILE E C 1
ATOM 9993 O O . ILE D 1 234 ? 145.018 244.501 211.975 1.00 45.73 234 ILE E O 1
ATOM 9998 N N . VAL D 1 235 ? 145.295 243.549 209.958 1.00 45.18 235 VAL E N 1
ATOM 9999 C CA . VAL D 1 235 ? 144.655 242.314 210.404 1.00 45.18 235 VAL E CA 1
ATOM 10000 C C . VAL D 1 235 ? 145.500 241.627 211.471 1.00 45.18 235 VAL E C 1
ATOM 10001 O O . VAL D 1 235 ? 144.969 241.056 212.434 1.00 45.18 235 VAL E O 1
ATOM 10005 N N . SER D 1 236 ? 146.827 241.672 211.324 1.00 46.43 236 SER E N 1
ATOM 10006 C CA . SER D 1 236 ? 147.704 241.100 212.338 1.00 46.43 236 SER E CA 1
ATOM 10007 C C . SER D 1 236 ? 147.565 241.836 213.662 1.00 46.43 236 SER E C 1
ATOM 10008 O O . SER D 1 236 ? 147.561 241.214 214.727 1.00 46.43 236 SER E O 1
ATOM 10011 N N . SER D 1 237 ? 147.457 243.165 213.616 1.00 46.60 237 SER E N 1
ATOM 10012 C CA . SER D 1 237 ? 147.242 243.925 214.842 1.00 46.60 237 SER E CA 1
ATOM 10013 C C . SER D 1 237 ? 145.911 243.561 215.482 1.00 46.60 237 SER E C 1
ATOM 10014 O O . SER D 1 237 ? 145.806 243.473 216.710 1.00 46.60 237 SER E O 1
ATOM 10017 N N . ILE D 1 238 ? 144.879 243.351 214.663 1.00 45.74 238 ILE E N 1
ATOM 10018 C CA . ILE D 1 238 ? 143.568 242.985 215.194 1.00 45.74 238 ILE E CA 1
ATOM 10019 C C . ILE D 1 238 ? 143.633 241.635 215.897 1.00 45.74 238 ILE E C 1
ATOM 10020 O O . ILE D 1 238 ? 143.099 241.462 216.998 1.00 45.74 238 ILE E O 1
ATOM 10025 N N . THR D 1 239 ? 144.293 240.662 215.276 1.00 47.71 239 THR E N 1
ATOM 10026 C CA . THR D 1 239 ? 144.293 239.296 215.789 1.00 47.71 239 THR E CA 1
ATOM 10027 C C . THR D 1 239 ? 145.458 238.990 216.723 1.00 47.71 239 THR E C 1
ATOM 10028 O O . THR D 1 239 ? 145.563 237.856 217.198 1.00 47.71 239 THR E O 1
ATOM 10032 N N . ALA D 1 240 ? 146.336 239.958 216.995 1.00 48.98 240 ALA E N 1
ATOM 10033 C CA . ALA D 1 240 ? 147.481 239.699 217.859 1.00 48.98 240 ALA E CA 1
ATOM 10034 C C . ALA D 1 240 ? 147.089 239.408 219.299 1.00 48.98 240 ALA E C 1
ATOM 10035 O O . ALA D 1 240 ? 147.855 238.753 220.012 1.00 48.98 240 ALA E O 1
ATOM 10037 N N . SER D 1 241 ? 145.927 239.880 219.749 1.00 48.91 241 SER E N 1
ATOM 10038 C CA . SER D 1 241 ? 145.517 239.627 221.124 1.00 48.91 241 SER E CA 1
ATOM 10039 C C . SER D 1 241 ? 145.188 238.162 221.373 1.00 48.91 241 SER E C 1
ATOM 10040 O O . SER D 1 241 ? 145.194 237.728 222.528 1.00 48.91 241 SER E O 1
ATOM 10043 N N . LEU D 1 242 ? 144.901 237.394 220.323 1.00 49.68 242 LEU E N 1
ATOM 10044 C CA . LEU D 1 242 ? 144.544 235.990 220.461 1.00 49.68 242 LEU E CA 1
ATOM 10045 C C . LEU D 1 242 ? 145.746 235.057 220.480 1.00 49.68 242 LEU E C 1
ATOM 10046 O O . LEU D 1 242 ? 145.593 233.889 220.851 1.00 49.68 242 LEU E O 1
ATOM 10051 N N . ARG D 1 243 ? 146.929 235.530 220.092 1.00 50.94 243 ARG E N 1
ATOM 10052 C CA . ARG D 1 243 ? 148.090 234.662 219.976 1.00 50.94 243 ARG E CA 1
ATOM 10053 C C . ARG D 1 243 ? 149.349 235.211 220.628 1.00 50.94 243 ARG E C 1
ATOM 10054 O O . ARG D 1 243 ? 150.363 234.506 220.646 1.00 50.94 243 ARG E O 1
ATOM 10062 N N . PHE D 1 244 ? 149.327 236.433 221.151 1.00 54.96 244 PHE E N 1
ATOM 10063 C CA . PHE D 1 244 ? 150.467 237.006 221.851 1.00 54.96 244 PHE E CA 1
ATOM 10064 C C . PHE D 1 244 ? 150.006 237.505 223.210 1.00 54.96 244 PHE E C 1
ATOM 10065 O O . PHE D 1 244 ? 149.032 238.258 223.299 1.00 54.96 244 PHE E O 1
ATOM 10073 N N . ASP D 1 245 ? 150.701 237.084 224.262 1.00 59.29 245 ASP E N 1
ATOM 10074 C CA . ASP D 1 245 ? 150.323 237.482 225.610 1.00 59.29 245 ASP E CA 1
ATOM 10075 C C . ASP D 1 245 ? 150.670 238.943 225.856 1.00 59.29 245 ASP E C 1
ATOM 10076 O O . ASP D 1 245 ? 151.715 239.434 225.421 1.00 59.29 245 ASP E O 1
ATOM 10081 N N . GLY D 1 246 ? 149.786 239.636 226.561 1.00 53.69 246 GLY E N 1
ATOM 10082 C CA . GLY D 1 246 ? 150.020 241.023 226.905 1.00 53.69 246 GLY E CA 1
ATOM 10083 C C . GLY D 1 246 ? 148.950 241.518 227.846 1.00 53.69 246 GLY E C 1
ATOM 10084 O O . GLY D 1 246 ? 147.903 240.886 228.016 1.00 53.69 246 GLY E O 1
ATOM 10085 N N . ALA D 1 247 ? 149.233 242.657 228.469 1.00 49.32 247 ALA E N 1
ATOM 10086 C CA . ALA D 1 247 ? 148.251 243.287 229.338 1.00 49.32 247 ALA E CA 1
ATOM 10087 C C . ALA D 1 247 ? 147.095 243.829 228.511 1.00 49.32 247 ALA E C 1
ATOM 10088 O O . ALA D 1 247 ? 147.287 244.301 227.390 1.00 49.32 247 ALA E O 1
ATOM 10090 N N . LEU D 1 248 ? 145.888 243.760 229.071 1.00 46.78 248 LEU E N 1
ATOM 10091 C CA . LEU D 1 248 ? 144.678 244.259 228.417 1.00 46.78 248 LEU E CA 1
ATOM 10092 C C . LEU D 1 248 ? 144.435 243.551 227.081 1.00 46.78 248 LEU E C 1
ATOM 10093 O O . LEU D 1 248 ? 144.439 244.160 226.012 1.00 46.78 248 LEU E O 1
ATOM 10098 N N . ASN D 1 249 ? 144.227 242.241 227.162 1.00 50.12 249 ASN E N 1
ATOM 10099 C CA . ASN D 1 249 ? 143.878 241.470 225.978 1.00 50.12 249 ASN E CA 1
ATOM 10100 C C . ASN D 1 249 ? 142.473 241.829 225.505 1.00 50.12 249 ASN E C 1
ATOM 10101 O O . ASN D 1 249 ? 141.589 242.151 226.302 1.00 50.12 249 ASN E O 1
ATOM 10106 N N . VAL D 1 250 ? 142.272 241.774 224.190 1.00 48.80 250 VAL E N 1
ATOM 10107 C CA . VAL D 1 250 ? 140.992 242.103 223.571 1.00 48.80 250 VAL E CA 1
ATOM 10108 C C . VAL D 1 250 ? 140.574 240.929 222.695 1.00 48.80 250 VAL E C 1
ATOM 10109 O O . VAL D 1 250 ? 141.154 240.710 221.625 1.00 48.80 250 VAL E O 1
ATOM 10113 N N . ASP D 1 251 ? 139.572 240.180 223.143 1.00 54.78 251 ASP E N 1
ATOM 10114 C CA . ASP D 1 251 ? 139.021 239.093 222.350 1.00 54.78 251 ASP E CA 1
ATOM 10115 C C . ASP D 1 251 ? 138.147 239.651 221.229 1.00 54.78 251 ASP E C 1
ATOM 10116 O O . ASP D 1 251 ? 137.763 240.823 221.233 1.00 54.78 251 ASP E O 1
ATOM 10121 N N . LEU D 1 252 ? 137.842 238.795 220.250 1.00 51.72 252 LEU E N 1
ATOM 10122 C CA . LEU D 1 252 ? 136.966 239.209 219.158 1.00 51.72 252 LEU E CA 1
ATOM 10123 C C . LEU D 1 252 ? 135.574 239.560 219.668 1.00 51.72 252 LEU E C 1
ATOM 10124 O O . LEU D 1 252 ? 134.978 240.552 219.233 1.00 51.72 252 LEU E O 1
ATOM 10129 N N . THR D 1 253 ? 135.032 238.751 220.582 1.00 50.75 253 THR E N 1
ATOM 10130 C CA . THR D 1 253 ? 133.738 239.074 221.175 1.00 50.75 253 THR E CA 1
ATOM 10131 C C . THR D 1 253 ? 133.815 240.352 222.001 1.00 50.75 253 THR E C 1
ATOM 10132 O O . THR D 1 253 ? 132.909 241.189 221.945 1.00 50.75 253 THR E O 1
ATOM 10136 N N . GLU D 1 254 ? 134.890 240.512 222.776 1.00 50.48 254 GLU E N 1
ATOM 10137 C CA . GLU D 1 254 ? 135.115 241.757 223.503 1.00 50.48 254 GLU E CA 1
ATOM 10138 C C . GLU D 1 254 ? 135.235 242.930 222.541 1.00 50.48 254 GLU E C 1
ATOM 10139 O O . GLU D 1 254 ? 134.687 244.014 222.788 1.00 50.48 254 GLU E O 1
ATOM 10145 N N . PHE D 1 255 ? 135.952 242.720 221.437 1.00 50.10 255 PHE E N 1
ATOM 10146 C CA . PHE D 1 255 ? 136.077 243.726 220.390 1.00 50.10 255 PHE E CA 1
ATOM 10147 C C . PHE D 1 255 ? 134.711 244.176 219.890 1.00 50.10 255 PHE E C 1
ATOM 10148 O O . PHE D 1 255 ? 134.415 245.377 219.844 1.00 50.10 255 PHE E O 1
ATOM 10156 N N . GLN D 1 256 ? 133.858 243.219 219.520 1.00 48.58 256 GLN E N 1
ATOM 10157 C CA . GLN D 1 256 ? 132.539 243.561 218.996 1.00 48.58 256 GLN E CA 1
ATOM 10158 C C . GLN D 1 256 ? 131.676 244.239 220.051 1.00 48.58 256 GLN E C 1
ATOM 10159 O O . GLN D 1 256 ? 130.978 245.213 219.752 1.00 48.58 256 GLN E O 1
ATOM 10165 N N . THR D 1 257 ? 131.706 243.736 221.287 1.00 47.33 257 THR E N 1
ATOM 10166 C CA . THR D 1 257 ? 130.889 244.322 222.344 1.00 47.33 257 THR E CA 1
ATOM 10167 C C . THR D 1 257 ? 131.273 245.773 222.593 1.00 47.33 257 THR E C 1
ATOM 10168 O O . THR D 1 257 ? 130.402 246.640 222.729 1.00 47.33 257 THR E O 1
ATOM 10172 N N . ASN D 1 258 ? 132.572 246.063 222.636 1.00 47.00 258 ASN E N 1
ATOM 10173 C CA . ASN D 1 258 ? 133.004 247.425 222.914 1.00 47.00 258 ASN E CA 1
ATOM 10174 C C . ASN D 1 258 ? 132.853 248.346 221.711 1.00 47.00 258 ASN E C 1
ATOM 10175 O O . ASN D 1 258 ? 132.669 249.555 221.887 1.00 47.00 258 ASN E O 1
ATOM 10180 N N . LEU D 1 259 ? 132.919 247.811 220.492 1.00 46.49 259 LEU E N 1
ATOM 10181 C CA . LEU D 1 259 ? 132.943 248.658 219.306 1.00 46.49 259 LEU E CA 1
ATOM 10182 C C . LEU D 1 259 ? 131.585 248.841 218.644 1.00 46.49 259 LEU E C 1
ATOM 10183 O O . LEU D 1 259 ? 131.327 249.912 218.087 1.00 46.49 259 LEU E O 1
ATOM 10188 N N . VAL D 1 260 ? 130.710 247.841 218.691 1.00 47.00 260 VAL E N 1
ATOM 10189 C CA . VAL D 1 260 ? 129.459 247.851 217.938 1.00 47.00 260 VAL E CA 1
ATOM 10190 C C . VAL D 1 260 ? 128.334 248.237 218.898 1.00 47.00 260 VAL E C 1
ATOM 10191 O O . VAL D 1 260 ? 127.955 247.417 219.748 1.00 47.00 260 VAL E O 1
ATOM 10195 N N . PRO D 1 261 ? 127.779 249.450 218.803 1.00 47.69 261 PRO E N 1
ATOM 10196 C CA . PRO D 1 261 ? 126.689 249.835 219.710 1.00 47.69 261 PRO E CA 1
ATOM 10197 C C . PRO D 1 261 ? 125.327 249.305 219.288 1.00 47.69 261 PRO E C 1
ATOM 10198 O O . PRO D 1 261 ? 124.511 248.933 220.136 1.00 47.69 261 PRO E O 1
ATOM 10202 N N . TYR D 1 262 ? 125.074 249.251 217.986 1.00 51.63 262 TYR E N 1
ATOM 10203 C CA . TYR D 1 262 ? 123.777 248.860 217.459 1.00 51.63 262 TYR E CA 1
ATOM 10204 C C . TYR D 1 262 ? 123.948 247.747 216.438 1.00 51.63 262 TYR E C 1
ATOM 10205 O O . TYR D 1 262 ? 125.011 247.625 215.823 1.00 51.63 262 TYR E O 1
ATOM 10214 N N . PRO D 1 263 ? 122.919 246.917 216.239 1.00 52.04 263 PRO E N 1
ATOM 10215 C CA . PRO D 1 263 ? 123.077 245.766 215.334 1.00 52.04 263 PRO E CA 1
ATOM 10216 C C . PRO D 1 263 ? 123.472 246.145 213.919 1.00 52.04 263 PRO E C 1
ATOM 10217 O O . PRO D 1 263 ? 124.206 245.390 213.271 1.00 52.04 263 PRO E O 1
ATOM 10221 N N . ARG D 1 264 ? 123.012 247.289 213.417 1.00 52.71 264 ARG E N 1
ATOM 10222 C CA . ARG D 1 264 ? 123.349 247.711 212.065 1.00 52.71 264 ARG E CA 1
ATOM 10223 C C . ARG D 1 264 ? 124.582 248.598 212.003 1.00 52.71 264 ARG E C 1
ATOM 10224 O O . ARG D 1 264 ? 125.148 248.772 210.918 1.00 52.71 264 ARG E O 1
ATOM 10232 N N . ILE D 1 265 ? 125.006 249.166 213.128 1.00 50.75 265 ILE E N 1
ATOM 10233 C CA . ILE D 1 265 ? 126.171 250.067 213.148 1.00 50.75 265 ILE E CA 1
ATOM 10234 C C . ILE D 1 265 ? 127.383 249.196 213.453 1.00 50.75 265 ILE E C 1
ATOM 10235 O O . ILE D 1 265 ? 127.847 249.079 214.588 1.00 50.75 265 ILE E O 1
ATOM 10240 N N . HIS D 1 266 ? 127.923 248.578 212.407 1.00 47.52 266 HIS E N 1
ATOM 10241 C CA . HIS D 1 266 ? 129.066 247.683 212.551 1.00 47.52 266 HIS E CA 1
ATOM 10242 C C . HIS D 1 266 ? 130.056 247.886 211.410 1.00 47.52 266 HIS E C 1
ATOM 10243 O O . HIS D 1 266 ? 130.565 246.932 210.822 1.00 47.52 266 HIS E O 1
ATOM 10250 N N . PHE D 1 267 ? 130.355 249.143 211.091 1.00 47.10 267 PHE E N 1
ATOM 10251 C CA . PHE D 1 267 ? 131.260 249.488 209.995 1.00 47.10 267 PHE E CA 1
ATOM 10252 C C . PHE D 1 267 ? 132.366 250.392 210.522 1.00 47.10 267 PHE E C 1
ATOM 10253 O O . PHE D 1 267 ? 132.339 251.612 210.318 1.00 47.10 267 PHE E O 1
ATOM 10261 N N . PRO D 1 268 ? 133.354 249.828 211.209 1.00 44.18 268 PRO E N 1
ATOM 10262 C CA . PRO D 1 268 ? 134.447 250.643 211.742 1.00 44.18 268 PRO E CA 1
ATOM 10263 C C . PRO D 1 268 ? 135.446 251.042 210.667 1.00 44.18 268 PRO E C 1
ATOM 10264 O O . PRO D 1 268 ? 135.516 250.457 209.585 1.00 44.18 268 PRO E O 1
ATOM 10268 N N . LEU D 1 269 ? 136.228 252.066 210.994 1.00 46.00 269 LEU E N 1
ATOM 10269 C CA . LEU D 1 269 ? 137.344 252.493 210.162 1.00 46.00 269 LEU E CA 1
ATOM 10270 C C . LEU D 1 269 ? 138.564 251.635 210.487 1.00 46.00 269 LEU E C 1
ATOM 10271 O O . LEU D 1 269 ? 138.470 250.611 211.169 1.00 46.00 269 LEU E O 1
ATOM 10276 N N . ALA D 1 270 ? 139.730 252.040 209.992 1.00 46.81 270 ALA E N 1
ATOM 10277 C CA . ALA D 1 270 ? 140.967 251.335 210.286 1.00 46.81 270 ALA E CA 1
ATOM 10278 C C . ALA D 1 270 ? 142.138 252.254 209.981 1.00 46.81 270 ALA E C 1
ATOM 10279 O O . ALA D 1 270 ? 142.089 253.025 209.020 1.00 46.81 270 ALA E O 1
ATOM 10281 N N . THR D 1 271 ? 143.182 252.170 210.802 1.00 51.33 271 THR E N 1
ATOM 10282 C CA . THR D 1 271 ? 144.392 252.942 210.560 1.00 51.33 271 THR E CA 1
ATOM 10283 C C . THR D 1 271 ? 145.548 252.300 211.313 1.00 51.33 271 THR E C 1
ATOM 10284 O O . THR D 1 271 ? 145.351 251.474 212.206 1.00 51.33 271 THR E O 1
ATOM 10288 N N . PHE D 1 272 ? 146.762 252.693 210.927 1.00 51.86 272 PHE E N 1
ATOM 10289 C CA . PHE D 1 272 ? 148.003 252.206 211.534 1.00 51.86 272 PHE E CA 1
ATOM 10290 C C . PHE D 1 272 ? 148.936 253.412 211.601 1.00 51.86 272 PHE E C 1
ATOM 10291 O O . PHE D 1 272 ? 149.640 253.714 210.636 1.00 51.86 272 PHE E O 1
ATOM 10299 N N . SER D 1 273 ? 148.922 254.105 212.739 1.00 56.90 273 SER E N 1
ATOM 10300 C CA . SER D 1 273 ? 149.639 255.376 212.838 1.00 56.90 273 SER E CA 1
ATOM 10301 C C . SER D 1 273 ? 151.146 255.255 212.634 1.00 56.90 273 SER E C 1
ATOM 10302 O O . SER D 1 273 ? 151.707 256.080 211.891 1.00 56.90 273 SER E O 1
ATOM 10305 N N . PRO D 1 274 ? 151.880 254.268 213.242 1.00 54.97 274 PRO E N 1
ATOM 10306 C CA . PRO D 1 274 ? 153.343 254.254 213.114 1.00 54.97 274 PRO E CA 1
ATOM 10307 C C . PRO D 1 274 ? 153.837 253.747 211.761 1.00 54.97 274 PRO E C 1
ATOM 10308 O O . PRO D 1 274 ? 154.744 252.917 211.680 1.00 54.97 274 PRO E O 1
ATOM 10312 N N . VAL D 1 275 ? 153.234 254.249 210.688 1.00 57.72 275 VAL E N 1
ATOM 10313 C CA . VAL D 1 275 ? 153.746 254.034 209.340 1.00 57.72 275 VAL E CA 1
ATOM 10314 C C . VAL D 1 275 ? 154.639 255.222 208.999 1.00 57.72 275 VAL E C 1
ATOM 10315 O O . VAL D 1 275 ? 154.192 256.372 208.968 1.00 57.72 275 VAL E O 1
ATOM 10319 N N . ILE D 1 276 ? 155.922 254.948 208.787 1.00 60.51 276 ILE E N 1
ATOM 10320 C CA . ILE D 1 276 ? 156.907 255.998 208.577 1.00 60.51 276 ILE E CA 1
ATOM 10321 C C . ILE D 1 276 ? 158.037 255.426 207.737 1.00 60.51 276 ILE E C 1
ATOM 10322 O O . ILE D 1 276 ? 158.304 254.222 207.760 1.00 60.51 276 ILE E O 1
ATOM 10327 N N . SER D 1 277 ? 158.688 256.298 206.972 1.00 63.35 277 SER E N 1
ATOM 10328 C CA . SER D 1 277 ? 159.797 255.867 206.138 1.00 63.35 277 SER E CA 1
ATOM 10329 C C . SER D 1 277 ? 160.946 255.372 207.007 1.00 63.35 277 SER E C 1
ATOM 10330 O O . SER D 1 277 ? 161.125 255.807 208.147 1.00 63.35 277 SER E O 1
ATOM 10333 N N . ALA D 1 278 ? 161.722 254.436 206.458 1.00 64.95 278 ALA E N 1
ATOM 10334 C CA . ALA D 1 278 ? 162.800 253.827 207.231 1.00 64.95 278 ALA E CA 1
ATOM 10335 C C . ALA D 1 278 ? 163.831 254.863 207.659 1.00 64.95 278 ALA E C 1
ATOM 10336 O O . ALA D 1 278 ? 164.296 254.847 208.803 1.00 64.95 278 ALA E O 1
ATOM 10338 N N . GLU D 1 279 ? 164.196 255.776 206.756 1.00 64.78 279 GLU E N 1
ATOM 10339 C CA . GLU D 1 279 ? 165.205 256.778 207.084 1.00 64.78 279 GLU E CA 1
ATOM 10340 C C . GLU D 1 279 ? 164.731 257.704 208.197 1.00 64.78 279 GLU E C 1
ATOM 10341 O O . GLU D 1 279 ? 165.512 258.072 209.082 1.00 64.78 279 GLU E O 1
ATOM 10347 N N . LYS D 1 280 ? 163.457 258.094 208.170 1.00 62.89 280 LYS E N 1
ATOM 10348 C CA . LYS D 1 280 ? 162.925 259.000 209.179 1.00 62.89 280 LYS E CA 1
ATOM 10349 C C . LYS D 1 280 ? 162.640 258.304 210.503 1.00 62.89 280 LYS E C 1
ATOM 10350 O O . LYS D 1 280 ? 162.492 258.983 211.524 1.00 62.89 280 LYS E O 1
ATOM 10356 N N . ALA D 1 281 ? 162.564 256.972 210.511 1.00 62.22 281 ALA E N 1
ATOM 10357 C CA . ALA D 1 281 ? 162.224 256.256 211.736 1.00 62.22 281 ALA E CA 1
ATOM 10358 C C . ALA D 1 281 ? 163.299 256.421 212.803 1.00 62.22 281 ALA E C 1
ATOM 10359 O O . ALA D 1 281 ? 162.983 256.637 213.979 1.00 62.22 281 ALA E O 1
ATOM 10361 N N . TYR D 1 282 ? 164.573 256.320 212.419 1.00 61.67 282 TYR E N 1
ATOM 10362 C CA . TYR D 1 282 ? 165.650 256.385 213.400 1.00 61.67 282 TYR E CA 1
ATOM 10363 C C . TYR D 1 282 ? 165.788 257.760 214.036 1.00 61.67 282 TYR E C 1
ATOM 10364 O O . TYR D 1 282 ? 166.407 257.875 215.098 1.00 61.67 282 TYR E O 1
ATOM 10373 N N . HIS D 1 283 ? 165.237 258.801 213.419 1.00 57.31 283 HIS E N 1
ATOM 10374 C CA . HIS D 1 283 ? 165.342 260.154 213.940 1.00 57.31 283 HIS E CA 1
ATOM 10375 C C . HIS D 1 283 ? 164.064 260.623 214.623 1.00 57.31 283 HIS E C 1
ATOM 10376 O O . HIS D 1 283 ? 163.914 261.822 214.875 1.00 57.31 283 HIS E O 1
ATOM 10383 N N . GLU D 1 284 ? 163.146 259.712 214.928 1.00 62.16 284 GLU E N 1
ATOM 10384 C CA . GLU D 1 284 ? 161.876 260.047 215.554 1.00 62.16 284 GLU E CA 1
ATOM 10385 C C . GLU D 1 284 ? 161.719 259.272 216.853 1.00 62.16 284 GLU E C 1
ATOM 10386 O O . GLU D 1 284 ? 162.083 258.095 216.931 1.00 62.16 284 GLU E O 1
ATOM 10392 N N . GLN D 1 285 ? 161.179 259.941 217.875 1.00 61.99 285 GLN E N 1
ATOM 10393 C CA . GLN D 1 285 ? 160.955 259.279 219.156 1.00 61.99 285 GLN E CA 1
ATOM 10394 C C . GLN D 1 285 ? 159.888 258.198 219.048 1.00 61.99 285 GLN E C 1
ATOM 10395 O O . GLN D 1 285 ? 160.047 257.107 219.606 1.00 61.99 285 GLN E O 1
ATOM 10401 N N . LEU D 1 286 ? 158.797 258.485 218.334 1.00 61.50 286 LEU E N 1
ATOM 10402 C CA . LEU D 1 286 ? 157.684 257.549 218.162 1.00 61.50 286 LEU E CA 1
ATOM 10403 C C . LEU D 1 286 ? 157.120 257.108 219.511 1.00 61.50 286 LEU E C 1
ATOM 10404 O O . LEU D 1 286 ? 156.902 255.921 219.764 1.00 61.50 286 LEU E O 1
ATOM 10409 N N . SER D 1 287 ? 156.886 258.081 220.386 1.00 60.33 287 SER E N 1
ATOM 10410 C CA . SER D 1 287 ? 156.329 257.793 221.695 1.00 60.33 287 SER E CA 1
ATOM 10411 C C . SER D 1 287 ? 154.850 257.434 221.577 1.00 60.33 287 SER E C 1
ATOM 10412 O O . SER D 1 287 ? 154.220 257.601 220.529 1.00 60.33 287 SER E O 1
ATOM 10415 N N . VAL D 1 288 ? 154.295 256.929 222.681 1.00 56.32 288 VAL E N 1
ATOM 10416 C CA . VAL D 1 288 ? 152.893 256.520 222.695 1.00 56.32 288 VAL E CA 1
ATOM 10417 C C . VAL D 1 288 ? 151.985 257.710 222.420 1.00 56.32 288 VAL E C 1
ATOM 10418 O O . VAL D 1 288 ? 151.000 257.601 221.679 1.00 56.32 288 VAL E O 1
ATOM 10422 N N . ALA D 1 289 ? 152.298 258.863 223.013 1.00 57.04 289 ALA E N 1
ATOM 10423 C CA . ALA D 1 289 ? 151.472 260.047 222.804 1.00 57.04 289 ALA E CA 1
ATOM 10424 C C . ALA D 1 289 ? 151.476 260.472 221.342 1.00 57.04 289 ALA E C 1
ATOM 10425 O O . ALA D 1 289 ? 150.431 260.837 220.793 1.00 57.04 289 ALA E O 1
ATOM 10427 N N . GLU D 1 290 ? 152.639 260.417 220.692 1.00 60.61 290 GLU E N 1
ATOM 10428 C CA . GLU D 1 290 ? 152.736 260.844 219.299 1.00 60.61 290 GLU E CA 1
ATOM 10429 C C . GLU D 1 290 ? 151.940 259.927 218.376 1.00 60.61 290 GLU E C 1
ATOM 10430 O O . GLU D 1 290 ? 151.191 260.398 217.509 1.00 60.61 290 GLU E O 1
ATOM 10436 N N . ILE D 1 291 ? 152.090 258.611 218.545 1.00 55.83 291 ILE E N 1
ATOM 10437 C CA . ILE D 1 291 ? 151.371 257.678 217.684 1.00 55.83 291 ILE E CA 1
ATOM 10438 C C . ILE D 1 291 ? 149.873 257.747 217.954 1.00 55.83 291 ILE E C 1
ATOM 10439 O O . ILE D 1 291 ? 149.059 257.650 217.028 1.00 55.83 291 ILE E O 1
ATOM 10444 N N . THR D 1 292 ? 149.480 257.942 219.215 1.00 54.81 292 THR E N 1
ATOM 10445 C CA . THR D 1 292 ? 148.062 258.106 219.518 1.00 54.81 292 THR E CA 1
ATOM 10446 C C . THR D 1 292 ? 147.508 259.371 218.876 1.00 54.81 292 THR E C 1
ATOM 10447 O O . THR D 1 292 ? 146.385 259.373 218.360 1.00 54.81 292 THR E O 1
ATOM 10451 N N . ASN D 1 293 ? 148.280 260.460 218.903 1.00 58.81 293 ASN E N 1
ATOM 10452 C CA . ASN D 1 293 ? 147.836 261.699 218.276 1.00 58.81 293 ASN E CA 1
ATOM 10453 C C . ASN D 1 293 ? 147.681 261.534 216.771 1.00 58.81 293 ASN E C 1
ATOM 10454 O O . ASN D 1 293 ? 146.702 262.009 216.186 1.00 58.81 293 ASN E O 1
ATOM 10459 N N . MET D 1 294 ? 148.634 260.864 216.126 1.00 59.50 294 MET E N 1
ATOM 10460 C CA . MET D 1 294 ? 148.560 260.720 214.677 1.00 59.50 294 MET E CA 1
ATOM 10461 C C . MET D 1 294 ? 147.654 259.577 214.236 1.00 59.50 294 MET E C 1
ATOM 10462 O O . MET D 1 294 ? 147.440 259.411 213.031 1.00 59.50 294 MET E O 1
ATOM 10467 N N . CYS D 1 295 ? 147.123 258.786 215.172 1.00 55.86 295 CYS E N 1
ATOM 10468 C CA . CYS D 1 295 ? 146.013 257.899 214.833 1.00 55.86 295 CYS E CA 1
ATOM 10469 C C . CYS D 1 295 ? 144.800 258.694 214.369 1.00 55.86 295 CYS E C 1
ATOM 10470 O O . CYS D 1 295 ? 144.110 258.295 213.424 1.00 55.86 295 CYS E O 1
ATOM 10473 N N . PHE D 1 296 ? 144.524 259.818 215.023 1.00 57.48 296 PHE E N 1
ATOM 10474 C CA . PHE D 1 296 ? 143.319 260.598 214.784 1.00 57.48 296 PHE E CA 1
ATOM 10475 C C . PHE D 1 296 ? 143.490 261.638 213.685 1.00 57.48 296 PHE E C 1
ATOM 10476 O O . PHE D 1 296 ? 142.593 262.465 213.490 1.00 57.48 296 PHE E O 1
ATOM 10484 N N . GLU D 1 297 ? 144.613 261.626 212.979 1.00 64.38 297 GLU E N 1
ATOM 10485 C CA . GLU D 1 297 ? 144.796 262.540 211.863 1.00 64.38 297 GLU E CA 1
ATOM 10486 C C . GLU D 1 297 ? 143.787 262.220 210.765 1.00 64.38 297 GLU E C 1
ATOM 10487 O O . GLU D 1 297 ? 143.614 261.045 210.413 1.00 64.38 297 GLU E O 1
ATOM 10493 N N . PRO D 1 298 ? 143.095 263.219 210.215 1.00 65.25 298 PRO E N 1
ATOM 10494 C CA . PRO D 1 298 ? 142.116 262.932 209.154 1.00 65.25 298 PRO E CA 1
ATOM 10495 C C . PRO D 1 298 ? 142.730 262.296 207.923 1.00 65.25 298 PRO E C 1
ATOM 10496 O O . PRO D 1 298 ? 142.070 261.487 207.259 1.00 65.25 298 PRO E O 1
ATOM 10500 N N . HIS D 1 299 ? 143.974 262.634 207.595 1.00 64.94 299 HIS E N 1
ATOM 10501 C CA . HIS D 1 299 ? 144.628 262.100 206.410 1.00 64.94 299 HIS E CA 1
ATOM 10502 C C . HIS D 1 299 ? 145.283 260.749 206.652 1.00 64.94 299 HIS E C 1
ATOM 10503 O O . HIS D 1 299 ? 145.856 260.184 205.715 1.00 64.94 299 HIS E O 1
ATOM 10510 N N . ASN D 1 300 ? 145.217 260.220 207.873 1.00 62.06 300 ASN E N 1
ATOM 10511 C CA . ASN D 1 300 ? 145.870 258.962 208.203 1.00 62.06 300 ASN E CA 1
ATOM 10512 C C . ASN D 1 300 ? 144.912 257.777 208.122 1.00 62.06 300 ASN E C 1
ATOM 10513 O O . ASN D 1 300 ? 145.366 256.636 207.992 1.00 62.06 300 ASN E O 1
ATOM 10518 N N . GLN D 1 301 ? 143.604 258.020 208.158 1.00 59.83 301 GLN E N 1
ATOM 10519 C CA . GLN D 1 301 ? 142.639 256.939 208.012 1.00 59.83 301 GLN E CA 1
ATOM 10520 C C . GLN D 1 301 ? 142.740 256.320 206.623 1.00 59.83 301 GLN E C 1
ATOM 10521 O O . GLN D 1 301 ? 143.080 256.988 205.644 1.00 59.83 301 GLN E O 1
ATOM 10527 N N . MET D 1 302 ? 142.441 255.024 206.542 1.00 52.24 302 MET E N 1
ATOM 10528 C CA . MET D 1 302 ? 142.515 254.297 205.284 1.00 52.24 302 MET E CA 1
ATOM 10529 C C . MET D 1 302 ? 141.181 254.231 204.556 1.00 52.24 302 MET E C 1
ATOM 10530 O O . MET D 1 302 ? 140.962 253.308 203.765 1.00 52.24 302 MET E O 1
ATOM 10535 N N . VAL D 1 303 ? 140.287 255.179 204.808 1.00 55.16 303 VAL E N 1
ATOM 10536 C CA . VAL D 1 303 ? 139.090 255.378 204.003 1.00 55.16 303 VAL E CA 1
ATOM 10537 C C . VAL D 1 303 ? 139.020 256.856 203.654 1.00 55.16 303 VAL E C 1
ATOM 10538 O O . VAL D 1 303 ? 139.248 257.715 204.513 1.00 55.16 303 VAL E O 1
ATOM 10542 N N . LYS D 1 304 ? 138.711 257.156 202.395 1.00 58.71 304 LYS E N 1
ATOM 10543 C CA . LYS D 1 304 ? 138.714 258.543 201.951 1.00 58.71 304 LYS E CA 1
ATOM 10544 C C . LYS D 1 304 ? 137.515 259.284 202.526 1.00 58.71 304 LYS E C 1
ATOM 10545 O O . LYS D 1 304 ? 136.585 259.647 201.799 1.00 58.71 304 LYS E O 1
ATOM 10551 N N . CYS D 1 305 ? 137.532 259.502 203.838 1.00 61.27 305 CYS E N 1
ATOM 10552 C CA . CYS D 1 305 ? 136.489 260.239 204.531 1.00 61.27 305 CYS E CA 1
ATOM 10553 C C . CYS D 1 305 ? 137.137 261.087 205.614 1.00 61.27 305 CYS E C 1
ATOM 10554 O O . CYS D 1 305 ? 138.224 260.774 206.106 1.00 61.27 305 CYS E O 1
ATOM 10557 N N . ASP D 1 306 ? 136.457 262.169 205.984 1.00 65.65 306 ASP E N 1
ATOM 10558 C CA . ASP D 1 306 ? 136.992 263.082 206.981 1.00 65.65 306 ASP E CA 1
ATOM 10559 C C . ASP D 1 306 ? 136.367 262.772 208.329 1.00 65.65 306 ASP E C 1
ATOM 10560 O O . ASP D 1 306 ? 135.174 263.050 208.525 1.00 65.65 306 ASP E O 1
ATOM 10565 N N . PRO D 1 307 ? 137.113 262.205 209.282 1.00 63.70 307 PRO E N 1
ATOM 10566 C CA . PRO D 1 307 ? 136.521 261.905 210.594 1.00 63.70 307 PRO E CA 1
ATOM 10567 C C . PRO D 1 307 ? 136.107 263.140 211.372 1.00 63.70 307 PRO E C 1
ATOM 10568 O O . PRO D 1 307 ? 135.297 263.021 212.299 1.00 63.70 307 PRO E O 1
ATOM 10572 N N . ARG D 1 308 ? 136.636 264.318 211.035 1.00 66.78 308 ARG E N 1
ATOM 10573 C CA . ARG D 1 308 ? 136.244 265.531 211.743 1.00 66.78 308 ARG E CA 1
ATOM 10574 C C . ARG D 1 308 ? 134.787 265.887 211.486 1.00 66.78 308 ARG E C 1
ATOM 10575 O O . ARG D 1 308 ? 134.110 266.403 212.383 1.00 66.78 308 ARG E O 1
ATOM 10583 N N . HIS D 1 309 ? 134.292 265.635 210.273 1.00 66.19 309 HIS E N 1
ATOM 10584 C CA . HIS D 1 309 ? 132.899 265.941 209.965 1.00 66.19 309 HIS E CA 1
ATOM 10585 C C . HIS D 1 309 ? 131.949 265.083 210.789 1.00 66.19 309 HIS E C 1
ATOM 10586 O O . HIS D 1 309 ? 130.932 265.575 211.290 1.00 66.19 309 HIS E O 1
ATOM 10593 N N . GLY D 1 310 ? 132.263 263.796 210.942 1.00 62.76 310 GLY E N 1
ATOM 10594 C CA . GLY D 1 310 ? 131.441 262.915 211.742 1.00 62.76 310 GLY E CA 1
ATOM 10595 C C . GLY D 1 310 ? 131.816 262.937 213.212 1.00 62.76 310 GLY E C 1
ATOM 10596 O O . GLY D 1 310 ? 132.788 263.565 213.626 1.00 62.76 310 GLY E O 1
ATOM 10597 N N . LYS D 1 311 ? 131.021 262.229 214.007 1.00 60.29 311 LYS E N 1
ATOM 10598 C CA . LYS D 1 311 ? 131.226 262.132 215.445 1.00 60.29 311 LYS E CA 1
ATOM 10599 C C . LYS D 1 311 ? 131.557 260.693 215.809 1.00 60.29 311 LYS E C 1
ATOM 10600 O O . LYS D 1 311 ? 130.855 259.767 215.392 1.00 60.29 311 LYS E O 1
ATOM 10606 N N . TYR D 1 312 ? 132.625 260.512 216.580 1.00 56.27 312 TYR E N 1
ATOM 10607 C CA . TYR D 1 312 ? 133.032 259.176 216.990 1.00 56.27 312 TYR E CA 1
ATOM 10608 C C . TYR D 1 312 ? 132.004 258.567 217.933 1.00 56.27 312 TYR E C 1
ATOM 10609 O O . TYR D 1 312 ? 131.401 259.261 218.755 1.00 56.27 312 TYR E O 1
ATOM 10618 N N . MET D 1 313 ? 131.803 257.260 217.806 1.00 53.13 313 MET E N 1
ATOM 10619 C CA . MET D 1 313 ? 130.902 256.508 218.669 1.00 53.13 313 MET E CA 1
ATOM 10620 C C . MET D 1 313 ? 131.618 255.492 219.538 1.00 53.13 313 MET E C 1
ATOM 10621 O O . MET D 1 313 ? 131.252 255.313 220.700 1.00 53.13 313 MET E O 1
ATOM 10626 N N . ALA D 1 314 ? 132.634 254.823 219.001 1.00 46.95 314 ALA E N 1
ATOM 10627 C CA . ALA D 1 314 ? 133.422 253.866 219.760 1.00 46.95 314 ALA E CA 1
ATOM 10628 C C . ALA D 1 314 ? 134.769 253.716 219.073 1.00 46.95 314 ALA E C 1
ATOM 10629 O O . ALA D 1 314 ? 134.831 253.548 217.854 1.00 46.95 314 ALA E O 1
ATOM 10631 N N . VAL D 1 315 ? 135.838 253.784 219.856 1.00 45.59 315 VAL E N 1
ATOM 10632 C CA . VAL D 1 315 ? 137.199 253.720 219.342 1.00 45.59 315 VAL E CA 1
ATOM 10633 C C . VAL D 1 315 ? 137.925 252.586 220.044 1.00 45.59 315 VAL E C 1
ATOM 10634 O O . VAL D 1 315 ? 137.896 252.493 221.276 1.00 45.59 315 VAL E O 1
ATOM 10638 N N . CYS D 1 316 ? 138.570 251.726 219.264 1.00 45.34 316 CYS E N 1
ATOM 10639 C CA . CYS D 1 316 ? 139.368 250.628 219.790 1.00 45.34 316 CYS E CA 1
ATOM 10640 C C . CYS D 1 316 ? 140.824 250.878 219.426 1.00 45.34 316 CYS E C 1
ATOM 10641 O O . CYS D 1 316 ? 141.152 251.046 218.247 1.00 45.34 316 CYS E O 1
ATOM 10644 N N . LEU D 1 317 ? 141.690 250.904 220.435 1.00 44.33 317 LEU E N 1
ATOM 10645 C CA . LEU D 1 317 ? 143.111 251.185 220.264 1.00 44.33 317 LEU E CA 1
ATOM 10646 C C . LEU D 1 317 ? 143.899 249.964 220.712 1.00 44.33 317 LEU E C 1
ATOM 10647 O O . LEU D 1 317 ? 143.955 249.663 221.908 1.00 44.33 317 LEU E O 1
ATOM 10652 N N . LEU D 1 318 ? 144.512 249.270 219.761 1.00 43.67 318 LEU E N 1
ATOM 10653 C CA . LEU D 1 318 ? 145.221 248.020 220.023 1.00 43.67 318 LEU E CA 1
ATOM 10654 C C . LEU D 1 318 ? 146.720 248.294 219.941 1.00 43.67 318 LEU E C 1
ATOM 10655 O O . LEU D 1 318 ? 147.344 248.111 218.895 1.00 43.67 318 LEU E O 1
ATOM 10660 N N . PHE D 1 319 ? 147.294 248.727 221.059 1.00 45.48 319 PHE E N 1
ATOM 10661 C CA . PHE D 1 319 ? 148.715 249.031 221.106 1.00 45.48 319 PHE E CA 1
ATOM 10662 C C . PHE D 1 319 ? 149.543 247.752 221.076 1.00 45.48 319 PHE E C 1
ATOM 10663 O O . PHE D 1 319 ? 149.112 246.694 221.539 1.00 45.48 319 PHE E O 1
ATOM 10671 N N . ARG D 1 320 ? 150.747 247.859 220.520 1.00 51.70 320 ARG E N 1
ATOM 10672 C CA . ARG D 1 320 ? 151.652 246.726 220.409 1.00 51.70 320 ARG E CA 1
ATOM 10673 C C . ARG D 1 320 ? 153.052 247.156 220.818 1.00 51.70 320 ARG E C 1
ATOM 10674 O O . ARG D 1 320 ? 153.402 248.336 220.765 1.00 51.70 320 ARG E O 1
ATOM 10682 N N . GLY D 1 321 ? 153.854 246.176 221.227 1.00 57.19 321 GLY E N 1
ATOM 10683 C CA . GLY D 1 321 ? 155.240 246.445 221.554 1.00 57.19 321 GLY E CA 1
ATOM 10684 C C . GLY D 1 321 ? 155.414 247.060 222.933 1.00 57.19 321 GLY E C 1
ATOM 10685 O O . GLY D 1 321 ? 154.662 246.785 223.869 1.00 57.19 321 GLY E O 1
ATOM 10686 N N . ASP D 1 322 ? 156.433 247.909 223.050 1.00 61.99 322 ASP E N 1
ATOM 10687 C CA . ASP D 1 322 ? 156.800 248.539 224.318 1.00 61.99 322 ASP E CA 1
ATOM 10688 C C . ASP D 1 322 ? 155.814 249.660 224.614 1.00 61.99 322 ASP E C 1
ATOM 10689 O O . ASP D 1 322 ? 155.991 250.804 224.194 1.00 61.99 322 ASP E O 1
ATOM 10694 N N . VAL D 1 323 ? 154.757 249.325 225.350 1.00 58.10 323 VAL E N 1
ATOM 10695 C CA . VAL D 1 323 ? 153.717 250.275 225.725 1.00 58.10 323 VAL E CA 1
ATOM 10696 C C . VAL D 1 323 ? 153.430 250.121 227.212 1.00 58.10 323 VAL E C 1
ATOM 10697 O O . VAL D 1 323 ? 153.335 248.999 227.722 1.00 58.10 323 VAL E O 1
ATOM 10701 N N . VAL D 1 324 ? 153.296 251.242 227.903 1.00 59.25 324 VAL E N 1
ATOM 10702 C CA . VAL D 1 324 ? 152.999 251.279 229.334 1.00 59.25 324 VAL E CA 1
ATOM 10703 C C . VAL D 1 324 ? 151.586 251.820 229.508 1.00 59.25 324 VAL E C 1
ATOM 10704 O O . VAL D 1 324 ? 151.242 252.827 228.878 1.00 59.25 324 VAL E O 1
ATOM 10708 N N . PRO D 1 325 ? 150.744 251.190 230.333 1.00 56.48 325 PRO E N 1
ATOM 10709 C CA . PRO D 1 325 ? 149.346 251.644 230.446 1.00 56.48 325 PRO E CA 1
ATOM 10710 C C . PRO D 1 325 ? 149.182 253.083 230.906 1.00 56.48 325 PRO E C 1
ATOM 10711 O O . PRO D 1 325 ? 148.205 253.733 230.515 1.00 56.48 325 PRO E O 1
ATOM 10715 N N . LYS D 1 326 ? 150.089 253.603 231.736 1.00 58.23 326 LYS E N 1
ATOM 10716 C CA . LYS D 1 326 ? 149.971 254.996 232.158 1.00 58.23 326 LYS E CA 1
ATOM 10717 C C . LYS D 1 326 ? 150.144 255.945 230.977 1.00 58.23 326 LYS E C 1
ATOM 10718 O O . LYS D 1 326 ? 149.446 256.963 230.880 1.00 58.23 326 LYS E O 1
ATOM 10724 N N . ASP D 1 327 ? 151.069 255.628 230.067 1.00 57.43 327 ASP E N 1
ATOM 10725 C CA . ASP D 1 327 ? 151.227 256.434 228.862 1.00 57.43 327 ASP E CA 1
ATOM 10726 C C . ASP D 1 327 ? 149.964 256.395 228.018 1.00 57.43 327 ASP E C 1
ATOM 10727 O O . ASP D 1 327 ? 149.550 257.414 227.453 1.00 57.43 327 ASP E O 1
ATOM 10732 N N . VAL D 1 328 ? 149.334 255.223 227.926 1.00 54.51 328 VAL E N 1
ATOM 10733 C CA . VAL D 1 328 ? 148.084 255.099 227.185 1.00 54.51 328 VAL E CA 1
ATOM 10734 C C . VAL D 1 328 ? 147.003 255.964 227.814 1.00 54.51 328 VAL E C 1
ATOM 10735 O O . VAL D 1 328 ? 146.253 256.651 227.113 1.00 54.51 328 VAL E O 1
ATOM 10739 N N . ASN D 1 329 ? 146.896 255.936 229.144 1.00 55.84 329 ASN E N 1
ATOM 10740 C CA . ASN D 1 329 ? 145.875 256.734 229.815 1.00 55.84 329 ASN E CA 1
ATOM 10741 C C . ASN D 1 329 ? 146.114 258.224 229.609 1.00 55.84 329 ASN E C 1
ATOM 10742 O O . ASN D 1 329 ? 145.168 258.986 229.375 1.00 55.84 329 ASN E O 1
ATOM 10747 N N . ALA D 1 330 ? 147.374 258.658 229.689 1.00 57.48 330 ALA E N 1
ATOM 10748 C CA . ALA D 1 330 ? 147.682 260.062 229.436 1.00 57.48 330 ALA E CA 1
ATOM 10749 C C . ALA D 1 330 ? 147.339 260.451 228.003 1.00 57.48 330 ALA E C 1
ATOM 10750 O O . ALA D 1 330 ? 146.780 261.529 227.759 1.00 57.48 330 ALA E O 1
ATOM 10752 N N . ALA D 1 331 ? 147.663 259.584 227.041 1.00 56.43 331 ALA E N 1
ATOM 10753 C CA . ALA D 1 331 ? 147.340 259.866 225.648 1.00 56.43 331 ALA E CA 1
ATOM 10754 C C . ALA D 1 331 ? 145.835 259.951 225.436 1.00 56.43 331 ALA E C 1
ATOM 10755 O O . ALA D 1 331 ? 145.352 260.817 224.699 1.00 56.43 331 ALA E O 1
ATOM 10757 N N . ILE D 1 332 ? 145.077 259.057 226.074 1.00 55.64 332 ILE E N 1
ATOM 10758 C CA . ILE D 1 332 ? 143.622 259.078 225.948 1.00 55.64 332 ILE E CA 1
ATOM 10759 C C . ILE D 1 332 ? 143.054 260.355 226.550 1.00 55.64 332 ILE E C 1
ATOM 10760 O O . ILE D 1 332 ? 142.126 260.959 225.999 1.00 55.64 332 ILE E O 1
ATOM 10765 N N . ALA D 1 333 ? 143.591 260.780 227.695 1.00 59.42 333 ALA E N 1
ATOM 10766 C CA . ALA D 1 333 ? 143.146 262.034 228.292 1.00 59.42 333 ALA E CA 1
ATOM 10767 C C . ALA D 1 333 ? 143.426 263.212 227.368 1.00 59.42 333 ALA E C 1
ATOM 10768 O O . ALA D 1 333 ? 142.569 264.085 227.183 1.00 59.42 333 ALA E O 1
ATOM 10770 N N . THR D 1 334 ? 144.618 263.246 226.766 1.00 60.90 334 THR E N 1
ATOM 10771 C CA . THR D 1 334 ? 144.939 264.326 225.838 1.00 60.90 334 THR E CA 1
ATOM 10772 C C . THR D 1 334 ? 144.006 264.311 224.635 1.00 60.90 334 THR E C 1
ATOM 10773 O O . THR D 1 334 ? 143.561 265.367 224.172 1.00 60.90 334 THR E O 1
ATOM 10777 N N . ILE D 1 335 ? 143.700 263.121 224.115 1.00 60.79 335 ILE E N 1
ATOM 10778 C CA . ILE D 1 335 ? 142.796 263.013 222.974 1.00 60.79 335 ILE E CA 1
ATOM 10779 C C . ILE D 1 335 ? 141.406 263.515 223.345 1.00 60.79 335 ILE E C 1
ATOM 10780 O O . ILE D 1 335 ? 140.770 264.249 222.580 1.00 60.79 335 ILE E O 1
ATOM 10785 N N . LYS D 1 336 ? 140.916 263.133 224.526 1.00 60.57 336 LYS E N 1
ATOM 10786 C CA . LYS D 1 336 ? 139.591 263.562 224.953 1.00 60.57 336 LYS E CA 1
ATOM 10787 C C . LYS D 1 336 ? 139.538 265.047 225.283 1.00 60.57 336 LYS E C 1
ATOM 10788 O O . LYS D 1 336 ? 138.450 265.631 225.274 1.00 60.57 336 LYS E O 1
ATOM 10794 N N . THR D 1 337 ? 140.681 265.671 225.579 1.00 63.94 337 THR E N 1
ATOM 10795 C CA . THR D 1 337 ? 140.677 267.115 225.795 1.00 63.94 337 THR E CA 1
ATOM 10796 C C . THR D 1 337 ? 140.537 267.883 224.486 1.00 63.94 337 THR E C 1
ATOM 10797 O O . THR D 1 337 ? 140.066 269.026 224.490 1.00 63.94 337 THR E O 1
ATOM 10801 N N . LYS D 1 338 ? 140.937 267.285 223.367 1.00 67.55 338 LYS E N 1
ATOM 10802 C CA . LYS D 1 338 ? 140.906 267.984 222.089 1.00 67.55 338 LYS E CA 1
ATOM 10803 C C . LYS D 1 338 ? 139.473 268.224 221.630 1.00 67.55 338 LYS E C 1
ATOM 10804 O O . LYS D 1 338 ? 138.617 267.339 221.711 1.00 67.55 338 LYS E O 1
ATOM 10810 N N . ARG D 1 339 ? 139.218 269.439 221.140 1.00 73.06 339 ARG E N 1
ATOM 10811 C CA . ARG D 1 339 ? 137.878 269.811 220.699 1.00 73.06 339 ARG E CA 1
ATOM 10812 C C . ARG D 1 339 ? 137.541 269.214 219.337 1.00 73.06 339 ARG E C 1
ATOM 10813 O O . ARG D 1 339 ? 136.390 268.836 219.092 1.00 73.06 339 ARG E O 1
ATOM 10821 N N . SER D 1 340 ? 138.526 269.127 218.440 1.00 70.63 340 SER E N 1
ATOM 10822 C CA . SER D 1 340 ? 138.261 268.630 217.093 1.00 70.63 340 SER E CA 1
ATOM 10823 C C . SER D 1 340 ? 137.815 267.174 217.115 1.00 70.63 340 SER E C 1
ATOM 10824 O O . SER D 1 340 ? 136.923 266.778 216.357 1.00 70.63 340 SER E O 1
ATOM 10827 N N . ILE D 1 341 ? 138.426 266.361 217.974 1.00 68.23 341 ILE E N 1
ATOM 10828 C CA . ILE D 1 341 ? 138.052 264.956 218.122 1.00 68.23 341 ILE E CA 1
ATOM 10829 C C . ILE D 1 341 ? 136.766 264.920 218.942 1.00 68.23 341 ILE E C 1
ATOM 10830 O O . ILE D 1 341 ? 136.797 265.005 220.170 1.00 68.23 341 ILE E O 1
ATOM 10835 N N . GLN D 1 342 ? 135.631 264.791 218.264 1.00 63.57 342 GLN E N 1
ATOM 10836 C CA . GLN D 1 342 ? 134.320 264.885 218.891 1.00 63.57 342 GLN E CA 1
ATOM 10837 C C . GLN D 1 342 ? 133.686 263.505 218.981 1.00 63.57 342 GLN E C 1
ATOM 10838 O O . GLN D 1 342 ? 133.626 262.777 217.985 1.00 63.57 342 GLN E O 1
ATOM 10844 N N . PHE D 1 343 ? 133.214 263.153 220.172 1.00 57.09 343 PHE E N 1
ATOM 10845 C CA . PHE D 1 343 ? 132.525 261.899 220.423 1.00 57.09 343 PHE E CA 1
ATOM 10846 C C . PHE D 1 343 ? 131.037 262.155 220.621 1.00 57.09 343 PHE E C 1
ATOM 10847 O O . PHE D 1 343 ? 130.610 263.280 220.892 1.00 57.09 343 PHE E O 1
ATOM 10855 N N . VAL D 1 344 ? 130.245 261.093 220.480 1.00 58.69 344 VAL E N 1
ATOM 10856 C CA . VAL D 1 344 ? 128.818 261.204 220.740 1.00 58.69 344 VAL E CA 1
ATOM 10857 C C . VAL D 1 344 ? 128.588 261.381 222.236 1.00 58.69 344 VAL E C 1
ATOM 10858 O O . VAL D 1 344 ? 129.355 260.886 223.072 1.00 58.69 344 VAL E O 1
ATOM 10862 N N . ASP D 1 345 ? 127.521 262.104 222.579 1.00 64.36 345 ASP E N 1
ATOM 10863 C CA . ASP D 1 345 ? 127.250 262.400 223.981 1.00 64.36 345 ASP E CA 1
ATOM 10864 C C . ASP D 1 345 ? 126.894 261.147 224.770 1.00 64.36 345 ASP E C 1
ATOM 10865 O O . ASP D 1 345 ? 127.209 261.059 225.962 1.00 64.36 345 ASP E O 1
ATOM 10870 N N . TRP D 1 346 ? 126.246 260.173 224.134 1.00 59.06 346 TRP E N 1
ATOM 10871 C CA . TRP D 1 346 ? 125.804 258.969 224.822 1.00 59.06 346 TRP E CA 1
ATOM 10872 C C . TRP D 1 346 ? 126.902 257.923 224.968 1.00 59.06 346 TRP E C 1
ATOM 10873 O O . TRP D 1 346 ? 126.593 256.762 225.259 1.00 59.06 346 TRP E O 1
ATOM 10884 N N . CYS D 1 347 ? 128.166 258.290 224.772 1.00 57.55 347 CYS E N 1
ATOM 10885 C CA . CYS D 1 347 ? 129.299 257.390 224.987 1.00 57.55 347 CYS E CA 1
ATOM 10886 C C . CYS D 1 347 ? 130.358 258.129 225.794 1.00 57.55 347 CYS E C 1
ATOM 10887 O O . CYS D 1 347 ? 131.360 258.601 225.240 1.00 57.55 347 CYS E O 1
ATOM 10890 N N . PRO D 1 348 ? 130.159 258.263 227.109 1.00 55.37 348 PRO E N 1
ATOM 10891 C CA . PRO D 1 348 ? 131.154 258.980 227.925 1.00 55.37 348 PRO E CA 1
ATOM 10892 C C . PRO D 1 348 ? 132.529 258.340 227.900 1.00 55.37 348 PRO E C 1
ATOM 10893 O O . PRO D 1 348 ? 133.542 259.049 227.932 1.00 55.37 348 PRO E O 1
ATOM 10897 N N . THR D 1 349 ? 132.594 257.016 227.843 1.00 52.97 349 THR E N 1
ATOM 10898 C CA . THR D 1 349 ? 133.851 256.277 227.749 1.00 52.97 349 THR E CA 1
ATOM 10899 C C . THR D 1 349 ? 133.920 255.627 226.365 1.00 52.97 349 THR E C 1
ATOM 10900 O O . THR D 1 349 ? 133.498 254.489 226.160 1.00 52.97 349 THR E O 1
ATOM 10904 N N . GLY D 1 350 ? 134.459 256.372 225.406 1.00 51.60 350 GLY E N 1
ATOM 10905 C CA . GLY D 1 350 ? 134.485 255.932 224.030 1.00 51.60 350 GLY E CA 1
ATOM 10906 C C . GLY D 1 350 ? 135.663 255.089 223.613 1.00 51.60 350 GLY E C 1
ATOM 10907 O O . GLY D 1 350 ? 135.708 254.645 222.463 1.00 51.60 350 GLY E O 1
ATOM 10908 N N . PHE D 1 351 ? 136.619 254.838 224.500 1.00 50.03 351 PHE E N 1
ATOM 10909 C CA . PHE D 1 351 ? 137.857 254.162 224.141 1.00 50.03 351 PHE E CA 1
ATOM 10910 C C . PHE D 1 351 ? 137.897 252.767 224.742 1.00 50.03 351 PHE E C 1
ATOM 10911 O O . PHE D 1 351 ? 137.666 252.595 225.942 1.00 50.03 351 PHE E O 1
ATOM 10919 N N . LYS D 1 352 ? 138.191 251.778 223.904 1.00 44.89 352 LYS E N 1
ATOM 10920 C CA . LYS D 1 352 ? 138.491 250.419 224.340 1.00 44.89 352 LYS E CA 1
ATOM 10921 C C . LYS D 1 352 ? 139.958 250.164 224.018 1.00 44.89 352 LYS E C 1
ATOM 10922 O O . LYS D 1 352 ? 140.331 250.059 222.845 1.00 44.89 352 LYS E O 1
ATOM 10928 N N . VAL D 1 353 ? 140.785 250.068 225.051 1.00 43.34 353 VAL E N 1
ATOM 10929 C CA . VAL D 1 353 ? 142.233 250.024 224.898 1.00 43.34 353 VAL E CA 1
ATOM 10930 C C . VAL D 1 353 ? 142.708 248.586 225.027 1.00 43.34 353 VAL E C 1
ATOM 10931 O O . VAL D 1 353 ? 142.341 247.884 225.977 1.00 43.34 353 VAL E O 1
ATOM 10935 N N . GLY D 1 354 ? 143.516 248.151 224.078 1.00 44.55 354 GLY E N 1
ATOM 10936 C CA . GLY D 1 354 ? 144.184 246.864 224.175 1.00 44.55 354 GLY E CA 1
ATOM 10937 C C . GLY D 1 354 ? 145.672 247.031 223.974 1.00 44.55 354 GLY E C 1
ATOM 10938 O O . GLY D 1 354 ? 146.112 247.818 223.140 1.00 44.55 354 GLY E O 1
ATOM 10939 N N . ILE D 1 355 ? 146.446 246.287 224.757 1.00 47.02 355 ILE E N 1
ATOM 10940 C CA . ILE D 1 355 ? 147.899 246.356 224.706 1.00 47.02 355 ILE E CA 1
ATOM 10941 C C . ILE D 1 355 ? 148.438 244.955 224.461 1.00 47.02 355 ILE E C 1
ATOM 10942 O O . ILE D 1 355 ? 147.814 243.955 224.826 1.00 47.02 355 ILE E O 1
ATOM 10947 N N . ASN D 1 356 ? 149.592 244.883 223.806 1.00 53.80 356 ASN E N 1
ATOM 10948 C CA . ASN D 1 356 ? 150.240 243.611 223.541 1.00 53.80 356 ASN E CA 1
ATOM 10949 C C . ASN D 1 356 ? 151.744 243.789 223.660 1.00 53.80 356 ASN E C 1
ATOM 10950 O O . ASN D 1 356 ? 152.276 244.889 223.493 1.00 53.80 356 ASN E O 1
ATOM 10955 N N . TYR D 1 357 ? 152.428 242.689 223.957 1.00 60.59 357 TYR E N 1
ATOM 10956 C CA . TYR D 1 357 ? 153.869 242.720 224.147 1.00 60.59 357 TYR E CA 1
ATOM 10957 C C . TYR D 1 357 ? 154.646 242.378 222.886 1.00 60.59 357 TYR E C 1
ATOM 10958 O O . TYR D 1 357 ? 155.873 242.511 222.881 1.00 60.59 357 TYR E O 1
ATOM 10967 N N . GLN D 1 358 ? 153.972 241.958 221.818 1.00 60.70 358 GLN E N 1
ATOM 10968 C CA . GLN D 1 358 ? 154.666 241.570 220.602 1.00 60.70 358 GLN E CA 1
ATOM 10969 C C . GLN D 1 358 ? 154.693 242.740 219.634 1.00 60.70 358 GLN E C 1
ATOM 10970 O O . GLN D 1 358 ? 153.632 243.134 219.127 1.00 60.70 358 GLN E O 1
ATOM 10976 N N . PRO D 1 359 ? 155.852 243.322 219.348 1.00 59.92 359 PRO E N 1
ATOM 10977 C CA . PRO D 1 359 ? 155.919 244.408 218.373 1.00 59.92 359 PRO E CA 1
ATOM 10978 C C . PRO D 1 359 ? 155.651 243.891 216.973 1.00 59.92 359 PRO E C 1
ATOM 10979 O O . PRO D 1 359 ? 155.864 242.701 216.692 1.00 59.92 359 PRO E O 1
ATOM 10983 N N . PRO D 1 360 ? 155.168 244.743 216.071 1.00 59.00 360 PRO E N 1
ATOM 10984 C CA . PRO D 1 360 ? 154.909 244.289 214.701 1.00 59.00 360 PRO E CA 1
ATOM 10985 C C . PRO D 1 360 ? 156.193 243.849 214.016 1.00 59.00 360 PRO E C 1
ATOM 10986 O O . PRO D 1 360 ? 157.259 244.434 214.217 1.00 59.00 360 PRO E O 1
ATOM 10990 N N . THR D 1 361 ? 156.082 242.807 213.200 1.00 59.39 361 THR E N 1
ATOM 10991 C CA . THR D 1 361 ? 157.227 242.335 212.439 1.00 59.39 361 THR E CA 1
ATOM 10992 C C . THR D 1 361 ? 157.375 243.139 211.156 1.00 59.39 361 THR E C 1
ATOM 10993 O O . THR D 1 361 ? 156.401 243.658 210.605 1.00 59.39 361 THR E O 1
ATOM 10997 N N . VAL D 1 362 ? 158.612 243.241 210.684 1.00 64.32 362 VAL E N 1
ATOM 10998 C CA . VAL D 1 362 ? 158.933 243.978 209.470 1.00 64.32 362 VAL E CA 1
ATOM 10999 C C . VAL D 1 362 ? 159.128 242.986 208.333 1.00 64.32 362 VAL E C 1
ATOM 11000 O O . VAL D 1 362 ? 159.899 242.026 208.456 1.00 64.32 362 VAL E O 1
ATOM 11004 N N . VAL D 1 363 ? 158.415 243.203 207.239 1.00 66.73 363 VAL E N 1
ATOM 11005 C CA . VAL D 1 363 ? 158.574 242.360 206.054 1.00 66.73 363 VAL E CA 1
ATOM 11006 C C . VAL D 1 363 ? 159.837 242.790 205.312 1.00 66.73 363 VAL E C 1
ATOM 11007 O O . VAL D 1 363 ? 160.002 243.987 205.028 1.00 66.73 363 VAL E O 1
ATOM 11011 N N . PRO D 1 364 ? 160.760 241.874 205.024 1.00 66.76 364 PRO E N 1
ATOM 11012 C CA . PRO D 1 364 ? 161.936 242.247 204.232 1.00 66.76 364 PRO E CA 1
ATOM 11013 C C . PRO D 1 364 ? 161.524 242.784 202.871 1.00 66.76 364 PRO E C 1
ATOM 11014 O O . PRO D 1 364 ? 160.644 242.236 202.205 1.00 66.76 364 PRO E O 1
ATOM 11018 N N . GLY D 1 365 ? 162.169 243.873 202.463 1.00 68.41 365 GLY E N 1
ATOM 11019 C CA . GLY D 1 365 ? 161.800 244.555 201.244 1.00 68.41 365 GLY E CA 1
ATOM 11020 C C . GLY D 1 365 ? 160.557 245.408 201.350 1.00 68.41 365 GLY E C 1
ATOM 11021 O O . GLY D 1 365 ? 160.135 245.985 200.340 1.00 68.41 365 GLY E O 1
ATOM 11022 N N . GLY D 1 366 ? 159.955 245.506 202.534 1.00 68.67 366 GLY E N 1
ATOM 11023 C CA . GLY D 1 366 ? 158.761 246.301 202.706 1.00 68.67 366 GLY E CA 1
ATOM 11024 C C . GLY D 1 366 ? 159.062 247.768 202.928 1.00 68.67 366 GLY E C 1
ATOM 11025 O O . GLY D 1 366 ? 160.209 248.188 203.074 1.00 68.67 366 GLY E O 1
ATOM 11026 N N . ASP D 1 367 ? 157.994 248.559 202.956 1.00 68.50 367 ASP E N 1
ATOM 11027 C CA . ASP D 1 367 ? 158.099 249.999 203.136 1.00 68.50 367 ASP E CA 1
ATOM 11028 C C . ASP D 1 367 ? 158.074 250.422 204.599 1.00 68.50 367 ASP E C 1
ATOM 11029 O O . ASP D 1 367 ? 158.249 251.611 204.886 1.00 68.50 367 ASP E O 1
ATOM 11031 N N . LEU D 1 368 ? 157.868 249.491 205.523 1.00 68.09 368 LEU E N 1
ATOM 11032 C CA . LEU D 1 368 ? 157.770 249.802 206.940 1.00 68.09 368 LEU E CA 1
ATOM 11033 C C . LEU D 1 368 ? 159.113 249.602 207.630 1.00 68.09 368 LEU E C 1
ATOM 11034 O O . LEU D 1 368 ? 159.928 248.772 207.221 1.00 68.09 368 LEU E O 1
ATOM 11039 N N . ALA D 1 369 ? 159.334 250.377 208.688 1.00 66.77 369 ALA E N 1
ATOM 11040 C CA . ALA D 1 369 ? 160.543 250.293 209.487 1.00 66.77 369 ALA E CA 1
ATOM 11041 C C . ALA D 1 369 ? 160.266 249.526 210.778 1.00 66.77 369 ALA E C 1
ATOM 11042 O O . ALA D 1 369 ? 159.134 249.134 211.072 1.00 66.77 369 ALA E O 1
ATOM 11044 N N . LYS D 1 370 ? 161.322 249.314 211.563 1.00 65.64 370 LYS E N 1
ATOM 11045 C CA . LYS D 1 370 ? 161.227 248.546 212.805 1.00 65.64 370 LYS E CA 1
ATOM 11046 C C . LYS D 1 370 ? 160.970 249.503 213.965 1.00 65.64 370 LYS E C 1
ATOM 11047 O O . LYS D 1 370 ? 161.861 249.848 214.745 1.00 65.64 370 LYS E O 1
ATOM 11053 N N . VAL D 1 371 ? 159.719 249.937 214.074 1.00 61.69 371 VAL E N 1
ATOM 11054 C CA . VAL D 1 371 ? 159.290 250.801 215.171 1.00 61.69 371 VAL E CA 1
ATOM 11055 C C . VAL D 1 371 ? 159.257 249.981 216.456 1.00 61.69 371 VAL E C 1
ATOM 11056 O O . VAL D 1 371 ? 159.000 248.769 216.410 1.00 61.69 371 VAL E O 1
ATOM 11060 N N . PRO D 1 372 ? 159.518 250.586 217.619 1.00 59.83 372 PRO E N 1
ATOM 11061 C CA . PRO D 1 372 ? 159.464 249.816 218.870 1.00 59.83 372 PRO E CA 1
ATOM 11062 C C . PRO D 1 372 ? 158.056 249.580 219.384 1.00 59.83 372 PRO E C 1
ATOM 11063 O O . PRO D 1 372 ? 157.848 248.627 220.146 1.00 59.83 372 PRO E O 1
ATOM 11067 N N . ARG D 1 373 ? 157.090 250.410 218.997 1.00 58.97 373 ARG E N 1
ATOM 11068 C CA . ARG D 1 373 ? 155.708 250.256 219.421 1.00 58.97 373 ARG E CA 1
ATOM 11069 C C . ARG D 1 373 ? 154.791 250.611 218.261 1.00 58.97 373 ARG E C 1
ATOM 11070 O O . ARG D 1 373 ? 155.159 251.372 217.364 1.00 58.97 373 ARG E O 1
ATOM 11078 N N . ALA D 1 374 ? 153.584 250.053 218.290 1.00 52.78 374 ALA E N 1
ATOM 11079 C CA . ALA D 1 374 ? 152.625 250.271 217.219 1.00 52.78 374 ALA E CA 1
ATOM 11080 C C . ALA D 1 374 ? 151.220 250.286 217.796 1.00 52.78 374 ALA E C 1
ATOM 11081 O O . ALA D 1 374 ? 150.982 249.825 218.915 1.00 52.78 374 ALA E O 1
ATOM 11083 N N . VAL D 1 375 ? 150.289 250.823 217.015 1.00 49.57 375 VAL E N 1
ATOM 11084 C CA . VAL D 1 375 ? 148.896 250.927 217.432 1.00 49.57 375 VAL E CA 1
ATOM 11085 C C . VAL D 1 375 ? 148.012 250.917 216.194 1.00 49.57 375 VAL E C 1
ATOM 11086 O O . VAL D 1 375 ? 148.356 251.498 215.161 1.00 49.57 375 VAL E O 1
ATOM 11090 N N . CYS D 1 376 ? 146.873 250.236 216.299 1.00 46.85 376 CYS E N 1
ATOM 11091 C CA . CYS D 1 376 ? 145.882 250.151 215.232 1.00 46.85 376 CYS E CA 1
ATOM 11092 C C . CYS D 1 376 ? 144.563 250.689 215.767 1.00 46.85 376 CYS E C 1
ATOM 11093 O O . CYS D 1 376 ? 143.861 249.994 216.507 1.00 46.85 376 CYS E O 1
ATOM 11096 N N . MET D 1 377 ? 144.227 251.920 215.396 1.00 46.52 377 MET E N 1
ATOM 11097 C CA . MET D 1 377 ? 142.997 252.556 215.849 1.00 46.52 377 MET E CA 1
ATOM 11098 C C . MET D 1 377 ? 141.847 252.115 214.955 1.00 46.52 377 MET E C 1
ATOM 11099 O O . MET D 1 377 ? 141.912 252.265 213.732 1.00 46.52 377 MET E O 1
ATOM 11104 N N . LEU D 1 378 ? 140.797 251.577 215.566 1.00 44.87 378 LEU E N 1
ATOM 11105 C CA . LEU D 1 378 ? 139.636 251.052 214.853 1.00 44.87 378 LEU E CA 1
ATOM 11106 C C . LEU D 1 378 ? 138.409 251.801 215.357 1.00 44.87 378 LEU E C 1
ATOM 11107 O O . LEU D 1 378 ? 137.834 251.439 216.388 1.00 44.87 378 LEU E O 1
ATOM 11112 N N . SER D 1 379 ? 138.002 252.835 214.632 1.00 44.51 379 SER E N 1
ATOM 11113 C CA . SER D 1 379 ? 136.967 253.748 215.092 1.00 44.51 379 SER E CA 1
ATOM 11114 C C . SER D 1 379 ? 135.648 253.458 214.396 1.00 44.51 379 SER E C 1
ATOM 11115 O O . SER D 1 379 ? 135.598 253.342 213.168 1.00 44.51 379 SER E O 1
ATOM 11118 N N . ASN D 1 380 ? 134.584 253.349 215.185 1.00 46.66 380 ASN E N 1
ATOM 11119 C CA . ASN D 1 380 ? 133.221 253.297 214.666 1.00 46.66 380 ASN E CA 1
ATOM 11120 C C . ASN D 1 380 ? 132.671 254.717 214.716 1.00 46.66 380 ASN E C 1
ATOM 11121 O O . ASN D 1 380 ? 132.208 255.179 215.760 1.00 46.66 380 ASN E O 1
ATOM 11126 N N . THR D 1 381 ? 132.727 255.417 213.586 1.00 52.84 381 THR E N 1
ATOM 11127 C CA . THR D 1 381 ? 132.320 256.811 213.516 1.00 52.84 381 THR E CA 1
ATOM 11128 C C . THR D 1 381 ? 131.287 256.994 212.415 1.00 52.84 381 THR E C 1
ATOM 11129 O O . THR D 1 381 ? 131.202 256.203 211.473 1.00 52.84 381 THR E O 1
ATOM 11133 N N . THR D 1 382 ? 130.491 258.054 212.552 1.00 55.79 382 THR E N 1
ATOM 11134 C CA . THR D 1 382 ? 129.467 258.374 211.569 1.00 55.79 382 THR E CA 1
ATOM 11135 C C . THR D 1 382 ? 130.039 258.973 210.293 1.00 55.79 382 THR E C 1
ATOM 11136 O O . THR D 1 382 ? 129.306 259.096 209.306 1.00 55.79 382 THR E O 1
ATOM 11140 N N . ALA D 1 383 ? 131.320 259.343 210.286 1.00 56.94 383 ALA E N 1
ATOM 11141 C CA . ALA D 1 383 ? 131.926 259.964 209.116 1.00 56.94 383 ALA E CA 1
ATOM 11142 C C . ALA D 1 383 ? 132.031 259.019 207.930 1.00 56.94 383 ALA E C 1
ATOM 11143 O O . ALA D 1 383 ? 132.295 259.482 206.816 1.00 56.94 383 ALA E O 1
ATOM 11145 N N . ILE D 1 384 ? 131.839 257.715 208.136 1.00 54.72 384 ILE E N 1
ATOM 11146 C CA . ILE D 1 384 ? 131.909 256.760 207.038 1.00 54.72 384 ILE E CA 1
ATOM 11147 C C . ILE D 1 384 ? 130.712 256.845 206.107 1.00 54.72 384 ILE E C 1
ATOM 11148 O O . ILE D 1 384 ? 130.750 256.273 205.013 1.00 54.72 384 ILE E O 1
ATOM 11153 N N . ALA D 1 385 ? 129.652 257.552 206.504 1.00 57.11 385 ALA E N 1
ATOM 11154 C CA . ALA D 1 385 ? 128.476 257.673 205.652 1.00 57.11 385 ALA E CA 1
ATOM 11155 C C . ALA D 1 385 ? 128.741 258.507 204.406 1.00 57.11 385 ALA E C 1
ATOM 11156 O O . ALA D 1 385 ? 127.955 258.441 203.456 1.00 57.11 385 ALA E O 1
ATOM 11158 N N . GLU D 1 386 ? 129.820 259.292 204.386 1.00 60.02 386 GLU E N 1
ATOM 11159 C CA . GLU D 1 386 ? 130.148 260.062 203.190 1.00 60.02 386 GLU E CA 1
ATOM 11160 C C . GLU D 1 386 ? 130.471 259.147 202.017 1.00 60.02 386 GLU E C 1
ATOM 11161 O O . GLU D 1 386 ? 130.089 259.427 200.874 1.00 60.02 386 GLU E O 1
ATOM 11167 N N . ALA D 1 387 ? 131.184 258.051 202.278 1.00 55.36 387 ALA E N 1
ATOM 11168 C CA . ALA D 1 387 ? 131.493 257.099 201.218 1.00 55.36 387 ALA E CA 1
ATOM 11169 C C . ALA D 1 387 ? 130.225 256.463 200.660 1.00 55.36 387 ALA E C 1
ATOM 11170 O O . ALA D 1 387 ? 130.086 256.290 199.440 1.00 55.36 387 ALA E O 1
ATOM 11172 N N . TRP D 1 388 ? 129.284 256.114 201.536 1.00 56.29 388 TRP E N 1
ATOM 11173 C CA . TRP D 1 388 ? 128.008 255.582 201.077 1.00 56.29 388 TRP E CA 1
ATOM 11174 C C . TRP D 1 388 ? 127.204 256.620 200.309 1.00 56.29 388 TRP E C 1
ATOM 11175 O O . TRP D 1 388 ? 126.501 256.267 199.362 1.00 56.29 388 TRP E O 1
ATOM 11186 N N . ALA D 1 389 ? 127.291 257.894 200.695 1.00 56.48 389 ALA E N 1
ATOM 11187 C CA . ALA D 1 389 ? 126.642 258.943 199.914 1.00 56.48 389 ALA E CA 1
ATOM 11188 C C . ALA D 1 389 ? 127.251 259.046 198.520 1.00 56.48 389 ALA E C 1
ATOM 11189 O O . ALA D 1 389 ? 126.533 259.226 197.528 1.00 56.48 389 ALA E O 1
ATOM 11191 N N . ARG D 1 390 ? 128.579 258.942 198.430 1.00 56.80 390 ARG E N 1
ATOM 11192 C CA . ARG D 1 390 ? 129.240 258.966 197.128 1.00 56.80 390 ARG E CA 1
ATOM 11193 C C . ARG D 1 390 ? 128.770 257.806 196.259 1.00 56.80 390 ARG E C 1
ATOM 11194 O O . ARG D 1 390 ? 128.456 257.983 195.074 1.00 56.80 390 ARG E O 1
ATOM 11202 N N . LEU D 1 391 ? 128.715 256.605 196.836 1.00 55.24 391 LEU E N 1
ATOM 11203 C CA . LEU D 1 391 ? 128.246 255.460 196.064 1.00 55.24 391 LEU E CA 1
ATOM 11204 C C . LEU D 1 391 ? 126.769 255.581 195.714 1.00 55.24 391 LEU E C 1
ATOM 11205 O O . LEU D 1 391 ? 126.349 255.108 194.656 1.00 55.24 391 LEU E O 1
ATOM 11210 N N . ASP D 1 392 ? 125.972 256.210 196.578 1.00 59.39 392 ASP E N 1
ATOM 11211 C CA . ASP D 1 392 ? 124.576 256.470 196.250 1.00 59.39 392 ASP E CA 1
ATOM 11212 C C . ASP D 1 392 ? 124.465 257.374 195.033 1.00 59.39 392 ASP E C 1
ATOM 11213 O O . ASP D 1 392 ? 123.663 257.122 194.129 1.00 59.39 392 ASP E O 1
ATOM 11218 N N . HIS D 1 393 ? 125.266 258.439 194.998 1.00 60.46 393 HIS E N 1
ATOM 11219 C CA . HIS D 1 393 ? 125.247 259.330 193.842 1.00 60.46 393 HIS E CA 1
ATOM 11220 C C . HIS D 1 393 ? 125.682 258.599 192.579 1.00 60.46 393 HIS E C 1
ATOM 11221 O O . HIS D 1 393 ? 125.066 258.757 191.516 1.00 60.46 393 HIS E O 1
ATOM 11228 N N . LYS D 1 394 ? 126.736 257.787 192.678 1.00 56.50 394 LYS E N 1
ATOM 11229 C CA . LYS D 1 394 ? 127.208 257.042 191.514 1.00 56.50 394 LYS E CA 1
ATOM 11230 C C . LYS D 1 394 ? 126.141 256.077 191.008 1.00 56.50 394 LYS E C 1
ATOM 11231 O O . LYS D 1 394 ? 125.877 255.998 189.802 1.00 56.50 394 LYS E O 1
ATOM 11237 N N . PHE D 1 395 ? 125.509 255.339 191.923 1.00 56.41 395 PHE E N 1
ATOM 11238 C CA . PHE D 1 395 ? 124.479 254.385 191.531 1.00 56.41 395 PHE E CA 1
ATOM 11239 C C . PHE D 1 395 ? 123.271 255.088 190.932 1.00 56.41 395 PHE E C 1
ATOM 11240 O O . PHE D 1 395 ? 122.690 254.603 189.959 1.00 56.41 395 PHE E O 1
ATOM 11248 N N . ASP D 1 396 ? 122.866 256.223 191.505 1.00 58.73 396 ASP E N 1
ATOM 11249 C CA . ASP D 1 396 ? 121.734 256.958 190.953 1.00 58.73 396 ASP E CA 1
ATOM 11250 C C . ASP D 1 396 ? 122.037 257.457 189.548 1.00 58.73 396 ASP E C 1
ATOM 11251 O O . ASP D 1 396 ? 121.194 257.352 188.648 1.00 58.73 396 ASP E O 1
ATOM 11256 N N . LEU D 1 397 ? 123.244 257.991 189.335 1.00 58.14 397 LEU E N 1
ATOM 11257 C CA . LEU D 1 397 ? 123.618 258.445 188.000 1.00 58.14 397 LEU E CA 1
ATOM 11258 C C . LEU D 1 397 ? 123.638 257.288 187.009 1.00 58.14 397 LEU E C 1
ATOM 11259 O O . LEU D 1 397 ? 123.163 257.423 185.876 1.00 58.14 397 LEU E O 1
ATOM 11264 N N . MET D 1 398 ? 124.177 256.141 187.420 1.00 58.21 398 MET E N 1
ATOM 11265 C CA . MET D 1 398 ? 124.298 254.998 186.525 1.00 58.21 398 MET E CA 1
ATOM 11266 C C . MET D 1 398 ? 122.989 254.242 186.336 1.00 58.21 398 MET E C 1
ATOM 11267 O O . MET D 1 398 ? 122.885 253.444 185.399 1.00 58.21 398 MET E O 1
ATOM 11272 N N . TYR D 1 399 ? 121.997 254.465 187.199 1.00 60.47 399 TYR E N 1
ATOM 11273 C CA . TYR D 1 399 ? 120.721 253.771 187.116 1.00 60.47 399 TYR E CA 1
ATOM 11274 C C . TYR D 1 399 ? 119.592 254.629 186.572 1.00 60.47 399 TYR E C 1
ATOM 11275 O O . TYR D 1 399 ? 118.551 254.080 186.199 1.00 60.47 399 TYR E O 1
ATOM 11284 N N . ALA D 1 400 ? 119.762 255.953 186.523 1.00 63.88 400 ALA E N 1
ATOM 11285 C CA . ALA D 1 400 ? 118.750 256.793 185.892 1.00 63.88 400 ALA E CA 1
ATOM 11286 C C . ALA D 1 400 ? 118.569 256.435 184.424 1.00 63.88 400 ALA E C 1
ATOM 11287 O O . ALA D 1 400 ? 117.492 256.655 183.859 1.00 63.88 400 ALA E O 1
ATOM 11289 N N . LYS D 1 401 ? 119.605 255.885 183.792 1.00 65.29 401 LYS E N 1
ATOM 11290 C CA . LYS D 1 401 ? 119.536 255.452 182.405 1.00 65.29 401 LYS E CA 1
ATOM 11291 C C . LYS D 1 401 ? 119.684 253.946 182.239 1.00 65.29 401 LYS E C 1
ATOM 11292 O O . LYS D 1 401 ? 119.554 253.453 181.113 1.00 65.29 401 LYS E O 1
ATOM 11294 N N . ARG D 1 402 ? 119.950 253.207 183.319 1.00 65.19 402 ARG E N 1
ATOM 11295 C CA . ARG D 1 402 ? 120.118 251.752 183.280 1.00 65.19 402 ARG E CA 1
ATOM 11296 C C . ARG D 1 402 ? 121.231 251.356 182.305 1.00 65.19 402 ARG E C 1
ATOM 11297 O O . ARG D 1 402 ? 121.005 250.699 181.288 1.00 65.19 402 ARG E O 1
ATOM 11299 N N . ALA D 1 403 ? 122.452 251.778 182.644 1.00 63.20 403 ALA E N 1
ATOM 11300 C CA . ALA D 1 403 ? 123.577 251.633 181.726 1.00 63.20 403 ALA E CA 1
ATOM 11301 C C . ALA D 1 403 ? 123.881 250.168 181.431 1.00 63.20 403 ALA E C 1
ATOM 11302 O O . ALA D 1 403 ? 123.967 249.763 180.266 1.00 63.20 403 ALA E O 1
ATOM 11304 N N . PHE D 1 404 ? 124.048 249.353 182.474 1.00 61.26 404 PHE E N 1
ATOM 11305 C CA . PHE D 1 404 ? 124.420 247.953 182.296 1.00 61.26 404 PHE E CA 1
ATOM 11306 C C . PHE D 1 404 ? 123.526 247.028 183.112 1.00 61.26 404 PHE E C 1
ATOM 11307 O O . PHE D 1 404 ? 123.970 245.973 183.571 1.00 61.26 404 PHE E O 1
ATOM 11315 N N . VAL D 1 405 ? 122.262 247.410 183.302 1.00 63.38 405 VAL E N 1
ATOM 11316 C CA . VAL D 1 405 ? 121.334 246.559 184.039 1.00 63.38 405 VAL E CA 1
ATOM 11317 C C . VAL D 1 405 ? 121.020 245.293 183.251 1.00 63.38 405 VAL E C 1
ATOM 11318 O O . VAL D 1 405 ? 120.687 244.255 183.837 1.00 63.38 405 VAL E O 1
ATOM 11322 N N . HIS D 1 406 ? 121.127 245.346 181.921 1.00 63.68 406 HIS E N 1
ATOM 11323 C CA . HIS D 1 406 ? 120.798 244.177 181.112 1.00 63.68 406 HIS E CA 1
ATOM 11324 C C . HIS D 1 406 ? 121.784 243.038 181.350 1.00 63.68 406 HIS E C 1
ATOM 11325 O O . HIS D 1 406 ? 121.391 241.865 181.353 1.00 63.68 406 HIS E O 1
ATOM 11332 N N . TRP D 1 407 ? 123.061 243.361 181.578 1.00 62.89 407 TRP E N 1
ATOM 11333 C CA . TRP D 1 407 ? 124.036 242.326 181.909 1.00 62.89 407 TRP E CA 1
ATOM 11334 C C . TRP D 1 407 ? 123.673 241.608 183.201 1.00 62.89 407 TRP E C 1
ATOM 11335 O O . TRP D 1 407 ? 124.010 240.431 183.372 1.00 62.89 407 TRP E O 1
ATOM 11346 N N . TYR D 1 408 ? 122.997 242.296 184.122 1.00 58.12 408 TYR E N 1
ATOM 11347 C CA . TYR D 1 408 ? 122.596 241.671 185.377 1.00 58.12 408 TYR E CA 1
ATOM 11348 C C . TYR D 1 408 ? 121.308 240.874 185.214 1.00 58.12 408 TYR E C 1
ATOM 11349 O O . TYR D 1 408 ? 121.206 239.741 185.694 1.00 58.12 408 TYR E O 1
ATOM 11358 N N . VAL D 1 409 ? 120.312 241.451 184.536 1.00 59.85 409 VAL E N 1
ATOM 11359 C CA . VAL D 1 409 ? 119.044 240.753 184.369 1.00 59.85 409 VAL E CA 1
ATOM 11360 C C . VAL D 1 409 ? 119.178 239.560 183.434 1.00 59.85 409 VAL E C 1
ATOM 11361 O O . VAL D 1 409 ? 118.322 238.669 183.451 1.00 59.85 409 VAL E O 1
ATOM 11365 N N . GLY D 1 410 ? 120.230 239.509 182.620 1.00 62.43 410 GLY E N 1
ATOM 11366 C CA . GLY D 1 410 ? 120.443 238.350 181.784 1.00 62.43 410 GLY E CA 1
ATOM 11367 C C . GLY D 1 410 ? 121.125 237.187 182.461 1.00 62.43 410 GLY E C 1
ATOM 11368 O O . GLY D 1 410 ? 121.396 236.175 181.809 1.00 62.43 410 GLY E O 1
ATOM 11369 N N . GLU D 1 411 ? 121.417 237.299 183.757 1.00 62.53 411 GLU E N 1
ATOM 11370 C CA . GLU D 1 411 ? 122.095 236.246 184.503 1.00 62.53 411 GLU E CA 1
ATOM 11371 C C . GLU D 1 411 ? 121.285 235.812 185.721 1.00 62.53 411 GLU E C 1
ATOM 11372 O O . GLU D 1 411 ? 121.848 235.390 186.733 1.00 62.53 411 GLU E O 1
ATOM 11378 N N . GLY D 1 412 ? 119.960 235.912 185.635 1.00 65.87 412 GLY E N 1
ATOM 11379 C CA . GLY D 1 412 ? 119.068 235.444 186.669 1.00 65.87 412 GLY E CA 1
ATOM 11380 C C . GLY D 1 412 ? 118.628 236.498 187.664 1.00 65.87 412 GLY E C 1
ATOM 11381 O O . GLY D 1 412 ? 117.614 236.301 188.343 1.00 65.87 412 GLY E O 1
ATOM 11382 N N . MET D 1 413 ? 119.352 237.607 187.766 1.00 63.03 413 MET E N 1
ATOM 11383 C CA . MET D 1 413 ? 119.003 238.644 188.724 1.00 63.03 413 MET E CA 1
ATOM 11384 C C . MET D 1 413 ? 117.808 239.448 188.226 1.00 63.03 413 MET E C 1
ATOM 11385 O O . MET D 1 413 ? 117.627 239.653 187.024 1.00 63.03 413 MET E O 1
ATOM 11390 N N . GLU D 1 414 ? 116.987 239.899 189.168 1.00 67.38 414 GLU E N 1
ATOM 11391 C CA . GLU D 1 414 ? 115.755 240.607 188.858 1.00 67.38 414 GLU E CA 1
ATOM 11392 C C . GLU D 1 414 ? 115.952 242.111 189.000 1.00 67.38 414 GLU E C 1
ATOM 11393 O O . GLU D 1 414 ? 116.815 242.575 189.747 1.00 67.38 414 GLU E O 1
ATOM 11399 N N . GLU D 1 415 ? 115.128 242.870 188.274 1.00 67.31 415 GLU E N 1
ATOM 11400 C CA . GLU D 1 415 ? 115.252 244.324 188.288 1.00 67.31 415 GLU E CA 1
ATOM 11401 C C . GLU D 1 415 ? 114.995 244.904 189.673 1.00 67.31 415 GLU E C 1
ATOM 11402 O O . GLU D 1 415 ? 115.543 245.958 190.015 1.00 67.31 415 GLU E O 1
ATOM 11408 N N . GLY D 1 416 ? 114.173 244.236 190.484 1.00 65.90 416 GLY E N 1
ATOM 11409 C CA . GLY D 1 416 ? 113.866 244.748 191.807 1.00 65.90 416 GLY E CA 1
ATOM 11410 C C . GLY D 1 416 ? 115.019 244.670 192.784 1.00 65.90 416 GLY E C 1
ATOM 11411 O O . GLY D 1 416 ? 114.991 245.354 193.813 1.00 65.90 416 GLY E O 1
ATOM 11412 N N . GLU D 1 417 ? 116.030 243.850 192.487 1.00 64.56 417 GLU E N 1
ATOM 11413 C CA . GLU D 1 417 ? 117.175 243.728 193.382 1.00 64.56 417 GLU E CA 1
ATOM 11414 C C . GLU D 1 417 ? 117.918 245.051 193.509 1.00 64.56 417 GLU E C 1
ATOM 11415 O O . GLU D 1 417 ? 118.361 245.419 194.602 1.00 64.56 417 GLU E O 1
ATOM 11421 N N . PHE D 1 418 ? 118.074 245.773 192.397 1.00 61.23 418 PHE E N 1
ATOM 11422 C CA . PHE D 1 418 ? 118.769 247.056 192.436 1.00 61.23 418 PHE E CA 1
ATOM 11423 C C . PHE D 1 418 ? 118.032 248.052 193.322 1.00 61.23 418 PHE E C 1
ATOM 11424 O O . PHE D 1 418 ? 118.642 248.731 194.156 1.00 61.23 418 PHE E O 1
ATOM 11432 N N . SER D 1 419 ? 116.712 248.150 193.153 1.00 62.43 419 SER E N 1
ATOM 11433 C CA . SER D 1 419 ? 115.929 249.067 193.972 1.00 62.43 419 SER E CA 1
ATOM 11434 C C . SER D 1 419 ? 115.980 248.672 195.442 1.00 62.43 419 SER E C 1
ATOM 11435 O O . SER D 1 419 ? 116.107 249.534 196.320 1.00 62.43 419 SER E O 1
ATOM 11438 N N . GLU D 1 420 ? 115.889 247.370 195.730 1.00 63.49 420 GLU E N 1
ATOM 11439 C CA . GLU D 1 420 ? 115.948 246.916 197.115 1.00 63.49 420 GLU E CA 1
ATOM 11440 C C . GLU D 1 420 ? 117.295 247.238 197.748 1.00 63.49 420 GLU E C 1
ATOM 11441 O O . GLU D 1 420 ? 117.355 247.698 198.892 1.00 63.49 420 GLU E O 1
ATOM 11447 N N . ALA D 1 421 ? 118.389 247.006 197.018 1.00 60.48 421 ALA E N 1
ATOM 11448 C CA . ALA D 1 421 ? 119.714 247.301 197.553 1.00 60.48 421 ALA E CA 1
ATOM 11449 C C . ALA D 1 421 ? 119.905 248.796 197.770 1.00 60.48 421 ALA E C 1
ATOM 11450 O O . ALA D 1 421 ? 120.490 249.215 198.779 1.00 60.48 421 ALA E O 1
ATOM 11452 N N . ARG D 1 422 ? 119.427 249.618 196.833 1.00 60.99 422 ARG E N 1
ATOM 11453 C CA . ARG D 1 422 ? 119.522 251.062 197.008 1.00 60.99 422 ARG E CA 1
ATOM 11454 C C . ARG D 1 422 ? 118.735 251.516 198.229 1.00 60.99 422 ARG E C 1
ATOM 11455 O O . ARG D 1 422 ? 119.215 252.344 199.014 1.00 60.99 422 ARG E O 1
ATOM 11463 N N . GLU D 1 423 ? 117.528 250.976 198.414 1.00 63.61 423 GLU E N 1
ATOM 11464 C CA . GLU D 1 423 ? 116.737 251.320 199.590 1.00 63.61 423 GLU E CA 1
ATOM 11465 C C . GLU D 1 423 ? 117.434 250.881 200.869 1.00 63.61 423 GLU E C 1
ATOM 11466 O O . GLU D 1 423 ? 117.409 251.598 201.874 1.00 63.61 423 GLU E O 1
ATOM 11472 N N . ASP D 1 424 ? 118.059 249.703 200.852 1.00 62.27 424 ASP E N 1
ATOM 11473 C CA . ASP D 1 424 ? 118.752 249.213 202.039 1.00 62.27 424 ASP E CA 1
ATOM 11474 C C . ASP D 1 424 ? 119.923 250.116 202.408 1.00 62.27 424 ASP E C 1
ATOM 11475 O O . ASP D 1 424 ? 120.115 250.456 203.582 1.00 62.27 424 ASP E O 1
ATOM 11480 N N . LEU D 1 425 ? 120.721 250.519 201.416 1.00 60.68 425 LEU E N 1
ATOM 11481 C CA . LEU D 1 425 ? 121.855 251.385 201.726 1.00 60.68 425 LEU E CA 1
ATOM 11482 C C . LEU D 1 425 ? 121.382 252.769 202.157 1.00 60.68 425 LEU E C 1
ATOM 11483 O O . LEU D 1 425 ? 121.994 253.395 203.031 1.00 60.68 425 LEU E O 1
ATOM 11488 N N . ALA D 1 426 ? 120.295 253.267 201.561 1.00 60.92 426 ALA E N 1
ATOM 11489 C CA . ALA D 1 426 ? 119.737 254.539 202.007 1.00 60.92 426 ALA E CA 1
ATOM 11490 C C . ALA D 1 426 ? 119.254 254.448 203.448 1.00 60.92 426 ALA E C 1
ATOM 11491 O O . ALA D 1 426 ? 119.439 255.384 204.234 1.00 60.92 426 ALA E O 1
ATOM 11493 N N . ALA D 1 427 ? 118.633 253.324 203.813 1.00 60.33 427 ALA E N 1
ATOM 11494 C CA . ALA D 1 427 ? 118.197 253.128 205.191 1.00 60.33 427 ALA E CA 1
ATOM 11495 C C . ALA D 1 427 ? 119.384 253.068 206.142 1.00 60.33 427 ALA E C 1
ATOM 11496 O O . ALA D 1 427 ? 119.320 253.596 207.256 1.00 60.33 427 ALA E O 1
ATOM 11498 N N . LEU D 1 428 ? 120.473 252.421 205.726 1.00 59.46 428 LEU E N 1
ATOM 11499 C CA . LEU D 1 428 ? 121.673 252.386 206.561 1.00 59.46 428 LEU E CA 1
ATOM 11500 C C . LEU D 1 428 ? 122.257 253.783 206.753 1.00 59.46 428 LEU E C 1
ATOM 11501 O O . LEU D 1 428 ? 122.667 254.151 207.865 1.00 59.46 428 LEU E O 1
ATOM 11506 N N . GLU D 1 429 ? 122.306 254.571 205.678 1.00 62.68 429 GLU E N 1
ATOM 11507 C CA . GLU D 1 429 ? 122.794 255.942 205.785 1.00 62.68 429 GLU E CA 1
ATOM 11508 C C . GLU D 1 429 ? 121.903 256.768 206.703 1.00 62.68 429 GLU E C 1
ATOM 11509 O O . GLU D 1 429 ? 122.395 257.576 207.501 1.00 62.68 429 GLU E O 1
ATOM 11515 N N . LYS D 1 430 ? 120.586 256.574 206.609 1.00 64.16 430 LYS E N 1
ATOM 11516 C CA . LYS D 1 430 ? 119.672 257.267 207.510 1.00 64.16 430 LYS E CA 1
ATOM 11517 C C . LYS D 1 430 ? 119.866 256.824 208.954 1.00 64.16 430 LYS E C 1
ATOM 11518 O O . LYS D 1 430 ? 119.735 257.638 209.873 1.00 64.16 430 LYS E O 1
ATOM 11524 N N . ASP D 1 431 ? 120.165 255.542 209.174 1.00 61.90 431 ASP E N 1
ATOM 11525 C CA . ASP D 1 431 ? 120.431 255.062 210.525 1.00 61.90 431 ASP E CA 1
ATOM 11526 C C . ASP D 1 431 ? 121.660 255.743 211.111 1.00 61.90 431 ASP E C 1
ATOM 11527 O O . ASP D 1 431 ? 121.650 256.176 212.268 1.00 61.90 431 ASP E O 1
ATOM 11532 N N . TYR D 1 432 ? 122.731 255.851 210.322 1.00 58.25 432 TYR E N 1
ATOM 11533 C CA . TYR D 1 432 ? 123.900 256.601 210.783 1.00 58.25 432 TYR E CA 1
ATOM 11534 C C . TYR D 1 432 ? 123.573 258.067 211.044 1.00 58.25 432 TYR E C 1
ATOM 11535 O O . TYR D 1 432 ? 124.020 258.638 212.047 1.00 58.25 432 TYR E O 1
ATOM 11544 N N . GLU D 1 433 ? 122.793 258.694 210.163 1.00 64.85 433 GLU E N 1
ATOM 11545 C CA . GLU D 1 433 ? 122.448 260.097 210.368 1.00 64.85 433 GLU E CA 1
ATOM 11546 C C . GLU D 1 433 ? 121.649 260.290 211.652 1.00 64.85 433 GLU E C 1
ATOM 11547 O O . GLU D 1 433 ? 121.872 261.256 212.391 1.00 64.85 433 GLU E O 1
ATOM 11553 N N . GLU D 1 434 ? 120.716 259.382 211.936 1.00 66.43 434 GLU E N 1
ATOM 11554 C CA . GLU D 1 434 ? 119.869 259.515 213.114 1.00 66.43 434 GLU E CA 1
ATOM 11555 C C . GLU D 1 434 ? 120.540 259.031 214.392 1.00 66.43 434 GLU E C 1
ATOM 11556 O O . GLU D 1 434 ? 120.070 259.369 215.483 1.00 66.43 434 GLU E O 1
ATOM 11562 N N . VAL D 1 435 ? 121.616 258.248 214.294 1.00 62.58 435 VAL E N 1
ATOM 11563 C CA . VAL D 1 435 ? 122.333 257.840 215.497 1.00 62.58 435 VAL E CA 1
ATOM 11564 C C . VAL D 1 435 ? 123.477 258.792 215.828 1.00 62.58 435 VAL E C 1
ATOM 11565 O O . VAL D 1 435 ? 123.889 258.871 216.993 1.00 62.58 435 VAL E O 1
ATOM 11569 N N . GLY D 1 436 ? 123.986 259.535 214.845 1.00 65.00 436 GLY E N 1
ATOM 11570 C CA . GLY D 1 436 ? 125.046 260.483 215.132 1.00 65.00 436 GLY E CA 1
ATOM 11571 C C . GLY D 1 436 ? 124.600 261.712 215.893 1.00 65.00 436 GLY E C 1
ATOM 11572 O O . GLY D 1 436 ? 125.455 262.445 216.402 1.00 65.00 436 GLY E O 1
ATOM 11573 N N . VAL D 1 437 ? 123.292 261.952 215.989 1.00 69.18 437 VAL E N 1
ATOM 11574 C CA . VAL D 1 437 ? 122.800 263.124 216.701 1.00 69.18 437 VAL E CA 1
ATOM 11575 C C . VAL D 1 437 ? 122.920 262.905 218.204 1.00 69.18 437 VAL E C 1
ATOM 11576 O O . VAL D 1 437 ? 122.970 261.768 218.694 1.00 69.18 437 VAL E O 1
ATOM 11580 N N . ASP D 1 438 ? 122.974 264.006 218.946 1.00 71.01 438 ASP E N 1
ATOM 11581 C CA . ASP D 1 438 ? 123.084 263.943 220.393 1.00 71.01 438 ASP E CA 1
ATOM 11582 C C . ASP D 1 438 ? 121.723 263.664 221.024 1.00 71.01 438 ASP E C 1
ATOM 11583 O O . ASP D 1 438 ? 120.670 263.844 220.406 1.00 71.01 438 ASP E O 1
ATOM 11588 N N . SER D 1 439 ? 121.757 263.218 222.276 1.00 69.30 439 SER E N 1
ATOM 11589 C CA . SER D 1 439 ? 120.537 262.917 223.015 1.00 69.30 439 SER E CA 1
ATOM 11590 C C . SER D 1 439 ? 119.850 264.194 223.485 1.00 69.30 439 SER E C 1
ATOM 11591 O O . SER D 1 439 ? 120.441 265.273 223.477 1.00 69.30 439 SER E O 1
ATOM 11594 N N . MET E 3 1 ? 141.372 227.523 262.621 1.00 59.82 1 MET F N 1
ATOM 11595 C CA . MET E 3 1 ? 140.300 227.937 263.516 1.00 59.82 1 MET F CA 1
ATOM 11596 C C . MET E 3 1 ? 139.512 229.102 262.929 1.00 59.82 1 MET F C 1
ATOM 11597 O O . MET E 3 1 ? 138.334 229.283 263.232 1.00 59.82 1 MET F O 1
ATOM 11602 N N . ARG E 3 2 ? 140.173 229.899 262.096 1.00 55.99 2 ARG F N 1
ATOM 11603 C CA . ARG E 3 2 ? 139.540 231.035 261.434 1.00 55.99 2 ARG F CA 1
ATOM 11604 C C . ARG E 3 2 ? 139.948 231.065 259.965 1.00 55.99 2 ARG F C 1
ATOM 11605 O O . ARG E 3 2 ? 140.362 232.092 259.428 1.00 55.99 2 ARG F O 1
ATOM 11613 N N . GLU E 3 3 ? 139.830 229.916 259.302 1.00 55.43 3 GLU F N 1
ATOM 11614 C CA . GLU E 3 3 ? 140.276 229.780 257.923 1.00 55.43 3 GLU F CA 1
ATOM 11615 C C . GLU E 3 3 ? 139.482 230.691 256.994 1.00 55.43 3 GLU F C 1
ATOM 11616 O O . GLU E 3 3 ? 138.340 231.061 257.274 1.00 55.43 3 GLU F O 1
ATOM 11622 N N . ILE E 3 4 ? 140.107 231.054 255.876 1.00 50.80 4 ILE F N 1
ATOM 11623 C CA . ILE E 3 4 ? 139.530 231.971 254.900 1.00 50.80 4 ILE F CA 1
ATOM 11624 C C . ILE E 3 4 ? 139.694 231.369 253.513 1.00 50.80 4 ILE F C 1
ATOM 11625 O O . ILE E 3 4 ? 140.784 230.911 253.156 1.00 50.80 4 ILE F O 1
ATOM 11630 N N . VAL E 3 5 ? 138.616 231.373 252.733 1.00 48.61 5 VAL F N 1
ATOM 11631 C CA . VAL E 3 5 ? 138.633 230.902 251.352 1.00 48.61 5 VAL F CA 1
ATOM 11632 C C . VAL E 3 5 ? 138.794 232.105 250.436 1.00 48.61 5 VAL F C 1
ATOM 11633 O O . VAL E 3 5 ? 138.026 233.070 250.524 1.00 48.61 5 VAL F O 1
ATOM 11637 N N . HIS E 3 6 ? 139.790 232.051 249.558 1.00 47.87 6 HIS F N 1
ATOM 11638 C CA . HIS E 3 6 ? 140.098 233.134 248.636 1.00 47.87 6 HIS F CA 1
ATOM 11639 C C . HIS E 3 6 ? 139.724 232.718 247.222 1.00 47.87 6 HIS F C 1
ATOM 11640 O O . HIS E 3 6 ? 140.086 231.626 246.776 1.00 47.87 6 HIS F O 1
ATOM 11647 N N . ILE E 3 7 ? 138.998 233.583 246.522 1.00 46.21 7 ILE F N 1
ATOM 11648 C CA . ILE E 3 7 ? 138.578 233.333 245.149 1.00 46.21 7 ILE F CA 1
ATOM 11649 C C . ILE E 3 7 ? 138.951 234.540 244.302 1.00 46.21 7 ILE F C 1
ATOM 11650 O O . ILE E 3 7 ? 138.746 235.686 244.716 1.00 46.21 7 ILE F O 1
ATOM 11655 N N . GLN E 3 8 ? 139.512 234.284 243.123 1.00 45.32 8 GLN F N 1
ATOM 11656 C CA . GLN E 3 8 ? 139.921 235.333 242.197 1.00 45.32 8 GLN F CA 1
ATOM 11657 C C . GLN E 3 8 ? 139.171 235.150 240.887 1.00 45.32 8 GLN F C 1
ATOM 11658 O O . GLN E 3 8 ? 139.239 234.078 240.279 1.00 45.32 8 GLN F O 1
ATOM 11664 N N . ALA E 3 9 ? 138.476 236.195 240.446 1.00 44.88 9 ALA F N 1
ATOM 11665 C CA . ALA E 3 9 ? 137.659 236.141 239.242 1.00 44.88 9 ALA F CA 1
ATOM 11666 C C . ALA E 3 9 ? 138.138 237.185 238.246 1.00 44.88 9 ALA F C 1
ATOM 11667 O O . ALA E 3 9 ? 138.357 238.344 238.612 1.00 44.88 9 ALA F O 1
ATOM 11669 N N . GLY E 3 10 ? 138.294 236.775 236.989 1.00 45.71 10 GLY F N 1
ATOM 11670 C CA . GLY E 3 10 ? 138.714 237.684 235.944 1.00 45.71 10 GLY F CA 1
ATOM 11671 C C . GLY E 3 10 ? 140.213 237.898 235.932 1.00 45.71 10 GLY F C 1
ATOM 11672 O O . GLY E 3 10 ? 140.954 237.422 236.789 1.00 45.71 10 GLY F O 1
ATOM 11673 N N . GLN E 3 11 ? 140.716 238.631 234.962 1.00 48.56 11 GLN F N 1
ATOM 11674 C CA . GLN E 3 11 ? 142.167 238.894 234.872 1.00 48.56 11 GLN F CA 1
ATOM 11675 C C . GLN E 3 11 ? 142.553 239.798 236.014 1.00 48.56 11 GLN F C 1
ATOM 11676 O O . GLN E 3 11 ? 143.515 239.490 236.668 1.00 48.56 11 GLN F O 1
ATOM 11682 N N . CYS E 3 12 ? 141.863 240.896 236.211 1.00 46.01 12 CYS F N 1
ATOM 11683 C CA . CYS E 3 12 ? 142.267 241.799 237.283 1.00 46.01 12 CYS F CA 1
ATOM 11684 C C . CYS E 3 12 ? 142.294 241.077 238.621 1.00 46.01 12 CYS F C 1
ATOM 11685 O O . CYS E 3 12 ? 143.274 241.167 239.372 1.00 46.01 12 CYS F O 1
ATOM 11688 N N . GLY E 3 13 ? 141.224 240.345 238.930 1.00 43.99 13 GLY F N 1
ATOM 11689 C CA . GLY E 3 13 ? 141.179 239.610 240.180 1.00 43.99 13 GLY F CA 1
ATOM 11690 C C . GLY E 3 13 ? 142.261 238.554 240.273 1.00 43.99 13 GLY F C 1
ATOM 11691 O O . GLY E 3 13 ? 142.876 238.378 241.323 1.00 43.99 13 GLY F O 1
ATOM 11692 N N . ASN E 3 14 ? 142.516 237.845 239.172 1.00 45.36 14 ASN F N 1
ATOM 11693 C CA . ASN E 3 14 ? 143.536 236.804 239.183 1.00 45.36 14 ASN F CA 1
ATOM 11694 C C . ASN E 3 14 ? 144.925 237.384 239.404 1.00 45.36 14 ASN F C 1
ATOM 11695 O O . ASN E 3 14 ? 145.715 236.832 240.176 1.00 45.36 14 ASN F O 1
ATOM 11700 N N . GLN E 3 15 ? 145.247 238.492 238.738 1.00 44.05 15 GLN F N 1
ATOM 11701 C CA . GLN E 3 15 ? 146.567 239.088 238.919 1.00 44.05 15 GLN F CA 1
ATOM 11702 C C . GLN E 3 15 ? 146.727 239.660 240.323 1.00 44.05 15 GLN F C 1
ATOM 11703 O O . GLN E 3 15 ? 147.783 239.494 240.955 1.00 44.05 15 GLN F O 1
ATOM 11709 N N . ILE E 3 16 ? 145.686 240.321 240.837 1.00 42.81 16 ILE F N 1
ATOM 11710 C CA . ILE E 3 16 ? 145.741 240.838 242.200 1.00 42.81 16 ILE F CA 1
ATOM 11711 C C . ILE E 3 16 ? 145.907 239.697 243.193 1.00 42.81 16 ILE F C 1
ATOM 11712 O O . ILE E 3 16 ? 146.684 239.797 244.148 1.00 42.81 16 ILE F O 1
ATOM 11717 N N . GLY E 3 17 ? 145.193 238.590 242.981 1.00 44.39 17 GLY F N 1
ATOM 11718 C CA . GLY E 3 17 ? 145.321 237.452 243.874 1.00 44.39 17 GLY F CA 1
ATOM 11719 C C . GLY E 3 17 ? 146.683 236.792 243.801 1.00 44.39 17 GLY F C 1
ATOM 11720 O O . GLY E 3 17 ? 147.208 236.328 244.813 1.00 44.39 17 GLY F O 1
ATOM 11721 N N . SER E 3 18 ? 147.268 236.726 242.604 1.00 45.59 18 SER F N 1
ATOM 11722 C CA . SER E 3 18 ? 148.613 236.178 242.478 1.00 45.59 18 SER F CA 1
ATOM 11723 C C . SER E 3 18 ? 149.621 237.027 243.240 1.00 45.59 18 SER F C 1
ATOM 11724 O O . SER E 3 18 ? 150.473 236.497 243.967 1.00 45.59 18 SER F O 1
ATOM 11727 N N . LYS E 3 19 ? 149.528 238.351 243.099 1.00 46.40 19 LYS F N 1
ATOM 11728 C CA . LYS E 3 19 ? 150.414 239.224 243.862 1.00 46.40 19 LYS F CA 1
ATOM 11729 C C . LYS E 3 19 ? 150.165 239.084 245.359 1.00 46.40 19 LYS F C 1
ATOM 11730 O O . LYS E 3 19 ? 151.108 239.097 246.160 1.00 46.40 19 LYS F O 1
ATOM 11736 N N . PHE E 3 20 ? 148.898 238.944 245.754 1.00 44.10 20 PHE F N 1
ATOM 11737 C CA . PHE E 3 20 ? 148.563 238.781 247.163 1.00 44.10 20 PHE F CA 1
ATOM 11738 C C . PHE E 3 20 ? 149.162 237.504 247.730 1.00 44.10 20 PHE F C 1
ATOM 11739 O O . PHE E 3 20 ? 149.679 237.497 248.850 1.00 44.10 20 PHE F O 1
ATOM 11747 N N . TRP E 3 21 ? 149.097 236.410 246.973 1.00 44.85 21 TRP F N 1
ATOM 11748 C CA . TRP E 3 21 ? 149.651 235.151 247.455 1.00 44.85 21 TRP F CA 1
ATOM 11749 C C . TRP E 3 21 ? 151.170 235.203 247.508 1.00 44.85 21 TRP F C 1
ATOM 11750 O O . TRP E 3 21 ? 151.781 234.632 248.416 1.00 44.85 21 TRP F O 1
ATOM 11761 N N . GLU E 3 22 ? 151.797 235.897 246.557 1.00 48.82 22 GLU F N 1
ATOM 11762 C CA . GLU E 3 22 ? 153.238 236.112 246.650 1.00 48.82 22 GLU F CA 1
ATOM 11763 C C . GLU E 3 22 ? 153.594 236.888 247.913 1.00 48.82 22 GLU F C 1
ATOM 11764 O O . GLU E 3 22 ? 154.533 236.525 248.635 1.00 48.82 22 GLU F O 1
ATOM 11770 N N . VAL E 3 23 ? 152.832 237.944 248.211 1.00 46.44 23 VAL F N 1
ATOM 11771 C CA . VAL E 3 23 ? 153.089 238.747 249.405 1.00 46.44 23 VAL F CA 1
ATOM 11772 C C . VAL E 3 23 ? 152.905 237.912 250.667 1.00 46.44 23 VAL F C 1
ATOM 11773 O O . VAL E 3 23 ? 153.724 237.970 251.592 1.00 46.44 23 VAL F O 1
ATOM 11777 N N . ILE E 3 24 ? 151.830 237.124 250.725 1.00 46.74 24 ILE F N 1
ATOM 11778 C CA . ILE E 3 24 ? 151.560 236.311 251.907 1.00 46.74 24 ILE F CA 1
ATOM 11779 C C . ILE E 3 24 ? 152.646 235.262 252.097 1.00 46.74 24 ILE F C 1
ATOM 11780 O O . ILE E 3 24 ? 153.120 235.037 253.217 1.00 46.74 24 ILE F O 1
ATOM 11785 N N . SER E 3 25 ? 153.060 234.605 251.012 1.00 49.51 25 SER F N 1
ATOM 11786 C CA . SER E 3 25 ? 154.137 233.629 251.109 1.00 49.51 25 SER F CA 1
ATOM 11787 C C . SER E 3 25 ? 155.426 234.283 251.584 1.00 49.51 25 SER F C 1
ATOM 11788 O O . SER E 3 25 ? 156.205 233.671 252.323 1.00 49.51 25 SER F O 1
ATOM 11791 N N . ASP E 3 26 ? 155.672 235.526 251.167 1.00 50.18 26 ASP F N 1
ATOM 11792 C CA . ASP E 3 26 ? 156.809 236.260 251.710 1.00 50.18 26 ASP F CA 1
ATOM 11793 C C . ASP E 3 26 ? 156.647 236.490 253.207 1.00 50.18 26 ASP F C 1
ATOM 11794 O O . ASP E 3 26 ? 157.613 236.373 253.969 1.00 50.18 26 ASP F O 1
ATOM 11799 N N . GLU E 3 27 ? 155.431 236.823 253.644 1.00 51.07 27 GLU F N 1
ATOM 11800 C CA . GLU E 3 27 ? 155.196 237.093 255.060 1.00 51.07 27 GLU F CA 1
ATOM 11801 C C . GLU E 3 27 ? 155.357 235.838 255.906 1.00 51.07 27 GLU F C 1
ATOM 11802 O O . GLU E 3 27 ? 155.987 235.876 256.969 1.00 51.07 27 GLU F O 1
ATOM 11808 N N . HIS E 3 28 ? 154.796 234.720 255.458 1.00 51.45 28 HIS F N 1
ATOM 11809 C CA . HIS E 3 28 ? 154.834 233.474 256.208 1.00 51.45 28 HIS F CA 1
ATOM 11810 C C . HIS E 3 28 ? 156.048 232.620 255.875 1.00 51.45 28 HIS F C 1
ATOM 11811 O O . HIS E 3 28 ? 156.170 231.510 256.402 1.00 51.45 28 HIS F O 1
ATOM 11818 N N . GLY E 3 29 ? 156.943 233.105 255.024 1.00 55.51 29 GLY F N 1
ATOM 11819 C CA . GLY E 3 29 ? 158.131 232.349 254.675 1.00 55.51 29 GLY F CA 1
ATOM 11820 C C . GLY E 3 29 ? 157.850 231.080 253.903 1.00 55.51 29 GLY F C 1
ATOM 11821 O O . GLY E 3 29 ? 158.482 230.049 254.162 1.00 55.51 29 GLY F O 1
ATOM 11822 N N . ILE E 3 30 ? 156.917 231.126 252.960 1.00 55.68 30 ILE F N 1
ATOM 11823 C CA . ILE E 3 30 ? 156.578 229.965 252.149 1.00 55.68 30 ILE F CA 1
ATOM 11824 C C . ILE E 3 30 ? 157.407 230.005 250.872 1.00 55.68 30 ILE F C 1
ATOM 11825 O O . ILE E 3 30 ? 157.352 230.977 250.112 1.00 55.68 30 ILE F O 1
ATOM 11830 N N . ASP E 3 31 ? 158.179 228.951 250.647 1.00 66.61 31 ASP F N 1
ATOM 11831 C CA . ASP E 3 31 ? 158.966 228.831 249.431 1.00 66.61 31 ASP F CA 1
ATOM 11832 C C . ASP E 3 31 ? 158.024 228.779 248.229 1.00 66.61 31 ASP F C 1
ATOM 11833 O O . ASP E 3 31 ? 156.996 228.094 248.283 1.00 66.61 31 ASP F O 1
ATOM 11838 N N . PRO E 3 32 ? 158.315 229.514 247.150 1.00 62.94 32 PRO F N 1
ATOM 11839 C CA . PRO E 3 32 ? 157.486 229.404 245.937 1.00 62.94 32 PRO F CA 1
ATOM 11840 C C . PRO E 3 32 ? 157.207 227.979 245.492 1.00 62.94 32 PRO F C 1
ATOM 11841 O O . PRO E 3 32 ? 156.183 227.733 244.842 1.00 62.94 32 PRO F O 1
ATOM 11845 N N . SER E 3 33 ? 158.082 227.029 245.820 1.00 65.73 33 SER F N 1
ATOM 11846 C CA . SER E 3 33 ? 157.799 225.624 245.561 1.00 65.73 33 SER F CA 1
ATOM 11847 C C . SER E 3 33 ? 156.728 225.063 246.486 1.00 65.73 33 SER F C 1
ATOM 11848 O O . SER E 3 33 ? 156.274 223.935 246.268 1.00 65.73 33 SER F O 1
ATOM 11851 N N . GLY E 3 34 ? 156.314 225.816 247.504 1.00 62.12 34 GLY F N 1
ATOM 11852 C CA . GLY E 3 34 ? 155.334 225.364 248.466 1.00 62.12 34 GLY F CA 1
ATOM 11853 C C . GLY E 3 34 ? 155.904 224.959 249.807 1.00 62.12 34 GLY F C 1
ATOM 11854 O O . GLY E 3 34 ? 155.131 224.738 250.747 1.00 62.12 34 GLY F O 1
ATOM 11855 N N . GLN E 3 35 ? 157.223 224.857 249.926 1.00 62.64 35 GLN F N 1
ATOM 11856 C CA . GLN E 3 35 ? 157.843 224.480 251.184 1.00 62.64 35 GLN F CA 1
ATOM 11857 C C . GLN E 3 35 ? 157.863 225.661 252.148 1.00 62.64 35 GLN F C 1
ATOM 11858 O O . GLN E 3 35 ? 157.610 226.808 251.775 1.00 62.64 35 GLN F O 1
ATOM 11864 N N . TYR E 3 36 ? 158.163 225.363 253.407 1.00 61.18 36 TYR F N 1
ATOM 11865 C CA . TYR E 3 36 ? 158.303 226.379 254.441 1.00 61.18 36 TYR F CA 1
ATOM 11866 C C . TYR E 3 36 ? 159.783 226.660 254.659 1.00 61.18 36 TYR F C 1
ATOM 11867 O O . TYR E 3 36 ? 160.536 225.768 255.063 1.00 61.18 36 TYR F O 1
ATOM 11876 N N . VAL E 3 37 ? 160.195 227.897 254.393 1.00 62.82 37 VAL F N 1
ATOM 11877 C CA . VAL E 3 37 ? 161.588 228.297 254.550 1.00 62.82 37 VAL F CA 1
ATOM 11878 C C . VAL E 3 37 ? 161.667 229.458 255.531 1.00 62.82 37 VAL F C 1
ATOM 11879 O O . VAL E 3 37 ? 162.553 230.313 255.432 1.00 62.82 37 VAL F O 1
ATOM 11883 N N . GLY E 3 38 ? 160.743 229.493 256.487 1.00 64.73 38 GLY F N 1
ATOM 11884 C CA . GLY E 3 38 ? 160.692 230.567 257.451 1.00 64.73 38 GLY F CA 1
ATOM 11885 C C . GLY E 3 38 ? 161.758 230.443 258.521 1.00 64.73 38 GLY F C 1
ATOM 11886 O O . GLY E 3 38 ? 162.524 229.483 258.585 1.00 64.73 38 GLY F O 1
ATOM 11887 N N . ASP E 3 39 ? 161.798 231.458 259.386 1.00 67.29 39 ASP F N 1
ATOM 11888 C CA . ASP E 3 39 ? 162.793 231.535 260.447 1.00 67.29 39 ASP F CA 1
ATOM 11889 C C . ASP E 3 39 ? 162.180 231.833 261.810 1.00 67.29 39 ASP F C 1
ATOM 11890 O O . ASP E 3 39 ? 162.922 232.095 262.764 1.00 67.29 39 ASP F O 1
ATOM 11895 N N . SER E 3 40 ? 160.855 231.806 261.928 1.00 66.82 40 SER F N 1
ATOM 11896 C CA . SER E 3 40 ? 160.183 232.060 263.192 1.00 66.82 40 SER F CA 1
ATOM 11897 C C . SER E 3 40 ? 159.061 231.052 263.375 1.00 66.82 40 SER F C 1
ATOM 11898 O O . SER E 3 40 ? 158.512 230.526 262.404 1.00 66.82 40 SER F O 1
ATOM 11901 N N . ASP E 3 41 ? 158.728 230.782 264.636 1.00 67.60 41 ASP F N 1
ATOM 11902 C CA . ASP E 3 41 ? 157.642 229.865 264.951 1.00 67.60 41 ASP F CA 1
ATOM 11903 C C . ASP E 3 41 ? 156.274 230.530 264.905 1.00 67.60 41 ASP F C 1
ATOM 11904 O O . ASP E 3 41 ? 155.260 229.828 264.964 1.00 67.60 41 ASP F O 1
ATOM 11909 N N . LEU E 3 42 ? 156.222 231.859 264.806 1.00 64.40 42 LEU F N 1
ATOM 11910 C CA . LEU E 3 42 ? 154.944 232.555 264.725 1.00 64.40 42 LEU F CA 1
ATOM 11911 C C . LEU E 3 42 ? 154.297 232.409 263.354 1.00 64.40 42 LEU F C 1
ATOM 11912 O O . LEU E 3 42 ? 153.069 232.484 263.244 1.00 64.40 42 LEU F O 1
ATOM 11917 N N . GLN E 3 43 ? 155.099 232.214 262.306 1.00 60.33 43 GLN F N 1
ATOM 11918 C CA . GLN E 3 43 ? 154.545 232.063 260.965 1.00 60.33 43 GLN F CA 1
ATOM 11919 C C . GLN E 3 43 ? 153.716 230.790 260.846 1.00 60.33 43 GLN F C 1
ATOM 11920 O O . GLN E 3 43 ? 152.648 230.794 260.224 1.00 60.33 43 GLN F O 1
ATOM 11926 N N . LEU E 3 44 ? 154.188 229.693 261.434 1.00 59.93 44 LEU F N 1
ATOM 11927 C CA . LEU E 3 44 ? 153.458 228.433 261.392 1.00 59.93 44 LEU F CA 1
ATOM 11928 C C . LEU E 3 44 ? 152.365 228.340 262.446 1.00 59.93 44 LEU F C 1
ATOM 11929 O O . LEU E 3 44 ? 151.579 227.388 262.412 1.00 59.93 44 LEU F O 1
ATOM 11934 N N . GLU E 3 45 ? 152.301 229.292 263.378 1.00 61.78 45 GLU F N 1
ATOM 11935 C CA . GLU E 3 45 ? 151.302 229.219 264.438 1.00 61.78 45 GLU F CA 1
ATOM 11936 C C . GLU E 3 45 ? 149.888 229.296 263.875 1.00 61.78 45 GLU F C 1
ATOM 11937 O O . GLU E 3 45 ? 149.006 228.534 264.287 1.00 61.78 45 GLU F O 1
ATOM 11943 N N . ARG E 3 46 ? 149.655 230.202 262.930 1.00 57.16 46 ARG F N 1
ATOM 11944 C CA . ARG E 3 46 ? 148.337 230.409 262.341 1.00 57.16 46 ARG F CA 1
ATOM 11945 C C . ARG E 3 46 ? 148.417 230.395 260.823 1.00 57.16 46 ARG F C 1
ATOM 11946 O O . ARG E 3 46 ? 147.733 231.160 260.138 1.00 57.16 46 ARG F O 1
ATOM 11954 N N . ILE E 3 47 ? 149.262 229.521 260.271 1.00 53.09 47 ILE F N 1
ATOM 11955 C CA . ILE E 3 47 ? 149.376 229.417 258.823 1.00 53.09 47 ILE F CA 1
ATOM 11956 C C . ILE E 3 47 ? 148.148 228.760 258.210 1.00 53.09 47 ILE F C 1
ATOM 11957 O O . ILE E 3 47 ? 147.935 228.865 256.998 1.00 53.09 47 ILE F O 1
ATOM 11962 N N . ASN E 3 48 ? 147.324 228.089 259.017 1.00 51.14 48 ASN F N 1
ATOM 11963 C CA . ASN E 3 48 ? 146.141 227.418 258.497 1.00 51.14 48 ASN F CA 1
ATOM 11964 C C . ASN E 3 48 ? 145.066 228.386 258.021 1.00 51.14 48 ASN F C 1
ATOM 11965 O O . ASN E 3 48 ? 144.115 227.947 257.368 1.00 51.14 48 ASN F O 1
ATOM 11970 N N . VAL E 3 49 ? 145.189 229.677 258.333 1.00 50.33 49 VAL F N 1
ATOM 11971 C CA . VAL E 3 49 ? 144.170 230.642 257.928 1.00 50.33 49 VAL F CA 1
ATOM 11972 C C . VAL E 3 49 ? 144.092 230.737 256.410 1.00 50.33 49 VAL F C 1
ATOM 11973 O O . VAL E 3 49 ? 143.001 230.741 255.828 1.00 50.33 49 VAL F O 1
ATOM 11977 N N . TYR E 3 50 ? 145.245 230.801 255.742 1.00 47.75 50 TYR F N 1
ATOM 11978 C CA . TYR E 3 50 ? 145.289 230.954 254.296 1.00 47.75 50 TYR F CA 1
ATOM 11979 C C . TYR E 3 50 ? 145.745 229.709 253.553 1.00 47.75 50 TYR F C 1
ATOM 11980 O O . TYR E 3 50 ? 145.403 229.557 252.378 1.00 47.75 50 TYR F O 1
ATOM 11989 N N . TYR E 3 51 ? 146.497 228.822 254.196 1.00 46.82 51 TYR F N 1
ATOM 11990 C CA . TYR E 3 51 ? 147.125 227.697 253.525 1.00 46.82 51 TYR F CA 1
ATOM 11991 C C . TYR E 3 51 ? 146.592 226.378 254.067 1.00 46.82 51 TYR F C 1
ATOM 11992 O O . TYR E 3 51 ? 146.205 226.277 255.234 1.00 46.82 51 TYR F O 1
ATOM 12001 N N . ASN E 3 52 ? 146.576 225.369 253.204 1.00 51.63 52 ASN F N 1
ATOM 12002 C CA . ASN E 3 52 ? 146.298 223.995 253.591 1.00 51.63 52 ASN F CA 1
ATOM 12003 C C . ASN E 3 52 ? 147.605 223.231 253.765 1.00 51.63 52 ASN F C 1
ATOM 12004 O O . ASN E 3 52 ? 148.674 223.670 253.340 1.00 51.63 52 ASN F O 1
ATOM 12009 N N . GLU E 3 53 ? 147.509 222.068 254.398 1.00 58.54 53 GLU F N 1
ATOM 12010 C CA . GLU E 3 53 ? 148.666 221.219 254.645 1.00 58.54 53 GLU F CA 1
ATOM 12011 C C . GLU E 3 53 ? 148.699 220.102 253.611 1.00 58.54 53 GLU F C 1
ATOM 12012 O O . GLU E 3 53 ? 147.739 219.333 253.491 1.00 58.54 53 GLU F O 1
ATOM 12018 N N . ALA E 3 54 ? 149.802 220.014 252.870 1.00 58.47 54 ALA F N 1
ATOM 12019 C CA . ALA E 3 54 ? 150.007 218.955 251.894 1.00 58.47 54 ALA F CA 1
ATOM 12020 C C . ALA E 3 54 ? 150.835 217.806 252.449 1.00 58.47 54 ALA F C 1
ATOM 12021 O O . ALA E 3 54 ? 151.203 216.899 251.696 1.00 58.47 54 ALA F O 1
ATOM 12023 N N . GLY E 3 55 ? 151.141 217.827 253.743 1.00 61.43 55 GLY F N 1
ATOM 12024 C CA . GLY E 3 55 ? 151.851 216.735 254.378 1.00 61.43 55 GLY F CA 1
ATOM 12025 C C . GLY E 3 55 ? 153.358 216.885 254.405 1.00 61.43 55 GLY F C 1
ATOM 12026 O O . GLY E 3 55 ? 153.944 217.103 255.469 1.00 61.43 55 GLY F O 1
ATOM 12027 N N . SER E 3 56 ? 154.000 216.775 253.243 1.00 62.39 56 SER F N 1
ATOM 12028 C CA . SER E 3 56 ? 155.460 216.767 253.161 1.00 62.39 56 SER F CA 1
ATOM 12029 C C . SER E 3 56 ? 156.021 218.191 253.221 1.00 62.39 56 SER F C 1
ATOM 12030 O O . SER E 3 56 ? 156.732 218.653 252.330 1.00 62.39 56 SER F O 1
ATOM 12033 N N . ASN E 3 57 ? 155.679 218.885 254.309 1.00 63.24 57 ASN F N 1
ATOM 12034 C CA . ASN E 3 57 ? 156.142 220.249 254.567 1.00 63.24 57 ASN F CA 1
ATOM 12035 C C . ASN E 3 57 ? 155.775 221.200 253.431 1.00 63.24 57 ASN F C 1
ATOM 12036 O O . ASN E 3 57 ? 156.450 222.206 253.205 1.00 63.24 57 ASN F O 1
ATOM 12041 N N . LYS E 3 58 ? 154.703 220.891 252.711 1.00 59.84 58 LYS F N 1
ATOM 12042 C CA . LYS E 3 58 ? 154.217 221.723 251.622 1.00 59.84 58 LYS F CA 1
ATOM 12043 C C . LYS E 3 58 ? 152.894 222.354 252.026 1.00 59.84 58 LYS F C 1
ATOM 12044 O O . LYS E 3 58 ? 152.025 221.685 252.593 1.00 59.84 58 LYS F O 1
ATOM 12050 N N . TYR E 3 59 ? 152.749 223.646 251.745 1.00 56.01 59 TYR F N 1
ATOM 12051 C CA . TYR E 3 59 ? 151.565 224.406 252.128 1.00 56.01 59 TYR F CA 1
ATOM 12052 C C . TYR E 3 59 ? 150.921 224.966 250.869 1.00 56.01 59 TYR F C 1
ATOM 12053 O O . TYR E 3 59 ? 151.441 225.910 250.267 1.00 56.01 59 TYR F O 1
ATOM 12062 N N . VAL E 3 60 ? 149.795 224.382 250.472 1.00 50.35 60 VAL F N 1
ATOM 12063 C CA . VAL E 3 60 ? 149.061 224.835 249.295 1.00 50.35 60 VAL F CA 1
ATOM 12064 C C . VAL E 3 60 ? 148.065 225.910 249.715 1.00 50.35 60 VAL F C 1
ATOM 12065 O O . VAL E 3 60 ? 147.344 225.737 250.708 1.00 50.35 60 VAL F O 1
ATOM 12069 N N . PRO E 3 61 ? 148.023 227.045 249.024 1.00 46.08 61 PRO F N 1
ATOM 12070 C CA . PRO E 3 61 ? 147.066 228.094 249.385 1.00 46.08 61 PRO F CA 1
ATOM 12071 C C . PRO E 3 61 ? 145.630 227.616 249.258 1.00 46.08 61 PRO F C 1
ATOM 12072 O O . PRO E 3 61 ? 145.297 226.811 248.387 1.00 46.08 61 PRO F O 1
ATOM 12076 N N . ARG E 3 62 ? 144.776 228.120 250.147 1.00 47.98 62 ARG F N 1
ATOM 12077 C CA . ARG E 3 62 ? 143.335 227.889 250.049 1.00 47.98 62 ARG F CA 1
ATOM 12078 C C . ARG E 3 62 ? 142.726 228.946 249.128 1.00 47.98 62 ARG F C 1
ATOM 12079 O O . ARG E 3 62 ? 142.033 229.873 249.548 1.00 47.98 62 ARG F O 1
ATOM 12087 N N . ALA E 3 63 ? 143.012 228.786 247.839 1.00 46.69 63 ALA F N 1
ATOM 12088 C CA . ALA E 3 63 ? 142.581 229.724 246.817 1.00 46.69 63 ALA F CA 1
ATOM 12089 C C . ALA E 3 63 ? 141.882 228.981 245.691 1.00 46.69 63 ALA F C 1
ATOM 12090 O O . ALA E 3 63 ? 142.286 227.876 245.319 1.00 46.69 63 ALA F O 1
ATOM 12092 N N . VAL E 3 64 ? 140.833 229.594 245.153 1.00 46.38 64 VAL F N 1
ATOM 12093 C CA . VAL E 3 64 ? 140.118 229.082 243.991 1.00 46.38 64 VAL F CA 1
ATOM 12094 C C . VAL E 3 64 ? 140.285 230.091 242.866 1.00 46.38 64 VAL F C 1
ATOM 12095 O O . VAL E 3 64 ? 139.792 231.221 242.957 1.00 46.38 64 VAL F O 1
ATOM 12099 N N . LEU E 3 65 ? 140.978 229.686 241.809 1.00 48.91 65 LEU F N 1
ATOM 12100 C CA . LEU E 3 65 ? 141.256 230.556 240.675 1.00 48.91 65 LEU F CA 1
ATOM 12101 C C . LEU E 3 65 ? 140.234 230.271 239.585 1.00 48.91 65 LEU F C 1
ATOM 12102 O O . LEU E 3 65 ? 140.145 229.141 239.096 1.00 48.91 65 LEU F O 1
ATOM 12107 N N . VAL E 3 66 ? 139.468 231.288 239.206 1.00 46.66 66 VAL F N 1
ATOM 12108 C CA . VAL E 3 66 ? 138.424 231.129 238.203 1.00 46.66 66 VAL F CA 1
ATOM 12109 C C . VAL E 3 66 ? 138.529 232.251 237.182 1.00 46.66 66 VAL F C 1
ATOM 12110 O O . VAL E 3 66 ? 138.765 233.412 237.532 1.00 46.66 66 VAL F O 1
ATOM 12114 N N . ASP E 3 67 ? 138.387 231.888 235.910 1.00 53.40 67 ASP F N 1
ATOM 12115 C CA . ASP E 3 67 ? 138.303 232.842 234.816 1.00 53.40 67 ASP F CA 1
ATOM 12116 C C . ASP E 3 67 ? 137.652 232.142 233.636 1.00 53.40 67 ASP F C 1
ATOM 12117 O O . ASP E 3 67 ? 137.830 230.938 233.441 1.00 53.40 67 ASP F O 1
ATOM 12122 N N . LEU E 3 68 ? 136.892 232.903 232.855 1.00 54.19 68 LEU F N 1
ATOM 12123 C CA . LEU E 3 68 ? 136.246 232.335 231.682 1.00 54.19 68 LEU F CA 1
ATOM 12124 C C . LEU E 3 68 ? 137.202 232.152 230.512 1.00 54.19 68 LEU F C 1
ATOM 12125 O O . LEU E 3 68 ? 136.842 231.483 229.539 1.00 54.19 68 LEU F O 1
ATOM 12130 N N . GLU E 3 69 ? 138.403 232.720 230.585 1.00 58.39 69 GLU F N 1
ATOM 12131 C CA . GLU E 3 69 ? 139.403 232.601 229.544 1.00 58.39 69 GLU F CA 1
ATOM 12132 C C . GLU E 3 69 ? 140.637 231.904 230.099 1.00 58.39 69 GLU F C 1
ATOM 12133 O O . GLU E 3 69 ? 141.160 232.320 231.142 1.00 58.39 69 GLU F O 1
ATOM 12139 N N . PRO E 3 70 ? 141.130 230.848 229.447 1.00 57.25 70 PRO F N 1
ATOM 12140 C CA . PRO E 3 70 ? 142.282 230.118 229.995 1.00 57.25 70 PRO F CA 1
ATOM 12141 C C . PRO E 3 70 ? 143.595 230.872 229.902 1.00 57.25 70 PRO F C 1
ATOM 12142 O O . PRO E 3 70 ? 144.576 230.428 230.510 1.00 57.25 70 PRO F O 1
ATOM 12146 N N . GLY E 3 71 ? 143.660 231.973 229.152 1.00 59.64 71 GLY F N 1
ATOM 12147 C CA . GLY E 3 71 ? 144.934 232.649 228.969 1.00 59.64 71 GLY F CA 1
ATOM 12148 C C . GLY E 3 71 ? 145.493 233.216 230.259 1.00 59.64 71 GLY F C 1
ATOM 12149 O O . GLY E 3 71 ? 146.667 233.013 230.583 1.00 59.64 71 GLY F O 1
ATOM 12150 N N . THR E 3 72 ? 144.654 233.915 231.026 1.00 59.69 72 THR F N 1
ATOM 12151 C CA . THR E 3 72 ? 145.103 234.460 232.302 1.00 59.69 72 THR F CA 1
ATOM 12152 C C . THR E 3 72 ? 145.424 233.346 233.284 1.00 59.69 72 THR F C 1
ATOM 12153 O O . THR E 3 72 ? 146.336 233.473 234.108 1.00 59.69 72 THR F O 1
ATOM 12157 N N . MET E 3 73 ? 144.672 232.247 233.214 1.00 59.13 73 MET F N 1
ATOM 12158 C CA . MET E 3 73 ? 144.914 231.117 234.101 1.00 59.13 73 MET F CA 1
ATOM 12159 C C . MET E 3 73 ? 146.285 230.506 233.828 1.00 59.13 73 MET F C 1
ATOM 12160 O O . MET E 3 73 ? 147.040 230.198 234.758 1.00 59.13 73 MET F O 1
ATOM 12165 N N . ASP E 3 74 ? 146.629 230.340 232.547 1.00 62.94 74 ASP F N 1
ATOM 12166 C CA . ASP E 3 74 ? 147.955 229.853 232.180 1.00 62.94 74 ASP F CA 1
ATOM 12167 C C . ASP E 3 74 ? 149.038 230.847 232.574 1.00 62.94 74 ASP F C 1
ATOM 12168 O O . ASP E 3 74 ? 150.135 230.450 232.982 1.00 62.94 74 ASP F O 1
ATOM 12173 N N . SER E 3 75 ? 148.763 232.145 232.428 1.00 63.13 75 SER F N 1
ATOM 12174 C CA . SER E 3 75 ? 149.733 233.152 232.846 1.00 63.13 75 SER F CA 1
ATOM 12175 C C . SER E 3 75 ? 150.003 233.063 234.343 1.00 63.13 75 SER F C 1
ATOM 12176 O O . SER E 3 75 ? 151.148 233.207 234.786 1.00 63.13 75 SER F O 1
ATOM 12179 N N . VAL E 3 76 ? 148.955 232.832 235.136 1.00 61.46 76 VAL F N 1
ATOM 12180 C CA . VAL E 3 76 ? 149.124 232.626 236.573 1.00 61.46 76 VAL F CA 1
ATOM 12181 C C . VAL E 3 76 ? 149.936 231.365 236.836 1.00 61.46 76 VAL F C 1
ATOM 12182 O O . VAL E 3 76 ? 150.833 231.350 237.687 1.00 61.46 76 VAL F O 1
ATOM 12186 N N . ARG E 3 77 ? 149.638 230.289 236.104 1.00 63.37 77 ARG F N 1
ATOM 12187 C CA . ARG E 3 77 ? 150.366 229.037 236.291 1.00 63.37 77 ARG F CA 1
ATOM 12188 C C . ARG E 3 77 ? 151.843 229.174 235.941 1.00 63.37 77 ARG F C 1
ATOM 12189 O O . ARG E 3 77 ? 152.685 228.485 236.526 1.00 63.37 77 ARG F O 1
ATOM 12197 N N . SER E 3 78 ? 152.177 230.040 234.990 1.00 69.57 78 SER F N 1
ATOM 12198 C CA . SER E 3 78 ? 153.552 230.200 234.536 1.00 69.57 78 SER F CA 1
ATOM 12199 C C . SER E 3 78 ? 154.320 231.265 235.306 1.00 69.57 78 SER F C 1
ATOM 12200 O O . SER E 3 78 ? 155.485 231.519 234.986 1.00 69.57 78 SER F O 1
ATOM 12203 N N . GLY E 3 79 ? 153.706 231.889 236.309 1.00 69.34 79 GLY F N 1
ATOM 12204 C CA . GLY E 3 79 ? 154.357 232.943 237.047 1.00 69.34 79 GLY F CA 1
ATOM 12205 C C . GLY E 3 79 ? 155.349 232.408 238.055 1.00 69.34 79 GLY F C 1
ATOM 12206 O O . GLY E 3 79 ? 155.622 231.204 238.142 1.00 69.34 79 GLY F O 1
ATOM 12207 N N . PRO E 3 80 ? 155.926 233.328 238.832 1.00 71.42 80 PRO F N 1
ATOM 12208 C CA . PRO E 3 80 ? 156.884 232.911 239.870 1.00 71.42 80 PRO F CA 1
ATOM 12209 C C . PRO E 3 80 ? 156.283 231.985 240.910 1.00 71.42 80 PRO F C 1
ATOM 12210 O O . PRO E 3 80 ? 156.984 231.100 241.418 1.00 71.42 80 PRO F O 1
ATOM 12214 N N . PHE E 3 81 ? 155.006 232.160 241.247 1.00 61.35 81 PHE F N 1
ATOM 12215 C CA . PHE E 3 81 ? 154.325 231.328 242.230 1.00 61.35 81 PHE F CA 1
ATOM 12216 C C . PHE E 3 81 ? 153.267 230.439 241.584 1.00 61.35 81 PHE F C 1
ATOM 12217 O O . PHE E 3 81 ? 152.252 230.117 242.205 1.00 61.35 81 PHE F O 1
ATOM 12225 N N . GLY E 3 82 ? 153.493 230.040 240.331 1.00 61.37 82 GLY F N 1
ATOM 12226 C CA . GLY E 3 82 ? 152.518 229.219 239.636 1.00 61.37 82 GLY F CA 1
ATOM 12227 C C . GLY E 3 82 ? 152.343 227.843 240.242 1.00 61.37 82 GLY F C 1
ATOM 12228 O O . GLY E 3 82 ? 151.237 227.295 240.233 1.00 61.37 82 GLY F O 1
ATOM 12229 N N . GLN E 3 83 ? 153.419 227.264 240.768 1.00 61.48 83 GLN F N 1
ATOM 12230 C CA . GLN E 3 83 ? 153.370 225.927 241.347 1.00 61.48 83 GLN F CA 1
ATOM 12231 C C . GLN E 3 83 ? 152.775 225.907 242.747 1.00 61.48 83 GLN F C 1
ATOM 12232 O O . GLN E 3 83 ? 152.597 224.823 243.311 1.00 61.48 83 GLN F O 1
ATOM 12238 N N . LEU E 3 84 ? 152.471 227.072 243.319 1.00 55.00 84 LEU F N 1
ATOM 12239 C CA . LEU E 3 84 ? 151.918 227.120 244.668 1.00 55.00 84 LEU F CA 1
ATOM 12240 C C . LEU E 3 84 ? 150.514 226.530 244.714 1.00 55.00 84 LEU F C 1
ATOM 12241 O O . LEU E 3 84 ? 150.205 225.703 245.579 1.00 55.00 84 LEU F O 1
ATOM 12246 N N . PHE E 3 85 ? 149.653 226.935 243.785 1.00 50.51 85 PHE F N 1
ATOM 12247 C CA . PHE E 3 85 ? 148.251 226.551 243.838 1.00 50.51 85 PHE F CA 1
ATOM 12248 C C . PHE E 3 85 ? 148.057 225.099 243.423 1.00 50.51 85 PHE F C 1
ATOM 12249 O O . PHE E 3 85 ? 148.810 224.553 242.613 1.00 50.51 85 PHE F O 1
ATOM 12257 N N . ARG E 3 86 ? 147.032 224.475 243.990 1.00 51.70 86 ARG F N 1
ATOM 12258 C CA . ARG E 3 86 ? 146.693 223.110 243.615 1.00 51.70 86 ARG F CA 1
ATOM 12259 C C . ARG E 3 86 ? 146.072 223.096 242.223 1.00 51.70 86 ARG F C 1
ATOM 12260 O O . ARG E 3 86 ? 145.219 223.939 241.924 1.00 51.70 86 ARG F O 1
ATOM 12268 N N . PRO E 3 87 ? 146.478 222.174 241.348 1.00 49.82 87 PRO F N 1
ATOM 12269 C CA . PRO E 3 87 ? 145.946 222.178 239.977 1.00 49.82 87 PRO F CA 1
ATOM 12270 C C . PRO E 3 87 ? 144.438 222.019 239.894 1.00 49.82 87 PRO F C 1
ATOM 12271 O O . PRO E 3 87 ? 143.818 222.597 238.993 1.00 49.82 87 PRO F O 1
ATOM 12275 N N . ASP E 3 88 ? 143.822 221.257 240.799 1.00 51.08 88 ASP F N 1
ATOM 12276 C CA . ASP E 3 88 ? 142.377 221.065 240.743 1.00 51.08 88 ASP F CA 1
ATOM 12277 C C . ASP E 3 88 ? 141.601 222.320 241.115 1.00 51.08 88 ASP F C 1
ATOM 12278 O O . ASP E 3 88 ? 140.396 222.381 240.854 1.00 51.08 88 ASP F O 1
ATOM 12283 N N . ASN E 3 89 ? 142.252 223.310 241.723 1.00 51.28 89 ASN F N 1
ATOM 12284 C CA . ASN E 3 89 ? 141.593 224.566 242.042 1.00 51.28 89 ASN F CA 1
ATOM 12285 C C . ASN E 3 89 ? 141.529 225.511 240.850 1.00 51.28 89 ASN F C 1
ATOM 12286 O O . ASN E 3 89 ? 140.846 226.535 240.929 1.00 51.28 89 ASN F O 1
ATOM 12291 N N . TYR E 3 90 ? 142.217 225.192 239.755 1.00 52.47 90 TYR F N 1
ATOM 12292 C CA . TYR E 3 90 ? 142.170 226.008 238.549 1.00 52.47 90 TYR F CA 1
ATOM 12293 C C . TYR E 3 90 ? 140.862 225.730 237.822 1.00 52.47 90 TYR F C 1
ATOM 12294 O O . TYR E 3 90 ? 140.637 224.612 237.349 1.00 52.47 90 TYR F O 1
ATOM 12303 N N . VAL E 3 91 ? 140.006 226.735 237.725 1.00 53.11 91 VAL F N 1
ATOM 12304 C CA . VAL E 3 91 ? 138.682 226.584 237.125 1.00 53.11 91 VAL F CA 1
ATOM 12305 C C . VAL E 3 91 ? 138.602 227.585 235.979 1.00 53.11 91 VAL F C 1
ATOM 12306 O O . VAL E 3 91 ? 138.267 228.756 236.169 1.00 53.11 91 VAL F O 1
ATOM 12310 N N . PHE E 3 92 ? 138.906 227.126 234.771 1.00 57.43 92 PHE F N 1
ATOM 12311 C CA . PHE E 3 92 ? 138.937 227.975 233.591 1.00 57.43 92 PHE F CA 1
ATOM 12312 C C . PHE E 3 92 ? 137.899 227.512 232.579 1.00 57.43 92 PHE F C 1
ATOM 12313 O O . PHE E 3 92 ? 137.663 226.311 232.420 1.00 57.43 92 PHE F O 1
ATOM 12321 N N . GLY E 3 93 ? 137.279 228.476 231.906 1.00 57.72 93 GLY F N 1
ATOM 12322 C CA . GLY E 3 93 ? 136.304 228.205 230.871 1.00 57.72 93 GLY F CA 1
ATOM 12323 C C . GLY E 3 93 ? 136.939 228.108 229.501 1.00 57.72 93 GLY F C 1
ATOM 12324 O O . GLY E 3 93 ? 138.143 227.887 229.356 1.00 57.72 93 GLY F O 1
ATOM 12325 N N . GLN E 3 94 ? 136.105 228.276 228.475 1.00 60.04 94 GLN F N 1
ATOM 12326 C CA . GLN E 3 94 ? 136.549 228.186 227.088 1.00 60.04 94 GLN F CA 1
ATOM 12327 C C . GLN E 3 94 ? 136.841 229.549 226.474 1.00 60.04 94 GLN F C 1
ATOM 12328 O O . GLN E 3 94 ? 137.897 229.741 225.865 1.00 60.04 94 GLN F O 1
ATOM 12334 N N . SER E 3 95 ? 135.923 230.501 226.617 1.00 56.31 95 SER F N 1
ATOM 12335 C CA . SER E 3 95 ? 136.102 231.833 226.062 1.00 56.31 95 SER F CA 1
ATOM 12336 C C . SER E 3 95 ? 135.667 232.866 227.088 1.00 56.31 95 SER F C 1
ATOM 12337 O O . SER E 3 95 ? 134.760 232.625 227.888 1.00 56.31 95 SER F O 1
ATOM 12340 N N . GLY E 3 96 ? 136.320 234.024 227.051 1.00 51.46 96 GLY F N 1
ATOM 12341 C CA . GLY E 3 96 ? 136.008 235.073 227.996 1.00 51.46 96 GLY F CA 1
ATOM 12342 C C . GLY E 3 96 ? 134.638 235.674 227.759 1.00 51.46 96 GLY F C 1
ATOM 12343 O O . GLY E 3 96 ? 134.027 235.520 226.701 1.00 51.46 96 GLY F O 1
ATOM 12344 N N . ALA E 3 97 ? 134.146 236.380 228.778 1.00 48.38 97 ALA F N 1
ATOM 12345 C CA . ALA E 3 97 ? 132.824 236.986 228.697 1.00 48.38 97 ALA F CA 1
ATOM 12346 C C . ALA E 3 97 ? 132.761 238.143 227.712 1.00 48.38 97 ALA F C 1
ATOM 12347 O O . ALA E 3 97 ? 131.658 238.595 227.388 1.00 48.38 97 ALA F O 1
ATOM 12349 N N . GLY E 3 98 ? 133.899 238.626 227.227 1.00 47.02 98 GLY F N 1
ATOM 12350 C CA . GLY E 3 98 ? 133.890 239.740 226.295 1.00 47.02 98 GLY F CA 1
ATOM 12351 C C . GLY E 3 98 ? 133.328 241.015 226.883 1.00 47.02 98 GLY F C 1
ATOM 12352 O O . GLY E 3 98 ? 132.574 241.727 226.209 1.00 47.02 98 GLY F O 1
ATOM 12353 N N . ASN E 3 99 ? 133.673 241.313 228.136 1.00 47.82 99 ASN F N 1
ATOM 12354 C CA . ASN E 3 99 ? 133.210 242.514 228.829 1.00 47.82 99 ASN F CA 1
ATOM 12355 C C . ASN E 3 99 ? 131.688 242.590 228.875 1.00 47.82 99 ASN F C 1
ATOM 12356 O O . ASN E 3 99 ? 131.109 243.678 228.898 1.00 47.82 99 ASN F O 1
ATOM 12361 N N . ASN E 3 100 ? 131.034 241.434 228.893 1.00 48.26 100 ASN F N 1
ATOM 12362 C CA . ASN E 3 100 ? 129.582 241.343 228.923 1.00 48.26 100 ASN F CA 1
ATOM 12363 C C . ASN E 3 100 ? 129.157 240.790 230.275 1.00 48.26 100 ASN F C 1
ATOM 12364 O O . ASN E 3 100 ? 129.501 239.654 230.620 1.00 48.26 100 ASN F O 1
ATOM 12369 N N . TRP E 3 101 ? 128.418 241.595 231.041 1.00 49.63 101 TRP F N 1
ATOM 12370 C CA . TRP E 3 101 ? 127.889 241.113 232.312 1.00 49.63 101 TRP F CA 1
ATOM 12371 C C . TRP E 3 101 ? 126.914 239.966 232.094 1.00 49.63 101 TRP F C 1
ATOM 12372 O O . TRP E 3 101 ? 126.934 238.971 232.829 1.00 49.63 101 TRP F O 1
ATOM 12383 N N . ALA E 3 102 ? 126.058 240.085 231.078 1.00 49.63 102 ALA F N 1
ATOM 12384 C CA . ALA E 3 102 ? 125.094 239.032 230.795 1.00 49.63 102 ALA F CA 1
ATOM 12385 C C . ALA E 3 102 ? 125.792 237.728 230.437 1.00 49.63 102 ALA F C 1
ATOM 12386 O O . ALA E 3 102 ? 125.406 236.662 230.922 1.00 49.63 102 ALA F O 1
ATOM 12388 N N . LYS E 3 103 ? 126.833 237.792 229.605 1.00 51.12 103 LYS F N 1
ATOM 12389 C CA . LYS E 3 103 ? 127.555 236.575 229.250 1.00 51.12 103 LYS F CA 1
ATOM 12390 C C . LYS E 3 103 ? 128.201 235.940 230.473 1.00 51.12 103 LYS F C 1
ATOM 12391 O O . LYS E 3 103 ? 128.134 234.720 230.657 1.00 51.12 103 LYS F O 1
ATOM 12397 N N . GLY E 3 104 ? 128.819 236.752 231.330 1.00 52.24 104 GLY F N 1
ATOM 12398 C CA . GLY E 3 104 ? 129.519 236.217 232.482 1.00 52.24 104 GLY F CA 1
ATOM 12399 C C . GLY E 3 104 ? 128.615 235.779 233.613 1.00 52.24 104 GLY F C 1
ATOM 12400 O O . GLY E 3 104 ? 129.076 235.085 234.524 1.00 52.24 104 GLY F O 1
ATOM 12401 N N . HIS E 3 105 ? 127.343 236.171 233.584 1.00 53.91 105 HIS F N 1
ATOM 12402 C CA . HIS E 3 105 ? 126.418 235.838 234.660 1.00 53.91 105 HIS F CA 1
ATOM 12403 C C . HIS E 3 105 ? 125.383 234.794 234.260 1.00 53.91 105 HIS F C 1
ATOM 12404 O O . HIS E 3 105 ? 125.201 233.802 234.970 1.00 53.91 105 HIS F O 1
ATOM 12411 N N . TYR E 3 106 ? 124.695 234.994 233.137 1.00 57.18 106 TYR F N 1
ATOM 12412 C CA . TYR E 3 106 ? 123.505 234.219 232.823 1.00 57.18 106 TYR F CA 1
ATOM 12413 C C . TYR E 3 106 ? 123.793 232.948 232.035 1.00 57.18 106 TYR F C 1
ATOM 12414 O O . TYR E 3 106 ? 123.079 231.955 232.204 1.00 57.18 106 TYR F O 1
ATOM 12423 N N . THR E 3 107 ? 124.779 232.952 231.136 1.00 58.96 107 THR F N 1
ATOM 12424 C CA . THR E 3 107 ? 125.083 231.746 230.371 1.00 58.96 107 THR F CA 1
ATOM 12425 C C . THR E 3 107 ? 126.490 231.215 230.614 1.00 58.96 107 THR F C 1
ATOM 12426 O O . THR E 3 107 ? 126.646 230.106 231.145 1.00 58.96 107 THR F O 1
ATOM 12430 N N . GLU E 3 108 ? 127.526 231.988 230.286 1.00 60.13 108 GLU F N 1
ATOM 12431 C CA . GLU E 3 108 ? 128.878 231.441 230.325 1.00 60.13 108 GLU F CA 1
ATOM 12432 C C . GLU E 3 108 ? 129.341 231.236 231.759 1.00 60.13 108 GLU F C 1
ATOM 12433 O O . GLU E 3 108 ? 130.003 230.240 232.068 1.00 60.13 108 GLU F O 1
ATOM 12439 N N . GLY E 3 109 ? 129.003 232.170 232.648 1.00 58.20 109 GLY F N 1
ATOM 12440 C CA . GLY E 3 109 ? 129.238 231.953 234.060 1.00 58.20 109 GLY F CA 1
ATOM 12441 C C . GLY E 3 109 ? 128.254 231.011 234.709 1.00 58.20 109 GLY F C 1
ATOM 12442 O O . GLY E 3 109 ? 128.577 230.408 235.735 1.00 58.20 109 GLY F O 1
ATOM 12443 N N . ALA E 3 110 ? 127.062 230.860 234.130 1.00 57.40 110 ALA F N 1
ATOM 12444 C CA . ALA E 3 110 ? 126.074 229.954 234.704 1.00 57.40 110 ALA F CA 1
ATOM 12445 C C . ALA E 3 110 ? 126.503 228.502 234.549 1.00 57.40 110 ALA F C 1
ATOM 12446 O O . ALA E 3 110 ? 126.435 227.722 235.505 1.00 57.40 110 ALA F O 1
ATOM 12448 N N . GLU E 3 111 ? 126.950 228.117 233.353 1.00 59.09 111 GLU F N 1
ATOM 12449 C CA . GLU E 3 111 ? 127.432 226.745 233.194 1.00 59.09 111 GLU F CA 1
ATOM 12450 C C . GLU E 3 111 ? 128.865 226.542 233.677 1.00 59.09 111 GLU F C 1
ATOM 12451 O O . GLU E 3 111 ? 129.494 225.553 233.289 1.00 59.09 111 GLU F O 1
ATOM 12457 N N . LEU E 3 112 ? 129.395 227.443 234.507 1.00 57.07 112 LEU F N 1
ATOM 12458 C CA . LEU E 3 112 ? 130.677 227.233 235.165 1.00 57.07 112 LEU F CA 1
ATOM 12459 C C . LEU E 3 112 ? 130.621 227.435 236.673 1.00 57.07 112 LEU F C 1
ATOM 12460 O O . LEU E 3 112 ? 131.510 226.945 237.381 1.00 57.07 112 LEU F O 1
ATOM 12465 N N . VAL E 3 113 ? 129.603 228.135 237.179 1.00 56.31 113 VAL F N 1
ATOM 12466 C CA . VAL E 3 113 ? 129.494 228.354 238.616 1.00 56.31 113 VAL F CA 1
ATOM 12467 C C . VAL E 3 113 ? 129.292 227.039 239.352 1.00 56.31 113 VAL F C 1
ATOM 12468 O O . VAL E 3 113 ? 129.656 226.918 240.524 1.00 56.31 113 VAL F O 1
ATOM 12472 N N . ASP E 3 114 ? 128.725 226.032 238.685 1.00 58.72 114 ASP F N 1
ATOM 12473 C CA . ASP E 3 114 ? 128.600 224.719 239.309 1.00 58.72 114 ASP F CA 1
ATOM 12474 C C . ASP E 3 114 ? 129.972 224.125 239.605 1.00 58.72 114 ASP F C 1
ATOM 12475 O O . ASP E 3 114 ? 130.237 223.667 240.722 1.00 58.72 114 ASP F O 1
ATOM 12480 N N . ASN E 3 115 ? 130.864 224.140 238.612 1.00 57.59 115 ASN F N 1
ATOM 12481 C CA . ASN E 3 115 ? 132.221 223.653 238.832 1.00 57.59 115 ASN F CA 1
ATOM 12482 C C . ASN E 3 115 ? 132.972 224.523 239.827 1.00 57.59 115 ASN F C 1
ATOM 12483 O O . ASN E 3 115 ? 133.817 224.019 240.574 1.00 57.59 115 ASN F O 1
ATOM 12488 N N . VAL E 3 116 ? 132.692 225.828 239.843 1.00 54.67 116 VAL F N 1
ATOM 12489 C CA . VAL E 3 116 ? 133.338 226.709 240.815 1.00 54.67 116 VAL F CA 1
ATOM 12490 C C . VAL E 3 116 ? 132.923 226.331 242.232 1.00 54.67 116 VAL F C 1
ATOM 12491 O O . VAL E 3 116 ? 133.759 226.210 243.136 1.00 54.67 116 VAL F O 1
ATOM 12495 N N . LEU E 3 117 ? 131.622 226.135 242.444 1.00 53.12 117 LEU F N 1
ATOM 12496 C CA . LEU E 3 117 ? 131.127 225.782 243.766 1.00 53.12 117 LEU F CA 1
ATOM 12497 C C . LEU E 3 117 ? 131.576 224.391 244.180 1.00 53.12 117 LEU F C 1
ATOM 12498 O O . LEU E 3 117 ? 131.788 224.146 245.370 1.00 53.12 117 LEU F O 1
ATOM 12503 N N . ASP E 3 118 ? 131.739 223.473 243.224 1.00 57.05 118 ASP F N 1
ATOM 12504 C CA . ASP E 3 118 ? 132.182 222.126 243.570 1.00 57.05 118 ASP F CA 1
ATOM 12505 C C . ASP E 3 118 ? 133.557 222.114 244.224 1.00 57.05 118 ASP F C 1
ATOM 12506 O O . ASP E 3 118 ? 133.890 221.147 244.916 1.00 57.05 118 ASP F O 1
ATOM 12511 N N . VAL E 3 119 ? 134.362 223.157 244.024 1.00 54.01 119 VAL F N 1
ATOM 12512 C CA . VAL E 3 119 ? 135.643 223.268 244.698 1.00 54.01 119 VAL F CA 1
ATOM 12513 C C . VAL E 3 119 ? 135.619 224.295 245.828 1.00 54.01 119 VAL F C 1
ATOM 12514 O O . VAL E 3 119 ? 136.361 224.138 246.805 1.00 54.01 119 VAL F O 1
ATOM 12518 N N . VAL E 3 120 ? 134.772 225.324 245.742 1.00 53.38 120 VAL F N 1
ATOM 12519 C CA . VAL E 3 120 ? 134.614 226.240 246.868 1.00 53.38 120 VAL F CA 1
ATOM 12520 C C . VAL E 3 120 ? 134.085 225.491 248.084 1.00 53.38 120 VAL F C 1
ATOM 12521 O O . VAL E 3 120 ? 134.576 225.668 249.205 1.00 53.38 120 VAL F O 1
ATOM 12525 N N . ARG E 3 121 ? 133.081 224.635 247.880 1.00 55.46 121 ARG F N 1
ATOM 12526 C CA . ARG E 3 121 ? 132.561 223.808 248.962 1.00 55.46 121 ARG F CA 1
ATOM 12527 C C . ARG E 3 121 ? 133.618 222.839 249.474 1.00 55.46 121 ARG F C 1
ATOM 12528 O O . ARG E 3 121 ? 133.723 222.603 250.683 1.00 55.46 121 ARG F O 1
ATOM 12536 N N . LYS E 3 122 ? 134.408 222.260 248.569 1.00 55.00 122 LYS F N 1
ATOM 12537 C CA . LYS E 3 122 ? 135.455 221.339 248.994 1.00 55.00 122 LYS F CA 1
ATOM 12538 C C . LYS E 3 122 ? 136.462 222.036 249.897 1.00 55.00 122 LYS F C 1
ATOM 12539 O O . LYS E 3 122 ? 136.905 221.468 250.901 1.00 55.00 122 LYS F O 1
ATOM 12545 N N . GLU E 3 123 ? 136.836 223.270 249.556 1.00 55.90 123 GLU F N 1
ATOM 12546 C CA . GLU E 3 123 ? 137.765 224.015 250.398 1.00 55.90 123 GLU F CA 1
ATOM 12547 C C . GLU E 3 123 ? 137.111 224.446 251.706 1.00 55.90 123 GLU F C 1
ATOM 12548 O O . GLU E 3 123 ? 137.761 224.449 252.757 1.00 55.90 123 GLU F O 1
ATOM 12554 N N . ALA E 3 124 ? 135.830 224.818 251.664 1.00 56.68 124 ALA F N 1
ATOM 12555 C CA . ALA E 3 124 ? 135.165 225.329 252.859 1.00 56.68 124 ALA F CA 1
ATOM 12556 C C . ALA E 3 124 ? 134.948 224.231 253.892 1.00 56.68 124 ALA F C 1
ATOM 12557 O O . ALA E 3 124 ? 135.261 224.409 255.075 1.00 56.68 124 ALA F O 1
ATOM 12559 N N . GLU E 3 125 ? 134.419 223.086 253.469 1.00 59.95 125 GLU F N 1
ATOM 12560 C CA . GLU E 3 125 ? 134.153 221.987 254.390 1.00 59.95 125 GLU F CA 1
ATOM 12561 C C . GLU E 3 125 ? 135.398 221.191 254.757 1.00 59.95 125 GLU F C 1
ATOM 12562 O O . GLU E 3 125 ? 135.278 220.172 255.444 1.00 59.95 125 GLU F O 1
ATOM 12568 N N . SER E 3 126 ? 136.578 221.619 254.319 1.00 58.24 126 SER F N 1
ATOM 12569 C CA . SER E 3 126 ? 137.833 221.013 254.739 1.00 58.24 126 SER F CA 1
ATOM 12570 C C . SER E 3 126 ? 138.506 221.784 255.868 1.00 58.24 126 SER F C 1
ATOM 12571 O O . SER E 3 126 ? 139.634 221.450 256.243 1.00 58.24 126 SER F O 1
ATOM 12574 N N . THR E 3 127 ? 137.847 222.803 256.410 1.00 57.53 127 THR F N 1
ATOM 12575 C CA . THR E 3 127 ? 138.417 223.655 257.441 1.00 57.53 127 THR F CA 1
ATOM 12576 C C . THR E 3 127 ? 137.816 223.339 258.806 1.00 57.53 127 THR F C 1
ATOM 12577 O O . THR E 3 127 ? 136.701 222.824 258.921 1.00 57.53 127 THR F O 1
ATOM 12581 N N . ASP E 3 128 ? 138.585 223.655 259.851 1.00 60.60 128 ASP F N 1
ATOM 12582 C CA . ASP E 3 128 ? 138.120 223.429 261.216 1.00 60.60 128 ASP F CA 1
ATOM 12583 C C . ASP E 3 128 ? 136.938 224.330 261.551 1.00 60.60 128 ASP F C 1
ATOM 12584 O O . ASP E 3 128 ? 135.906 223.862 262.045 1.00 60.60 128 ASP F O 1
ATOM 12589 N N . CYS E 3 129 ? 137.073 225.628 261.288 1.00 57.24 129 CYS F N 1
ATOM 12590 C CA . CYS E 3 129 ? 135.993 226.583 261.522 1.00 57.24 129 CYS F CA 1
ATOM 12591 C C . CYS E 3 129 ? 136.188 227.737 260.551 1.00 57.24 129 CYS F C 1
ATOM 12592 O O . CYS E 3 129 ? 137.096 228.553 260.731 1.00 57.24 129 CYS F O 1
ATOM 12594 N N . LEU E 3 130 ? 135.342 227.801 259.528 1.00 56.69 130 LEU F N 1
ATOM 12595 C CA . LEU E 3 130 ? 135.502 228.800 258.481 1.00 56.69 130 LEU F CA 1
ATOM 12596 C C . LEU E 3 130 ? 135.184 230.191 259.012 1.00 56.69 130 LEU F C 1
ATOM 12597 O O . LEU E 3 130 ? 134.169 230.396 259.684 1.00 56.69 130 LEU F O 1
ATOM 12602 N N . GLN E 3 131 ? 136.058 231.149 258.709 1.00 56.05 131 GLN F N 1
ATOM 12603 C CA . GLN E 3 131 ? 135.850 232.533 259.113 1.00 56.05 131 GLN F CA 1
ATOM 12604 C C . GLN E 3 131 ? 135.103 233.330 258.055 1.00 56.05 131 GLN F C 1
ATOM 12605 O O . GLN E 3 131 ? 134.286 234.191 258.393 1.00 56.05 131 GLN F O 1
ATOM 12611 N N . GLY E 3 132 ? 135.369 233.066 256.785 1.00 52.41 132 GLY F N 1
ATOM 12612 C CA . GLY E 3 132 ? 134.663 233.747 255.722 1.00 52.41 132 GLY F CA 1
ATOM 12613 C C . GLY E 3 132 ? 135.378 233.583 254.395 1.00 52.41 132 GLY F C 1
ATOM 12614 O O . GLY E 3 132 ? 136.354 232.844 254.277 1.00 52.41 132 GLY F O 1
ATOM 12615 N N . PHE E 3 133 ? 134.861 234.300 253.399 1.00 50.32 133 PHE F N 1
ATOM 12616 C CA . PHE E 3 133 ? 135.377 234.272 252.040 1.00 50.32 133 PHE F CA 1
ATOM 12617 C C . PHE E 3 133 ? 135.893 235.651 251.656 1.00 50.32 133 PHE F C 1
ATOM 12618 O O . PHE E 3 133 ? 135.442 236.669 252.188 1.00 50.32 133 PHE F O 1
ATOM 12626 N N . GLN E 3 134 ? 136.845 235.678 250.726 1.00 47.64 134 GLN F N 1
ATOM 12627 C CA . GLN E 3 134 ? 137.317 236.923 250.141 1.00 47.64 134 GLN F CA 1
ATOM 12628 C C . GLN E 3 134 ? 137.390 236.781 248.628 1.00 47.64 134 GLN F C 1
ATOM 12629 O O . GLN E 3 134 ? 137.853 235.761 248.110 1.00 47.64 134 GLN F O 1
ATOM 12635 N N . LEU E 3 135 ? 136.917 237.807 247.926 1.00 45.73 135 LEU F N 1
ATOM 12636 C CA . LEU E 3 135 ? 136.842 237.821 246.473 1.00 45.73 135 LEU F CA 1
ATOM 12637 C C . LEU E 3 135 ? 137.655 238.976 245.913 1.00 45.73 135 LEU F C 1
ATOM 12638 O O . LEU E 3 135 ? 137.631 240.085 246.454 1.00 45.73 135 LEU F O 1
ATOM 12643 N N . THR E 3 136 ? 138.368 238.711 244.822 1.00 44.05 136 THR F N 1
ATOM 12644 C CA . THR E 3 136 ? 139.047 239.743 244.052 1.00 44.05 136 THR F CA 1
ATOM 12645 C C . THR E 3 136 ? 138.478 239.752 242.643 1.00 44.05 136 THR F C 1
ATOM 12646 O O . THR E 3 136 ? 138.445 238.713 241.977 1.00 44.05 136 THR F O 1
ATOM 12650 N N . HIS E 3 137 ? 138.033 240.920 242.194 1.00 45.23 137 HIS F N 1
ATOM 12651 C CA . HIS E 3 137 ? 137.465 241.048 240.861 1.00 45.23 137 HIS F CA 1
ATOM 12652 C C . HIS E 3 137 ? 137.461 242.518 240.472 1.00 45.23 137 HIS F C 1
ATOM 12653 O O . HIS E 3 137 ? 137.800 243.394 241.269 1.00 45.23 137 HIS F O 1
ATOM 12660 N N . SER E 3 138 ? 137.078 242.774 239.226 1.00 45.58 138 SER F N 1
ATOM 12661 C CA . SER E 3 138 ? 136.945 244.124 238.701 1.00 45.58 138 SER F CA 1
ATOM 12662 C C . SER E 3 138 ? 135.499 244.350 238.292 1.00 45.58 138 SER F C 1
ATOM 12663 O O . SER E 3 138 ? 134.916 243.525 237.581 1.00 45.58 138 SER F O 1
ATOM 12666 N N . LEU E 3 139 ? 134.923 245.466 238.741 1.00 45.82 139 LEU F N 1
ATOM 12667 C CA . LEU E 3 139 ? 133.530 245.758 238.428 1.00 45.82 139 LEU F CA 1
ATOM 12668 C C . LEU E 3 139 ? 133.324 246.122 236.964 1.00 45.82 139 LEU F C 1
ATOM 12669 O O . LEU E 3 139 ? 132.208 245.974 236.455 1.00 45.82 139 LEU F O 1
ATOM 12674 N N . GLY E 3 140 ? 134.366 246.591 236.275 1.00 46.22 140 GLY F N 1
ATOM 12675 C CA . GLY E 3 140 ? 134.206 247.040 234.905 1.00 46.22 140 GLY F CA 1
ATOM 12676 C C . GLY E 3 140 ? 134.144 245.938 233.872 1.00 46.22 140 GLY F C 1
ATOM 12677 O O . GLY E 3 140 ? 133.561 246.140 232.804 1.00 46.22 140 GLY F O 1
ATOM 12678 N N . GLY E 3 141 ? 134.724 244.778 234.161 1.00 46.09 141 GLY F N 1
ATOM 12679 C CA . GLY E 3 141 ? 134.768 243.701 233.200 1.00 46.09 141 GLY F CA 1
ATOM 12680 C C . GLY E 3 141 ? 133.473 242.921 233.134 1.00 46.09 141 GLY F C 1
ATOM 12681 O O . GLY E 3 141 ? 132.501 243.194 233.835 1.00 46.09 141 GLY F O 1
ATOM 12682 N N . GLY E 3 142 ? 133.461 241.930 232.250 1.00 46.59 142 GLY F N 1
ATOM 12683 C CA . GLY E 3 142 ? 132.314 241.056 232.143 1.00 46.59 142 GLY F CA 1
ATOM 12684 C C . GLY E 3 142 ? 132.455 239.828 233.012 1.00 46.59 142 GLY F C 1
ATOM 12685 O O . GLY E 3 142 ? 131.597 239.557 233.857 1.00 46.59 142 GLY F O 1
ATOM 12686 N N . THR E 3 143 ? 133.553 239.091 232.826 1.00 47.90 143 THR F N 1
ATOM 12687 C CA . THR E 3 143 ? 133.803 237.901 233.632 1.00 47.90 143 THR F CA 1
ATOM 12688 C C . THR E 3 143 ? 133.859 238.249 235.110 1.00 47.90 143 THR F C 1
ATOM 12689 O O . THR E 3 143 ? 133.023 237.798 235.899 1.00 47.90 143 THR F O 1
ATOM 12693 N N . GLY E 3 144 ? 134.839 239.062 235.496 1.00 47.74 144 GLY F N 1
ATOM 12694 C CA . GLY E 3 144 ? 134.998 239.487 236.871 1.00 47.74 144 GLY F CA 1
ATOM 12695 C C . GLY E 3 144 ? 133.694 239.923 237.495 1.00 47.74 144 GLY F C 1
ATOM 12696 O O . GLY E 3 144 ? 133.194 239.258 238.399 1.00 47.74 144 GLY F O 1
ATOM 12697 N N . SER E 3 145 ? 133.103 240.995 236.970 1.00 49.16 145 SER F N 1
ATOM 12698 C CA . SER E 3 145 ? 131.879 241.543 237.545 1.00 49.16 145 SER F CA 1
ATOM 12699 C C . SER E 3 145 ? 130.764 240.502 237.606 1.00 49.16 145 SER F C 1
ATOM 12700 O O . SER E 3 145 ? 130.290 240.145 238.692 1.00 49.16 145 SER F O 1
ATOM 12703 N N . GLY E 3 146 ? 130.324 240.011 236.445 1.00 49.38 146 GLY F N 1
ATOM 12704 C CA . GLY E 3 146 ? 129.134 239.174 236.416 1.00 49.38 146 GLY F CA 1
ATOM 12705 C C . GLY E 3 146 ? 129.303 237.872 237.173 1.00 49.38 146 GLY F C 1
ATOM 12706 O O . GLY E 3 146 ? 128.471 237.513 238.014 1.00 49.38 146 GLY F O 1
ATOM 12707 N N . MET E 3 147 ? 130.380 237.138 236.882 1.00 50.16 147 MET F N 1
ATOM 12708 C CA . MET E 3 147 ? 130.593 235.870 237.559 1.00 50.16 147 MET F CA 1
ATOM 12709 C C . MET E 3 147 ? 130.868 236.065 239.041 1.00 50.16 147 MET F C 1
ATOM 12710 O O . MET E 3 147 ? 130.458 235.229 239.850 1.00 50.16 147 MET F O 1
ATOM 12715 N N . GLY E 3 148 ? 131.540 237.153 239.428 1.00 50.00 148 GLY F N 1
ATOM 12716 C CA . GLY E 3 148 ? 131.750 237.406 240.837 1.00 50.00 148 GLY F CA 1
ATOM 12717 C C . GLY E 3 148 ? 130.452 237.644 241.575 1.00 50.00 148 GLY F C 1
ATOM 12718 O O . GLY E 3 148 ? 130.249 237.108 242.661 1.00 50.00 148 GLY F O 1
ATOM 12719 N N . THR E 3 149 ? 129.549 238.438 240.995 1.00 51.00 149 THR F N 1
ATOM 12720 C CA . THR E 3 149 ? 128.256 238.646 241.645 1.00 51.00 149 THR F CA 1
ATOM 12721 C C . THR E 3 149 ? 127.449 237.355 241.713 1.00 51.00 149 THR F C 1
ATOM 12722 O O . THR E 3 149 ? 126.810 237.067 242.734 1.00 51.00 149 THR F O 1
ATOM 12726 N N . LEU E 3 150 ? 127.459 236.563 240.637 1.00 50.97 150 LEU F N 1
ATOM 12727 C CA . LEU E 3 150 ? 126.727 235.299 240.661 1.00 50.97 150 LEU F CA 1
ATOM 12728 C C . LEU E 3 150 ? 127.281 234.362 241.729 1.00 50.97 150 LEU F C 1
ATOM 12729 O O . LEU E 3 150 ? 126.519 233.752 242.493 1.00 50.97 150 LEU F O 1
ATOM 12734 N N . LEU E 3 151 ? 128.608 234.252 241.811 1.00 50.50 151 LEU F N 1
ATOM 12735 C CA . LEU E 3 151 ? 129.231 233.399 242.814 1.00 50.50 151 LEU F CA 1
ATOM 12736 C C . LEU E 3 151 ? 128.994 233.936 244.218 1.00 50.50 151 LEU F C 1
ATOM 12737 O O . LEU E 3 151 ? 128.836 233.160 245.166 1.00 50.50 151 LEU F O 1
ATOM 12742 N N . ILE E 3 152 ? 128.969 235.261 244.370 1.00 52.12 152 ILE F N 1
ATOM 12743 C CA . ILE E 3 152 ? 128.674 235.869 245.662 1.00 52.12 152 ILE F CA 1
ATOM 12744 C C . ILE E 3 152 ? 127.280 235.473 246.117 1.00 52.12 152 ILE F C 1
ATOM 12745 O O . ILE E 3 152 ? 127.069 235.088 247.272 1.00 52.12 152 ILE F O 1
ATOM 12750 N N . SER E 3 153 ? 126.305 235.562 245.210 1.00 50.17 153 SER F N 1
ATOM 12751 C CA . SER E 3 153 ? 124.942 235.178 245.559 1.00 50.17 153 SER F CA 1
ATOM 12752 C C . SER E 3 153 ? 124.862 233.700 245.913 1.00 50.17 153 SER F C 1
ATOM 12753 O O . SER E 3 153 ? 124.215 233.324 246.898 1.00 50.17 153 SER F O 1
ATOM 12756 N N . LYS E 3 154 ? 125.528 232.848 245.129 1.00 52.21 154 LYS F N 1
ATOM 12757 C CA . LYS E 3 154 ? 125.493 231.414 245.405 1.00 52.21 154 LYS F CA 1
ATOM 12758 C C . LYS E 3 154 ? 126.108 231.092 246.763 1.00 52.21 154 LYS F C 1
ATOM 12759 O O . LYS E 3 154 ? 125.554 230.298 247.534 1.00 52.21 154 LYS F O 1
ATOM 12765 N N . ILE E 3 155 ? 127.247 231.709 247.080 1.00 53.18 155 ILE F N 1
ATOM 12766 C CA . ILE E 3 155 ? 127.920 231.439 248.345 1.00 53.18 155 ILE F CA 1
ATOM 12767 C C . ILE E 3 155 ? 127.105 231.976 249.514 1.00 53.18 155 ILE F C 1
ATOM 12768 O O . ILE E 3 155 ? 126.965 231.311 250.547 1.00 53.18 155 ILE F O 1
ATOM 12773 N N . ARG E 3 156 ? 126.547 233.182 249.372 1.00 54.73 156 ARG F N 1
ATOM 12774 C CA . ARG E 3 156 ? 125.726 233.747 250.435 1.00 54.73 156 ARG F CA 1
ATOM 12775 C C . ARG E 3 156 ? 124.494 232.891 250.691 1.00 54.73 156 ARG F C 1
ATOM 12776 O O . ARG E 3 156 ? 124.058 232.744 251.838 1.00 54.73 156 ARG F O 1
ATOM 12784 N N . GLU E 3 157 ? 123.910 232.326 249.633 1.00 56.53 157 GLU F N 1
ATOM 12785 C CA . GLU E 3 157 ? 122.825 231.372 249.825 1.00 56.53 157 GLU F CA 1
ATOM 12786 C C . GLU E 3 157 ? 123.318 230.120 250.538 1.00 56.53 157 GLU F C 1
ATOM 12787 O O . GLU E 3 157 ? 122.620 229.571 251.398 1.00 56.53 157 GLU F O 1
ATOM 12789 N N . GLU E 3 158 ? 124.519 229.653 250.194 1.00 56.68 158 GLU F N 1
ATOM 12790 C CA . GLU E 3 158 ? 125.046 228.440 250.813 1.00 56.68 158 GLU F CA 1
ATOM 12791 C C . GLU E 3 158 ? 125.566 228.692 252.225 1.00 56.68 158 GLU F C 1
ATOM 12792 O O . GLU E 3 158 ? 125.428 227.829 253.098 1.00 56.68 158 GLU F O 1
ATOM 12798 N N . TYR E 3 159 ? 126.164 229.859 252.472 1.00 57.90 159 TYR F N 1
ATOM 12799 C CA . TYR E 3 159 ? 126.771 230.193 253.763 1.00 57.90 159 TYR F CA 1
ATOM 12800 C C . TYR E 3 159 ? 126.227 231.536 254.227 1.00 57.90 159 TYR F C 1
ATOM 12801 O O . TYR E 3 159 ? 126.906 232.566 254.118 1.00 57.90 159 TYR F O 1
ATOM 12810 N N . PRO E 3 160 ? 125.001 231.562 254.749 1.00 59.84 160 PRO F N 1
ATOM 12811 C CA . PRO E 3 160 ? 124.373 232.851 255.085 1.00 59.84 160 PRO F CA 1
ATOM 12812 C C . PRO E 3 160 ? 125.093 233.644 256.162 1.00 59.84 160 PRO F C 1
ATOM 12813 O O . PRO E 3 160 ? 125.050 234.880 256.133 1.00 59.84 160 PRO F O 1
ATOM 12817 N N . ASP E 3 161 ? 125.751 232.983 257.115 1.00 61.80 161 ASP F N 1
ATOM 12818 C CA . ASP E 3 161 ? 126.266 233.665 258.296 1.00 61.80 161 ASP F CA 1
ATOM 12819 C C . ASP E 3 161 ? 127.759 233.967 258.242 1.00 61.80 161 ASP F C 1
ATOM 12820 O O . ASP E 3 161 ? 128.242 234.737 259.078 1.00 61.80 161 ASP F O 1
ATOM 12825 N N . ARG E 3 162 ? 128.498 233.395 257.297 1.00 58.66 162 ARG F N 1
ATOM 12826 C CA . ARG E 3 162 ? 129.926 233.660 257.230 1.00 58.66 162 ARG F CA 1
ATOM 12827 C C . ARG E 3 162 ? 130.190 235.058 256.677 1.00 58.66 162 ARG F C 1
ATOM 12828 O O . ARG E 3 162 ? 129.325 235.691 256.067 1.00 58.66 162 ARG F O 1
ATOM 12836 N N . ILE E 3 163 ? 131.408 235.540 256.905 1.00 55.72 163 ILE F N 1
ATOM 12837 C CA . ILE E 3 163 ? 131.795 236.882 256.481 1.00 55.72 163 ILE F CA 1
ATOM 12838 C C . ILE E 3 163 ? 132.197 236.846 255.014 1.00 55.72 163 ILE F C 1
ATOM 12839 O O . ILE E 3 163 ? 133.071 236.070 254.616 1.00 55.72 163 ILE F O 1
ATOM 12844 N N . MET E 3 164 ? 131.567 237.689 254.206 1.00 55.67 164 MET F N 1
ATOM 12845 C CA . MET E 3 164 ? 131.832 237.741 252.771 1.00 55.67 164 MET F CA 1
ATOM 12846 C C . MET E 3 164 ? 132.557 239.046 252.457 1.00 55.67 164 MET F C 1
ATOM 12847 O O . MET E 3 164 ? 131.948 240.119 252.452 1.00 55.67 164 MET F O 1
ATOM 12852 N N . ASN E 3 165 ? 133.855 238.950 252.190 1.00 52.52 165 ASN F N 1
ATOM 12853 C CA . ASN E 3 165 ? 134.670 240.098 251.822 1.00 52.52 165 ASN F CA 1
ATOM 12854 C C . ASN E 3 165 ? 134.919 240.095 250.320 1.00 52.52 165 ASN F C 1
ATOM 12855 O O . ASN E 3 165 ? 135.084 239.035 249.713 1.00 52.52 165 ASN F O 1
ATOM 12860 N N . THR E 3 166 ? 134.924 241.283 249.720 1.00 47.95 166 THR F N 1
ATOM 12861 C CA . THR E 3 166 ? 135.260 241.441 248.312 1.00 47.95 166 THR F CA 1
ATOM 12862 C C . THR E 3 166 ? 136.214 242.613 248.159 1.00 47.95 166 THR F C 1
ATOM 12863 O O . THR E 3 166 ? 135.972 243.689 248.714 1.00 47.95 166 THR F O 1
ATOM 12867 N N . PHE E 3 167 ? 137.289 242.405 247.408 1.00 46.47 167 PHE F N 1
ATOM 12868 C CA . PHE E 3 167 ? 138.248 243.454 247.069 1.00 46.47 167 PHE F CA 1
ATOM 12869 C C . PHE E 3 167 ? 138.055 243.761 245.587 1.00 46.47 167 PHE F C 1
ATOM 12870 O O . PHE E 3 167 ? 138.719 243.183 244.726 1.00 46.47 167 PHE F O 1
ATOM 12878 N N . SER E 3 168 ? 137.142 244.682 245.296 1.00 45.87 168 SER F N 1
ATOM 12879 C CA . SER E 3 168 ? 136.688 244.937 243.937 1.00 45.87 168 SER F CA 1
ATOM 12880 C C . SER E 3 168 ? 137.297 246.227 243.409 1.00 45.87 168 SER F C 1
ATOM 12881 O O . SER E 3 168 ? 137.231 247.266 244.073 1.00 45.87 168 SER F O 1
ATOM 12884 N N . VAL E 3 169 ? 137.876 246.158 242.215 1.00 45.86 169 VAL F N 1
ATOM 12885 C CA . VAL E 3 169 ? 138.452 247.333 241.570 1.00 45.86 169 VAL F CA 1
ATOM 12886 C C . VAL E 3 169 ? 137.340 248.089 240.855 1.00 45.86 169 VAL F C 1
ATOM 12887 O O . VAL E 3 169 ? 136.698 247.556 239.945 1.00 45.86 169 VAL F O 1
ATOM 12891 N N . VAL E 3 170 ? 137.111 249.332 241.266 1.00 48.01 170 VAL F N 1
ATOM 12892 C CA . VAL E 3 170 ? 136.020 250.145 240.736 1.00 48.01 170 VAL F CA 1
ATOM 12893 C C . VAL E 3 170 ? 136.512 250.953 239.542 1.00 48.01 170 VAL F C 1
ATOM 12894 O O . VAL E 3 170 ? 137.546 251.629 239.636 1.00 48.01 170 VAL F O 1
ATOM 12898 N N . PRO E 3 171 ? 135.823 250.904 238.405 1.00 48.89 171 PRO F N 1
ATOM 12899 C CA . PRO E 3 171 ? 136.244 251.707 237.253 1.00 48.89 171 PRO F CA 1
ATOM 12900 C C . PRO E 3 171 ? 136.073 253.196 237.504 1.00 48.89 171 PRO F C 1
ATOM 12901 O O . PRO E 3 171 ? 135.205 253.628 238.266 1.00 48.89 171 PRO F O 1
ATOM 12905 N N . SER E 3 172 ? 136.920 253.983 236.849 1.00 53.74 172 SER F N 1
ATOM 12906 C CA . SER E 3 172 ? 136.858 255.434 236.905 1.00 53.74 172 SER F CA 1
ATOM 12907 C C . SER E 3 172 ? 137.018 255.998 235.502 1.00 53.74 172 SER F C 1
ATOM 12908 O O . SER E 3 172 ? 137.672 255.381 234.653 1.00 53.74 172 SER F O 1
ATOM 12911 N N . PRO E 3 173 ? 136.425 257.163 235.227 1.00 56.10 173 PRO F N 1
ATOM 12912 C CA . PRO E 3 173 ? 136.581 257.764 233.892 1.00 56.10 173 PRO F CA 1
ATOM 12913 C C . PRO E 3 173 ? 138.012 258.146 233.551 1.00 56.10 173 PRO F C 1
ATOM 12914 O O . PRO E 3 173 ? 138.378 258.135 232.369 1.00 56.10 173 PRO F O 1
ATOM 12918 N N . LYS E 3 174 ? 138.832 258.489 234.546 1.00 55.20 174 LYS F N 1
ATOM 12919 C CA . LYS E 3 174 ? 140.167 259.006 234.260 1.00 55.20 174 LYS F CA 1
ATOM 12920 C C . LYS E 3 174 ? 141.089 257.938 233.686 1.00 55.20 174 LYS F C 1
ATOM 12921 O O . LYS E 3 174 ? 142.029 258.267 232.954 1.00 55.20 174 LYS F O 1
ATOM 12927 N N . VAL E 3 175 ? 140.855 256.667 234.007 1.00 55.12 175 VAL F N 1
ATOM 12928 C CA . VAL E 3 175 ? 141.689 255.586 233.493 1.00 55.12 175 VAL F CA 1
ATOM 12929 C C . VAL E 3 175 ? 140.811 254.550 232.807 1.00 55.12 175 VAL F C 1
ATOM 12930 O O . VAL E 3 175 ? 141.132 253.356 232.796 1.00 55.12 175 VAL F O 1
ATOM 12934 N N . SER E 3 176 ? 139.695 254.998 232.237 1.00 55.15 176 SER F N 1
ATOM 12935 C CA . SER E 3 176 ? 138.773 254.085 231.577 1.00 55.15 176 SER F CA 1
ATOM 12936 C C . SER E 3 176 ? 139.432 253.418 230.377 1.00 55.15 176 SER F C 1
ATOM 12937 O O . SER E 3 176 ? 140.135 254.060 229.592 1.00 55.15 176 SER F O 1
ATOM 12940 N N . ASP E 3 177 ? 139.198 252.110 230.239 1.00 51.75 177 ASP F N 1
ATOM 12941 C CA . ASP E 3 177 ? 139.710 251.351 229.105 1.00 51.75 177 ASP F CA 1
ATOM 12942 C C . ASP E 3 177 ? 138.665 250.392 228.544 1.00 51.75 177 ASP F C 1
ATOM 12943 O O . ASP E 3 177 ? 139.026 249.402 227.898 1.00 51.75 177 ASP F O 1
ATOM 12948 N N . THR E 3 178 ? 137.384 250.657 228.785 1.00 49.23 178 THR F N 1
ATOM 12949 C CA . THR E 3 178 ? 136.298 249.806 228.327 1.00 49.23 178 THR F CA 1
ATOM 12950 C C . THR E 3 178 ? 135.111 250.700 228.005 1.00 49.23 178 THR F C 1
ATOM 12951 O O . THR E 3 178 ? 134.896 251.714 228.673 1.00 49.23 178 THR F O 1
ATOM 12955 N N . VAL E 3 179 ? 134.353 250.331 226.974 1.00 48.16 179 VAL F N 1
ATOM 12956 C CA . VAL E 3 179 ? 133.240 251.174 226.554 1.00 48.16 179 VAL F CA 1
ATOM 12957 C C . VAL E 3 179 ? 131.981 250.880 227.361 1.00 48.16 179 VAL F C 1
ATOM 12958 O O . VAL E 3 179 ? 131.196 251.792 227.644 1.00 48.16 179 VAL F O 1
ATOM 12962 N N . VAL E 3 180 ? 131.763 249.627 227.745 1.00 48.38 180 VAL F N 1
ATOM 12963 C CA . VAL E 3 180 ? 130.534 249.220 228.408 1.00 48.38 180 VAL F CA 1
ATOM 12964 C C . VAL E 3 180 ? 130.772 248.890 229.881 1.00 48.38 180 VAL F C 1
ATOM 12965 O O . VAL E 3 180 ? 129.965 248.198 230.496 1.00 48.38 180 VAL F O 1
ATOM 12969 N N . GLU E 3 181 ? 131.869 249.373 230.458 1.00 49.60 181 GLU F N 1
ATOM 12970 C CA . GLU E 3 181 ? 132.176 249.047 231.846 1.00 49.60 181 GLU F CA 1
ATOM 12971 C C . GLU E 3 181 ? 131.227 249.698 232.857 1.00 49.60 181 GLU F C 1
ATOM 12972 O O . GLU E 3 181 ? 131.015 249.113 233.927 1.00 49.60 181 GLU F O 1
ATOM 12978 N N . PRO E 3 182 ? 130.644 250.881 232.604 1.00 49.78 182 PRO F N 1
ATOM 12979 C CA . PRO E 3 182 ? 129.623 251.369 233.546 1.00 49.78 182 PRO F CA 1
ATOM 12980 C C . PRO E 3 182 ? 128.412 250.461 233.651 1.00 49.78 182 PRO F C 1
ATOM 12981 O O . PRO E 3 182 ? 127.845 250.331 234.742 1.00 49.78 182 PRO F O 1
ATOM 12985 N N . TYR E 3 183 ? 128.003 249.822 232.554 1.00 49.75 183 TYR F N 1
ATOM 12986 C CA . TYR E 3 183 ? 126.901 248.867 232.621 1.00 49.75 183 TYR F CA 1
ATOM 12987 C C . TYR E 3 183 ? 127.233 247.725 233.571 1.00 49.75 183 TYR F C 1
ATOM 12988 O O . TYR E 3 183 ? 126.433 247.372 234.447 1.00 49.75 183 TYR F O 1
ATOM 12997 N N . ASN E 3 184 ? 128.424 247.143 233.414 1.00 47.94 184 ASN F N 1
ATOM 12998 C CA . ASN E 3 184 ? 128.831 246.036 234.271 1.00 47.94 184 ASN F CA 1
ATOM 12999 C C . ASN E 3 184 ? 128.948 246.476 235.724 1.00 47.94 184 ASN F C 1
ATOM 13000 O O . ASN E 3 184 ? 128.533 245.751 236.633 1.00 47.94 184 ASN F O 1
ATOM 13005 N N . ALA E 3 185 ? 129.508 247.664 235.964 1.00 48.30 185 ALA F N 1
ATOM 13006 C CA . ALA E 3 185 ? 129.653 248.143 237.334 1.00 48.30 185 ALA F CA 1
ATOM 13007 C C . ALA E 3 185 ? 128.297 248.371 237.990 1.00 48.30 185 ALA F C 1
ATOM 13008 O O . ALA E 3 185 ? 128.092 248.005 239.154 1.00 48.30 185 ALA F O 1
ATOM 13010 N N . THR E 3 186 ? 127.358 248.981 237.262 1.00 50.38 186 THR F N 1
ATOM 13011 C CA . THR E 3 186 ? 126.031 249.219 237.817 1.00 50.38 186 THR F CA 1
ATOM 13012 C C . THR E 3 186 ? 125.306 247.909 238.087 1.00 50.38 186 THR F C 1
ATOM 13013 O O . THR E 3 186 ? 124.609 247.774 239.099 1.00 50.38 186 THR F O 1
ATOM 13017 N N . LEU E 3 187 ? 125.458 246.927 237.197 1.00 49.76 187 LEU F N 1
ATOM 13018 C CA . LEU E 3 187 ? 124.834 245.632 237.438 1.00 49.76 187 LEU F CA 1
ATOM 13019 C C . LEU E 3 187 ? 125.478 244.906 238.613 1.00 49.76 187 LEU F C 1
ATOM 13020 O O . LEU E 3 187 ? 124.801 244.149 239.317 1.00 49.76 187 LEU F O 1
ATOM 13025 N N . SER E 3 188 ? 126.776 245.118 238.838 1.00 49.50 188 SER F N 1
ATOM 13026 C CA . SER E 3 188 ? 127.477 244.433 239.920 1.00 49.50 188 SER F CA 1
ATOM 13027 C C . SER E 3 188 ? 127.168 245.039 241.284 1.00 49.50 188 SER F C 1
ATOM 13028 O O . SER E 3 188 ? 127.073 244.309 242.279 1.00 49.50 188 SER F O 1
ATOM 13031 N N . VAL E 3 189 ? 127.028 246.365 241.352 1.00 50.90 189 VAL F N 1
ATOM 13032 C CA . VAL E 3 189 ? 126.795 247.020 242.637 1.00 50.90 189 VAL F CA 1
ATOM 13033 C C . VAL E 3 189 ? 125.486 246.548 243.254 1.00 50.90 189 VAL F C 1
ATOM 13034 O O . VAL E 3 189 ? 125.370 246.441 244.482 1.00 50.90 189 VAL F O 1
ATOM 13038 N N . HIS E 3 190 ? 124.489 246.243 242.420 1.00 54.49 190 HIS F N 1
ATOM 13039 C CA . HIS E 3 190 ? 123.215 245.736 242.919 1.00 54.49 190 HIS F CA 1
ATOM 13040 C C . HIS E 3 190 ? 123.410 244.510 243.800 1.00 54.49 190 HIS F C 1
ATOM 13041 O O . HIS E 3 190 ? 122.841 244.417 244.892 1.00 54.49 190 HIS F O 1
ATOM 13048 N N . GLN E 3 191 ? 124.213 243.554 243.335 1.00 52.49 191 GLN F N 1
ATOM 13049 C CA . GLN E 3 191 ? 124.471 242.353 244.119 1.00 52.49 191 GLN F CA 1
ATOM 13050 C C . GLN E 3 191 ? 125.466 242.602 245.242 1.00 52.49 191 GLN F C 1
ATOM 13051 O O . GLN E 3 191 ? 125.360 241.981 246.307 1.00 52.49 191 GLN F O 1
ATOM 13057 N N . LEU E 3 192 ? 126.438 243.491 245.024 1.00 50.92 192 LEU F N 1
ATOM 13058 C CA . LEU E 3 192 ? 127.437 243.760 246.054 1.00 50.92 192 LEU F CA 1
ATOM 13059 C C . LEU E 3 192 ? 126.800 244.359 247.299 1.00 50.92 192 LEU F C 1
ATOM 13060 O O . LEU E 3 192 ? 127.186 244.025 248.425 1.00 50.92 192 LEU F O 1
ATOM 13065 N N . VAL E 3 193 ? 125.827 245.253 247.119 1.00 52.10 193 VAL F N 1
ATOM 13066 C CA . VAL E 3 193 ? 125.180 245.889 248.264 1.00 52.10 193 VAL F CA 1
ATOM 13067 C C . VAL E 3 193 ? 124.416 244.862 249.088 1.00 52.10 193 VAL F C 1
ATOM 13068 O O . VAL E 3 193 ? 124.387 244.930 250.323 1.00 52.10 193 VAL F O 1
ATOM 13072 N N . GLU E 3 194 ? 123.798 243.887 248.426 1.00 54.01 194 GLU F N 1
ATOM 13073 C CA . GLU E 3 194 ? 122.873 242.989 249.099 1.00 54.01 194 GLU F CA 1
ATOM 13074 C C . GLU E 3 194 ? 123.516 241.713 249.626 1.00 54.01 194 GLU F C 1
ATOM 13075 O O . GLU E 3 194 ? 122.984 241.124 250.573 1.00 54.01 194 GLU F O 1
ATOM 13081 N N . ASN E 3 195 ? 124.636 241.266 249.055 1.00 54.23 195 ASN F N 1
ATOM 13082 C CA . ASN E 3 195 ? 125.159 239.949 249.407 1.00 54.23 195 ASN F CA 1
ATOM 13083 C C . ASN E 3 195 ? 126.622 239.992 249.835 1.00 54.23 195 ASN F C 1
ATOM 13084 O O . ASN E 3 195 ? 127.361 239.032 249.609 1.00 54.23 195 ASN F O 1
ATOM 13089 N N . THR E 3 196 ? 127.063 241.078 250.461 1.00 52.33 196 THR F N 1
ATOM 13090 C CA . THR E 3 196 ? 128.422 241.161 250.978 1.00 52.33 196 THR F CA 1
ATOM 13091 C C . THR E 3 196 ? 128.410 241.743 252.382 1.00 52.33 196 THR F C 1
ATOM 13092 O O . THR E 3 196 ? 127.505 242.494 252.754 1.00 52.33 196 THR F O 1
ATOM 13096 N N . ASP E 3 197 ? 129.429 241.385 253.160 1.00 53.00 197 ASP F N 1
ATOM 13097 C CA . ASP E 3 197 ? 129.615 241.940 254.493 1.00 53.00 197 ASP F CA 1
ATOM 13098 C C . ASP E 3 197 ? 130.578 243.115 254.516 1.00 53.00 197 ASP F C 1
ATOM 13099 O O . ASP E 3 197 ? 130.462 243.978 255.392 1.00 53.00 197 ASP F O 1
ATOM 13104 N N . SER E 3 198 ? 131.518 243.169 253.576 1.00 50.51 198 SER F N 1
ATOM 13105 C CA . SER E 3 198 ? 132.464 244.279 253.490 1.00 50.51 198 SER F CA 1
ATOM 13106 C C . SER E 3 198 ? 133.063 244.283 252.095 1.00 50.51 198 SER F C 1
ATOM 13107 O O . SER E 3 198 ? 133.666 243.289 251.681 1.00 50.51 198 SER F O 1
ATOM 13110 N N . THR E 3 199 ? 132.904 245.391 251.376 1.00 48.78 199 THR F N 1
ATOM 13111 C CA . THR E 3 199 ? 133.429 245.540 250.022 1.00 48.78 199 THR F CA 1
ATOM 13112 C C . THR E 3 199 ? 134.462 246.658 250.029 1.00 48.78 199 THR F C 1
ATOM 13113 O O . THR E 3 199 ? 134.118 247.824 250.241 1.00 48.78 199 THR F O 1
ATOM 13117 N N . PHE E 3 200 ? 135.722 246.304 249.792 1.00 46.82 200 PHE F N 1
ATOM 13118 C CA . PHE E 3 200 ? 136.817 247.272 249.804 1.00 46.82 200 PHE F CA 1
ATOM 13119 C C . PHE E 3 200 ? 136.965 247.848 248.403 1.00 46.82 200 PHE F C 1
ATOM 13120 O O . PHE E 3 200 ? 137.572 247.231 247.526 1.00 46.82 200 PHE F O 1
ATOM 13128 N N . CYS E 3 201 ? 136.412 249.039 248.194 1.00 48.70 201 CYS F N 1
ATOM 13129 C CA . CYS E 3 201 ? 136.479 249.673 246.886 1.00 48.70 201 CYS F CA 1
ATOM 13130 C C . CYS E 3 201 ? 137.901 250.132 246.593 1.00 48.70 201 CYS F C 1
ATOM 13131 O O . CYS E 3 201 ? 138.522 250.825 247.402 1.00 48.70 201 CYS F O 1
ATOM 13134 N N . ILE E 3 202 ? 138.412 249.742 245.430 1.00 48.69 202 ILE F N 1
ATOM 13135 C CA . ILE E 3 202 ? 139.756 250.089 244.988 1.00 48.69 202 ILE F CA 1
ATOM 13136 C C . ILE E 3 202 ? 139.649 250.657 243.582 1.00 48.69 202 ILE F C 1
ATOM 13137 O O . ILE E 3 202 ? 138.842 250.185 242.775 1.00 48.69 202 ILE F O 1
ATOM 13142 N N . ASP E 3 203 ? 140.438 251.686 243.294 1.00 53.64 203 ASP F N 1
ATOM 13143 C CA . ASP E 3 203 ? 140.346 252.383 242.022 1.00 53.64 203 ASP F CA 1
ATOM 13144 C C . ASP E 3 203 ? 141.739 252.472 241.417 1.00 53.64 203 ASP F C 1
ATOM 13145 O O . ASP E 3 203 ? 142.718 252.722 242.124 1.00 53.64 203 ASP F O 1
ATOM 13150 N N . ASN E 3 204 ? 141.819 252.262 240.100 1.00 51.40 204 ASN F N 1
ATOM 13151 C CA . ASN E 3 204 ? 143.110 252.278 239.417 1.00 51.40 204 ASN F CA 1
ATOM 13152 C C . ASN E 3 204 ? 143.705 253.678 239.349 1.00 51.40 204 ASN F C 1
ATOM 13153 O O . ASN E 3 204 ? 144.929 253.831 239.431 1.00 51.40 204 ASN F O 1
ATOM 13158 N N . GLU E 3 205 ? 142.868 254.704 239.177 1.00 55.83 205 GLU F N 1
ATOM 13159 C CA . GLU E 3 205 ? 143.373 256.070 239.090 1.00 55.83 205 GLU F CA 1
ATOM 13160 C C . GLU E 3 205 ? 144.056 256.491 240.384 1.00 55.83 205 GLU F C 1
ATOM 13161 O O . GLU E 3 205 ? 145.113 257.131 240.359 1.00 55.83 205 GLU F O 1
ATOM 13167 N N . ALA E 3 206 ? 143.467 256.137 241.528 1.00 52.75 206 ALA F N 1
ATOM 13168 C CA . ALA E 3 206 ? 144.087 256.460 242.808 1.00 52.75 206 ALA F CA 1
ATOM 13169 C C . ALA E 3 206 ? 145.409 255.727 242.981 1.00 52.75 206 ALA F C 1
ATOM 13170 O O . ALA E 3 206 ? 146.366 256.284 243.528 1.00 52.75 206 ALA F O 1
ATOM 13172 N N . LEU E 3 207 ? 145.478 254.472 242.537 1.00 48.76 207 LEU F N 1
ATOM 13173 C CA . LEU E 3 207 ? 146.730 253.727 242.630 1.00 48.76 207 LEU F CA 1
ATOM 13174 C C . LEU E 3 207 ? 147.811 254.346 241.751 1.00 48.76 207 LEU F C 1
ATOM 13175 O O . LEU E 3 207 ? 148.972 254.448 242.166 1.00 48.76 207 LEU F O 1
ATOM 13180 N N . TYR E 3 208 ? 147.450 254.763 240.533 1.00 52.32 208 TYR F N 1
ATOM 13181 C CA . TYR E 3 208 ? 148.393 255.495 239.692 1.00 52.32 208 TYR F CA 1
ATOM 13182 C C . TYR E 3 208 ? 148.856 256.778 240.365 1.00 52.32 208 TYR F C 1
ATOM 13183 O O . TYR E 3 208 ? 150.047 257.105 240.339 1.00 52.32 208 TYR F O 1
ATOM 13192 N N . ASP E 3 209 ? 147.926 257.524 240.963 1.00 55.13 209 ASP F N 1
ATOM 13193 C CA . ASP E 3 209 ? 148.293 258.771 241.625 1.00 55.13 209 ASP F CA 1
ATOM 13194 C C . ASP E 3 209 ? 149.244 258.517 242.786 1.00 55.13 209 ASP F C 1
ATOM 13195 O O . ASP E 3 209 ? 150.202 259.270 242.989 1.00 55.13 209 ASP F O 1
ATOM 13200 N N . ILE E 3 210 ? 148.994 257.460 243.559 1.00 53.70 210 ILE F N 1
ATOM 13201 C CA . ILE E 3 210 ? 149.884 257.113 244.664 1.00 53.70 210 ILE F CA 1
ATOM 13202 C C . ILE E 3 210 ? 151.270 256.769 244.138 1.00 53.70 210 ILE F C 1
ATOM 13203 O O . ILE E 3 210 ? 152.280 257.313 244.598 1.00 53.70 210 ILE F O 1
ATOM 13208 N N . CYS E 3 211 ? 151.333 255.879 243.144 1.00 56.03 211 CYS F N 1
ATOM 13209 C CA . CYS E 3 211 ? 152.623 255.444 242.619 1.00 56.03 211 CYS F CA 1
ATOM 13210 C C . CYS E 3 211 ? 153.382 256.588 241.962 1.00 56.03 211 CYS F C 1
ATOM 13211 O O . CYS E 3 211 ? 154.616 256.562 241.909 1.00 56.03 211 CYS F O 1
ATOM 13214 N N . PHE E 3 212 ? 152.671 257.594 241.458 1.00 56.82 212 PHE F N 1
ATOM 13215 C CA . PHE E 3 212 ? 153.330 258.716 240.804 1.00 56.82 212 PHE F CA 1
ATOM 13216 C C . PHE E 3 212 ? 153.791 259.781 241.790 1.00 56.82 212 PHE F C 1
ATOM 13217 O O . PHE E 3 212 ? 154.916 260.277 241.679 1.00 56.82 212 PHE F O 1
ATOM 13225 N N . ARG E 3 213 ? 152.949 260.146 242.757 1.00 57.83 213 ARG F N 1
ATOM 13226 C CA . ARG E 3 213 ? 153.277 261.224 243.683 1.00 57.83 213 ARG F CA 1
ATOM 13227 C C . ARG E 3 213 ? 154.056 260.719 244.895 1.00 57.83 213 ARG F C 1
ATOM 13228 O O . ARG E 3 213 ? 155.159 261.198 245.173 1.00 57.83 213 ARG F O 1
ATOM 13236 N N . THR E 3 214 ? 153.494 259.755 245.625 1.00 55.56 214 THR F N 1
ATOM 13237 C CA . THR E 3 214 ? 154.119 259.314 246.867 1.00 55.56 214 THR F CA 1
ATOM 13238 C C . THR E 3 214 ? 155.374 258.497 246.589 1.00 55.56 214 THR F C 1
ATOM 13239 O O . THR E 3 214 ? 156.478 258.869 247.001 1.00 55.56 214 THR F O 1
ATOM 13243 N N . LEU E 3 215 ? 155.224 257.375 245.884 1.00 55.46 215 LEU F N 1
ATOM 13244 C CA . LEU E 3 215 ? 156.367 256.516 245.605 1.00 55.46 215 LEU F CA 1
ATOM 13245 C C . LEU E 3 215 ? 157.293 257.103 244.550 1.00 55.46 215 LEU F C 1
ATOM 13246 O O . LEU E 3 215 ? 158.439 256.657 244.437 1.00 55.46 215 LEU F O 1
ATOM 13251 N N . LYS E 3 216 ? 156.824 258.090 243.785 1.00 55.68 216 LYS F N 1
ATOM 13252 C CA . LYS E 3 216 ? 157.611 258.720 242.725 1.00 55.68 216 LYS F CA 1
ATOM 13253 C C . LYS E 3 216 ? 158.131 257.688 241.728 1.00 55.68 216 LYS F C 1
ATOM 13254 O O . LYS E 3 216 ? 159.284 257.739 241.297 1.00 55.68 216 LYS F O 1
ATOM 13260 N N . LEU E 3 217 ? 157.273 256.739 241.362 1.00 58.23 217 LEU F N 1
ATOM 13261 C CA . LEU E 3 217 ? 157.619 255.743 240.358 1.00 58.23 217 LEU F CA 1
ATOM 13262 C C . LEU E 3 217 ? 157.470 256.360 238.974 1.00 58.23 217 LEU F C 1
ATOM 13263 O O . LEU E 3 217 ? 156.391 256.846 238.618 1.00 58.23 217 LEU F O 1
ATOM 13268 N N . THR E 3 218 ? 158.555 256.349 238.198 1.00 64.10 218 THR F N 1
ATOM 13269 C CA . THR E 3 218 ? 158.522 256.968 236.878 1.00 64.10 218 THR F CA 1
ATOM 13270 C C . THR E 3 218 ? 157.571 256.236 235.941 1.00 64.10 218 THR F C 1
ATOM 13271 O O . THR E 3 218 ? 156.785 256.870 235.230 1.00 64.10 218 THR F O 1
ATOM 13275 N N . THR E 3 219 ? 157.621 254.904 235.929 1.00 63.54 219 THR F N 1
ATOM 13276 C CA . THR E 3 219 ? 156.820 254.083 235.020 1.00 63.54 219 THR F CA 1
ATOM 13277 C C . THR E 3 219 ? 156.114 252.976 235.798 1.00 63.54 219 THR F C 1
ATOM 13278 O O . THR E 3 219 ? 156.559 251.820 235.821 1.00 63.54 219 THR F O 1
ATOM 13282 N N . PRO E 3 220 ? 154.999 253.297 236.452 1.00 59.88 220 PRO F N 1
ATOM 13283 C CA . PRO E 3 220 ? 154.255 252.266 237.184 1.00 59.88 220 PRO F CA 1
ATOM 13284 C C . PRO E 3 220 ? 153.689 251.211 236.247 1.00 59.88 220 PRO F C 1
ATOM 13285 O O . PRO E 3 220 ? 153.289 251.503 235.118 1.00 59.88 220 PRO F O 1
ATOM 13289 N N . THR E 3 221 ? 153.659 249.975 236.731 1.00 57.88 221 THR F N 1
ATOM 13290 C CA . THR E 3 221 ? 153.037 248.857 236.038 1.00 57.88 221 THR F CA 1
ATOM 13291 C C . THR E 3 221 ? 151.919 248.287 236.899 1.00 57.88 221 THR F C 1
ATOM 13292 O O . THR E 3 221 ? 151.706 248.706 238.038 1.00 57.88 221 THR F O 1
ATOM 13296 N N . TYR E 3 222 ? 151.193 247.317 236.339 1.00 49.62 222 TYR F N 1
ATOM 13297 C CA . TYR E 3 222 ? 150.175 246.631 237.124 1.00 49.62 222 TYR F CA 1
ATOM 13298 C C . TYR E 3 222 ? 150.768 245.845 238.281 1.00 49.62 222 TYR F C 1
ATOM 13299 O O . TYR E 3 222 ? 150.067 245.596 239.266 1.00 49.62 222 TYR F O 1
ATOM 13308 N N . GLY E 3 223 ? 152.039 245.454 238.192 1.00 53.42 223 GLY F N 1
ATOM 13309 C CA . GLY E 3 223 ? 152.673 244.801 239.323 1.00 53.42 223 GLY F CA 1
ATOM 13310 C C . GLY E 3 223 ? 152.690 245.679 240.558 1.00 53.42 223 GLY F C 1
ATOM 13311 O O . GLY E 3 223 ? 152.438 245.211 241.668 1.00 53.42 223 GLY F O 1
ATOM 13312 N N . ASP E 3 224 ? 152.965 246.971 240.377 1.00 56.86 224 ASP F N 1
ATOM 13313 C CA . ASP E 3 224 ? 153.013 247.896 241.504 1.00 56.86 224 ASP F CA 1
ATOM 13314 C C . ASP E 3 224 ? 151.636 248.081 242.131 1.00 56.86 224 ASP F C 1
ATOM 13315 O O . ASP E 3 224 ? 151.490 248.073 243.361 1.00 56.86 224 ASP F O 1
ATOM 13320 N N . LEU E 3 225 ? 150.612 248.260 241.296 1.00 49.41 225 LEU F N 1
ATOM 13321 C CA . LEU E 3 225 ? 149.254 248.421 241.805 1.00 49.41 225 LEU F CA 1
ATOM 13322 C C . LEU E 3 225 ? 148.800 247.172 242.548 1.00 49.41 225 LEU F C 1
ATOM 13323 O O . LEU E 3 225 ? 148.208 247.257 243.634 1.00 49.41 225 LEU F O 1
ATOM 13328 N N . ASN E 3 226 ? 149.077 246.001 241.975 1.00 47.71 226 ASN F N 1
ATOM 13329 C CA . ASN E 3 226 ? 148.722 244.754 242.634 1.00 47.71 226 ASN F CA 1
ATOM 13330 C C . ASN E 3 226 ? 149.498 244.567 243.928 1.00 47.71 226 ASN F C 1
ATOM 13331 O O . ASN E 3 226 ? 148.969 243.998 244.883 1.00 47.71 226 ASN F O 1
ATOM 13336 N N . HIS E 3 227 ? 150.745 245.043 243.988 1.00 51.00 227 HIS F N 1
ATOM 13337 C CA . HIS E 3 227 ? 151.497 244.958 245.236 1.00 51.00 227 HIS F CA 1
ATOM 13338 C C . HIS E 3 227 ? 150.895 245.853 246.310 1.00 51.00 227 HIS F C 1
ATOM 13339 O O . HIS E 3 227 ? 150.835 245.467 247.482 1.00 51.00 227 HIS F O 1
ATOM 13346 N N . LEU E 3 228 ? 150.456 247.055 245.936 1.00 47.85 228 LEU F N 1
ATOM 13347 C CA . LEU E 3 228 ? 149.784 247.919 246.905 1.00 47.85 228 LEU F CA 1
ATOM 13348 C C . LEU E 3 228 ? 148.514 247.260 247.434 1.00 47.85 228 LEU F C 1
ATOM 13349 O O . LEU E 3 228 ? 148.266 247.227 248.650 1.00 47.85 228 LEU F O 1
ATOM 13354 N N . VAL E 3 229 ? 147.702 246.714 246.527 1.00 44.28 229 VAL F N 1
ATOM 13355 C CA . VAL E 3 229 ? 146.465 246.057 246.942 1.00 44.28 229 VAL F CA 1
ATOM 13356 C C . VAL E 3 229 ? 146.773 244.846 247.814 1.00 44.28 229 VAL F C 1
ATOM 13357 O O . VAL E 3 229 ? 146.065 244.568 248.789 1.00 44.28 229 VAL F O 1
ATOM 13361 N N . SER E 3 230 ? 147.832 244.109 247.478 1.00 45.38 230 SER F N 1
ATOM 13362 C CA . SER E 3 230 ? 148.220 242.940 248.256 1.00 45.38 230 SER F CA 1
ATOM 13363 C C . SER E 3 230 ? 148.667 243.327 249.656 1.00 45.38 230 SER F C 1
ATOM 13364 O O . SER E 3 230 ? 148.358 242.629 250.627 1.00 45.38 230 SER F O 1
ATOM 13367 N N . ALA E 3 231 ? 149.416 244.423 249.778 1.00 45.58 231 ALA F N 1
ATOM 13368 C CA . ALA E 3 231 ? 149.812 244.898 251.097 1.00 45.58 231 ALA F CA 1
ATOM 13369 C C . ALA E 3 231 ? 148.594 245.273 251.925 1.00 45.58 231 ALA F C 1
ATOM 13370 O O . ALA E 3 231 ? 148.520 244.947 253.116 1.00 45.58 231 ALA F O 1
ATOM 13372 N N . THR E 3 232 ? 147.619 245.947 251.310 1.00 46.11 232 THR F N 1
ATOM 13373 C CA . THR E 3 232 ? 146.388 246.257 252.035 1.00 46.11 232 THR F CA 1
ATOM 13374 C C . THR E 3 232 ? 145.663 244.989 252.478 1.00 46.11 232 THR F C 1
ATOM 13375 O O . THR E 3 232 ? 145.206 244.892 253.625 1.00 46.11 232 THR F O 1
ATOM 13379 N N . MET E 3 233 ? 145.551 244.006 251.583 1.00 47.25 233 MET F N 1
ATOM 13380 C CA . MET E 3 233 ? 144.879 242.757 251.927 1.00 47.25 233 MET F CA 1
ATOM 13381 C C . MET E 3 233 ? 145.576 242.051 253.079 1.00 47.25 233 MET F C 1
ATOM 13382 O O . MET E 3 233 ? 144.920 241.548 253.998 1.00 47.25 233 MET F O 1
ATOM 13387 N N . SER E 3 234 ? 146.906 241.988 253.036 1.00 47.23 234 SER F N 1
ATOM 13388 C CA . SER E 3 234 ? 147.655 241.357 254.114 1.00 47.23 234 SER F CA 1
ATOM 13389 C C . SER E 3 234 ? 147.459 242.104 255.423 1.00 47.23 234 SER F C 1
ATOM 13390 O O . SER E 3 234 ? 147.340 241.487 256.487 1.00 47.23 234 SER F O 1
ATOM 13393 N N . GLY E 3 235 ? 147.425 243.436 255.367 1.00 46.62 235 GLY F N 1
ATOM 13394 C CA . GLY E 3 235 ? 147.198 244.209 256.573 1.00 46.62 235 GLY F CA 1
ATOM 13395 C C . GLY E 3 235 ? 145.823 244.001 257.170 1.00 46.62 235 GLY F C 1
ATOM 13396 O O . GLY E 3 235 ? 145.669 244.020 258.394 1.00 46.62 235 GLY F O 1
ATOM 13397 N N . VAL E 3 236 ? 144.808 243.812 256.326 1.00 46.79 236 VAL F N 1
ATOM 13398 C CA . VAL E 3 236 ? 143.439 243.690 256.827 1.00 46.79 236 VAL F CA 1
ATOM 13399 C C . VAL E 3 236 ? 143.296 242.451 257.703 1.00 46.79 236 VAL F C 1
ATOM 13400 O O . VAL E 3 236 ? 142.707 242.500 258.789 1.00 46.79 236 VAL F O 1
ATOM 13404 N N . THR E 3 237 ? 143.842 241.325 257.254 1.00 50.07 237 THR F N 1
ATOM 13405 C CA . THR E 3 237 ? 143.703 240.045 257.942 1.00 50.07 237 THR F CA 1
ATOM 13406 C C . THR E 3 237 ? 144.983 239.646 258.669 1.00 50.07 237 THR F C 1
ATOM 13407 O O . THR E 3 237 ? 145.353 238.473 258.702 1.00 50.07 237 THR F O 1
ATOM 13411 N N . THR E 3 238 ? 145.680 240.617 259.255 1.00 52.22 238 THR F N 1
ATOM 13412 C CA . THR E 3 238 ? 146.922 240.325 259.958 1.00 52.22 238 THR F CA 1
ATOM 13413 C C . THR E 3 238 ? 146.711 239.941 261.414 1.00 52.22 238 THR F C 1
ATOM 13414 O O . THR E 3 238 ? 147.582 239.287 261.996 1.00 52.22 238 THR F O 1
ATOM 13418 N N . CYS E 3 239 ? 145.589 240.331 262.019 1.00 52.94 239 CYS F N 1
ATOM 13419 C CA . CYS E 3 239 ? 145.316 239.946 263.396 1.00 52.94 239 CYS F CA 1
ATOM 13420 C C . CYS E 3 239 ? 144.878 238.494 263.515 1.00 52.94 239 CYS F C 1
ATOM 13421 O O . CYS E 3 239 ? 144.883 237.947 264.622 1.00 52.94 239 CYS F O 1
ATOM 13424 N N . LEU E 3 240 ? 144.495 237.865 262.404 1.00 51.17 240 LEU F N 1
ATOM 13425 C CA . LEU E 3 240 ? 144.164 236.448 262.419 1.00 51.17 240 LEU F CA 1
ATOM 13426 C C . LEU E 3 240 ? 145.406 235.572 262.475 1.00 51.17 240 LEU F C 1
ATOM 13427 O O . LEU E 3 240 ? 145.372 234.490 263.070 1.00 51.17 240 LEU F O 1
ATOM 13432 N N . ARG E 3 241 ? 146.503 236.019 261.868 1.00 49.98 241 ARG F N 1
ATOM 13433 C CA . ARG E 3 241 ? 147.674 235.180 261.668 1.00 49.98 241 ARG F CA 1
ATOM 13434 C C . ARG E 3 241 ? 148.815 235.482 262.627 1.00 49.98 241 ARG F C 1
ATOM 13435 O O . ARG E 3 241 ? 149.736 234.668 262.737 1.00 49.98 241 ARG F O 1
ATOM 13443 N N . PHE E 3 242 ? 148.787 236.616 263.318 1.00 51.07 242 PHE F N 1
ATOM 13444 C CA . PHE E 3 242 ? 149.861 236.991 264.223 1.00 51.07 242 PHE F CA 1
ATOM 13445 C C . PHE E 3 242 ? 149.281 237.559 265.507 1.00 51.07 242 PHE F C 1
ATOM 13446 O O . PHE E 3 242 ? 148.191 238.144 265.495 1.00 51.07 242 PHE F O 1
ATOM 13454 N N . PRO E 3 243 ? 149.981 237.403 266.628 1.00 52.81 243 PRO F N 1
ATOM 13455 C CA . PRO E 3 243 ? 149.511 237.996 267.883 1.00 52.81 243 PRO F CA 1
ATOM 13456 C C . PRO E 3 243 ? 149.606 239.511 267.843 1.00 52.81 243 PRO F C 1
ATOM 13457 O O . PRO E 3 243 ? 150.388 240.095 267.092 1.00 52.81 243 PRO F O 1
ATOM 13461 N N . GLY E 3 244 ? 148.791 240.149 268.675 1.00 52.15 244 GLY F N 1
ATOM 13462 C CA . GLY E 3 244 ? 148.779 241.597 268.731 1.00 52.15 244 GLY F CA 1
ATOM 13463 C C . GLY E 3 244 ? 148.400 242.099 270.106 1.00 52.15 244 GLY F C 1
ATOM 13464 O O . GLY E 3 244 ? 147.805 241.380 270.915 1.00 52.15 244 GLY F O 1
ATOM 13465 N N . GLN E 3 245 ? 148.768 243.354 270.366 1.00 53.33 245 GLN F N 1
ATOM 13466 C CA . GLN E 3 245 ? 148.369 243.999 271.608 1.00 53.33 245 GLN F CA 1
ATOM 13467 C C . GLN E 3 245 ? 146.881 244.314 271.635 1.00 53.33 245 GLN F C 1
ATOM 13468 O O . GLN E 3 245 ? 146.310 244.461 272.720 1.00 53.33 245 GLN F O 1
ATOM 13474 N N . LEU E 3 246 ? 146.246 244.423 270.469 1.00 48.36 246 LEU F N 1
ATOM 13475 C CA . LEU E 3 246 ? 144.808 244.672 270.389 1.00 48.36 246 LEU F CA 1
ATOM 13476 C C . LEU E 3 246 ? 144.311 244.002 269.111 1.00 48.36 246 LEU F C 1
ATOM 13477 O O . LEU E 3 246 ? 144.411 244.581 268.026 1.00 48.36 246 LEU F O 1
ATOM 13482 N N . ASN E 3 247 ? 143.782 242.791 269.247 1.00 49.38 247 ASN F N 1
ATOM 13483 C CA . ASN E 3 247 ? 143.390 241.998 268.094 1.00 49.38 247 ASN F CA 1
ATOM 13484 C C . ASN E 3 247 ? 142.079 242.499 267.500 1.00 49.38 247 ASN F C 1
ATOM 13485 O O . ASN E 3 247 ? 141.218 243.036 268.201 1.00 49.38 247 ASN F O 1
ATOM 13490 N N . ALA E 3 248 ? 141.936 242.312 266.188 1.00 49.45 248 ALA F N 1
ATOM 13491 C CA . ALA E 3 248 ? 140.718 242.708 265.481 1.00 49.45 248 ALA F CA 1
ATOM 13492 C C . ALA E 3 248 ? 140.613 241.871 264.213 1.00 49.45 248 ALA F C 1
ATOM 13493 O O . ALA E 3 248 ? 141.373 242.092 263.266 1.00 49.45 248 ALA F O 1
ATOM 13495 N N . ASP E 3 249 ? 139.677 240.928 264.192 1.00 52.90 249 ASP F N 1
ATOM 13496 C CA . ASP E 3 249 ? 139.489 240.059 263.040 1.00 52.90 249 ASP F CA 1
ATOM 13497 C C . ASP E 3 249 ? 138.558 240.734 262.034 1.00 52.90 249 ASP F C 1
ATOM 13498 O O . ASP E 3 249 ? 138.212 241.910 262.166 1.00 52.90 249 ASP F O 1
ATOM 13503 N N . LEU E 3 250 ? 138.143 239.987 261.008 1.00 53.03 250 LEU F N 1
ATOM 13504 C CA . LEU E 3 250 ? 137.245 240.545 260.001 1.00 53.03 250 LEU F CA 1
ATOM 13505 C C . LEU E 3 250 ? 135.894 240.910 260.601 1.00 53.03 250 LEU F C 1
ATOM 13506 O O . LEU E 3 250 ? 135.337 241.972 260.299 1.00 53.03 250 LEU F O 1
ATOM 13511 N N . ARG E 3 251 ? 135.349 240.038 261.451 1.00 50.20 251 ARG F N 1
ATOM 13512 C CA . ARG E 3 251 ? 134.034 240.295 262.027 1.00 50.20 251 ARG F CA 1
ATOM 13513 C C . ARG E 3 251 ? 134.077 241.471 262.994 1.00 50.20 251 ARG F C 1
ATOM 13514 O O . ARG E 3 251 ? 133.125 242.254 263.072 1.00 50.20 251 ARG F O 1
ATOM 13522 N N . LYS E 3 252 ? 135.173 241.606 263.745 1.00 49.03 252 LYS F N 1
ATOM 13523 C CA . LYS E 3 252 ? 135.337 242.764 264.617 1.00 49.03 252 LYS F CA 1
ATOM 13524 C C . LYS E 3 252 ? 135.342 244.055 263.812 1.00 49.03 252 LYS F C 1
ATOM 13525 O O . LYS E 3 252 ? 134.690 245.038 264.189 1.00 49.03 252 LYS F O 1
ATOM 13531 N N . LEU E 3 253 ? 136.069 244.067 262.693 1.00 48.57 253 LEU F N 1
ATOM 13532 C CA . LEU E 3 253 ? 136.084 245.242 261.830 1.00 48.57 253 LEU F CA 1
ATOM 13533 C C . LEU E 3 253 ? 134.697 245.528 261.274 1.00 48.57 253 LEU F C 1
ATOM 13534 O O . LEU E 3 253 ? 134.264 246.684 261.236 1.00 48.57 253 LEU F O 1
ATOM 13539 N N . ALA E 3 254 ? 133.983 244.487 260.843 1.00 49.57 254 ALA F N 1
ATOM 13540 C CA . ALA E 3 254 ? 132.640 244.691 260.312 1.00 49.57 254 ALA F CA 1
ATOM 13541 C C . ALA E 3 254 ? 131.715 245.286 261.364 1.00 49.57 254 ALA F C 1
ATOM 13542 O O . ALA E 3 254 ? 130.966 246.227 261.081 1.00 49.57 254 ALA F O 1
ATOM 13544 N N . VAL E 3 255 ? 131.764 244.761 262.590 1.00 46.09 255 VAL F N 1
ATOM 13545 C CA . VAL E 3 255 ? 130.903 245.271 263.654 1.00 46.09 255 VAL F CA 1
ATOM 13546 C C . VAL E 3 255 ? 131.246 246.721 263.966 1.00 46.09 255 VAL F C 1
ATOM 13547 O O . VAL E 3 255 ? 130.361 247.574 264.094 1.00 46.09 255 VAL F O 1
ATOM 13551 N N . ASN E 3 256 ? 132.540 247.026 264.083 1.00 47.91 256 ASN F N 1
ATOM 13552 C CA . ASN E 3 256 ? 132.945 248.366 264.489 1.00 47.91 256 ASN F CA 1
ATOM 13553 C C . ASN E 3 256 ? 132.786 249.394 263.379 1.00 47.91 256 ASN F C 1
ATOM 13554 O O . ASN E 3 256 ? 132.716 250.592 263.672 1.00 47.91 256 ASN F O 1
ATOM 13559 N N . MET E 3 257 ? 132.721 248.965 262.119 1.00 47.73 257 MET F N 1
ATOM 13560 C CA . MET E 3 257 ? 132.760 249.891 260.995 1.00 47.73 257 MET F CA 1
ATOM 13561 C C . MET E 3 257 ? 131.384 250.211 260.423 1.00 47.73 257 MET F C 1
ATOM 13562 O O . MET E 3 257 ? 131.025 251.386 260.315 1.00 47.73 257 MET F O 1
ATOM 13567 N N . VAL E 3 258 ? 130.606 249.202 260.043 1.00 46.55 258 VAL F N 1
ATOM 13568 C CA . VAL E 3 258 ? 129.330 249.465 259.382 1.00 46.55 258 VAL F CA 1
ATOM 13569 C C . VAL E 3 258 ? 128.297 249.895 260.420 1.00 46.55 258 VAL F C 1
ATOM 13570 O O . VAL E 3 258 ? 128.095 249.204 261.429 1.00 46.55 258 VAL F O 1
ATOM 13574 N N . PRO E 3 259 ? 127.672 251.056 260.253 1.00 47.92 259 PRO F N 1
ATOM 13575 C CA . PRO E 3 259 ? 126.568 251.431 261.144 1.00 47.92 259 PRO F CA 1
ATOM 13576 C C . PRO E 3 259 ? 125.267 250.768 260.732 1.00 47.92 259 PRO F C 1
ATOM 13577 O O . PRO E 3 259 ? 124.431 250.425 261.572 1.00 47.92 259 PRO F O 1
ATOM 13581 N N . PHE E 3 260 ? 125.097 250.584 259.428 1.00 53.23 260 PHE F N 1
ATOM 13582 C CA . PHE E 3 260 ? 123.879 250.071 258.827 1.00 53.23 260 PHE F CA 1
ATOM 13583 C C . PHE E 3 260 ? 124.225 248.959 257.848 1.00 53.23 260 PHE F C 1
ATOM 13584 O O . PHE E 3 260 ? 125.347 248.912 257.334 1.00 53.23 260 PHE F O 1
ATOM 13592 N N . PRO E 3 261 ? 123.287 248.043 257.580 1.00 55.76 261 PRO F N 1
ATOM 13593 C CA . PRO E 3 261 ? 123.661 246.796 256.890 1.00 55.76 261 PRO F CA 1
ATOM 13594 C C . PRO E 3 261 ? 124.311 246.994 255.534 1.00 55.76 261 PRO F C 1
ATOM 13595 O O . PRO E 3 261 ? 125.203 246.217 255.172 1.00 55.76 261 PRO F O 1
ATOM 13599 N N . ARG E 3 262 ? 123.903 248.003 254.770 1.00 56.54 262 ARG F N 1
ATOM 13600 C CA . ARG E 3 262 ? 124.371 248.163 253.401 1.00 56.54 262 ARG F CA 1
ATOM 13601 C C . ARG E 3 262 ? 125.472 249.207 253.259 1.00 56.54 262 ARG F C 1
ATOM 13602 O O . ARG E 3 262 ? 125.879 249.509 252.133 1.00 56.54 262 ARG F O 1
ATOM 13610 N N . LEU E 3 263 ? 125.961 249.766 254.362 1.00 52.29 263 LEU F N 1
ATOM 13611 C CA . LEU E 3 263 ? 127.051 250.740 254.314 1.00 52.29 263 LEU F CA 1
ATOM 13612 C C . LEU E 3 263 ? 128.377 250.046 254.621 1.00 52.29 263 LEU F C 1
ATOM 13613 O O . LEU E 3 263 ? 129.004 250.256 255.659 1.00 52.29 263 LEU F O 1
ATOM 13618 N N . HIS E 3 264 ? 128.804 249.207 253.682 1.00 49.02 264 HIS F N 1
ATOM 13619 C CA . HIS E 3 264 ? 130.006 248.401 253.851 1.00 49.02 264 HIS F CA 1
ATOM 13620 C C . HIS E 3 264 ? 130.962 248.588 252.684 1.00 49.02 264 HIS F C 1
ATOM 13621 O O . HIS E 3 264 ? 131.545 247.627 252.175 1.00 49.02 264 HIS F O 1
ATOM 13628 N N . PHE E 3 265 ? 131.145 249.830 252.244 1.00 49.36 265 PHE F N 1
ATOM 13629 C CA . PHE E 3 265 ? 132.091 250.158 251.184 1.00 49.36 265 PHE F CA 1
ATOM 13630 C C . PHE E 3 265 ? 133.183 251.039 251.770 1.00 49.36 265 PHE F C 1
ATOM 13631 O O . PHE E 3 265 ? 132.891 252.094 252.343 1.00 49.36 265 PHE F O 1
ATOM 13639 N N . PHE E 3 266 ? 134.435 250.615 251.616 1.00 47.70 266 PHE F N 1
ATOM 13640 C CA . PHE E 3 266 ? 135.543 251.185 252.366 1.00 47.70 266 PHE F CA 1
ATOM 13641 C C . PHE E 3 266 ? 136.644 251.669 251.434 1.00 47.70 266 PHE F C 1
ATOM 13642 O O . PHE E 3 266 ? 136.795 251.179 250.314 1.00 47.70 266 PHE F O 1
ATOM 13650 N N . MET E 3 267 ? 137.414 252.648 251.920 1.00 51.92 267 MET F N 1
ATOM 13651 C CA . MET E 3 267 ? 138.606 253.122 251.233 1.00 51.92 267 MET F CA 1
ATOM 13652 C C . MET E 3 267 ? 139.835 252.562 251.924 1.00 51.92 267 MET F C 1
ATOM 13653 O O . MET E 3 267 ? 140.055 252.863 253.107 1.00 51.92 267 MET F O 1
ATOM 13658 N N . PRO E 3 268 ? 140.654 251.768 251.256 1.00 47.59 268 PRO F N 1
ATOM 13659 C CA . PRO E 3 268 ? 141.846 251.222 251.913 1.00 47.59 268 PRO F CA 1
ATOM 13660 C C . PRO E 3 268 ? 143.029 252.177 251.877 1.00 47.59 268 PRO F C 1
ATOM 13661 O O . PRO E 3 268 ? 142.914 253.297 251.374 1.00 47.59 268 PRO F O 1
ATOM 13665 N N . GLY E 3 269 ? 144.166 251.746 252.411 1.00 47.20 269 GLY F N 1
ATOM 13666 C CA . GLY E 3 269 ? 145.351 252.584 252.429 1.00 47.20 269 GLY F CA 1
ATOM 13667 C C . GLY E 3 269 ? 146.520 251.832 253.026 1.00 47.20 269 GLY F C 1
ATOM 13668 O O . GLY E 3 269 ? 146.400 250.675 253.441 1.00 47.20 269 GLY F O 1
ATOM 13669 N N . PHE E 3 270 ? 147.666 252.509 253.059 1.00 51.41 270 PHE F N 1
ATOM 13670 C CA . PHE E 3 270 ? 148.883 251.931 253.612 1.00 51.41 270 PHE F CA 1
ATOM 13671 C C . PHE E 3 270 ? 149.789 253.060 254.083 1.00 51.41 270 PHE F C 1
ATOM 13672 O O . PHE E 3 270 ? 149.948 254.063 253.386 1.00 51.41 270 PHE F O 1
ATOM 13680 N N . ALA E 3 271 ? 150.367 252.891 255.273 1.00 55.01 271 ALA F N 1
ATOM 13681 C CA . ALA E 3 271 ? 151.093 253.962 255.946 1.00 55.01 271 ALA F CA 1
ATOM 13682 C C . ALA E 3 271 ? 152.526 254.183 255.460 1.00 55.01 271 ALA F C 1
ATOM 13683 O O . ALA E 3 271 ? 152.862 255.306 255.072 1.00 55.01 271 ALA F O 1
ATOM 13685 N N . PRO E 3 272 ? 153.410 253.173 255.466 1.00 56.49 272 PRO F N 1
ATOM 13686 C CA . PRO E 3 272 ? 154.840 253.474 255.296 1.00 56.49 272 PRO F CA 1
ATOM 13687 C C . PRO E 3 272 ? 155.270 253.690 253.854 1.00 56.49 272 PRO F C 1
ATOM 13688 O O . PRO E 3 272 ? 156.464 253.593 253.553 1.00 56.49 272 PRO F O 1
ATOM 13692 N N . LEU E 3 273 ? 154.326 253.962 252.954 1.00 54.20 273 LEU F N 1
ATOM 13693 C CA . LEU E 3 273 ? 154.667 254.214 251.558 1.00 54.20 273 LEU F CA 1
ATOM 13694 C C . LEU E 3 273 ? 155.578 255.429 251.432 1.00 54.20 273 LEU F C 1
ATOM 13695 O O . LEU E 3 273 ? 155.146 256.563 251.657 1.00 54.20 273 LEU F O 1
ATOM 13700 N N . THR E 3 274 ? 156.838 255.199 251.070 1.00 56.45 274 THR F N 1
ATOM 13701 C CA . THR E 3 274 ? 157.835 256.256 251.001 1.00 56.45 274 THR F CA 1
ATOM 13702 C C . THR E 3 274 ? 158.663 256.077 249.736 1.00 56.45 274 THR F C 1
ATOM 13703 O O . THR E 3 274 ? 158.910 254.952 249.294 1.00 56.45 274 THR F O 1
ATOM 13707 N N . SER E 3 275 ? 159.089 257.197 249.157 1.00 57.93 275 SER F N 1
ATOM 13708 C CA . SER E 3 275 ? 159.876 257.170 247.936 1.00 57.93 275 SER F CA 1
ATOM 13709 C C . SER E 3 275 ? 161.257 256.575 248.200 1.00 57.93 275 SER F C 1
ATOM 13710 O O . SER E 3 275 ? 161.687 256.402 249.342 1.00 57.93 275 SER F O 1
ATOM 13713 N N . ARG E 3 276 ? 161.954 256.251 247.109 1.00 61.78 276 ARG F N 1
ATOM 13714 C CA . ARG E 3 276 ? 163.317 255.745 247.223 1.00 61.78 276 ARG F CA 1
ATOM 13715 C C . ARG E 3 276 ? 164.236 256.794 247.837 1.00 61.78 276 ARG F C 1
ATOM 13716 O O . ARG E 3 276 ? 165.055 256.482 248.709 1.00 61.78 276 ARG F O 1
ATOM 13724 N N . SER E 3 277 ? 164.104 258.048 247.401 1.00 59.51 277 SER F N 1
ATOM 13725 C CA . SER E 3 277 ? 164.971 259.108 247.903 1.00 59.51 277 SER F CA 1
ATOM 13726 C C . SER E 3 277 ? 164.741 259.366 249.386 1.00 59.51 277 SER F C 1
ATOM 13727 O O . SER E 3 277 ? 165.696 259.588 250.137 1.00 59.51 277 SER F O 1
ATOM 13730 N N . ASN E 3 278 ? 163.487 259.337 249.827 1.00 58.16 278 ASN F N 1
ATOM 13731 C CA . ASN E 3 278 ? 163.128 259.700 251.190 1.00 58.16 278 ASN F CA 1
ATOM 13732 C C . ASN E 3 278 ? 163.126 258.516 252.148 1.00 58.16 278 ASN F C 1
ATOM 13733 O O . ASN E 3 278 ? 162.720 258.676 253.302 1.00 58.16 278 ASN F O 1
ATOM 13738 N N . GLN E 3 279 ? 163.554 257.335 251.698 1.00 63.79 279 GLN F N 1
ATOM 13739 C CA . GLN E 3 279 ? 163.537 256.166 252.573 1.00 63.79 279 GLN F CA 1
ATOM 13740 C C . GLN E 3 279 ? 164.446 256.360 253.780 1.00 63.79 279 GLN F C 1
ATOM 13741 O O . GLN E 3 279 ? 164.077 256.010 254.907 1.00 63.79 279 GLN F O 1
ATOM 13747 N N . GLN E 3 280 ? 165.638 256.913 253.566 1.00 61.65 280 GLN F N 1
ATOM 13748 C CA . GLN E 3 280 ? 166.612 257.065 254.637 1.00 61.65 280 GLN F CA 1
ATOM 13749 C C . GLN E 3 280 ? 166.420 258.334 255.454 1.00 61.65 280 GLN F C 1
ATOM 13750 O O . GLN E 3 280 ? 166.860 258.382 256.607 1.00 61.65 280 GLN F O 1
ATOM 13756 N N . TYR E 3 281 ? 165.777 259.356 254.892 1.00 57.01 281 TYR F N 1
ATOM 13757 C CA . TYR E 3 281 ? 165.666 260.659 255.532 1.00 57.01 281 TYR F CA 1
ATOM 13758 C C . TYR E 3 281 ? 164.313 260.872 256.196 1.00 57.01 281 TYR F C 1
ATOM 13759 O O . TYR E 3 281 ? 163.966 262.009 256.531 1.00 57.01 281 TYR F O 1
ATOM 13768 N N . ARG E 3 282 ? 163.543 259.807 256.392 1.00 60.28 282 ARG F N 1
ATOM 13769 C CA . ARG E 3 282 ? 162.221 259.891 256.996 1.00 60.28 282 ARG F CA 1
ATOM 13770 C C . ARG E 3 282 ? 162.170 258.998 258.225 1.00 60.28 282 ARG F C 1
ATOM 13771 O O . ARG E 3 282 ? 162.564 257.829 258.165 1.00 60.28 282 ARG F O 1
ATOM 13779 N N . ALA E 3 283 ? 161.681 259.547 259.333 1.00 61.34 283 ALA F N 1
ATOM 13780 C CA . ALA E 3 283 ? 161.548 258.801 260.576 1.00 61.34 283 ALA F CA 1
ATOM 13781 C C . ALA E 3 283 ? 160.182 258.129 260.605 1.00 61.34 283 ALA F C 1
ATOM 13782 O O . ALA E 3 283 ? 159.151 258.809 260.611 1.00 61.34 283 ALA F O 1
ATOM 13784 N N . ILE E 3 284 ? 160.176 256.799 260.626 1.00 62.47 284 ILE F N 1
ATOM 13785 C CA . ILE E 3 284 ? 158.940 256.025 260.604 1.00 62.47 284 ILE F CA 1
ATOM 13786 C C . ILE E 3 284 ? 158.498 255.837 262.051 1.00 62.47 284 ILE F C 1
ATOM 13787 O O . ILE E 3 284 ? 159.000 254.967 262.763 1.00 62.47 284 ILE F O 1
ATOM 13792 N N . THR E 3 285 ? 157.552 256.663 262.486 1.00 61.59 285 THR F N 1
ATOM 13793 C CA . THR E 3 285 ? 156.995 256.597 263.826 1.00 61.59 285 THR F CA 1
ATOM 13794 C C . THR E 3 285 ? 155.480 256.505 263.727 1.00 61.59 285 THR F C 1
ATOM 13795 O O . THR E 3 285 ? 154.895 256.666 262.654 1.00 61.59 285 THR F O 1
ATOM 13799 N N . VAL E 3 286 ? 154.845 256.238 264.871 1.00 60.31 286 VAL F N 1
ATOM 13800 C CA . VAL E 3 286 ? 153.385 256.119 264.896 1.00 60.31 286 VAL F CA 1
ATOM 13801 C C . VAL E 3 286 ? 152.698 257.384 264.404 1.00 60.31 286 VAL F C 1
ATOM 13802 O O . VAL E 3 286 ? 151.745 257.275 263.617 1.00 60.31 286 VAL F O 1
ATOM 13806 N N . PRO E 3 287 ? 153.094 258.607 264.819 1.00 60.90 287 PRO F N 1
ATOM 13807 C CA . PRO E 3 287 ? 152.431 259.801 264.278 1.00 60.90 287 PRO F CA 1
ATOM 13808 C C . PRO E 3 287 ? 152.502 259.891 262.763 1.00 60.90 287 PRO F C 1
ATOM 13809 O O . PRO E 3 287 ? 151.487 260.174 262.119 1.00 60.90 287 PRO F O 1
ATOM 13813 N N . GLU E 3 288 ? 153.686 259.643 262.192 1.00 61.58 288 GLU F N 1
ATOM 13814 C CA . GLU E 3 288 ? 153.853 259.741 260.745 1.00 61.58 288 GLU F CA 1
ATOM 13815 C C . GLU E 3 288 ? 152.946 258.760 260.021 1.00 61.58 288 GLU F C 1
ATOM 13816 O O . GLU E 3 288 ? 152.271 259.119 259.046 1.00 61.58 288 GLU F O 1
ATOM 13822 N N . LEU E 3 289 ? 152.909 257.514 260.497 1.00 57.42 289 LEU F N 1
ATOM 13823 C CA . LEU E 3 289 ? 151.997 256.531 259.930 1.00 57.42 289 LEU F CA 1
ATOM 13824 C C . LEU E 3 289 ? 150.558 257.000 260.053 1.00 57.42 289 LEU F C 1
ATOM 13825 O O . LEU E 3 289 ? 149.742 256.761 259.158 1.00 57.42 289 LEU F O 1
ATOM 13830 N N . THR E 3 290 ? 150.230 257.686 261.149 1.00 57.59 290 THR F N 1
ATOM 13831 C CA . THR E 3 290 ? 148.860 258.145 261.344 1.00 57.59 290 THR F CA 1
ATOM 13832 C C . THR E 3 290 ? 148.470 259.200 260.314 1.00 57.59 290 THR F C 1
ATOM 13833 O O . THR E 3 290 ? 147.428 259.078 259.655 1.00 57.59 290 THR F O 1
ATOM 13837 N N . GLN E 3 291 ? 149.290 260.246 260.146 1.00 58.52 291 GLN F N 1
ATOM 13838 C CA . GLN E 3 291 ? 148.872 261.256 259.173 1.00 58.52 291 GLN F CA 1
ATOM 13839 C C . GLN E 3 291 ? 149.035 260.779 257.738 1.00 58.52 291 GLN F C 1
ATOM 13840 O O . GLN E 3 291 ? 148.431 261.372 256.840 1.00 58.52 291 GLN F O 1
ATOM 13846 N N . GLN E 3 292 ? 149.829 259.736 257.486 1.00 56.30 292 GLN F N 1
ATOM 13847 C CA . GLN E 3 292 ? 149.826 259.200 256.131 1.00 56.30 292 GLN F CA 1
ATOM 13848 C C . GLN E 3 292 ? 148.623 258.298 255.879 1.00 56.30 292 GLN F C 1
ATOM 13849 O O . GLN E 3 292 ? 148.094 258.284 254.763 1.00 56.30 292 GLN F O 1
ATOM 13855 N N . CYS E 3 293 ? 148.174 257.548 256.889 1.00 55.21 293 CYS F N 1
ATOM 13856 C CA . CYS E 3 293 ? 146.941 256.781 256.744 1.00 55.21 293 CYS F CA 1
ATOM 13857 C C . CYS E 3 293 ? 145.749 257.700 256.529 1.00 55.21 293 CYS F C 1
ATOM 13858 O O . CYS E 3 293 ? 144.898 257.434 255.673 1.00 55.21 293 CYS F O 1
ATOM 13861 N N . PHE E 3 294 ? 145.670 258.786 257.291 1.00 55.90 294 PHE F N 1
ATOM 13862 C CA . PHE E 3 294 ? 144.549 259.707 257.170 1.00 55.90 294 PHE F CA 1
ATOM 13863 C C . PHE E 3 294 ? 144.755 260.756 256.088 1.00 55.90 294 PHE F C 1
ATOM 13864 O O . PHE E 3 294 ? 143.884 261.611 255.903 1.00 55.90 294 PHE F O 1
ATOM 13872 N N . ASP E 3 295 ? 145.879 260.718 255.378 1.00 59.99 295 ASP F N 1
ATOM 13873 C CA . ASP E 3 295 ? 146.088 261.627 254.261 1.00 59.99 295 ASP F CA 1
ATOM 13874 C C . ASP E 3 295 ? 145.157 261.271 253.110 1.00 59.99 295 ASP F C 1
ATOM 13875 O O . ASP E 3 295 ? 144.943 260.095 252.804 1.00 59.99 295 ASP F O 1
ATOM 13880 N N . ALA E 3 296 ? 144.599 262.300 252.470 1.00 59.85 296 ALA F N 1
ATOM 13881 C CA . ALA E 3 296 ? 143.695 262.066 251.350 1.00 59.85 296 ALA F CA 1
ATOM 13882 C C . ALA E 3 296 ? 144.422 261.469 250.153 1.00 59.85 296 ALA F C 1
ATOM 13883 O O . ALA E 3 296 ? 143.841 260.664 249.416 1.00 59.85 296 ALA F O 1
ATOM 13885 N N . LYS E 3 297 ? 145.683 261.845 249.943 1.00 61.36 297 LYS F N 1
ATOM 13886 C CA . LYS E 3 297 ? 146.437 261.363 248.793 1.00 61.36 297 LYS F CA 1
ATOM 13887 C C . LYS E 3 297 ? 146.815 259.893 248.901 1.00 61.36 297 LYS F C 1
ATOM 13888 O O . LYS E 3 297 ? 147.213 259.302 247.892 1.00 61.36 297 LYS F O 1
ATOM 13894 N N . ASN E 3 298 ? 146.707 259.292 250.083 1.00 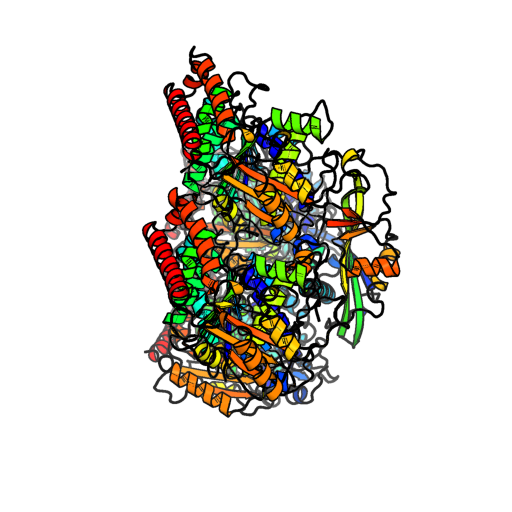57.12 298 ASN F N 1
ATOM 13895 C CA . ASN E 3 298 ? 147.095 257.902 250.276 1.00 57.12 298 ASN F CA 1
ATOM 13896 C C . ASN E 3 298 ? 145.943 256.924 250.100 1.00 57.12 298 ASN F C 1
ATOM 13897 O O . ASN E 3 298 ? 146.177 255.711 250.120 1.00 57.12 298 ASN F O 1
ATOM 13902 N N . MET E 3 299 ? 144.717 257.409 249.934 1.00 56.16 299 MET F N 1
ATOM 13903 C CA . MET E 3 299 ? 143.582 256.513 249.770 1.00 56.16 299 MET F CA 1
ATOM 13904 C C . MET E 3 299 ? 143.624 255.849 248.402 1.00 56.16 299 MET F C 1
ATOM 13905 O O . MET E 3 299 ? 143.953 256.482 247.395 1.00 56.16 299 MET F O 1
ATOM 13910 N N . MET E 3 300 ? 143.285 254.563 248.368 1.00 49.40 300 MET F N 1
ATOM 13911 C CA . MET E 3 300 ? 143.271 253.792 247.136 1.00 49.40 300 MET F CA 1
ATOM 13912 C C . MET E 3 300 ? 141.941 253.889 246.402 1.00 49.40 300 MET F C 1
ATOM 13913 O O . MET E 3 300 ? 141.609 252.997 245.614 1.00 49.40 300 MET F O 1
ATOM 13918 N N . ALA E 3 301 ? 141.175 254.948 246.646 1.00 55.41 301 ALA F N 1
ATOM 13919 C CA . ALA E 3 301 ? 139.950 255.226 245.915 1.00 55.41 301 ALA F CA 1
ATOM 13920 C C . ALA E 3 301 ? 140.012 256.644 245.370 1.00 55.41 301 ALA F C 1
ATOM 13921 O O . ALA E 3 301 ? 140.645 257.524 245.959 1.00 55.41 301 ALA F O 1
ATOM 13923 N N . ALA E 3 302 ? 139.351 256.857 244.231 1.00 59.81 302 ALA F N 1
ATOM 13924 C CA . ALA E 3 302 ? 139.441 258.147 243.553 1.00 59.81 302 ALA F CA 1
ATOM 13925 C C . ALA E 3 302 ? 138.833 259.264 244.390 1.00 59.81 302 ALA F C 1
ATOM 13926 O O . ALA E 3 302 ? 139.335 260.394 244.389 1.00 59.81 302 ALA F O 1
ATOM 13928 N N . CYS E 3 303 ? 137.747 258.972 245.101 1.00 62.80 303 CYS F N 1
ATOM 13929 C CA . CYS E 3 303 ? 137.044 260.007 245.845 1.00 62.80 303 CYS F CA 1
ATOM 13930 C C . CYS E 3 303 ? 137.909 260.550 246.975 1.00 62.80 303 CYS F C 1
ATOM 13931 O O . CYS E 3 303 ? 138.658 259.812 247.620 1.00 62.80 303 CYS F O 1
ATOM 13934 N N . ASP E 3 304 ? 137.807 261.856 247.202 1.00 64.45 304 ASP F N 1
ATOM 13935 C CA . ASP E 3 304 ? 138.572 262.552 248.230 1.00 64.45 304 ASP F CA 1
ATOM 13936 C C . ASP E 3 304 ? 137.788 262.572 249.536 1.00 64.45 304 ASP F C 1
ATOM 13937 O O . ASP E 3 304 ? 136.636 263.022 249.551 1.00 64.45 304 ASP F O 1
ATOM 13942 N N . PRO E 3 305 ? 138.368 262.097 250.640 1.00 62.50 305 PRO F N 1
ATOM 13943 C CA . PRO E 3 305 ? 137.625 262.077 251.911 1.00 62.50 305 PRO F CA 1
ATOM 13944 C C . PRO E 3 305 ? 137.248 263.455 252.425 1.00 62.50 305 PRO F C 1
ATOM 13945 O O . PRO E 3 305 ? 136.344 263.557 253.263 1.00 62.50 305 PRO F O 1
ATOM 13949 N N . ARG E 3 306 ? 137.910 264.517 251.962 1.00 65.15 306 ARG F N 1
ATOM 13950 C CA . ARG E 3 306 ? 137.566 265.863 252.405 1.00 65.15 306 ARG F CA 1
ATOM 13951 C C . ARG E 3 306 ? 136.228 266.339 251.859 1.00 65.15 306 ARG F C 1
ATOM 13952 O O . ARG E 3 306 ? 135.720 267.364 252.326 1.00 65.15 306 ARG F O 1
ATOM 13960 N N . HIS E 3 307 ? 135.651 265.635 250.891 1.00 66.27 307 HIS F N 1
ATOM 13961 C CA . HIS E 3 307 ? 134.354 265.993 250.336 1.00 66.27 307 HIS F CA 1
ATOM 13962 C C . HIS E 3 307 ? 133.198 265.321 251.061 1.00 66.27 307 HIS F C 1
ATOM 13963 O O . HIS E 3 307 ? 132.045 265.497 250.658 1.00 66.27 307 HIS F O 1
ATOM 13970 N N . GLY E 3 308 ? 133.478 264.557 252.112 1.00 62.86 308 GLY F N 1
ATOM 13971 C CA . GLY E 3 308 ? 132.434 263.906 252.875 1.00 62.86 308 GLY F CA 1
ATOM 13972 C C . GLY E 3 308 ? 132.785 263.797 254.343 1.00 62.86 308 GLY F C 1
ATOM 13973 O O . GLY E 3 308 ? 133.803 264.337 254.784 1.00 62.86 308 GLY F O 1
ATOM 13974 N N . ARG E 3 309 ? 131.952 263.102 255.110 1.00 62.41 309 ARG F N 1
ATOM 13975 C CA . ARG E 3 309 ? 132.173 262.905 256.534 1.00 62.41 309 ARG F CA 1
ATOM 13976 C C . ARG E 3 309 ? 132.406 261.427 256.803 1.00 62.41 309 ARG F C 1
ATOM 13977 O O . ARG E 3 309 ? 131.661 260.577 256.306 1.00 62.41 309 ARG F O 1
ATOM 13985 N N . TYR E 3 310 ? 133.441 261.127 257.582 1.00 54.84 310 TYR F N 1
ATOM 13986 C CA . TYR E 3 310 ? 133.732 259.747 257.943 1.00 54.84 310 TYR F CA 1
ATOM 13987 C C . TYR E 3 310 ? 132.632 259.192 258.836 1.00 54.84 310 TYR F C 1
ATOM 13988 O O . TYR E 3 310 ? 132.239 259.825 259.820 1.00 54.84 310 TYR F O 1
ATOM 13997 N N . LEU E 3 311 ? 132.136 258.004 258.497 1.00 50.96 311 LEU F N 1
ATOM 13998 C CA . LEU E 3 311 ? 131.252 257.293 259.412 1.00 50.96 311 LEU F CA 1
ATOM 13999 C C . LEU E 3 311 ? 132.065 256.558 260.468 1.00 50.96 311 LEU F C 1
ATOM 14000 O O . LEU E 3 311 ? 131.906 256.793 261.670 1.00 50.96 311 LEU F O 1
ATOM 14005 N N . THR E 3 312 ? 132.952 255.669 260.029 1.00 48.93 312 THR F N 1
ATOM 14006 C CA . THR E 3 312 ? 133.850 254.938 260.908 1.00 48.93 312 THR F CA 1
ATOM 14007 C C . THR E 3 312 ? 135.193 254.778 260.214 1.00 48.93 312 THR F C 1
ATOM 14008 O O . THR E 3 312 ? 135.279 254.809 258.985 1.00 48.93 312 THR F O 1
ATOM 14012 N N . ALA E 3 313 ? 136.241 254.606 261.012 1.00 44.65 313 ALA F N 1
ATOM 14013 C CA . ALA E 3 313 ? 137.584 254.401 260.500 1.00 44.65 313 ALA F CA 1
ATOM 14014 C C . ALA E 3 313 ? 138.242 253.264 261.264 1.00 44.65 313 ALA F C 1
ATOM 14015 O O . ALA E 3 313 ? 137.846 252.928 262.381 1.00 44.65 313 ALA F O 1
ATOM 14017 N N . ALA E 3 314 ? 139.253 252.664 260.642 1.00 42.83 314 ALA F N 1
ATOM 14018 C CA . ALA E 3 314 ? 139.961 251.546 261.248 1.00 42.83 314 ALA F CA 1
ATOM 14019 C C . ALA E 3 314 ? 141.395 251.545 260.752 1.00 42.83 314 ALA F C 1
ATOM 14020 O O . ALA E 3 314 ? 141.634 251.447 259.546 1.00 42.83 314 ALA F O 1
ATOM 14022 N N . ALA E 3 315 ? 142.341 251.654 261.680 1.00 42.86 315 ALA F N 1
ATOM 14023 C CA . ALA E 3 315 ? 143.765 251.653 261.366 1.00 42.86 315 ALA F CA 1
ATOM 14024 C C . ALA E 3 315 ? 144.405 250.475 262.084 1.00 42.86 315 ALA F C 1
ATOM 14025 O O . ALA E 3 315 ? 144.492 250.468 263.315 1.00 42.86 315 ALA F O 1
ATOM 14027 N N . ILE E 3 316 ? 144.850 249.484 261.320 1.00 45.82 316 ILE F N 1
ATOM 14028 C CA . ILE E 3 316 ? 145.452 248.275 261.867 1.00 45.82 316 ILE F CA 1
ATOM 14029 C C . ILE E 3 316 ? 146.964 248.453 261.802 1.00 45.82 316 ILE F C 1
ATOM 14030 O O . ILE E 3 316 ? 147.570 248.352 260.733 1.00 45.82 316 ILE F O 1
ATOM 14035 N N . PHE E 3 317 ? 147.576 248.716 262.950 1.00 48.45 317 PHE F N 1
ATOM 14036 C CA . PHE E 3 317 ? 149.017 248.883 263.022 1.00 48.45 317 PHE F CA 1
ATOM 14037 C C . PHE E 3 317 ? 149.714 247.537 263.141 1.00 48.45 317 PHE F C 1
ATOM 14038 O O . PHE E 3 317 ? 149.198 246.595 263.747 1.00 48.45 317 PHE F O 1
ATOM 14046 N N . ARG E 3 318 ? 150.905 247.458 262.561 1.00 51.78 318 ARG F N 1
ATOM 14047 C CA . ARG E 3 318 ? 151.738 246.272 262.650 1.00 51.78 318 ARG F CA 1
ATOM 14048 C C . ARG E 3 318 ? 153.114 246.674 263.154 1.00 51.78 318 ARG F C 1
ATOM 14049 O O . ARG E 3 318 ? 153.720 247.615 262.639 1.00 51.78 318 ARG F O 1
ATOM 14057 N N . GLY E 3 319 ? 153.599 245.963 264.159 1.00 57.65 319 GLY F N 1
ATOM 14058 C CA . GLY E 3 319 ? 154.883 246.248 264.765 1.00 57.65 319 GLY F CA 1
ATOM 14059 C C . GLY E 3 319 ? 154.751 246.627 266.230 1.00 57.65 319 GLY F C 1
ATOM 14060 O O . GLY E 3 319 ? 153.659 246.792 266.775 1.00 57.65 319 GLY F O 1
ATOM 14061 N N . ARG E 3 320 ? 155.910 246.766 266.867 1.00 63.76 320 ARG F N 1
ATOM 14062 C CA . ARG E 3 320 ? 155.970 247.095 268.284 1.00 63.76 320 ARG F CA 1
ATOM 14063 C C . ARG E 3 320 ? 155.837 248.602 268.468 1.00 63.76 320 ARG F C 1
ATOM 14064 O O . ARG E 3 320 ? 156.669 249.370 267.974 1.00 63.76 320 ARG F O 1
ATOM 14072 N N . MET E 3 321 ? 154.792 249.022 269.176 1.00 61.14 321 MET F N 1
ATOM 14073 C CA . MET E 3 321 ? 154.565 250.434 269.439 1.00 61.14 321 MET F CA 1
ATOM 14074 C C . MET E 3 321 ? 153.699 250.568 270.681 1.00 61.14 321 MET F C 1
ATOM 14075 O O . MET E 3 321 ? 152.869 249.702 270.971 1.00 61.14 321 MET F O 1
ATOM 14080 N N . SER E 3 322 ? 153.905 251.660 271.410 1.00 61.39 322 SER F N 1
ATOM 14081 C CA . SER E 3 322 ? 153.148 251.892 272.630 1.00 61.39 322 SER F CA 1
ATOM 14082 C C . SER E 3 322 ? 151.699 252.226 272.305 1.00 61.39 322 SER F C 1
ATOM 14083 O O . SER E 3 322 ? 151.410 252.948 271.348 1.00 61.39 322 SER F O 1
ATOM 14086 N N . MET E 3 323 ? 150.782 251.693 273.115 1.00 61.88 323 MET F N 1
ATOM 14087 C CA . MET E 3 323 ? 149.363 251.943 272.893 1.00 61.88 323 MET F CA 1
ATOM 14088 C C . MET E 3 323 ? 148.983 253.379 273.223 1.00 61.88 323 MET F C 1
ATOM 14089 O O . MET E 3 323 ? 148.033 253.915 272.640 1.00 61.88 323 MET F O 1
ATOM 14094 N N . LYS E 3 324 ? 149.700 254.012 274.155 1.00 63.19 324 LYS F N 1
ATOM 14095 C CA . LYS E 3 324 ? 149.417 255.407 274.476 1.00 63.19 324 LYS F CA 1
ATOM 14096 C C . LYS E 3 324 ? 149.634 256.301 273.266 1.00 63.19 324 LYS F C 1
ATOM 14097 O O . LYS E 3 324 ? 148.829 257.201 272.997 1.00 63.19 324 LYS F O 1
ATOM 14103 N N . GLU E 3 325 ? 150.718 256.068 272.523 1.00 62.03 325 GLU F N 1
ATOM 14104 C CA . GLU E 3 325 ? 150.982 256.868 271.334 1.00 62.03 325 GLU F CA 1
ATOM 14105 C C . GLU E 3 325 ? 149.879 256.694 270.300 1.00 62.03 325 GLU F C 1
ATOM 14106 O O . GLU E 3 325 ? 149.410 257.675 269.712 1.00 62.03 325 GLU F O 1
ATOM 14112 N N . VAL E 3 326 ? 149.439 255.456 270.078 1.00 59.68 326 VAL F N 1
ATOM 14113 C CA . VAL E 3 326 ? 148.383 255.203 269.101 1.00 59.68 326 VAL F CA 1
ATOM 14114 C C . VAL E 3 326 ? 147.093 255.897 269.524 1.00 59.68 326 VAL F C 1
ATOM 14115 O O . VAL E 3 326 ? 146.423 256.557 268.716 1.00 59.68 326 VAL F O 1
ATOM 14119 N N . ASP E 3 327 ? 146.732 255.765 270.802 1.00 62.09 327 ASP F N 1
ATOM 14120 C CA . ASP E 3 327 ? 145.491 256.358 271.286 1.00 62.09 327 ASP F CA 1
ATOM 14121 C C . ASP E 3 327 ? 145.529 257.877 271.194 1.00 62.09 327 ASP F C 1
ATOM 14122 O O . ASP E 3 327 ? 144.542 258.504 270.792 1.00 62.09 327 ASP F O 1
ATOM 14127 N N . GLU E 3 328 ? 146.660 258.491 271.551 1.00 64.18 328 GLU F N 1
ATOM 14128 C CA . GLU E 3 328 ? 146.735 259.943 271.460 1.00 64.18 328 GLU F CA 1
ATOM 14129 C C . GLU E 3 328 ? 146.750 260.407 270.011 1.00 64.18 328 GLU F C 1
ATOM 14130 O O . GLU E 3 328 ? 146.208 261.472 269.705 1.00 64.18 328 GLU F O 1
ATOM 14136 N N . GLN E 3 329 ? 147.341 259.624 269.103 1.00 63.49 329 GLN F N 1
ATOM 14137 C CA . GLN E 3 329 ? 147.294 259.985 267.690 1.00 63.49 329 GLN F CA 1
ATOM 14138 C C . GLN E 3 329 ? 145.865 259.959 267.164 1.00 63.49 329 GLN F C 1
ATOM 14139 O O . GLN E 3 329 ? 145.447 260.868 266.436 1.00 63.49 329 GLN F O 1
ATOM 14145 N N . MET E 3 330 ? 145.097 258.929 267.525 1.00 61.24 330 MET F N 1
ATOM 14146 C CA . MET E 3 330 ? 143.697 258.892 267.106 1.00 61.24 330 MET F CA 1
ATOM 14147 C C . MET E 3 330 ? 142.888 260.015 267.739 1.00 61.24 330 MET F C 1
ATOM 14148 O O . MET E 3 330 ? 142.011 260.591 267.087 1.00 61.24 330 MET F O 1
ATOM 14153 N N . LEU E 3 331 ? 143.157 260.343 269.002 1.00 63.72 331 LEU F N 1
ATOM 14154 C CA . LEU E 3 331 ? 142.462 261.467 269.620 1.00 63.72 331 LEU F CA 1
ATOM 14155 C C . LEU E 3 331 ? 142.784 262.772 268.900 1.00 63.72 331 LEU F C 1
ATOM 14156 O O . LEU E 3 331 ? 141.893 263.599 268.665 1.00 63.72 331 LEU F O 1
ATOM 14161 N N . ASN E 3 332 ? 144.053 262.969 268.534 1.00 64.27 332 ASN F N 1
ATOM 14162 C CA . ASN E 3 332 ? 144.443 264.168 267.800 1.00 64.27 332 ASN F CA 1
ATOM 14163 C C . ASN E 3 332 ? 143.766 264.226 266.439 1.00 64.27 332 ASN F C 1
ATOM 14164 O O . ASN E 3 332 ? 143.327 265.295 266.002 1.00 64.27 332 ASN F O 1
ATOM 14169 N N . ILE E 3 333 ? 143.685 263.088 265.748 1.00 61.70 333 ILE F N 1
ATOM 14170 C CA . ILE E 3 333 ? 143.022 263.057 264.447 1.00 61.70 333 ILE F CA 1
ATOM 14171 C C . ILE E 3 333 ? 141.541 263.379 264.593 1.00 61.70 333 ILE F C 1
ATOM 14172 O O . ILE E 3 333 ? 140.975 264.141 263.800 1.00 61.70 333 ILE F O 1
ATOM 14177 N N . GLN E 3 334 ? 140.891 262.809 265.610 1.00 62.23 334 GLN F N 1
ATOM 14178 C CA . GLN E 3 334 ? 139.479 263.095 265.843 1.00 62.23 334 GLN F CA 1
ATOM 14179 C C . GLN E 3 334 ? 139.257 264.574 266.128 1.00 62.23 334 GLN F C 1
ATOM 14180 O O . GLN E 3 334 ? 138.310 265.178 265.612 1.00 62.23 334 GLN F O 1
ATOM 14186 N N . ASN E 3 335 ? 140.121 265.174 266.950 1.00 64.80 335 ASN F N 1
ATOM 14187 C CA . ASN E 3 335 ? 139.920 266.566 267.337 1.00 64.80 335 ASN F CA 1
ATOM 14188 C C . ASN E 3 335 ? 140.219 267.520 266.186 1.00 64.80 335 ASN F C 1
ATOM 14189 O O . ASN E 3 335 ? 139.458 268.464 265.944 1.00 64.80 335 ASN F O 1
ATOM 14194 N N . LYS E 3 336 ? 141.323 267.296 265.470 1.00 66.20 336 LYS F N 1
ATOM 14195 C CA . LYS E 3 336 ? 141.696 268.193 264.381 1.00 66.20 336 LYS F CA 1
ATOM 14196 C C . LYS E 3 336 ? 140.712 268.104 263.221 1.00 66.20 336 LYS F C 1
ATOM 14197 O O . LYS E 3 336 ? 140.319 269.129 262.653 1.00 66.20 336 LYS F O 1
ATOM 14203 N N . ASN E 3 337 ? 140.305 266.891 262.855 1.00 66.35 337 ASN F N 1
ATOM 14204 C CA . ASN E 3 337 ? 139.416 266.658 261.719 1.00 66.35 337 ASN F CA 1
ATOM 14205 C C . ASN E 3 337 ? 137.977 266.433 262.160 1.00 66.35 337 ASN F C 1
ATOM 14206 O O . ASN E 3 337 ? 137.260 265.624 261.568 1.00 66.35 337 ASN F O 1
ATOM 14211 N N . SER E 3 338 ? 137.534 267.140 263.203 1.00 65.76 338 SER F N 1
ATOM 14212 C CA . SER E 3 338 ? 136.189 266.928 263.730 1.00 65.76 338 SER F CA 1
ATOM 14213 C C . SER E 3 338 ? 135.116 267.229 262.693 1.00 65.76 338 SER F C 1
ATOM 14214 O O . SER E 3 338 ? 134.017 266.668 262.759 1.00 65.76 338 SER F O 1
ATOM 14217 N N . SER E 3 339 ? 135.410 268.108 261.733 1.00 66.52 339 SER F N 1
ATOM 14218 C CA . SER E 3 339 ? 134.434 268.434 260.701 1.00 66.52 339 SER F CA 1
ATOM 14219 C C . SER E 3 339 ? 134.225 267.293 259.715 1.00 66.52 339 SER F C 1
ATOM 14220 O O . SER E 3 339 ? 133.177 267.239 259.064 1.00 66.52 339 SER F O 1
ATOM 14223 N N . TYR E 3 340 ? 135.189 266.384 259.591 1.00 65.19 340 TYR F N 1
ATOM 14224 C CA . TYR E 3 340 ? 135.111 265.284 258.641 1.00 65.19 340 TYR F CA 1
ATOM 14225 C C . TYR E 3 340 ? 134.651 263.982 259.283 1.00 65.19 340 TYR F C 1
ATOM 14226 O O . TYR E 3 340 ? 134.702 262.932 258.635 1.00 65.19 340 TYR F O 1
ATOM 14235 N N . PHE E 3 341 ? 134.210 264.024 260.537 1.00 58.65 341 PHE F N 1
ATOM 14236 C CA . PHE E 3 341 ? 133.695 262.858 261.234 1.00 58.65 341 PHE F CA 1
ATOM 14237 C C . PHE E 3 341 ? 132.265 263.125 261.682 1.00 58.65 341 PHE F C 1
ATOM 14238 O O . PHE E 3 341 ? 131.914 264.251 262.046 1.00 58.65 341 PHE F O 1
ATOM 14246 N N . VAL E 3 342 ? 131.437 262.080 261.648 1.00 57.58 342 VAL F N 1
ATOM 14247 C CA . VAL E 3 342 ? 130.041 262.229 262.038 1.00 57.58 342 VAL F CA 1
ATOM 14248 C C . VAL E 3 342 ? 129.948 262.480 263.536 1.00 57.58 342 VAL F C 1
ATOM 14249 O O . VAL E 3 342 ? 130.647 261.848 264.341 1.00 57.58 342 VAL F O 1
ATOM 14253 N N . ASP E 3 343 ? 129.092 263.428 263.918 1.00 62.09 343 ASP F N 1
ATOM 14254 C CA . ASP E 3 343 ? 128.958 263.799 265.320 1.00 62.09 343 ASP F CA 1
ATOM 14255 C C . ASP E 3 343 ? 128.024 262.879 266.094 1.00 62.09 343 ASP F C 1
ATOM 14256 O O . ASP E 3 343 ? 128.044 262.900 267.328 1.00 62.09 343 ASP F O 1
ATOM 14261 N N . TRP E 3 344 ? 127.216 262.071 265.410 1.00 58.57 344 TRP F N 1
ATOM 14262 C CA . TRP E 3 344 ? 126.330 261.146 266.103 1.00 58.57 344 TRP F CA 1
ATOM 14263 C C . TRP E 3 344 ? 127.018 259.841 266.477 1.00 58.57 344 TRP F C 1
ATOM 14264 O O . TRP E 3 344 ? 126.383 258.978 267.091 1.00 58.57 344 TRP F O 1
ATOM 14275 N N . ILE E 3 345 ? 128.284 259.677 266.121 1.00 55.54 345 ILE F N 1
ATOM 14276 C CA . ILE E 3 345 ? 129.118 258.567 266.570 1.00 55.54 345 ILE F CA 1
ATOM 14277 C C . ILE E 3 345 ? 130.184 259.141 267.497 1.00 55.54 345 ILE F C 1
ATOM 14278 O O . ILE E 3 345 ? 130.975 259.990 267.066 1.00 55.54 345 ILE F O 1
ATOM 14283 N N . PRO E 3 346 ? 130.234 258.731 268.767 1.00 54.24 346 PRO F N 1
ATOM 14284 C CA . PRO E 3 346 ? 131.172 259.353 269.713 1.00 54.24 346 PRO F CA 1
ATOM 14285 C C . PRO E 3 346 ? 132.631 259.181 269.320 1.00 54.24 346 PRO F C 1
ATOM 14286 O O . PRO E 3 346 ? 133.363 260.167 269.195 1.00 54.24 346 PRO F O 1
ATOM 14290 N N . ASN E 3 347 ? 133.067 257.939 269.125 1.00 52.84 347 ASN F N 1
ATOM 14291 C CA . ASN E 3 347 ? 134.417 257.641 268.669 1.00 52.84 347 ASN F CA 1
ATOM 14292 C C . ASN E 3 347 ? 134.330 256.825 267.389 1.00 52.84 347 ASN F C 1
ATOM 14293 O O . ASN E 3 347 ? 133.592 255.837 267.328 1.00 52.84 347 ASN F O 1
ATOM 14298 N N . ASN E 3 348 ? 135.087 257.235 266.374 1.00 52.21 348 ASN F N 1
ATOM 14299 C CA . ASN E 3 348 ? 134.984 256.639 265.050 1.00 52.21 348 ASN F CA 1
ATOM 14300 C C . ASN E 3 348 ? 136.081 255.631 264.744 1.00 52.21 348 ASN F C 1
ATOM 14301 O O . ASN E 3 348 ? 135.819 254.647 264.047 1.00 52.21 348 ASN F O 1
ATOM 14306 N N . VAL E 3 349 ? 137.293 255.842 265.243 1.00 47.24 349 VAL F N 1
ATOM 14307 C CA . VAL E 3 349 ? 138.429 255.023 264.838 1.00 47.24 349 VAL F CA 1
ATOM 14308 C C . VAL E 3 349 ? 138.473 253.753 265.675 1.00 47.24 349 VAL F C 1
ATOM 14309 O O . VAL E 3 349 ? 138.449 253.803 266.909 1.00 47.24 349 VAL F O 1
ATOM 14313 N N . LYS E 3 350 ? 138.541 252.608 264.998 1.00 44.65 350 LYS F N 1
ATOM 14314 C CA . LYS E 3 350 ? 138.714 251.305 265.637 1.00 44.65 350 LYS F CA 1
ATOM 14315 C C . LYS E 3 350 ? 140.161 250.883 265.400 1.00 44.65 350 LYS F C 1
ATOM 14316 O O . LYS E 3 350 ? 140.504 250.319 264.361 1.00 44.65 350 LYS F O 1
ATOM 14322 N N . THR E 3 351 ? 141.020 251.174 266.370 1.00 43.23 351 THR F N 1
ATOM 14323 C CA . THR E 3 351 ? 142.431 250.867 266.227 1.00 43.23 351 THR F CA 1
ATOM 14324 C C . THR E 3 351 ? 142.712 249.405 266.559 1.00 43.23 351 THR F C 1
ATOM 14325 O O . THR E 3 351 ? 141.954 248.740 267.268 1.00 43.23 351 THR F O 1
ATOM 14329 N N . ALA E 3 352 ? 143.823 248.908 266.022 1.00 47.68 352 ALA F N 1
ATOM 14330 C CA . ALA E 3 352 ? 144.282 247.554 266.295 1.00 47.68 352 ALA F CA 1
ATOM 14331 C C . ALA E 3 352 ? 145.782 247.510 266.060 1.00 47.68 352 ALA F C 1
ATOM 14332 O O . ALA E 3 352 ? 146.264 248.029 265.050 1.00 47.68 352 ALA F O 1
ATOM 14334 N N . VAL E 3 353 ? 146.515 246.900 266.985 1.00 48.94 353 VAL F N 1
ATOM 14335 C CA . VAL E 3 353 ? 147.970 246.850 266.931 1.00 48.94 353 VAL F CA 1
ATOM 14336 C C . VAL E 3 353 ? 148.400 245.394 266.856 1.00 48.94 353 VAL F C 1
ATOM 14337 O O . VAL E 3 353 ? 147.968 244.572 267.671 1.00 48.94 353 VAL F O 1
ATOM 14341 N N . CYS E 3 354 ? 149.246 245.080 265.880 1.00 53.75 354 CYS F N 1
ATOM 14342 C CA . CYS E 3 354 ? 149.770 243.736 265.689 1.00 53.75 354 CYS F CA 1
ATOM 14343 C C . CYS E 3 354 ? 151.266 243.728 265.969 1.00 53.75 354 CYS F C 1
ATOM 14344 O O . CYS E 3 354 ? 151.982 244.665 265.605 1.00 53.75 354 CYS F O 1
ATOM 14347 N N . ASP E 3 355 ? 151.734 242.663 266.619 1.00 56.65 355 ASP F N 1
ATOM 14348 C CA . ASP E 3 355 ? 153.117 242.617 267.078 1.00 56.65 355 ASP F CA 1
ATOM 14349 C C . ASP E 3 355 ? 154.107 242.370 265.947 1.00 56.65 355 ASP F C 1
ATOM 14350 O O . ASP E 3 355 ? 155.262 242.799 266.043 1.00 56.65 355 ASP F O 1
ATOM 14355 N N . ILE E 3 356 ? 153.693 241.687 264.884 1.00 56.28 356 ILE F N 1
ATOM 14356 C CA . ILE E 3 356 ? 154.606 241.244 263.834 1.00 56.28 356 ILE F CA 1
ATOM 14357 C C . ILE E 3 356 ? 154.531 242.250 262.688 1.00 56.28 356 ILE F C 1
ATOM 14358 O O . ILE E 3 356 ? 153.470 242.374 262.056 1.00 56.28 356 ILE F O 1
ATOM 14363 N N . PRO E 3 357 ? 155.603 242.978 262.392 1.00 59.20 357 PRO F N 1
ATOM 14364 C CA . PRO E 3 357 ? 155.588 243.908 261.264 1.00 59.20 357 PRO F CA 1
ATOM 14365 C C . PRO E 3 357 ? 155.707 243.157 259.953 1.00 59.20 357 PRO F C 1
ATOM 14366 O O . PRO E 3 357 ? 156.074 241.973 259.941 1.00 59.20 357 PRO F O 1
ATOM 14370 N N . PRO E 3 358 ? 155.403 243.800 258.828 1.00 61.43 358 PRO F N 1
ATOM 14371 C CA . PRO E 3 358 ? 155.653 243.160 257.534 1.00 61.43 358 PRO F CA 1
ATOM 14372 C C . PRO E 3 358 ? 157.143 242.978 257.305 1.00 61.43 358 PRO F C 1
ATOM 14373 O O . PRO E 3 358 ? 157.973 243.702 257.860 1.00 61.43 358 PRO F O 1
ATOM 14377 N N . ARG E 3 359 ? 157.477 241.983 256.487 1.00 67.13 359 ARG F N 1
ATOM 14378 C CA . ARG E 3 359 ? 158.876 241.675 256.223 1.00 67.13 359 ARG F CA 1
ATOM 14379 C C . ARG E 3 359 ? 159.584 242.883 255.623 1.00 67.13 359 ARG F C 1
ATOM 14380 O O . ARG E 3 359 ? 159.114 243.475 254.648 1.00 67.13 359 ARG F O 1
ATOM 14382 N N . GLY E 3 360 ? 160.718 243.249 256.217 1.00 72.03 360 GLY F N 1
ATOM 14383 C CA . GLY E 3 360 ? 161.481 244.396 255.774 1.00 72.03 360 GLY F CA 1
ATOM 14384 C C . GLY E 3 360 ? 160.997 245.731 256.293 1.00 72.03 360 GLY F C 1
ATOM 14385 O O . GLY E 3 360 ? 161.626 246.755 255.997 1.00 72.03 360 GLY F O 1
ATOM 14386 N N . LEU E 3 361 ? 159.912 245.758 257.059 1.00 67.94 361 LEU F N 1
ATOM 14387 C CA . LEU E 3 361 ? 159.335 246.989 257.577 1.00 67.94 361 LEU F CA 1
ATOM 14388 C C . LEU E 3 361 ? 159.437 247.010 259.095 1.00 67.94 361 LEU F C 1
ATOM 14389 O O . LEU E 3 361 ? 159.158 246.006 259.758 1.00 67.94 361 LEU F O 1
ATOM 14394 N N . LYS E 3 362 ? 159.851 248.154 259.642 1.00 66.08 362 LYS F N 1
ATOM 14395 C CA . LYS E 3 362 ? 159.920 248.292 261.093 1.00 66.08 362 LYS F CA 1
ATOM 14396 C C . LYS E 3 362 ? 158.526 248.344 261.702 1.00 66.08 362 LYS F C 1
ATOM 14397 O O . LYS E 3 362 ? 158.244 247.664 262.695 1.00 66.08 362 LYS F O 1
ATOM 14403 N N . MET E 3 363 ? 157.641 249.150 261.121 1.00 60.74 363 MET F N 1
ATOM 14404 C CA . MET E 3 363 ? 156.242 249.170 261.518 1.00 60.74 363 MET F CA 1
ATOM 14405 C C . MET E 3 363 ? 155.407 249.626 260.332 1.00 60.74 363 MET F C 1
ATOM 14406 O O . MET E 3 363 ? 155.910 250.258 259.400 1.00 60.74 363 MET F O 1
ATOM 14411 N N . SER E 3 364 ? 154.120 249.295 260.377 1.00 54.11 364 SER F N 1
ATOM 14412 C CA . SER E 3 364 ? 153.213 249.611 259.285 1.00 54.11 364 SER F CA 1
ATOM 14413 C C . SER E 3 364 ? 151.823 249.853 259.849 1.00 54.11 364 SER F C 1
ATOM 14414 O O . SER E 3 364 ? 151.555 249.610 261.027 1.00 54.11 364 SER F O 1
ATOM 14417 N N . ALA E 3 365 ? 150.935 250.342 258.987 1.00 49.72 365 ALA F N 1
ATOM 14418 C CA . ALA E 3 365 ? 149.553 250.585 259.375 1.00 49.72 365 ALA F CA 1
ATOM 14419 C C . ALA E 3 365 ? 148.672 250.527 258.139 1.00 49.72 365 ALA F C 1
ATOM 14420 O O . ALA E 3 365 ? 148.938 251.220 257.154 1.00 49.72 365 ALA F O 1
ATOM 14422 N N . THR E 3 366 ? 147.629 249.706 258.197 1.00 47.27 366 THR F N 1
ATOM 14423 C CA . THR E 3 366 ? 146.659 249.588 257.117 1.00 47.27 366 THR F CA 1
ATOM 14424 C C . THR E 3 366 ? 145.399 250.349 257.508 1.00 47.27 366 THR F C 1
ATOM 14425 O O . THR E 3 366 ? 144.822 250.096 258.570 1.00 47.27 366 THR F O 1
ATOM 14429 N N . PHE E 3 367 ? 144.977 251.272 256.654 1.00 45.56 367 PHE F N 1
ATOM 14430 C CA . PHE E 3 367 ? 143.840 252.133 256.933 1.00 45.56 367 PHE F CA 1
ATOM 14431 C C . PHE E 3 367 ? 142.606 251.626 256.202 1.00 45.56 367 PHE F C 1
ATOM 14432 O O . PHE E 3 367 ? 142.684 251.220 255.040 1.00 45.56 367 PHE F O 1
ATOM 14440 N N . ILE E 3 368 ? 141.470 251.636 256.896 1.00 44.85 368 ILE F N 1
ATOM 14441 C CA . ILE E 3 368 ? 140.180 251.279 256.315 1.00 44.85 368 ILE F CA 1
ATOM 14442 C C . ILE E 3 368 ? 139.193 252.359 256.734 1.00 44.85 368 ILE F C 1
ATOM 14443 O O . ILE E 3 368 ? 138.861 252.470 257.919 1.00 44.85 368 ILE F O 1
ATOM 14448 N N . GLY E 3 369 ? 138.726 253.153 255.776 1.00 47.02 369 GLY F N 1
ATOM 14449 C CA . GLY E 3 369 ? 137.840 254.270 256.051 1.00 47.02 369 GLY F CA 1
ATOM 14450 C C . GLY E 3 369 ? 136.474 254.052 255.422 1.00 47.02 369 GLY F C 1
ATOM 14451 O O . GLY E 3 369 ? 136.371 253.673 254.256 1.00 47.02 369 GLY F O 1
ATOM 14452 N N . ASN E 3 370 ? 135.437 254.299 256.213 1.00 49.07 370 ASN F N 1
ATOM 14453 C CA . ASN E 3 370 ? 134.048 254.214 255.769 1.00 49.07 370 ASN F CA 1
ATOM 14454 C C . ASN E 3 370 ? 133.499 255.638 255.744 1.00 49.07 370 ASN F C 1
ATOM 14455 O O . ASN E 3 370 ? 132.930 256.117 256.725 1.00 49.07 370 ASN F O 1
ATOM 14460 N N . SER E 3 371 ? 133.672 256.311 254.612 1.00 54.70 371 SER F N 1
ATOM 14461 C CA . SER E 3 371 ? 133.274 257.699 254.457 1.00 54.70 371 SER F CA 1
ATOM 14462 C C . SER E 3 371 ? 132.167 257.823 253.421 1.00 54.70 371 SER F C 1
ATOM 14463 O O . SER E 3 371 ? 132.029 256.981 252.529 1.00 54.70 371 SER F O 1
ATOM 14466 N N . THR E 3 372 ? 131.376 258.889 253.549 1.00 58.90 372 THR F N 1
ATOM 14467 C CA . THR E 3 372 ? 130.322 259.167 252.584 1.00 58.90 372 THR F CA 1
ATOM 14468 C C . THR E 3 372 ? 130.866 259.615 251.235 1.00 58.90 372 THR F C 1
ATOM 14469 O O . THR E 3 372 ? 130.093 259.712 250.277 1.00 58.90 372 THR F O 1
ATOM 14473 N N . ALA E 3 373 ? 132.168 25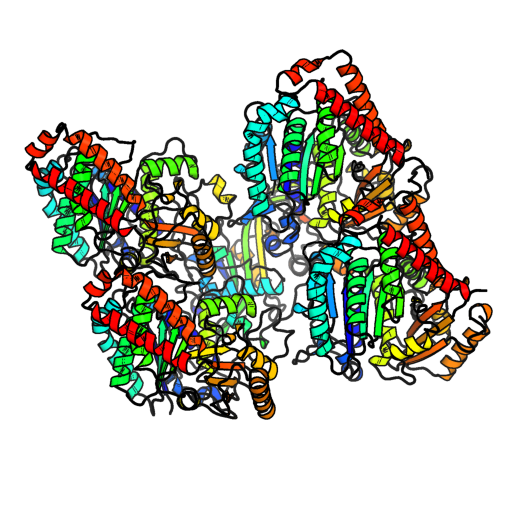9.893 251.137 1.00 59.85 373 ALA F N 1
ATOM 14474 C CA . ALA E 3 373 ? 132.759 260.260 249.857 1.00 59.85 373 ALA F CA 1
ATOM 14475 C C . ALA E 3 373 ? 132.739 259.108 248.862 1.00 59.85 373 ALA F C 1
ATOM 14476 O O . ALA E 3 373 ? 132.887 259.346 247.660 1.00 59.85 373 ALA F O 1
ATOM 14478 N N . ILE E 3 374 ? 132.552 257.873 249.334 1.00 57.84 374 ILE F N 1
ATOM 14479 C CA . ILE E 3 374 ? 132.434 256.725 248.438 1.00 57.84 374 ILE F CA 1
ATOM 14480 C C . ILE E 3 374 ? 131.294 256.923 247.451 1.00 57.84 374 ILE F C 1
ATOM 14481 O O . ILE E 3 374 ? 131.335 256.406 246.328 1.00 57.84 374 ILE F O 1
ATOM 14486 N N . GLN E 3 375 ? 130.284 257.708 247.828 1.00 61.58 375 GLN F N 1
ATOM 14487 C CA . GLN E 3 375 ? 129.158 257.955 246.938 1.00 61.58 375 GLN F CA 1
ATOM 14488 C C . GLN E 3 375 ? 129.575 258.633 245.640 1.00 61.58 375 GLN F C 1
ATOM 14489 O O . GLN E 3 375 ? 128.820 258.584 244.667 1.00 61.58 375 GLN F O 1
ATOM 14495 N N . GLU E 3 376 ? 130.752 259.265 245.600 1.00 62.11 376 GLU F N 1
ATOM 14496 C CA . GLU E 3 376 ? 131.184 259.949 244.383 1.00 62.11 376 GLU F CA 1
ATOM 14497 C C . GLU E 3 376 ? 131.413 258.968 243.239 1.00 62.11 376 GLU F C 1
ATOM 14498 O O . GLU E 3 376 ? 131.026 259.240 242.094 1.00 62.11 376 GLU F O 1
ATOM 14504 N N . LEU E 3 377 ? 132.048 257.829 243.524 1.00 59.67 377 LEU F N 1
ATOM 14505 C CA . LEU E 3 377 ? 132.296 256.839 242.481 1.00 59.67 377 LEU F CA 1
ATOM 14506 C C . LEU E 3 377 ? 130.987 256.326 241.900 1.00 59.67 377 LEU F C 1
ATOM 14507 O O . LEU E 3 377 ? 130.828 256.226 240.677 1.00 59.67 377 LEU F O 1
ATOM 14512 N N . PHE E 3 378 ? 130.028 256.008 242.770 1.00 58.36 378 PHE F N 1
ATOM 14513 C CA . PHE E 3 378 ? 128.745 255.508 242.298 1.00 58.36 378 PHE F CA 1
ATOM 14514 C C . PHE E 3 378 ? 127.950 256.592 241.587 1.00 58.36 378 PHE F C 1
ATOM 14515 O O . PHE E 3 378 ? 127.205 256.291 240.654 1.00 58.36 378 PHE F O 1
ATOM 14523 N N . LYS E 3 379 ? 128.103 257.853 241.996 1.00 59.45 379 LYS F N 1
ATOM 14524 C CA . LYS E 3 379 ? 127.446 258.941 241.282 1.00 59.45 379 LYS F CA 1
ATOM 14525 C C . LYS E 3 379 ? 127.991 259.076 239.867 1.00 59.45 379 LYS F C 1
ATOM 14526 O O . LYS E 3 379 ? 127.224 259.247 238.913 1.00 59.45 379 LYS F O 1
ATOM 14532 N N . ARG E 3 380 ? 129.314 258.994 239.710 1.00 58.98 380 ARG F N 1
ATOM 14533 C CA . ARG E 3 380 ? 129.900 259.048 238.373 1.00 58.98 380 ARG F CA 1
ATOM 14534 C C . ARG E 3 380 ? 129.458 257.859 237.528 1.00 58.98 380 ARG F C 1
ATOM 14535 O O . ARG E 3 380 ? 129.117 258.012 236.345 1.00 58.98 380 ARG F O 1
ATOM 14543 N N . ILE E 3 381 ? 129.458 256.664 238.123 1.00 55.89 381 ILE F N 1
ATOM 14544 C CA . ILE E 3 381 ? 129.039 255.470 237.395 1.00 55.89 381 ILE F CA 1
ATOM 14545 C C . ILE E 3 381 ? 127.582 255.592 236.970 1.00 55.89 381 ILE F C 1
ATOM 14546 O O . ILE E 3 381 ? 127.218 255.231 235.847 1.00 55.89 381 ILE F O 1
ATOM 14551 N N . SER E 3 382 ? 126.727 256.108 237.856 1.00 57.79 382 SER F N 1
ATOM 14552 C CA . SER E 3 382 ? 125.320 256.286 237.521 1.00 57.79 382 SER F CA 1
ATOM 14553 C C . SER E 3 382 ? 125.135 257.333 236.432 1.00 57.79 382 SER F C 1
ATOM 14554 O O . SER E 3 382 ? 124.257 257.192 235.577 1.00 57.79 382 SER F O 1
ATOM 14557 N N . GLU E 3 383 ? 125.939 258.398 236.453 1.00 59.13 383 GLU F N 1
ATOM 14558 C CA . GLU E 3 383 ? 125.861 259.394 235.389 1.00 59.13 383 GLU F CA 1
ATOM 14559 C C . GLU E 3 383 ? 126.192 258.774 234.038 1.00 59.13 383 GLU F C 1
ATOM 14560 O O . GLU E 3 383 ? 125.467 258.971 233.055 1.00 59.13 383 GLU F O 1
ATOM 14566 N N . GLN E 3 384 ? 127.280 258.003 233.975 1.00 55.20 384 GLN F N 1
ATOM 14567 C CA . GLN E 3 384 ? 127.636 257.342 232.721 1.00 55.20 384 GLN F CA 1
ATOM 14568 C C . GLN E 3 384 ? 126.567 256.336 232.302 1.00 55.20 384 GLN F C 1
ATOM 14569 O O . GLN E 3 384 ? 126.222 256.232 231.114 1.00 55.20 384 GLN F O 1
ATOM 14575 N N . PHE E 3 385 ? 126.034 255.584 233.269 1.00 53.56 385 PHE F N 1
ATOM 14576 C CA . PHE E 3 385 ? 125.002 254.599 232.975 1.00 53.56 385 PHE F CA 1
ATOM 14577 C C . PHE E 3 385 ? 123.766 255.264 232.394 1.00 53.56 385 PHE F C 1
ATOM 14578 O O . PHE E 3 385 ? 123.197 254.780 231.415 1.00 53.56 385 PHE F O 1
ATOM 14586 N N . THR E 3 386 ? 123.328 256.370 232.994 1.00 56.22 386 THR F N 1
ATOM 14587 C CA . THR E 3 386 ? 122.168 257.083 232.472 1.00 56.22 386 THR F CA 1
ATOM 14588 C C . THR E 3 386 ? 122.455 257.658 231.094 1.00 56.22 386 THR F C 1
ATOM 14589 O O . THR E 3 386 ? 121.589 257.627 230.210 1.00 56.22 386 THR F O 1
ATOM 14593 N N . ALA E 3 387 ? 123.670 258.173 230.887 1.00 56.17 387 ALA F N 1
ATOM 14594 C CA . ALA E 3 387 ? 124.019 258.739 229.590 1.00 56.17 387 ALA F CA 1
ATOM 14595 C C . ALA E 3 387 ? 123.919 257.695 228.487 1.00 56.17 387 ALA F C 1
ATOM 14596 O O . ALA E 3 387 ? 123.403 257.981 227.401 1.00 56.17 387 ALA F O 1
ATOM 14598 N N . MET E 3 388 ? 124.404 256.477 228.740 1.00 54.32 388 MET F N 1
ATOM 14599 C CA . MET E 3 388 ? 124.281 255.454 227.703 1.00 54.32 388 MET F CA 1
ATOM 14600 C C . MET E 3 388 ? 122.896 254.817 227.656 1.00 54.32 388 MET F C 1
ATOM 14601 O O . MET E 3 388 ? 122.471 254.361 226.589 1.00 54.32 388 MET F O 1
ATOM 14606 N N . PHE E 3 389 ? 122.180 254.769 228.778 1.00 55.35 389 PHE F N 1
ATOM 14607 C CA . PHE E 3 389 ? 120.880 254.116 228.823 1.00 55.35 389 PHE F CA 1
ATOM 14608 C C . PHE E 3 389 ? 119.767 254.982 228.258 1.00 55.35 389 PHE F C 1
ATOM 14609 O O . PHE E 3 389 ? 118.710 254.452 227.900 1.00 55.35 389 PHE F O 1
ATOM 14617 N N . ARG E 3 390 ? 119.976 256.297 228.175 1.00 59.10 390 ARG F N 1
ATOM 14618 C CA . ARG E 3 390 ? 118.971 257.159 227.566 1.00 59.10 390 ARG F CA 1
ATOM 14619 C C . ARG E 3 390 ? 118.762 256.823 226.096 1.00 59.10 390 ARG F C 1
ATOM 14620 O O . ARG E 3 390 ? 117.676 257.055 225.554 1.00 59.10 390 ARG F O 1
ATOM 14628 N N . ARG E 3 391 ? 119.781 256.268 225.439 1.00 59.04 391 ARG F N 1
ATOM 14629 C CA . ARG E 3 391 ? 119.722 255.974 224.013 1.00 59.04 391 ARG F CA 1
ATOM 14630 C C . ARG E 3 391 ? 119.809 254.485 223.701 1.00 59.04 391 ARG F C 1
ATOM 14631 O O . ARG E 3 391 ? 119.898 254.124 222.521 1.00 59.04 391 ARG F O 1
ATOM 14639 N N . LYS E 3 392 ? 119.780 253.617 224.713 1.00 55.97 392 LYS F N 1
ATOM 14640 C CA . LYS E 3 392 ? 119.953 252.175 224.521 1.00 55.97 392 LYS F CA 1
ATOM 14641 C C . LYS E 3 392 ? 121.255 251.890 223.775 1.00 55.97 392 LYS F C 1
ATOM 14642 O O . LYS E 3 392 ? 121.277 251.220 222.740 1.00 55.97 392 LYS F O 1
ATOM 14648 N N . ALA E 3 393 ? 122.355 252.410 224.323 1.00 51.57 393 ALA F N 1
ATOM 14649 C CA . ALA E 3 393 ? 123.592 252.531 223.556 1.00 51.57 393 ALA F CA 1
ATOM 14650 C C . ALA E 3 393 ? 124.136 251.172 223.134 1.00 51.57 393 ALA F C 1
ATOM 14651 O O . ALA E 3 393 ? 124.411 250.946 221.952 1.00 51.57 393 ALA F O 1
ATOM 14653 N N . PHE E 3 394 ? 124.302 250.251 224.085 1.00 47.69 394 PHE F N 1
ATOM 14654 C CA . PHE E 3 394 ? 124.919 248.961 223.793 1.00 47.69 394 PHE F CA 1
ATOM 14655 C C . PHE E 3 394 ? 124.075 247.798 224.298 1.00 47.69 394 PHE F C 1
ATOM 14656 O O . PHE E 3 394 ? 124.613 246.718 224.557 1.00 47.69 394 PHE F O 1
ATOM 14664 N N . LEU E 3 395 ? 122.767 247.991 224.439 1.00 51.98 395 LEU F N 1
ATOM 14665 C CA . LEU E 3 395 ? 121.941 247.020 225.143 1.00 51.98 395 LEU F CA 1
ATOM 14666 C C . LEU E 3 395 ? 121.615 245.781 224.325 1.00 51.98 395 LEU F C 1
ATOM 14667 O O . LEU E 3 395 ? 121.135 244.801 224.902 1.00 51.98 395 LEU F O 1
ATOM 14672 N N . HIS E 3 396 ? 121.845 245.787 223.012 1.00 49.83 396 HIS F N 1
ATOM 14673 C CA . HIS E 3 396 ? 121.511 244.600 222.233 1.00 49.83 396 HIS F CA 1
ATOM 14674 C C . HIS E 3 396 ? 122.406 243.423 222.600 1.00 49.83 396 HIS F C 1
ATOM 14675 O O . HIS E 3 396 ? 121.943 242.277 222.611 1.00 49.83 396 HIS F O 1
ATOM 14682 N N . TRP E 3 397 ? 123.667 243.688 222.949 1.00 48.01 397 TRP F N 1
ATOM 14683 C CA . TRP E 3 397 ? 124.555 242.616 223.389 1.00 48.01 397 TRP F CA 1
ATOM 14684 C C . TRP E 3 397 ? 124.039 241.958 224.662 1.00 48.01 397 TRP F C 1
ATOM 14685 O O . TRP E 3 397 ? 124.095 240.731 224.803 1.00 48.01 397 TRP F O 1
ATOM 14696 N N . TYR E 3 398 ? 123.538 242.759 225.604 1.00 48.66 398 TYR F N 1
ATOM 14697 C CA . TYR E 3 398 ? 123.041 242.204 226.858 1.00 48.66 398 TYR F CA 1
ATOM 14698 C C . TYR E 3 398 ? 121.700 241.508 226.667 1.00 48.66 398 TYR F C 1
ATOM 14699 O O . TYR E 3 398 ? 121.454 240.452 227.258 1.00 48.66 398 TYR F O 1
ATOM 14708 N N . THR E 3 399 ? 120.819 242.084 225.847 1.00 51.05 399 THR F N 1
ATOM 14709 C CA . THR E 3 399 ? 119.536 241.447 225.583 1.00 51.05 399 THR F CA 1
ATOM 14710 C C . THR E 3 399 ? 119.684 240.156 224.791 1.00 51.05 399 THR F C 1
ATOM 14711 O O . THR E 3 399 ? 118.812 239.286 224.884 1.00 51.05 399 THR F O 1
ATOM 14715 N N . GLY E 3 400 ? 120.763 240.005 224.020 1.00 53.47 400 GLY F N 1
ATOM 14716 C CA . GLY E 3 400 ? 120.971 238.764 223.299 1.00 53.47 400 GLY F CA 1
ATOM 14717 C C . GLY E 3 400 ? 121.248 237.570 224.188 1.00 53.47 400 GLY F C 1
ATOM 14718 O O . GLY E 3 400 ? 121.125 236.430 223.731 1.00 53.47 400 GLY F O 1
ATOM 14719 N N . GLU E 3 401 ? 121.617 237.804 225.446 1.00 53.96 401 GLU F N 1
ATOM 14720 C CA . GLU E 3 401 ? 121.906 236.734 226.391 1.00 53.96 401 GLU F CA 1
ATOM 14721 C C . GLU E 3 401 ? 120.733 236.435 227.315 1.00 53.96 401 GLU F C 1
ATOM 14722 O O . GLU E 3 401 ? 120.893 235.676 228.276 1.00 53.96 401 GLU F O 1
ATOM 14728 N N . GLY E 3 402 ? 119.565 237.015 227.051 1.00 59.39 402 GLY F N 1
ATOM 14729 C CA . GLY E 3 402 ? 118.365 236.740 227.804 1.00 59.39 402 GLY F CA 1
ATOM 14730 C C . GLY E 3 402 ? 118.004 237.784 228.839 1.00 59.39 402 GLY F C 1
ATOM 14731 O O . GLY E 3 402 ? 116.850 237.820 229.280 1.00 59.39 402 GLY F O 1
ATOM 14732 N N . MET E 3 403 ? 118.948 238.630 229.239 1.00 59.19 403 MET F N 1
ATOM 14733 C CA . MET E 3 403 ? 118.649 239.647 230.235 1.00 59.19 403 MET F CA 1
ATOM 14734 C C . MET E 3 403 ? 117.822 240.758 229.602 1.00 59.19 403 MET F C 1
ATOM 14735 O O . MET E 3 403 ? 118.151 241.250 228.519 1.00 59.19 403 MET F O 1
ATOM 14740 N N . ASP E 3 404 ? 116.747 241.152 230.275 1.00 62.71 404 ASP F N 1
ATOM 14741 C CA . ASP E 3 404 ? 115.814 242.116 229.717 1.00 62.71 404 ASP F CA 1
ATOM 14742 C C . ASP E 3 404 ? 116.173 243.537 230.140 1.00 62.71 404 ASP F C 1
ATOM 14743 O O . ASP E 3 404 ? 116.991 243.766 231.032 1.00 62.71 404 ASP F O 1
ATOM 14748 N N . GLU E 3 405 ? 115.540 244.504 229.472 1.00 64.32 405 GLU F N 1
ATOM 14749 C CA . GLU E 3 405 ? 115.777 245.913 229.763 1.00 64.32 405 GLU F CA 1
ATOM 14750 C C . GLU E 3 405 ? 115.287 246.310 231.149 1.00 64.32 405 GLU F C 1
ATOM 14751 O O . GLU E 3 405 ? 115.801 247.277 231.721 1.00 64.32 405 GLU F O 1
ATOM 14757 N N . MET E 3 406 ? 114.312 245.585 231.704 1.00 64.34 406 MET F N 1
ATOM 14758 C CA . MET E 3 406 ? 113.789 245.930 233.021 1.00 64.34 406 MET F CA 1
ATOM 14759 C C . MET E 3 406 ? 114.860 245.810 234.097 1.00 64.34 406 MET F C 1
ATOM 14760 O O . MET E 3 406 ? 114.858 246.580 235.064 1.00 64.34 406 MET F O 1
ATOM 14765 N N . GLU E 3 407 ? 115.785 244.860 233.944 1.00 58.57 407 GLU F N 1
ATOM 14766 C CA . GLU E 3 407 ? 116.831 244.671 234.943 1.00 58.57 407 GLU F CA 1
ATOM 14767 C C . GLU E 3 407 ? 117.726 245.899 235.049 1.00 58.57 407 GLU F C 1
ATOM 14768 O O . GLU E 3 407 ? 118.148 246.275 236.148 1.00 58.57 407 GLU F O 1
ATOM 14774 N N . PHE E 3 408 ? 118.032 246.534 233.916 1.00 56.51 408 PHE F N 1
ATOM 14775 C CA . PHE E 3 408 ? 118.881 247.721 233.942 1.00 56.51 408 PHE F CA 1
ATOM 14776 C C . PHE E 3 408 ? 118.227 248.854 234.721 1.00 56.51 408 PHE F C 1
ATOM 14777 O O . PHE E 3 408 ? 118.904 249.586 235.451 1.00 56.51 408 PHE F O 1
ATOM 14785 N N . THR E 3 409 ? 116.913 249.025 234.566 1.00 59.92 409 THR F N 1
ATOM 14786 C CA . THR E 3 409 ? 116.210 250.057 235.319 1.00 59.92 409 THR F CA 1
ATOM 14787 C C . THR E 3 409 ? 116.244 249.769 236.815 1.00 59.92 409 THR F C 1
ATOM 14788 O O . THR E 3 409 ? 116.462 250.678 237.625 1.00 59.92 409 THR F O 1
ATOM 14792 N N . GLU E 3 410 ? 116.024 248.511 237.200 1.00 60.64 410 GLU F N 1
ATOM 14793 C CA . GLU E 3 410 ? 116.067 248.151 238.614 1.00 60.64 410 GLU F CA 1
ATOM 14794 C C . GLU E 3 410 ? 117.466 248.330 239.189 1.00 60.64 410 GLU F C 1
ATOM 14795 O O . GLU E 3 410 ? 117.621 248.804 240.320 1.00 60.64 410 GLU F O 1
ATOM 14801 N N . ALA E 3 411 ? 118.495 247.952 238.428 1.00 58.00 411 ALA F N 1
ATOM 14802 C CA . ALA E 3 411 ? 119.864 248.096 238.910 1.00 58.00 411 ALA F CA 1
ATOM 14803 C C . ALA E 3 411 ? 120.222 249.559 239.132 1.00 58.00 411 ALA F C 1
ATOM 14804 O O . ALA E 3 411 ? 120.879 249.902 240.121 1.00 58.00 411 ALA F O 1
ATOM 14806 N N . GLU E 3 412 ? 119.805 250.438 238.219 1.00 60.23 412 GLU F N 1
ATOM 14807 C CA . GLU E 3 412 ? 120.100 251.858 238.374 1.00 60.23 412 GLU F CA 1
ATOM 14808 C C . GLU E 3 412 ? 119.333 252.462 239.542 1.00 60.23 412 GLU F C 1
ATOM 14809 O O . GLU E 3 412 ? 119.892 253.245 240.319 1.00 60.23 412 GLU F O 1
ATOM 14815 N N . SER E 3 413 ? 118.050 252.120 239.677 1.00 60.35 413 SER F N 1
ATOM 14816 C CA . SER E 3 413 ? 117.261 252.650 240.784 1.00 60.35 413 SER F CA 1
ATOM 14817 C C . SER E 3 413 ? 117.783 252.151 242.125 1.00 60.35 413 SER F C 1
ATOM 14818 O O . SER E 3 413 ? 117.881 252.924 243.084 1.00 60.35 413 SER F O 1
ATOM 14821 N N . ASN E 3 414 ? 118.119 250.863 242.211 1.00 60.16 414 ASN F N 1
ATOM 14822 C CA . ASN E 3 414 ? 118.647 250.318 243.458 1.00 60.16 414 ASN F CA 1
ATOM 14823 C C . ASN E 3 414 ? 120.005 250.920 243.794 1.00 60.16 414 ASN F C 1
ATOM 14824 O O . ASN E 3 414 ? 120.287 251.214 244.961 1.00 60.16 414 ASN F O 1
ATOM 14829 N N . MET E 3 415 ? 120.862 251.107 242.788 1.00 61.96 415 MET F N 1
ATOM 14830 C CA . MET E 3 415 ? 122.156 251.733 243.028 1.00 61.96 415 MET F CA 1
ATOM 14831 C C . MET E 3 415 ? 122.023 253.215 243.348 1.00 61.96 415 MET F C 1
ATOM 14832 O O . MET E 3 415 ? 122.879 253.763 244.049 1.00 61.96 415 MET F O 1
ATOM 14837 N N . ASN E 3 416 ? 120.974 253.873 242.852 1.00 61.99 416 ASN F N 1
ATOM 14838 C CA . ASN E 3 416 ? 120.741 255.266 243.213 1.00 61.99 416 ASN F CA 1
ATOM 14839 C C . ASN E 3 416 ? 120.360 255.406 244.680 1.00 61.99 416 ASN F C 1
ATOM 14840 O O . ASN E 3 416 ? 120.680 256.422 245.307 1.00 61.99 416 ASN F O 1
ATOM 14845 N N . ASP E 3 417 ? 119.672 254.407 245.238 1.00 61.54 417 ASP F N 1
ATOM 14846 C CA . ASP E 3 417 ? 119.358 254.431 246.662 1.00 61.54 417 ASP F CA 1
ATOM 14847 C C . ASP E 3 417 ? 120.626 254.382 247.504 1.00 61.54 417 ASP F C 1
ATOM 14848 O O . ASP E 3 417 ? 120.709 255.028 248.554 1.00 61.54 417 ASP F O 1
ATOM 14853 N N . LEU E 3 418 ? 121.623 253.615 247.058 1.00 59.52 418 LEU F N 1
ATOM 14854 C CA . LEU E 3 418 ? 122.880 253.525 247.792 1.00 59.52 418 LEU F CA 1
ATOM 14855 C C . LEU E 3 418 ? 123.569 254.880 247.877 1.00 59.52 418 LEU F C 1
ATOM 14856 O O . LEU E 3 418 ? 124.136 255.233 248.917 1.00 59.52 418 LEU F O 1
ATOM 14861 N N . VAL E 3 419 ? 123.538 255.650 246.788 1.00 60.59 419 VAL F N 1
ATOM 14862 C CA . VAL E 3 419 ? 124.130 256.985 246.802 1.00 60.59 419 VAL F CA 1
ATOM 14863 C C . VAL E 3 419 ? 123.410 257.876 247.804 1.00 60.59 419 VAL F C 1
ATOM 14864 O O . VAL E 3 419 ? 124.043 258.608 248.575 1.00 60.59 419 VAL F O 1
ATOM 14868 N N . SER E 3 420 ? 122.076 257.825 247.813 1.00 61.96 420 SER F N 1
ATOM 14869 C CA . SER E 3 420 ? 121.303 258.693 248.695 1.00 61.96 420 SER F CA 1
ATOM 14870 C C . SER E 3 420 ? 121.563 258.373 250.162 1.00 61.96 420 SER F C 1
ATOM 14871 O O . SER E 3 420 ? 121.636 259.281 250.998 1.00 61.96 420 SER F O 1
ATOM 14874 N N . GLU E 3 421 ? 121.697 257.087 250.494 1.00 61.63 421 GLU F N 1
ATOM 14875 C CA . GLU E 3 421 ? 121.877 256.698 251.890 1.00 61.63 421 GLU F CA 1
ATOM 14876 C C . GLU E 3 421 ? 123.185 257.236 252.455 1.00 61.63 421 GLU F C 1
ATOM 14877 O O . GLU E 3 421 ? 123.228 257.691 253.604 1.00 61.63 421 GLU F O 1
ATOM 14883 N N . TYR E 3 422 ? 124.264 257.188 251.672 1.00 59.29 422 TYR F N 1
ATOM 14884 C CA . TYR E 3 422 ? 125.507 257.815 252.111 1.00 59.29 422 TYR F CA 1
ATOM 14885 C C . TYR E 3 422 ? 125.351 259.325 252.231 1.00 59.29 422 TYR F C 1
ATOM 14886 O O . TYR E 3 422 ? 125.864 259.934 253.177 1.00 59.29 422 TYR F O 1
ATOM 14895 N N . GLN E 3 423 ? 124.652 259.948 251.281 1.00 63.66 423 GLN F N 1
ATOM 14896 C CA . GLN E 3 423 ? 124.384 261.377 251.372 1.00 63.66 423 GLN F CA 1
ATOM 14897 C C . GLN E 3 423 ? 123.463 261.713 252.537 1.00 63.66 423 GLN F C 1
ATOM 14898 O O . GLN E 3 423 ? 123.460 262.857 253.002 1.00 63.66 423 GLN F O 1
ATOM 14904 N N . GLN E 3 424 ? 122.693 260.738 253.025 1.00 62.35 424 GLN F N 1
ATOM 14905 C CA . GLN E 3 424 ? 121.788 260.993 254.141 1.00 62.35 424 GLN F CA 1
ATOM 14906 C C . GLN E 3 424 ? 122.554 261.391 255.396 1.00 62.35 424 GLN F C 1
ATOM 14907 O O . GLN E 3 424 ? 122.138 262.298 256.125 1.00 62.35 424 GLN F O 1
ATOM 14913 N N . TYR E 3 425 ? 123.677 260.729 255.661 1.00 62.03 425 TYR F N 1
ATOM 14914 C CA . TYR E 3 425 ? 124.473 260.985 256.852 1.00 62.03 425 TYR F CA 1
ATOM 14915 C C . TYR E 3 425 ? 125.613 261.963 256.603 1.00 62.03 425 TYR F C 1
ATOM 14916 O O . TYR E 3 425 ? 126.462 262.143 257.481 1.00 62.03 425 TYR F O 1
ATOM 14925 N N . GLN E 3 426 ? 125.653 262.593 255.433 1.00 68.37 426 GLN F N 1
ATOM 14926 C CA . GLN E 3 426 ? 126.648 263.608 255.115 1.00 68.37 426 GLN F CA 1
ATOM 14927 C C . GLN E 3 426 ? 126.008 264.984 255.251 1.00 68.37 426 GLN F C 1
ATOM 14928 O O . GLN E 3 426 ? 124.980 265.259 254.623 1.00 68.37 426 GLN F O 1
ATOM 14934 N N . GLU E 3 427 ? 126.614 265.841 256.065 1.00 74.25 427 GLU F N 1
ATOM 14935 C CA . GLU E 3 427 ? 126.087 267.182 256.287 1.00 74.25 427 GLU F CA 1
ATOM 14936 C C . GLU E 3 427 ? 126.828 268.212 255.442 1.00 74.25 427 GLU F C 1
ATOM 14937 O O . GLU E 3 427 ? 128.006 268.044 255.127 1.00 74.25 427 GLU F O 1
ATOM 14943 N N . THR F 2 214 ? 163.044 233.597 213.369 1.00 83.37 214 THR I N 1
ATOM 14944 C CA . THR F 2 214 ? 162.556 234.426 214.465 1.00 83.37 214 THR I CA 1
ATOM 14945 C C . THR F 2 214 ? 161.428 233.732 215.221 1.00 83.37 214 THR I C 1
ATOM 14946 O O . THR F 2 214 ? 160.919 232.699 214.787 1.00 83.37 214 THR I O 1
ATOM 14950 N N . SER F 2 215 ? 161.042 234.310 216.354 1.00 82.00 215 SER I N 1
ATOM 14951 C CA . SER F 2 215 ? 159.996 233.753 217.199 1.00 82.00 215 SER I CA 1
ATOM 14952 C C . SER F 2 215 ? 159.450 234.869 218.078 1.00 82.00 215 SER I C 1
ATOM 14953 O O . SER F 2 215 ? 160.119 235.891 218.270 1.00 82.00 215 SER I O 1
ATOM 14956 N N . PRO F 2 216 ? 158.237 234.712 218.611 1.00 81.45 216 PRO I N 1
ATOM 14957 C CA . PRO F 2 216 ? 157.706 235.727 219.529 1.00 81.45 216 PRO I CA 1
ATOM 14958 C C . PRO F 2 216 ? 158.591 235.886 220.755 1.00 81.45 216 PRO I C 1
ATOM 14959 O O . PRO F 2 216 ? 159.174 234.925 221.260 1.00 81.45 216 PRO I O 1
ATOM 14963 N N . ILE F 2 217 ? 158.685 237.124 221.232 1.00 83.19 217 ILE I N 1
ATOM 14964 C CA . ILE F 2 217 ? 159.584 237.493 222.319 1.00 83.19 217 ILE I CA 1
ATOM 14965 C C . ILE F 2 217 ? 158.747 237.937 223.508 1.00 83.19 217 ILE I C 1
ATOM 14966 O O . ILE F 2 217 ? 157.883 238.811 223.373 1.00 83.19 217 ILE I O 1
ATOM 14971 N N . GLY F 2 218 ? 159.002 237.336 224.668 1.00 84.21 218 GLY I N 1
ATOM 14972 C CA . GLY F 2 218 ? 158.342 237.743 225.895 1.00 84.21 218 GLY I CA 1
ATOM 14973 C C . GLY F 2 218 ? 159.051 238.931 226.526 1.00 84.21 218 GLY I C 1
ATOM 14974 O O . GLY F 2 218 ? 160.259 239.103 226.374 1.00 84.21 218 GLY I O 1
ATOM 14975 N N . ARG F 2 219 ? 158.281 239.749 227.236 1.00 80.53 219 ARG I N 1
ATOM 14976 C CA . ARG F 2 219 ? 158.792 240.953 227.874 1.00 80.53 219 ARG I CA 1
ATOM 14977 C C . ARG F 2 219 ? 158.809 240.783 229.387 1.00 80.53 219 ARG I C 1
ATOM 14978 O O . ARG F 2 219 ? 157.850 240.276 229.976 1.00 80.53 219 ARG I O 1
ATOM 14986 N N . ASN F 2 220 ? 159.908 241.211 230.009 1.00 86.55 220 ASN I N 1
ATOM 14987 C CA . ASN F 2 220 ? 160.060 241.131 231.454 1.00 86.55 220 ASN I CA 1
ATOM 14988 C C . ASN F 2 220 ? 159.766 242.445 232.165 1.00 86.55 220 ASN I C 1
ATOM 14989 O O . ASN F 2 220 ? 159.513 242.430 233.374 1.00 86.55 220 ASN I O 1
ATOM 14994 N N . ARG F 2 221 ? 159.799 243.570 231.452 1.00 83.46 221 ARG I N 1
ATOM 14995 C CA . ARG F 2 221 ? 159.463 244.848 232.073 1.00 83.46 221 ARG I CA 1
ATOM 14996 C C . ARG F 2 221 ? 158.067 244.878 232.686 1.00 83.46 221 ARG I C 1
ATOM 14997 O O . ARG F 2 221 ? 157.931 245.414 233.800 1.00 83.46 221 ARG I O 1
ATOM 14999 N N . PRO F 2 222 ? 157.010 244.361 232.048 1.00 81.26 222 PRO I N 1
ATOM 15000 C CA . PRO F 2 222 ? 155.691 244.385 232.701 1.00 81.26 222 PRO I CA 1
ATOM 15001 C C . PRO F 2 222 ? 155.630 243.601 233.999 1.00 81.26 222 PRO I C 1
ATOM 15002 O O . PRO F 2 222 ? 154.740 243.861 234.818 1.00 81.26 222 PRO I O 1
ATOM 15006 N N . ARG F 2 223 ? 156.582 242.694 234.211 1.00 83.76 223 ARG I N 1
ATOM 15007 C CA . ARG F 2 223 ? 156.549 241.842 235.423 1.00 83.76 223 ARG I CA 1
ATOM 15008 C C . ARG F 2 223 ? 157.254 242.535 236.573 1.00 83.76 223 ARG I C 1
ATOM 15009 O O . ARG F 2 223 ? 157.125 242.032 237.688 1.00 83.76 223 ARG I O 1
ATOM 15017 N N . HIS F 2 224 ? 157.963 243.636 236.324 1.00 82.12 224 HIS I N 1
ATOM 15018 C CA . HIS F 2 224 ? 158.748 244.288 237.362 1.00 82.12 224 HIS I CA 1
ATOM 15019 C C . HIS F 2 224 ? 157.850 244.771 238.492 1.00 82.12 224 HIS I C 1
ATOM 15020 O O . HIS F 2 224 ? 156.755 245.290 238.261 1.00 82.12 224 HIS I O 1
ATOM 15027 N N . ASP F 2 225 ? 158.321 244.596 239.724 1.00 67.61 225 ASP I N 1
ATOM 15028 C CA . ASP F 2 225 ? 157.612 245.032 240.924 1.00 67.61 225 ASP I CA 1
ATOM 15029 C C . ASP F 2 225 ? 158.520 246.011 241.662 1.00 67.61 225 ASP I C 1
ATOM 15030 O O . ASP F 2 225 ? 159.362 245.609 242.469 1.00 67.61 225 ASP I O 1
ATOM 15035 N N . SER F 2 226 ? 158.350 247.302 241.376 1.00 65.80 226 SER I N 1
ATOM 15036 C CA . SER F 2 226 ? 159.181 248.320 242.004 1.00 65.80 226 SER I CA 1
ATOM 15037 C C . SER F 2 226 ? 158.789 248.571 243.453 1.00 65.80 226 SER I C 1
ATOM 15038 O O . SER F 2 226 ? 159.640 248.958 244.261 1.00 65.80 226 SER I O 1
ATOM 15041 N N . VAL F 2 227 ? 157.517 248.361 243.799 1.00 64.82 227 VAL I N 1
ATOM 15042 C CA . VAL F 2 227 ? 157.056 248.631 245.157 1.00 64.82 227 VAL I CA 1
ATOM 15043 C C . VAL F 2 227 ? 157.696 247.672 246.152 1.00 64.82 227 VAL I C 1
ATOM 15044 O O . VAL F 2 227 ? 157.930 248.037 247.311 1.00 64.82 227 VAL I O 1
ATOM 15048 N N . ALA F 2 228 ? 158.003 246.445 245.724 1.00 67.61 228 ALA I N 1
ATOM 15049 C CA . ALA F 2 228 ? 158.573 245.460 246.639 1.00 67.61 228 ALA I CA 1
ATOM 15050 C C . ALA F 2 228 ? 159.880 245.955 247.244 1.00 67.61 228 ALA I C 1
ATOM 15051 O O . ALA F 2 228 ? 160.129 245.770 248.441 1.00 67.61 228 ALA I O 1
ATOM 15053 N N . ASP F 2 229 ? 160.730 246.587 246.433 1.00 71.06 229 ASP I N 1
ATOM 15054 C CA . ASP F 2 229 ? 161.970 247.143 246.960 1.00 71.06 229 ASP I CA 1
ATOM 15055 C C . ASP F 2 229 ? 161.719 248.401 247.783 1.00 71.06 229 ASP I C 1
ATOM 15056 O O . ASP F 2 229 ? 162.518 248.731 248.666 1.00 71.06 229 ASP I O 1
ATOM 15061 N N . LEU F 2 230 ? 160.625 249.115 247.508 1.00 67.46 230 LEU I N 1
ATOM 15062 C CA . LEU F 2 230 ? 160.361 250.365 248.213 1.00 67.46 230 LEU I CA 1
ATOM 15063 C C . LEU F 2 230 ? 159.873 250.127 249.635 1.00 67.46 230 LEU I C 1
ATOM 15064 O O . LEU F 2 230 ? 160.169 250.927 250.530 1.00 67.46 230 LEU I O 1
ATOM 15069 N N . MET F 2 231 ? 159.117 249.051 249.864 1.00 70.91 231 MET I N 1
ATOM 15070 C CA . MET F 2 231 ? 158.611 248.780 251.206 1.00 70.91 231 MET I CA 1
ATOM 15071 C C . MET F 2 231 ? 159.741 248.450 252.173 1.00 70.91 231 MET I C 1
ATOM 15072 O O . MET F 2 231 ? 159.733 248.904 253.323 1.00 70.91 231 MET I O 1
ATOM 15077 N N . ARG F 2 232 ? 160.720 247.669 251.728 1.00 77.20 232 ARG I N 1
ATOM 15078 C CA . ARG F 2 232 ? 161.810 247.219 252.591 1.00 77.20 232 ARG I CA 1
ATOM 15079 C C . ARG F 2 232 ? 162.817 248.351 252.745 1.00 77.20 232 ARG I C 1
ATOM 15080 O O . ARG F 2 232 ? 163.754 248.492 251.958 1.00 77.20 232 ARG I O 1
ATOM 15088 N N . GLN F 2 233 ? 162.621 249.176 253.779 1.00 80.13 233 GLN I N 1
ATOM 15089 C CA . GLN F 2 233 ? 163.595 250.224 254.067 1.00 80.13 233 GLN I CA 1
ATOM 15090 C C . GLN F 2 233 ? 164.925 249.641 254.522 1.00 80.13 233 GLN I C 1
ATOM 15091 O O . GLN F 2 233 ? 165.978 250.241 254.281 1.00 80.13 233 GLN I O 1
ATOM 15097 N N . ASP F 2 234 ? 164.896 248.481 255.183 1.00 85.68 234 ASP I N 1
ATOM 15098 C CA . ASP F 2 234 ? 166.130 247.833 255.608 1.00 85.68 234 ASP I CA 1
ATOM 15099 C C . ASP F 2 234 ? 166.978 247.381 254.428 1.00 85.68 234 ASP I C 1
ATOM 15100 O O . ASP F 2 234 ? 168.182 247.158 254.593 1.00 85.68 234 ASP I O 1
ATOM 15105 N N . MET F 2 235 ? 166.381 247.243 253.246 1.00 86.19 235 MET I N 1
ATOM 15106 C CA . MET F 2 235 ? 167.094 246.811 252.052 1.00 86.19 235 MET I CA 1
ATOM 15107 C C . MET F 2 235 ? 167.786 247.957 251.326 1.00 86.19 235 MET I C 1
ATOM 15108 O O . MET F 2 235 ? 168.478 247.711 250.332 1.00 86.19 235 MET I O 1
ATOM 15110 N N . LEU F 2 236 ? 167.614 249.193 251.786 1.00 85.37 236 LEU I N 1
ATOM 15111 C CA . LEU F 2 236 ? 168.302 250.319 251.173 1.00 85.37 236 LEU I CA 1
ATOM 15112 C C . LEU F 2 236 ? 169.803 250.217 251.414 1.00 85.37 236 LEU I C 1
ATOM 15113 O O . LEU F 2 236 ? 170.250 249.823 252.495 1.00 85.37 236 LEU I O 1
ATOM 15115 N N . ALA F 2 237 ? 170.584 250.574 250.395 1.00 86.40 237 ALA I N 1
ATOM 15116 C CA . ALA F 2 237 ? 172.038 250.464 250.470 1.00 86.40 237 ALA I CA 1
ATOM 15117 C C . ALA F 2 237 ? 172.675 251.744 251.006 1.00 86.40 237 ALA I C 1
ATOM 15118 O O . ALA F 2 237 ? 173.383 251.716 252.017 1.00 86.40 237 ALA I O 1
ATOM 15120 N N . GLY F 2 238 ? 172.428 252.870 250.342 1.00 84.39 238 GLY I N 1
ATOM 15121 C CA . GLY F 2 238 ? 173.041 254.116 250.755 1.00 84.39 238 GLY I CA 1
ATOM 15122 C C . GLY F 2 238 ? 174.505 254.247 250.405 1.00 84.39 238 GLY I C 1
ATOM 15123 O O . GLY F 2 238 ? 175.218 255.026 251.043 1.00 84.39 238 GLY I O 1
ATOM 15124 N N . VAL F 2 239 ? 174.977 253.504 249.407 1.00 85.78 239 VAL I N 1
ATOM 15125 C CA . VAL F 2 239 ? 176.372 253.525 248.984 1.00 85.78 239 VAL I CA 1
ATOM 15126 C C . VAL F 2 239 ? 176.424 253.988 247.535 1.00 85.78 239 VAL I C 1
ATOM 15127 O O . VAL F 2 239 ? 175.692 253.467 246.686 1.00 85.78 239 VAL I O 1
ATOM 15131 N N . ARG F 2 240 ? 177.287 254.961 247.255 1.00 81.11 240 ARG I N 1
ATOM 15132 C CA . ARG F 2 240 ? 177.450 255.508 245.918 1.00 81.11 240 ARG I CA 1
ATOM 15133 C C . ARG F 2 240 ? 178.860 255.239 245.412 1.00 81.11 240 ARG I C 1
ATOM 15134 O O . ARG F 2 240 ? 179.817 255.180 246.189 1.00 81.11 240 ARG I O 1
ATOM 15142 N N . ALA F 2 241 ? 178.976 255.073 244.097 1.00 87.71 241 ALA I N 1
ATOM 15143 C CA . ALA F 2 241 ? 180.271 254.829 243.483 1.00 87.71 241 ALA I CA 1
ATOM 15144 C C . ALA F 2 241 ? 181.098 256.111 243.442 1.00 87.71 241 ALA I C 1
ATOM 15145 O O . ALA F 2 241 ? 180.570 257.227 243.437 1.00 87.71 241 ALA I O 1
ATOM 15147 N N . GLU F 2 242 ? 182.416 255.937 243.414 1.00 84.42 242 GLU I N 1
ATOM 15148 C CA . GLU F 2 242 ? 183.331 257.067 243.363 1.00 84.42 242 GLU I CA 1
ATOM 15149 C C . GLU F 2 242 ? 183.372 257.662 241.962 1.00 84.42 242 GLU I C 1
ATOM 15150 O O . GLU F 2 242 ? 183.303 256.942 240.962 1.00 84.42 242 GLU I O 1
ATOM 15152 N N . VAL F 2 243 ? 183.484 258.986 241.896 1.00 78.88 243 VAL I N 1
ATOM 15153 C CA . VAL F 2 243 ? 183.560 259.685 240.620 1.00 78.88 243 VAL I CA 1
ATOM 15154 C C . VAL F 2 243 ? 184.973 259.575 240.062 1.00 78.88 243 VAL I C 1
ATOM 15155 O O . VAL F 2 243 ? 185.947 259.397 240.801 1.00 78.88 243 VAL I O 1
ATOM 15157 N N . ASP F 2 244 ? 185.085 259.684 238.746 1.00 75.35 244 ASP I N 1
ATOM 15158 C CA . ASP F 2 244 ? 186.383 259.597 238.088 1.00 75.35 244 ASP I CA 1
ATOM 15159 C C . ASP F 2 244 ? 187.197 260.848 238.389 1.00 75.35 244 ASP I C 1
ATOM 15160 O O . ASP F 2 244 ? 186.734 261.959 238.099 1.00 75.35 244 ASP I O 1
ATOM 15165 N N . PRO F 2 245 ? 188.395 260.725 238.968 1.00 72.84 245 PRO I N 1
ATOM 15166 C CA . PRO F 2 245 ? 189.180 261.932 239.281 1.00 72.84 245 PRO I CA 1
ATOM 15167 C C . PRO F 2 245 ? 189.503 262.781 238.064 1.00 72.84 245 PRO I C 1
ATOM 15168 O O . PRO F 2 245 ? 189.535 264.013 238.167 1.00 72.84 245 PRO I O 1
ATOM 15172 N N . ASN F 2 246 ? 189.745 262.158 236.910 1.00 69.87 246 ASN I N 1
ATOM 15173 C CA . ASN F 2 246 ? 190.064 262.911 235.704 1.00 69.87 246 ASN I CA 1
ATOM 15174 C C . ASN F 2 246 ? 188.840 263.557 235.070 1.00 69.87 246 ASN I C 1
ATOM 15175 O O . ASN F 2 246 ? 188.991 264.501 234.288 1.00 69.87 246 ASN I O 1
ATOM 15177 N N . SER F 2 247 ? 187.641 263.074 235.383 1.00 66.53 247 SER I N 1
ATOM 15178 C CA . SER F 2 247 ? 186.432 263.675 234.847 1.00 66.53 247 SER I CA 1
ATOM 15179 C C . SER F 2 247 ? 186.220 265.059 235.459 1.00 66.53 247 SER I C 1
ATOM 15180 O O . SER F 2 247 ? 186.641 265.314 236.589 1.00 66.53 247 SER I O 1
ATOM 15183 N N . PRO F 2 248 ? 185.566 265.970 234.732 1.00 60.41 248 PRO I N 1
ATOM 15184 C CA . PRO F 2 248 ? 185.344 267.317 235.286 1.00 60.41 248 PRO I CA 1
ATOM 15185 C C . PRO F 2 248 ? 184.597 267.306 236.606 1.00 60.41 248 PRO I C 1
ATOM 15186 O O . PRO F 2 248 ? 184.873 268.146 237.472 1.00 60.41 248 PRO I O 1
ATOM 15190 N N . THR F 2 249 ? 183.663 266.371 236.791 1.00 60.89 249 THR I N 1
ATOM 15191 C CA . THR F 2 249 ? 183.024 266.217 238.093 1.00 60.89 249 THR I CA 1
ATOM 15192 C C . THR F 2 249 ? 184.043 265.818 239.152 1.00 60.89 249 THR I C 1
ATOM 15193 O O . THR F 2 249 ? 183.977 266.285 240.295 1.00 60.89 249 THR I O 1
ATOM 15197 N N . GLY F 2 250 ? 184.994 264.956 238.791 1.00 62.75 250 GLY I N 1
ATOM 15198 C CA . GLY F 2 250 ? 186.041 264.590 239.731 1.00 62.75 250 GLY I CA 1
ATOM 15199 C C . GLY F 2 250 ? 186.913 265.766 240.126 1.00 62.75 250 GLY I C 1
ATOM 15200 O O . GLY F 2 250 ? 187.240 265.939 241.302 1.00 62.75 250 GLY I O 1
ATOM 15201 N N . LEU F 2 251 ? 187.303 266.591 239.149 1.00 59.49 251 LEU I N 1
ATOM 15202 C CA . LEU F 2 251 ? 188.080 267.785 239.469 1.00 59.49 251 LEU I CA 1
ATOM 15203 C C . LEU F 2 251 ? 187.283 268.743 240.342 1.00 59.49 251 LEU I C 1
ATOM 15204 O O . LEU F 2 251 ? 187.833 269.345 241.272 1.00 59.49 251 LEU I O 1
ATOM 15209 N N . LYS F 2 252 ? 185.990 268.908 240.056 1.00 57.26 252 LYS I N 1
ATOM 15210 C CA . LYS F 2 252 ? 185.164 269.773 240.891 1.00 57.26 252 LYS I CA 1
ATOM 15211 C C . LYS F 2 252 ? 185.099 269.251 242.319 1.00 57.26 252 LYS I C 1
ATOM 15212 O O . LYS F 2 252 ? 185.288 270.009 243.276 1.00 57.26 252 LYS I O 1
ATOM 15218 N N . ASN F 2 253 ? 184.877 267.945 242.479 1.00 59.98 253 ASN I N 1
ATOM 15219 C CA . ASN F 2 253 ? 184.819 267.353 243.811 1.00 59.98 253 ASN I CA 1
ATOM 15220 C C . ASN F 2 253 ? 186.141 267.522 244.547 1.00 59.98 253 ASN I C 1
ATOM 15221 O O . ASN F 2 253 ? 186.159 267.804 245.751 1.00 59.98 253 ASN I O 1
ATOM 15226 N N . ALA F 2 254 ? 187.259 267.349 243.841 1.00 58.42 254 ALA I N 1
ATOM 15227 C CA . ALA F 2 254 ? 188.562 267.447 244.488 1.00 58.42 254 ALA I CA 1
ATOM 15228 C C . ALA F 2 254 ? 188.891 268.883 244.879 1.00 58.42 254 ALA I C 1
ATOM 15229 O O . ALA F 2 254 ? 189.468 269.121 245.946 1.00 58.42 254 ALA I O 1
ATOM 15231 N N . ARG F 2 255 ? 188.538 269.853 244.036 1.00 56.69 255 ARG I N 1
ATOM 15232 C CA . ARG F 2 255 ? 188.977 271.228 244.255 1.00 56.69 255 ARG I CA 1
ATOM 15233 C C . ARG F 2 255 ? 187.945 272.059 245.015 1.00 56.69 255 ARG I C 1
ATOM 15234 O O . ARG F 2 255 ? 188.232 272.567 246.103 1.00 56.69 255 ARG I O 1
ATOM 15242 N N . ASP F 2 256 ? 186.743 272.211 244.456 1.00 55.69 256 ASP I N 1
ATOM 15243 C CA . ASP F 2 256 ? 185.763 273.106 245.059 1.00 55.69 256 ASP I CA 1
ATOM 15244 C C . ASP F 2 256 ? 185.126 272.511 246.306 1.00 55.69 256 ASP I C 1
ATOM 15245 O O . ASP F 2 256 ? 184.745 273.257 247.215 1.00 55.69 256 ASP I O 1
ATOM 15250 N N . PHE F 2 257 ? 184.993 271.189 246.370 1.00 56.32 257 PHE I N 1
ATOM 15251 C CA . PHE F 2 257 ? 184.401 270.532 247.527 1.00 56.32 257 PHE I CA 1
ATOM 15252 C C . PHE F 2 257 ? 185.416 269.838 248.419 1.00 56.32 257 PHE I C 1
ATOM 15253 O O . PHE F 2 257 ? 185.170 269.704 249.619 1.00 56.32 257 PHE I O 1
ATOM 15261 N N . GLY F 2 258 ? 186.544 269.397 247.870 1.00 58.44 258 GLY I N 1
ATOM 15262 C CA . GLY F 2 258 ? 187.600 268.843 248.684 1.00 58.44 258 GLY I CA 1
ATOM 15263 C C . GLY F 2 258 ? 188.600 269.895 249.122 1.00 58.44 258 GLY I C 1
ATOM 15264 O O . GLY F 2 258 ? 188.644 271.000 248.588 1.00 58.44 258 GLY I O 1
ATOM 15265 N N . HIS F 2 259 ? 189.414 269.538 250.112 1.00 62.55 259 HIS I N 1
ATOM 15266 C CA . HIS F 2 259 ? 190.414 270.457 250.632 1.00 62.55 259 HIS I CA 1
ATOM 15267 C C . HIS F 2 259 ? 191.597 269.664 251.164 1.00 62.55 259 HIS I C 1
ATOM 15268 O O . HIS F 2 259 ? 191.488 268.473 251.467 1.00 62.55 259 HIS I O 1
ATOM 15275 N N . ARG F 2 260 ? 192.708 270.390 251.295 1.00 70.52 260 ARG I N 1
ATOM 15276 C CA . ARG F 2 260 ? 193.964 269.757 251.750 1.00 70.52 260 ARG I CA 1
ATOM 15277 C C . ARG F 2 260 ? 194.083 269.894 253.258 1.00 70.52 260 ARG I C 1
ATOM 15278 O O . ARG F 2 260 ? 193.757 270.967 253.772 1.00 70.52 260 ARG I O 1
ATOM 15286 N N . ARG F 2 261 ? 194.529 268.839 253.927 1.00 71.84 261 ARG I N 1
ATOM 15287 C CA . ARG F 2 261 ? 194.735 268.887 255.369 1.00 71.84 261 ARG I CA 1
ATOM 15288 C C . ARG F 2 261 ? 195.759 269.955 255.730 1.00 71.84 261 ARG I C 1
ATOM 15289 O O . ARG F 2 261 ? 196.830 270.038 255.123 1.00 71.84 261 ARG I O 1
ATOM 15297 N N . ILE F 2 262 ? 195.426 270.772 256.726 1.00 69.31 262 ILE I N 1
ATOM 15298 C CA . ILE F 2 262 ? 196.328 271.819 257.187 1.00 69.31 262 ILE I CA 1
ATOM 15299 C C . ILE F 2 262 ? 196.798 271.612 258.619 1.00 69.31 262 ILE I C 1
ATOM 15300 O O . ILE F 2 262 ? 197.822 272.199 259.007 1.00 69.31 262 ILE I O 1
ATOM 15305 N N . TRP F 2 263 ? 196.107 270.809 259.421 1.00 70.16 263 TRP I N 1
ATOM 15306 C CA . TRP F 2 263 ? 196.584 270.460 260.754 1.00 70.16 263 TRP I CA 1
ATOM 15307 C C . TRP F 2 263 ? 196.073 269.085 261.165 1.00 70.16 263 TRP I C 1
ATOM 15308 O O . TRP F 2 263 ? 195.229 268.494 260.492 1.00 70.16 263 TRP I O 1
#

B-factor: mean 60.61, std 17.19, range [40.51, 123.03]

Secondary structure (DSSP, 8-state):
--EEEEEEEHHHHHHHHHHHHHHHHHHTT--TTS----HHHHTS-HHHHTTTB---TTS---BSEEEEESSSHHHHHHHTSTTTTTS-GGGEEE-SS--TT-HHIIIIITHHHHHHHHHHHHHHHHHH-SSEEEEEEEEESSSSIIIIIHHHHHHHHHHHT-SSEEEEEEEEPPSS--S-SSHHHHHHHHHHHHHHS-SEEEEEEHHHHHHHHHHTS--SS--HHHHHHHHHHHHHHHHHHHHS--SS---HHHHHHHH--STT------EE-----HHHHTT----HHHHHHGGGSGGG-SSSS-GGGS-EEEEEEEEEES--HHHHHHHHHHHHH-SSSPBPTT-S--EEEEEESSPPPPPTT-SPPP-SEEEEEEEEETTHHHHHHHHHHHHHHHHHTTSSHHHHHTTT--THHHHHHHHHHHHHHHHHHHHSS--/-EESS-GGGT-SSSEEEEEHHHHHHS-TTT-HHHHHHHHHHHHHHHHHHT-SS-S--HHHHHT-SS--EEEEEEEEEETTEEEEEEEEEEEEEEEEEE-GGG-EEEEEEEEEEEEEE-GGG--TTTTHHHHHHHHHHHT--GGGEEEES--HHHHHHHHHHS---S-EE-TTSEEE-S--TT---SB--/--EEEEEEEHHHHHHHHHHHHHHHHHHHTB-TTSBB--S-HHHHHTGGGTB---SSSB--B-EEEEES-HHHHHHHHTSTTGGGS-GGGEEE-SS---S-HHIIIIIHHHHHHHHHHHHHHHHHTTSSSEEEEEEEEETTSSIIIIIIHHHHHHHHHH-SSSEEEEEEEE--STT---TTHHHHHHHHHHHHHHT-SEEE-EEHHHHHHHHHHTS--SS--HHHHHHHHHHHHHHHTGGGTS-EEE---HHHHHHHH-SSTT--EEB---SS---STTTTTS---HHHHHHHHS-SSS-SSSS-GGGS-EEEEEEEEESS--HHHHHHHHHHHHHHTGGGB-TTSS--EEEEEES-PPTT-S-EEEEEEEEGGGHHHHHHHHHHHHHHHTTTSSHHHHHTTT--HHHHHHHHHHHHHHHHHHHHT--/--EEEEEEEHHHHHHHHHHHHHHHHHHHT--TTS---TTTTEEE-TTS-EEESEEEEESS-HHHHHHHHSGGGTTS-GGGEEE-SS--TT-HHIIIIISHHHHHHHHHHHHHHHHHT-SSEEEEEEEEESSSSIIIIIHHHHHHHHHHHT-SSEEEEEEEEPPSS--S-SSHHHHHHHHHHHHHHT-SEEEEEEHHHHHHHHHHTS--SS--HHHHHHHHHHHHHHHHGGGTS--SS---HHHHHHHH--SSS--------TT---HHHHTT----HHHHHHHHT-TTTSSSSS-TTTS-EEEEEEEEEES--HHHHHHHHHHHHH-SSS-B-TT-SS-EEEE--S-PPPPPTT-S----SEEEEEEEEEGGGHHHHHHHHHHHHHHHTTTSSHHHHHTTT--HHHHHHHHHHHHHHHHHHHHHSS--/--EEEEEEEHHHHHHHHHHHHHHHHHHHTB-TTSBB--S-SSTTTTGGGTEEE-SSSBEEE-EEEEESSHHHHHHHHTSTTTTTS-GGGEEE-SS--TT-HHIIIIITTHHHHHHHHHHHHHHHTTSSSEEEEEEEEESSSSIIIIIHHHHHHHHHHH-SSSEEEEEEEEP-GGG---SSHHHHHHHHHHHHHHS-SEEEEEEHHHHHHIIIIIS--SS--HHHHHHHHHHHHHHHT-TTTS-EEE---HHHHHHHH-SSTT--EEEE--S----STTSSSS---HHHHHHHHS-GGG-SSSS-GGGS-EEEEEEEEESS--HHHHHHHHHHHHHHTGGGB-TTSS--EEEEEESSPPTT-S-EEEEEEEEGGGHHHHHHHHHHHHHHHTTT-SHHHHHTTT--HHHHHHHHHHHHHHHHHHHHT--/------SGGG--HHHHHH-GGG-----PPPPTTSHHHHHIIIII------

Foldseek 3Di:
DAAAAEEAKEPLSLLLVVLLVLQLCLQLCAALLQARPPPVSVVPLVQQNRHAWPADPVRGTEGRYAYEFADCPVVVVCCVDSNVNRHDPLSDYYHHDGLQQAQLSQAPPSQVVCLVSNVVSNVVSVVVDDNYQAYEYEAEQRGRNSQRNVLNNLVVCCVPPNPGAAEYEYEYEALPDDPDDCSLLSNLLSLVSCQASHQAYEYFYPVLVQLVCCPFLVDNDDDSNQVSNVVSLLVCLLCVLSNADDPQGAHPVNVSVQAPPDSRLRYWWKFWQQFHFQVCVVVDPQDPQVSLVSVQPQSGTRHNWHLQVWAWEAKEKRKEAPDDVVSVVVNVVVLVVDPSRHHAPVCPDRYRYHYGHHARDDDPPHRGHGDRMIIMMIIRILRCLVVLVSSLVSLCVCPVVPPPLCVNVVSPDDSCSSVVSSVVSVVSSVVSVVVRDHD/DKFQFFCVVPAVDQKGKQKLVNLVVCDCVPNVRVQVLQQVQQVQVCVVVVHPDGPTHSVCQNPDPFMKIKIWGWDDDDPGMIDTFWIWIKDKDWDFFAAPPRFTATDIAIEGPDTTTRPVNDDPCPSVVNVVCVCVVPVDDLQRHKYQLQDVVNQVVCCVPVVFHPWDAGPNNITHGNNPVPDPGVDGD/DAAEAEEAWDLQRLLLVLLLVVQLCLQLCADLLQAHPDPDPLSVPPVRNFWDADPPRGTAGNYAYEFQQCVSLVVCLPDSSNNRHDPLSYFYHDHGQAQFQLCLQFPRVVVRLVVNVVSNVVSQVVHPHYQAYEYEFEQQGHTRLRNVLNNLVVVCVVCVPHAYEYEYAYEDPVPDDDDCRLLSNLLSLVSCQPRHLAYAYFYPVLLVLCCCPFQVPPDDDVSSSSNQVSVQVCLQAVLVRFPWPFGDHPVNCSVQQDPDSRLRYKWKFKFPRHYPVCPVVDDRALLSSLCRLPDQSGIRDPFGLVQWAFAAKEKEKEADHDVVSVVVSQVCVCPVPVLNHFPVDPHRYHYHYGHHARVPDRMMIMMMTSILSVLVSLVNSLVSLCVCVVVVPPVVVSVVSPDDVVSSVVSSVVSVVSNVVSCVRGD/DAAEAEEAKDPLSLLLVVLLVLQLCLQQQQALLQAGLCRHFWDADPVRGTEGRYAYEFAACPVLVCCCPDSNVNHHDPLSNYYHPDGQAQFQLCQAPNGLVVCLVSNVVSNVVSVVVDPNYAAYEYEAEQRGNTSQNSVLNNQVVVCVPPPVHAAEYEYAYEALPDDDDLCRLQSNLLSLVSCQQRHLAYEYFYPVLVVLCCCPFLVDPDDDSSQVSNQVSLQVCLVCVLVSFDDPQRAGPVNVSVQAPPDSRLRYWWKFKQQFHAAVCQVVDPPDPLVSLVSLQPQSGIRGVWGLLVWAFEAKEKRKEADDDVVSVVVSVVVLVVDPSHHHAPVCPPRYRYHYGHHARDDDVVHSGHRHRMIIMMIIRILRCLVSLVSSLVSLCVCPVVVPPVVVNVVSVDDPVSSVVSSVVSVVSNVVSVVVRDYD/DAAEAEEAWELQRLLLVLLLVVQLCQQLQAQLLQARPDDDPLSVPQVRRFWDDPDPRGTAGNYAYEYQDCPSVVVCLPDSSNNRHDPLSDQYHHDHQQQFQLSQAPPSLVVRLVSNVVVVVVSQVVDPDYQAYEYEFEQQGRNRQNNVLNNLVVVCVVPVPHAAEYAYEFEDPVPDDDDCRLLSNLLRLLSCLPRHLAYEYFYPVLQVLCCCPFQVPPDDDVSSSSNFSSVLVCLQAVLSRAPFPFGAHPVNCSVQADPDRRLRYKWKFKFPRHYPVCPVVDDDDLLSSLCLLVPQSGTRDPFGLVVWAFAAKEKEKEADDDPVVNVVSQVVCCVVVVVRYFPVDPGHYDYTYGHHARPPDRMMIMMITRILSVLVSLVVSLVSLCVCVVPVNPCVVSVVSPDDPVSSVVSSVSSVVVNVVSVVRTD/DDDDDDCVVVDDPVVCVVPPVNDDPDDDDDDCPDPVNVCCCPVVNDDDDD

Radius of gyration: 39.99 Å; Cα contacts (8 Å, |Δi|>4): 4337; chains: 6; bounding box: 95×96×103 Å